Protein 7YMQ (pdb70)

CATH classification: 3.20.20.190

Structure (mmCIF, N/CA/C/O backbone):
data_7YMQ
#
_entry.id   7YMQ
#
_cell.length_a   111.570
_cell.length_b   93.750
_cell.length_c   147.810
_cell.angle_alpha   90.000
_cell.angle_beta   90.360
_cell.angle_gamma   90.000
#
_symmetry.space_group_name_H-M   'P 1 21 1'
#
loop_
_entity.id
_entity.type
_entity.pdbx_description
1 polymer Lysoplasmalogenase
2 water water
#
loop_
_atom_site.group_PDB
_atom_site.id
_atom_site.type_symbol
_atom_site.label_atom_id
_atom_site.label_alt_id
_atom_site.label_comp_id
_atom_site.label_asym_id
_atom_site.label_entity_id
_atom_site.label_seq_id
_atom_site.pdbx_PDB_ins_code
_atom_site.Cartn_x
_atom_site.Cartn_y
_atom_site.Cartn_z
_atom_site.occupancy
_atom_site.B_iso_or_equiv
_atom_site.auth_seq_id
_atom_site.auth_comp_id
_atom_site.auth_asym_id
_atom_site.auth_atom_id
_atom_site.pdbx_PDB_model_num
ATOM 1 N N . THR A 1 2 ? 31.38001 8.66600 -26.41057 1.000 51.22623 28 THR A N 1
ATOM 2 C CA . THR A 1 2 ? 29.99968 8.78088 -25.95476 1.000 54.31629 28 THR A CA 1
ATOM 3 C C . THR A 1 2 ? 29.75552 10.17515 -25.35560 1.000 54.53107 28 THR A C 1
ATOM 4 O O . THR A 1 2 ? 30.47459 10.59181 -24.44685 1.000 57.32715 28 THR A O 1
ATOM 8 N N . THR A 1 3 ? 28.76256 10.90800 -25.87894 1.000 60.74146 29 THR A N 1
ATOM 9 C CA . THR A 1 3 ? 28.51129 12.27122 -25.41176 1.000 64.45334 29 THR A CA 1
ATOM 10 C C . THR A 1 3 ? 28.02381 12.26237 -23.96338 1.000 71.52246 29 THR A C 1
ATOM 11 O O . THR A 1 3 ? 27.12494 11.49149 -23.59812 1.000 72.58889 29 THR A O 1
ATOM 15 N N . ARG A 1 4 ? 28.64414 13.11034 -23.13621 1.000 72.58629 30 ARG A N 1
ATOM 16 C CA . ARG A 1 4 ? 28.18633 13.35911 -21.77359 1.000 73.67801 30 ARG A CA 1
ATOM 17 C C . ARG A 1 4 ? 26.67215 13.52086 -21.72979 1.000 82.23931 30 ARG A C 1
ATOM 18 O O . ARG A 1 4 ? 26.11092 14.41442 -22.38052 1.000 80.81890 30 ARG A O 1
ATOM 26 N N . THR A 1 5 ? 26.00629 12.63728 -20.98216 1.000 84.24229 31 THR A N 1
ATOM 27 C CA . THR A 1 5 ? 24.57902 12.81257 -20.75034 1.000 91.10739 31 THR A CA 1
ATOM 28 C C . THR A 1 5 ? 24.36456 14.04745 -19.88266 1.000 91.17201 31 THR A C 1
ATOM 29 O O . THR A 1 5 ? 24.94134 14.17714 -18.79460 1.000 89.92189 31 THR A O 1
ATOM 33 N N . THR A 1 6 ? 23.54803 14.96556 -20.39378 1.000 94.65694 32 THR A N 1
ATOM 34 C CA . THR A 1 6 ? 23.24860 16.23531 -19.74560 1.000 96.13845 32 THR A CA 1
ATOM 35 C C . THR A 1 6 ? 21.96419 16.06738 -18.94144 1.000 93.61736 32 THR A C 1
ATOM 36 O O . THR A 1 6 ? 20.87656 15.94100 -19.51655 1.000 91.67515 32 THR A O 1
ATOM 40 N N . ASP A 1 7 ? 22.08370 16.03944 -17.61616 1.000 84.61013 33 ASP A N 1
ATOM 41 C CA . ASP A 1 7 ? 20.90391 16.01958 -16.75662 1.000 86.50897 33 ASP A CA 1
ATOM 42 C C . ASP A 1 7 ? 20.98625 17.17287 -15.76794 1.000 78.20868 33 ASP A C 1
ATOM 43 O O . ASP A 1 7 ? 21.96903 17.30281 -15.02803 1.000 73.36862 33 ASP A O 1
ATOM 48 N N . ASN A 1 8 ? 19.93908 17.99602 -15.76591 1.000 66.95066 34 ASN A N 1
ATOM 49 C CA . ASN A 1 8 ? 19.95964 19.30473 -15.13335 1.000 58.89580 34 ASN A CA 1
ATOM 50 C C . ASN A 1 8 ? 19.37535 19.18677 -13.73696 1.000 54.94878 34 ASN A C 1
ATOM 51 O O . ASN A 1 8 ? 18.15644 19.00136 -13.60534 1.000 59.71828 34 ASN A O 1
ATOM 56 N N . PRO A 1 9 ? 20.17936 19.29504 -12.67624 1.000 53.67617 35 PRO A N 1
ATOM 57 C CA . PRO A 1 9 ? 19.63623 19.08347 -11.32677 1.000 54.73507 35 PRO A CA 1
ATOM 58 C C . PRO A 1 9 ? 18.64799 20.15538 -10.88247 1.000 51.85006 35 PRO A C 1
ATOM 59 O O . PRO A 1 9 ? 17.79884 19.87155 -10.02782 1.000 51.12017 35 PRO A O 1
ATOM 63 N N . TRP A 1 10 ? 18.71172 21.36136 -11.44950 1.000 51.41281 36 TRP A N 1
ATOM 64 C CA . TRP A 1 10 ? 17.77560 22.42296 -11.07982 1.000 52.22316 36 TRP A CA 1
ATOM 65 C C . TRP A 1 10 ? 16.33945 22.12627 -11.48809 1.000 50.42468 36 TRP A C 1
ATOM 66 O O . TRP A 1 10 ? 15.43769 22.84778 -11.05931 1.000 48.40973 36 TRP A O 1
ATOM 77 N N . LEU A 1 11 ? 16.10283 21.10011 -12.30320 1.000 50.69935 37 LEU A N 1
ATOM 78 C CA . LEU A 1 11 ? 14.73819 20.72895 -12.63917 1.000 48.35075 37 LEU A CA 1
ATOM 79 C C . LEU A 1 11 ? 14.06125 19.95845 -11.51616 1.000 51.10786 37 LEU A C 1
ATOM 80 O O . LEU A 1 11 ? 12.83108 19.83627 -11.52116 1.000 54.19239 37 LEU A O 1
ATOM 85 N N . ASP A 1 12 ? 14.82017 19.42605 -10.56253 1.000 48.59051 38 ASP A N 1
ATOM 86 C CA . ASP A 1 12 ? 14.22186 18.81764 -9.37717 1.000 58.38595 38 ASP A CA 1
ATOM 87 C C . ASP A 1 12 ? 14.31974 19.70192 -8.13660 1.000 55.39704 38 ASP A C 1
ATOM 88 O O . ASP A 1 12 ? 13.84434 19.30151 -7.07135 1.000 53.42015 38 ASP A O 1
ATOM 93 N N . ALA A 1 13 ? 14.92669 20.88762 -8.24305 1.000 54.18922 39 ALA A N 1
ATOM 94 C CA . ALA A 1 13 ? 15.01837 21.82112 -7.11925 1.000 46.63229 39 ALA A CA 1
ATOM 95 C C . ALA A 1 13 ? 13.82893 22.77147 -7.18875 1.000 47.75158 39 ALA A C 1
ATOM 96 O O . ALA A 1 13 ? 13.91833 23.89965 -7.66994 1.000 50.59654 39 ALA A O 1
ATOM 98 N N . ARG A 1 14 ? 12.69218 22.29100 -6.69622 1.000 45.24261 40 ARG A N 1
ATOM 99 C CA . ARG A 1 14 ? 11.44577 23.03495 -6.75072 1.000 47.71354 40 ARG A CA 1
ATOM 100 C C . ARG A 1 14 ? 10.56094 22.55678 -5.61434 1.000 47.63932 40 ARG A C 1
ATOM 101 O O . ARG A 1 14 ? 10.73693 21.44618 -5.11456 1.000 50.81012 40 ARG A O 1
ATOM 109 N N . VAL A 1 15 ? 9.64544 23.41704 -5.17028 1.000 47.80563 41 VAL A N 1
ATOM 110 C CA . VAL A 1 15 ? 9.57782 24.83379 -5.55057 1.000 49.61133 41 VAL A CA 1
ATOM 111 C C . VAL A 1 15 ? 10.52985 25.64696 -4.65919 1.000 44.39457 41 VAL A C 1
ATOM 112 O O . VAL A 1 15 ? 10.66318 25.36522 -3.48292 1.000 36.91216 41 VAL A O 1
ATOM 116 N N . LEU A 1 16 ? 11.21021 26.63686 -5.21791 1.000 43.41438 42 LEU A N 1
ATOM 117 C CA . LEU A 1 16 ? 12.19686 27.39305 -4.46256 1.000 41.00590 42 LEU A CA 1
ATOM 118 C C . LEU A 1 16 ? 11.62058 28.73264 -4.02553 1.000 43.08129 42 LEU A C 1
ATOM 119 O O . LEU A 1 16 ? 11.05514 29.47159 -4.84197 1.000 40.47815 42 LEU A O 1
ATOM 124 N N . ASN A 1 17 ? 11.76552 29.02879 -2.73336 1.000 44.22655 43 ASN A N 1
ATOM 125 C CA . ASN A 1 17 ? 11.58297 30.36579 -2.16899 1.000 36.79781 43 ASN A CA 1
ATOM 126 C C . ASN A 1 17 ? 12.96358 31.01061 -2.16948 1.000 39.24225 43 ASN A C 1
ATOM 127 O O . ASN A 1 17 ? 13.79698 30.71503 -1.29732 1.000 47.10458 43 ASN A O 1
ATOM 132 N N . MET A 1 18 ? 13.23941 31.86091 -3.16115 1.000 32.39763 44 MET A N 1
ATOM 133 C CA . MET A 1 18 ? 14.52856 32.56488 -3.21982 1.000 41.69969 44 MET A CA 1
ATOM 134 C C . MET A 1 18 ? 14.34933 34.04947 -2.88757 1.000 41.64253 44 MET A C 1
ATOM 135 O O . MET A 1 18 ? 14.09191 34.88183 -3.76080 1.000 41.11082 44 MET A O 1
ATOM 140 N N . ALA A 1 19 ? 14.55060 34.37082 -1.61324 1.000 42.45698 45 ALA A N 1
ATOM 141 C CA . ALA A 1 19 ? 14.37913 35.72644 -1.10630 1.000 41.07776 45 ALA A CA 1
ATOM 142 C C . ALA A 1 19 ? 15.07362 36.75617 -1.98900 1.000 38.63917 45 ALA A C 1
ATOM 143 O O . ALA A 1 19 ? 16.30155 36.72904 -2.15353 1.000 41.24859 45 ALA A O 1
ATOM 145 N N . HIS A 1 20 ? 14.27920 37.66023 -2.55934 1.000 36.80980 46 HIS A N 1
ATOM 146 C CA . HIS A 1 20 ? 14.79530 38.70411 -3.44197 1.000 37.38777 46 HIS A CA 1
ATOM 147 C C . HIS A 1 20 ? 15.55130 39.74603 -2.62240 1.000 40.15207 46 HIS A C 1
ATOM 148 O O . HIS A 1 20 ? 14.94192 40.50305 -1.85748 1.000 40.07232 46 HIS A O 1
ATOM 155 N N . ALA A 1 21 ? 16.87560 39.79873 -2.79610 1.000 37.02229 47 ALA A N 1
ATOM 156 C CA . ALA A 1 21 ? 17.75035 40.67606 -2.01397 1.000 37.58401 47 ALA A CA 1
ATOM 157 C C . ALA A 1 21 ? 17.57507 40.45652 -0.50842 1.000 40.10824 47 ALA A C 1
ATOM 158 O O . ALA A 1 21 ? 17.82062 41.35647 0.30264 1.000 39.97805 47 ALA A O 1
ATOM 160 N N . GLY A 1 22 ? 17.16227 39.25651 -0.11154 1.000 35.55939 48 GLY A N 1
ATOM 161 C CA . GLY A 1 22 ? 16.74453 39.01122 1.24198 1.000 37.76685 48 GLY A CA 1
ATOM 162 C C . GLY A 1 22 ? 15.25615 39.17839 1.47276 1.000 42.54738 48 GLY A C 1
ATOM 163 O O . GLY A 1 22 ? 14.74351 38.68909 2.48155 1.000 40.62063 48 GLY A O 1
ATOM 164 N N . GLY A 1 23 ? 14.53990 39.82552 0.55595 1.000 41.44658 49 GLY A N 1
ATOM 165 C CA . GLY A 1 23 ? 13.15719 40.19394 0.80384 1.000 38.63387 49 GLY A CA 1
ATOM 166 C C . GLY A 1 23 ? 13.07854 41.67513 1.11258 1.000 43.03095 49 GLY A C 1
ATOM 167 O O . GLY A 1 23 ? 12.97116 42.07189 2.28176 1.000 46.22784 49 GLY A O 1
ATOM 168 N N . GLU A 1 24 ? 13.13930 42.50746 0.07066 1.000 38.32494 50 GLU A N 1
ATOM 169 C CA . GLU A 1 24 ? 13.31692 43.94238 0.26403 1.000 42.53427 50 GLU A CA 1
ATOM 170 C C . GLU A 1 24 ? 12.11633 44.63685 0.92009 1.000 41.67951 50 GLU A C 1
ATOM 171 O O . GLU A 1 24 ? 12.25651 45.79162 1.33029 1.000 43.17642 50 GLU A O 1
ATOM 177 N N . ASN A 1 25 ? 10.95890 43.98211 1.05152 1.000 38.59514 51 ASN A N 1
ATOM 178 C CA . ASN A 1 25 ? 9.80828 44.58983 1.71881 1.000 41.26351 51 ASN A CA 1
ATOM 179 C C . ASN A 1 25 ? 9.63672 44.11660 3.16865 1.000 41.20650 51 ASN A C 1
ATOM 180 O O . ASN A 1 25 ? 8.82628 44.69291 3.90045 1.000 42.69732 51 ASN A O 1
ATOM 185 N N . GLU A 1 26 ? 10.34779 43.07221 3.60018 1.000 41.69792 52 GLU A N 1
ATOM 186 C CA . GLU A 1 26 ? 10.29781 42.63312 4.99457 1.000 36.98885 52 GLU A CA 1
ATOM 187 C C . GLU A 1 26 ? 11.57696 42.95651 5.76657 1.000 39.60261 52 GLU A C 1
ATOM 188 O O . GLU A 1 26 ? 11.56608 42.91354 7.00807 1.000 40.41811 52 GLU A O 1
ATOM 194 N N . ALA A 1 27 ? 12.66846 43.28970 5.07849 1.000 39.07550 53 ALA A N 1
ATOM 195 C CA . ALA A 1 27 ? 13.95365 43.51635 5.71959 1.000 34.20125 53 ALA A CA 1
ATOM 196 C C . ALA A 1 27 ? 14.77331 44.43673 4.83391 1.000 36.91425 53 ALA A C 1
ATOM 197 O O . ALA A 1 27 ? 14.48873 44.55697 3.63714 1.000 37.09037 53 ALA A O 1
ATOM 199 N N . PRO A 1 28 ? 15.77438 45.12912 5.39322 1.000 39.17652 54 PRO A N 1
ATOM 200 C CA . PRO A 1 28 ? 16.66057 45.94523 4.54282 1.000 35.18590 54 PRO A CA 1
ATOM 201 C C . PRO A 1 28 ? 17.34782 45.07323 3.50365 1.000 39.40353 54 PRO A C 1
ATOM 202 O O . PRO A 1 28 ? 17.98798 44.07428 3.84378 1.000 37.78644 54 PRO A O 1
ATOM 206 N N . ALA A 1 29 ? 17.25811 45.49344 2.23723 1.000 39.65689 55 ALA A N 1
ATOM 207 C CA . ALA A 1 29 ? 17.73729 44.67756 1.12963 1.000 38.68708 55 ALA A CA 1
ATOM 208 C C . ALA A 1 29 ? 19.25587 44.51826 1.15370 1.000 38.37109 55 ALA A C 1
ATOM 209 O O . ALA A 1 29 ? 19.99016 45.43170 1.54640 1.000 36.54051 55 ALA A O 1
ATOM 211 N N . ASN A 1 30 ? 19.70986 43.32374 0.74729 1.000 32.10792 56 ASN A N 1
ATOM 212 C CA . ASN A 1 30 ? 21.12077 43.03063 0.51305 1.000 34.59295 56 ASN A CA 1
ATOM 213 C C . ASN A 1 30 ? 21.96926 43.23262 1.77156 1.000 35.46814 56 ASN A C 1
ATOM 214 O O . ASN A 1 30 ? 23.08313 43.75279 1.70821 1.000 34.96664 56 ASN A O 1
ATOM 219 N N . THR A 1 31 ? 21.43328 42.82105 2.92485 1.000 34.76181 57 THR A N 1
ATOM 220 C CA . THR A 1 31 ? 22.17084 42.81801 4.18444 1.000 38.20727 57 THR A CA 1
ATOM 221 C C . THR A 1 31 ? 22.21231 41.40140 4.74033 1.000 36.91745 57 THR A C 1
ATOM 222 O O . THR A 1 31 ? 21.31842 40.58349 4.47048 1.000 33.58857 57 THR A O 1
ATOM 226 N N . LEU A 1 32 ? 23.25455 41.11867 5.53042 1.000 34.03846 58 LEU A N 1
ATOM 227 C CA . LEU A 1 32 ? 23.32834 39.81058 6.17863 1.000 42.35237 58 LEU A CA 1
ATOM 228 C C . LEU A 1 32 ? 22.09883 39.55758 7.03758 1.000 41.34114 58 LEU A C 1
ATOM 229 O O . LEU A 1 32 ? 21.58206 38.43055 7.08263 1.000 43.59642 58 LEU A O 1
ATOM 234 N N . TYR A 1 33 ? 21.60433 40.59570 7.71338 1.000 37.69074 59 TYR A N 1
ATOM 235 C CA . TYR A 1 33 ? 20.38470 40.43875 8.49745 1.000 37.70232 59 TYR A CA 1
ATOM 236 C C . TYR A 1 33 ? 19.24335 39.91008 7.63800 1.000 36.36392 59 TYR A C 1
ATOM 237 O O . TYR A 1 33 ? 18.61544 38.89500 7.97301 1.000 38.26920 59 TYR A O 1
ATOM 246 N N . ALA A 1 34 ? 18.96248 40.58863 6.51951 1.000 34.59850 60 ALA A N 1
ATOM 247 C CA . ALA A 1 34 ? 17.91897 40.12734 5.60424 1.000 35.62069 60 ALA A CA 1
ATOM 248 C C . ALA A 1 34 ? 18.14941 38.68493 5.17550 1.000 33.43777 60 ALA A C 1
ATOM 249 O O . ALA A 1 34 ? 17.22901 37.85880 5.22346 1.000 37.76691 60 ALA A O 1
ATOM 251 N N . PHE A 1 35 ? 19.37584 38.35545 4.76883 1.000 35.34557 61 PHE A N 1
ATOM 252 C CA . PHE A 1 35 ? 19.67203 36.98629 4.33652 1.000 39.17612 61 PHE A CA 1
ATOM 253 C C . PHE A 1 35 ? 19.44260 35.97063 5.45623 1.000 42.02765 61 PHE A C 1
ATOM 254 O O . PHE A 1 35 ? 18.76788 34.94687 5.25267 1.000 42.29177 61 PHE A O 1
ATOM 262 N N . LYS A 1 36 ? 20.00770 36.22520 6.64583 1.000 39.11172 62 LYS A N 1
ATOM 263 C CA . LYS A 1 36 ? 19.85976 35.26836 7.74341 1.000 41.19599 62 LYS A CA 1
ATOM 264 C C . LYS A 1 36 ? 18.39879 35.12383 8.13132 1.000 39.77305 62 LYS A C 1
ATOM 265 O O . LYS A 1 36 ? 17.91309 34.00877 8.36302 1.000 43.34606 62 LYS A O 1
ATOM 271 N N . ARG A 1 37 ? 17.69647 36.25455 8.25263 1.000 36.10920 63 ARG A N 1
ATOM 272 C CA . ARG A 1 37 ? 16.26480 36.22712 8.52309 1.000 40.87703 63 ARG A CA 1
ATOM 273 C C . ARG A 1 37 ? 15.53890 35.31547 7.53310 1.000 35.50020 63 ARG A C 1
ATOM 274 O O . ARG A 1 37 ? 14.81599 34.39081 7.92297 1.000 40.18696 63 ARG A O 1
ATOM 282 N N . ALA A 1 38 ? 15.77780 35.53032 6.24929 1.000 34.18632 64 ALA A N 1
ATOM 283 C CA . ALA A 1 38 ? 15.03498 34.81714 5.21128 1.000 37.91112 64 ALA A CA 1
ATOM 284 C C . ALA A 1 38 ? 15.24728 33.30547 5.28454 1.000 36.75706 64 ALA A C 1
ATOM 285 O O . ALA A 1 38 ? 14.28207 32.53439 5.20680 1.000 36.44799 64 ALA A O 1
ATOM 287 N N . VAL A 1 39 ? 16.49240 32.85757 5.46279 1.000 37.08510 65 VAL A N 1
ATOM 288 C CA . VAL A 1 39 ? 16.74700 31.41550 5.54360 1.000 39.62639 65 VAL A CA 1
ATOM 289 C C . VAL A 1 39 ? 16.06705 30.80234 6.77677 1.000 41.14327 65 VAL A C 1
ATOM 290 O O . VAL A 1 39 ? 15.50824 29.69775 6.71007 1.000 42.09009 65 VAL A O 1
ATOM 294 N N . LYS A 1 40 ? 16.08040 31.50398 7.91619 1.000 41.85570 66 LYS A N 1
ATOM 295 C CA . LYS A 1 40 ? 15.41419 30.94797 9.09436 1.000 42.04511 66 LYS A CA 1
ATOM 296 C C . LYS A 1 40 ? 13.91662 30.86979 8.88778 1.000 43.99345 66 LYS A C 1
ATOM 297 O O . LYS A 1 40 ? 13.25543 29.94642 9.39039 1.000 47.27290 66 LYS A O 1
ATOM 303 N N . LEU A 1 41 ? 13.36337 31.82712 8.15840 1.000 41.66079 67 LEU A N 1
ATOM 304 C CA . LEU A 1 41 ? 11.93966 31.78149 7.91278 1.000 39.44849 67 LEU A CA 1
ATOM 305 C C . LEU A 1 41 ? 11.57706 30.80463 6.80310 1.000 42.38399 67 LEU A C 1
ATOM 306 O O . LEU A 1 41 ? 10.39168 30.55632 6.58808 1.000 47.62554 67 LEU A O 1
ATOM 311 N N . GLY A 1 42 ? 12.55658 30.21477 6.11489 1.000 48.63751 68 GLY A N 1
ATOM 312 C CA . GLY A 1 42 ? 12.26833 29.12219 5.19930 1.000 40.80878 68 GLY A CA 1
ATOM 313 C C . GLY A 1 42 ? 12.76273 29.29169 3.77703 1.000 40.62200 68 GLY A C 1
ATOM 314 O O . GLY A 1 42 ? 12.42431 28.48192 2.90535 1.000 43.38574 68 GLY A O 1
ATOM 315 N N . ALA A 1 43 ? 13.55140 30.32680 3.50602 1.000 35.81025 69 ALA A N 1
ATOM 316 C CA . ALA A 1 43 ? 14.04329 30.51981 2.14887 1.000 40.77015 69 ALA A CA 1
ATOM 317 C C . ALA A 1 43 ? 15.02448 29.40955 1.78329 1.000 43.83378 69 ALA A C 1
ATOM 318 O O . ALA A 1 43 ? 15.97650 29.14071 2.52386 1.000 40.37863 69 ALA A O 1
ATOM 320 N N . ASN A 1 44 ? 14.79246 28.77168 0.62752 1.000 44.22854 70 ASN A N 1
ATOM 321 C CA . ASN A 1 44 ? 15.68637 27.73039 0.11710 1.000 41.76873 70 ASN A CA 1
ATOM 322 C C . ASN A 1 44 ? 16.95138 28.27926 -0.51871 1.000 44.77711 70 ASN A C 1
ATOM 323 O O . ASN A 1 44 ? 17.91967 27.53226 -0.68679 1.000 41.52719 70 ASN A O 1
ATOM 328 N N . MET A 1 45 ? 16.95254 29.55218 -0.90219 1.000 44.28682 71 MET A N 1
ATOM 329 C CA . MET A 1 45 ? 18.00459 30.09458 -1.73659 1.000 39.38198 71 MET A CA 1
ATOM 330 C C . MET A 1 45 ? 17.95394 31.60190 -1.61949 1.000 40.16269 71 MET A C 1
ATOM 331 O O . MET A 1 45 ? 16.88424 32.18704 -1.44932 1.000 41.21139 71 MET A O 1
ATOM 336 N N . LEU A 1 46 ? 19.12226 32.22030 -1.69648 1.000 42.70753 72 LEU A N 1
ATOM 337 C CA . LEU A 1 46 ? 19.22152 33.66933 -1.69006 1.000 41.12300 72 LEU A CA 1
ATOM 338 C C . LEU A 1 46 ? 19.39128 34.20729 -3.10288 1.000 38.35740 72 LEU A C 1
ATOM 339 O O . LEU A 1 46 ? 20.05656 33.59747 -3.93507 1.000 41.04947 72 LEU A O 1
ATOM 344 N N . GLU A 1 47 ? 18.80286 35.36846 -3.36111 1.000 39.57446 73 GLU A N 1
ATOM 345 C CA . GLU A 1 47 ? 19.10136 36.15357 -4.55095 1.000 38.08855 73 GLU A CA 1
ATOM 346 C C . GLU A 1 47 ? 19.74426 37.45717 -4.11078 1.000 41.91717 73 GLU A C 1
ATOM 347 O O . GLU A 1 47 ? 19.17098 38.17778 -3.28941 1.000 39.89372 73 GLU A O 1
ATOM 353 N N . LEU A 1 48 ? 20.90834 37.77435 -4.67432 1.000 41.99791 74 LEU A N 1
ATOM 354 C CA . LEU A 1 48 ? 21.62322 38.99396 -4.31970 1.000 42.71077 74 LEU A CA 1
ATOM 355 C C . LEU A 1 48 ? 22.24495 39.62360 -5.56438 1.000 38.80246 74 LEU A C 1
ATOM 356 O O . LEU A 1 48 ? 22.28990 39.01211 -6.62968 1.000 43.07850 74 LEU A O 1
ATOM 361 N N . ASP A 1 49 ? 22.71907 40.87043 -5.41740 1.000 43.33704 75 ASP A N 1
ATOM 362 C CA . ASP A 1 49 ? 23.33069 41.65761 -6.49025 1.000 41.86752 75 ASP A CA 1
ATOM 363 C C . ASP A 1 49 ? 24.74929 42.05650 -6.10262 1.000 42.50537 75 ASP A C 1
ATOM 364 O O . ASP A 1 49 ? 25.04782 42.24381 -4.91880 1.000 40.84466 75 ASP A O 1
ATOM 369 N N . VAL A 1 50 ? 25.63249 42.21353 -7.09665 1.000 40.61942 76 VAL A N 1
ATOM 370 C CA . VAL A 1 50 ? 27.03783 42.49848 -6.81209 1.000 38.03611 76 VAL A CA 1
ATOM 371 C C . VAL A 1 50 ? 27.54433 43.66748 -7.64552 1.000 36.39892 76 VAL A C 1
ATOM 372 O O . VAL A 1 50 ? 27.23617 43.78569 -8.83245 1.000 36.13984 76 VAL A O 1
ATOM 376 N N . GLN A 1 51 ? 28.29087 44.55479 -6.98558 1.000 42.21627 77 GLN A N 1
ATOM 377 C CA . GLN A 1 51 ? 29.11172 45.61270 -7.55738 1.000 38.09375 77 GLN A CA 1
ATOM 378 C C . GLN A 1 51 ? 30.51090 45.48242 -6.95517 1.000 41.30896 77 GLN A C 1
ATOM 379 O O . GLN A 1 51 ? 30.74279 44.68266 -6.03717 1.000 42.19020 77 GLN A O 1
ATOM 385 N N . SER A 1 52 ? 31.44596 46.28687 -7.46029 1.000 39.79520 78 SER A N 1
ATOM 386 C CA . SER A 1 52 ? 32.82306 46.30171 -6.98728 1.000 42.16628 78 SER A CA 1
ATOM 387 C C . SER A 1 52 ? 33.20830 47.70127 -6.52306 1.000 46.51505 78 SER A C 1
ATOM 388 O O . SER A 1 52 ? 32.84806 48.70108 -7.16613 1.000 45.36671 78 SER A O 1
ATOM 391 N N . THR A 1 53 ? 33.99054 47.75094 -5.43888 1.000 41.87219 79 THR A N 1
ATOM 392 C CA . THR A 1 53 ? 34.52663 48.96926 -4.83852 1.000 46.53360 79 THR A CA 1
ATOM 393 C C . THR A 1 53 ? 35.79359 49.41851 -5.55792 1.000 46.07574 79 THR A C 1
ATOM 394 O O . THR A 1 53 ? 36.40138 48.66858 -6.31965 1.000 45.56794 79 THR A O 1
ATOM 398 N N . LYS A 1 54 ? 36.21861 50.65167 -5.25429 1.000 49.35145 80 LYS A N 1
ATOM 399 C CA . LYS A 1 54 ? 37.41899 51.21688 -5.87029 1.000 45.94648 80 LYS A CA 1
ATOM 400 C C . LYS A 1 54 ? 38.60809 50.28407 -5.73229 1.000 47.14736 80 LYS A C 1
ATOM 401 O O . LYS A 1 54 ? 39.41834 50.15865 -6.65943 1.000 50.58322 80 LYS A O 1
ATOM 407 N N . ASP A 1 55 ? 38.71937 49.60491 -4.59039 1.000 43.24145 81 ASP A N 1
ATOM 408 C CA . ASP A 1 55 ? 39.78312 48.63726 -4.36514 1.000 47.30064 81 ASP A CA 1
ATOM 409 C C . ASP A 1 55 ? 39.36620 47.20506 -4.71179 1.000 48.83753 81 ASP A C 1
ATOM 410 O O . ASP A 1 55 ? 39.96390 46.24857 -4.20332 1.000 53.48038 81 ASP A O 1
ATOM 415 N N . ASP A 1 56 ? 38.34419 47.04496 -5.55098 1.000 49.22260 82 ASP A N 1
ATOM 416 C CA . ASP A 1 56 ? 38.07033 45.79038 -6.24924 1.000 49.76831 82 ASP A CA 1
ATOM 417 C C . ASP A 1 56 ? 37.59355 44.69332 -5.30254 1.000 48.11514 82 ASP A C 1
ATOM 418 O O . ASP A 1 56 ? 37.91598 43.51751 -5.47224 1.000 47.37814 82 ASP A O 1
ATOM 423 N N . GLN A 1 57 ? 36.78199 45.06828 -4.32872 1.000 46.52100 83 GLN A N 1
ATOM 424 C CA . GLN A 1 57 ? 36.06445 44.09252 -3.52532 1.000 45.83576 83 GLN A CA 1
ATOM 425 C C . GLN A 1 57 ? 34.62632 44.00347 -4.01727 1.000 45.93091 83 GLN A C 1
ATOM 426 O O . GLN A 1 57 ? 33.96295 45.02252 -4.24561 1.000 43.89763 83 GLN A O 1
ATOM 432 N N . LEU A 1 58 ? 34.14336 42.78101 -4.16801 1.000 41.25384 84 LEU A N 1
ATOM 433 C CA . LEU A 1 58 ? 32.74473 42.58745 -4.49496 1.000 46.95809 84 LEU A CA 1
ATOM 434 C C . LEU A 1 58 ? 31.88087 42.80852 -3.25501 1.000 44.31637 84 LEU A C 1
ATOM 435 O O . LEU A 1 58 ? 32.10221 42.19386 -2.20484 1.000 45.24334 84 LEU A O 1
ATOM 440 N N . VAL A 1 59 ? 30.91184 43.71083 -3.37633 1.000 41.64974 85 VAL A N 1
ATOM 441 C CA . VAL A 1 59 ? 29.99159 44.01767 -2.29866 1.000 38.10258 85 VAL A CA 1
ATOM 442 C C . VAL A 1 59 ? 28.56907 43.75180 -2.79079 1.000 40.21218 85 VAL A C 1
ATOM 443 O O . VAL A 1 59 ? 28.28801 43.72940 -3.99370 1.000 39.10245 85 VAL A O 1
ATOM 447 N N . VAL A 1 60 ? 27.66831 43.54298 -1.83857 1.000 38.35275 86 VAL A N 1
ATOM 448 C CA . VAL A 1 60 ? 26.31536 43.08136 -2.11361 1.000 37.23390 86 VAL A CA 1
ATOM 449 C C . VAL A 1 60 ? 25.39444 44.29596 -2.02897 1.000 41.21754 86 VAL A C 1
ATOM 450 O O . VAL A 1 60 ? 25.00692 44.72885 -0.93510 1.000 38.51303 86 VAL A O 1
ATOM 454 N N . ILE A 1 61 ? 25.08053 44.86297 -3.19586 1.000 37.55837 87 ILE A N 1
ATOM 455 C CA . ILE A 1 61 ? 24.25271 46.06115 -3.32313 1.000 41.07856 87 ILE A CA 1
ATOM 456 C C . ILE A 1 61 ? 23.70144 46.11583 -4.74906 1.000 41.68257 87 ILE A C 1
ATOM 457 O O . ILE A 1 61 ? 24.39019 45.74407 -5.70486 1.000 42.84895 87 ILE A O 1
ATOM 462 N N . HIS A 1 62 ? 22.45195 46.59834 -4.88481 1.000 41.44242 88 HIS A N 1
ATOM 463 C CA . HIS A 1 62 ? 21.73803 46.61380 -6.16923 1.000 39.59625 88 HIS A CA 1
ATOM 464 C C . HIS A 1 62 ? 22.18056 47.76978 -7.07303 1.000 40.50309 88 HIS A C 1
ATOM 465 O O . HIS A 1 62 ? 22.70068 47.54574 -8.16948 1.000 41.92757 88 HIS A O 1
ATOM 472 N N . ASN A 1 63 ? 21.96431 49.01147 -6.63526 1.000 41.73631 89 ASN A N 1
ATOM 473 C CA . ASN A 1 63 ? 22.25226 50.20046 -7.42535 1.000 35.50230 89 ASN A CA 1
ATOM 474 C C . ASN A 1 63 ? 23.74518 50.45887 -7.50940 1.000 39.03749 89 ASN A C 1
ATOM 475 O O . ASN A 1 63 ? 24.53122 49.97179 -6.69871 1.000 42.04854 89 ASN A O 1
ATOM 480 N N . ALA A 1 64 ? 24.11729 51.31133 -8.46997 1.000 39.66907 90 ALA A N 1
ATOM 481 C CA . ALA A 1 64 ? 25.49171 51.76860 -8.64333 1.000 41.21346 90 ALA A CA 1
ATOM 482 C C . ALA A 1 64 ? 25.92606 52.80251 -7.60318 1.000 44.34824 90 ALA A C 1
ATOM 483 O O . ALA A 1 64 ? 27.13521 52.96016 -7.36749 1.000 45.65873 90 ALA A O 1
ATOM 485 N N . THR A 1 65 ? 24.98735 53.52825 -6.99687 1.000 44.39223 91 THR A N 1
ATOM 486 C CA . THR A 1 65 ? 25.29713 54.48669 -5.94150 1.000 44.41166 91 THR A CA 1
ATOM 487 C C . THR A 1 65 ? 24.73959 53.99293 -4.60632 1.000 44.23451 91 THR A C 1
ATOM 488 O O . THR A 1 65 ? 23.76690 53.23031 -4.56426 1.000 38.11168 91 THR A O 1
ATOM 492 N N . VAL A 1 66 ? 25.36709 54.42288 -3.50250 1.000 42.43812 92 VAL A N 1
ATOM 493 C CA . VAL A 1 66 ? 24.88207 54.02966 -2.17836 1.000 41.84893 92 VAL A CA 1
ATOM 494 C C . VAL A 1 66 ? 23.71811 54.87386 -1.68920 1.000 43.06510 92 VAL A C 1
ATOM 495 O O . VAL A 1 66 ? 23.24492 54.64395 -0.56526 1.000 41.38204 92 VAL A O 1
ATOM 499 N N . ASP A 1 67 ? 23.22819 55.82289 -2.50928 1.000 43.92057 93 ASP A N 1
ATOM 500 C CA . ASP A 1 67 ? 22.36099 56.90175 -2.02132 1.000 45.62623 93 ASP A CA 1
ATOM 501 C C . ASP A 1 67 ? 20.99301 56.39167 -1.57680 1.000 44.10594 93 ASP A C 1
ATOM 502 O O . ASP A 1 67 ? 20.44283 56.87384 -0.57885 1.000 40.41308 93 ASP A O 1
ATOM 507 N N . GLN A 1 68 ? 20.41579 55.43019 -2.30043 1.000 42.41996 94 GLN A N 1
ATOM 508 C CA . GLN A 1 68 ? 19.05020 55.03808 -1.97776 1.000 37.41138 94 GLN A CA 1
ATOM 509 C C . GLN A 1 68 ? 18.97306 54.26322 -0.66106 1.000 40.26104 94 GLN A C 1
ATOM 510 O O . GLN A 1 68 ? 18.01712 54.43086 0.10435 1.000 38.52198 94 GLN A O 1
ATOM 516 N N . THR A 1 69 ? 19.95328 53.40814 -0.37455 1.000 41.00052 95 THR A N 1
ATOM 517 C CA . THR A 1 69 ? 19.80365 52.43824 0.69939 1.000 38.24553 95 THR A CA 1
ATOM 518 C C . THR A 1 69 ? 20.59603 52.78818 1.95093 1.000 40.54127 95 THR A C 1
ATOM 519 O O . THR A 1 69 ? 20.49363 52.06390 2.95241 1.000 40.31470 95 THR A O 1
ATOM 523 N N . THR A 1 70 ? 21.38010 53.86953 1.93765 1.000 39.34816 96 THR A N 1
ATOM 524 C CA . THR A 1 70 ? 22.26105 54.17758 3.06753 1.000 40.81973 96 THR A CA 1
ATOM 525 C C . THR A 1 70 ? 22.19498 55.66115 3.44764 1.000 42.23916 96 THR A C 1
ATOM 526 O O . THR A 1 70 ? 21.44941 56.45703 2.87016 1.000 43.59452 96 THR A O 1
ATOM 530 N N . ASP A 1 71 ? 22.99270 56.02504 4.44586 1.000 44.92094 97 ASP A N 1
ATOM 531 C CA . ASP A 1 71 ? 23.14280 57.40666 4.88785 1.000 46.75275 97 ASP A CA 1
ATOM 532 C C . ASP A 1 71 ? 24.26906 58.13169 4.16952 1.000 43.37478 97 ASP A C 1
ATOM 533 O O . ASP A 1 71 ? 24.61401 59.25082 4.55489 1.000 45.43900 97 ASP A O 1
ATOM 538 N N . GLY A 1 72 ? 24.84961 57.51799 3.13972 1.000 46.11381 98 GLY A N 1
ATOM 539 C CA . GLY A 1 72 ? 25.94651 58.09626 2.40474 1.000 43.15609 98 GLY A CA 1
ATOM 540 C C . GLY A 1 72 ? 25.56032 58.47290 0.98791 1.000 46.19340 98 GLY A C 1
ATOM 541 O O . GLY A 1 72 ? 24.39858 58.38950 0.57747 1.000 47.25208 98 GLY A O 1
ATOM 542 N N . THR A 1 73 ? 26.57540 58.88951 0.23153 1.000 48.33560 99 THR A N 1
ATOM 543 C CA . THR A 1 73 ? 26.37762 59.28137 -1.15023 1.000 47.72969 99 THR A CA 1
ATOM 544 C C . THR A 1 73 ? 27.61349 58.93151 -1.97142 1.000 50.10088 99 THR A C 1
ATOM 545 O O . THR A 1 73 ? 28.71998 58.76162 -1.43897 1.000 46.65407 99 THR A O 1
ATOM 549 N N . GLY A 1 74 ? 27.39342 58.81791 -3.28020 1.000 49.59143 100 GLY A N 1
ATOM 550 C CA . GLY A 1 74 ? 28.41595 58.49543 -4.25499 1.000 45.50025 100 GLY A CA 1
ATOM 551 C C . GLY A 1 74 ? 28.26778 57.08340 -4.81449 1.000 49.46212 100 GLY A C 1
ATOM 552 O O . GLY A 1 74 ? 27.47047 56.26402 -4.34999 1.000 48.17735 100 GLY A O 1
ATOM 553 N N . LYS A 1 75 ? 29.09896 56.80855 -5.81557 1.000 45.10708 101 LYS A N 1
ATOM 554 C CA . LYS A 1 75 ? 29.14441 55.50848 -6.47098 1.000 48.59482 101 LYS A CA 1
ATOM 555 C C . LYS A 1 75 ? 29.98500 54.49776 -5.69165 1.000 47.47547 101 LYS A C 1
ATOM 556 O O . LYS A 1 75 ? 30.93419 54.85606 -4.98554 1.000 46.77952 101 LYS A O 1
ATOM 562 N N . VAL A 1 76 ? 29.63720 53.21243 -5.86255 1.000 47.24901 102 VAL A N 1
ATOM 563 C CA . VAL A 1 76 ? 30.37919 52.12270 -5.22828 1.000 47.77962 102 VAL A CA 1
ATOM 564 C C . VAL A 1 76 ? 31.79006 52.03967 -5.79273 1.000 48.44774 102 VAL A C 1
ATOM 565 O O . VAL A 1 76 ? 32.75599 51.81756 -5.04906 1.000 43.34369 102 VAL A O 1
ATOM 569 N N . ARG A 1 77 ? 31.92924 52.20773 -7.11646 1.000 46.77941 103 ARG A N 1
ATOM 570 C CA . ARG A 1 77 ? 33.23189 52.10361 -7.76021 1.000 46.07856 103 ARG A CA 1
ATOM 571 C C . ARG A 1 77 ? 34.19673 53.17413 -7.28464 1.000 49.92824 103 ARG A C 1
ATOM 572 O O . ARG A 1 77 ? 35.41337 53.00446 -7.44696 1.000 48.28539 103 ARG A O 1
ATOM 580 N N . ASP A 1 78 ? 33.68650 54.27459 -6.72393 1.000 46.93373 104 ASP A N 1
ATOM 581 C CA . ASP A 1 78 ? 34.54250 55.36078 -6.26321 1.000 46.73982 104 ASP A CA 1
ATOM 582 C C . ASP A 1 78 ? 34.90132 55.24748 -4.79130 1.000 45.76169 104 ASP A C 1
ATOM 583 O O . ASP A 1 78 ? 35.69470 56.04646 -4.30098 1.000 52.01770 104 ASP A O 1
ATOM 588 N N . LEU A 1 79 ? 34.35771 54.26566 -4.08805 1.000 49.18137 105 LEU A N 1
ATOM 589 C CA . LEU A 1 79 ? 34.51223 54.13292 -2.64658 1.000 47.65045 105 LEU A CA 1
ATOM 590 C C . LEU A 1 79 ? 35.31711 52.87786 -2.34105 1.000 47.30342 105 LEU A C 1
ATOM 591 O O . LEU A 1 79 ? 35.17460 51.85547 -3.02472 1.000 45.96471 105 LEU A O 1
ATOM 596 N N . THR A 1 80 ? 36.19462 52.97150 -1.34737 1.000 42.24168 106 THR A N 1
ATOM 597 C CA . THR A 1 80 ? 36.87979 51.78346 -0.86823 1.000 46.09309 106 THR A CA 1
ATOM 598 C C . THR A 1 80 ? 35.92583 50.95625 -0.02616 1.000 46.67910 106 THR A C 1
ATOM 599 O O . THR A 1 80 ? 34.97372 51.47920 0.56039 1.000 46.42464 106 THR A O 1
ATOM 603 N N . PHE A 1 81 ? 36.22506 49.65874 0.08520 1.000 48.96770 107 PHE A N 1
ATOM 604 C CA . PHE A 1 81 ? 35.39387 48.80737 0.92787 1.000 43.69468 107 PHE A CA 1
ATOM 605 C C . PHE A 1 81 ? 35.23808 49.37560 2.33373 1.000 49.61845 107 PHE A C 1
ATOM 606 O O . PHE A 1 81 ? 34.17954 49.21083 2.95258 1.000 50.12057 107 PHE A O 1
ATOM 614 N N . GLU A 1 82 ? 36.26778 50.03774 2.87021 1.000 48.93982 108 GLU A N 1
ATOM 615 C CA . GLU A 1 82 ? 36.13618 50.53916 4.23704 1.000 50.75259 108 GLU A CA 1
ATOM 616 C C . GLU A 1 82 ? 35.11529 51.67581 4.31530 1.000 50.91821 108 GLU A C 1
ATOM 617 O O . GLU A 1 82 ? 34.35324 51.75907 5.28463 1.000 52.20893 108 GLU A O 1
ATOM 623 N N . GLN A 1 83 ? 35.08180 52.55430 3.30020 1.000 46.23137 109 GLN A N 1
ATOM 624 C CA . GLN A 1 83 ? 34.09116 53.62818 3.25058 1.000 49.29064 109 GLN A CA 1
ATOM 625 C C . GLN A 1 83 ? 32.67623 53.07996 3.05312 1.000 52.29835 109 GLN A C 1
ATOM 626 O O . GLN A 1 83 ? 31.71253 53.58420 3.64214 1.000 48.54180 109 GLN A O 1
ATOM 632 N N . VAL A 1 84 ? 32.53850 52.03734 2.24412 1.000 47.96924 110 VAL A N 1
ATOM 633 C CA . VAL A 1 84 ? 31.23104 51.44925 1.99035 1.000 47.21168 110 VAL A CA 1
ATOM 634 C C . VAL A 1 84 ? 30.69237 50.77327 3.24430 1.000 47.33181 110 VAL A C 1
ATOM 635 O O . VAL A 1 84 ? 29.49354 50.85657 3.54733 1.000 44.13912 110 VAL A O 1
ATOM 639 N N . HIS A 1 85 ? 31.56461 50.09292 3.99305 1.000 43.38491 111 HIS A N 1
ATOM 640 C CA . HIS A 1 85 ? 31.12047 49.23540 5.08184 1.000 44.72238 111 HIS A CA 1
ATOM 641 C C . HIS A 1 85 ? 30.72974 50.01716 6.32910 1.000 46.59248 111 HIS A C 1
ATOM 642 O O . HIS A 1 85 ? 30.05859 49.46051 7.20862 1.000 42.00748 111 HIS A O 1
ATOM 649 N N . GLU A 1 86 ? 31.10982 51.28733 6.43065 1.000 42.66400 112 GLU A N 1
ATOM 650 C CA . GLU A 1 86 ? 30.69464 52.03881 7.60824 1.000 48.46550 112 GLU A CA 1
ATOM 651 C C . GLU A 1 86 ? 29.28337 52.59217 7.48016 1.000 45.20769 112 GLU A C 1
ATOM 652 O O . GLU A 1 86 ? 28.72537 53.04669 8.48395 1.000 40.95367 112 GLU A O 1
ATOM 658 N N . LEU A 1 87 ? 28.69447 52.55048 6.28421 1.000 40.40324 113 LEU A N 1
ATOM 659 C CA . LEU A 1 87 ? 27.39293 53.15532 6.04706 1.000 41.10070 113 LEU A CA 1
ATOM 660 C C . LEU A 1 87 ? 26.27380 52.33904 6.70279 1.000 41.36605 113 LEU A C 1
ATOM 661 O O . LEU A 1 87 ? 26.43006 51.15919 7.03365 1.000 40.14676 113 LEU A O 1
ATOM 666 N N . ASP A 1 88 ? 25.13945 52.99448 6.92578 1.000 41.34990 114 ASP A N 1
ATOM 667 C CA . ASP A 1 88 ? 23.95148 52.34616 7.49834 1.000 41.07172 114 ASP A CA 1
ATOM 668 C C . ASP A 1 88 ? 23.07170 51.84762 6.35006 1.000 38.80816 114 ASP A C 1
ATOM 669 O O . ASP A 1 88 ? 22.42401 52.64693 5.66877 1.000 38.49791 114 ASP A O 1
ATOM 674 N N . ALA A 1 89 ? 23.04335 50.53024 6.13028 1.000 36.82522 115 ALA A N 1
ATOM 675 C CA . ALA A 1 89 ? 22.35562 49.97453 4.96532 1.000 38.05619 115 ALA A CA 1
ATOM 676 C C . ALA A 1 89 ? 20.87661 49.70003 5.23546 1.000 39.61553 115 ALA A C 1
ATOM 677 O O . ALA A 1 89 ? 20.21500 49.05085 4.41889 1.000 36.63694 115 ALA A O 1
ATOM 679 N N . ALA A 1 90 ? 20.35595 50.16666 6.37232 1.000 37.78983 116 ALA A N 1
ATOM 680 C CA . ALA A 1 90 ? 18.92625 50.17302 6.63958 1.000 36.29005 116 ALA A CA 1
ATOM 681 C C . ALA A 1 90 ? 18.42995 51.59407 6.81016 1.000 34.94124 116 ALA A C 1
ATOM 682 O O . ALA A 1 90 ? 17.31912 51.80427 7.31049 1.000 39.09276 116 ALA A O 1
ATOM 684 N N . TYR A 1 91 ? 19.24100 52.56913 6.39770 1.000 36.27315 117 TYR A N 1
ATOM 685 C CA . TYR A 1 91 ? 18.94192 53.96814 6.66040 1.000 40.87961 117 TYR A CA 1
ATOM 686 C C . TYR A 1 91 ? 17.57412 54.36778 6.13672 1.000 38.76475 117 TYR A C 1
ATOM 687 O O . TYR A 1 91 ? 16.88204 55.19613 6.74112 1.000 38.29371 117 TYR A O 1
ATOM 696 N N . ASN A 1 92 ? 17.17824 53.81618 5.00081 1.000 38.70551 118 ASN A N 1
ATOM 697 C CA . ASN A 1 92 ? 15.99224 54.29710 4.30504 1.000 41.47461 118 ASN A CA 1
ATOM 698 C C . ASN A 1 92 ? 14.94602 53.20676 4.16373 1.000 38.07224 118 ASN A C 1
ATOM 699 O O . ASN A 1 92 ? 14.00178 53.35981 3.39235 1.000 43.49023 118 ASN A O 1
ATOM 704 N N . PHE A 1 93 ? 15.06564 52.14579 4.95605 1.000 38.74076 119 PHE A N 1
ATOM 705 C CA . PHE A 1 93 ? 14.19757 50.98309 4.84483 1.000 39.73927 119 PHE A CA 1
ATOM 706 C C . PHE A 1 93 ? 12.84143 51.23966 5.49070 1.000 34.99565 119 PHE A C 1
ATOM 707 O O . PHE A 1 93 ? 12.75902 51.64421 6.65055 1.000 42.35257 119 PHE A O 1
ATOM 715 N N . ILE A 1 94 ? 11.77106 50.96647 4.75309 1.000 40.93842 120 ILE A N 1
ATOM 716 C CA . ILE A 1 94 ? 10.41488 51.07034 5.26863 1.000 42.42074 120 ILE A CA 1
ATOM 717 C C . ILE A 1 94 ? 9.69710 49.77950 4.90695 1.000 40.44017 120 ILE A C 1
ATOM 718 O O . ILE A 1 94 ? 9.53757 49.47665 3.72043 1.000 43.96688 120 ILE A O 1
ATOM 723 N N . PRO A 1 95 ? 9.23154 49.00467 5.88335 1.000 38.93784 121 PRO A N 1
ATOM 724 C CA . PRO A 1 95 ? 8.49344 47.77754 5.57766 1.000 41.00608 121 PRO A CA 1
ATOM 725 C C . PRO A 1 95 ? 7.39525 48.04288 4.56010 1.000 43.30624 121 PRO A C 1
ATOM 726 O O . PRO A 1 95 ? 6.71102 49.06170 4.61457 1.000 36.67332 121 PRO A O 1
ATOM 730 N N . GLY A 1 96 ? 7.25848 47.12464 3.60694 1.000 40.36900 122 GLY A N 1
ATOM 731 C CA . GLY A 1 96 ? 6.28278 47.27915 2.55772 1.000 42.60858 122 GLY A CA 1
ATOM 732 C C . GLY A 1 96 ? 6.70858 48.15455 1.40107 1.000 41.57559 122 GLY A C 1
ATOM 733 O O . GLY A 1 96 ? 5.94101 48.27789 0.44451 1.000 39.56187 122 GLY A O 1
ATOM 734 N N . ARG A 1 97 ? 7.91581 48.76317 1.43879 1.000 40.28933 123 ARG A N 1
ATOM 735 C CA . ARG A 1 97 ? 8.25048 49.76139 0.42459 1.000 37.73177 123 ARG A CA 1
ATOM 736 C C . ARG A 1 97 ? 9.74073 49.83990 0.08144 1.000 42.71639 123 ARG A C 1
ATOM 737 O O . ARG A 1 97 ? 10.16408 50.85331 -0.48428 1.000 41.50283 123 ARG A O 1
ATOM 745 N N . HIS A 1 98 ? 10.54896 48.82591 0.40879 1.000 42.92248 124 HIS A N 1
ATOM 746 C CA . HIS A 1 98 ? 11.98297 48.80055 0.09949 1.000 40.51070 124 HIS A CA 1
ATOM 747 C C . HIS A 1 98 ? 12.64310 50.03440 0.70811 1.000 44.12492 124 HIS A C 1
ATOM 748 O O . HIS A 1 98 ? 12.53234 50.23073 1.93094 1.000 45.19714 124 HIS A O 1
ATOM 755 N N . ALA A 1 99 ? 13.33654 50.87626 -0.05929 1.000 42.14268 125 ALA A N 1
ATOM 756 C CA . ALA A 1 99 ? 14.07536 52.00730 0.49928 1.000 43.68631 125 ALA A CA 1
ATOM 757 C C . ALA A 1 99 ? 13.54251 53.29376 -0.11713 1.000 40.51945 125 ALA A C 1
ATOM 758 O O . ALA A 1 99 ? 13.55175 53.44701 -1.34338 1.000 44.96858 125 ALA A O 1
ATOM 760 N N . VAL A 1 100 ? 13.07135 54.20600 0.72648 1.000 41.09628 126 VAL A N 1
ATOM 761 C CA . VAL A 1 100 ? 12.44539 55.45103 0.27509 1.000 40.85258 126 VAL A CA 1
ATOM 762 C C . VAL A 1 100 ? 13.10937 56.58708 1.04335 1.000 42.52487 126 VAL A C 1
ATOM 763 O O . VAL A 1 100 ? 12.84621 56.74667 2.24014 1.000 41.17008 126 VAL A O 1
ATOM 767 N N . PRO A 1 101 ? 14.00622 57.35953 0.44375 1.000 47.10448 127 PRO A N 1
ATOM 768 C CA . PRO A 1 101 ? 14.58868 58.47986 1.18444 1.000 47.13373 127 PRO A CA 1
ATOM 769 C C . PRO A 1 101 ? 13.63288 59.66496 1.24042 1.000 43.62849 127 PRO A C 1
ATOM 770 O O . PRO A 1 101 ? 12.72941 59.80894 0.41734 1.000 46.65785 127 PRO A O 1
ATOM 774 N N . GLY A 1 102 ? 13.79778 60.47686 2.28045 1.000 44.35172 128 GLY A N 1
ATOM 775 C CA . GLY A 1 102 ? 13.10957 61.74068 2.38046 1.000 40.22493 128 GLY A CA 1
ATOM 776 C C . GLY A 1 102 ? 11.91803 61.79794 3.30130 1.000 44.95697 128 GLY A C 1
ATOM 777 O O . GLY A 1 102 ? 11.22038 62.81456 3.30137 1.000 50.79239 128 GLY A O 1
ATOM 778 N N . GLU A 1 103 ? 11.66922 60.76960 4.09263 1.000 47.46654 129 GLU A N 1
ATOM 779 C CA . GLU A 1 103 ? 10.55461 60.73601 5.03448 1.000 46.36997 129 GLU A CA 1
ATOM 780 C C . GLU A 1 103 ? 10.98855 61.15740 6.43251 1.000 43.43274 129 GLU A C 1
ATOM 781 O O . GLU A 1 103 ? 12.17987 61.19728 6.74510 1.000 44.34850 129 GLU A O 1
ATOM 787 N N . PRO A 1 104 ? 10.03806 61.48589 7.30169 1.000 50.97406 130 PRO A N 1
ATOM 788 C CA . PRO A 1 104 ? 10.36932 61.76526 8.71950 1.000 51.96177 130 PRO A CA 1
ATOM 789 C C . PRO A 1 104 ? 11.12167 60.60861 9.35380 1.000 52.93743 130 PRO A C 1
ATOM 790 O O . PRO A 1 104 ? 10.81726 59.44069 9.07059 1.000 51.47842 130 PRO A O 1
ATOM 794 N N . PRO A 1 105 ? 12.08187 60.89135 10.24842 1.000 56.71348 131 PRO A N 1
ATOM 795 C CA . PRO A 1 105 ? 12.88390 59.81554 10.87939 1.000 54.87143 131 PRO A CA 1
ATOM 796 C C . PRO A 1 105 ? 12.09592 58.66271 11.50505 1.000 54.33296 131 PRO A C 1
ATOM 797 O O . PRO A 1 105 ? 12.61126 57.53594 11.57437 1.000 53.04749 131 PRO A O 1
ATOM 801 N N . GLU A 1 106 ? 10.86630 58.89834 11.95313 1.000 58.03851 132 GLU A N 1
ATOM 802 C CA . GLU A 1 106 ? 10.04550 57.85942 12.56191 1.000 57.99645 132 GLU A CA 1
ATOM 803 C C . GLU A 1 106 ? 9.62240 56.77582 11.57893 1.000 53.47845 132 GLU A C 1
ATOM 804 O O . GLU A 1 106 ? 9.12956 55.72982 12.01532 1.000 57.85388 132 GLU A O 1
ATOM 810 N N . SER A 1 107 ? 9.78022 57.00743 10.27574 1.000 50.32031 133 SER A N 1
ATOM 811 C CA . SER A 1 107 ? 9.34001 56.05845 9.25780 1.000 48.87236 133 SER A CA 1
ATOM 812 C C . SER A 1 107 ? 10.20203 54.81418 9.18981 1.000 42.98444 133 SER A C 1
ATOM 813 O O . SER A 1 107 ? 9.83664 53.87166 8.48392 1.000 47.34239 133 SER A O 1
ATOM 816 N N . TYR A 1 108 ? 11.33975 54.79643 9.86906 1.000 43.56490 134 TYR A N 1
ATOM 817 C CA . TYR A 1 108 ? 12.43374 53.88724 9.54413 1.000 45.71273 134 TYR A CA 1
ATOM 818 C C . TYR A 1 108 ? 12.77701 53.03652 10.75529 1.000 42.40402 134 TYR A C 1
ATOM 819 O O . TYR A 1 108 ? 13.64934 53.41009 11.54335 1.000 44.13727 134 TYR A O 1
ATOM 828 N N . PRO A 1 109 ? 12.15647 51.86738 10.91417 1.000 42.88006 135 PRO A N 1
ATOM 829 C CA . PRO A 1 109 ? 12.29264 51.13157 12.17897 1.000 41.35594 135 PRO A CA 1
ATOM 830 C C . PRO A 1 109 ? 13.69357 50.64448 12.47694 1.000 43.14702 135 PRO A C 1
ATOM 831 O O . PRO A 1 109 ? 13.99245 50.39905 13.65021 1.000 44.63790 135 PRO A O 1
ATOM 835 N N . LEU A 1 110 ? 14.55766 50.46641 11.47606 1.000 44.68033 136 LEU A N 1
ATOM 836 C CA . LEU A 1 110 ? 15.88506 49.92817 11.72785 1.000 39.25169 136 LEU A CA 1
ATOM 837 C C . LEU A 1 110 ? 17.00096 50.90248 11.40469 1.000 43.98188 136 LEU A C 1
ATOM 838 O O . LEU A 1 110 ? 18.17302 50.52275 11.52538 1.000 42.74327 136 LEU A O 1
ATOM 843 N N . ARG A 1 111 ? 16.68544 52.13379 10.99666 1.000 40.86489 137 ARG A N 1
ATOM 844 C CA . ARG A 1 111 ? 17.72197 53.15157 10.88990 1.000 40.38648 137 ARG A CA 1
ATOM 845 C C . ARG A 1 111 ? 18.44382 53.28291 12.22459 1.000 47.74224 137 ARG A C 1
ATOM 846 O O . ARG A 1 111 ? 17.80434 53.37600 13.27889 1.000 45.44679 137 ARG A O 1
ATOM 854 N N . GLY A 1 112 ? 19.78123 53.26401 12.18127 1.000 45.27938 138 GLY A N 1
ATOM 855 C CA . GLY A 1 112 ? 20.59932 53.46762 13.36046 1.000 38.12529 138 GLY A CA 1
ATOM 856 C C . GLY A 1 112 ? 21.07534 52.20872 14.05396 1.000 45.77410 138 GLY A C 1
ATOM 857 O O . GLY A 1 112 ? 21.91026 52.30498 14.96695 1.000 51.03368 138 GLY A O 1
ATOM 858 N N . VAL A 1 113 ? 20.57038 51.03112 13.67902 1.000 43.45785 139 VAL A N 1
ATOM 859 C CA . VAL A 1 113 ? 21.10149 49.80875 14.27648 1.000 44.87649 139 VAL A CA 1
ATOM 860 C C . VAL A 1 113 ? 22.56202 49.62801 13.89275 1.000 45.93108 139 VAL A C 1
ATOM 861 O O . VAL A 1 113 ? 23.38895 49.22125 14.71618 1.000 41.74089 139 VAL A O 1
ATOM 865 N N . ARG A 1 114 ? 22.89975 49.93132 12.63470 1.000 45.02531 140 ARG A N 1
ATOM 866 C CA . ARG A 1 114 ? 24.26086 49.72313 12.15266 1.000 44.41759 140 ARG A CA 1
ATOM 867 C C . ARG A 1 114 ? 25.25611 50.56741 12.93541 1.000 45.89961 140 ARG A C 1
ATOM 868 O O . ARG A 1 114 ? 26.33247 50.08624 13.30822 1.000 47.39175 140 ARG A O 1
ATOM 876 N N . THR A 1 115 ? 24.92377 51.83470 13.17246 1.000 46.08415 141 THR A N 1
ATOM 877 C CA . THR A 1 115 ? 25.85366 52.78875 13.75689 1.000 46.16090 141 THR A CA 1
ATOM 878 C C . THR A 1 115 ? 25.74965 52.87223 15.28807 1.000 53.92730 141 THR A C 1
ATOM 879 O O . THR A 1 115 ? 26.42564 53.70824 15.89826 1.000 52.00555 141 THR A O 1
ATOM 883 N N . GLY A 1 116 ? 24.92978 52.02761 15.92075 1.000 53.21348 142 GLY A N 1
ATOM 884 C CA . GLY A 1 116 ? 24.87899 51.92548 17.36069 1.000 47.31262 142 GLY A CA 1
ATOM 885 C C . GLY A 1 116 ? 23.84207 52.77685 18.07993 1.000 54.88563 142 GLY A C 1
ATOM 886 O O . GLY A 1 116 ? 23.79185 52.73841 19.30778 1.000 53.52311 142 GLY A O 1
ATOM 887 N N . GLU A 1 117 ? 22.98983 53.52072 17.35695 1.000 54.39722 143 GLU A N 1
ATOM 888 C CA . GLU A 1 117 ? 21.98248 54.35332 18.03086 1.000 56.21142 143 GLU A CA 1
ATOM 889 C C . GLU A 1 117 ? 20.74926 53.56470 18.44852 1.000 58.33560 143 GLU A C 1
ATOM 890 O O . GLU A 1 117 ? 20.01492 53.99098 19.35764 1.000 53.39372 143 GLU A O 1
ATOM 896 N N . LYS A 1 118 ? 20.48379 52.41135 17.81891 1.000 51.00857 144 LYS A N 1
ATOM 897 C CA . LYS A 1 118 ? 19.35919 51.54731 18.15743 1.000 48.74113 144 LYS A CA 1
ATOM 898 C C . LYS A 1 118 ? 19.90106 50.15714 18.44745 1.000 48.29743 144 LYS A C 1
ATOM 899 O O . LYS A 1 118 ? 20.90445 49.73731 17.86977 1.000 49.68793 144 LYS A O 1
ATOM 905 N N . LYS A 1 119 ? 19.25208 49.46099 19.31299 1.000 45.51521 145 LYS A N 1
ATOM 906 C CA . LYS A 1 119 ? 19.74018 48.12072 19.59016 1.000 52.07544 145 LYS A CA 1
ATOM 907 C C . LYS A 1 119 ? 19.29829 47.16386 18.47798 1.000 52.53887 145 LYS A C 1
ATOM 908 O O . LYS A 1 119 ? 18.17878 47.28514 17.96350 1.000 45.30262 145 LYS A O 1
ATOM 914 N N . PRO A 1 120 ? 20.15534 46.22354 18.07721 1.000 50.58450 146 PRO A N 1
ATOM 915 C CA . PRO A 1 120 ? 19.78104 45.28704 17.01424 1.000 46.59220 146 PRO A CA 1
ATOM 916 C C . PRO A 1 120 ? 18.70880 44.32503 17.48707 1.000 47.03823 146 PRO A C 1
ATOM 917 O O . PRO A 1 120 ? 18.56185 44.08378 18.69485 1.000 48.26843 146 PRO A O 1
ATOM 921 N N . PRO A 1 121 ? 17.92462 43.76786 16.57301 1.000 43.66103 147 PRO A N 1
ATOM 922 C CA . PRO A 1 121 ? 17.02159 42.67907 16.95385 1.000 43.31049 147 PRO A CA 1
ATOM 923 C C . PRO A 1 121 ? 17.80521 41.54925 17.60422 1.000 41.81751 147 PRO A C 1
ATOM 924 O O . PRO A 1 121 ? 19.00078 41.36025 17.31499 1.000 43.86554 147 PRO A O 1
ATOM 928 N N . PRO A 1 122 ? 17.18616 40.78487 18.50281 1.000 41.54632 148 PRO A N 1
ATOM 929 C CA . PRO A 1 122 ? 17.97658 39.83086 19.30168 1.000 46.65588 148 PRO A CA 1
ATOM 930 C C . PRO A 1 122 ? 18.62332 38.76696 18.42012 1.000 49.92741 148 PRO A C 1
ATOM 931 O O . PRO A 1 122 ? 18.02188 38.26622 17.46098 1.000 48.45652 148 PRO A O 1
ATOM 935 N N . GLY A 1 123 ? 19.89408 38.48284 18.71729 1.000 48.93237 149 GLY A N 1
ATOM 936 C CA . GLY A 1 123 ? 20.69266 37.52972 17.97468 1.000 45.54498 149 GLY A CA 1
ATOM 937 C C . GLY A 1 123 ? 21.39461 38.05583 16.73686 1.000 49.89822 149 GLY A C 1
ATOM 938 O O . GLY A 1 123 ? 21.91188 37.24728 15.95928 1.000 55.34561 149 GLY A O 1
ATOM 939 N N . TYR A 1 124 ? 21.41153 39.36815 16.50425 1.000 46.51504 150 TYR A N 1
ATOM 940 C CA . TYR A 1 124 ? 22.12317 39.95344 15.37094 1.000 48.23034 150 TYR A CA 1
ATOM 941 C C . TYR A 1 124 ? 23.09485 41.00797 15.87343 1.000 48.19390 150 TYR A C 1
ATOM 942 O O . TYR A 1 124 ? 22.98868 41.49018 17.00449 1.000 51.43499 150 TYR A O 1
ATOM 951 N N . GLN A 1 125 ? 24.03552 41.37675 15.02225 1.000 45.75187 151 GLN A N 1
ATOM 952 C CA . GLN A 1 125 ? 25.00372 42.38852 15.40881 1.000 52.64377 151 GLN A CA 1
ATOM 953 C C . GLN A 1 125 ? 24.86852 43.60874 14.51309 1.000 47.50352 151 GLN A C 1
ATOM 954 O O . GLN A 1 125 ? 24.20393 43.54971 13.47334 1.000 47.12500 151 GLN A O 1
ATOM 960 N N . PRO A 1 126 ? 25.44812 44.75297 14.91096 1.000 47.78081 152 PRO A N 1
ATOM 961 C CA . PRO A 1 126 ? 25.39573 45.94145 14.04005 1.000 42.52529 152 PRO A CA 1
ATOM 962 C C . PRO A 1 126 ? 25.89962 45.69824 12.62451 1.000 44.55308 152 PRO A C 1
ATOM 963 O O . PRO A 1 126 ? 25.28036 46.18745 11.67237 1.000 45.53184 152 PRO A O 1
ATOM 967 N N . SER A 1 127 ? 26.99478 44.94902 12.45617 1.000 39.63517 153 SER A N 1
ATOM 968 C CA . SER A 1 127 ? 27.53691 44.68426 11.12532 1.000 47.45790 153 SER A CA 1
ATOM 969 C C . SER A 1 127 ? 26.53939 43.96840 10.20944 1.000 45.05345 153 SER A C 1
ATOM 970 O O . SER A 1 127 ? 26.67900 44.05008 8.98512 1.000 40.91964 153 SER A O 1
ATOM 973 N N . ASP A 1 128 ? 25.54137 43.27485 10.76841 1.000 42.58222 154 ASP A N 1
ATOM 974 C CA . ASP A 1 128 ? 24.50095 42.65375 9.95118 1.000 43.62426 154 ASP A CA 1
ATOM 975 C C . ASP A 1 128 ? 23.66694 43.68011 9.18246 1.000 44.04930 154 ASP A C 1
ATOM 976 O O . ASP A 1 128 ? 22.87818 43.30525 8.29971 1.000 40.08252 154 ASP A O 1
ATOM 981 N N . PHE A 1 129 ? 23.81565 44.96606 9.49311 1.000 43.77300 155 PHE A N 1
ATOM 982 C CA . PHE A 1 129 ? 23.01000 45.99979 8.86590 1.000 38.22692 155 PHE A CA 1
ATOM 983 C C . PHE A 1 129 ? 23.85122 46.90633 7.98419 1.000 39.17897 155 PHE A C 1
ATOM 984 O O . PHE A 1 129 ? 23.40200 47.98963 7.59629 1.000 39.48264 155 PHE A O 1
ATOM 992 N N . ALA A 1 130 ? 25.05459 46.46151 7.63517 1.000 38.51896 156 ALA A N 1
ATOM 993 C CA . ALA A 1 130 ? 25.93797 47.16665 6.72376 1.000 38.19187 156 ALA A CA 1
ATOM 994 C C . ALA A 1 130 ? 25.87245 46.54016 5.32421 1.000 40.08431 156 ALA A C 1
ATOM 995 O O . ALA A 1 130 ? 25.25678 45.49579 5.10589 1.000 39.07303 156 ALA A O 1
ATOM 997 N N . ILE A 1 131 ? 26.52972 47.18498 4.36969 1.000 41.66753 157 ILE A N 1
ATOM 998 C CA . ILE A 1 131 ? 26.76703 46.57735 3.05714 1.000 42.54299 157 ILE A CA 1
ATOM 999 C C . ILE A 1 131 ? 27.80801 45.47579 3.23284 1.000 43.44443 157 ILE A C 1
ATOM 1000 O O . ILE A 1 131 ? 28.91959 45.74435 3.70241 1.000 37.81051 157 ILE A O 1
ATOM 1005 N N . PRO A 1 132 ? 27.50749 44.23457 2.88114 1.000 41.07981 158 PRO A N 1
ATOM 1006 C CA . PRO A 1 132 ? 28.46715 43.15680 3.12950 1.000 37.68861 158 PRO A CA 1
ATOM 1007 C C . PRO A 1 132 ? 29.34371 42.83423 1.92569 1.000 40.88891 158 PRO A C 1
ATOM 1008 O O . PRO A 1 132 ? 28.99086 43.07384 0.77060 1.000 47.15979 158 PRO A O 1
ATOM 1012 N N . LYS A 1 133 ? 30.54040 42.33519 2.21643 1.000 43.38075 159 LYS A N 1
ATOM 1013 C CA . LYS A 1 133 ? 31.34939 41.67592 1.19783 1.000 43.76359 159 LYS A CA 1
ATOM 1014 C C . LYS A 1 133 ? 30.65520 40.40100 0.72971 1.000 45.10721 159 LYS A C 1
ATOM 1015 O O . LYS A 1 133 ? 30.12477 39.63631 1.54504 1.000 42.35176 159 LYS A O 1
ATOM 1021 N N . LEU A 1 134 ? 30.66063 40.16215 -0.59081 1.000 43.62869 160 LEU A N 1
ATOM 1022 C CA . LEU A 1 134 ? 30.19306 38.86857 -1.09239 1.000 45.34866 160 LEU A CA 1
ATOM 1023 C C . LEU A 1 134 ? 30.88880 37.72360 -0.35291 1.000 45.87166 160 LEU A C 1
ATOM 1024 O O . LEU A 1 134 ? 30.24767 36.76008 0.09958 1.000 41.81268 160 LEU A O 1
ATOM 1029 N N . ALA A 1 135 ? 32.21279 37.83345 -0.21454 1.000 41.33845 161 ALA A N 1
ATOM 1030 C CA . ALA A 1 135 ? 32.99469 36.83602 0.51349 1.000 47.38735 161 ALA A CA 1
ATOM 1031 C C . ALA A 1 135 ? 32.40943 36.54470 1.89584 1.000 48.53445 161 ALA A C 1
ATOM 1032 O O . ALA A 1 135 ? 32.40156 35.39014 2.34219 1.000 49.63674 161 ALA A O 1
ATOM 1034 N N . ASP A 1 136 ? 31.89209 37.57308 2.58217 1.000 46.11260 162 ASP A N 1
ATOM 1035 C CA . ASP A 1 136 ? 31.28833 37.33317 3.89073 1.000 48.16033 162 ASP A CA 1
ATOM 1036 C C . ASP A 1 136 ? 29.94007 36.63118 3.77337 1.000 45.55369 162 ASP A C 1
ATOM 1037 O O . ASP A 1 136 ? 29.57352 35.84741 4.66069 1.000 49.22565 162 ASP A O 1
ATOM 1042 N N . VAL A 1 137 ? 29.18634 36.89562 2.70207 1.000 45.59368 163 VAL A N 1
ATOM 1043 C CA . VAL A 1 137 ? 27.92801 36.17957 2.49567 1.000 40.28411 163 VAL A CA 1
ATOM 1044 C C . VAL A 1 137 ? 28.20383 34.71119 2.18578 1.000 46.44455 163 VAL A C 1
ATOM 1045 O O . VAL A 1 137 ? 27.51195 33.81171 2.69082 1.000 49.63227 163 VAL A O 1
ATOM 1049 N N . LEU A 1 138 ? 29.21522 34.44075 1.35205 1.000 45.07321 164 LEU A N 1
ATOM 1050 C CA . LEU A 1 138 ? 29.58241 33.05601 1.06738 1.000 46.14940 164 LEU A CA 1
ATOM 1051 C C . LEU A 1 138 ? 30.02653 32.33983 2.33500 1.000 48.98461 164 LEU A C 1
ATOM 1052 O O . LEU A 1 138 ? 29.60048 31.20823 2.60664 1.000 50.45640 164 LEU A O 1
ATOM 1057 N N . GLU A 1 139 ? 30.87377 33.00192 3.13360 1.000 48.16669 165 GLU A N 1
ATOM 1058 C CA . GLU A 1 139 ? 31.32951 32.43864 4.40065 1.000 49.92664 165 GLU A CA 1
ATOM 1059 C C . GLU A 1 139 ? 30.17467 32.22375 5.36962 1.000 49.78809 165 GLU A C 1
ATOM 1060 O O . GLU A 1 139 ? 30.18504 31.25664 6.14551 1.000 50.98667 165 GLU A O 1
ATOM 1066 N N . ALA A 1 140 ? 29.16840 33.10041 5.34259 1.000 44.63097 166 ALA A N 1
ATOM 1067 C CA . ALA A 1 140 ? 28.01254 32.93666 6.21713 1.000 45.71171 166 ALA A CA 1
ATOM 1068 C C . ALA A 1 140 ? 27.04605 31.85869 5.73850 1.000 46.92012 166 ALA A C 1
ATOM 1069 O O . ALA A 1 140 ? 26.30385 31.30967 6.55729 1.000 47.39028 166 ALA A O 1
ATOM 1071 N N . PHE A 1 141 ? 27.03886 31.52142 4.45233 1.000 46.74579 167 PHE A N 1
ATOM 1072 C CA . PHE A 1 141 ? 26.06870 30.57236 3.90662 1.000 49.80280 167 PHE A CA 1
ATOM 1073 C C . PHE A 1 141 ? 26.77283 29.46437 3.12492 1.000 50.26989 167 PHE A C 1
ATOM 1074 O O . PHE A 1 141 ? 26.61709 29.35145 1.90206 1.000 47.32852 167 PHE A O 1
ATOM 1082 N N . PRO A 1 142 ? 27.50665 28.58346 3.81926 1.000 52.27693 168 PRO A N 1
ATOM 1083 C CA . PRO A 1 142 ? 28.28388 27.55133 3.10618 1.000 48.75995 168 PRO A CA 1
ATOM 1084 C C . PRO A 1 142 ? 27.43424 26.47112 2.47180 1.000 48.43793 168 PRO A C 1
ATOM 1085 O O . PRO A 1 142 ? 27.85981 25.86456 1.48221 1.000 55.31350 168 PRO A O 1
ATOM 1089 N N . ARG A 1 143 ? 26.26386 26.18253 3.01787 1.000 48.44224 169 ARG A N 1
ATOM 1090 C CA . ARG A 1 143 ? 25.42015 25.10217 2.52328 1.000 49.97490 169 ARG A CA 1
ATOM 1091 C C . ARG A 1 143 ? 24.08965 25.63398 2.00102 1.000 48.36714 169 ARG A C 1
ATOM 1092 O O . ARG A 1 143 ? 23.07144 24.94613 2.06582 1.000 50.53152 169 ARG A O 1
ATOM 1100 N N . THR A 1 144 ? 24.08263 26.86236 1.49259 1.000 49.40784 170 THR A N 1
ATOM 1101 C CA . THR A 1 144 ? 22.89528 27.48729 0.93481 1.000 47.25484 170 THR A CA 1
ATOM 1102 C C . THR A 1 144 ? 23.17916 27.93861 -0.49278 1.000 43.71958 170 THR A C 1
ATOM 1103 O O . THR A 1 144 ? 24.19085 28.60972 -0.73593 1.000 40.66507 170 THR A O 1
ATOM 1107 N N . PRO A 1 145 ? 22.33514 27.59627 -1.45810 1.000 43.92399 171 PRO A N 1
ATOM 1108 C CA . PRO A 1 145 ? 22.56177 28.08683 -2.82216 1.000 43.43900 171 PRO A CA 1
ATOM 1109 C C . PRO A 1 145 ? 22.28618 29.58283 -2.90470 1.000 44.28000 171 PRO A C 1
ATOM 1110 O O . PRO A 1 145 ? 21.53988 30.14526 -2.09554 1.000 44.20986 171 PRO A O 1
ATOM 1114 N N . ILE A 1 146 ? 22.94293 30.23501 -3.87107 1.000 40.26101 172 ILE A N 1
ATOM 1115 C CA . ILE A 1 146 ? 22.87527 31.68431 -4.06237 1.000 38.99428 172 ILE A CA 1
ATOM 1116 C C . ILE A 1 146 ? 22.79149 32.00647 -5.55061 1.000 45.00872 172 ILE A C 1
ATOM 1117 O O . ILE A 1 146 ? 23.57174 31.48373 -6.35739 1.000 46.91801 172 ILE A O 1
ATOM 1122 N N . ASN A 1 147 ? 21.84312 32.86909 -5.91798 1.000 41.52255 173 ASN A N 1
ATOM 1123 C CA . ASN A 1 147 ? 21.74749 33.42757 -7.27008 1.000 39.70182 173 ASN A CA 1
ATOM 1124 C C . ASN A 1 147 ? 22.37011 34.81178 -7.20377 1.000 41.43933 173 ASN A C 1
ATOM 1125 O O . ASN A 1 147 ? 21.99393 35.61899 -6.34373 1.000 45.84376 173 ASN A O 1
ATOM 1130 N N . ILE A 1 148 ? 23.33653 35.06470 -8.07675 1.000 37.04841 174 ILE A N 1
ATOM 1131 C CA . ILE A 1 148 ? 24.20445 36.23985 -8.00117 1.000 38.80658 174 ILE A CA 1
ATOM 1132 C C . ILE A 1 148 ? 24.04783 37.00029 -9.30473 1.000 42.73030 174 ILE A C 1
ATOM 1133 O O . ILE A 1 148 ? 24.30101 36.44000 -10.37917 1.000 44.63790 174 ILE A O 1
ATOM 1138 N N . GLU A 1 149 ? 23.64102 38.26253 -9.22778 1.000 38.27356 175 GLU A N 1
ATOM 1139 C CA . GLU A 1 149 ? 23.43144 39.03969 -10.44160 1.000 42.40637 175 GLU A CA 1
ATOM 1140 C C . GLU A 1 149 ? 24.54762 40.07161 -10.59432 1.000 38.96966 175 GLU A C 1
ATOM 1141 O O . GLU A 1 149 ? 24.74161 40.91786 -9.72591 1.000 44.05065 175 GLU A O 1
ATOM 1147 N N . ILE A 1 150 ? 25.27367 40.01038 -11.70389 1.000 39.23327 176 ILE A N 1
ATOM 1148 C CA . ILE A 1 150 ? 26.33066 40.98781 -11.93752 1.000 41.62312 176 ILE A CA 1
ATOM 1149 C C . ILE A 1 150 ? 25.67612 42.31162 -12.29562 1.000 39.51018 176 ILE A C 1
ATOM 1150 O O . ILE A 1 150 ? 24.83813 42.37309 -13.19836 1.000 39.37389 176 ILE A O 1
ATOM 1155 N N . LYS A 1 151 ? 26.00692 43.36636 -11.56495 1.000 34.91716 177 LYS A N 1
ATOM 1156 C CA . LYS A 1 151 ? 25.47670 44.68918 -11.87644 1.000 37.02932 177 LYS A CA 1
ATOM 1157 C C . LYS A 1 151 ? 26.57872 45.52453 -12.50812 1.000 40.28391 177 LYS A C 1
ATOM 1158 O O . LYS A 1 151 ? 27.73336 45.09494 -12.59187 1.000 37.54668 177 LYS A O 1
ATOM 1164 N N . GLY A 1 152 ? 26.20883 46.73335 -12.94482 1.000 37.91033 178 GLY A N 1
ATOM 1165 C CA . GLY A 1 152 ? 27.15003 47.67176 -13.51431 1.000 41.64784 178 GLY A CA 1
ATOM 1166 C C . GLY A 1 152 ? 26.91414 49.08219 -13.00354 1.000 47.09582 178 GLY A C 1
ATOM 1167 O O . GLY A 1 152 ? 26.08102 49.31684 -12.12541 1.000 45.89942 178 GLY A O 1
ATOM 1168 N N . THR A 1 153 ? 27.67613 50.02189 -13.57094 1.000 46.73608 179 THR A N 1
ATOM 1169 C CA . THR A 1 153 ? 27.64482 51.42298 -13.16033 1.000 45.80490 179 THR A CA 1
ATOM 1170 C C . THR A 1 153 ? 26.53506 52.19729 -13.87001 1.000 48.20780 179 THR A C 1
ATOM 1171 O O . THR A 1 153 ? 25.87610 53.04922 -13.26626 1.000 50.84438 179 THR A O 1
ATOM 1175 N N . SER A 1 154 ? 26.30827 51.90736 -15.14132 1.000 46.62054 180 SER A N 1
ATOM 1176 C CA . SER A 1 154 ? 25.21987 52.49735 -15.89971 1.000 50.34190 180 SER A CA 1
ATOM 1177 C C . SER A 1 154 ? 24.94555 51.56206 -17.06472 1.000 49.60551 180 SER A C 1
ATOM 1178 O O . SER A 1 154 ? 25.77996 50.72842 -17.41557 1.000 47.93043 180 SER A O 1
ATOM 1181 N N . ASP A 1 155 ? 23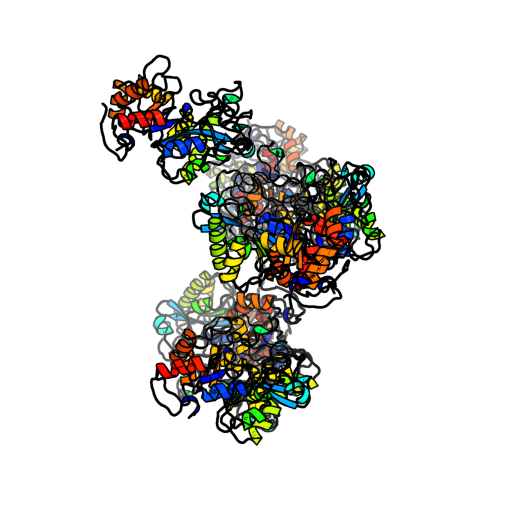.75635 51.68541 -17.64369 1.000 54.74564 181 ASP A N 1
ATOM 1182 C CA . ASP A 1 155 ? 23.41943 50.83712 -18.78454 1.000 57.64926 181 ASP A CA 1
ATOM 1183 C C . ASP A 1 155 ? 24.45194 50.95057 -19.90038 1.000 57.71998 181 ASP A C 1
ATOM 1184 O O . ASP A 1 155 ? 24.68820 49.98177 -20.63162 1.000 60.86909 181 ASP A O 1
ATOM 1189 N N . ALA A 1 156 ? 25.08799 52.10994 -20.03676 1.000 54.98540 182 ALA A N 1
ATOM 1190 C CA . ALA A 1 156 ? 26.03164 52.34358 -21.12019 1.000 56.81756 182 ALA A CA 1
ATOM 1191 C C . ALA A 1 156 ? 27.46618 51.95246 -20.78494 1.000 56.51941 182 ALA A C 1
ATOM 1192 O O . ALA A 1 156 ? 28.30998 51.94999 -21.68779 1.000 54.62731 182 ALA A O 1
ATOM 1194 N N . ASP A 1 157 ? 27.76969 51.61851 -19.52964 1.000 53.44997 183 ASP A N 1
ATOM 1195 C CA . ASP A 1 157 ? 29.15230 51.38178 -19.11515 1.000 49.97785 183 ASP A CA 1
ATOM 1196 C C . ASP A 1 157 ? 29.43074 49.87858 -19.08433 1.000 50.50232 183 ASP A C 1
ATOM 1197 O O . ASP A 1 157 ? 29.60903 49.25647 -18.02660 1.000 50.80970 183 ASP A O 1
ATOM 1202 N N . ILE A 1 158 ? 29.51220 49.30147 -20.28970 1.000 50.65662 184 ILE A N 1
ATOM 1203 C CA . ILE A 1 158 ? 29.67930 47.84836 -20.40714 1.000 45.82051 184 ILE A CA 1
ATOM 1204 C C . ILE A 1 158 ? 30.93202 47.33981 -19.70565 1.000 44.62015 184 ILE A C 1
ATOM 1205 O O . ILE A 1 158 ? 30.84814 46.31423 -19.01960 1.000 45.21420 184 ILE A O 1
ATOM 1210 N N . PRO A 1 159 ? 32.10540 47.97724 -19.81571 1.000 47.28417 185 PRO A N 1
ATOM 1211 C CA . PRO A 1 159 ? 33.27983 47.44299 -19.09920 1.000 37.76068 185 PRO A CA 1
ATOM 1212 C C . PRO A 1 159 ? 33.05637 47.20713 -17.61334 1.000 47.12815 185 PRO A C 1
ATOM 1213 O O . PRO A 1 159 ? 33.62140 46.24953 -17.06401 1.000 46.43700 185 PRO A O 1
ATOM 1217 N N . SER A 1 160 ? 32.26067 48.05426 -16.93724 1.000 48.10848 186 SER A N 1
ATOM 1218 C CA . SER A 1 160 ? 32.06693 47.87089 -15.49857 1.000 45.94140 186 SER A CA 1
ATOM 1219 C C . SER A 1 160 ? 31.35083 46.56228 -15.21083 1.000 44.39095 186 SER A C 1
ATOM 1220 O O . SER A 1 160 ? 31.60348 45.92980 -14.18021 1.000 45.52174 186 SER A O 1
ATOM 1223 N N . PHE A 1 161 ? 30.47153 46.13739 -16.11947 1.000 44.34609 187 PHE A N 1
ATOM 1224 C CA . PHE A 1 161 ? 29.90816 44.79873 -16.04282 1.000 43.97184 187 PHE A CA 1
ATOM 1225 C C . PHE A 1 161 ? 30.98911 43.74894 -16.22534 1.000 45.97575 187 PHE A C 1
ATOM 1226 O O . PHE A 1 161 ? 31.05222 42.76595 -15.47118 1.000 43.01282 187 PHE A O 1
ATOM 1234 N N . LEU A 1 162 ? 31.84797 43.94694 -17.23854 1.000 41.04942 188 LEU A N 1
ATOM 1235 C CA . LEU A 1 162 ? 32.91038 42.99124 -17.54030 1.000 43.78050 188 LEU A CA 1
ATOM 1236 C C . LEU A 1 162 ? 33.92669 42.92976 -16.40810 1.000 45.15085 188 LEU A C 1
ATOM 1237 O O . LEU A 1 162 ? 34.38189 41.83901 -16.03061 1.000 43.38983 188 LEU A O 1
ATOM 1242 N N . HIS A 1 163 ? 34.26585 44.08909 -15.83498 1.000 42.28495 189 HIS A N 1
ATOM 1243 C CA . HIS A 1 163 ? 35.10742 44.12058 -14.64053 1.000 45.30203 189 HIS A CA 1
ATOM 1244 C C . HIS A 1 163 ? 34.50102 43.30085 -13.50130 1.000 44.63800 189 HIS A C 1
ATOM 1245 O O . HIS A 1 163 ? 35.19383 42.50867 -12.85522 1.000 42.48531 189 HIS A O 1
ATOM 1252 N N . ASN A 1 164 ? 33.20420 43.47237 -13.24001 1.000 44.96304 190 ASN A N 1
ATOM 1253 C CA . ASN A 1 164 ? 32.58936 42.74705 -12.13188 1.000 44.55457 190 ASN A CA 1
ATOM 1254 C C . ASN A 1 164 ? 32.50886 41.25393 -12.42826 1.000 45.72980 190 ASN A C 1
ATOM 1255 O O . ASN A 1 164 ? 32.73218 40.42154 -11.53638 1.000 42.40622 190 ASN A O 1
ATOM 1260 N N . ALA A 1 165 ? 32.19767 40.89555 -13.68034 1.000 46.89196 191 ALA A N 1
ATOM 1261 C CA . ALA A 1 165 ? 32.15482 39.48560 -14.05583 1.000 45.68779 191 ALA A CA 1
ATOM 1262 C C . ALA A 1 165 ? 33.50789 38.81863 -13.83313 1.000 43.95383 191 ALA A C 1
ATOM 1263 O O . ALA A 1 165 ? 33.57537 37.68389 -13.34162 1.000 44.73109 191 ALA A O 1
ATOM 1265 N N . LYS A 1 166 ? 34.59695 39.51164 -14.17947 1.000 45.43259 192 LYS A N 1
ATOM 1266 C CA . LYS A 1 166 ? 35.92933 38.94457 -13.98384 1.000 46.18730 192 LYS A CA 1
ATOM 1267 C C . LYS A 1 166 ? 36.22471 38.70081 -12.50171 1.000 47.73466 192 LYS A C 1
ATOM 1268 O O . LYS A 1 166 ? 36.70531 37.62411 -12.12421 1.000 49.22903 192 LYS A O 1
ATOM 1274 N N . LEU A 1 167 ? 35.94475 39.69148 -11.64349 1.000 46.11159 193 LEU A N 1
ATOM 1275 C CA . LEU A 1 167 ? 36.15922 39.51013 -10.20688 1.000 44.26304 193 LEU A CA 1
ATOM 1276 C C . LEU A 1 167 ? 35.30796 38.37511 -9.66307 1.000 47.76831 193 LEU A C 1
ATOM 1277 O O . LEU A 1 167 ? 35.78075 37.56655 -8.85571 1.000 43.52962 193 LEU A O 1
ATOM 1282 N N . LEU A 1 168 ? 34.04700 38.29751 -10.10312 1.000 45.09838 194 LEU A N 1
ATOM 1283 C CA . LEU A 1 168 ? 33.13584 37.28476 -9.58151 1.000 43.68872 194 LEU A CA 1
ATOM 1284 C C . LEU A 1 168 ? 33.65717 35.87606 -9.85453 1.000 47.84597 194 LEU A C 1
ATOM 1285 O O . LEU A 1 168 ? 33.64153 35.01438 -8.96518 1.000 46.00832 194 LEU A O 1
ATOM 1290 N N . ALA A 1 169 ? 34.11748 35.62242 -11.08991 1.000 47.04515 195 ALA A N 1
ATOM 1291 C CA . ALA A 1 169 ? 34.63099 34.29875 -11.44411 1.000 49.13582 195 ALA A CA 1
ATOM 1292 C C . ALA A 1 169 ? 35.84391 33.93215 -10.59491 1.000 48.16473 195 ALA A C 1
ATOM 1293 O O . ALA A 1 169 ? 35.91853 32.82773 -10.03836 1.000 49.72430 195 ALA A O 1
ATOM 1295 N N . ARG A 1 170 ? 36.79880 34.85610 -10.47007 1.000 46.34112 196 ARG A N 1
ATOM 1296 C CA . ARG A 1 170 ? 37.96814 34.60467 -9.63477 1.000 47.95177 196 ARG A CA 1
ATOM 1297 C C . ARG A 1 170 ? 37.56632 34.19731 -8.21711 1.000 51.02325 196 ARG A C 1
ATOM 1298 O O . ARG A 1 170 ? 38.05027 33.19171 -7.68527 1.000 57.15112 196 ARG A O 1
ATOM 1306 N N . LEU A 1 171 ? 36.65242 34.95015 -7.59961 1.000 49.28498 197 LEU A N 1
ATOM 1307 C CA . LEU A 1 171 ? 36.26790 34.63098 -6.23114 1.000 48.96471 197 LEU A CA 1
ATOM 1308 C C . LEU A 1 171 ? 35.45926 33.33679 -6.16829 1.000 48.85524 197 LEU A C 1
ATOM 1309 O O . LEU A 1 171 ? 35.70023 32.49340 -5.29722 1.000 53.42228 197 LEU A O 1
ATOM 1314 N N . LEU A 1 172 ? 34.51564 33.13725 -7.08559 1.000 45.69964 198 LEU A N 1
ATOM 1315 C CA . LEU A 1 172 ? 33.71961 31.91487 -7.01890 1.000 50.34824 198 LEU A CA 1
ATOM 1316 C C . LEU A 1 172 ? 34.57942 30.67982 -7.26111 1.000 51.40843 198 LEU A C 1
ATOM 1317 O O . LEU A 1 172 ? 34.35821 29.62870 -6.64492 1.000 51.98470 198 LEU A O 1
ATOM 1322 N N . LYS A 1 173 ? 35.59015 30.79485 -8.12499 1.000 52.13500 199 LYS A N 1
ATOM 1323 C CA . LYS A 1 173 ? 36.41035 29.63052 -8.44237 1.000 53.23092 199 LYS A CA 1
ATOM 1324 C C . LYS A 1 173 ? 37.18677 29.12803 -7.22574 1.000 54.42523 199 LYS A C 1
ATOM 1325 O O . LYS A 1 173 ? 37.35162 27.91501 -7.05623 1.000 57.90324 199 LYS A O 1
ATOM 1331 N N . LYS A 1 174 ? 37.66538 30.03093 -6.35677 1.000 49.40106 200 LYS A N 1
ATOM 1332 C CA . LYS A 1 174 ? 38.39554 29.54901 -5.18386 1.000 50.40123 200 LYS A CA 1
ATOM 1333 C C . LYS A 1 174 ? 37.50642 28.85031 -4.16856 1.000 55.31471 200 LYS A C 1
ATOM 1334 O O . LYS A 1 174 ? 38.01069 28.05292 -3.36895 1.000 62.11577 200 LYS A O 1
ATOM 1340 N N . THR A 1 175 ? 36.19311 29.10172 -4.15976 1.000 55.37515 201 THR A N 1
ATOM 1341 C CA . THR A 1 175 ? 35.34766 28.44402 -3.16407 1.000 53.62801 201 THR A CA 1
ATOM 1342 C C . THR A 1 175 ? 35.22845 26.94837 -3.39901 1.000 54.18397 201 THR A C 1
ATOM 1343 O O . THR A 1 175 ? 34.89371 26.20334 -2.46780 1.000 54.42868 201 THR A O 1
ATOM 1347 N N . GLY A 1 176 ? 35.45601 26.48955 -4.61947 1.000 53.91062 202 GLY A N 1
ATOM 1348 C CA . GLY A 1 176 ? 35.16852 25.11338 -4.93710 1.000 51.96564 202 GLY A CA 1
ATOM 1349 C C . GLY A 1 176 ? 33.70031 24.77982 -5.05763 1.000 53.48715 202 GLY A C 1
ATOM 1350 O O . GLY A 1 176 ? 33.37155 23.63517 -5.39164 1.000 55.15500 202 GLY A O 1
ATOM 1351 N N . ARG A 1 177 ? 32.80208 25.73141 -4.81401 1.000 52.47182 203 ARG A N 1
ATOM 1352 C CA . ARG A 1 177 ? 31.37944 25.44293 -4.89185 1.000 50.58956 203 ARG A CA 1
ATOM 1353 C C . ARG A 1 177 ? 30.87599 25.62788 -6.31722 1.000 47.63790 203 ARG A C 1
ATOM 1354 O O . ARG A 1 177 ? 31.46166 26.36503 -7.11534 1.000 54.51736 203 ARG A O 1
ATOM 1362 N N . THR A 1 178 ? 29.79619 24.91140 -6.64458 1.000 44.60790 204 THR A N 1
ATOM 1363 C CA . THR A 1 178 ? 29.03665 25.14260 -7.86519 1.000 45.59852 204 THR A CA 1
ATOM 1364 C C . THR A 1 178 ? 27.53516 25.20677 -7.59968 1.000 47.12710 204 THR A C 1
ATOM 1365 O O . THR A 1 178 ? 26.74791 25.13104 -8.55616 1.000 48.13591 204 THR A O 1
ATOM 1369 N N . ASP A 1 179 ? 27.11308 25.33658 -6.33369 1.000 51.21299 205 ASP A N 1
ATOM 1370 C CA . ASP A 1 179 ? 25.69674 25.53398 -6.02887 1.000 48.70369 205 ASP A CA 1
ATOM 1371 C C . ASP A 1 179 ? 25.32105 27.01094 -6.13923 1.000 49.92774 205 ASP A C 1
ATOM 1372 O O . ASP A 1 179 ? 24.73093 27.58038 -5.21875 1.000 47.92859 205 ASP A O 1
ATOM 1377 N N . PHE A 1 180 ? 25.66758 27.63147 -7.27172 1.000 45.64719 206 PHE A N 1
ATOM 1378 C CA . PHE A 1 180 ? 25.25300 28.98100 -7.62550 1.000 44.66612 206 PHE A CA 1
ATOM 1379 C C . PHE A 1 180 ? 24.58291 28.96820 -8.99036 1.000 46.75426 206 PHE A C 1
ATOM 1380 O O . PHE A 1 180 ? 24.81050 28.06909 -9.79815 1.000 46.95620 206 PHE A O 1
ATOM 1388 N N . ILE A 1 181 ? 23.77644 29.99448 -9.25316 1.000 41.70286 207 ILE A N 1
ATOM 1389 C CA . ILE A 1 181 ? 23.43159 30.40653 -10.60722 1.000 43.19169 207 ILE A CA 1
ATOM 1390 C C . ILE A 1 181 ? 23.89305 31.84729 -10.75094 1.000 42.67572 207 ILE A C 1
ATOM 1391 O O . ILE A 1 181 ? 23.52111 32.70061 -9.93727 1.000 42.81009 207 ILE A O 1
ATOM 1396 N N . VAL A 1 182 ? 24.71752 32.11978 -11.75600 1.000 38.01284 208 VAL A N 1
ATOM 1397 C CA . VAL A 1 182 ? 25.21945 33.46775 -12.00657 1.000 38.00573 208 VAL A CA 1
ATOM 1398 C C . VAL A 1 182 ? 24.54627 34.01328 -13.25019 1.000 42.85979 208 VAL A C 1
ATOM 1399 O O . VAL A 1 182 ? 24.40518 33.29318 -14.24215 1.000 41.73272 208 VAL A O 1
ATOM 1403 N N . THR A 1 183 ? 24.12985 35.28005 -13.20108 1.000 42.49702 209 THR A N 1
ATOM 1404 C CA . THR A 1 183 ? 23.50337 35.91733 -14.35024 1.000 34.90667 209 THR A CA 1
ATOM 1405 C C . THR A 1 183 ? 23.79076 37.41311 -14.32397 1.000 38.63902 209 THR A C 1
ATOM 1406 O O . THR A 1 183 ? 24.46148 37.93065 -13.42547 1.000 42.42067 209 THR A O 1
ATOM 1410 N N . SER A 1 184 ? 23.29154 38.10001 -15.34345 1.000 38.94932 210 SER A N 1
ATOM 1411 C CA . SER A 1 184 ? 23.46305 39.53413 -15.51920 1.000 38.76837 210 SER A CA 1
ATOM 1412 C C . SER A 1 184 ? 22.45564 39.98149 -16.55832 1.000 43.01728 210 SER A C 1
ATOM 1413 O O . SER A 1 184 ? 22.10844 39.21518 -17.46073 1.000 44.48899 210 SER A O 1
ATOM 1416 N N . LEU A 1 185 ? 21.98383 41.22382 -16.42710 1.000 42.89441 211 LEU A N 1
ATOM 1417 C CA . LEU A 1 185 ? 21.17090 41.78306 -17.50204 1.000 49.63743 211 LEU A CA 1
ATOM 1418 C C . LEU A 1 185 ? 21.98755 41.92838 -18.77455 1.000 47.93243 211 LEU A C 1
ATOM 1419 O O . LEU A 1 185 ? 21.44021 41.83325 -19.87652 1.000 45.58214 211 LEU A O 1
ATOM 1424 N N . ASN A 1 186 ? 23.29869 42.10120 -18.64126 1.000 43.69953 212 ASN A N 1
ATOM 1425 C CA . ASN A 1 186 ? 24.17509 42.32947 -19.77997 1.000 47.48173 212 ASN A CA 1
ATOM 1426 C C . ASN A 1 186 ? 24.73865 41.00316 -20.28852 1.000 48.04719 212 ASN A C 1
ATOM 1427 O O . ASN A 1 186 ? 25.43124 40.28960 -19.54961 1.000 45.45484 212 ASN A O 1
ATOM 1432 N N . ASP A 1 187 ? 24.47215 40.70060 -21.56169 1.000 42.99757 213 ASP A N 1
ATOM 1433 C CA . ASP A 1 187 ? 24.78244 39.38259 -22.11023 1.000 43.57649 213 ASP A CA 1
ATOM 1434 C C . ASP A 1 187 ? 26.28263 39.10157 -22.15580 1.000 42.33925 213 ASP A C 1
ATOM 1435 O O . ASP A 1 187 ? 26.72041 38.00553 -21.78537 1.000 40.87514 213 ASP A O 1
ATOM 1440 N N . LEU A 1 188 ? 27.08579 40.07349 -22.59389 1.000 44.63870 214 LEU A N 1
ATOM 1441 C CA . LEU A 1 188 ? 28.53848 39.88894 -22.64079 1.000 39.37364 214 LEU A CA 1
ATOM 1442 C C . LEU A 1 188 ? 29.11873 39.48746 -21.28812 1.000 41.06877 214 LEU A C 1
ATOM 1443 O O . LEU A 1 188 ? 29.98889 38.61670 -21.21953 1.000 45.32077 214 LEU A O 1
ATOM 1448 N N . ALA A 1 189 ? 28.66294 40.11122 -20.19860 1.000 45.97780 215 ALA A N 1
ATOM 1449 C CA . ALA A 1 189 ? 29.22025 39.78124 -18.88236 1.000 44.07700 215 ALA A CA 1
ATOM 1450 C C . ALA A 1 189 ? 28.98883 38.31649 -18.53862 1.000 41.07300 215 ALA A C 1
ATOM 1451 O O . ALA A 1 189 ? 29.84716 37.67442 -17.91772 1.000 41.78235 215 ALA A O 1
ATOM 1453 N N . VAL A 1 190 ? 27.82801 37.77420 -18.92474 1.000 38.28758 216 VAL A N 1
ATOM 1454 C CA . VAL A 1 190 ? 27.55295 36.36076 -18.68279 1.000 42.14248 216 VAL A CA 1
ATOM 1455 C C . VAL A 1 190 ? 28.54573 35.49483 -19.44200 1.000 44.21515 216 VAL A C 1
ATOM 1456 O O . VAL A 1 190 ? 29.05962 34.50137 -18.90975 1.000 39.80029 216 VAL A O 1
ATOM 1460 N N . ALA A 1 191 ? 28.82347 35.85546 -20.70169 1.000 44.03264 217 ALA A N 1
ATOM 1461 C CA . ALA A 1 191 ? 29.73708 35.06496 -21.52192 1.000 45.50305 217 ALA A CA 1
ATOM 1462 C C . ALA A 1 191 ? 31.15449 35.15168 -20.97842 1.000 46.69351 217 ALA A C 1
ATOM 1463 O O . ALA A 1 191 ? 31.89717 34.16246 -20.99578 1.000 48.84505 217 ALA A O 1
ATOM 1465 N N . LYS A 1 192 ? 31.52940 36.32347 -20.45974 1.000 47.06439 218 LYS A N 1
ATOM 1466 C CA . LYS A 1 192 ? 32.83538 36.49164 -19.83787 1.000 43.63939 218 LYS A CA 1
ATOM 1467 C C . LYS A 1 192 ? 32.94067 35.69606 -18.54193 1.000 45.19493 218 LYS A C 1
ATOM 1468 O O . LYS A 1 192 ? 33.96954 35.06752 -18.28287 1.000 49.99734 218 LYS A O 1
ATOM 1474 N N . PHE A 1 193 ? 31.90647 35.73673 -17.69424 1.000 50.91436 219 PHE A N 1
ATOM 1475 C CA . PHE A 1 193 ? 31.91436 34.89462 -16.50057 1.000 44.07509 219 PHE A CA 1
ATOM 1476 C C . PHE A 1 193 ? 32.03478 33.42050 -16.87479 1.000 43.82333 219 PHE A C 1
ATOM 1477 O O . PHE A 1 193 ? 32.77364 32.66703 -16.23853 1.000 47.36264 219 PHE A O 1
ATOM 1485 N N . HIS A 1 194 ? 31.29348 32.98772 -17.88719 1.000 43.71177 220 HIS A N 1
ATOM 1486 C CA . HIS A 1 194 ? 31.22846 31.56772 -18.21067 1.000 48.08660 220 HIS A CA 1
ATOM 1487 C C . HIS A 1 194 ? 32.54243 31.07212 -18.79368 1.000 50.02054 220 HIS A C 1
ATOM 1488 O O . HIS A 1 194 ? 32.88151 29.89355 -18.64646 1.000 49.30253 220 HIS A O 1
ATOM 1495 N N . LEU A 1 195 ? 33.26449 31.95747 -19.48478 1.000 52.15200 221 LEU A N 1
ATOM 1496 C CA . LEU A 1 195 ? 34.60491 31.66088 -19.97402 1.000 48.10585 221 LEU A CA 1
ATOM 1497 C C . LEU A 1 195 ? 35.57114 31.43092 -18.82014 1.000 51.78802 221 LEU A C 1
ATOM 1498 O O . LEU A 1 195 ? 36.31561 30.44396 -18.80337 1.000 55.58038 221 LEU A O 1
ATOM 1503 N N . LEU A 1 196 ? 35.57576 32.33601 -17.84082 1.000 49.77587 222 LEU A N 1
ATOM 1504 C CA . LEU A 1 196 ? 36.53389 32.23614 -16.74566 1.000 48.80842 222 LEU A CA 1
ATOM 1505 C C . LEU A 1 196 ? 36.16666 31.16785 -15.72984 1.000 48.75884 222 LEU A C 1
ATOM 1506 O O . LEU A 1 196 ? 37.06771 30.63002 -15.07782 1.000 55.47128 222 LEU A O 1
ATOM 1511 N N . ALA A 1 197 ? 34.88465 30.83201 -15.58475 1.000 47.14233 223 ALA A N 1
ATOM 1512 C CA . ALA A 1 197 ? 34.43616 29.84041 -14.60355 1.000 48.36550 223 ALA A CA 1
ATOM 1513 C C . ALA A 1 197 ? 33.42037 28.91214 -15.25067 1.000 48.80192 223 ALA A C 1
ATOM 1514 O O . ALA A 1 197 ? 32.21598 28.98828 -14.97534 1.000 48.73593 223 ALA A O 1
ATOM 1516 N N . PRO A 1 198 ? 33.88398 27.97448 -16.08967 1.000 52.21973 224 PRO A N 1
ATOM 1517 C CA . PRO A 1 198 ? 32.94147 27.15327 -16.87927 1.000 48.36787 224 PRO A CA 1
ATOM 1518 C C . PRO A 1 198 ? 32.07925 26.20737 -16.05503 1.000 53.59096 224 PRO A C 1
ATOM 1519 O O . PRO A 1 198 ? 31.05067 25.74470 -16.56829 1.000 50.68743 224 PRO A O 1
ATOM 1523 N N . ASP A 1 199 ? 32.45415 25.90205 -14.80581 1.000 49.04968 225 ASP A N 1
ATOM 1524 C CA . ASP A 1 199 ? 31.70393 24.95669 -13.98619 1.000 52.63886 225 ASP A CA 1
ATOM 1525 C C . ASP A 1 199 ? 30.55479 25.57832 -13.19231 1.000 50.09840 225 ASP A C 1
ATOM 1526 O O . ASP A 1 199 ? 29.77972 24.82819 -12.58535 1.000 47.80402 225 ASP A O 1
ATOM 1531 N N . ILE A 1 200 ? 30.42560 26.90375 -13.15751 1.000 45.81765 226 ILE A N 1
ATOM 1532 C CA . ILE A 1 200 ? 29.33101 27.52075 -12.41101 1.000 45.16352 226 ILE A CA 1
ATOM 1533 C C . ILE A 1 200 ? 28.09225 27.62479 -13.30094 1.000 43.05478 226 ILE A C 1
ATOM 1534 O O . ILE A 1 200 ? 28.17512 28.15266 -14.41761 1.000 39.09442 226 ILE A O 1
ATOM 1539 N N . PRO A 1 201 ? 26.92779 27.14830 -12.85306 1.000 42.14694 227 PRO A N 1
ATOM 1540 C CA . PRO A 1 201 ? 25.70886 27.29452 -13.66213 1.000 41.33542 227 PRO A CA 1
ATOM 1541 C C . PRO A 1 201 ? 25.33501 28.75617 -13.86694 1.000 44.02383 227 PRO A C 1
ATOM 1542 O O . PRO A 1 201 ? 25.53594 29.59370 -12.98790 1.000 42.39613 227 PRO A O 1
ATOM 1546 N N . ILE A 1 202 ? 24.77191 29.05566 -15.04565 1.000 43.52999 228 ILE A N 1
ATOM 1547 C CA . ILE A 1 202 ? 24.44014 30.42223 -15.43964 1.000 43.17070 228 ILE A CA 1
ATOM 1548 C C . ILE A 1 202 ? 23.00009 30.48649 -15.93775 1.000 42.74090 228 ILE A C 1
ATOM 1549 O O . ILE A 1 202 ? 22.37652 29.47246 -16.26002 1.000 47.42497 228 ILE A O 1
ATOM 1554 N N . ALA A 1 203 ? 22.47302 31.71116 -15.99036 1.000 43.25837 229 ALA A N 1
ATOM 1555 C CA . ALA A 1 203 ? 21.20823 32.03089 -16.64032 1.000 42.68829 229 ALA A CA 1
ATOM 1556 C C . ALA A 1 203 ? 21.45220 33.19092 -17.59355 1.000 39.60496 229 ALA A C 1
ATOM 1557 O O . ALA A 1 203 ? 22.27333 34.06874 -17.30387 1.000 42.00398 229 ALA A O 1
ATOM 1559 N N . PRO A 1 204 ? 20.77138 33.21763 -18.73209 1.000 44.42937 230 PRO A N 1
ATOM 1560 C CA . PRO A 1 204 ? 21.09911 34.20147 -19.77333 1.000 48.66741 230 PRO A CA 1
ATOM 1561 C C . PRO A 1 204 ? 20.68627 35.62183 -19.41600 1.000 46.98542 230 PRO A C 1
ATOM 1562 O O . PRO A 1 204 ? 19.79873 35.86245 -18.59954 1.000 41.51117 230 PRO A O 1
ATOM 1566 N N . GLY A 1 205 ? 21.31334 36.56877 -20.10544 1.000 49.23890 231 GLY A N 1
ATOM 1567 C CA . GLY A 1 205 ? 20.92587 37.96037 -20.03439 1.000 47.58790 231 GLY A CA 1
ATOM 1568 C C . GLY A 1 205 ? 19.76123 38.28959 -20.95344 1.000 50.24865 231 GLY A C 1
ATOM 1569 O O . GLY A 1 205 ? 18.94915 37.43471 -21.31912 1.000 44.83239 231 GLY A O 1
ATOM 1570 N N . MET A 1 206 ? 19.69082 39.56665 -21.33330 1.000 48.87348 232 MET A N 1
ATOM 1571 C CA . MET A 1 206 ? 18.48956 40.09269 -21.97373 1.000 50.29975 232 MET A CA 1
ATOM 1572 C C . MET A 1 206 ? 18.30404 39.52322 -23.37818 1.000 52.60878 232 MET A C 1
ATOM 1573 O O . MET A 1 206 ? 17.26647 38.92223 -23.68545 1.000 49.53504 232 MET A O 1
ATOM 1578 N N . ALA A 1 207 ? 19.30073 39.72316 -24.24993 1.000 47.62264 233 ALA A N 1
ATOM 1579 C CA . ALA A 1 207 ? 19.23917 39.20862 -25.61633 1.000 48.32447 233 ALA A CA 1
ATOM 1580 C C . ALA A 1 207 ? 19.08404 37.69746 -25.63719 1.000 50.12812 233 ALA A C 1
ATOM 1581 O O . ALA A 1 207 ? 18.41325 37.15397 -26.52420 1.000 47.31055 233 ALA A O 1
ATOM 1583 N N . GLY A 1 208 ? 19.69197 37.00435 -24.67007 1.000 46.90556 234 GLY A N 1
ATOM 1584 C CA . GLY A 1 208 ? 19.50271 35.56786 -24.58169 1.000 46.10773 234 GLY A CA 1
ATOM 1585 C C . GLY A 1 208 ? 18.07462 35.19783 -24.22969 1.000 49.84599 234 GLY A C 1
ATOM 1586 O O . GLY A 1 208 ? 17.52836 34.21790 -24.75301 1.000 51.43408 234 GLY A O 1
ATOM 1587 N N . LEU A 1 209 ? 17.44723 35.97836 -23.34603 1.000 43.62874 235 LEU A N 1
ATOM 1588 C CA . LEU A 1 209 ? 16.05839 35.72118 -22.99027 1.000 46.28939 235 LEU A CA 1
ATOM 1589 C C . LEU A 1 209 ? 15.15900 36.03847 -24.16686 1.000 48.25203 235 LEU A C 1
ATOM 1590 O O . LEU A 1 209 ? 14.29317 35.23891 -24.53927 1.000 46.75607 235 LEU A O 1
ATOM 1595 N N . ALA A 1 210 ? 15.38521 37.20034 -24.78240 1.000 47.17224 236 ALA A N 1
ATOM 1596 C CA . ALA A 1 210 ? 14.58448 37.62283 -25.91942 1.000 45.58440 236 ALA A CA 1
ATOM 1597 C C . ALA A 1 210 ? 14.67972 36.61304 -27.05024 1.000 51.30661 236 ALA A C 1
ATOM 1598 O O . ALA A 1 210 ? 13.65853 36.18871 -27.60374 1.000 50.63189 236 ALA A O 1
ATOM 1600 N N . ALA A 1 211 ? 15.90388 36.19868 -27.39406 1.000 51.57245 237 ALA A N 1
ATOM 1601 C CA . ALA A 1 211 ? 16.07183 35.23919 -28.48278 1.000 49.84314 237 ALA A CA 1
ATOM 1602 C C . ALA A 1 211 ? 15.26196 33.97524 -28.22360 1.000 51.48031 237 ALA A C 1
ATOM 1603 O O . ALA A 1 211 ? 14.50909 33.52298 -29.09555 1.000 53.04733 237 ALA A O 1
ATOM 1605 N N . TYR A 1 212 ? 15.35849 33.42152 -27.00502 1.000 47.86182 238 TYR A N 1
ATOM 1606 C CA . TYR A 1 212 ? 14.64348 32.18519 -26.69012 1.000 43.89084 238 TYR A CA 1
ATOM 1607 C C . TYR A 1 212 ? 13.14379 32.40095 -26.59635 1.000 52.26023 238 TYR A C 1
ATOM 1608 O O . TYR A 1 212 ? 12.35603 31.53057 -26.99611 1.000 53.65799 238 TYR A O 1
ATOM 1617 N N . PHE A 1 213 ? 12.72470 33.52384 -26.01653 1.000 52.86681 239 PHE A N 1
ATOM 1618 C CA . PHE A 1 213 ? 11.30390 33.71101 -25.77176 1.000 51.46218 239 PHE A CA 1
ATOM 1619 C C . PHE A 1 213 ? 10.56900 34.00246 -27.06331 1.000 51.96042 239 PHE A C 1
ATOM 1620 O O . PHE A 1 213 ? 9.47039 33.48778 -27.28581 1.000 53.17929 239 PHE A O 1
ATOM 1628 N N . LEU A 1 214 ? 11.15252 34.84279 -27.91331 1.000 52.39792 240 LEU A N 1
ATOM 1629 C CA . LEU A 1 214 ? 10.54825 35.24367 -29.17588 1.000 51.31657 240 LEU A CA 1
ATOM 1630 C C . LEU A 1 214 ? 10.83780 34.27448 -30.32680 1.000 51.23404 240 LEU A C 1
ATOM 1631 O O . LEU A 1 214 ? 9.93609 33.98084 -31.11618 1.000 50.12946 240 LEU A O 1
ATOM 1636 N N . LEU A 1 215 ? 12.07040 33.77407 -30.45726 1.000 49.27355 241 LEU A N 1
ATOM 1637 C CA . LEU A 1 215 ? 12.46875 33.02058 -31.64531 1.000 52.20250 241 LEU A CA 1
ATOM 1638 C C . LEU A 1 215 ? 12.72459 31.54466 -31.40021 1.000 53.57182 241 LEU A C 1
ATOM 1639 O O . LEU A 1 215 ? 12.90604 30.80834 -32.36895 1.000 56.14937 241 LEU A O 1
ATOM 1644 N N . GLY A 1 216 ? 12.75794 31.09227 -30.15313 1.000 49.51847 242 GLY A N 1
ATOM 1645 C CA . GLY A 1 216 ? 13.04207 29.70907 -29.87818 1.000 43.41958 242 GLY A CA 1
ATOM 1646 C C . GLY A 1 216 ? 14.50807 29.36346 -29.88070 1.000 45.46441 242 GLY A C 1
ATOM 1647 O O . GLY A 1 216 ? 14.84791 28.18414 -29.71886 1.000 47.99609 242 GLY A O 1
ATOM 1648 N N . VAL A 1 217 ? 15.38785 30.35148 -30.03537 1.000 50.47019 243 VAL A N 1
ATOM 1649 C CA . VAL A 1 217 ? 16.83030 30.11122 -30.05323 1.000 47.08854 243 VAL A CA 1
ATOM 1650 C C . VAL A 1 217 ? 17.32370 29.81319 -28.63808 1.000 49.81238 243 VAL A C 1
ATOM 1651 O O . VAL A 1 217 ? 17.19801 30.63983 -27.72621 1.000 50.99988 243 VAL A O 1
ATOM 1655 N N . LYS A 1 218 ? 17.91431 28.63516 -28.45663 1.000 49.29395 244 LYS A N 1
ATOM 1656 C CA . LYS A 1 218 ? 18.29926 28.17633 -27.13395 1.000 50.02763 244 LYS A CA 1
ATOM 1657 C C . LYS A 1 218 ? 19.43003 29.03424 -26.56264 1.000 52.80290 244 LYS A C 1
ATOM 1658 O O . LYS A 1 218 ? 20.26139 29.55712 -27.30908 1.000 54.57144 244 LYS A O 1
ATOM 1664 N N . PRO A 1 219 ? 19.47934 29.19253 -25.24084 1.000 50.52667 245 PRO A N 1
ATOM 1665 C CA . PRO A 1 219 ? 20.51328 30.03049 -24.62532 1.000 52.71640 245 PRO A CA 1
ATOM 1666 C C . PRO A 1 219 ? 21.87786 29.35677 -24.56197 1.000 49.46004 245 PRO A C 1
ATOM 1667 O O . PRO A 1 219 ? 22.01887 28.13850 -24.68092 1.000 45.63609 245 PRO A O 1
ATOM 1671 N N . MET A 1 220 ? 22.87955 30.21054 -24.33623 1.000 45.41999 246 MET A N 1
ATOM 1672 C CA . MET A 1 220 ? 24.28538 29.85290 -24.21117 1.000 42.85550 246 MET A CA 1
ATOM 1673 C C . MET A 1 220 ? 24.52422 28.54893 -23.45466 1.000 55.42137 246 MET A C 1
ATOM 1674 O O . MET A 1 220 ? 23.83555 28.23244 -22.48148 1.000 56.57433 246 MET A O 1
ATOM 1679 N N . HIS A 1 221 ? 25.53591 27.80391 -23.90109 1.000 58.92438 247 HIS A N 1
ATOM 1680 C CA . HIS A 1 221 ? 25.93566 26.57862 -23.21909 1.000 58.11018 247 HIS A CA 1
ATOM 1681 C C . HIS A 1 221 ? 26.25285 26.86874 -21.76047 1.000 52.71635 247 HIS A C 1
ATOM 1682 O O . HIS A 1 221 ? 26.97643 27.81773 -21.44811 1.000 56.44848 247 HIS A O 1
ATOM 1689 N N . GLY A 1 222 ? 25.70489 26.05252 -20.86454 1.000 50.65741 248 GLY A N 1
ATOM 1690 C CA . GLY A 1 222 ? 25.87668 26.25915 -19.43591 1.000 48.85431 248 GLY A CA 1
ATOM 1691 C C . GLY A 1 222 ? 24.64786 26.78850 -18.72253 1.000 49.88784 248 GLY A C 1
ATOM 1692 O O . GLY A 1 222 ? 24.64299 26.83448 -17.48745 1.000 46.57062 248 GLY A O 1
ATOM 1693 N N . THR A 1 223 ? 23.60180 27.16297 -19.45896 1.000 47.21522 249 THR A N 1
ATOM 1694 C CA . THR A 1 223 ? 22.36655 27.65344 -18.86805 1.000 44.56958 249 THR A CA 1
ATOM 1695 C C . THR A 1 223 ? 21.60097 26.52456 -18.18772 1.000 50.15613 249 THR A C 1
ATOM 1696 O O . THR A 1 223 ? 21.25808 25.53154 -18.83715 1.000 49.32274 249 THR A O 1
ATOM 1700 N N . VAL A 1 224 ? 21.29668 26.67771 -16.89369 1.000 43.03629 250 VAL A N 1
ATOM 1701 C CA . VAL A 1 224 ? 20.42616 25.72530 -16.20287 1.000 47.77064 250 VAL A CA 1
ATOM 1702 C C . VAL A 1 224 ? 19.02108 26.25621 -15.96097 1.000 48.13530 250 VAL A C 1
ATOM 1703 O O . VAL A 1 224 ? 18.14394 25.47067 -15.55886 1.000 44.24175 250 VAL A O 1
ATOM 1707 N N . ALA A 1 225 ? 18.77872 27.54689 -16.17245 1.000 44.97797 251 ALA A N 1
ATOM 1708 C CA . ALA A 1 225 ? 17.47189 28.12502 -15.89703 1.000 45.55371 251 ALA A CA 1
ATOM 1709 C C . ALA A 1 225 ? 17.29938 29.42106 -16.68061 1.000 42.80801 251 ALA A C 1
ATOM 1710 O O . ALA A 1 225 ? 18.27391 30.09906 -17.02881 1.000 42.44516 251 ALA A O 1
ATOM 1712 N N . LEU A 1 226 ? 16.04365 29.74408 -16.97159 1.000 43.44863 252 LEU A N 1
ATOM 1713 C CA . LEU A 1 226 ? 15.67217 31.07324 -17.44174 1.000 45.17529 252 LEU A CA 1
ATOM 1714 C C . LEU A 1 226 ? 15.10421 31.86087 -16.26531 1.000 45.47118 252 LEU A C 1
ATOM 1715 O O . LEU A 1 226 ? 14.18606 31.39592 -15.58732 1.000 44.07278 252 LEU A O 1
ATOM 1720 N N . GLN A 1 227 ? 15.66489 33.03514 -16.00618 1.000 39.24298 253 GLN A N 1
ATOM 1721 C CA . GLN A 1 227 ? 15.24201 33.86523 -14.88240 1.000 41.30192 253 GLN A CA 1
ATOM 1722 C C . GLN A 1 227 ? 14.54682 35.08506 -15.46534 1.000 41.71342 253 GLN A C 1
ATOM 1723 O O . GLN A 1 227 ? 15.17181 35.89030 -16.17005 1.000 46.15399 253 GLN A O 1
ATOM 1729 N N . ILE A 1 228 ? 13.24157 35.18060 -15.20778 1.000 39.98057 254 ILE A N 1
ATOM 1730 C CA . ILE A 1 228 ? 12.34358 36.07775 -15.93077 1.000 38.32223 254 ILE A CA 1
ATOM 1731 C C . ILE A 1 228 ? 11.47603 36.94886 -15.02474 1.000 40.99556 254 ILE A C 1
ATOM 1732 O O . ILE A 1 228 ? 11.12453 36.54673 -13.90108 1.000 42.64712 254 ILE A O 1
ATOM 1737 N N . PRO A 1 229 ? 11.09135 38.13351 -15.48231 1.000 39.34651 255 PRO A N 1
ATOM 1738 C CA . PRO A 1 229 ? 10.01099 38.86811 -14.82423 1.000 43.31418 255 PRO A CA 1
ATOM 1739 C C . PRO A 1 229 ? 8.66646 38.22829 -15.13236 1.000 45.91618 255 PRO A C 1
ATOM 1740 O O . PRO A 1 229 ? 8.53396 37.37006 -16.00863 1.000 46.24293 255 PRO A O 1
ATOM 1744 N N . VAL A 1 230 ? 7.64715 38.66651 -14.39434 1.000 45.48746 256 VAL A N 1
ATOM 1745 C CA . VAL A 1 230 ? 6.28921 38.25514 -14.72678 1.000 51.45758 256 VAL A CA 1
ATOM 1746 C C . VAL A 1 230 ? 5.86828 38.86810 -16.05780 1.000 49.78379 256 VAL A C 1
ATOM 1747 O O . VAL A 1 230 ? 5.41825 38.15502 -16.96115 1.000 50.29782 256 VAL A O 1
ATOM 1751 N N . ARG A 1 231 ? 6.04993 40.18779 -16.21562 1.000 48.79974 257 ARG A N 1
ATOM 1752 C CA . ARG A 1 231 ? 5.75748 40.88816 -17.46450 1.000 50.08629 257 ARG A CA 1
ATOM 1753 C C . ARG A 1 231 ? 6.94310 41.73150 -17.90312 1.000 57.20811 257 ARG A C 1
ATOM 1754 O O . ARG A 1 231 ? 7.71633 42.22599 -17.07457 1.000 58.15987 257 ARG A O 1
ATOM 1762 N N . TYR A 1 232 ? 7.06121 41.90853 -19.22108 1.000 54.97546 258 TYR A N 1
ATOM 1763 C CA . TYR A 1 232 ? 8.06169 42.78671 -19.81197 1.000 57.95570 258 TYR A CA 1
ATOM 1764 C C . TYR A 1 232 ? 7.45826 43.47765 -21.02779 1.000 65.73631 258 TYR A C 1
ATOM 1765 O O . TYR A 1 232 ? 7.00466 42.80836 -21.96214 1.000 65.82949 258 TYR A O 1
ATOM 1774 N N . GLN A 1 233 ? 7.47353 44.80936 -21.02365 1.000 65.81764 259 GLN A N 1
ATOM 1775 C CA . GLN A 1 233 ? 6.95379 45.61841 -22.12730 1.000 72.90094 259 GLN A CA 1
ATOM 1776 C C . GLN A 1 233 ? 5.52673 45.19432 -22.46685 1.000 72.41521 259 GLN A C 1
ATOM 1777 O O . GLN A 1 233 ? 5.20846 44.79851 -23.59269 1.000 69.13384 259 GLN A O 1
ATOM 1783 N N . GLY A 1 234 ? 4.67834 45.24949 -21.43730 1.000 72.83672 260 GLY A N 1
ATOM 1784 C CA . GLY A 1 234 ? 3.26582 44.93994 -21.54881 1.000 70.08043 260 GLY A CA 1
ATOM 1785 C C . GLY A 1 234 ? 2.91836 43.50777 -21.90779 1.000 69.65523 260 GLY A C 1
ATOM 1786 O O . GLY A 1 234 ? 1.73359 43.16388 -21.99119 1.000 75.29104 260 GLY A O 1
ATOM 1787 N N . LEU A 1 235 ? 3.91661 42.65769 -22.12557 1.000 62.46723 261 LEU A N 1
ATOM 1788 C CA . LEU A 1 235 ? 3.67806 41.27045 -22.50090 1.000 61.69787 261 LEU A CA 1
ATOM 1789 C C . LEU A 1 235 ? 3.90238 40.34057 -21.31337 1.000 58.44366 261 LEU A C 1
ATOM 1790 O O . LEU A 1 235 ? 4.85754 40.50504 -20.55045 1.000 61.09889 261 LEU A O 1
ATOM 1795 N N . GLU A 1 236 ? 3.02386 39.35821 -21.15941 1.000 55.47989 262 GLU A N 1
ATOM 1796 C CA . GLU A 1 236 ? 3.16584 38.39960 -20.06752 1.000 56.54472 262 GLU A CA 1
ATOM 1797 C C . GLU A 1 236 ? 4.19003 37.33024 -20.42904 1.000 57.90337 262 GLU A C 1
ATOM 1798 O O . GLU A 1 236 ? 4.06588 36.66718 -21.46264 1.000 61.66002 262 GLU A O 1
ATOM 1804 N N . ILE A 1 237 ? 5.19338 37.16231 -19.57108 1.000 56.23487 263 ILE A N 1
ATOM 1805 C CA . ILE A 1 237 ? 6.28572 36.20890 -19.78791 1.000 51.61983 263 ILE A CA 1
ATOM 1806 C C . ILE A 1 237 ? 6.08047 34.92107 -18.99374 1.000 54.09153 263 ILE A C 1
ATOM 1807 O O . ILE A 1 237 ? 6.15203 33.82395 -19.54875 1.000 51.15214 263 ILE A O 1
ATOM 1812 N N . ALA A 1 238 ? 5.80986 35.02826 -17.68937 1.000 44.49803 264 ALA A N 1
ATOM 1813 C CA . ALA A 1 238 ? 5.65258 33.84679 -16.83493 1.000 44.97072 264 ALA A CA 1
ATOM 1814 C C . ALA A 1 238 ? 4.29814 33.15480 -17.05999 1.000 48.81283 264 ALA A C 1
ATOM 1815 O O . ALA A 1 238 ? 3.51080 32.92119 -16.14120 1.000 48.73055 264 ALA A O 1
ATOM 1817 N N . THR A 1 239 ? 4.03262 32.80980 -18.31203 1.000 54.73293 265 THR A N 1
ATOM 1818 C CA . THR A 1 239 ? 2.82526 32.05659 -18.62294 1.000 47.08237 265 THR A CA 1
ATOM 1819 C C . THR A 1 239 ? 3.05764 30.56284 -18.43742 1.000 49.95827 265 THR A C 1
ATOM 1820 O O . THR A 1 239 ? 4.20135 30.08586 -18.46243 1.000 52.57721 265 THR A O 1
ATOM 1824 N N . PRO A 1 240 ? 1.98652 29.78313 -18.26174 1.000 50.16041 266 PRO A N 1
ATOM 1825 C CA . PRO A 1 240 ? 2.16048 28.32108 -18.24483 1.000 48.37623 266 PRO A CA 1
ATOM 1826 C C . PRO A 1 240 ? 2.74297 27.76720 -19.53893 1.000 53.62868 266 PRO A C 1
ATOM 1827 O O . PRO A 1 240 ? 3.57816 26.84890 -19.48649 1.000 53.97394 266 PRO A O 1
ATOM 1831 N N . GLU A 1 241 ? 2.34472 28.30752 -20.69798 1.000 54.58893 267 GLU A N 1
ATOM 1832 C CA . GLU A 1 241 ? 2.87205 27.81496 -21.97251 1.000 55.72767 267 GLU A CA 1
ATOM 1833 C C . GLU A 1 241 ? 4.38274 27.94742 -22.01634 1.000 54.52011 267 GLU A C 1
ATOM 1834 O O . GLU A 1 241 ? 5.09121 26.97407 -22.29350 1.000 56.57044 267 GLU A O 1
ATOM 1840 N N . PHE A 1 242 ? 4.89473 29.15543 -21.75506 1.000 50.39931 268 PHE A N 1
ATOM 1841 C CA . PHE A 1 242 ? 6.32556 29.38091 -21.89222 1.000 51.65948 268 PHE A CA 1
ATOM 1842 C C . PHE A 1 242 ? 7.11166 28.50881 -20.91979 1.000 50.65645 268 PHE A C 1
ATOM 1843 O O . PHE A 1 242 ? 8.20638 28.03146 -21.24239 1.000 53.32383 268 PHE A O 1
ATOM 1851 N N . ILE A 1 243 ? 6.56425 28.27372 -19.73147 1.000 49.36232 269 ILE A N 1
ATOM 1852 C CA . ILE A 1 243 ? 7.28898 27.45991 -18.76461 1.000 52.41458 269 ILE A CA 1
ATOM 1853 C C . ILE A 1 243 ? 7.24113 25.99004 -19.15885 1.000 45.86017 269 ILE A C 1
ATOM 1854 O O . ILE A 1 243 ? 8.19817 25.24459 -18.93202 1.000 50.12241 269 ILE A O 1
ATOM 1859 N N . ARG A 1 244 ? 6.14317 25.54644 -19.76175 1.000 50.63475 270 ARG A N 1
ATOM 1860 C CA . ARG A 1 244 ? 6.06658 24.15531 -20.19845 1.000 55.10387 270 ARG A CA 1
ATOM 1861 C C . ARG A 1 244 ? 7.06881 23.87440 -21.32204 1.000 49.76294 270 ARG A C 1
ATOM 1862 O O . ARG A 1 244 ? 7.73343 22.83147 -21.32454 1.000 49.31480 270 ARG A O 1
ATOM 1870 N N . ARG A 1 245 ? 7.21695 24.81835 -22.25405 1.000 47.70145 271 ARG A N 1
ATOM 1871 C CA . ARG A 1 245 ? 8.22169 24.71953 -23.31218 1.000 49.74740 271 ARG A CA 1
ATOM 1872 C C . ARG A 1 245 ? 9.64921 24.76434 -22.75598 1.000 51.98946 271 ARG A C 1
ATOM 1873 O O . ARG A 1 245 ? 10.52025 24.00926 -23.20406 1.000 50.54551 271 ARG A O 1
ATOM 1881 N N . ALA A 1 246 ? 9.90713 25.62248 -21.76245 1.000 53.20468 272 ALA A N 1
ATOM 1882 C CA . ALA A 1 246 ? 11.24891 25.70105 -21.18480 1.000 49.99557 272 ALA A CA 1
ATOM 1883 C C . ALA A 1 246 ? 11.62908 24.41260 -20.46110 1.000 50.94921 272 ALA A C 1
ATOM 1884 O O . ALA A 1 246 ? 12.78815 23.98035 -20.52752 1.000 50.08205 272 ALA A O 1
ATOM 1886 N N . HIS A 1 247 ? 10.67791 23.79561 -19.74611 1.000 50.39304 273 HIS A N 1
ATOM 1887 C CA . HIS A 1 247 ? 10.93340 22.49157 -19.12775 1.000 47.65509 273 HIS A CA 1
ATOM 1888 C C . HIS A 1 247 ? 11.19788 21.41899 -20.18299 1.000 52.73116 273 HIS A C 1
ATOM 1889 O O . HIS A 1 247 ? 12.10391 20.58682 -20.02672 1.000 48.75740 273 HIS A O 1
ATOM 1896 N N . ALA A 1 248 ? 10.40009 21.41946 -21.26187 1.000 52.71869 274 ALA A N 1
ATOM 1897 C CA . ALA A 1 248 ? 10.62380 20.48957 -22.36454 1.000 54.65743 274 ALA A CA 1
ATOM 1898 C C . ALA A 1 248 ? 12.02084 20.63128 -22.94685 1.000 53.45005 274 ALA A C 1
ATOM 1899 O O . ALA A 1 248 ? 12.59775 19.64007 -23.39742 1.000 60.34799 274 ALA A O 1
ATOM 1901 N N . ASP A 1 249 ? 12.58669 21.83638 -22.94558 1.000 49.63731 275 ASP A N 1
ATOM 1902 C CA . ASP A 1 249 ? 13.95447 22.01498 -23.41772 1.000 49.77199 275 ASP A CA 1
ATOM 1903 C C . ASP A 1 249 ? 15.00108 21.77445 -22.33539 1.000 48.42394 275 ASP A C 1
ATOM 1904 O O . ASP A 1 249 ? 16.19502 21.90393 -22.61520 1.000 52.67024 275 ASP A O 1
ATOM 1909 N N . GLY A 1 250 ? 14.59758 21.41822 -21.11850 1.000 51.00995 276 GLY A N 1
ATOM 1910 C CA . GLY A 1 250 ? 15.55331 21.08103 -20.08065 1.000 54.12868 276 GLY A CA 1
ATOM 1911 C C . GLY A 1 250 ? 16.03337 22.22836 -19.21381 1.000 51.66628 276 GLY A C 1
ATOM 1912 O O . GLY A 1 250 ? 17.00505 22.05954 -18.46474 1.000 54.75464 276 GLY A O 1
ATOM 1913 N N . TYR A 1 251 ? 15.38352 23.37678 -19.27310 1.000 50.97442 277 TYR A N 1
ATOM 1914 C CA . TYR A 1 251 ? 15.69331 24.49225 -18.39407 1.000 49.83717 277 TYR A CA 1
ATOM 1915 C C . TYR A 1 251 ? 14.67392 24.60608 -17.26203 1.000 45.81214 277 TYR A C 1
ATOM 1916 O O . TYR A 1 251 ? 13.47756 24.39833 -17.46557 1.000 48.64806 277 TYR A O 1
ATOM 1925 N N . ALA A 1 252 ? 15.14428 24.96269 -16.07197 1.000 45.20853 278 ALA A N 1
ATOM 1926 C CA . ALA A 1 252 ? 14.21095 25.41777 -15.05206 1.000 44.13436 278 ALA A CA 1
ATOM 1927 C C . ALA A 1 252 ? 13.86399 26.89211 -15.28204 1.000 42.66805 278 ALA A C 1
ATOM 1928 O O . ALA A 1 252 ? 14.49399 27.59058 -16.08957 1.000 42.07123 278 ALA A O 1
ATOM 1930 N N . VAL A 1 253 ? 12.82773 27.36489 -14.58095 1.000 40.18191 279 VAL A N 1
ATOM 1931 C CA . VAL A 1 253 ? 12.36112 28.74992 -14.69317 1.000 43.04575 279 VAL A CA 1
ATOM 1932 C C . VAL A 1 253 ? 12.23336 29.36951 -13.30104 1.000 43.14093 279 VAL A C 1
ATOM 1933 O O . VAL A 1 253 ? 11.57212 28.81074 -12.41587 1.000 39.56877 279 VAL A O 1
ATOM 1937 N N . HIS A 1 254 ? 12.80724 30.55440 -13.13326 1.000 40.72317 280 HIS A N 1
ATOM 1938 C CA . HIS A 1 254 ? 12.70158 31.30812 -11.89355 1.000 46.56613 280 HIS A CA 1
ATOM 1939 C C . HIS A 1 254 ? 12.08733 32.66886 -12.20491 1.000 42.00682 280 HIS A C 1
ATOM 1940 O O . HIS A 1 254 ? 12.51248 33.33531 -13.14954 1.000 41.40818 280 HIS A O 1
ATOM 1947 N N . VAL A 1 255 ? 11.09290 33.07597 -11.41065 1.000 42.32641 281 VAL A N 1
ATOM 1948 C CA . VAL A 1 255 ? 10.27951 34.26334 -11.67666 1.000 41.58854 281 VAL A CA 1
ATOM 1949 C C . VAL A 1 255 ? 10.48137 35.29603 -10.56786 1.000 44.59130 281 VAL A C 1
ATOM 1950 O O . VAL A 1 255 ? 10.41858 34.96407 -9.36970 1.000 44.35147 281 VAL A O 1
ATOM 1954 N N . TRP A 1 256 ? 10.70432 36.55040 -10.97312 1.000 44.61648 282 TRP A N 1
ATOM 1955 C CA . TRP A 1 256 ? 10.82506 37.69623 -10.07890 1.000 45.72965 282 TRP A CA 1
ATOM 1956 C C . TRP A 1 256 ? 9.73411 38.71382 -10.38403 1.000 46.50426 282 TRP A C 1
ATOM 1957 O O . TRP A 1 256 ? 9.03113 38.62963 -11.39777 1.000 41.84272 282 TRP A O 1
ATOM 1968 N N . PHE A 1 257 ? 9.62708 39.70468 -9.49529 1.000 40.35417 283 PHE A N 1
ATOM 1969 C CA . PHE A 1 257 ? 8.49123 40.61020 -9.54011 1.000 41.85187 283 PHE A CA 1
ATOM 1970 C C . PHE A 1 257 ? 8.92008 42.05747 -9.75100 1.000 45.07070 283 PHE A C 1
ATOM 1971 O O . PHE A 1 257 ? 8.74075 42.59568 -10.85609 1.000 48.70013 283 PHE A O 1
ATOM 1979 N N . SER A 1 258 ? 9.45046 42.70641 -8.71054 1.000 43.09076 284 SER A N 1
ATOM 1980 C CA . SER A 1 258 ? 10.20853 43.95817 -8.84346 1.000 42.80913 284 SER A CA 1
ATOM 1981 C C . SER A 1 258 ? 9.47298 45.02194 -9.67366 1.000 46.77962 284 SER A C 1
ATOM 1982 O O . SER A 1 258 ? 10.06127 45.70111 -10.52115 1.000 45.17285 284 SER A O 1
ATOM 1985 N N . GLY A 1 259 ? 8.16918 45.17856 -9.43640 1.000 45.64084 285 GLY A N 1
ATOM 1986 C CA . GLY A 1 259 ? 7.39629 46.20470 -10.10382 1.000 41.28690 285 GLY A CA 1
ATOM 1987 C C . GLY A 1 259 ? 6.73615 45.79442 -11.41490 1.000 48.61435 285 GLY A C 1
ATOM 1988 O O . GLY A 1 259 ? 5.83036 46.49752 -11.88021 1.000 44.97352 285 GLY A O 1
ATOM 1989 N N . THR A 1 260 ? 7.15439 44.69047 -12.03420 1.000 46.84303 286 THR A N 1
ATOM 1990 C CA . THR A 1 260 ? 6.46386 44.26128 -13.24602 1.000 48.81528 286 THR A CA 1
ATOM 1991 C C . THR A 1 260 ? 5.15632 43.54155 -12.93519 1.000 51.63449 286 THR A C 1
ATOM 1992 O O . THR A 1 260 ? 4.38755 43.25304 -13.85646 1.000 54.80827 286 THR A O 1
ATOM 1996 N N . ALA A 1 261 ? 4.88978 43.26664 -11.66616 1.000 45.51956 287 ALA A N 1
ATOM 1997 C CA . ALA A 1 261 ? 3.64124 42.68185 -11.19918 1.000 46.96226 287 ALA A CA 1
ATOM 1998 C C . ALA A 1 261 ? 3.63678 42.76672 -9.67179 1.000 46.98699 287 ALA A C 1
ATOM 1999 O O . ALA A 1 261 ? 4.69757 42.87439 -9.06389 1.000 41.43229 287 ALA A O 1
ATOM 2001 N N . PRO A 1 262 ? 2.46444 42.75879 -9.04017 1.000 48.48617 288 PRO A N 1
ATOM 2002 C CA . PRO A 1 262 ? 2.42664 42.97330 -7.58256 1.000 45.39266 288 PRO A CA 1
ATOM 2003 C C . PRO A 1 262 ? 3.07214 41.82410 -6.81691 1.000 48.59441 288 PRO A C 1
ATOM 2004 O O . PRO A 1 262 ? 2.94578 40.65453 -7.19317 1.000 47.71608 288 PRO A O 1
ATOM 2008 N N . ASP A 1 263 ? 3.77280 42.17446 -5.72976 1.000 40.89573 289 ASP A N 1
ATOM 2009 C CA . ASP A 1 263 ? 4.26374 41.19621 -4.75849 1.000 39.62177 289 ASP A CA 1
ATOM 2010 C C . ASP A 1 263 ? 3.13420 40.91703 -3.76578 1.000 43.77152 289 ASP A C 1
ATOM 2011 O O . ASP A 1 263 ? 3.09799 41.45931 -2.65657 1.000 47.22517 289 ASP A O 1
ATOM 2016 N N . ASP A 1 264 ? 2.18996 40.05272 -4.15705 1.000 40.97708 290 ASP A N 1
ATOM 2017 C CA . ASP A 1 264 ? 1.07054 39.75494 -3.26113 1.000 43.75505 290 ASP A CA 1
ATOM 2018 C C . ASP A 1 264 ? 0.64539 38.28684 -3.39322 1.000 39.71185 290 ASP A C 1
ATOM 2019 O O . ASP A 1 264 ? 1.20165 37.52707 -4.19473 1.000 40.52264 290 ASP A O 1
ATOM 2024 N N . GLU A 1 265 ? -0.32866 37.87943 -2.56287 1.000 34.94714 291 GLU A N 1
ATOM 2025 C CA . GLU A 1 265 ? -0.70809 36.46688 -2.48216 1.000 40.34774 291 GLU A CA 1
ATOM 2026 C C . GLU A 1 265 ? -1.34673 35.96867 -3.77702 1.000 43.53475 291 GLU A C 1
ATOM 2027 O O . GLU A 1 265 ? -1.09549 34.83450 -4.19551 1.000 42.41712 291 GLU A O 1
ATOM 2033 N N . ALA A 1 266 ? -2.20418 36.77767 -4.40378 1.000 41.70444 292 ALA A N 1
ATOM 2034 C CA . ALA A 1 266 ? -2.79978 36.36490 -5.66926 1.000 42.49213 292 ALA A CA 1
ATOM 2035 C C . ALA A 1 266 ? -1.73501 36.15700 -6.73725 1.000 47.98781 292 ALA A C 1
ATOM 2036 O O . ALA A 1 266 ? -1.82630 35.21830 -7.54156 1.000 50.96141 292 ALA A O 1
ATOM 2038 N N . THR A 1 267 ? -0.72059 37.02186 -6.77754 1.000 43.17561 293 THR A N 1
ATOM 2039 C CA . THR A 1 267 ? 0.28795 36.85131 -7.81778 1.000 46.45016 293 THR A CA 1
ATOM 2040 C C . THR A 1 267 ? 1.19287 35.66096 -7.51281 1.000 46.75682 293 THR A C 1
ATOM 2041 O O . THR A 1 267 ? 1.48736 34.85540 -8.40647 1.000 47.27772 293 THR A O 1
ATOM 2045 N N . TYR A 1 268 ? 1.65642 35.53652 -6.26672 1.000 42.74543 294 TYR A N 1
ATOM 2046 C CA . TYR A 1 268 ? 2.47980 34.38534 -5.90970 1.000 43.74789 294 TYR A CA 1
ATOM 2047 C C . TYR A 1 268 ? 1.77283 33.08456 -6.27367 1.000 44.41886 294 TYR A C 1
ATOM 2048 O O . TYR A 1 268 ? 2.36159 32.20433 -6.90993 1.000 39.42718 294 TYR A O 1
ATOM 2057 N N . ASN A 1 269 ? 0.48619 32.97118 -5.90464 1.000 42.39443 295 ASN A N 1
ATOM 2058 C CA . ASN A 1 269 ? -0.27688 31.75275 -6.16514 1.000 43.02834 295 ASN A CA 1
ATOM 2059 C C . ASN A 1 269 ? -0.40067 31.46446 -7.66126 1.000 45.35509 295 ASN A C 1
ATOM 2060 O O . ASN A 1 269 ? -0.35862 30.29906 -8.07582 1.000 43.90728 295 ASN A O 1
ATOM 2065 N N . ARG A 1 270 ? -0.55479 32.50277 -8.48915 1.000 46.15567 296 ARG A N 1
ATOM 2066 C CA . ARG A 1 270 ? -0.66930 32.27213 -9.93277 1.000 48.77533 296 ARG A CA 1
ATOM 2067 C C . ARG A 1 270 ? 0.63984 31.75801 -10.52483 1.000 48.97014 296 ARG A C 1
ATOM 2068 O O . ARG A 1 270 ? 0.63559 30.82658 -11.33945 1.000 45.80598 296 ARG A O 1
ATOM 2076 N N . ILE A 1 271 ? 1.77119 32.34191 -10.11592 1.000 46.97866 297 ILE A N 1
ATOM 2077 C CA . ILE A 1 271 ? 3.07022 31.89238 -10.60883 1.000 41.01240 297 ILE A CA 1
ATOM 2078 C C . ILE A 1 271 ? 3.39081 30.48379 -10.11090 1.000 42.33829 297 ILE A C 1
ATOM 2079 O O . ILE A 1 271 ? 3.97414 29.67711 -10.84351 1.000 48.19523 297 ILE A O 1
ATOM 2084 N N . ILE A 1 272 ? 3.03998 30.15793 -8.86159 1.000 45.32037 298 ILE A N 1
ATOM 2085 C CA . ILE A 1 272 ? 3.17128 28.76869 -8.42093 1.000 46.41694 298 ILE A CA 1
ATOM 2086 C C . ILE A 1 272 ? 2.34667 27.85847 -9.33083 1.000 49.05331 298 ILE A C 1
ATOM 2087 O O . ILE A 1 272 ? 2.81929 26.81117 -9.78455 1.000 49.58428 298 ILE A O 1
ATOM 2092 N N . ASP A 1 273 ? 1.11143 28.27806 -9.63982 1.000 47.36301 299 ASP A N 1
ATOM 2093 C CA . ASP A 1 273 ? 0.18765 27.48769 -10.45694 1.000 49.76437 299 ASP A CA 1
ATOM 2094 C C . ASP A 1 273 ? 0.70941 27.28039 -11.87361 1.000 53.23176 299 ASP A C 1
ATOM 2095 O O . ASP A 1 273 ? 0.36595 26.28485 -12.51995 1.000 48.48208 299 ASP A O 1
ATOM 2100 N N . SER A 1 274 ? 1.51391 28.21580 -12.37547 1.000 50.77966 300 SER A N 1
ATOM 2101 C CA . SER A 1 274 ? 2.05653 28.17987 -13.72108 1.000 48.00402 300 SER A CA 1
ATOM 2102 C C . SER A 1 274 ? 3.30523 27.31411 -13.85399 1.000 48.21218 300 SER A C 1
ATOM 2103 O O . SER A 1 274 ? 3.89986 27.31613 -14.93564 1.000 48.14326 300 SER A O 1
ATOM 2106 N N . CYS A 1 275 ? 3.72165 26.64471 -12.77645 1.000 48.77855 301 CYS A N 1
ATOM 2107 C CA . CYS A 1 275 ? 4.71059 25.56052 -12.75287 1.000 50.67378 301 CYS A CA 1
ATOM 2108 C C . CYS A 1 275 ? 6.14516 26.03740 -12.58582 1.000 49.12806 301 CYS A C 1
ATOM 2109 O O . CYS A 1 275 ? 7.07764 25.20986 -12.61725 1.000 42.92126 301 CYS A O 1
ATOM 2112 N N . ALA A 1 276 ? 6.34797 27.33417 -12.38215 1.000 48.88087 302 ALA A N 1
ATOM 2113 C CA . ALA A 1 276 ? 7.68812 27.86534 -12.15394 1.000 41.99518 302 ALA A CA 1
ATOM 2114 C C . ALA A 1 276 ? 8.38780 27.09625 -11.03570 1.000 43.42288 302 ALA A C 1
ATOM 2115 O O . ALA A 1 276 ? 7.76089 26.62264 -10.07807 1.000 41.80884 302 ALA A O 1
ATOM 2117 N N . ASP A 1 277 ? 9.70506 26.94998 -11.17422 1.000 42.10781 303 ASP A N 1
ATOM 2118 C CA . ASP A 1 277 ? 10.48814 26.17236 -10.23124 1.000 42.61377 303 ASP A CA 1
ATOM 2119 C C . ASP A 1 277 ? 10.91430 26.97972 -9.01956 1.000 47.23825 303 ASP A C 1
ATOM 2120 O O . ASP A 1 277 ? 11.21698 26.39703 -7.95564 1.000 44.98402 303 ASP A O 1
ATOM 2125 N N . GLY A 1 278 ? 10.93722 28.29823 -9.15213 1.000 44.19278 304 GLY A N 1
ATOM 2126 C CA . GLY A 1 278 ? 11.12062 29.14834 -7.99722 1.000 40.39888 304 GLY A CA 1
ATOM 2127 C C . GLY A 1 278 ? 10.55101 30.52279 -8.23869 1.000 41.62635 304 GLY A C 1
ATOM 2128 O O . GLY A 1 278 ? 10.42763 30.97166 -9.38143 1.000 44.78209 304 GLY A O 1
ATOM 2129 N N . LEU A 1 279 ? 10.17845 31.18037 -7.14697 1.000 38.99976 305 LEU A N 1
ATOM 2130 C CA . LEU A 1 279 ? 9.80226 32.57860 -7.11151 1.000 39.60301 305 LEU A CA 1
ATOM 2131 C C . LEU A 1 279 ? 10.84395 33.32307 -6.28625 1.000 39.31771 305 LEU A C 1
ATOM 2132 O O . LEU A 1 279 ? 11.44920 32.75293 -5.37803 1.000 38.71048 305 LEU A O 1
ATOM 2137 N N . MET A 1 280 ? 11.04796 34.59746 -6.62404 1.000 39.55531 306 MET A N 1
ATOM 2138 C CA . MET A 1 280 ? 11.94977 35.51564 -5.95022 1.000 40.15600 306 MET A CA 1
ATOM 2139 C C . MET A 1 280 ? 11.15544 36.59251 -5.20978 1.000 35.17836 306 MET A C 1
ATOM 2140 O O . MET A 1 280 ? 11.16925 37.76406 -5.60972 1.000 36.84287 306 MET A O 1
ATOM 2145 N N . PRO A 1 281 ? 10.47582 36.25328 -4.12420 1.000 37.35089 307 PRO A N 1
ATOM 2146 C CA . PRO A 1 281 ? 9.53491 37.20238 -3.52626 1.000 37.94733 307 PRO A CA 1
ATOM 2147 C C . PRO A 1 281 ? 10.22377 38.34468 -2.79425 1.000 42.23577 307 PRO A C 1
ATOM 2148 O O . PRO A 1 281 ? 11.30779 38.19081 -2.22075 1.000 42.09696 307 PRO A O 1
ATOM 2152 N N . ALA A 1 282 ? 9.56736 39.51175 -2.81399 1.000 40.01533 308 ALA A N 1
ATOM 2153 C CA . ALA A 1 282 ? 9.92726 40.56301 -1.87079 1.000 39.73509 308 ALA A CA 1
ATOM 2154 C C . ALA A 1 282 ? 9.38584 40.28700 -0.47496 1.000 39.46140 308 ALA A C 1
ATOM 2155 O O . ALA A 1 282 ? 9.80027 40.96069 0.46982 1.000 39.17826 308 ALA A O 1
ATOM 2157 N N . TYR A 1 283 ? 8.48510 39.30887 -0.32666 1.000 39.99272 309 TYR A N 1
ATOM 2158 C CA . TYR A 1 283 ? 7.90600 38.90630 0.95713 1.000 40.35810 309 TYR A CA 1
ATOM 2159 C C . TYR A 1 283 ? 8.17036 37.42045 1.19793 1.000 38.71243 309 TYR A C 1
ATOM 2160 O O . TYR A 1 283 ? 7.24477 36.59424 1.13223 1.000 36.59351 309 TYR A O 1
ATOM 2169 N N . PRO A 1 284 ? 9.42349 37.04983 1.48831 1.000 38.74328 310 PRO A N 1
ATOM 2170 C CA . PRO A 1 284 ? 9.74324 35.61981 1.65671 1.000 35.03860 310 PRO A CA 1
ATOM 2171 C C . PRO A 1 284 ? 8.96479 34.93500 2.76543 1.000 36.98251 310 PRO A C 1
ATOM 2172 O O . PRO A 1 284 ? 8.57265 33.76960 2.59003 1.000 42.40157 310 PRO A O 1
ATOM 2176 N N . ALA A 1 285 ? 8.70713 35.59658 3.89515 1.000 35.05377 311 ALA A N 1
ATOM 2177 C CA . ALA A 1 285 ? 7.86808 34.95279 4.91219 1.000 35.99740 311 ALA A CA 1
ATOM 2178 C C . ALA A 1 285 ? 6.44550 34.73140 4.39800 1.000 34.18666 311 ALA A C 1
ATOM 2179 O O . ALA A 1 285 ? 5.83221 33.69642 4.67287 1.000 40.54219 311 ALA A O 1
ATOM 2181 N N . LEU A 1 286 ? 5.89733 35.68812 3.65420 1.000 33.99677 312 LEU A N 1
ATOM 2182 C CA . LEU A 1 286 ? 4.56502 35.49111 3.08397 1.000 39.37544 312 LEU A CA 1
ATOM 2183 C C . LEU A 1 286 ? 4.54994 34.33071 2.08425 1.000 39.44056 312 LEU A C 1
ATOM 2184 O O . LEU A 1 286 ? 3.63765 33.49017 2.10831 1.000 37.15953 312 LEU A O 1
ATOM 2189 N N . LEU A 1 287 ? 5.54820 34.25540 1.20103 1.000 37.97927 313 LEU A N 1
ATOM 2190 C CA . LEU A 1 287 ? 5.57654 33.12971 0.26679 1.000 38.33526 313 LEU A CA 1
ATOM 2191 C C . LEU A 1 287 ? 5.72701 31.81500 1.01814 1.000 40.60157 313 LEU A C 1
ATOM 2192 O O . LEU A 1 287 ? 5.13575 30.79630 0.63732 1.000 37.40631 313 LEU A O 1
ATOM 2197 N N . GLU A 1 288 ? 6.47852 31.82769 2.11964 1.000 38.99443 314 GLU A N 1
ATOM 2198 C CA . GLU A 1 288 ? 6.65013 30.59694 2.87392 1.000 37.84818 314 GLU A CA 1
ATOM 2199 C C . GLU A 1 288 ? 5.33790 30.16175 3.51782 1.000 42.16451 314 GLU A C 1
ATOM 2200 O O . GLU A 1 288 ? 5.01107 28.96797 3.52476 1.000 41.51123 314 GLU A O 1
ATOM 2206 N N . ARG A 1 289 ? 4.56099 31.11473 4.04531 1.000 37.83921 315 ARG A N 1
ATOM 2207 C CA . ARG A 1 289 ? 3.22706 30.78065 4.54236 1.000 38.98098 315 ARG A CA 1
ATOM 2208 C C . ARG A 1 289 ? 2.35903 30.18052 3.42661 1.000 43.66466 315 ARG A C 1
ATOM 2209 O O . ARG A 1 289 ? 1.62090 29.21351 3.65013 1.000 41.78497 315 ARG A O 1
ATOM 2217 N N . ILE A 1 290 ? 2.44965 30.72413 2.21143 1.000 41.45856 316 ILE A N 1
ATOM 2218 C CA . ILE A 1 290 ? 1.62604 30.21146 1.13097 1.000 39.29310 316 ILE A CA 1
ATOM 2219 C C . ILE A 1 290 ? 2.03054 28.78006 0.79361 1.000 44.84035 316 ILE A C 1
ATOM 2220 O O . ILE A 1 290 ? 1.18995 27.86813 0.77358 1.000 46.36400 316 ILE A O 1
ATOM 2225 N N . LEU A 1 291 ? 3.33010 28.55563 0.56760 1.000 44.15853 317 LEU A N 1
ATOM 2226 C CA . LEU A 1 291 ? 3.81749 27.22956 0.19336 1.000 44.45699 317 LEU A CA 1
ATOM 2227 C C . LEU A 1 291 ? 3.45552 26.18633 1.23941 1.000 44.41906 317 LEU A C 1
ATOM 2228 O O . LEU A 1 291 ? 3.15389 25.03789 0.89437 1.000 46.46508 317 LEU A O 1
ATOM 2233 N N . ASP A 1 292 ? 3.47033 26.56640 2.52005 1.000 42.21035 318 ASP A N 1
ATOM 2234 C CA . ASP A 1 292 ? 3.19734 25.60267 3.58186 1.000 40.12045 318 ASP A CA 1
ATOM 2235 C C . ASP A 1 292 ? 1.72789 25.21289 3.61601 1.000 44.79644 318 ASP A C 1
ATOM 2236 O O . ASP A 1 292 ? 1.39838 24.02634 3.69566 1.000 50.43074 318 ASP A O 1
ATOM 2241 N N . GLU A 1 293 ? 0.82495 26.19425 3.55781 1.000 46.93488 319 GLU A N 1
ATOM 2242 C CA . GLU A 1 293 ? -0.59236 25.88269 3.70480 1.000 41.01674 319 GLU A CA 1
ATOM 2243 C C . GLU A 1 293 ? -1.13668 25.13365 2.49262 1.000 47.62856 319 GLU A C 1
ATOM 2244 O O . GLU A 1 293 ? -2.02589 24.29738 2.64911 1.000 49.13499 319 GLU A O 1
ATOM 2250 N N . ARG A 1 294 ? -0.61706 25.39334 1.28522 1.000 44.70764 320 ARG A N 1
ATOM 2251 C CA . ARG A 1 294 ? -0.93338 24.53560 0.14655 1.000 42.45971 320 ARG A CA 1
ATOM 2252 C C . ARG A 1 294 ? -0.12538 23.24027 0.14852 1.000 47.80010 320 ARG A C 1
ATOM 2253 O O . ARG A 1 294 ? -0.41733 22.34313 -0.65011 1.000 47.08444 320 ARG A O 1
ATOM 2261 N N . GLY A 1 295 ? 0.86235 23.11866 1.03506 1.000 46.94110 321 GLY A N 1
ATOM 2262 C CA . GLY A 1 295 ? 1.69182 21.93036 1.10546 1.000 42.36500 321 GLY A CA 1
ATOM 2263 C C . GLY A 1 295 ? 2.46128 21.65512 -0.16238 1.000 48.44257 321 GLY A C 1
ATOM 2264 O O . GLY A 1 295 ? 2.66926 20.49055 -0.51179 1.000 50.96357 321 GLY A O 1
ATOM 2265 N N . ILE A 1 296 ? 2.87753 22.70490 -0.87466 1.000 49.47179 322 ILE A N 1
ATOM 2266 C CA . ILE A 1 296 ? 3.59149 22.52407 -2.12810 1.000 49.47152 322 ILE A CA 1
ATOM 2267 C C . ILE A 1 296 ? 4.89624 21.75318 -1.90450 1.000 49.95985 322 ILE A C 1
ATOM 2268 O O . ILE A 1 296 ? 5.56218 21.88728 -0.86041 1.000 45.90552 322 ILE A O 1
ATOM 2273 N N . GLU A 1 297 ? 5.24803 20.92255 -2.89692 1.000 48.67015 323 GLU A N 1
ATOM 2274 C CA . GLU A 1 297 ? 6.52090 20.20130 -2.91513 1.000 47.31536 323 GLU A CA 1
ATOM 2275 C C . GLU A 1 297 ? 7.70275 21.16165 -2.82227 1.000 44.39562 323 GLU A C 1
ATOM 2276 O O . GLU A 1 297 ? 7.66702 22.27768 -3.33795 1.000 46.93112 323 GLU A O 1
ATOM 2282 N N . ARG A 1 298 ? 8.75902 20.71503 -2.15969 1.000 42.92169 324 ARG A N 1
ATOM 2283 C CA . ARG A 1 298 ? 9.96252 21.49870 -1.94113 1.000 50.94311 324 ARG A CA 1
ATOM 2284 C C . ARG A 1 298 ? 11.15792 20.57446 -2.10182 1.000 54.26561 324 ARG A C 1
ATOM 2285 O O . ARG A 1 298 ? 11.02705 19.35469 -1.95001 1.000 58.17712 324 ARG A O 1
ATOM 2293 N N . PRO A 1 299 ? 12.34339 21.12416 -2.39877 1.000 47.27130 325 PRO A N 1
ATOM 2294 C CA . PRO A 1 299 ? 13.55356 20.28725 -2.42558 1.000 49.78601 325 PRO A CA 1
ATOM 2295 C C . PRO A 1 299 ? 13.69102 19.40990 -1.18994 1.000 54.93003 325 PRO A C 1
ATOM 2296 O O . PRO A 1 299 ? 13.74334 19.90904 -0.05905 1.000 58.20345 325 PRO A O 1
ATOM 2300 N N . GLY A 1 300 ? 13.72674 18.09378 -1.40014 1.000 57.16740 326 GLY A N 1
ATOM 2301 C CA . GLY A 1 300 ? 13.86894 17.13812 -0.31896 1.000 59.41851 326 GLY A CA 1
ATOM 2302 C C . GLY A 1 300 ? 12.63153 16.92689 0.52535 1.000 66.65487 326 GLY A C 1
ATOM 2303 O O . GLY A 1 300 ? 12.70715 16.22506 1.54289 1.000 69.28778 326 GLY A O 1
ATOM 2304 N N . ARG A 1 301 ? 11.50373 17.53426 0.16166 1.000 59.70671 327 ARG A N 1
ATOM 2305 C CA . ARG A 1 301 ? 10.24732 17.36317 0.88703 1.000 59.18999 327 ARG A CA 1
ATOM 2306 C C . ARG A 1 301 ? 9.16596 17.19700 -0.16458 1.000 58.92418 327 ARG A C 1
ATOM 2307 O O . ARG A 1 301 ? 8.66121 18.19447 -0.70317 1.000 59.95043 327 ARG A O 1
ATOM 2315 N N . PRO A 1 302 ? 8.79135 15.96970 -0.49624 1.000 65.17535 328 PRO A N 1
ATOM 2316 C CA . PRO A 1 302 ? 7.79063 15.77932 -1.54351 1.000 60.81861 328 PRO A CA 1
ATOM 2317 C C . PRO A 1 302 ? 6.45358 16.31540 -1.06134 1.000 57.11612 328 PRO A C 1
ATOM 2318 O O . PRO A 1 302 ? 6.25828 16.59462 0.12357 1.000 57.64510 328 PRO A O 1
ATOM 2322 N N . GLY A 1 303 ? 5.53423 16.47221 -2.00009 1.000 52.92466 329 GLY A N 1
ATOM 2323 C CA . GLY A 1 303 ? 4.27830 17.09460 -1.64429 1.000 51.64431 329 GLY A CA 1
ATOM 2324 C C . GLY A 1 303 ? 3.41970 17.30494 -2.85651 1.000 51.38684 329 GLY A C 1
ATOM 2325 O O . GLY A 1 303 ? 3.48637 16.53902 -3.81929 1.000 63.24377 329 GLY A O 1
ATOM 2326 N N . VAL A 1 304 ? 2.59278 18.34988 -2.79165 1.000 53.61832 330 VAL A N 1
ATOM 2327 C CA . VAL A 1 304 ? 1.67325 18.65118 -3.87960 1.000 54.85858 330 VAL A CA 1
ATOM 2328 C C . VAL A 1 304 ? 2.45432 19.19901 -5.06660 1.000 60.28366 330 VAL A C 1
ATOM 2329 O O . VAL A 1 304 ? 3.35003 20.04129 -4.91356 1.000 56.31664 330 VAL A O 1
ATOM 2333 N N . ASP A 1 305 ? 2.13941 18.69890 -6.25536 1.000 62.13736 331 ASP A N 1
ATOM 2334 C CA . ASP A 1 305 ? 2.61390 19.31669 -7.47965 1.000 64.53834 331 ASP A CA 1
ATOM 2335 C C . ASP A 1 305 ? 1.53850 20.25692 -8.00054 1.000 70.04231 331 ASP A C 1
ATOM 2336 O O . ASP A 1 305 ? 0.42825 19.79872 -8.30730 1.000 73.01868 331 ASP A O 1
ATOM 2341 N N . PRO A 1 306 ? 1.80515 21.55277 -8.10414 1.000 67.95048 332 PRO A N 1
ATOM 2342 C CA . PRO A 1 306 ? 0.76940 22.49018 -8.56214 1.000 66.26155 332 PRO A CA 1
ATOM 2343 C C . PRO A 1 306 ? 0.51149 22.45858 -10.06202 1.000 69.85268 332 PRO A C 1
ATOM 2344 O O . PRO A 1 306 ? -0.02110 23.42095 -10.62024 1.000 70.09570 332 PRO A O 1
ATOM 2348 N N . CYS A 1 307 ? 0.86088 21.37832 -10.73828 1.000 72.39025 333 CYS A N 1
ATOM 2349 C CA . CYS A 1 307 ? 0.72993 21.38433 -12.18310 1.000 71.30153 333 CYS A CA 1
ATOM 2350 C C . CYS A 1 307 ? -0.34177 20.41854 -12.68031 1.000 79.05523 333 CYS A C 1
ATOM 2351 O O . CYS A 1 307 ? -1.11571 20.75094 -13.59084 1.000 84.69861 333 CYS A O 1
ATOM 2354 N N . ASP B 1 7 ? 70.73281 -14.73026 -38.37175 1.000 87.52435 33 ASP B N 1
ATOM 2355 C CA . ASP B 1 7 ? 69.43849 -15.35789 -38.12361 1.000 82.85576 33 ASP B CA 1
ATOM 2356 C C . ASP B 1 7 ? 68.50272 -14.40481 -37.37741 1.000 81.93269 33 ASP B C 1
ATOM 2357 O O . ASP B 1 7 ? 68.96424 -13.48759 -36.69380 1.000 83.61299 33 ASP B O 1
ATOM 2362 N N . ASN B 1 8 ? 67.18597 -14.64066 -37.51208 1.000 76.58518 34 ASN B N 1
ATOM 2363 C CA . ASN B 1 8 ? 66.11878 -13.80642 -36.95992 1.000 70.08538 34 ASN B CA 1
ATOM 2364 C C . ASN B 1 8 ? 66.18570 -13.78308 -35.43869 1.000 62.49727 34 ASN B C 1
ATOM 2365 O O . ASN B 1 8 ? 65.90337 -14.79488 -34.78860 1.000 63.10471 34 ASN B O 1
ATOM 2370 N N . PRO B 1 9 ? 66.53461 -12.64448 -34.83301 1.000 63.20982 35 PRO B N 1
ATOM 2371 C CA . PRO B 1 9 ? 66.69748 -12.59977 -33.37195 1.000 60.56873 35 PRO B CA 1
ATOM 2372 C C . PRO B 1 9 ? 65.38711 -12.61273 -32.59864 1.000 60.94672 35 PRO B C 1
ATOM 2373 O O . PRO B 1 9 ? 65.41965 -12.64913 -31.36400 1.000 62.54462 35 PRO B O 1
ATOM 2377 N N . TRP B 1 10 ? 64.23322 -12.57665 -33.26806 1.000 57.10520 36 TRP B N 1
ATOM 2378 C CA . TRP B 1 10 ? 62.97576 -12.62041 -32.53518 1.000 53.55188 36 TRP B CA 1
ATOM 2379 C C . TRP B 1 10 ? 62.69688 -14.00092 -31.95174 1.000 58.04015 36 TRP B C 1
ATOM 2380 O O . TRP B 1 10 ? 61.96515 -14.10056 -30.96376 1.000 58.41726 36 TRP B O 1
ATOM 2391 N N . LEU B 1 11 ? 63.29245 -15.05874 -32.50965 1.000 62.89225 37 LEU B N 1
ATOM 2392 C CA . LEU B 1 11 ? 63.17879 -16.39733 -31.93738 1.000 60.09043 37 LEU B CA 1
ATOM 2393 C C . LEU B 1 11 ? 63.92597 -16.53777 -30.61750 1.000 59.93290 37 LEU B C 1
ATOM 2394 O O . LEU B 1 11 ? 63.75069 -17.54934 -29.93059 1.000 57.23391 37 LEU B O 1
ATOM 2399 N N . ASP B 1 12 ? 64.75079 -15.55573 -30.25293 1.000 56.48655 38 ASP B N 1
ATOM 2400 C CA . ASP B 1 12 ? 65.44660 -15.54078 -28.97187 1.000 63.73255 38 ASP B CA 1
ATOM 2401 C C . ASP B 1 12 ? 64.95345 -14.42574 -28.05188 1.000 64.70211 38 ASP B C 1
ATOM 2402 O O . ASP B 1 12 ? 65.53360 -14.21235 -26.97873 1.000 67.14128 38 ASP B O 1
ATOM 2407 N N . ALA B 1 13 ? 63.89168 -13.71733 -28.43273 1.000 62.50223 39 ALA B N 1
ATOM 2408 C CA . ALA B 1 13 ? 63.22645 -12.77289 -27.53702 1.000 57.48796 39 ALA B CA 1
ATOM 2409 C C . ALA B 1 13 ? 61.95364 -13.45846 -27.03125 1.000 54.84643 39 ALA B C 1
ATOM 2410 O O . ALA B 1 13 ? 60.86970 -13.30778 -27.59372 1.000 55.63747 39 ALA B O 1
ATOM 2412 N N . ARG B 1 14 ? 62.09978 -14.23929 -25.96092 1.000 57.02146 40 ARG B N 1
ATOM 2413 C CA . ARG B 1 14 ? 60.99503 -15.00937 -25.40048 1.000 55.52415 40 ARG B CA 1
ATOM 2414 C C . ARG B 1 14 ? 61.30054 -15.29059 -23.93052 1.000 57.96527 40 ARG B C 1
ATOM 2415 O O . ARG B 1 14 ? 62.46644 -15.43349 -23.55100 1.000 58.26603 40 ARG B O 1
ATOM 2423 N N . VAL B 1 15 ? 60.25837 -15.34734 -23.09432 1.000 54.14952 41 VAL B N 1
ATOM 2424 C CA . VAL B 1 15 ? 58.85445 -15.12422 -23.44658 1.000 54.06336 41 VAL B CA 1
ATOM 2425 C C . VAL B 1 15 ? 58.49776 -13.66521 -23.25020 1.000 52.32806 41 VAL B C 1
ATOM 2426 O O . VAL B 1 15 ? 58.80036 -13.09871 -22.20490 1.000 49.31550 41 VAL B O 1
ATOM 2430 N N . LEU B 1 16 ? 57.84796 -13.04843 -24.22884 1.000 50.89463 42 LEU B N 1
ATOM 2431 C CA . LEU B 1 16 ? 57.53970 -11.63301 -24.12227 1.000 47.09645 42 LEU B CA 1
ATOM 2432 C C . LEU B 1 16 ? 56.18524 -11.42075 -23.46553 1.000 44.98958 42 LEU B C 1
ATOM 2433 O O . LEU B 1 16 ? 55.22351 -12.14329 -23.74621 1.000 43.90705 42 LEU B O 1
ATOM 2438 N N . ASN B 1 17 ? 56.13392 -10.43915 -22.56655 1.000 40.79746 43 ASN B N 1
ATOM 2439 C CA . ASN B 1 17 ? 54.89321 -9.89543 -22.01856 1.000 39.07009 43 ASN B CA 1
ATOM 2440 C C . ASN B 1 17 ? 54.64903 -8.59555 -22.77314 1.000 43.28962 43 ASN B C 1
ATOM 2441 O O . ASN B 1 17 ? 55.25678 -7.56271 -22.46677 1.000 44.04867 43 ASN B O 1
ATOM 2446 N N . MET B 1 18 ? 53.76577 -8.65519 -23.77209 1.000 40.37499 44 MET B N 1
ATOM 2447 C CA . MET B 1 18 ? 53.49457 -7.55129 -24.69444 1.000 41.36418 44 MET B CA 1
ATOM 2448 C C . MET B 1 18 ? 52.13627 -6.93313 -24.34489 1.000 43.39380 44 MET B C 1
ATOM 2449 O O . MET B 1 18 ? 51.09883 -7.36886 -24.84537 1.000 44.59770 44 MET B O 1
ATOM 2454 N N . ALA B 1 19 ? 52.15445 -5.88979 -23.50776 1.000 44.75238 45 ALA B N 1
ATOM 2455 C CA . ALA B 1 19 ? 50.94011 -5.27090 -22.96932 1.000 40.48873 45 ALA B CA 1
ATOM 2456 C C . ALA B 1 19 ? 49.99280 -4.78747 -24.06365 1.000 42.00168 45 ALA B C 1
ATOM 2457 O O . ALA B 1 19 ? 50.28749 -3.80958 -24.76060 1.000 38.48055 45 ALA B O 1
ATOM 2459 N N . HIS B 1 20 ? 48.85251 -5.47093 -24.20665 1.000 41.96325 46 HIS B N 1
ATOM 2460 C CA . HIS B 1 20 ? 47.85595 -5.17856 -25.23788 1.000 43.39767 46 HIS B CA 1
ATOM 2461 C C . HIS B 1 20 ? 47.22549 -3.80921 -24.97521 1.000 44.05387 46 HIS B C 1
ATOM 2462 O O . HIS B 1 20 ? 46.46007 -3.64192 -24.01897 1.000 35.64536 46 HIS B O 1
ATOM 2469 N N . ALA B 1 21 ? 47.55648 -2.82173 -25.81545 1.000 42.05625 47 ALA B N 1
ATOM 2470 C CA . ALA B 1 21 ? 47.10621 -1.44080 -25.61954 1.000 38.12257 47 ALA B CA 1
ATOM 2471 C C . ALA B 1 21 ? 47.49032 -0.92119 -24.23125 1.000 40.75317 47 ALA B C 1
ATOM 2472 O O . ALA B 1 21 ? 46.76480 -0.12052 -23.62778 1.000 38.19320 47 ALA B O 1
ATOM 2474 N N . GLY B 1 22 ? 48.63857 -1.37180 -23.70768 1.000 40.56839 48 GLY B N 1
ATOM 2475 C CA . GLY B 1 22 ? 48.99861 -1.12353 -22.33121 1.000 37.33368 48 GLY B CA 1
ATOM 2476 C C . GLY B 1 22 ? 48.34791 -2.04851 -21.31604 1.000 41.85510 48 GLY B C 1
ATOM 2477 O O . GLY B 1 22 ? 48.74439 -2.02600 -20.14259 1.000 42.59430 48 GLY B O 1
ATOM 2478 N N . GLY B 1 23 ? 47.37645 -2.87223 -21.72393 1.000 41.16533 49 GLY B N 1
ATOM 2479 C CA . GLY B 1 23 ? 46.63716 -3.72973 -20.80789 1.000 38.52169 49 GLY B CA 1
ATOM 2480 C C . GLY B 1 23 ? 45.23544 -3.22239 -20.51929 1.000 37.82241 49 GLY B C 1
ATOM 2481 O O . GLY B 1 23 ? 44.97499 -2.65733 -19.45237 1.000 38.59938 49 GLY B O 1
ATOM 2482 N N . GLU B 1 24 ? 44.31823 -3.42417 -21.46636 1.000 41.30865 50 GLU B N 1
ATOM 2483 C CA . GLU B 1 24 ? 43.06726 -2.67897 -21.46380 1.000 39.65996 50 GLU B CA 1
ATOM 2484 C C . GLU B 1 24 ? 42.15286 -3.05747 -20.31359 1.000 37.41272 50 GLU B C 1
ATOM 2485 O O . GLU B 1 24 ? 41.23324 -2.29293 -20.00260 1.000 33.28352 50 GLU B O 1
ATOM 2491 N N . ASN B 1 25 ? 42.37081 -4.20083 -19.67164 1.000 38.83941 51 ASN B N 1
ATOM 2492 C CA . ASN B 1 25 ? 41.52499 -4.54024 -18.53777 1.000 38.57381 51 ASN B CA 1
ATOM 2493 C C . ASN B 1 25 ? 42.10890 -4.08200 -17.20608 1.000 37.75650 51 ASN B C 1
ATOM 2494 O O . ASN B 1 25 ? 41.41103 -4.15340 -16.17844 1.000 39.88519 51 ASN B O 1
ATOM 2499 N N . GLU B 1 26 ? 43.35842 -3.61441 -17.19860 1.000 32.35838 52 GLU B N 1
ATOM 2500 C CA . GLU B 1 26 ? 43.97673 -3.10324 -15.98507 1.000 35.40613 52 GLU B CA 1
ATOM 2501 C C . GLU B 1 26 ? 44.04554 -1.58327 -15.94120 1.000 37.11109 52 GLU B C 1
ATOM 2502 O O . GLU B 1 26 ? 44.22742 -1.02911 -14.85966 1.000 37.77988 52 GLU B O 1
ATOM 2508 N N . ALA B 1 27 ? 43.91298 -0.90582 -17.08050 1.000 36.44687 53 ALA B N 1
ATOM 2509 C CA . ALA B 1 27 ? 44.16280 0.52590 -17.21124 1.000 33.58088 53 ALA B CA 1
ATOM 2510 C C . ALA B 1 27 ? 43.47247 1.00298 -18.48832 1.000 33.33481 53 ALA B C 1
ATOM 2511 O O . ALA B 1 27 ? 43.13154 0.18133 -19.33751 1.000 32.81371 53 ALA B O 1
ATOM 2513 N N . PRO B 1 28 ? 43.23947 2.31158 -18.64806 1.000 32.17579 54 PRO B N 1
ATOM 2514 C CA . PRO B 1 28 ? 42.56768 2.79427 -19.88005 1.000 36.21339 54 PRO B CA 1
ATOM 2515 C C . PRO B 1 28 ? 43.42679 2.57655 -21.12128 1.000 36.29728 54 PRO B C 1
ATOM 2516 O O . PRO B 1 28 ? 44.54377 3.09654 -21.21999 1.000 36.06099 54 PRO B O 1
ATOM 2520 N N . ALA B 1 29 ? 42.87322 1.83472 -22.08527 1.000 37.89807 55 ALA B N 1
ATOM 2521 C CA . ALA B 1 29 ? 43.59300 1.43632 -23.29377 1.000 35.48752 55 ALA B CA 1
ATOM 2522 C C . ALA B 1 29 ? 44.19325 2.62998 -24.03460 1.000 39.72787 55 ALA B C 1
ATOM 2523 O O . ALA B 1 29 ? 43.55786 3.67922 -24.18221 1.000 40.17535 55 ALA B O 1
ATOM 2525 N N . ASN B 1 30 ? 45.43959 2.45454 -24.49041 1.000 37.08278 56 ASN B N 1
ATOM 2526 C CA . ASN B 1 30 ? 46.09188 3.36813 -25.43095 1.000 39.58067 56 ASN B CA 1
ATOM 2527 C C . ASN B 1 30 ? 46.18425 4.78642 -24.86170 1.000 42.29995 56 ASN B C 1
ATOM 2528 O O . ASN B 1 30 ? 45.91592 5.78026 -25.55308 1.000 37.58475 56 ASN B O 1
ATOM 2533 N N . THR B 1 31 ? 46.54232 4.87135 -23.57795 1.000 39.98458 57 THR B N 1
ATOM 2534 C CA . THR B 1 31 ? 46.84932 6.11898 -22.89553 1.000 36.52640 57 THR B CA 1
ATOM 2535 C C . THR B 1 31 ? 48.25780 6.01709 -22.35234 1.000 36.13349 57 THR B C 1
ATOM 2536 O O . THR B 1 31 ? 48.71186 4.92594 -22.00097 1.000 37.14455 57 THR B O 1
ATOM 2540 N N . LEU B 1 32 ? 48.94475 7.15980 -22.27451 1.000 38.04247 58 LEU B N 1
ATOM 2541 C CA . LEU B 1 32 ? 50.28035 7.16292 -21.67822 1.000 41.08183 58 LEU B CA 1
ATOM 2542 C C . LEU B 1 32 ? 50.27768 6.58649 -20.26218 1.000 41.00433 58 LEU B C 1
ATOM 2543 O O . LEU B 1 32 ? 51.26420 5.97284 -19.84253 1.000 42.37667 58 LEU B O 1
ATOM 2548 N N . TYR B 1 33 ? 49.19157 6.77845 -19.51021 1.000 41.74295 59 TYR B N 1
ATOM 2549 C CA . TYR B 1 33 ? 49.07621 6.14123 -18.19787 1.000 41.93605 59 TYR B CA 1
ATOM 2550 C C . TYR B 1 33 ? 49.27819 4.62913 -18.28674 1.000 42.76178 59 TYR B C 1
ATOM 2551 O O . TYR B 1 33 ? 50.12403 4.05680 -17.58255 1.000 41.13202 59 TYR B O 1
ATOM 2560 N N . ALA B 1 34 ? 48.50772 3.96072 -19.14917 1.000 39.17660 60 ALA B N 1
ATOM 2561 C CA . ALA B 1 34 ? 48.63345 2.51008 -19.27497 1.000 36.01894 60 ALA B CA 1
ATOM 2562 C C . ALA B 1 34 ? 50.04877 2.09203 -19.66613 1.000 41.46379 60 ALA B C 1
ATOM 2563 O O . ALA B 1 34 ? 50.58194 1.11407 -19.12887 1.000 39.33846 60 ALA B O 1
ATOM 2565 N N . PHE B 1 35 ? 50.67655 2.81512 -20.60201 1.000 41.57939 61 PHE B N 1
ATOM 2566 C CA . PHE B 1 35 ? 51.97287 2.37680 -21.12295 1.000 40.63808 61 PHE B CA 1
ATOM 2567 C C . PHE B 1 35 ? 53.07762 2.56664 -20.09240 1.000 41.69031 61 PHE B C 1
ATOM 2568 O O . PHE B 1 35 ? 53.93928 1.70015 -19.92670 1.000 45.11030 61 PHE B O 1
ATOM 2576 N N . LYS B 1 36 ? 53.09552 3.72135 -19.43946 1.000 40.46902 62 LYS B N 1
ATOM 2577 C CA . LYS B 1 36 ? 54.03764 3.95915 -18.36214 1.000 39.67395 62 LYS B CA 1
ATOM 2578 C C . LYS B 1 36 ? 53.85660 2.92682 -17.26821 1.000 41.60366 62 LYS B C 1
ATOM 2579 O O . LYS B 1 36 ? 54.82487 2.30516 -16.81061 1.000 42.07551 62 LYS B O 1
ATOM 2585 N N . ARG B 1 37 ? 52.61308 2.73930 -16.82943 1.000 44.02769 63 ARG B N 1
ATOM 2586 C CA . ARG B 1 37 ? 52.31676 1.68299 -15.87373 1.000 36.30401 63 ARG B CA 1
ATOM 2587 C C . ARG B 1 37 ? 52.82176 0.33221 -16.35735 1.000 41.38446 63 ARG B C 1
ATOM 2588 O O . ARG B 1 37 ? 53.51268 -0.37042 -15.61888 1.000 41.92201 63 ARG B O 1
ATOM 2596 N N . ALA B 1 38 ? 52.50987 -0.04061 -17.60739 1.000 41.54822 64 ALA B N 1
ATOM 2597 C CA . ALA B 1 38 ? 52.83966 -1.38463 -18.08203 1.000 43.17835 64 ALA B CA 1
ATOM 2598 C C . ALA B 1 38 ? 54.34309 -1.62862 -18.05524 1.000 47.19630 64 ALA B C 1
ATOM 2599 O O . ALA B 1 38 ? 54.79297 -2.69870 -17.63709 1.000 49.20905 64 ALA B O 1
ATOM 2601 N N . VAL B 1 39 ? 55.13505 -0.64906 -18.50070 1.000 45.40662 65 VAL B N 1
ATOM 2602 C CA . VAL B 1 39 ? 56.58489 -0.80340 -18.48058 1.000 45.41360 65 VAL B CA 1
ATOM 2603 C C . VAL B 1 39 ? 57.07601 -0.87612 -17.04269 1.000 48.15251 65 VAL B C 1
ATOM 2604 O O . VAL B 1 39 ? 57.93592 -1.70111 -16.71124 1.000 47.87767 65 VAL B O 1
ATOM 2608 N N . LYS B 1 40 ? 56.50801 -0.03752 -16.16409 1.000 44.78207 66 LYS B N 1
ATOM 2609 C CA . LYS B 1 40 ? 56.84187 -0.08269 -14.74780 1.000 44.99853 66 LYS B CA 1
ATOM 2610 C C . LYS B 1 40 ? 56.66670 -1.48689 -14.17206 1.000 51.32855 66 LYS B C 1
ATOM 2611 O O . LYS B 1 40 ? 57.52228 -1.96011 -13.41346 1.000 52.11897 66 LYS B O 1
ATOM 2617 N N . LEU B 1 41 ? 55.58512 -2.17779 -14.52648 1.000 49.51708 67 LEU B N 1
ATOM 2618 C CA . LEU B 1 41 ? 55.37941 -3.51262 -13.97984 1.000 46.34456 67 LEU B CA 1
ATOM 2619 C C . LEU B 1 41 ? 56.17995 -4.58243 -14.69969 1.000 48.43083 67 LEU B C 1
ATOM 2620 O O . LEU B 1 41 ? 56.08194 -5.75056 -14.32726 1.000 50.68206 67 LEU B O 1
ATOM 2625 N N . GLY B 1 42 ? 56.89820 -4.23145 -15.76338 1.000 47.79287 68 GLY B N 1
ATOM 2626 C CA . GLY B 1 42 ? 57.80333 -5.15198 -16.40382 1.000 45.62023 68 GLY B CA 1
ATOM 2627 C C . GLY B 1 42 ? 57.38103 -5.74844 -17.75363 1.000 46.29140 68 GLY B C 1
ATOM 2628 O O . GLY B 1 42 ? 57.89288 -6.81525 -18.12444 1.000 51.99870 68 GLY B O 1
ATOM 2629 N N . ALA B 1 43 ? 56.46375 -5.11372 -18.47561 1.000 40.36710 69 ALA B N 1
ATOM 2630 C CA . ALA B 1 43 ? 56.19218 -5.50316 -19.85255 1.000 47.99347 69 ALA B CA 1
ATOM 2631 C C . ALA B 1 43 ? 57.44600 -5.34950 -20.69902 1.000 41.17697 69 ALA B C 1
ATOM 2632 O O . ALA B 1 43 ? 58.15860 -4.34726 -20.60894 1.000 38.43540 69 ALA B O 1
ATOM 2634 N N . ASN B 1 44 ? 57.73613 -6.36923 -21.50377 1.000 42.39095 70 ASN B N 1
ATOM 2635 C CA . ASN B 1 44 ? 58.89479 -6.29958 -22.38063 1.000 39.14567 70 ASN B CA 1
ATOM 2636 C C . ASN B 1 44 ? 58.65339 -5.37848 -23.56077 1.000 44.41983 70 ASN B C 1
ATOM 2637 O O . ASN B 1 44 ? 59.61309 -4.87987 -24.16086 1.000 48.17826 70 ASN B O 1
ATOM 2642 N N . MET B 1 45 ? 57.39145 -5.12194 -23.88077 1.000 46.24540 71 MET B N 1
ATOM 2643 C CA . MET B 1 45 ? 57.01736 -4.55192 -25.15895 1.000 40.89223 71 MET B CA 1
ATOM 2644 C C . MET B 1 45 ? 55.61721 -3.96136 -25.02733 1.000 41.75897 71 MET B C 1
ATOM 2645 O O . MET B 1 45 ? 54.78776 -4.46418 -24.26019 1.000 40.12782 71 MET B O 1
ATOM 2650 N N . LEU B 1 46 ? 55.37557 -2.87230 -25.75459 1.000 41.96827 72 LEU B N 1
ATOM 2651 C CA . LEU B 1 46 ? 54.05120 -2.26827 -25.86074 1.000 40.69353 72 LEU B CA 1
ATOM 2652 C C . LEU B 1 46 ? 53.41755 -2.66840 -27.18749 1.000 42.82576 72 LEU B C 1
ATOM 2653 O O . LEU B 1 46 ? 54.06956 -2.59260 -28.23417 1.000 43.48373 72 LEU B O 1
ATOM 2658 N N . GLU B 1 47 ? 52.15117 -3.08110 -27.14795 1.000 42.89065 73 GLU B N 1
ATOM 2659 C CA . GLU B 1 47 ? 51.33622 -3.24375 -28.35132 1.000 43.66943 73 GLU B CA 1
ATOM 2660 C C . GLU B 1 47 ? 50.33788 -2.09375 -28.44101 1.000 46.89464 73 GLU B C 1
ATOM 2661 O O . GLU B 1 47 ? 49.64700 -1.80212 -27.45554 1.000 43.79561 73 GLU B O 1
ATOM 2667 N N . LEU B 1 48 ? 50.23764 -1.45798 -29.61845 1.000 41.22790 74 LEU B N 1
ATOM 2668 C CA . LEU B 1 48 ? 49.29576 -0.35646 -29.77591 1.000 40.90766 74 LEU B CA 1
ATOM 2669 C C . LEU B 1 48 ? 48.79491 -0.25621 -31.21944 1.000 45.46039 74 LEU B C 1
ATOM 2670 O O . LEU B 1 48 ? 49.30599 -0.91233 -32.13976 1.000 39.14045 74 LEU B O 1
ATOM 2675 N N . ASP B 1 49 ? 47.76691 0.58706 -31.39129 1.000 43.76908 75 ASP B N 1
ATOM 2676 C CA . ASP B 1 49 ? 47.04520 0.79500 -32.64503 1.000 41.37974 75 ASP B CA 1
ATOM 2677 C C . ASP B 1 49 ? 47.07961 2.26953 -33.01737 1.000 40.97204 75 ASP B C 1
ATOM 2678 O O . ASP B 1 49 ? 47.00572 3.13251 -32.13971 1.000 37.11142 75 ASP B O 1
ATOM 2683 N N . VAL B 1 50 ? 47.16599 2.56599 -34.32111 1.000 36.12371 76 VAL B N 1
ATOM 2684 C CA . VAL B 1 50 ? 47.25080 3.94665 -34.78828 1.000 34.43576 76 VAL B CA 1
ATOM 2685 C C . VAL B 1 50 ? 46.14683 4.23930 -35.80392 1.000 37.89090 76 VAL B C 1
ATOM 2686 O O . VAL B 1 50 ? 45.80982 3.39367 -36.63983 1.000 39.42128 76 VAL B O 1
ATOM 2690 N N . GLN B 1 51 ? 45.54586 5.42658 -35.68230 1.000 37.48377 77 GLN B N 1
ATOM 2691 C CA . GLN B 1 51 ? 44.65482 6.02597 -36.66741 1.000 39.96666 77 GLN B CA 1
ATOM 2692 C C . GLN B 1 51 ? 45.18064 7.43221 -36.95822 1.000 42.60323 77 GLN B C 1
ATOM 2693 O O . GLN B 1 51 ? 46.07950 7.93591 -36.26443 1.000 40.09531 77 GLN B O 1
ATOM 2699 N N . SER B 1 52 ? 44.63594 8.07456 -37.99711 1.000 39.74957 78 SER B N 1
ATOM 2700 C CA . SER B 1 52 ? 45.04631 9.43117 -38.34736 1.000 41.09295 78 SER B CA 1
ATOM 2701 C C . SER B 1 52 ? 43.86941 10.39592 -38.26317 1.000 39.97634 78 SER B C 1
ATOM 2702 O O . SER B 1 52 ? 42.74471 10.07655 -38.67455 1.000 37.00054 78 SER B O 1
ATOM 2705 N N . THR B 1 53 ? 44.15470 11.56832 -37.69934 1.000 41.32033 79 THR B N 1
ATOM 2706 C CA . THR B 1 53 ? 43.22340 12.67595 -37.56803 1.000 39.86615 79 THR B CA 1
ATOM 2707 C C . THR B 1 53 ? 42.97911 13.36288 -38.91193 1.000 42.48596 79 THR B C 1
ATOM 2708 O O . THR B 1 53 ? 43.62920 13.09576 -39.92470 1.000 43.64423 79 THR B O 1
ATOM 2712 N N . LYS B 1 54 ? 42.02849 14.28659 -38.88934 1.000 42.18122 80 LYS B N 1
ATOM 2713 C CA . LYS B 1 54 ? 41.71045 15.07701 -40.06385 1.000 41.42690 80 LYS B CA 1
ATOM 2714 C C . LYS B 1 54 ? 42.92913 15.83454 -40.57185 1.000 46.93233 80 LYS B C 1
ATOM 2715 O O . LYS B 1 54 ? 43.09411 15.99740 -41.78605 1.000 46.65233 80 LYS B O 1
ATOM 2721 N N . ASP B 1 55 ? 43.79494 16.28825 -39.66470 1.000 42.83385 81 ASP B N 1
ATOM 2722 C CA . ASP B 1 55 ? 45.00802 17.02203 -40.00255 1.000 41.49846 81 ASP B CA 1
ATOM 2723 C C . ASP B 1 55 ? 46.22979 16.10924 -40.02431 1.000 41.81342 81 ASP B C 1
ATOM 2724 O O . ASP B 1 55 ? 47.35081 16.56236 -39.76442 1.000 42.28758 81 ASP B O 1
ATOM 2729 N N . ASP B 1 56 ? 46.01101 14.81890 -40.30179 1.000 42.25742 82 ASP B N 1
ATOM 2730 C CA . ASP B 1 56 ? 47.06685 13.83860 -40.58182 1.000 42.34845 82 ASP B CA 1
ATOM 2731 C C . ASP B 1 56 ? 48.10553 13.71693 -39.45674 1.000 43.14084 82 ASP B C 1
ATOM 2732 O O . ASP B 1 56 ? 49.30769 13.57113 -39.69942 1.000 43.05535 82 ASP B O 1
ATOM 2737 N N . GLN B 1 57 ? 47.64876 13.72663 -38.21055 1.000 45.24862 83 GLN B N 1
ATOM 2738 C CA . GLN B 1 57 ? 48.49293 13.31299 -37.09891 1.000 42.53562 83 GLN B CA 1
ATOM 2739 C C . GLN B 1 57 ? 48.16793 11.86695 -36.75106 1.000 41.20011 83 GLN B C 1
ATOM 2740 O O . GLN B 1 57 ? 46.99862 11.47450 -36.72649 1.000 42.69870 83 GLN B O 1
ATOM 2746 N N . LEU B 1 58 ? 49.20582 11.07238 -36.50524 1.000 43.49920 84 LEU B N 1
ATOM 2747 C CA . LEU B 1 58 ? 49.02503 9.69909 -36.04564 1.000 42.24556 84 LEU B CA 1
ATOM 2748 C C . LEU B 1 58 ? 48.75219 9.69305 -34.54117 1.000 40.20484 84 LEU B C 1
ATOM 2749 O O . LEU B 1 58 ? 49.57561 10.16309 -33.75521 1.000 40.88608 84 LEU B O 1
ATOM 2754 N N . VAL B 1 59 ? 47.57732 9.19038 -34.15194 1.000 41.32552 85 VAL B N 1
ATOM 2755 C CA . VAL B 1 59 ? 47.15279 9.08188 -32.76456 1.000 34.70691 85 VAL B CA 1
ATOM 2756 C C . VAL B 1 59 ? 46.91085 7.61271 -32.43783 1.000 35.39634 85 VAL B C 1
ATOM 2757 O O . VAL B 1 59 ? 46.66387 6.78313 -33.31623 1.000 33.99962 85 VAL B O 1
ATOM 2761 N N . VAL B 1 60 ? 46.98172 7.30203 -31.14646 1.000 34.34924 86 VAL B N 1
ATOM 2762 C CA . VAL B 1 60 ? 47.00150 5.93283 -30.64562 1.000 35.00684 86 VAL B CA 1
ATOM 2763 C C . VAL B 1 60 ? 45.62190 5.62593 -30.07576 1.000 35.58244 86 VAL B C 1
ATOM 2764 O O . VAL B 1 60 ? 45.23841 6.15046 -29.02655 1.000 39.46607 86 VAL B O 1
ATOM 2768 N N . ILE B 1 61 ? 44.86798 4.79401 -30.78216 1.000 36.91905 87 ILE B N 1
ATOM 2769 C CA . ILE B 1 61 ? 43.46340 4.50877 -30.50401 1.000 37.68978 87 ILE B CA 1
ATOM 2770 C C . ILE B 1 61 ? 43.02943 3.38337 -31.44332 1.000 43.55993 87 ILE B C 1
ATOM 2771 O O . ILE B 1 61 ? 43.47390 3.30851 -32.59962 1.000 39.03156 87 ILE B O 1
ATOM 2776 N N . HIS B 1 62 ? 42.16108 2.50443 -30.94700 1.000 38.21427 88 HIS B N 1
ATOM 2777 C CA . HIS B 1 62 ? 41.81325 1.26192 -31.61071 1.000 36.31769 88 HIS B CA 1
ATOM 2778 C C . HIS B 1 62 ? 40.64849 1.43907 -32.58440 1.000 41.69101 88 HIS B C 1
ATOM 2779 O O . HIS B 1 62 ? 40.76514 1.07248 -33.75008 1.000 38.68707 88 HIS B O 1
ATOM 2786 N N . ASN B 1 63 ? 39.52867 2.00308 -32.14297 1.000 39.45326 89 ASN B N 1
ATOM 2787 C CA . ASN B 1 63 ? 38.38942 2.10282 -33.04615 1.000 39.84412 89 ASN B CA 1
ATOM 2788 C C . ASN B 1 63 ? 38.59333 3.20405 -34.09415 1.000 44.90055 89 ASN B C 1
ATOM 2789 O O . ASN B 1 63 ? 39.45685 4.08780 -33.96466 1.000 38.89326 89 ASN B O 1
ATOM 2794 N N . ALA B 1 64 ? 37.77102 3.14352 -35.15007 1.000 38.48850 90 ALA B N 1
ATOM 2795 C CA . ALA B 1 64 ? 37.69810 4.26195 -36.08196 1.000 39.89792 90 ALA B CA 1
ATOM 2796 C C . ALA B 1 64 ? 37.02458 5.47542 -35.46294 1.000 38.98134 90 ALA B C 1
ATOM 2797 O O . ALA B 1 64 ? 37.23130 6.59691 -35.93700 1.000 39.80193 90 ALA B O 1
ATOM 2799 N N . THR B 1 65 ? 36.23129 5.28835 -34.41617 1.000 39.97831 91 THR B N 1
ATOM 2800 C CA . THR B 1 65 ? 35.56411 6.40165 -33.76148 1.000 40.25401 91 THR B CA 1
ATOM 2801 C C . THR B 1 65 ? 36.00321 6.48210 -32.30654 1.000 41.25014 91 THR B C 1
ATOM 2802 O O . THR B 1 65 ? 36.49668 5.51426 -31.72273 1.000 44.42336 91 THR B O 1
ATOM 2806 N N . VAL B 1 66 ? 35.81977 7.67013 -31.72534 1.000 41.83102 92 VAL B N 1
ATOM 2807 C CA . VAL B 1 66 ? 36.19960 7.93060 -30.34396 1.000 41.39395 92 VAL B CA 1
ATOM 2808 C C . VAL B 1 66 ? 35.10250 7.56278 -29.34988 1.000 44.26375 92 VAL B C 1
ATOM 2809 O O . VAL B 1 66 ? 35.28627 7.75434 -28.13865 1.000 40.43966 92 VAL B O 1
ATOM 2813 N N . ASP B 1 67 ? 33.97118 7.03377 -29.82423 1.000 45.35420 93 ASP B N 1
ATOM 2814 C CA . ASP B 1 67 ? 32.77849 6.91709 -28.98862 1.000 41.83521 93 ASP B CA 1
ATOM 2815 C C . ASP B 1 67 ? 32.99910 5.99233 -27.80063 1.000 41.99232 93 ASP B C 1
ATOM 2816 O O . ASP B 1 67 ? 32.61038 6.31678 -26.67819 1.000 40.97212 93 ASP B O 1
ATOM 2821 N N . GLN B 1 68 ? 33.59412 4.82327 -28.03308 1.000 40.80028 94 GLN B N 1
ATOM 2822 C CA . GLN B 1 68 ? 33.63615 3.81719 -26.98380 1.000 41.27130 94 GLN B CA 1
ATOM 2823 C C . GLN B 1 68 ? 34.47662 4.26782 -25.80404 1.000 40.34990 94 GLN B C 1
ATOM 2824 O O . GLN B 1 68 ? 34.13462 3.97154 -24.65729 1.000 35.47610 94 GLN B O 1
ATOM 2830 N N . THR B 1 69 ? 35.56887 4.98882 -26.05518 1.000 38.00288 95 THR B N 1
ATOM 2831 C CA . THR B 1 69 ? 36.59675 5.16394 -25.03925 1.000 36.96372 95 THR B CA 1
ATOM 2832 C C . THR B 1 69 ? 36.70375 6.59700 -24.51960 1.000 39.84810 95 THR B C 1
ATOM 2833 O O . THR B 1 69 ? 37.56995 6.86999 -23.67412 1.000 38.74337 95 THR B O 1
ATOM 2837 N N . THR B 1 70 ? 35.84548 7.51658 -24.96689 1.000 37.55819 96 THR B N 1
ATOM 2838 C CA . THR B 1 70 ? 35.97394 8.91135 -24.54368 1.000 41.07985 96 THR B CA 1
ATOM 2839 C C . THR B 1 70 ? 34.60577 9.50519 -24.21311 1.000 42.79622 96 THR B C 1
ATOM 2840 O O . THR B 1 70 ? 33.56681 8.83374 -24.22859 1.000 42.95334 96 THR B O 1
ATOM 2844 N N . ASP B 1 71 ? 34.63026 10.80634 -23.93343 1.000 43.66234 97 ASP B N 1
ATOM 2845 C CA . ASP B 1 71 ? 33.44522 11.62686 -23.72519 1.000 48.38365 97 ASP B CA 1
ATOM 2846 C C . ASP B 1 71 ? 32.99659 12.34122 -25.00349 1.000 47.32463 97 ASP B C 1
ATOM 2847 O O . ASP B 1 71 ? 32.34781 13.38720 -24.92103 1.000 52.70718 97 ASP B O 1
ATOM 2852 N N . GLY B 1 72 ? 33.31628 11.79305 -26.18245 1.000 46.77227 98 GLY B N 1
ATOM 2853 C CA . GLY B 1 72 ? 33.02391 12.44848 -27.45171 1.000 44.43517 98 GLY B CA 1
ATOM 2854 C C . GLY B 1 72 ? 32.36711 11.56382 -28.49488 1.000 48.44550 98 GLY B C 1
ATOM 2855 O O . GLY B 1 72 ? 32.01285 10.41654 -28.20277 1.000 44.99161 98 GLY B O 1
ATOM 2856 N N . THR B 1 73 ? 32.20495 12.07874 -29.72092 1.000 45.58149 99 THR B N 1
ATOM 2857 C CA . THR B 1 73 ? 31.52859 11.35476 -30.79417 1.000 46.89224 99 THR B CA 1
ATOM 2858 C C . THR B 1 73 ? 32.20978 11.64656 -32.12480 1.000 44.43435 99 THR B C 1
ATOM 2859 O O . THR B 1 73 ? 32.68332 12.76177 -32.35143 1.000 46.88038 99 THR B O 1
ATOM 2863 N N . GLY B 1 74 ? 32.27362 10.64051 -32.99815 1.000 42.46156 100 GLY B N 1
ATOM 2864 C CA . GLY B 1 74 ? 32.72454 10.89017 -34.35587 1.000 44.29405 100 GLY B CA 1
ATOM 2865 C C . GLY B 1 74 ? 33.98405 10.16142 -34.78601 1.000 45.88422 100 GLY B C 1
ATOM 2866 O O . GLY B 1 74 ? 34.74030 9.64312 -33.95558 1.000 42.44355 100 GLY B O 1
ATOM 2867 N N . LYS B 1 75 ? 34.20790 10.10825 -36.09931 1.000 44.97951 101 LYS B N 1
ATOM 2868 C CA . LYS B 1 75 ? 35.38226 9.44024 -36.63548 1.000 43.62532 101 LYS B CA 1
ATOM 2869 C C . LYS B 1 75 ? 36.64714 10.22967 -36.31921 1.000 41.28903 101 LYS B C 1
ATOM 2870 O O . LYS B 1 75 ? 36.66162 11.45940 -36.37633 1.000 45.89256 101 LYS B O 1
ATOM 2876 N N . VAL B 1 76 ? 37.71464 9.51316 -35.96890 1.000 39.03933 102 VAL B N 1
ATOM 2877 C CA . VAL B 1 76 ? 38.99943 10.17235 -35.73799 1.000 39.40419 102 VAL B CA 1
ATOM 2878 C C . VAL B 1 76 ? 39.41717 10.95363 -36.97477 1.000 42.22837 102 VAL B C 1
ATOM 2879 O O . VAL B 1 76 ? 39.95287 12.06961 -36.87058 1.000 40.74714 102 VAL B O 1
ATOM 2883 N N . ARG B 1 77 ? 39.17749 10.37717 -38.16703 1.000 38.32741 103 ARG B N 1
ATOM 2884 C CA . ARG B 1 77 ? 39.54256 11.04097 -39.41121 1.000 41.80709 103 ARG B CA 1
ATOM 2885 C C . ARG B 1 77 ? 38.75631 12.32756 -39.62518 1.000 43.72664 103 ARG B C 1
ATOM 2886 O O . ARG B 1 77 ? 39.21410 13.20218 -40.36203 1.000 50.20107 103 ARG B O 1
ATOM 2894 N N . ASP B 1 78 ? 37.60074 12.48118 -38.98244 1.000 44.36898 104 ASP B N 1
ATOM 2895 C CA . ASP B 1 78 ? 36.81344 13.69931 -39.12553 1.000 43.39373 104 ASP B CA 1
ATOM 2896 C C . ASP B 1 78 ? 37.18790 14.77632 -38.12491 1.000 42.23265 104 ASP B C 1
ATOM 2897 O O . ASP B 1 78 ? 36.65630 15.87669 -38.20825 1.000 49.14627 104 ASP B O 1
ATOM 2902 N N . LEU B 1 79 ? 38.09163 14.50380 -37.19530 1.000 47.30244 105 LEU B N 1
ATOM 2903 C CA . LEU B 1 79 ? 38.42502 15.43822 -36.13119 1.000 43.78792 105 LEU B CA 1
ATOM 2904 C C . LEU B 1 79 ? 39.88598 15.83902 -36.22244 1.000 40.38035 105 LEU B C 1
ATOM 2905 O O . LEU B 1 79 ? 40.73406 15.05171 -36.63734 1.000 43.83890 105 LEU B O 1
ATOM 2910 N N . THR B 1 80 ? 40.18183 17.06185 -35.81287 1.000 41.03263 106 THR B N 1
ATOM 2911 C CA . THR B 1 80 ? 41.57290 17.46080 -35.71283 1.000 45.08701 106 THR B CA 1
ATOM 2912 C C . THR B 1 80 ? 42.19353 16.87539 -34.45101 1.000 46.41159 106 THR B C 1
ATOM 2913 O O . THR B 1 80 ? 41.50442 16.34610 -33.57544 1.000 44.22482 106 THR B O 1
ATOM 2917 N N . PHE B 1 81 ? 43.52309 16.95521 -34.36983 1.000 44.38059 107 PHE B N 1
ATOM 2918 C CA . PHE B 1 81 ? 44.18467 16.42782 -33.18996 1.000 43.34795 107 PHE B CA 1
ATOM 2919 C C . PHE B 1 81 ? 43.83690 17.25682 -31.96076 1.000 46.70493 107 PHE B C 1
ATOM 2920 O O . PHE B 1 81 ? 43.61962 16.70356 -30.87381 1.000 46.52939 107 PHE B O 1
ATOM 2928 N N . GLU B 1 82 ? 43.79155 18.58318 -32.10803 1.000 44.61767 108 GLU B N 1
ATOM 2929 C CA . GLU B 1 82 ? 43.40644 19.42946 -30.98208 1.000 48.68196 108 GLU B CA 1
ATOM 2930 C C . GLU B 1 82 ? 42.07091 18.98304 -30.40346 1.000 48.53980 108 GLU B C 1
ATOM 2931 O O . GLU B 1 82 ? 41.92773 18.84418 -29.18135 1.000 49.32599 108 GLU B O 1
ATOM 2937 N N . GLN B 1 83 ? 41.08280 18.72733 -31.27507 1.000 45.69576 109 GLN B N 1
ATOM 2938 C CA . GLN B 1 83 ? 39.80089 18.20700 -30.80737 1.000 43.50436 109 GLN B CA 1
ATOM 2939 C C . GLN B 1 83 ? 39.98210 16.88911 -30.06092 1.000 47.19866 109 GLN B C 1
ATOM 2940 O O . GLN B 1 83 ? 39.49088 16.72278 -28.93852 1.000 51.08198 109 GLN B O 1
ATOM 2946 N N . VAL B 1 84 ? 40.70161 15.94565 -30.67494 1.000 42.96903 110 VAL B N 1
ATOM 2947 C CA . VAL B 1 84 ? 40.82340 14.58649 -30.16144 1.000 40.72277 110 VAL B CA 1
ATOM 2948 C C . VAL B 1 84 ? 41.55730 14.58189 -28.81960 1.000 42.32928 110 VAL B C 1
ATOM 2949 O O . VAL B 1 84 ? 41.15166 13.90968 -27.86174 1.000 40.46781 110 VAL B O 1
ATOM 2953 N N . HIS B 1 85 ? 42.61150 15.37897 -28.71337 1.000 42.82778 111 HIS B N 1
ATOM 2954 C CA . HIS B 1 85 ? 43.44814 15.35069 -27.52782 1.000 45.06227 111 HIS B CA 1
ATOM 2955 C C . HIS B 1 85 ? 42.74023 15.90803 -26.29138 1.000 45.22572 111 HIS B C 1
ATOM 2956 O O . HIS B 1 85 ? 43.06899 15.52196 -25.16058 1.000 41.61281 111 HIS B O 1
ATOM 2963 N N . GLU B 1 86 ? 41.78311 16.81219 -26.46507 1.000 44.62819 112 GLU B N 1
ATOM 2964 C CA . GLU B 1 86 ? 41.13806 17.34667 -25.27547 1.000 45.91140 112 GLU B CA 1
ATOM 2965 C C . GLU B 1 86 ? 40.09812 16.38614 -24.69609 1.000 46.65786 112 GLU B C 1
ATOM 2966 O O . GLU B 1 86 ? 39.60057 16.63103 -23.58825 1.000 46.73128 112 GLU B O 1
ATOM 2972 N N . LEU B 1 87 ? 39.80309 15.27731 -25.38052 1.000 42.61262 113 LEU B N 1
ATOM 2973 C CA . LEU B 1 87 ? 38.82814 14.31539 -24.88210 1.000 42.13706 113 LEU B CA 1
ATOM 2974 C C . LEU B 1 87 ? 39.38825 13.53432 -23.69472 1.000 41.99842 113 LEU B C 1
ATOM 2975 O O . LEU B 1 87 ? 40.59768 13.47094 -23.46142 1.000 42.51764 113 LEU B O 1
ATOM 2980 N N . ASP B 1 88 ? 38.48610 12.92134 -22.94245 1.000 43.15169 114 ASP B N 1
ATOM 2981 C CA . ASP B 1 88 ? 38.84502 12.14203 -21.75784 1.000 36.23822 114 ASP B CA 1
ATOM 2982 C C . ASP B 1 88 ? 38.88430 10.67474 -22.16359 1.000 39.18600 114 ASP B C 1
ATOM 2983 O O . ASP B 1 88 ? 37.83418 10.05961 -22.36414 1.000 41.18384 114 ASP B O 1
ATOM 2988 N N . ALA B 1 89 ? 40.08948 10.10433 -22.28173 1.000 35.65479 115 ALA B N 1
ATOM 2989 C CA . ALA B 1 89 ? 40.22332 8.74102 -22.80397 1.000 38.60295 115 ALA B CA 1
ATOM 2990 C C . ALA B 1 89 ? 40.15122 7.66446 -21.71666 1.000 42.46224 115 ALA B C 1
ATOM 2991 O O . ALA B 1 89 ? 40.47020 6.50293 -21.98850 1.000 40.21668 115 ALA B O 1
ATOM 2993 N N . ALA B 1 90 ? 39.74750 8.02070 -20.49746 1.000 35.84562 116 ALA B N 1
ATOM 2994 C CA . ALA B 1 90 ? 39.35552 7.03764 -19.49680 1.000 39.99407 116 ALA B CA 1
ATOM 2995 C C . ALA B 1 90 ? 37.88926 7.19841 -19.12214 1.000 39.45148 116 ALA B C 1
ATOM 2996 O O . ALA B 1 90 ? 37.44753 6.64887 -18.11162 1.000 45.59057 116 ALA B O 1
ATOM 2998 N N . TYR B 1 91 ? 37.12908 7.94170 -19.92974 1.000 41.09705 117 TYR B N 1
ATOM 2999 C CA . TYR B 1 91 ? 35.75409 8.29813 -19.58890 1.000 43.69750 117 TYR B CA 1
ATOM 3000 C C . TYR B 1 91 ? 34.85552 7.07251 -19.40230 1.000 42.42578 117 TYR B C 1
ATOM 3001 O O . TYR B 1 91 ? 33.87995 7.12746 -18.64052 1.000 40.08816 117 TYR B O 1
ATOM 3010 N N . ASN B 1 92 ? 35.13730 5.97585 -20.10275 1.000 39.30586 118 ASN B N 1
ATOM 3011 C CA . ASN B 1 92 ? 34.31427 4.77671 -20.00451 1.000 38.16002 118 ASN B CA 1
ATOM 3012 C C . ASN B 1 92 ? 35.06990 3.57431 -19.43240 1.000 42.39508 118 ASN B C 1
ATOM 3013 O O . ASN B 1 92 ? 34.57065 2.44580 -19.51965 1.000 39.51904 118 ASN B O 1
ATOM 3018 N N . PHE B 1 93 ? 36.24945 3.77759 -18.84547 1.000 33.57848 119 PHE B N 1
ATOM 3019 C CA . PHE B 1 93 ? 37.08803 2.65897 -18.44757 1.000 34.91997 119 PHE B CA 1
ATOM 3020 C C . PHE B 1 93 ? 36.60596 2.04363 -17.13451 1.000 33.01912 119 PHE B C 1
ATOM 3021 O O . PHE B 1 93 ? 36.45971 2.74569 -16.13001 1.000 36.19905 119 PHE B O 1
ATOM 3029 N N . ILE B 1 94 ? 36.40735 0.73052 -17.12716 1.000 30.98847 120 ILE B N 1
ATOM 3030 C CA . ILE B 1 94 ? 36.05905 -0.01071 -15.91766 1.000 36.66189 120 ILE B CA 1
ATOM 3031 C C . ILE B 1 94 ? 37.07206 -1.13784 -15.73989 1.000 38.05695 120 ILE B C 1
ATOM 3032 O O . ILE B 1 94 ? 37.15698 -2.02736 -16.60166 1.000 39.99503 120 ILE B O 1
ATOM 3037 N N . PRO B 1 95 ? 37.83863 -1.16482 -14.64384 1.000 36.81755 121 PRO B N 1
ATOM 3038 C CA . PRO B 1 95 ? 38.80516 -2.25553 -14.43674 1.000 34.30128 121 PRO B CA 1
ATOM 3039 C C . PRO B 1 95 ? 38.13389 -3.61038 -14.58069 1.000 36.79248 121 PRO B C 1
ATOM 3040 O O . PRO B 1 95 ? 37.06340 -3.85014 -14.03283 1.000 38.96294 121 PRO B O 1
ATOM 3044 N N . GLY B 1 96 ? 38.74724 -4.48379 -15.37384 1.000 41.51343 122 GLY B N 1
ATOM 3045 C CA . GLY B 1 96 ? 38.19271 -5.78444 -15.65031 1.000 37.76796 122 GLY B CA 1
ATOM 3046 C C . GLY B 1 96 ? 37.23188 -5.83390 -16.81085 1.000 42.83437 122 GLY B C 1
ATOM 3047 O O . GLY B 1 96 ? 36.83891 -6.93460 -17.22605 1.000 39.93890 122 GLY B O 1
ATOM 3048 N N . ARG B 1 97 ? 36.84638 -4.68526 -17.36540 1.000 41.29600 123 ARG B N 1
ATOM 3049 C CA . ARG B 1 97 ? 35.80759 -4.66208 -18.38103 1.000 38.68523 123 ARG B CA 1
ATOM 3050 C C . ARG B 1 97 ? 36.16638 -3.79085 -19.57639 1.000 35.59193 123 ARG B C 1
ATOM 3051 O O . ARG B 1 97 ? 35.33863 -3.64192 -20.47595 1.000 36.14321 123 ARG B O 1
ATOM 3059 N N . HIS B 1 98 ? 37.37062 -3.22524 -19.61702 1.000 35.12244 124 HIS B N 1
ATOM 3060 C CA . HIS B 1 98 ? 37.82926 -2.38575 -20.73724 1.000 40.33747 124 HIS B CA 1
ATOM 3061 C C . HIS B 1 98 ? 36.90269 -1.16698 -20.76921 1.000 38.06729 124 HIS B C 1
ATOM 3062 O O . HIS B 1 98 ? 36.68388 -0.56243 -19.70739 1.000 43.33686 124 HIS B O 1
ATOM 3069 N N . ALA B 1 99 ? 36.34120 -0.77595 -21.91256 1.000 36.74440 125 ALA B N 1
ATOM 3070 C CA . ALA B 1 99 ? 35.53639 0.43879 -22.03194 1.000 36.90919 125 ALA B CA 1
ATOM 3071 C C . ALA B 1 99 ? 34.08214 0.06637 -22.28970 1.000 39.94967 125 ALA B C 1
ATOM 3072 O O . ALA B 1 99 ? 33.78650 -0.65134 -23.25092 1.000 42.38916 125 ALA B O 1
ATOM 3074 N N . VAL B 1 100 ? 33.18090 0.55986 -21.44182 1.000 42.28213 126 VAL B N 1
ATOM 3075 C CA . VAL B 1 100 ? 31.75439 0.23589 -21.51771 1.000 40.42150 126 VAL B CA 1
ATOM 3076 C C . VAL B 1 100 ? 30.92933 1.49737 -21.29148 1.000 43.02549 126 VAL B C 1
ATOM 3077 O O . VAL B 1 100 ? 30.78892 1.95173 -20.14944 1.000 38.04540 126 VAL B O 1
ATOM 3081 N N . PRO B 1 101 ? 30.35827 2.08684 -22.33416 1.000 43.15686 127 PRO B N 1
ATOM 3082 C CA . PRO B 1 101 ? 29.58284 3.31920 -22.15263 1.000 42.17866 127 PRO B CA 1
ATOM 3083 C C . PRO B 1 101 ? 28.20744 3.06472 -21.54969 1.000 40.76901 127 PRO B C 1
ATOM 3084 O O . PRO B 1 101 ? 27.67736 1.95350 -21.56817 1.000 42.58600 127 PRO B O 1
ATOM 3088 N N . GLY B 1 102 ? 27.65394 4.12604 -20.96574 1.000 41.14142 128 GLY B N 1
ATOM 3089 C CA . GLY B 1 102 ? 26.26470 4.13507 -20.55187 1.000 38.62434 128 GLY B CA 1
ATOM 3090 C C . GLY B 1 102 ? 25.93703 3.46204 -19.23990 1.000 38.69665 128 GLY B C 1
ATOM 3091 O O . GLY B 1 102 ? 24.77665 3.11074 -19.01279 1.000 47.43041 128 GLY B O 1
ATOM 3092 N N . GLU B 1 103 ? 26.88975 3.28261 -18.35301 1.000 41.14430 129 GLU B N 1
ATOM 3093 C CA . GLU B 1 103 ? 26.59648 2.67661 -17.06706 1.000 39.84285 129 GLU B CA 1
ATOM 3094 C C . GLU B 1 103 ? 26.72530 3.72388 -15.96805 1.000 41.76063 129 GLU B C 1
ATOM 3095 O O . GLU B 1 103 ? 27.07882 4.87435 -16.24363 1.000 41.53048 129 GLU B O 1
ATOM 3101 N N . PRO B 1 104 ? 26.36869 3.39321 -14.72210 1.000 43.49197 130 PRO B N 1
ATOM 3102 C CA . PRO B 1 104 ? 26.42132 4.39777 -13.64138 1.000 39.77824 130 PRO B CA 1
ATOM 3103 C C . PRO B 1 104 ? 27.78576 5.05329 -13.51105 1.000 44.71014 130 PRO B C 1
ATOM 3104 O O . PRO B 1 104 ? 28.82165 4.37496 -13.53013 1.000 45.58927 130 PRO B O 1
ATOM 3108 N N . PRO B 1 105 ? 27.80995 6.38186 -13.32089 1.000 46.03679 131 PRO B N 1
ATOM 3109 C CA . PRO B 1 105 ? 29.08145 7.11504 -13.19079 1.000 41.93960 131 PRO B CA 1
ATOM 3110 C C . PRO B 1 105 ? 30.05602 6.56127 -12.17013 1.000 44.99623 131 PRO B C 1
ATOM 3111 O O . PRO B 1 105 ? 31.26296 6.74650 -12.34233 1.000 44.69398 131 PRO B O 1
ATOM 3115 N N . GLU B 1 106 ? 29.58781 5.90991 -11.10112 1.000 51.19859 132 GLU B N 1
ATOM 3116 C CA . GLU B 1 106 ? 30.53772 5.35867 -10.13468 1.000 48.46103 132 GLU B CA 1
ATOM 3117 C C . GLU B 1 106 ? 31.28785 4.15446 -10.67789 1.000 45.68063 132 GLU B C 1
ATOM 3118 O O . GLU B 1 106 ? 32.26614 3.72028 -10.05683 1.000 47.91523 132 GLU B O 1
ATOM 3124 N N . SER B 1 107 ? 30.84920 3.60247 -11.81257 1.000 45.72067 133 SER B N 1
ATOM 3125 C CA . SER B 1 107 ? 31.56331 2.47449 -12.39233 1.000 38.14266 133 SER B CA 1
ATOM 3126 C C . SER B 1 107 ? 32.95886 2.84372 -12.86368 1.000 38.66968 133 SER B C 1
ATOM 3127 O O . SER B 1 107 ? 33.79002 1.94853 -13.02823 1.000 42.78708 133 SER B O 1
ATOM 3130 N N . TYR B 1 108 ? 33.24244 4.13630 -13.04491 1.000 42.47325 134 TYR B N 1
ATOM 3131 C CA . TYR B 1 108 ? 34.41709 4.60159 -13.77568 1.000 42.69742 134 TYR B CA 1
ATOM 3132 C C . TYR B 1 108 ? 35.40999 5.30417 -12.86203 1.000 36.96596 134 TYR B C 1
ATOM 3133 O O . TYR B 1 108 ? 35.27759 6.51456 -12.62831 1.000 40.26495 134 TYR B O 1
ATOM 3142 N N . PRO B 1 109 ? 36.45993 4.62407 -12.39298 1.000 37.76286 135 PRO B N 1
ATOM 3143 C CA . PRO B 1 109 ? 37.30768 5.21307 -11.33560 1.000 41.99591 135 PRO B CA 1
ATOM 3144 C C . PRO B 1 109 ? 38.18042 6.35056 -11.80711 1.000 38.32702 135 PRO B C 1
ATOM 3145 O O . PRO B 1 109 ? 38.65714 7.12769 -10.97537 1.000 40.11493 135 PRO B O 1
ATOM 3149 N N . LEU B 1 110 ? 38.42368 6.47137 -13.10106 1.000 41.69556 136 LEU B N 1
ATOM 3150 C CA . LEU B 1 110 ? 39.34755 7.47094 -13.61157 1.000 39.73889 136 LEU B CA 1
ATOM 3151 C C . LEU B 1 110 ? 38.65198 8.50864 -14.47424 1.000 38.36144 136 LEU B C 1
ATOM 3152 O O . LEU B 1 110 ? 39.32926 9.38042 -15.03112 1.000 42.30826 136 LEU B O 1
ATOM 3157 N N . ARG B 1 111 ? 37.32593 8.43031 -14.61488 1.000 38.92077 137 ARG B N 1
ATOM 3158 C CA . ARG B 1 111 ? 36.58807 9.42603 -15.38958 1.000 38.67264 137 ARG B CA 1
ATOM 3159 C C . ARG B 1 111 ? 36.74858 10.78188 -14.73286 1.000 47.80177 137 ARG B C 1
ATOM 3160 O O . ARG B 1 111 ? 36.54236 10.91487 -13.52185 1.000 49.59292 137 ARG B O 1
ATOM 3168 N N . GLY B 1 112 ? 37.18281 11.77569 -15.50457 1.000 43.99598 138 GLY B N 1
ATOM 3169 C CA . GLY B 1 112 ? 37.38927 13.10931 -14.97042 1.000 44.32184 138 GLY B CA 1
ATOM 3170 C C . GLY B 1 112 ? 38.82282 13.47933 -14.61197 1.000 46.26165 138 GLY B C 1
ATOM 3171 O O . GLY B 1 112 ? 39.08535 14.65844 -14.34654 1.000 48.32659 138 GLY B O 1
ATOM 3172 N N . VAL B 1 113 ? 39.75976 12.52989 -14.58107 1.000 43.22018 139 VAL B N 1
ATOM 3173 C CA . VAL B 1 113 ? 41.14951 12.90940 -14.34099 1.000 40.26825 139 VAL B CA 1
ATOM 3174 C C . VAL B 1 113 ? 41.66914 13.76201 -15.49509 1.000 45.46149 139 VAL B C 1
ATOM 3175 O O . VAL B 1 113 ? 42.30514 14.79963 -15.28480 1.000 44.33675 139 VAL B O 1
ATOM 3179 N N . ARG B 1 114 ? 41.39073 13.34213 -16.73823 1.000 46.91160 140 ARG B N 1
ATOM 3180 C CA . ARG B 1 114 ? 41.89272 14.07201 -17.90532 1.000 47.03621 140 ARG B CA 1
ATOM 3181 C C . ARG B 1 114 ? 41.47213 15.53343 -17.84430 1.000 47.06334 140 ARG B C 1
ATOM 3182 O O . ARG B 1 114 ? 42.29785 16.44439 -17.99033 1.000 45.83659 140 ARG B O 1
ATOM 3190 N N . THR B 1 115 ? 40.18806 15.76119 -17.59318 1.000 41.52608 141 THR B N 1
ATOM 3191 C CA . THR B 1 115 ? 39.55920 17.06984 -17.59709 1.000 46.36441 141 THR B CA 1
ATOM 3192 C C . THR B 1 115 ? 39.71164 17.83866 -16.28012 1.000 48.70442 141 THR B C 1
ATOM 3193 O O . THR B 1 115 ? 39.24579 18.97713 -16.20009 1.000 48.26543 141 THR B O 1
ATOM 3197 N N . GLY B 1 116 ? 40.33145 17.26008 -15.24710 1.000 46.22336 142 GLY B N 1
ATOM 3198 C CA . GLY B 1 116 ? 40.57459 17.98010 -14.00491 1.000 47.58235 142 GLY B CA 1
ATOM 3199 C C . GLY B 1 116 ? 39.49462 17.89558 -12.94055 1.000 47.64235 142 GLY B C 1
ATOM 3200 O O . GLY B 1 116 ? 39.61068 18.58273 -11.92754 1.000 51.37226 142 GLY B O 1
ATOM 3201 N N . GLU B 1 117 ? 38.43185 17.10938 -13.14867 1.000 51.03989 143 GLU B N 1
ATOM 3202 C CA . GLU B 1 117 ? 37.43754 16.89276 -12.10365 1.000 47.60046 143 GLU B CA 1
ATOM 3203 C C . GLU B 1 117 ? 38.00057 16.06275 -10.96760 1.000 54.33266 143 GLU B C 1
ATOM 3204 O O . GLU B 1 117 ? 37.56989 16.20927 -9.81774 1.000 56.97892 143 GLU B O 1
ATOM 3210 N N . LYS B 1 118 ? 38.90279 15.14090 -11.27281 1.000 53.51577 144 LYS B N 1
ATOM 3211 C CA . LYS B 1 118 ? 39.49801 14.28499 -10.26164 1.000 51.05059 144 LYS B CA 1
ATOM 3212 C C . LYS B 1 118 ? 40.99321 14.51334 -10.25634 1.000 47.67782 144 LYS B C 1
ATOM 3213 O O . LYS B 1 118 ? 41.59537 14.80763 -11.29380 1.000 53.22239 144 LYS B O 1
ATOM 3219 N N . LYS B 1 119 ? 41.57258 14.37344 -9.08286 1.000 48.68235 145 LYS B N 1
ATOM 3220 C CA . LYS B 1 119 ? 43.01241 14.32477 -8.96594 1.000 49.47011 145 LYS B CA 1
ATOM 3221 C C . LYS B 1 119 ? 43.53038 13.07063 -9.66356 1.000 50.80372 145 LYS B C 1
ATOM 3222 O O . LYS B 1 119 ? 42.87152 12.02189 -9.64118 1.000 46.47619 145 LYS B O 1
ATOM 3228 N N . PRO B 1 120 ? 44.67409 13.15444 -10.32312 1.000 45.69352 146 PRO B N 1
ATOM 3229 C CA . PRO B 1 120 ? 45.24131 11.97743 -10.98168 1.000 47.89341 146 PRO B CA 1
ATOM 3230 C C . PRO B 1 120 ? 45.86139 11.03070 -9.97126 1.000 48.98598 146 PRO B C 1
ATOM 3231 O O . PRO B 1 120 ? 46.24441 11.44685 -8.87095 1.000 53.84951 146 PRO B O 1
ATOM 3235 N N . PRO B 1 121 ? 45.97350 9.74910 -10.30926 1.000 51.75265 147 PRO B N 1
ATOM 3236 C CA . PRO B 1 121 ? 46.75046 8.83757 -9.47805 1.000 49.31329 147 PRO B CA 1
ATOM 3237 C C . PRO B 1 121 ? 48.16745 9.36726 -9.28392 1.000 50.98478 147 PRO B C 1
ATOM 3238 O O . PRO B 1 121 ? 48.71148 10.04707 -10.16708 1.000 47.54691 147 PRO B O 1
ATOM 3242 N N . PRO B 1 122 ? 48.79061 9.04991 -8.14977 1.000 55.89897 148 PRO B N 1
ATOM 3243 C CA . PRO B 1 122 ? 50.11978 9.61122 -7.85243 1.000 52.43392 148 PRO B CA 1
ATOM 3244 C C . PRO B 1 122 ? 51.12894 9.29013 -8.94348 1.000 49.18281 148 PRO B C 1
ATOM 3245 O O . PRO B 1 122 ? 51.29627 8.13577 -9.34472 1.000 48.77718 148 PRO B O 1
ATOM 3249 N N . GLY B 1 123 ? 51.80862 10.33008 -9.41287 1.000 47.54658 149 GLY B N 1
ATOM 3250 C CA . GLY B 1 123 ? 52.83111 10.18891 -10.41672 1.000 51.31092 149 GLY B CA 1
ATOM 3251 C C . GLY B 1 123 ? 52.42373 10.55522 -11.82719 1.000 45.13933 149 GLY B C 1
ATOM 3252 O O . GLY B 1 123 ? 53.24235 10.40401 -12.73353 1.000 45.30907 149 GLY B O 1
ATOM 3253 N N . TYR B 1 124 ? 51.20092 11.03986 -12.04626 1.000 51.03296 150 TYR B N 1
ATOM 3254 C CA . TYR B 1 124 ? 50.71033 11.30377 -13.39316 1.000 45.38778 150 TYR B CA 1
ATOM 3255 C C . TYR B 1 124 ? 50.03823 12.67120 -13.46969 1.000 50.39799 150 TYR B C 1
ATOM 3256 O O . TYR B 1 124 ? 49.62637 13.25925 -12.46050 1.000 47.96506 150 TYR B O 1
ATOM 3265 N N . GLN B 1 125 ? 49.94776 13.16653 -14.70232 1.000 45.37854 151 GLN B N 1
ATOM 3266 C CA . GLN B 1 125 ? 49.30868 14.40715 -15.09898 1.000 45.52933 151 GLN B CA 1
ATOM 3267 C C . GLN B 1 125 ? 48.02585 14.10890 -15.86939 1.000 47.84681 151 GLN B C 1
ATOM 3268 O O . GLN B 1 125 ? 47.84882 13.00343 -16.38909 1.000 44.80786 151 GLN B O 1
ATOM 3274 N N . PRO B 1 126 ? 47.09345 15.06349 -15.94937 1.000 47.59197 152 PRO B N 1
ATOM 3275 C CA . PRO B 1 126 ? 45.87222 14.80626 -16.72367 1.000 44.52550 152 PRO B CA 1
ATOM 3276 C C . PRO B 1 126 ? 46.15757 14.39189 -18.16005 1.000 45.86701 152 PRO B C 1
ATOM 3277 O O . PRO B 1 126 ? 45.36831 13.65070 -18.74589 1.000 47.67271 152 PRO B O 1
ATOM 3281 N N . SER B 1 127 ? 47.28042 14.81921 -18.73791 1.000 46.25627 153 SER B N 1
ATOM 3282 C CA . SER B 1 127 ? 47.55907 14.48668 -20.12652 1.000 43.64121 153 SER B CA 1
ATOM 3283 C C . SER B 1 127 ? 47.87833 13.00799 -20.31548 1.000 44.38282 153 SER B C 1
ATOM 3284 O O . SER B 1 127 ? 47.84786 12.52257 -21.44717 1.000 46.80825 153 SER B O 1
ATOM 3287 N N . ASP B 1 128 ? 48.17252 12.28004 -19.24116 1.000 44.53754 154 ASP B N 1
ATOM 3288 C CA . ASP B 1 128 ? 48.39813 10.84597 -19.34132 1.000 40.86506 154 ASP B CA 1
ATOM 3289 C C . ASP B 1 128 ? 47.12055 10.05603 -19.49562 1.000 36.21011 154 ASP B C 1
ATOM 3290 O O . ASP B 1 128 ? 47.19698 8.83034 -19.60840 1.000 35.51706 154 ASP B O 1
ATOM 3295 N N . PHE B 1 129 ? 45.96398 10.71655 -19.47120 1.000 35.76704 155 PHE B N 1
ATOM 3296 C CA . PHE B 1 129 ? 44.66674 10.06428 -19.59447 1.000 35.35519 155 PHE B CA 1
ATOM 3297 C C . PHE B 1 129 ? 43.90167 10.55403 -20.82480 1.000 43.15668 155 PHE B C 1
ATOM 3298 O O . PHE B 1 129 ? 42.66982 10.43665 -20.88966 1.000 45.13464 155 PHE B O 1
ATOM 3306 N N . ALA B 1 130 ? 44.61620 11.07736 -21.82025 1.000 37.42594 156 ALA B N 1
ATOM 3307 C CA . ALA B 1 130 ? 44.04670 11.44918 -23.10664 1.000 41.03890 156 ALA B CA 1
ATOM 3308 C C . ALA B 1 130 ? 44.56206 10.50826 -24.20619 1.000 39.74577 156 ALA B C 1
ATOM 3309 O O . ALA B 1 130 ? 45.43116 9.65384 -23.98523 1.000 39.19323 156 ALA B O 1
ATOM 3311 N N . ILE B 1 131 ? 44.00850 10.66958 -25.40378 1.000 37.98335 157 ILE B N 1
ATOM 3312 C CA . ILE B 1 131 ? 44.55126 10.06705 -26.62548 1.000 38.11552 157 ILE B CA 1
ATOM 3313 C C . ILE B 1 131 ? 45.86994 10.73689 -26.99743 1.000 39.64606 157 ILE B C 1
ATOM 3314 O O . ILE B 1 131 ? 45.88143 11.94977 -27.24861 1.000 43.27379 157 ILE B O 1
ATOM 3319 N N . PRO B 1 132 ? 46.99865 10.00700 -27.06068 1.000 38.73974 158 PRO B N 1
ATOM 3320 C CA . PRO B 1 132 ? 48.28003 10.64802 -27.40680 1.000 37.52689 158 PRO B CA 1
ATOM 3321 C C . PRO B 1 132 ? 48.64767 10.52198 -28.88452 1.000 42.45154 158 PRO B C 1
ATOM 3322 O O . PRO B 1 132 ? 48.23677 9.56680 -29.56603 1.000 36.59404 158 PRO B O 1
ATOM 3326 N N . LYS B 1 133 ? 49.43036 11.48481 -29.38450 1.000 44.70544 159 LYS B N 1
ATOM 3327 C CA . LYS B 1 133 ? 50.12112 11.31929 -30.66286 1.000 40.39391 159 LYS B CA 1
ATOM 3328 C C . LYS B 1 133 ? 51.05756 10.12127 -30.58654 1.000 44.63312 159 LYS B C 1
ATOM 3329 O O . LYS B 1 133 ? 51.67347 9.86742 -29.54024 1.000 45.09357 159 LYS B O 1
ATOM 3335 N N . LEU B 1 134 ? 51.20083 9.39377 -31.70689 1.000 38.15812 160 LEU B N 1
ATOM 3336 C CA . LEU B 1 134 ? 52.19740 8.32200 -31.71204 1.000 43.83238 160 LEU B CA 1
ATOM 3337 C C . LEU B 1 134 ? 53.59615 8.87255 -31.45783 1.000 42.82007 160 LEU B C 1
ATOM 3338 O O . LEU B 1 134 ? 54.43676 8.18943 -30.85772 1.000 44.11904 160 LEU B O 1
ATOM 3343 N N . ALA B 1 135 ? 53.85547 10.10448 -31.91176 1.000 45.04331 161 ALA B N 1
ATOM 3344 C CA . ALA B 1 135 ? 55.16881 10.72343 -31.75977 1.000 46.46809 161 ALA B CA 1
ATOM 3345 C C . ALA B 1 135 ? 55.51320 10.93337 -30.29575 1.000 47.83073 161 ALA B C 1
ATOM 3346 O O . ALA B 1 135 ? 56.68843 10.91094 -29.93050 1.000 48.67181 161 ALA B O 1
ATOM 3348 N N . ASP B 1 136 ? 54.49712 11.11708 -29.44763 1.000 48.52145 162 ASP B N 1
ATOM 3349 C CA . ASP B 1 136 ? 54.71498 11.33823 -28.02657 1.000 50.06518 162 ASP B CA 1
ATOM 3350 C C . ASP B 1 136 ? 54.92858 10.03722 -27.27762 1.000 50.05325 162 ASP B C 1
ATOM 3351 O O . ASP B 1 136 ? 55.62730 10.02303 -26.25611 1.000 49.63032 162 ASP B O 1
ATOM 3356 N N . VAL B 1 137 ? 54.33902 8.93997 -27.75142 1.000 47.23560 163 VAL B N 1
ATOM 3357 C CA . VAL B 1 137 ? 54.60130 7.65652 -27.10785 1.000 46.69147 163 VAL B CA 1
ATOM 3358 C C . VAL B 1 137 ? 56.03271 7.22232 -27.38917 1.000 44.58687 163 VAL B C 1
ATOM 3359 O O . VAL B 1 137 ? 56.78192 6.87678 -26.47573 1.000 45.27834 163 VAL B O 1
ATOM 3363 N N . LEU B 1 138 ? 56.44232 7.27188 -28.66077 1.000 49.25275 164 LEU B N 1
ATOM 3364 C CA . LEU B 1 138 ? 57.81222 6.91883 -29.02074 1.000 46.23870 164 LEU B CA 1
ATOM 3365 C C . LEU B 1 138 ? 58.81678 7.78078 -28.25909 1.000 47.11049 164 LEU B C 1
ATOM 3366 O O . LEU B 1 138 ? 59.87820 7.29850 -27.84813 1.000 45.63035 164 LEU B O 1
ATOM 3371 N N . GLU B 1 139 ? 58.47349 9.05131 -28.03335 1.000 45.06909 165 GLU B N 1
ATOM 3372 C CA . GLU B 1 139 ? 59.32795 9.95935 -27.27715 1.000 50.11040 165 GLU B CA 1
ATOM 3373 C C . GLU B 1 139 ? 59.42278 9.54569 -25.81654 1.000 50.88675 165 GLU B C 1
ATOM 3374 O O . GLU B 1 139 ? 60.47367 9.70400 -25.18196 1.000 45.79430 165 GLU B O 1
ATOM 3380 N N . ALA B 1 140 ? 58.33082 9.02802 -25.26783 1.000 49.11477 166 ALA B N 1
ATOM 3381 C CA . ALA B 1 140 ? 58.32471 8.60133 -23.88446 1.000 41.83785 166 ALA B CA 1
ATOM 3382 C C . ALA B 1 140 ? 58.92678 7.21797 -23.68643 1.000 46.22231 166 ALA B C 1
ATOM 3383 O O . ALA B 1 140 ? 59.24578 6.85688 -22.55549 1.000 50.15060 166 ALA B O 1
ATOM 3385 N N . PHE B 1 141 ? 59.08631 6.41924 -24.73198 1.000 49.08571 167 PHE B N 1
ATOM 3386 C CA . PHE B 1 141 ? 59.70367 5.09580 -24.59987 1.000 49.82914 167 PHE B CA 1
ATOM 3387 C C . PHE B 1 141 ? 60.81753 4.96151 -25.62778 1.000 51.65338 167 PHE B C 1
ATOM 3388 O O . PHE B 1 141 ? 60.70541 4.20219 -26.59578 1.000 51.84872 167 PHE B O 1
ATOM 3396 N N . PRO B 1 142 ? 61.91401 5.70202 -25.44807 1.000 53.96538 168 PRO B N 1
ATOM 3397 C CA . PRO B 1 142 ? 62.99190 5.66733 -26.45170 1.000 51.45147 168 PRO B CA 1
ATOM 3398 C C . PRO B 1 142 ? 63.65264 4.31024 -26.59709 1.000 50.09633 168 PRO B C 1
ATOM 3399 O O . PRO B 1 142 ? 64.23397 4.04026 -27.65056 1.000 47.89633 168 PRO B O 1
ATOM 3403 N N . ARG B 1 143 ? 63.56464 3.43058 -25.59688 1.000 52.28729 169 ARG B N 1
ATOM 3404 C CA . ARG B 1 143 ? 64.32053 2.18396 -25.63851 1.000 56.07973 169 ARG B CA 1
ATOM 3405 C C . ARG B 1 143 ? 63.44961 0.95308 -25.42432 1.000 54.98309 169 ARG B C 1
ATOM 3406 O O . ARG B 1 143 ? 63.97599 -0.13066 -25.14797 1.000 60.29520 169 ARG B O 1
ATOM 3414 N N . THR B 1 144 ? 62.13270 1.09047 -25.54510 1.000 53.49130 170 THR B N 1
ATOM 3415 C CA . THR B 1 144 ? 61.22139 -0.02928 -25.38987 1.000 50.05013 170 THR B CA 1
ATOM 3416 C C . THR B 1 144 ? 60.65303 -0.40747 -26.74218 1.000 49.09625 170 THR B C 1
ATOM 3417 O O . THR B 1 144 ? 60.15162 0.46356 -27.46320 1.000 46.17681 170 THR B O 1
ATOM 3421 N N . PRO B 1 145 ? 60.72524 -1.67658 -27.12681 1.000 51.22126 171 PRO B N 1
ATOM 3422 C CA . PRO B 1 145 ? 60.20256 -2.07470 -28.43815 1.000 44.39866 171 PRO B CA 1
ATOM 3423 C C . PRO B 1 145 ? 58.68348 -1.97594 -28.48285 1.000 43.31606 171 PRO B C 1
ATOM 3424 O O . PRO B 1 145 ? 57.99535 -2.23397 -27.49799 1.000 44.93894 171 PRO B O 1
ATOM 3428 N N . ILE B 1 146 ? 58.15085 -1.59348 -29.64022 1.000 50.34314 172 ILE B N 1
ATOM 3429 C CA . ILE B 1 146 ? 56.72236 -1.31810 -29.77056 1.000 45.80051 172 ILE B CA 1
ATOM 3430 C C . ILE B 1 146 ? 56.13003 -2.10454 -30.93759 1.000 46.60799 172 ILE B C 1
ATOM 3431 O O . ILE B 1 146 ? 56.64912 -2.07273 -32.06121 1.000 43.42322 172 ILE B O 1
ATOM 3436 N N . ASN B 1 147 ? 55.04796 -2.81046 -30.65652 1.000 42.93183 173 ASN B N 1
ATOM 3437 C CA . ASN B 1 147 ? 54.22039 -3.45689 -31.66082 1.000 43.01201 173 ASN B CA 1
ATOM 3438 C C . ASN B 1 147 ? 53.14407 -2.48007 -32.12571 1.000 39.07241 173 ASN B C 1
ATOM 3439 O O . ASN B 1 147 ? 52.30503 -2.06731 -31.32896 1.000 44.93077 173 ASN B O 1
ATOM 3444 N N . ILE B 1 148 ? 53.15860 -2.09726 -33.40191 1.000 41.96006 174 ILE B N 1
ATOM 3445 C CA . ILE B 1 148 ? 52.21351 -1.10876 -33.91813 1.000 40.68696 174 ILE B CA 1
ATOM 3446 C C . ILE B 1 148 ? 51.33596 -1.72983 -34.99762 1.000 43.90262 174 ILE B C 1
ATOM 3447 O O . ILE B 1 148 ? 51.83834 -2.26055 -35.99621 1.000 41.91709 174 ILE B O 1
ATOM 3452 N N . GLU B 1 149 ? 50.02691 -1.59151 -34.82790 1.000 41.34662 175 GLU B N 1
ATOM 3453 C CA . GLU B 1 149 ? 49.04502 -2.12817 -35.75254 1.000 41.06801 175 GLU B CA 1
ATOM 3454 C C . GLU B 1 149 ? 48.31855 -0.99847 -36.47915 1.000 40.91910 175 GLU B C 1
ATOM 3455 O O . GLU B 1 149 ? 47.77246 -0.08189 -35.84862 1.000 39.82760 175 GLU B O 1
ATOM 3461 N N . ILE B 1 150 ? 48.32108 -1.08102 -37.80735 1.000 45.74498 176 ILE B N 1
ATOM 3462 C CA . ILE B 1 150 ? 47.70644 -0.09079 -38.68456 1.000 40.66049 176 ILE B CA 1
ATOM 3463 C C . ILE B 1 150 ? 46.21684 -0.37353 -38.77972 1.000 43.84579 176 ILE B C 1
ATOM 3464 O O . ILE B 1 150 ? 45.81118 -1.45009 -39.22985 1.000 41.18833 176 ILE B O 1
ATOM 3469 N N . LYS B 1 151 ? 45.40211 0.59417 -38.37468 1.000 43.02258 177 LYS B N 1
ATOM 3470 C CA . LYS B 1 151 ? 43.95783 0.46992 -38.44718 1.000 40.17341 177 LYS B CA 1
ATOM 3471 C C . LYS B 1 151 ? 43.43800 1.43152 -39.49699 1.000 41.83396 177 LYS B C 1
ATOM 3472 O O . LYS B 1 151 ? 44.15693 2.32425 -39.95108 1.000 43.91692 177 LYS B O 1
ATOM 3478 N N . GLY B 1 152 ? 42.17057 1.24207 -39.86692 1.000 40.18888 178 GLY B N 1
ATOM 3479 C CA . GLY B 1 152 ? 41.51798 2.13550 -40.79696 1.000 42.60154 178 GLY B CA 1
ATOM 3480 C C . GLY B 1 152 ? 40.11863 2.53140 -40.35673 1.000 43.37824 178 GLY B C 1
ATOM 3481 O O . GLY B 1 152 ? 39.69730 2.20700 -39.24392 1.000 42.45587 178 GLY B O 1
ATOM 3482 N N . THR B 1 153 ? 39.39849 3.21567 -41.24944 1.000 41.39747 179 THR B N 1
ATOM 3483 C CA . THR B 1 153 ? 38.09255 3.79402 -40.95121 1.000 40.91609 179 THR B CA 1
ATOM 3484 C C . THR B 1 153 ? 36.98802 2.74510 -40.93462 1.000 43.90209 179 THR B C 1
ATOM 3485 O O . THR B 1 153 ? 35.99040 2.91308 -40.22604 1.000 49.97925 179 THR B O 1
ATOM 3489 N N . SER B 1 154 ? 37.15380 1.66111 -41.67826 1.000 36.40575 180 SER B N 1
ATOM 3490 C CA . SER B 1 154 ? 36.19842 0.56338 -41.70781 1.000 41.71848 180 SER B CA 1
ATOM 3491 C C . SER B 1 154 ? 36.83910 -0.53217 -42.53397 1.000 46.55974 180 SER B C 1
ATOM 3492 O O . SER B 1 154 ? 37.77464 -0.27362 -43.29266 1.000 45.88643 180 SER B O 1
ATOM 3495 N N . ASP B 1 155 ? 36.33824 -1.75975 -42.38105 1.000 48.75190 181 ASP B N 1
ATOM 3496 C CA . ASP B 1 155 ? 37.02260 -2.88076 -43.01886 1.000 49.73269 181 ASP B CA 1
ATOM 3497 C C . ASP B 1 155 ? 36.97476 -2.78901 -44.54181 1.000 52.87781 181 ASP B C 1
ATOM 3498 O O . ASP B 1 155 ? 37.82086 -3.38211 -45.21006 1.000 54.82148 181 ASP B O 1
ATOM 3503 N N . ALA B 1 156 ? 36.02505 -2.03659 -45.09549 1.000 50.86347 182 ALA B N 1
ATOM 3504 C CA . ALA B 1 156 ? 35.84113 -1.89357 -46.53110 1.000 56.24548 182 ALA B CA 1
ATOM 3505 C C . ALA B 1 156 ? 36.52035 -0.65091 -47.09274 1.000 57.10454 182 ALA B C 1
ATOM 3506 O O . ALA B 1 156 ? 36.33227 -0.33324 -48.27191 1.000 56.74829 182 ALA B O 1
ATOM 3508 N N . ASP B 1 157 ? 37.29663 0.06227 -46.28150 1.000 53.77225 183 ASP B N 1
ATOM 3509 C CA . ASP B 1 157 ? 37.89392 1.33334 -46.68449 1.000 51.27006 183 ASP B CA 1
ATOM 3510 C C . ASP B 1 157 ? 39.40081 1.13099 -46.85515 1.000 50.40424 183 ASP B C 1
ATOM 3511 O O . ASP B 1 157 ? 40.22474 1.52838 -46.01344 1.000 50.23909 183 ASP B O 1
ATOM 3516 N N . ILE B 1 158 ? 39.75426 0.50934 -47.98177 1.000 45.68892 184 ILE B N 1
ATOM 3517 C CA . ILE B 1 158 ? 41.16578 0.24113 -48.27581 1.000 47.89194 184 ILE B CA 1
ATOM 3518 C C . ILE B 1 158 ? 41.99619 1.51850 -48.31491 1.000 43.76862 184 ILE B C 1
ATOM 3519 O O . ILE B 1 158 ? 43.08631 1.53526 -47.72546 1.000 44.35180 184 ILE B O 1
ATOM 3524 N N . PRO B 1 159 ? 41.57071 2.60929 -48.96583 1.000 44.86956 185 PRO B N 1
ATOM 3525 C CA . PRO B 1 159 ? 42.37529 3.84698 -48.89937 1.000 45.25863 185 PRO B CA 1
ATOM 3526 C C . PRO B 1 159 ? 42.68913 4.35073 -47.49587 1.000 42.36658 185 PRO B C 1
ATOM 3527 O O . PRO B 1 159 ? 43.75658 4.93608 -47.31041 1.000 41.99211 185 PRO B O 1
ATOM 3531 N N . SER B 1 160 ? 41.81460 4.16333 -46.50338 1.000 45.58477 186 SER B N 1
ATOM 3532 C CA . SER B 1 160 ? 42.16706 4.63150 -45.16389 1.000 45.97490 186 SER B CA 1
ATOM 3533 C C . SER B 1 160 ? 43.37333 3.86644 -44.61535 1.000 42.87658 186 SER B C 1
ATOM 3534 O O . SER B 1 160 ? 44.30609 4.47189 -44.07102 1.000 39.06456 186 SER B O 1
ATOM 3537 N N . PHE B 1 161 ? 43.38725 2.54063 -44.78766 1.000 41.43532 187 PHE B N 1
ATOM 3538 C CA . PHE B 1 161 ? 44.52784 1.74204 -44.35403 1.000 38.66892 187 PHE B CA 1
ATOM 3539 C C . PHE B 1 161 ? 45.81558 2.19306 -45.04222 1.000 41.97315 187 PHE B C 1
ATOM 3540 O O . PHE B 1 161 ? 46.87626 2.28595 -44.40454 1.000 42.90833 187 PHE B O 1
ATOM 3548 N N . LEU B 1 162 ? 45.74229 2.46834 -46.35308 1.000 46.93783 188 LEU B N 1
ATOM 3549 C CA . LEU B 1 162 ? 46.92469 2.85046 -47.12798 1.000 41.64896 188 LEU B CA 1
ATOM 3550 C C . LEU B 1 162 ? 47.40549 4.23253 -46.73404 1.000 38.60511 188 LEU B C 1
ATOM 3551 O O . LEU B 1 162 ? 48.61470 4.46609 -46.61134 1.000 42.10355 188 LEU B O 1
ATOM 3556 N N . HIS B 1 163 ? 46.47128 5.16317 -46.54776 1.000 34.28365 189 HIS B N 1
ATOM 3557 C CA . HIS B 1 163 ? 46.81889 6.45879 -45.98000 1.000 41.92646 189 HIS B CA 1
ATOM 3558 C C . HIS B 1 163 ? 47.51452 6.30602 -44.62100 1.000 41.24644 189 HIS B C 1
ATOM 3559 O O . HIS B 1 163 ? 48.50946 6.98772 -44.34232 1.000 40.39329 189 HIS B O 1
ATOM 3566 N N . ASN B 1 164 ? 47.02213 5.40141 -43.76749 1.000 39.83388 190 ASN B N 1
ATOM 3567 C CA . ASN B 1 164 ? 47.60182 5.30529 -42.43037 1.000 40.13726 190 ASN B CA 1
ATOM 3568 C C . ASN B 1 164 ? 48.95936 4.63438 -42.46953 1.000 40.79701 190 ASN B C 1
ATOM 3569 O O . ASN B 1 164 ? 49.86581 5.02306 -41.72774 1.000 36.81522 190 ASN B O 1
ATOM 3574 N N . ALA B 1 165 ? 49.13474 3.65891 -43.36426 1.000 43.49462 191 ALA B N 1
ATOM 3575 C CA . ALA B 1 165 ? 50.43981 3.01789 -43.49251 1.000 40.28579 191 ALA B CA 1
ATOM 3576 C C . ALA B 1 165 ? 51.49679 4.00725 -43.99612 1.000 44.75129 191 ALA B C 1
ATOM 3577 O O . ALA B 1 165 ? 52.62739 4.03383 -43.48213 1.000 42.59429 191 ALA B O 1
ATOM 3579 N N . LYS B 1 166 ? 51.13682 4.84604 -44.98054 1.000 43.00421 192 LYS B N 1
ATOM 3580 C CA . LYS B 1 166 ? 52.06652 5.84365 -45.50869 1.000 38.99506 192 LYS B CA 1
ATOM 3581 C C . LYS B 1 166 ? 52.51834 6.82125 -44.42859 1.000 39.35475 192 LYS B C 1
ATOM 3582 O O . LYS B 1 166 ? 53.69775 7.16949 -44.35268 1.000 43.59944 192 LYS B O 1
ATOM 3588 N N . LEU B 1 167 ? 51.58865 7.31213 -43.60533 1.000 44.38560 193 LEU B N 1
ATOM 3589 C CA . LEU B 1 167 ? 51.98466 8.25062 -42.55644 1.000 40.78728 193 LEU B CA 1
ATOM 3590 C C . LEU B 1 167 ? 52.90560 7.57447 -41.55108 1.000 39.65725 193 LEU B C 1
ATOM 3591 O O . LEU B 1 167 ? 53.84172 8.19551 -41.03906 1.000 43.75558 193 LEU B O 1
ATOM 3596 N N . LEU B 1 168 ? 52.66048 6.28964 -41.27818 1.000 39.82708 194 LEU B N 1
ATOM 3597 C CA . LEU B 1 168 ? 53.43977 5.54660 -40.29562 1.000 37.36804 194 LEU B CA 1
ATOM 3598 C C . LEU B 1 168 ? 54.85416 5.28582 -40.79105 1.000 40.90590 194 LEU B C 1
ATOM 3599 O O . LEU B 1 168 ? 55.80747 5.35518 -40.01274 1.000 43.34000 194 LEU B O 1
ATOM 3604 N N . ALA B 1 169 ? 55.02114 4.99888 -42.08274 1.000 44.54188 195 ALA B N 1
ATOM 3605 C CA . ALA B 1 169 ? 56.37134 4.79189 -42.59218 1.000 43.90690 195 ALA B CA 1
ATOM 3606 C C . ALA B 1 169 ? 57.19203 6.07265 -42.48778 1.000 41.91362 195 ALA B C 1
ATOM 3607 O O . ALA B 1 169 ? 58.32127 6.06068 -41.97784 1.000 44.32318 195 ALA B O 1
ATOM 3609 N N . ARG B 1 170 ? 56.61519 7.19947 -42.90228 1.000 38.57671 196 ARG B N 1
ATOM 3610 C CA . ARG B 1 170 ? 57.30262 8.48001 -42.76343 1.000 41.95972 196 ARG B CA 1
ATOM 3611 C C . ARG B 1 170 ? 57.70809 8.74050 -41.30922 1.000 46.90070 196 ARG B C 1
ATOM 3612 O O . ARG B 1 170 ? 58.85309 9.11535 -41.02891 1.000 51.72810 196 ARG B O 1
ATOM 3620 N N . LEU B 1 171 ? 56.80520 8.50004 -40.36245 1.000 48.53908 197 LEU B N 1
ATOM 3621 C CA . LEU B 1 171 ? 57.11214 8.80502 -38.96747 1.000 42.29716 197 LEU B CA 1
ATOM 3622 C C . LEU B 1 171 ? 58.22084 7.89534 -38.42156 1.000 47.03121 197 LEU B C 1
ATOM 3623 O O . LEU B 1 171 ? 59.19753 8.38102 -37.83613 1.000 46.06551 197 LEU B O 1
ATOM 3628 N N . LEU B 1 172 ? 58.10581 6.57336 -38.62334 1.000 44.72776 198 LEU B N 1
ATOM 3629 C CA . LEU B 1 172 ? 59.09249 5.64554 -38.06125 1.000 44.74926 198 LEU B CA 1
ATOM 3630 C C . LEU B 1 172 ? 60.45104 5.74512 -38.75456 1.000 47.11505 198 LEU B C 1
ATOM 3631 O O . LEU B 1 172 ? 61.49393 5.57188 -38.11187 1.000 49.32874 198 LEU B O 1
ATOM 3636 N N . LYS B 1 173 ? 60.46881 5.97274 -40.07074 1.000 49.73668 199 LYS B N 1
ATOM 3637 C CA . LYS B 1 173 ? 61.74475 6.07513 -40.77218 1.000 45.74912 199 LYS B CA 1
ATOM 3638 C C . LYS B 1 173 ? 62.56126 7.23969 -40.24064 1.000 44.56233 199 LYS B C 1
ATOM 3639 O O . LYS B 1 173 ? 63.77695 7.12202 -40.05489 1.000 50.20540 199 LYS B O 1
ATOM 3645 N N . LYS B 1 174 ? 61.89836 8.36964 -39.98379 1.000 49.30123 200 LYS B N 1
ATOM 3646 C CA . LYS B 1 174 ? 62.55576 9.53922 -39.40579 1.000 50.59207 200 LYS B CA 1
ATOM 3647 C C . LYS B 1 174 ? 63.16259 9.24099 -38.03025 1.000 53.15032 200 LYS B C 1
ATOM 3648 O O . LYS B 1 174 ? 64.15196 9.87792 -37.64283 1.000 58.38670 200 LYS B O 1
ATOM 3654 N N . THR B 1 175 ? 62.60776 8.28037 -37.27793 1.000 50.42557 201 THR B N 1
ATOM 3655 C CA . THR B 1 175 ? 63.15744 7.99951 -35.94484 1.000 55.60097 201 THR B CA 1
ATOM 3656 C C . THR B 1 175 ? 64.49244 7.27564 -36.03016 1.000 53.04050 201 THR B C 1
ATOM 3657 O O . THR B 1 175 ? 65.31906 7.37860 -35.11411 1.000 49.07656 201 THR B O 1
ATOM 3661 N N . GLY B 1 176 ? 64.70846 6.52436 -37.10411 1.000 48.60411 202 GLY B N 1
ATOM 3662 C CA . GLY B 1 176 ? 65.86998 5.67745 -37.19683 1.000 49.26938 202 GLY B CA 1
ATOM 3663 C C . GLY B 1 176 ? 65.78448 4.39082 -36.40970 1.000 53.65920 202 GLY B C 1
ATOM 3664 O O . GLY B 1 176 ? 66.70221 3.56462 -36.50764 1.000 56.73589 202 GLY B O 1
ATOM 3665 N N . ARG B 1 177 ? 64.71988 4.18139 -35.63820 1.000 50.77015 203 ARG B N 1
ATOM 3666 C CA . ARG B 1 177 ? 64.60786 2.97636 -34.82534 1.000 50.14514 203 ARG B CA 1
ATOM 3667 C C . ARG B 1 177 ? 64.09371 1.80417 -35.64972 1.000 48.81802 203 ARG B C 1
ATOM 3668 O O . ARG B 1 177 ? 63.32053 1.96176 -36.59915 1.000 51.12057 203 ARG B O 1
ATOM 3676 N N . THR B 1 178 ? 64.54323 0.61580 -35.28936 1.000 47.94477 204 THR B N 1
ATOM 3677 C CA . THR B 1 178 ? 64.02524 -0.59448 -35.91015 1.000 47.80360 204 THR B CA 1
ATOM 3678 C C . THR B 1 178 ? 63.63461 -1.62003 -34.85415 1.000 46.66355 204 THR B C 1
ATOM 3679 O O . THR B 1 178 ? 63.44997 -2.79916 -35.17721 1.000 50.25875 204 THR B O 1
ATOM 3683 N N . ASP B 1 179 ? 63.48229 -1.19052 -33.60176 1.000 45.95716 205 ASP B N 1
ATOM 3684 C CA . ASP B 1 179 ? 62.95389 -2.06338 -32.55193 1.000 49.81839 205 ASP B CA 1
ATOM 3685 C C . ASP B 1 179 ? 61.42630 -2.02242 -32.52450 1.000 47.08323 205 ASP B C 1
ATOM 3686 O O . ASP B 1 179 ? 60.79408 -1.79710 -31.49007 1.000 47.74141 205 ASP B O 1
ATOM 3691 N N . PHE B 1 180 ? 60.83085 -2.26443 -33.69699 1.000 46.29599 206 PHE B N 1
ATOM 3692 C CA . PHE B 1 180 ? 59.38946 -2.29529 -33.88524 1.000 43.09748 206 PHE B CA 1
ATOM 3693 C C . PHE B 1 180 ? 58.98556 -3.59600 -34.55865 1.000 43.19566 206 PHE B C 1
ATOM 3694 O O . PHE B 1 180 ? 59.81981 -4.33421 -35.08125 1.000 40.08846 206 PHE B O 1
ATOM 3702 N N . ILE B 1 181 ? 57.68901 -3.88781 -34.49517 1.000 43.89835 207 ILE B N 1
ATOM 3703 C CA . ILE B 1 181 ? 57.02939 -4.80863 -35.41047 1.000 42.16410 207 ILE B CA 1
ATOM 3704 C C . ILE B 1 181 ? 55.76354 -4.11089 -35.87258 1.000 44.12593 207 ILE B C 1
ATOM 3705 O O . ILE B 1 181 ? 55.00073 -3.59949 -35.04539 1.000 40.60446 207 ILE B O 1
ATOM 3710 N N . VAL B 1 182 ? 55.55100 -4.06123 -37.18105 1.000 41.73394 208 VAL B N 1
ATOM 3711 C CA . VAL B 1 182 ? 54.41819 -3.35051 -37.74421 1.000 37.17472 208 VAL B CA 1
ATOM 3712 C C . VAL B 1 182 ? 53.54349 -4.36449 -38.45551 1.000 42.96240 208 VAL B C 1
ATOM 3713 O O . VAL B 1 182 ? 54.04177 -5.30195 -39.08669 1.000 42.12356 208 VAL B O 1
ATOM 3717 N N . THR B 1 183 ? 52.24014 -4.18801 -38.34947 1.000 41.66809 209 THR B N 1
ATOM 3718 C CA . THR B 1 183 ? 51.33947 -5.18413 -38.89529 1.000 40.82729 209 THR B CA 1
ATOM 3719 C C . THR B 1 183 ? 49.97903 -4.54116 -39.05848 1.000 39.62442 209 THR B C 1
ATOM 3720 O O . THR B 1 183 ? 49.78933 -3.35526 -38.78411 1.000 43.29180 209 THR B O 1
ATOM 3724 N N . SER B 1 184 ? 49.03533 -5.33530 -39.52980 1.000 45.38202 210 SER B N 1
ATOM 3725 C CA . SER B 1 184 ? 47.70440 -4.84959 -39.82955 1.000 42.15378 210 SER B CA 1
ATOM 3726 C C . SER B 1 184 ? 46.85648 -6.05855 -40.13885 1.000 41.27394 210 SER B C 1
ATOM 3727 O O . SER B 1 184 ? 47.36928 -7.06029 -40.63821 1.000 46.15717 210 SER B O 1
ATOM 3730 N N . LEU B 1 185 ? 45.57720 -5.99570 -39.79361 1.000 43.99008 211 LEU B N 1
ATOM 3731 C CA . LEU B 1 185 ? 44.69977 -7.04726 -40.28589 1.000 45.84339 211 LEU B CA 1
ATOM 3732 C C . LEU B 1 185 ? 44.56722 -6.97275 -41.79695 1.000 47.52399 211 LEU B C 1
ATOM 3733 O O . LEU B 1 185 ? 44.20557 -7.96694 -42.44046 1.000 46.11498 211 LEU B O 1
ATOM 3738 N N . ASN B 1 186 ? 44.86972 -5.81251 -42.36480 1.000 45.20706 212 ASN B N 1
ATOM 3739 C CA . ASN B 1 186 ? 44.74364 -5.55883 -43.78756 1.000 46.31389 212 ASN B CA 1
ATOM 3740 C C . ASN B 1 186 ? 46.08640 -5.83386 -44.45816 1.000 47.58648 212 ASN B C 1
ATOM 3741 O O . ASN B 1 186 ? 47.09332 -5.19425 -44.12852 1.000 46.19165 212 ASN B O 1
ATOM 3746 N N . ASP B 1 187 ? 46.09728 -6.78160 -45.40050 1.000 46.19446 213 ASP B N 1
ATOM 3747 C CA . ASP B 1 187 ? 47.34771 -7.20138 -46.02700 1.000 44.15360 213 ASP B CA 1
ATOM 3748 C C . ASP B 1 187 ? 47.94649 -6.11986 -46.93209 1.000 46.71078 213 ASP B C 1
ATOM 3749 O O . ASP B 1 187 ? 49.17698 -6.00009 -47.02387 1.000 45.05519 213 ASP B O 1
ATOM 3754 N N . LEU B 1 188 ? 47.11125 -5.32816 -47.60575 1.000 41.69075 214 LEU B N 1
ATOM 3755 C CA . LEU B 1 188 ? 47.63872 -4.20593 -48.37363 1.000 43.46488 214 LEU B CA 1
ATOM 3756 C C . LEU B 1 188 ? 48.39039 -3.23378 -47.48321 1.000 49.05000 214 LEU B C 1
ATOM 3757 O O . LEU B 1 188 ? 49.46243 -2.73686 -47.85900 1.000 44.81708 214 LEU B O 1
ATOM 3762 N N . ALA B 1 189 ? 47.82393 -2.93215 -46.30847 1.000 47.45270 215 ALA B N 1
ATOM 3763 C CA . ALA B 1 189 ? 48.45003 -1.99620 -45.38304 1.000 42.75520 215 ALA B CA 1
ATOM 3764 C C . ALA B 1 189 ? 49.86166 -2.43579 -45.04660 1.000 39.57123 215 ALA B C 1
ATOM 3765 O O . ALA B 1 189 ? 50.80744 -1.64341 -45.12079 1.000 40.74830 215 ALA B O 1
ATOM 3767 N N . VAL B 1 190 ? 50.02142 -3.71259 -44.70329 1.000 39.65683 216 VAL B N 1
ATOM 3768 C CA . VAL B 1 190 ? 51.35135 -4.27519 -44.48287 1.000 46.70777 216 VAL B CA 1
ATOM 3769 C C . VAL B 1 190 ? 52.23607 -4.08247 -45.71342 1.000 48.66630 216 VAL B C 1
ATOM 3770 O O . VAL B 1 190 ? 53.38010 -3.61968 -45.60685 1.000 46.04452 216 VAL B O 1
ATOM 3774 N N . ALA B 1 191 ? 51.71888 -4.43779 -46.90193 1.000 46.54975 217 ALA B N 1
ATOM 3775 C CA . ALA B 1 191 ? 52.51780 -4.33387 -48.12338 1.000 42.98946 217 ALA B CA 1
ATOM 3776 C C . ALA B 1 191 ? 52.91094 -2.89044 -48.40332 1.000 46.36551 217 ALA B C 1
ATOM 3777 O O . ALA B 1 191 ? 54.06835 -2.60793 -48.73223 1.000 46.68000 217 ALA B O 1
ATOM 3779 N N . LYS B 1 192 ? 51.96524 -1.96091 -48.26226 1.000 43.29992 218 LYS B N 1
ATOM 3780 C CA . LYS B 1 192 ? 52.27662 -0.55506 -48.48557 1.000 44.60446 218 LYS B CA 1
ATOM 3781 C C . LYS B 1 192 ? 53.36233 -0.07162 -47.53500 1.000 46.82302 218 LYS B C 1
ATOM 3782 O O . LYS B 1 192 ? 54.26231 0.68264 -47.93399 1.000 44.61510 218 LYS B O 1
ATOM 3788 N N . PHE B 1 193 ? 53.29804 -0.49506 -46.27040 1.000 45.72185 219 PHE B N 1
ATOM 3789 C CA . PHE B 1 193 ? 54.27478 -0.02076 -45.29956 1.000 39.94568 219 PHE B CA 1
ATOM 3790 C C . PHE B 1 193 ? 55.65188 -0.58421 -45.59400 1.000 46.15832 219 PHE B C 1
ATOM 3791 O O . PHE B 1 193 ? 56.65277 0.14404 -45.55929 1.000 46.23192 219 PHE B O 1
ATOM 3799 N N . HIS B 1 194 ? 55.72713 -1.89424 -45.84411 1.000 45.11120 220 HIS B N 1
ATOM 3800 C CA . HIS B 1 194 ? 57.01749 -2.51666 -46.11654 1.000 46.26505 220 HIS B CA 1
ATOM 3801 C C . HIS B 1 194 ? 57.68046 -1.88917 -47.33712 1.000 51.48562 220 HIS B C 1
ATOM 3802 O O . HIS B 1 194 ? 58.90602 -1.69615 -47.35951 1.000 52.07556 220 HIS B O 1
ATOM 3809 N N . LEU B 1 195 ? 56.87713 -1.55399 -48.35588 1.000 46.63663 221 LEU B N 1
ATOM 3810 C CA . LEU B 1 195 ? 57.38424 -0.83852 -49.52525 1.000 47.60664 221 LEU B CA 1
ATOM 3811 C C . LEU B 1 195 ? 58.14816 0.41055 -49.12748 1.000 52.81943 221 LEU B C 1
ATOM 3812 O O . LEU B 1 195 ? 59.20443 0.70931 -49.70007 1.000 53.16147 221 LEU B O 1
ATOM 3817 N N . LEU B 1 196 ? 57.63015 1.14953 -48.13632 1.000 48.78239 222 LEU B N 1
ATOM 3818 C CA . LEU B 1 196 ? 58.16344 2.45823 -47.78883 1.000 46.32287 222 LEU B CA 1
ATOM 3819 C C . LEU B 1 196 ? 59.22042 2.40433 -46.68549 1.000 50.45453 222 LEU B C 1
ATOM 3820 O O . LEU B 1 196 ? 60.15554 3.21257 -46.69024 1.000 51.86575 222 LEU B O 1
ATOM 3825 N N . ALA B 1 197 ? 59.11924 1.46378 -45.75292 1.000 50.92044 223 ALA B N 1
ATOM 3826 C CA . ALA B 1 197 ? 60.05995 1.35207 -44.64023 1.000 51.08581 223 ALA B CA 1
ATOM 3827 C C . ALA B 1 197 ? 60.59827 -0.06880 -44.58750 1.000 51.24275 223 ALA B C 1
ATOM 3828 O O . ALA B 1 197 ? 60.26293 -0.84436 -43.68446 1.000 52.62275 223 ALA B O 1
ATOM 3830 N N . PRO B 1 198 ? 61.44019 -0.44995 -45.55032 1.000 55.20779 224 PRO B N 1
ATOM 3831 C CA . PRO B 1 198 ? 61.78156 -1.87399 -45.68355 1.000 55.41649 224 PRO B CA 1
ATOM 3832 C C . PRO B 1 198 ? 62.66044 -2.40490 -44.56075 1.000 54.60021 224 PRO B C 1
ATOM 3833 O O . PRO B 1 198 ? 62.75128 -3.62816 -44.40827 1.000 58.31988 224 PRO B O 1
ATOM 3837 N N . ASP B 1 199 ? 63.26834 -1.55336 -43.74343 1.000 49.19895 225 ASP B N 1
ATOM 3838 C CA . ASP B 1 199 ? 64.12821 -2.06438 -42.68471 1.000 55.96623 225 ASP B CA 1
ATOM 3839 C C . ASP B 1 199 ? 63.40885 -2.29798 -41.36267 1.000 53.64053 225 ASP B C 1
ATOM 3840 O O . ASP B 1 199 ? 64.06598 -2.63928 -40.37605 1.000 46.42059 225 ASP B O 1
ATOM 3845 N N . ILE B 1 200 ? 62.09685 -2.12524 -41.30509 1.000 52.86774 226 ILE B N 1
ATOM 3846 C CA . ILE B 1 200 ? 61.34526 -2.27025 -40.06288 1.000 49.14469 226 ILE B CA 1
ATOM 3847 C C . ILE B 1 200 ? 60.60783 -3.60083 -40.09677 1.000 42.60981 226 ILE B C 1
ATOM 3848 O O . ILE B 1 200 ? 59.88482 -3.86620 -41.06273 1.000 49.46282 226 ILE B O 1
ATOM 3853 N N . PRO B 1 201 ? 60.79110 -4.46175 -39.10147 1.000 43.88803 227 PRO B N 1
ATOM 3854 C CA . PRO B 1 201 ? 60.13923 -5.77360 -39.12049 1.000 43.87879 227 PRO B CA 1
ATOM 3855 C C . PRO B 1 201 ? 58.62359 -5.66695 -39.23532 1.000 44.57329 227 PRO B C 1
ATOM 3856 O O . PRO B 1 201 ? 58.00839 -4.66190 -38.86448 1.000 45.78129 227 PRO B O 1
ATOM 3860 N N . ILE B 1 202 ? 58.01154 -6.73478 -39.74710 1.000 41.21133 228 ILE B N 1
ATOM 3861 C CA . ILE B 1 202 ? 56.56028 -6.81777 -39.87689 1.000 45.49804 228 ILE B CA 1
ATOM 3862 C C . ILE B 1 202 ? 56.08607 -8.19935 -39.43748 1.000 45.04666 228 ILE B C 1
ATOM 3863 O O . ILE B 1 202 ? 56.88073 -9.09285 -39.12801 1.000 44.92610 228 ILE B O 1
ATOM 3868 N N . ALA B 1 203 ? 54.76350 -8.36895 -39.44167 1.000 42.41401 229 ALA B N 1
ATOM 3869 C CA . ALA B 1 203 ? 54.07364 -9.63933 -39.32207 1.000 43.74372 229 ALA B CA 1
ATOM 3870 C C . ALA B 1 203 ? 52.93945 -9.54527 -40.32936 1.000 47.84295 229 ALA B C 1
ATOM 3871 O O . ALA B 1 203 ? 52.39565 -8.45354 -40.52794 1.000 54.00505 229 ALA B O 1
ATOM 3873 N N . PRO B 1 204 ? 52.57860 -10.64402 -40.99128 1.000 46.06107 230 PRO B N 1
ATOM 3874 C CA . PRO B 1 204 ? 51.63827 -10.56908 -42.12653 1.000 48.09342 230 PRO B CA 1
ATOM 3875 C C . PRO B 1 204 ? 50.21992 -10.23467 -41.69511 1.000 45.27837 230 PRO B C 1
ATOM 3876 O O . PRO B 1 204 ? 49.87861 -10.26490 -40.51716 1.000 51.67284 230 PRO B O 1
ATOM 3880 N N . GLY B 1 205 ? 49.38367 -9.93183 -42.68871 1.000 44.60921 231 GLY B N 1
ATOM 3881 C CA . GLY B 1 205 ? 47.97694 -9.66851 -42.46958 1.000 41.30516 231 GLY B CA 1
ATOM 3882 C C . GLY B 1 205 ? 47.15241 -10.94346 -42.40790 1.000 44.87966 231 GLY B C 1
ATOM 3883 O O . GLY B 1 205 ? 47.66949 -12.06078 -42.39168 1.000 48.87142 231 GLY B O 1
ATOM 3884 N N . MET B 1 206 ? 45.82758 -10.75586 -42.37440 1.000 45.86944 232 MET B N 1
ATOM 3885 C CA . MET B 1 206 ? 44.88713 -11.87863 -42.28670 1.000 50.22020 232 MET B CA 1
ATOM 3886 C C . MET B 1 206 ? 45.09048 -12.89638 -43.41593 1.000 52.54788 232 MET B C 1
ATOM 3887 O O . MET B 1 206 ? 45.23764 -14.09890 -43.16618 1.000 52.38369 232 MET B O 1
ATOM 3892 N N . ALA B 1 207 ? 45.07160 -12.43476 -44.67249 1.000 46.64443 233 ALA B N 1
ATOM 3893 C CA . ALA B 1 207 ? 45.21208 -13.36316 -45.79102 1.000 52.42951 233 ALA B CA 1
ATOM 3894 C C . ALA B 1 207 ? 46.56737 -14.06320 -45.76474 1.000 51.98360 233 ALA B C 1
ATOM 3895 O O . ALA B 1 207 ? 46.65348 -15.28292 -45.95077 1.000 52.01652 233 ALA B O 1
ATOM 3897 N N . GLY B 1 208 ? 47.63967 -13.30745 -45.52671 1.000 51.84005 234 GLY B N 1
ATOM 3898 C CA . GLY B 1 208 ? 48.94713 -13.92633 -45.37528 1.000 45.70836 234 GLY B CA 1
ATOM 3899 C C . GLY B 1 208 ? 48.96077 -14.98752 -44.29687 1.000 52.05191 234 GLY B C 1
ATOM 3900 O O . GLY B 1 208 ? 49.59108 -16.03755 -44.44755 1.000 53.08633 234 GLY B O 1
ATOM 3901 N N . LEU B 1 209 ? 48.24346 -14.73818 -43.20227 1.000 50.79657 235 LEU B N 1
ATOM 3902 C CA . LEU B 1 209 ? 48.19103 -15.70382 -42.11246 1.000 53.30650 235 LEU B CA 1
ATOM 3903 C C . LEU B 1 209 ? 47.32089 -16.89701 -42.48339 1.000 49.64187 235 LEU B C 1
ATOM 3904 O O . LEU B 1 209 ? 47.65931 -18.04083 -42.16845 1.000 48.69985 235 LEU B O 1
ATOM 3909 N N . ALA B 1 210 ? 46.19304 -16.64240 -43.14996 1.000 54.26946 236 ALA B N 1
ATOM 3910 C CA . ALA B 1 210 ? 45.33638 -17.72285 -43.63237 1.000 55.78694 236 ALA B CA 1
ATOM 3911 C C . ALA B 1 210 ? 46.07965 -18.64129 -44.60485 1.000 57.58450 236 ALA B C 1
ATOM 3912 O O . ALA B 1 210 ? 46.01244 -19.87277 -44.48404 1.000 55.62727 236 ALA B O 1
ATOM 3914 N N . ALA B 1 211 ? 46.81664 -18.05699 -45.55799 1.000 55.87264 237 ALA B N 1
ATOM 3915 C CA . ALA B 1 211 ? 47.56716 -18.84872 -46.53264 1.000 54.38665 237 ALA B CA 1
ATOM 3916 C C . ALA B 1 211 ? 48.62244 -19.73915 -45.86838 1.000 55.50893 237 ALA B C 1
ATOM 3917 O O . ALA B 1 211 ? 48.76131 -20.91680 -46.22323 1.000 54.44819 237 ALA B O 1
ATOM 3919 N N . TYR B 1 212 ? 49.37540 -19.20538 -44.90191 1.000 52.73436 238 TYR B N 1
ATOM 3920 C CA . TYR B 1 212 ? 50.44688 -20.00035 -44.30272 1.000 54.01453 238 TYR B CA 1
ATOM 3921 C C . TYR B 1 212 ? 49.91198 -21.07335 -43.37066 1.000 56.26461 238 TYR B C 1
ATOM 3922 O O . TYR B 1 212 ? 50.53346 -22.13456 -43.21406 1.000 53.88322 238 TYR B O 1
ATOM 3931 N N . PHE B 1 213 ? 48.78122 -20.80903 -42.72922 1.000 57.15986 239 PHE B N 1
ATOM 3932 C CA . PHE B 1 213 ? 48.24035 -21.76591 -41.77725 1.000 59.42571 239 PHE B CA 1
ATOM 3933 C C . PHE B 1 213 ? 47.59347 -22.93818 -42.49742 1.000 57.13769 239 PHE B C 1
ATOM 3934 O O . PHE B 1 213 ? 47.78973 -24.09642 -42.10989 1.000 55.74268 239 PHE B O 1
ATOM 3942 N N . LEU B 1 214 ? 46.84256 -22.65056 -43.55950 1.000 56.11366 240 LEU B N 1
ATOM 3943 C CA . LEU B 1 214 ? 46.11293 -23.69395 -44.26230 1.000 56.05110 240 LEU B CA 1
ATOM 3944 C C . LEU B 1 214 ? 46.98048 -24.39166 -45.30480 1.000 64.38433 240 LEU B C 1
ATOM 3945 O O . LEU B 1 214 ? 46.93807 -25.62424 -45.41103 1.000 68.14997 240 LEU B O 1
ATOM 3950 N N . LEU B 1 215 ? 47.79144 -23.63555 -46.06875 1.000 62.69765 241 LEU B N 1
ATOM 3951 C CA . LEU B 1 215 ? 48.51734 -24.17469 -47.21837 1.000 59.45279 241 LEU B CA 1
ATOM 3952 C C . LEU B 1 215 ? 50.03328 -24.14645 -47.09198 1.000 59.95407 241 LEU B C 1
ATOM 3953 O O . LEU B 1 215 ? 50.71867 -24.60226 -48.01329 1.000 60.09048 241 LEU B O 1
ATOM 3958 N N . GLY B 1 216 ? 50.58328 -23.60704 -46.01256 1.000 55.28114 242 GLY B N 1
ATOM 3959 C CA . GLY B 1 216 ? 52.02577 -23.48068 -45.95003 1.000 53.05758 242 GLY B CA 1
ATOM 3960 C C . GLY B 1 216 ? 52.63679 -22.46365 -46.89713 1.000 56.97553 242 GLY B C 1
ATOM 3961 O O . GLY B 1 216 ? 53.86717 -22.40750 -46.99963 1.000 55.07028 242 GLY B O 1
ATOM 3962 N N . VAL B 1 217 ? 51.82567 -21.66533 -47.60400 1.000 54.48486 243 VAL B N 1
ATOM 3963 C CA . VAL B 1 217 ? 52.36706 -20.54796 -48.37586 1.000 57.11852 243 VAL B CA 1
ATOM 3964 C C . VAL B 1 217 ? 53.11340 -19.59118 -47.45803 1.000 59.56695 243 VAL B C 1
ATOM 3965 O O . VAL B 1 217 ? 52.56820 -19.11851 -46.45470 1.000 58.27697 243 VAL B O 1
ATOM 3969 N N . LYS B 1 218 ? 54.34756 -19.25720 -47.82296 1.000 59.24570 244 LYS B N 1
ATOM 3970 C CA . LYS B 1 218 ? 55.09406 -18.50124 -46.81548 1.000 61.58552 244 LYS B CA 1
ATOM 3971 C C . LYS B 1 218 ? 54.82566 -16.99320 -46.93669 1.000 61.30795 244 LYS B C 1
ATOM 3972 O O . LYS B 1 218 ? 54.70784 -16.46718 -48.04984 1.000 61.68823 244 LYS B O 1
ATOM 3978 N N . PRO B 1 219 ? 54.72753 -16.28440 -45.80965 1.000 58.38247 245 PRO B N 1
ATOM 3979 C CA . PRO B 1 219 ? 54.30180 -14.87695 -45.84185 1.000 56.13513 245 PRO B CA 1
ATOM 3980 C C . PRO B 1 219 ? 55.38311 -13.94916 -46.38551 1.000 57.25764 245 PRO B C 1
ATOM 3981 O O . PRO B 1 219 ? 56.56197 -14.29697 -46.47297 1.000 58.66558 245 PRO B O 1
ATOM 3985 N N . MET B 1 220 ? 54.94445 -12.72579 -46.71274 1.000 55.93858 246 MET B N 1
ATOM 3986 C CA . MET B 1 220 ? 55.76854 -11.70069 -47.35863 1.000 55.21099 246 MET B CA 1
ATOM 3987 C C . MET B 1 220 ? 57.14677 -11.55294 -46.71328 1.000 59.48472 246 MET B C 1
ATOM 3988 O O . MET B 1 220 ? 57.28652 -11.56713 -45.48756 1.000 60.29953 246 MET B O 1
ATOM 3993 N N . HIS B 1 221 ? 58.17129 -11.40885 -47.55417 1.000 60.08793 247 HIS B N 1
ATOM 3994 C CA . HIS B 1 221 ? 59.52417 -11.18515 -47.05764 1.000 64.99782 247 HIS B CA 1
ATOM 3995 C C . HIS B 1 221 ? 59.55559 -9.97064 -46.13236 1.000 62.19890 247 HIS B C 1
ATOM 3996 O O . HIS B 1 221 ? 58.91232 -8.95204 -46.39464 1.000 61.18300 247 HIS B O 1
ATOM 4003 N N . GLY B 1 222 ? 60.30276 -10.09169 -45.03450 1.000 62.23749 248 GLY B N 1
ATOM 4004 C CA . GLY B 1 222 ? 60.29129 -9.13357 -43.94354 1.000 56.70895 248 GLY B CA 1
ATOM 4005 C C . GLY B 1 222 ? 59.65376 -9.66702 -42.67050 1.000 58.49384 248 GLY B C 1
ATOM 4006 O O . GLY B 1 222 ? 59.94012 -9.15360 -41.57810 1.000 59.95313 248 GLY B O 1
ATOM 4007 N N . THR B 1 223 ? 58.81261 -10.69098 -42.78361 1.000 56.37538 249 THR B N 1
ATOM 4008 C CA . THR B 1 223 ? 58.11206 -11.24493 -41.63666 1.000 53.32222 249 THR B CA 1
ATOM 4009 C C . THR B 1 223 ? 59.09496 -11.82918 -40.64935 1.000 55.09669 249 THR B C 1
ATOM 4010 O O . THR B 1 223 ? 59.84642 -12.74492 -40.98848 1.000 59.33651 249 THR B O 1
ATOM 4014 N N . VAL B 1 224 ? 59.07086 -11.31791 -39.42305 1.000 52.49060 250 VAL B N 1
ATOM 4015 C CA . VAL B 1 224 ? 59.86733 -11.87706 -38.34084 1.000 48.17286 250 VAL B CA 1
ATOM 4016 C C . VAL B 1 224 ? 59.02742 -12.66486 -37.35319 1.000 52.32707 250 VAL B C 1
ATOM 4017 O O . VAL B 1 224 ? 59.60006 -13.40846 -36.53870 1.000 52.80819 250 VAL B O 1
ATOM 4021 N N . ALA B 1 225 ? 57.69946 -12.52310 -37.38548 1.000 51.18531 251 ALA B N 1
ATOM 4022 C CA . ALA B 1 225 ? 56.82531 -13.18622 -36.43022 1.000 47.28323 251 ALA B CA 1
ATOM 4023 C C . ALA B 1 225 ? 55.45401 -13.40661 -37.04045 1.000 50.56606 251 ALA B C 1
ATOM 4024 O O . ALA B 1 225 ? 54.99998 -12.64706 -37.90461 1.000 50.94339 251 ALA B O 1
ATOM 4026 N N . LEU B 1 226 ? 54.79975 -14.46248 -36.58068 1.000 49.62997 252 LEU B N 1
ATOM 4027 C CA . LEU B 1 226 ? 53.38189 -14.67041 -36.82243 1.000 44.71460 252 LEU B CA 1
ATOM 4028 C C . LEU B 1 226 ? 52.62859 -14.20186 -35.58285 1.000 46.35961 252 LEU B C 1
ATOM 4029 O O . LEU B 1 226 ? 52.89052 -14.68904 -34.48172 1.000 46.63860 252 LEU B O 1
ATOM 4034 N N . GLN B 1 227 ? 51.73208 -13.23171 -35.75225 1.000 47.48920 253 GLN B N 1
ATOM 4035 C CA . GLN B 1 227 ? 50.95383 -12.67328 -34.65076 1.000 41.71924 253 GLN B CA 1
ATOM 4036 C C . GLN B 1 227 ? 49.50367 -13.08299 -34.85942 1.000 41.40646 253 GLN B C 1
ATOM 4037 O O . GLN B 1 227 ? 48.81566 -12.56522 -35.74507 1.000 40.82819 253 GLN B O 1
ATOM 4043 N N . ILE B 1 228 ? 49.05547 -14.02533 -34.04344 1.000 41.85771 254 ILE B N 1
ATOM 4044 C CA . ILE B 1 228 ? 47.84478 -14.79890 -34.29423 1.000 44.44295 254 ILE B CA 1
ATOM 4045 C C . ILE B 1 228 ? 46.87950 -14.65054 -33.12270 1.000 45.47303 254 ILE B C 1
ATOM 4046 O O . ILE B 1 228 ? 47.31828 -14.41156 -31.98512 1.000 42.38468 254 ILE B O 1
ATOM 4051 N N . PRO B 1 229 ? 45.57957 -14.82870 -33.33661 1.000 43.95251 255 PRO B N 1
ATOM 4052 C CA . PRO B 1 229 ? 44.65940 -15.01062 -32.21574 1.000 43.95006 255 PRO B CA 1
ATOM 4053 C C . PRO B 1 229 ? 44.75732 -16.43636 -31.69689 1.000 45.50792 255 PRO B C 1
ATOM 4054 O O . PRO B 1 229 ? 45.36319 -17.30819 -32.31709 1.000 50.14628 255 PRO B O 1
ATOM 4058 N N . VAL B 1 230 ? 44.11145 -16.67971 -30.55754 1.000 48.56095 256 VAL B N 1
ATOM 4059 C CA . VAL B 1 230 ? 44.07394 -18.04669 -30.04190 1.000 51.66297 256 VAL B CA 1
ATOM 4060 C C . VAL B 1 230 ? 43.27214 -18.92966 -30.98152 1.000 51.67846 256 VAL B C 1
ATOM 4061 O O . VAL B 1 230 ? 43.63268 -20.08152 -31.24626 1.000 51.73878 256 VAL B O 1
ATOM 4065 N N . ARG B 1 231 ? 42.19062 -18.39050 -31.52072 1.000 55.73824 257 ARG B N 1
ATOM 4066 C CA . ARG B 1 231 ? 41.21151 -19.18271 -32.23304 1.000 54.70264 257 ARG B CA 1
ATOM 4067 C C . ARG B 1 231 ? 40.51111 -18.26440 -33.21666 1.000 56.41382 257 ARG B C 1
ATOM 4068 O O . ARG B 1 231 ? 40.26025 -17.09780 -32.90325 1.000 56.67800 257 ARG B O 1
ATOM 4076 N N . TYR B 1 232 ? 40.21472 -18.78299 -34.40535 1.000 58.09470 258 TYR B N 1
ATOM 4077 C CA . TYR B 1 232 ? 39.52121 -18.01048 -35.42545 1.000 57.50847 258 TYR B CA 1
ATOM 4078 C C . TYR B 1 232 ? 38.33034 -18.80984 -35.91228 1.000 61.82061 258 TYR B C 1
ATOM 4079 O O . TYR B 1 232 ? 38.50394 -19.89067 -36.48215 1.000 61.76956 258 TYR B O 1
ATOM 4088 N N . GLN B 1 233 ? 37.12599 -18.28477 -35.68064 1.000 65.13204 259 GLN B N 1
ATOM 4089 C CA . GLN B 1 233 ? 35.89980 -18.91959 -36.15683 1.000 67.80987 259 GLN B CA 1
ATOM 4090 C C . GLN B 1 233 ? 35.76947 -20.32959 -35.58751 1.000 70.78667 259 GLN B C 1
ATOM 4091 O O . GLN B 1 233 ? 35.54286 -21.29801 -36.31521 1.000 73.10863 259 GLN B O 1
ATOM 4097 N N . GLY B 1 234 ? 35.95463 -20.44769 -34.27375 1.000 69.00222 260 GLY B N 1
ATOM 4098 C CA . GLY B 1 234 ? 35.89485 -21.73543 -33.62561 1.000 66.64402 260 GLY B CA 1
ATOM 4099 C C . GLY B 1 234 ? 37.03499 -22.69322 -33.92670 1.000 72.43771 260 GLY B C 1
ATOM 4100 O O . GLY B 1 234 ? 37.06576 -23.77306 -33.32435 1.000 73.47028 260 GLY B O 1
ATOM 4101 N N . LEU B 1 235 ? 37.97640 -22.34614 -34.81966 1.000 68.81272 261 LEU B N 1
ATOM 4102 C CA . LEU B 1 235 ? 39.12364 -23.20478 -35.13163 1.000 67.34073 261 LEU B CA 1
ATOM 4103 C C . LEU B 1 235 ? 40.36473 -22.75473 -34.36278 1.000 65.05798 261 LEU B C 1
ATOM 4104 O O . LEU B 1 235 ? 40.78697 -21.60011 -34.47734 1.000 66.23845 261 LEU B O 1
ATOM 4109 N N . GLU B 1 236 ? 40.97607 -23.69082 -33.63622 1.000 67.27477 262 GLU B N 1
ATOM 4110 C CA . GLU B 1 236 ? 42.16045 -23.42619 -32.82633 1.000 62.54937 262 GLU B CA 1
ATOM 4111 C C . GLU B 1 236 ? 43.37822 -23.15190 -33.71053 1.000 62.66013 262 GLU B C 1
ATOM 4112 O O . GLU B 1 236 ? 43.74288 -23.98466 -34.54382 1.000 67.25747 262 GLU B O 1
ATOM 4118 N N . ILE B 1 237 ? 44.01927 -21.99726 -33.51662 1.000 60.14630 263 ILE B N 1
ATOM 4119 C CA . ILE B 1 237 ? 45.20864 -21.60954 -34.26653 1.000 57.98847 263 ILE B CA 1
ATOM 4120 C C . ILE B 1 237 ? 46.46607 -21.70609 -33.41094 1.000 58.67305 263 ILE B C 1
ATOM 4121 O O . ILE B 1 237 ? 47.50050 -22.19180 -33.86787 1.000 62.66304 263 ILE B O 1
ATOM 4126 N N . ALA B 1 238 ? 46.40521 -21.23071 -32.17053 1.000 55.50385 264 ALA B N 1
ATOM 4127 C CA . ALA B 1 238 ? 47.56212 -21.22853 -31.28278 1.000 63.02455 264 ALA B CA 1
ATOM 4128 C C . ALA B 1 238 ? 47.79678 -22.62502 -30.70700 1.000 63.40692 264 ALA B C 1
ATOM 4129 O O . ALA B 1 238 ? 47.78195 -22.84919 -29.49647 1.000 58.92746 264 ALA B O 1
ATOM 4131 N N . THR B 1 239 ? 48.01364 -23.59048 -31.64692 1.000 64.46802 265 THR B N 1
ATOM 4132 C CA . THR B 1 239 ? 48.28073 -25.00266 -31.39797 1.000 65.09855 265 THR B CA 1
ATOM 4133 C C . THR B 1 239 ? 49.77216 -25.23704 -31.20284 1.000 64.27265 265 THR B C 1
ATOM 4134 O O . THR B 1 239 ? 50.59651 -24.51644 -31.77933 1.000 64.25364 265 THR B O 1
ATOM 4138 N N . PRO B 1 240 ? 50.14858 -26.24560 -30.41347 1.000 63.82050 266 PRO B N 1
ATOM 4139 C CA . PRO B 1 240 ? 51.57486 -26.59471 -30.32524 1.000 68.42674 266 PRO B CA 1
ATOM 4140 C C . PRO B 1 240 ? 52.17522 -27.02707 -31.65898 1.000 66.71948 266 PRO B C 1
ATOM 4141 O O . PRO B 1 240 ? 53.34942 -26.73009 -31.92261 1.000 68.08624 266 PRO B O 1
ATOM 4145 N N . GLU B 1 241 ? 51.38946 -27.68285 -32.52485 1.000 68.67265 267 GLU B N 1
ATOM 4146 C CA . GLU B 1 241 ? 51.88862 -28.11340 -33.83546 1.000 72.20805 267 GLU B CA 1
ATOM 4147 C C . GLU B 1 241 ? 52.13033 -26.93819 -34.77220 1.000 65.73645 267 GLU B C 1
ATOM 4148 O O . GLU B 1 241 ? 53.15440 -26.88668 -35.46264 1.000 69.05153 267 GLU B O 1
ATOM 4154 N N . PHE B 1 242 ? 51.18454 -26.00256 -34.84497 1.000 64.26064 268 PHE B N 1
ATOM 4155 C CA . PHE B 1 242 ? 51.36890 -24.85670 -35.73161 1.000 63.19214 268 PHE B CA 1
ATOM 4156 C C . PHE B 1 242 ? 52.55353 -24.00790 -35.29322 1.000 61.92724 268 PHE B C 1
ATOM 4157 O O . PHE B 1 242 ? 53.24297 -23.40365 -36.12393 1.000 61.29218 268 PHE B O 1
ATOM 4165 N N . ILE B 1 243 ? 52.81401 -23.95809 -33.99010 1.000 61.23001 269 ILE B N 1
ATOM 4166 C CA . ILE B 1 243 ? 53.88526 -23.10044 -33.49935 1.000 60.37184 269 ILE B CA 1
ATOM 4167 C C . ILE B 1 243 ? 55.25584 -23.74128 -33.72742 1.000 62.61932 269 ILE B C 1
ATOM 4168 O O . ILE B 1 243 ? 56.24440 -23.04934 -34.01668 1.000 59.46294 269 ILE B O 1
ATOM 4173 N N . ARG B 1 244 ? 55.34243 -25.06931 -33.60533 1.000 63.23355 270 ARG B N 1
ATOM 4174 C CA . ARG B 1 244 ? 56.60461 -25.74515 -33.89262 1.000 63.15476 270 ARG B CA 1
ATOM 4175 C C . ARG B 1 244 ? 56.90518 -25.72465 -35.38218 1.000 64.90550 270 ARG B C 1
ATOM 4176 O O . ARG B 1 244 ? 58.07568 -25.65795 -35.78197 1.000 65.14158 270 ARG B O 1
ATOM 4184 N N . ARG B 1 245 ? 55.87018 -25.77750 -36.22411 1.000 65.78133 271 ARG B N 1
ATOM 4185 C CA . ARG B 1 245 ? 56.07955 -25.58440 -37.65573 1.000 61.29359 271 ARG B CA 1
ATOM 4186 C C . ARG B 1 245 ? 56.57265 -24.16925 -37.95061 1.000 64.17835 271 ARG B C 1
ATOM 4187 O O . ARG B 1 245 ? 57.48193 -23.97632 -38.76953 1.000 65.68903 271 ARG B O 1
ATOM 4195 N N . ALA B 1 246 ? 55.99493 -23.16559 -37.28381 1.000 66.78769 272 ALA B N 1
ATOM 4196 C CA . ALA B 1 246 ? 56.40414 -21.78681 -37.52541 1.000 61.05592 272 ALA B CA 1
ATOM 4197 C C . ALA B 1 246 ? 57.82158 -21.55313 -37.04552 1.000 57.63918 272 ALA B C 1
ATOM 4198 O O . ALA B 1 246 ? 58.58930 -20.82398 -37.68277 1.000 57.40025 272 ALA B O 1
ATOM 4200 N N . HIS B 1 247 ? 58.17228 -22.14885 -35.90751 1.000 61.07703 273 HIS B N 1
ATOM 4201 C CA . HIS B 1 247 ? 59.53504 -22.05868 -35.40784 1.000 58.02016 273 HIS B CA 1
ATOM 4202 C C . HIS B 1 247 ? 60.50985 -22.74329 -36.36233 1.000 61.68347 273 HIS B C 1
ATOM 4203 O O . HIS B 1 247 ? 61.64264 -22.28162 -36.55182 1.000 60.75684 273 HIS B O 1
ATOM 4210 N N . ALA B 1 248 ? 60.07753 -23.83765 -36.98977 1.000 64.97309 274 ALA B N 1
ATOM 4211 C CA . ALA B 1 248 ? 60.92158 -24.52173 -37.96010 1.000 63.65533 274 ALA B CA 1
ATOM 4212 C C . ALA B 1 248 ? 61.14061 -23.69863 -39.21179 1.000 64.37821 274 ALA B C 1
ATOM 4213 O O . ALA B 1 248 ? 62.12115 -23.93463 -39.91910 1.000 70.04339 274 ALA B O 1
ATOM 4215 N N . ASP B 1 249 ? 60.25412 -22.75233 -39.51113 1.000 64.16921 275 ASP B N 1
ATOM 4216 C CA . ASP B 1 249 ? 60.38191 -21.92631 -40.70274 1.000 59.69336 275 ASP B CA 1
ATOM 4217 C C . ASP B 1 249 ? 61.01554 -20.57748 -40.40943 1.000 57.51187 275 ASP B C 1
ATOM 4218 O O . ASP B 1 249 ? 61.02446 -19.70588 -41.28498 1.000 62.79476 275 ASP B O 1
ATOM 4223 N N . GLY B 1 250 ? 61.54473 -20.38908 -39.20284 1.000 56.19707 276 GLY B N 1
ATOM 4224 C CA . GLY B 1 250 ? 62.23473 -19.16575 -38.84507 1.000 56.95003 276 GLY B CA 1
ATOM 4225 C C . GLY B 1 250 ? 61.35635 -18.02704 -38.38230 1.000 57.71827 276 GLY B C 1
ATOM 4226 O O . GLY B 1 250 ? 61.82629 -16.88799 -38.34390 1.000 56.81703 276 GLY B O 1
ATOM 4227 N N . TYR B 1 251 ? 60.10274 -18.29498 -38.01283 1.000 58.98741 277 TYR B N 1
ATOM 4228 C CA . TYR B 1 251 ? 59.16270 -17.26970 -37.57173 1.000 55.42121 277 TYR B CA 1
ATOM 4229 C C . TYR B 1 251 ? 58.87931 -17.39590 -36.07849 1.000 58.36599 277 TYR B C 1
ATOM 4230 O O . TYR B 1 251 ? 58.52530 -18.47817 -35.60085 1.000 58.81586 277 TYR B O 1
ATOM 4239 N N . ALA B 1 252 ? 59.01394 -16.29381 -35.34165 1.000 55.75031 278 ALA B N 1
ATOM 4240 C CA . ALA B 1 252 ? 58.51451 -16.32454 -33.97763 1.000 55.97611 278 ALA B CA 1
ATOM 4241 C C . ALA B 1 252 ? 56.99419 -16.22514 -33.99957 1.000 54.30729 278 ALA B C 1
ATOM 4242 O O . ALA B 1 252 ? 56.39388 -15.81952 -34.99574 1.000 54.27512 278 ALA B O 1
ATOM 4244 N N . VAL B 1 253 ? 56.36075 -16.62024 -32.89821 1.000 52.17712 279 VAL B N 1
ATOM 4245 C CA . VAL B 1 253 ? 54.90903 -16.55156 -32.79486 1.000 49.81494 279 VAL B CA 1
ATOM 4246 C C . VAL B 1 253 ? 54.53412 -15.71705 -31.57692 1.000 52.23632 279 VAL B C 1
ATOM 4247 O O . VAL B 1 253 ? 55.10403 -15.89477 -30.49322 1.000 50.22265 279 VAL B O 1
ATOM 4251 N N . HIS B 1 254 ? 53.57436 -14.80550 -31.77400 1.000 52.61934 280 HIS B N 1
ATOM 4252 C CA . HIS B 1 254 ? 53.00499 -13.92750 -30.75670 1.000 48.40887 280 HIS B CA 1
ATOM 4253 C C . HIS B 1 254 ? 51.48935 -14.07796 -30.78760 1.000 46.82482 280 HIS B C 1
ATOM 4254 O O . HIS B 1 254 ? 50.88244 -13.97984 -31.85866 1.000 45.64732 280 HIS B O 1
ATOM 4261 N N . VAL B 1 255 ? 50.88044 -14.30849 -29.62373 1.000 45.89855 281 VAL B N 1
ATOM 4262 C CA . VAL B 1 255 ? 49.46492 -14.66493 -29.52858 1.000 46.23668 281 VAL B CA 1
ATOM 4263 C C . VAL B 1 255 ? 48.69441 -13.54878 -28.83020 1.000 42.39142 281 VAL B C 1
ATOM 4264 O O . VAL B 1 255 ? 49.14285 -12.99950 -27.81574 1.000 41.52415 281 VAL B O 1
ATOM 4268 N N . TRP B 1 256 ? 47.53860 -13.21167 -29.38019 1.000 42.29462 282 TRP B N 1
ATOM 4269 C CA . TRP B 1 256 ? 46.63634 -12.26454 -28.75810 1.000 41.55490 282 TRP B CA 1
ATOM 4270 C C . TRP B 1 256 ? 45.30763 -12.95370 -28.48378 1.000 40.99787 282 TRP B C 1
ATOM 4271 O O . TRP B 1 256 ? 45.06523 -14.07791 -28.92144 1.000 41.64193 282 TRP B O 1
ATOM 4282 N N . PHE B 1 257 ? 44.45613 -12.27634 -27.71396 1.000 42.26548 283 PHE B N 1
ATOM 4283 C CA . PHE B 1 257 ? 43.27335 -12.90051 -27.13469 1.000 40.75583 283 PHE B CA 1
ATOM 4284 C C . PHE B 1 257 ? 42.01408 -12.18753 -27.59973 1.000 48.80334 283 PHE B C 1
ATOM 4285 O O . PHE B 1 257 ? 41.37656 -12.62189 -28.56883 1.000 51.39085 283 PHE B O 1
ATOM 4293 N N . SER B 1 258 ? 41.63830 -11.10487 -26.91787 1.000 48.48448 284 SER B N 1
ATOM 4294 C CA . SER B 1 258 ? 40.70107 -10.12705 -27.46639 1.000 45.38381 284 SER B CA 1
ATOM 4295 C C . SER B 1 258 ? 39.38591 -10.78456 -27.89169 1.000 48.98385 284 SER B C 1
ATOM 4296 O O . SER B 1 258 ? 38.83730 -10.52204 -28.96878 1.000 48.40617 284 SER B O 1
ATOM 4299 N N . GLY B 1 259 ? 38.88911 -11.67662 -27.03773 1.000 48.20441 285 GLY B N 1
ATOM 4300 C CA . GLY B 1 259 ? 37.61573 -12.32180 -27.27821 1.000 53.87636 285 GLY B CA 1
ATOM 4301 C C . GLY B 1 259 ? 37.67562 -13.64166 -28.01623 1.000 52.13513 285 GLY B C 1
ATOM 4302 O O . GLY B 1 259 ? 36.70462 -14.40456 -27.96302 1.000 53.85408 285 GLY B O 1
ATOM 4303 N N . THR B 1 260 ? 38.77390 -13.94594 -28.70344 1.000 48.14983 286 THR B N 1
ATOM 4304 C CA . THR B 1 260 ? 38.88173 -15.26987 -29.29818 1.000 49.96211 286 THR B CA 1
ATOM 4305 C C . THR B 1 260 ? 39.06382 -16.34047 -28.23231 1.000 48.12762 286 THR B C 1
ATOM 4306 O O . THR B 1 260 ? 38.76842 -17.51148 -28.48264 1.000 49.93395 286 THR B O 1
ATOM 4310 N N . ALA B 1 261 ? 39.54425 -15.95014 -27.05628 1.000 48.97446 287 ALA B N 1
ATOM 4311 C CA . ALA B 1 261 ? 39.71233 -16.81673 -25.89987 1.000 43.33495 287 ALA B CA 1
ATOM 4312 C C . ALA B 1 261 ? 39.71477 -15.92954 -24.66063 1.000 45.02591 287 ALA B C 1
ATOM 4313 O O . ALA B 1 261 ? 39.99630 -14.73207 -24.77040 1.000 46.75009 287 ALA B O 1
ATOM 4315 N N . PRO B 1 262 ? 39.36279 -16.45853 -23.48644 1.000 46.48941 288 PRO B N 1
ATOM 4316 C CA . PRO B 1 262 ? 39.35520 -15.60773 -22.28624 1.000 40.60441 288 PRO B CA 1
ATOM 4317 C C . PRO B 1 262 ? 40.75839 -15.10956 -21.95854 1.000 46.06761 288 PRO B C 1
ATOM 4318 O O . PRO B 1 262 ? 41.76069 -15.75902 -22.26654 1.000 45.27165 288 PRO B O 1
ATOM 4322 N N . ASP B 1 263 ? 40.82379 -13.92253 -21.34904 1.000 40.79232 289 ASP B N 1
ATOM 4323 C CA . ASP B 1 263 ? 42.06113 -13.40012 -20.78247 1.000 38.27330 289 ASP B CA 1
ATOM 4324 C C . ASP B 1 263 ? 42.07459 -13.88433 -19.34706 1.000 41.64150 289 ASP B C 1
ATOM 4325 O O . ASP B 1 263 ? 41.53496 -13.21994 -18.46467 1.000 47.58069 289 ASP B O 1
ATOM 4330 N N . ASP B 1 264 ? 42.65924 -15.05720 -19.09192 1.000 42.41599 290 ASP B N 1
ATOM 4331 C CA . ASP B 1 264 ? 42.75220 -15.53815 -17.71030 1.000 48.19456 290 ASP B CA 1
ATOM 4332 C C . ASP B 1 264 ? 43.95509 -16.45868 -17.53178 1.000 48.42561 290 ASP B C 1
ATOM 4333 O O . ASP B 1 264 ? 44.73449 -16.69565 -18.45437 1.000 46.94958 290 ASP B O 1
ATOM 4338 N N . GLU B 1 265 ? 44.09192 -16.97595 -16.31059 1.000 53.74382 291 GLU B N 1
ATOM 4339 C CA . GLU B 1 265 ? 45.29477 -17.70747 -15.93058 1.000 52.39762 291 GLU B CA 1
ATOM 4340 C C . GLU B 1 265 ? 45.32346 -19.08976 -16.56678 1.000 51.97944 291 GLU B C 1
ATOM 4341 O O . GLU B 1 265 ? 46.38573 -19.56997 -16.97687 1.000 52.17555 291 GLU B O 1
ATOM 4347 N N . ALA B 1 266 ? 44.16760 -19.73771 -16.67609 1.000 55.15995 292 ALA B N 1
ATOM 4348 C CA . ALA B 1 266 ? 44.09733 -21.00084 -17.40410 1.000 49.11546 292 ALA B CA 1
ATOM 4349 C C . ALA B 1 266 ? 44.57803 -20.83583 -18.84600 1.000 49.86486 292 ALA B C 1
ATOM 4350 O O . ALA B 1 266 ? 45.43717 -21.59155 -19.31701 1.000 50.61020 292 ALA B O 1
ATOM 4352 N N . THR B 1 267 ? 44.06322 -19.81928 -19.54958 1.000 46.19500 293 THR B N 1
ATOM 4353 C CA . THR B 1 267 ? 44.39446 -19.64269 -20.96216 1.000 48.25825 293 THR B CA 1
ATOM 4354 C C . THR B 1 267 ? 45.83660 -19.15715 -21.15129 1.000 46.84389 293 THR B C 1
ATOM 4355 O O . THR B 1 267 ? 46.53479 -19.62794 -22.05401 1.000 48.30668 293 THR B O 1
ATOM 4359 N N . TYR B 1 268 ? 46.30735 -18.23874 -20.30025 1.000 46.45005 294 TYR B N 1
ATOM 4360 C CA . TYR B 1 268 ? 47.69163 -17.76657 -20.38871 1.000 50.31850 294 TYR B CA 1
ATOM 4361 C C . TYR B 1 268 ? 48.68888 -18.91844 -20.26713 1.000 50.62534 294 TYR B C 1
ATOM 4362 O O . TYR B 1 268 ? 49.61448 -19.03704 -21.07522 1.000 47.08198 294 TYR B O 1
ATOM 4371 N N . ASN B 1 269 ? 48.51839 -19.77459 -19.25526 1.000 49.64650 295 ASN B N 1
ATOM 4372 C CA . ASN B 1 269 ? 49.46522 -20.86707 -19.03217 1.000 47.40551 295 ASN B CA 1
ATOM 4373 C C . ASN B 1 269 ? 49.50333 -21.81885 -20.22212 1.000 49.61699 295 ASN B C 1
ATOM 4374 O O . ASN B 1 269 ? 50.57440 -22.30844 -20.59921 1.000 54.34191 295 ASN B O 1
ATOM 4379 N N . ARG B 1 270 ? 48.34678 -22.09855 -20.82452 1.000 46.36262 296 ARG B N 1
ATOM 4380 C CA . ARG B 1 270 ? 48.31804 -23.01241 -21.96053 1.000 48.29233 296 ARG B CA 1
ATOM 4381 C C . ARG B 1 270 ? 49.12158 -22.44916 -23.12760 1.000 52.08783 296 ARG B C 1
ATOM 4382 O O . ARG B 1 270 ? 49.94691 -23.14712 -23.72484 1.000 53.84507 296 ARG B O 1
ATOM 4390 N N . ILE B 1 271 ? 48.89938 -21.17660 -23.45783 1.000 51.42955 297 ILE B N 1
ATOM 4391 C CA . ILE B 1 271 ? 49.63638 -20.54528 -24.55111 1.000 51.17221 297 ILE B CA 1
ATOM 4392 C C . ILE B 1 271 ? 51.13327 -20.53058 -24.25749 1.000 50.81056 297 ILE B C 1
ATOM 4393 O O . ILE B 1 271 ? 51.95621 -20.69866 -25.16215 1.000 53.22422 297 ILE B O 1
ATOM 4398 N N . ILE B 1 272 ? 51.51077 -20.32964 -22.98908 1.000 53.10117 298 ILE B N 1
ATOM 4399 C CA . ILE B 1 272 ? 52.91449 -20.44725 -22.60084 1.000 50.29088 298 ILE B CA 1
ATOM 4400 C C . ILE B 1 272 ? 53.42559 -21.85048 -22.88116 1.000 54.23165 298 ILE B C 1
ATOM 4401 O O . ILE B 1 272 ? 54.53680 -22.03008 -23.38926 1.000 57.44455 298 ILE B O 1
ATOM 4406 N N . ASP B 1 273 ? 52.62246 -22.86705 -22.55903 1.000 51.94961 299 ASP B N 1
ATOM 4407 C CA . ASP B 1 273 ? 53.06959 -24.24266 -22.73133 1.000 54.53131 299 ASP B CA 1
ATOM 4408 C C . ASP B 1 273 ? 53.16471 -24.63354 -24.19418 1.000 54.81356 299 ASP B C 1
ATOM 4409 O O . ASP B 1 273 ? 53.99014 -25.48149 -24.55199 1.000 57.68346 299 ASP B O 1
ATOM 4414 N N . SER B 1 274 ? 52.33408 -24.04339 -25.04094 1.000 52.96165 300 SER B N 1
ATOM 4415 C CA . SER B 1 274 ? 52.35265 -24.29637 -26.47244 1.000 58.83859 300 SER B CA 1
ATOM 4416 C C . SER B 1 274 ? 53.52454 -23.61390 -27.17003 1.000 60.13241 300 SER B C 1
ATOM 4417 O O . SER B 1 274 ? 53.54484 -23.53684 -28.39960 1.000 64.23474 300 SER B O 1
ATOM 4420 N N . CYS B 1 275 ? 54.47818 -23.09681 -26.39697 1.000 57.15830 301 CYS B N 1
ATOM 4421 C CA . CYS B 1 275 ? 55.76600 -22.61930 -26.88049 1.000 63.10326 301 CYS B CA 1
ATOM 4422 C C . CYS B 1 275 ? 55.68563 -21.26841 -27.60595 1.000 64.35217 301 CYS B C 1
ATOM 4423 O O . CYS B 1 275 ? 56.62165 -20.89314 -28.31499 1.000 64.27043 301 CYS B O 1
ATOM 4426 N N . ALA B 1 276 ? 54.60014 -20.51254 -27.44323 1.000 64.20076 302 ALA B N 1
ATOM 4427 C CA . ALA B 1 276 ? 54.54843 -19.16662 -28.00315 1.000 57.87956 302 ALA B CA 1
ATOM 4428 C C . ALA B 1 276 ? 55.70754 -18.31824 -27.48500 1.000 51.28038 302 ALA B C 1
ATOM 4429 O O . ALA B 1 276 ? 56.16611 -18.48113 -26.35123 1.000 52.19799 302 ALA B O 1
ATOM 4431 N N . ASP B 1 277 ? 56.19662 -17.41642 -28.33808 1.000 47.55331 303 ASP B N 1
ATOM 4432 C CA . ASP B 1 277 ? 57.30232 -16.54652 -27.95540 1.000 47.08548 303 ASP B CA 1
ATOM 4433 C C . ASP B 1 277 ? 56.82938 -15.29016 -27.23312 1.000 49.23765 303 ASP B C 1
ATOM 4434 O O . ASP B 1 277 ? 57.61951 -14.66150 -26.51914 1.000 48.66842 303 ASP B O 1
ATOM 4439 N N . GLY B 1 278 ? 55.57660 -14.90438 -27.42419 1.000 48.56960 304 GLY B N 1
ATOM 4440 C CA . GLY B 1 278 ? 55.06289 -13.69874 -26.80496 1.000 49.34415 304 GLY B CA 1
ATOM 4441 C C . GLY B 1 278 ? 53.57023 -13.79881 -26.59763 1.000 49.51016 304 GLY B C 1
ATOM 4442 O O . GLY B 1 278 ? 52.85338 -14.43814 -27.37816 1.000 47.48195 304 GLY B O 1
ATOM 4443 N N . LEU B 1 279 ? 53.10286 -13.15853 -25.52696 1.000 45.57892 305 LEU B N 1
ATOM 4444 C CA . LEU B 1 279 ? 51.69007 -13.02756 -25.21525 1.000 42.44004 305 LEU B CA 1
ATOM 4445 C C . LEU B 1 279 ? 51.31410 -11.55280 -25.19801 1.000 40.68047 305 LEU B C 1
ATOM 4446 O O . LEU B 1 279 ? 52.10561 -10.70531 -24.79012 1.000 41.28055 305 LEU B O 1
ATOM 4451 N N . MET B 1 280 ? 50.10638 -11.25318 -25.67067 1.000 45.11702 306 MET B N 1
ATOM 4452 C CA . MET B 1 280 ? 49.55106 -9.90684 -25.68341 1.000 41.87293 306 MET B CA 1
ATOM 4453 C C . MET B 1 280 ? 48.38312 -9.80184 -24.69759 1.000 41.86404 306 MET B C 1
ATOM 4454 O O . MET B 1 280 ? 47.22378 -9.73314 -25.10311 1.000 46.61707 306 MET B O 1
ATOM 4459 N N . PRO B 1 281 ? 48.66051 -9.77758 -23.39224 1.000 46.71744 307 PRO B N 1
ATOM 4460 C CA . PRO B 1 281 ? 47.59131 -9.92517 -22.40647 1.000 44.91884 307 PRO B CA 1
ATOM 4461 C C . PRO B 1 281 ? 46.84205 -8.63159 -22.13445 1.000 44.34402 307 PRO B C 1
ATOM 4462 O O . PRO B 1 281 ? 47.42700 -7.54251 -22.08297 1.000 44.27918 307 PRO B O 1
ATOM 4466 N N . ALA B 1 282 ? 45.53257 -8.77331 -21.91443 1.000 39.28967 308 ALA B N 1
ATOM 4467 C CA . ALA B 1 282 ? 44.73740 -7.64010 -21.46805 1.000 37.55961 308 ALA B CA 1
ATOM 4468 C C . ALA B 1 282 ? 45.05580 -7.25404 -20.02740 1.000 40.86156 308 ALA B C 1
ATOM 4469 O O . ALA B 1 282 ? 44.77474 -6.11073 -19.63579 1.000 38.23031 308 ALA B O 1
ATOM 4471 N N . TYR B 1 283 ? 45.64900 -8.18862 -19.25753 1.000 42.00026 309 TYR B N 1
ATOM 4472 C CA . TYR B 1 283 ? 46.04524 -8.04050 -17.85556 1.000 38.55940 309 TYR B CA 1
ATOM 4473 C C . TYR B 1 283 ? 47.55014 -8.24660 -17.72903 1.000 40.08939 309 TYR B C 1
ATOM 4474 O O . TYR B 1 283 ? 47.99128 -9.29346 -17.23883 1.000 39.40981 309 TYR B O 1
ATOM 4483 N N . PRO B 1 284 ? 48.36892 -7.26969 -18.12860 1.000 37.23811 310 PRO B N 1
ATOM 4484 C CA . PRO B 1 284 ? 49.81854 -7.50291 -18.12265 1.000 32.45852 310 PRO B CA 1
ATOM 4485 C C . PRO B 1 284 ? 50.40119 -7.71305 -16.72570 1.000 44.49472 310 PRO B C 1
ATOM 4486 O O . PRO B 1 284 ? 51.41320 -8.41690 -16.60117 1.000 42.98637 310 PRO B O 1
ATOM 4490 N N . ALA B 1 285 ? 49.80181 -7.14222 -15.66883 1.000 37.55517 311 ALA B N 1
ATOM 4491 C CA . ALA B 1 285 ? 50.27721 -7.46167 -14.32712 1.000 44.81709 311 ALA B CA 1
ATOM 4492 C C . ALA B 1 285 ? 50.00469 -8.92043 -13.98645 1.000 44.33010 311 ALA B C 1
ATOM 4493 O O . ALA B 1 285 ? 50.79272 -9.55366 -13.27494 1.000 47.81274 311 ALA B O 1
ATOM 4495 N N . LEU B 1 286 ? 48.90283 -9.47544 -14.48437 1.000 41.06735 312 LEU B N 1
ATOM 4496 C CA . LEU B 1 286 ? 48.61031 -10.86480 -14.17381 1.000 42.90839 312 LEU B CA 1
ATOM 4497 C C . LEU B 1 286 ? 49.63184 -11.77789 -14.83247 1.000 46.47201 312 LEU B C 1
ATOM 4498 O O . LEU B 1 286 ? 50.22583 -12.63984 -14.17640 1.000 47.25692 312 LEU B O 1
ATOM 4503 N N . LEU B 1 287 ? 49.90997 -11.54163 -16.11245 1.000 45.33842 313 LEU B N 1
ATOM 4504 C CA . LEU B 1 287 ? 50.87404 -12.36199 -16.83538 1.000 43.31554 313 LEU B CA 1
ATOM 4505 C C . LEU B 1 287 ? 52.25190 -12.28249 -16.19509 1.000 44.12149 313 LEU B C 1
ATOM 4506 O O . LEU B 1 287 ? 52.98689 -13.27513 -16.14821 1.000 44.94966 313 LEU B O 1
ATOM 4511 N N . GLU B 1 288 ? 52.61098 -11.11624 -15.67917 1.000 41.30330 314 GLU B N 1
ATOM 4512 C CA . GLU B 1 288 ? 53.92748 -10.97606 -15.08285 1.000 48.49893 314 GLU B CA 1
ATOM 4513 C C . GLU B 1 288 ? 54.03718 -11.81062 -13.81352 1.000 52.00159 314 GLU B C 1
ATOM 4514 O O . GLU B 1 288 ? 55.04380 -12.49232 -13.60428 1.000 54.30731 314 GLU B O 1
ATOM 4520 N N . ARG B 1 289 ? 53.00513 -11.78661 -12.96941 1.000 48.57578 315 ARG B N 1
ATOM 4521 C CA . ARG B 1 289 ? 52.99028 -12.65792 -11.79709 1.000 51.12798 315 ARG B CA 1
ATOM 4522 C C . ARG B 1 289 ? 53.14156 -14.11615 -12.20063 1.000 52.42284 315 ARG B C 1
ATOM 4523 O O . ARG B 1 289 ? 53.84536 -14.87677 -11.53077 1.000 57.18724 315 ARG B O 1
ATOM 4531 N N . ILE B 1 290 ? 52.50499 -14.51777 -13.30438 1.000 50.24477 316 ILE B N 1
ATOM 4532 C CA . ILE B 1 290 ? 52.58432 -15.90529 -13.74535 1.000 50.00822 316 ILE B CA 1
ATOM 4533 C C . ILE B 1 290 ? 53.99758 -16.23183 -14.20347 1.000 51.02281 316 ILE B C 1
ATOM 4534 O O . ILE B 1 290 ? 54.54716 -17.28128 -13.86317 1.000 57.08399 316 ILE B O 1
ATOM 4539 N N . LEU B 1 291 ? 54.61683 -15.33965 -14.97179 1.000 54.91837 317 LEU B N 1
ATOM 4540 C CA . LEU B 1 291 ? 55.95010 -15.63715 -15.48668 1.000 54.67607 317 LEU B CA 1
ATOM 4541 C C . LEU B 1 291 ? 56.99310 -15.63384 -14.36419 1.000 55.86428 317 LEU B C 1
ATOM 4542 O O . LEU B 1 291 ? 57.85872 -16.51313 -14.31678 1.000 57.20526 317 LEU B O 1
ATOM 4547 N N . ASP B 1 292 ? 56.92613 -14.65829 -13.45569 1.000 52.87789 318 ASP B N 1
ATOM 4548 C CA . ASP B 1 292 ? 57.79343 -14.66565 -12.28408 1.000 50.40109 318 ASP B CA 1
ATOM 4549 C C . ASP B 1 292 ? 57.61000 -15.94668 -11.48124 1.000 59.62588 318 ASP B C 1
ATOM 4550 O O . ASP B 1 292 ? 58.58683 -16.61714 -11.11996 1.000 57.68082 318 ASP B O 1
ATOM 4555 N N . GLU B 1 293 ? 56.35240 -16.30810 -11.20694 1.000 56.61771 319 GLU B N 1
ATOM 4556 C CA . GLU B 1 293 ? 56.05632 -17.45346 -10.34882 1.000 58.83065 319 GLU B CA 1
ATOM 4557 C C . GLU B 1 293 ? 56.51369 -18.77012 -10.97324 1.000 62.19807 319 GLU B C 1
ATOM 4558 O O . GLU B 1 293 ? 57.00051 -19.65582 -10.26532 1.000 64.22831 319 GLU B O 1
ATOM 4564 N N . ARG B 1 294 ? 56.36123 -18.93254 -12.28379 1.000 59.33632 320 ARG B N 1
ATOM 4565 C CA . ARG B 1 294 ? 56.82484 -20.16049 -12.91520 1.000 58.05098 320 ARG B CA 1
ATOM 4566 C C . ARG B 1 294 ? 58.31278 -20.14268 -13.25618 1.000 59.03200 320 ARG B C 1
ATOM 4567 O O . ARG B 1 294 ? 58.83412 -21.16028 -13.71889 1.000 59.16138 320 ARG B O 1
ATOM 4575 N N . GLY B 1 295 ? 59.00589 -19.03119 -13.02927 1.000 58.11583 321 GLY B N 1
ATOM 4576 C CA . GLY B 1 295 ? 60.40514 -18.93572 -13.41570 1.000 57.25568 321 GLY B CA 1
ATOM 4577 C C . GLY B 1 295 ? 60.65364 -19.05011 -14.90531 1.000 60.75336 321 GLY B C 1
ATOM 4578 O O . GLY B 1 295 ? 61.74360 -19.46670 -15.31341 1.000 58.89070 321 GLY B O 1
ATOM 4579 N N . ILE B 1 296 ? 59.66640 -18.69268 -15.73342 1.000 56.06671 322 ILE B N 1
ATOM 4580 C CA . ILE B 1 296 ? 59.82607 -18.83060 -17.16934 1.000 55.83681 322 ILE B CA 1
ATOM 4581 C C . ILE B 1 296 ? 60.93408 -17.90461 -17.65049 1.000 57.58234 322 ILE B C 1
ATOM 4582 O O . ILE B 1 296 ? 61.16666 -16.82891 -17.08342 1.000 58.04994 322 ILE B O 1
ATOM 4587 N N . GLU B 1 297 ? 61.62731 -18.33964 -18.70545 1.000 55.02543 323 GLU B N 1
ATOM 4588 C CA . GLU B 1 297 ? 62.69881 -17.56565 -19.32700 1.000 61.09742 323 GLU B CA 1
ATOM 4589 C C . GLU B 1 297 ? 62.16385 -16.26160 -19.91015 1.000 56.93619 323 GLU B C 1
ATOM 4590 O O . GLU B 1 297 ? 61.07304 -16.21891 -20.47710 1.000 53.81738 323 GLU B O 1
ATOM 4596 N N . ARG B 1 298 ? 62.94814 -15.20287 -19.78838 1.000 54.46825 324 ARG B N 1
ATOM 4597 C CA . ARG B 1 298 ? 62.65691 -13.90664 -20.37453 1.000 57.67060 324 ARG B CA 1
ATOM 4598 C C . ARG B 1 298 ? 63.90722 -13.42417 -21.09415 1.000 63.31350 324 ARG B C 1
ATOM 4599 O O . ARG B 1 298 ? 65.01056 -13.90801 -20.82043 1.000 65.45139 324 ARG B O 1
ATOM 4607 N N . PRO B 1 299 ? 63.77463 -12.49238 -22.03941 1.000 64.27821 325 PRO B N 1
ATOM 4608 C CA . PRO B 1 299 ? 64.97367 -11.96137 -22.70000 1.000 64.92722 325 PRO B CA 1
ATOM 4609 C C . PRO B 1 299 ? 65.91982 -11.32250 -21.68621 1.000 68.41636 325 PRO B C 1
ATOM 4610 O O . PRO B 1 299 ? 65.51897 -10.48781 -20.87049 1.000 65.59375 325 PRO B O 1
ATOM 4614 N N . GLY B 1 300 ? 67.18799 -11.74184 -21.73462 1.000 70.25726 326 GLY B N 1
ATOM 4615 C CA . GLY B 1 300 ? 68.20556 -11.26804 -20.81795 1.000 69.58556 326 GLY B CA 1
ATOM 4616 C C . GLY B 1 300 ? 68.18387 -11.89722 -19.44220 1.000 73.10764 326 GLY B C 1
ATOM 4617 O O . GLY B 1 300 ? 68.98689 -11.49793 -18.58844 1.000 67.13083 326 GLY B O 1
ATOM 4618 N N . ARG B 1 301 ? 67.29494 -12.86028 -19.20025 1.000 75.06614 327 ARG B N 1
ATOM 4619 C CA . ARG B 1 301 ? 67.15316 -13.50703 -17.89642 1.000 70.96983 327 ARG B CA 1
ATOM 4620 C C . ARG B 1 301 ? 66.81209 -14.97713 -18.12106 1.000 73.45889 327 ARG B C 1
ATOM 4621 O O . ARG B 1 301 ? 65.64845 -15.31352 -18.39275 1.000 72.91864 327 ARG B O 1
ATOM 4629 N N . PRO B 1 302 ? 67.79078 -15.87814 -18.00608 1.000 75.92993 328 PRO B N 1
ATOM 4630 C CA . PRO B 1 302 ? 67.54170 -17.29304 -18.30992 1.000 70.28831 328 PRO B CA 1
ATOM 4631 C C . PRO B 1 302 ? 66.65266 -17.94113 -17.26750 1.000 68.00390 328 PRO B C 1
ATOM 4632 O O . PRO B 1 302 ? 66.64281 -17.55097 -16.09754 1.000 67.87921 328 PRO B O 1
ATOM 4636 N N . GLY B 1 303 ? 65.90514 -18.94989 -17.70108 1.000 62.02229 329 GLY B N 1
ATOM 4637 C CA . GLY B 1 303 ? 64.96759 -19.58564 -16.80461 1.000 58.55750 329 GLY B CA 1
ATOM 4638 C C . GLY B 1 303 ? 64.45020 -20.89129 -17.35298 1.000 57.91883 329 GLY B C 1
ATOM 4639 O O . GLY B 1 303 ? 65.10749 -21.54851 -18.15997 1.000 62.68840 329 GLY B O 1
ATOM 4640 N N . VAL B 1 304 ? 63.25549 -21.26021 -16.88982 1.000 58.47518 330 VAL B N 1
ATOM 4641 C CA . VAL B 1 304 ? 62.59681 -22.48040 -17.34546 1.000 61.03150 330 VAL B CA 1
ATOM 4642 C C . VAL B 1 304 ? 62.08205 -22.29829 -18.76846 1.000 65.69082 330 VAL B C 1
ATOM 4643 O O . VAL B 1 304 ? 61.47426 -21.27085 -19.10178 1.000 67.12352 330 VAL B O 1
ATOM 4647 N N . ASP B 1 305 ? 62.29544 -23.30959 -19.61453 1.000 68.66266 331 ASP B N 1
ATOM 4648 C CA . ASP B 1 305 ? 61.70977 -23.30874 -20.94679 1.000 68.66097 331 ASP B CA 1
ATOM 4649 C C . ASP B 1 305 ? 60.47340 -24.18588 -20.92165 1.000 69.40093 331 ASP B C 1
ATOM 4650 O O . ASP B 1 305 ? 60.59109 -25.40301 -20.72174 1.000 72.50339 331 ASP B O 1
ATOM 4655 N N . PRO B 1 306 ? 59.28365 -23.63353 -21.15054 1.000 71.13476 332 PRO B N 1
ATOM 4656 C CA . PRO B 1 306 ? 58.05463 -24.37481 -20.86322 1.000 69.77067 332 PRO B CA 1
ATOM 4657 C C . PRO B 1 306 ? 57.71776 -25.47276 -21.85294 1.000 73.67773 332 PRO B C 1
ATOM 4658 O O . PRO B 1 306 ? 56.73042 -26.19007 -21.63220 1.000 72.35142 332 PRO B O 1
ATOM 4662 N N . CYS B 1 307 ? 58.48544 -25.64702 -22.91089 1.000 72.41900 333 CYS B N 1
ATOM 4663 C CA . CYS B 1 307 ? 58.07072 -26.54371 -23.96901 1.000 71.51626 333 CYS B CA 1
ATOM 4664 C C . CYS B 1 307 ? 58.67919 -27.92335 -23.82572 1.000 69.50852 333 CYS B C 1
ATOM 4665 O O . CYS B 1 307 ? 58.08631 -28.92195 -24.22386 1.000 67.21993 333 CYS B O 1
ATOM 4668 N N . ASP C 1 7 ? 56.35936 -21.44973 13.51751 1.000 75.44731 33 ASP C N 1
ATOM 4669 C CA . ASP C 1 7 ? 55.54997 -20.39573 14.11900 1.000 75.28058 33 ASP C CA 1
ATOM 4670 C C . ASP C 1 7 ? 54.26449 -20.16848 13.31842 1.000 73.81446 33 ASP C C 1
ATOM 4671 O O . ASP C 1 7 ? 53.59430 -21.13870 12.95387 1.000 73.76677 33 ASP C O 1
ATOM 4676 N N . ASN C 1 8 ? 53.92202 -18.89602 13.05084 1.000 60.86801 34 ASN C N 1
ATOM 4677 C CA . ASN C 1 8 ? 52.66553 -18.53797 12.38908 1.000 55.93116 34 ASN C CA 1
ATOM 4678 C C . ASN C 1 8 ? 52.93073 -18.03610 10.97190 1.000 50.61593 34 ASN C C 1
ATOM 4679 O O . ASN C 1 8 ? 53.39428 -16.89676 10.79792 1.000 52.29706 34 ASN C O 1
ATOM 4684 N N . PRO C 1 9 ? 52.64471 -18.82537 9.93924 1.000 49.05002 35 PRO C N 1
ATOM 4685 C CA . PRO C 1 9 ? 52.95568 -18.38412 8.56566 1.000 52.98300 35 PRO C CA 1
ATOM 4686 C C . PRO C 1 9 ? 52.26978 -17.09051 8.15063 1.000 51.43758 35 PRO C C 1
ATOM 4687 O O . PRO C 1 9 ? 52.88489 -16.28108 7.43667 1.000 51.94459 35 PRO C O 1
ATOM 4691 N N . TRP C 1 10 ? 51.02747 -16.86240 8.60016 1.000 47.62296 36 TRP C N 1
ATOM 4692 C CA . TRP C 1 10 ? 50.25886 -15.68625 8.19259 1.000 46.71683 36 TRP C CA 1
ATOM 4693 C C . TRP C 1 10 ? 50.93941 -14.37891 8.57989 1.000 49.54354 36 TRP C C 1
ATOM 4694 O O . TRP C 1 10 ? 50.63058 -13.33035 7.99571 1.000 46.02089 36 TRP C O 1
ATOM 4705 N N . LEU C 1 11 ? 51.85742 -14.41872 9.54526 1.000 46.42315 37 LEU C N 1
ATOM 4706 C CA . LEU C 1 11 ? 52.62095 -13.23246 9.89594 1.000 47.51520 37 LEU C CA 1
ATOM 4707 C C . LEU C 1 11 ? 53.49876 -12.75634 8.75729 1.000 48.10987 37 LEU C C 1
ATOM 4708 O O . LEU C 1 11 ? 53.86740 -11.57918 8.72215 1.000 48.67665 37 LEU C O 1
ATOM 4713 N N . ASP C 1 12 ? 53.84390 -13.63489 7.82682 1.000 51.17106 38 ASP C N 1
ATOM 4714 C CA . ASP C 1 12 ? 54.60665 -13.22303 6.66064 1.000 54.34916 38 ASP C CA 1
ATOM 4715 C C . ASP C 1 12 ? 53.75065 -13.07871 5.41088 1.000 49.47714 38 ASP C C 1
ATOM 4716 O O . ASP C 1 12 ? 54.27816 -12.68759 4.36394 1.000 56.45387 38 ASP C O 1
ATOM 4721 N N . ALA C 1 13 ? 52.44763 -13.35957 5.50139 1.000 46.47833 39 ALA C N 1
ATOM 4722 C CA . ALA C 1 13 ? 51.50282 -13.18422 4.39225 1.000 48.06354 39 ALA C CA 1
ATOM 4723 C C . ALA C 1 13 ? 50.95826 -11.76663 4.47152 1.000 46.66789 39 ALA C C 1
ATOM 4724 O O . ALA C 1 13 ? 49.94085 -11.50357 5.11268 1.000 49.96771 39 ALA C O 1
ATOM 4726 N N . ARG C 1 14 ? 51.65783 -10.83414 3.83940 1.000 44.95893 40 ARG C N 1
ATOM 4727 C CA . ARG C 1 14 ? 51.32460 -9.42167 3.96119 1.000 49.81829 40 ARG C CA 1
ATOM 4728 C C . ARG C 1 14 ? 52.02272 -8.69351 2.82790 1.000 48.74593 40 ARG C C 1
ATOM 4729 O O . ARG C 1 14 ? 53.01631 -9.19286 2.28837 1.000 49.61367 40 ARG C O 1
ATOM 4737 N N . VAL C 1 15 ? 51.48635 -7.52986 2.43971 1.000 44.68866 41 VAL C N 1
ATOM 4738 C CA . VAL C 1 15 ? 50.13512 -7.05731 2.75053 1.000 44.02055 41 VAL C CA 1
ATOM 4739 C C . VAL C 1 15 ? 49.10373 -7.69636 1.79838 1.000 46.87088 41 VAL C C 1
ATOM 4740 O O . VAL C 1 15 ? 49.23321 -7.60038 0.57223 1.000 41.91437 41 VAL C O 1
ATOM 4744 N N . LEU C 1 16 ? 48.07880 -8.33130 2.36656 1.000 43.32331 42 LEU C N 1
ATOM 4745 C CA . LEU C 1 16 ? 47.04961 -8.99905 1.58655 1.000 42.05877 42 LEU C CA 1
ATOM 4746 C C . LEU C 1 16 ? 45.98459 -8.01732 1.12979 1.000 43.07807 42 LEU C C 1
ATOM 4747 O O . LEU C 1 16 ? 45.52484 -7.17355 1.90479 1.000 46.17305 42 LEU C O 1
ATOM 4752 N N . ASN C 1 17 ? 45.61470 -8.12668 -0.15134 1.000 39.00120 43 ASN C N 1
ATOM 4753 C CA . ASN C 1 17 ? 44.39078 -7.54924 -0.69072 1.000 34.91684 43 ASN C CA 1
ATOM 4754 C C . ASN C 1 17 ? 43.36565 -8.67806 -0.65752 1.000 33.21527 43 ASN C C 1
ATOM 4755 O O . ASN C 1 17 ? 43.47457 -9.65183 -1.41013 1.000 40.01398 43 ASN C O 1
ATOM 4760 N N . MET C 1 18 ? 42.40900 -8.58249 0.24318 1.000 33.77597 44 MET C N 1
ATOM 4761 C CA . MET C 1 18 ? 41.42099 -9.64052 0.44695 1.000 39.85341 44 MET C CA 1
ATOM 4762 C C . MET C 1 18 ? 40.05209 -9.15305 -0.02269 1.000 40.04968 44 MET C C 1
ATOM 4763 O O . MET C 1 18 ? 39.31278 -8.50956 0.73272 1.000 38.50256 44 MET C O 1
ATOM 4768 N N . ALA C 1 19 ? 39.71214 -9.48082 -1.26014 1.000 32.61373 45 ALA C N 1
ATOM 4769 C CA . ALA C 1 19 ? 38.48501 -8.96876 -1.85257 1.000 41.44931 45 ALA C CA 1
ATOM 4770 C C . ALA C 1 19 ? 37.25852 -9.32258 -1.01238 1.000 37.84824 45 ALA C C 1
ATOM 4771 O O . ALA C 1 19 ? 36.89445 -10.49833 -0.90319 1.000 38.56202 45 ALA C O 1
ATOM 4773 N N . HIS C 1 20 ? 36.63201 -8.30222 -0.40857 1.000 40.21887 46 HIS C N 1
ATOM 4774 C CA . HIS C 1 20 ? 35.48361 -8.46844 0.48390 1.000 36.16497 46 HIS C CA 1
ATOM 4775 C C . HIS C 1 20 ? 34.27555 -8.94298 -0.31669 1.000 38.05224 46 HIS C C 1
ATOM 4776 O O . HIS C 1 20 ? 33.65524 -8.15350 -1.02800 1.000 36.41553 46 HIS C O 1
ATOM 4783 N N . ALA C 1 21 ? 33.90912 -10.21625 -0.17602 1.000 40.65950 47 ALA C N 1
ATOM 4784 C CA . ALA C 1 21 ? 32.84465 -10.80509 -0.98769 1.000 38.29416 47 ALA C CA 1
ATOM 4785 C C . ALA C 1 21 ? 33.10345 -10.56186 -2.47573 1.000 39.34628 47 ALA C C 1
ATOM 4786 O O . ALA C 1 21 ? 32.17138 -10.42460 -3.27735 1.000 38.39666 47 ALA C O 1
ATOM 4788 N N . GLY C 1 22 ? 34.37887 -10.50569 -2.85817 1.000 36.77875 48 GLY C N 1
ATOM 4789 C CA . GLY C 1 22 ? 34.75478 -10.20781 -4.22743 1.000 38.51830 48 GLY C CA 1
ATOM 4790 C C . GLY C 1 22 ? 34.91719 -8.73476 -4.55523 1.000 39.09335 48 GLY C C 1
ATOM 4791 O O . GLY C 1 22 ? 35.45509 -8.41788 -5.62170 1.000 42.70536 48 GLY C O 1
ATOM 4792 N N . GLY C 1 23 ? 34.47464 -7.83056 -3.67501 1.000 37.17358 49 GLY C N 1
ATOM 4793 C CA . GLY C 1 23 ? 34.52790 -6.39658 -3.87843 1.000 35.41651 49 GLY C CA 1
ATOM 4794 C C . GLY C 1 23 ? 33.12202 -5.87000 -4.10637 1.000 42.28978 49 GLY C C 1
ATOM 4795 O O . GLY C 1 23 ? 32.74044 -5.58700 -5.24797 1.000 38.78775 49 GLY C O 1
ATOM 4796 N N . GLU C 1 24 ? 32.33252 -5.73062 -3.03705 1.000 38.90639 50 GLU C N 1
ATOM 4797 C CA . GLU C 1 24 ? 30.90488 -5.52479 -3.23044 1.000 35.43689 50 GLU C CA 1
ATOM 4798 C C . GLU C 1 24 ? 30.58050 -4.19183 -3.90007 1.000 38.95650 50 GLU C C 1
ATOM 4799 O O . GLU C 1 24 ? 29.45184 -4.02321 -4.36691 1.000 37.20597 50 GLU C O 1
ATOM 4805 N N . ASN C 1 25 ? 31.52998 -3.25952 -4.00218 1.000 39.54228 51 ASN C N 1
ATOM 4806 C CA . ASN C 1 25 ? 31.24332 -2.01200 -4.70290 1.000 39.60992 51 ASN C CA 1
ATOM 4807 C C . ASN C 1 25 ? 31.73731 -1.95797 -6.15243 1.000 36.91695 51 ASN C C 1
ATOM 4808 O O . ASN C 1 25 ? 31.31596 -1.05436 -6.88119 1.000 39.98895 51 ASN C O 1
ATOM 4813 N N . GLU C 1 26 ? 32.58729 -2.89447 -6.60159 1.000 34.17419 52 GLU C N 1
ATOM 4814 C CA . GLU C 1 26 ? 32.97588 -2.96067 -8.01115 1.000 36.28092 52 GLU C CA 1
ATOM 4815 C C . GLU C 1 26 ? 32.29596 -4.10002 -8.77223 1.000 36.29662 52 GLU C C 1
ATOM 4816 O O . GLU C 1 26 ? 32.37612 -4.13076 -10.00643 1.000 37.84480 52 GLU C O 1
ATOM 4822 N N . ALA C 1 27 ? 31.61735 -5.01751 -8.09022 1.000 32.36130 53 ALA C N 1
ATOM 4823 C CA . ALA C 1 27 ? 31.08000 -6.21016 -8.72811 1.000 36.77563 53 ALA C CA 1
ATOM 4824 C C . ALA C 1 27 ? 30.01689 -6.81964 -7.81577 1.000 38.13349 53 ALA C C 1
ATOM 4825 O O . ALA C 1 27 ? 29.99534 -6.54243 -6.61383 1.000 36.14063 53 ALA C O 1
ATOM 4827 N N . PRO C 1 28 ? 29.09735 -7.62082 -8.36507 1.000 43.38512 54 PRO C N 1
ATOM 4828 C CA . PRO C 1 28 ? 28.05213 -8.25014 -7.53070 1.000 36.07533 54 PRO C CA 1
ATOM 4829 C C . PRO C 1 28 ? 28.64607 -9.17430 -6.47854 1.000 36.42338 54 PRO C C 1
ATOM 4830 O O . PRO C 1 28 ? 29.33665 -10.15905 -6.79841 1.000 34.04928 54 PRO C O 1
ATOM 4834 N N . ALA C 1 29 ? 28.31193 -8.89074 -5.21914 1.000 38.93065 55 ALA C N 1
ATOM 4835 C CA . ALA C 1 29 ? 28.88659 -9.60815 -4.07898 1.000 37.45614 55 ALA C CA 1
ATOM 4836 C C . ALA C 1 29 ? 28.66116 -11.11646 -4.15921 1.000 36.46049 55 ALA C C 1
ATOM 4837 O O . ALA C 1 29 ? 27.57381 -11.58168 -4.49828 1.000 42.66793 55 ALA C O 1
ATOM 4839 N N . ASN C 1 30 ? 29.70825 -11.88073 -3.85794 1.000 33.24067 56 ASN C N 1
ATOM 4840 C CA . ASN C 1 30 ? 29.59326 -13.32496 -3.65812 1.000 37.15487 56 ASN C CA 1
ATOM 4841 C C . ASN C 1 30 ? 29.14836 -14.09195 -4.91850 1.000 38.99176 56 ASN C C 1
ATOM 4842 O O . ASN C 1 30 ? 28.35349 -15.02928 -4.84767 1.000 42.32671 56 ASN C O 1
ATOM 4847 N N . THR C 1 31 ? 29.69570 -13.72537 -6.08095 1.000 39.63641 57 THR C N 1
ATOM 4848 C CA . THR C 1 31 ? 29.49900 -14.45940 -7.33453 1.000 34.95021 57 THR C CA 1
ATOM 4849 C C . THR C 1 31 ? 30.84883 -14.86504 -7.91955 1.000 34.89784 57 THR C C 1
ATOM 4850 O O . THR C 1 31 ? 31.86808 -14.20117 -7.69192 1.000 35.76647 57 THR C O 1
ATOM 4854 N N . LEU C 1 32 ? 30.85095 -15.94830 -8.70351 1.000 35.17080 58 LEU C N 1
ATOM 4855 C CA . LEU C 1 32 ? 32.08815 -16.34830 -9.36207 1.000 36.59676 58 LEU C CA 1
ATOM 4856 C C . LEU C 1 32 ? 32.67556 -15.22774 -10.20636 1.000 35.70299 58 LEU C C 1
ATOM 4857 O O . LEU C 1 32 ? 33.89907 -15.11351 -10.30033 1.000 40.66835 58 LEU C O 1
ATOM 4862 N N . TYR C 1 33 ? 31.83842 -14.36328 -10.77905 1.000 32.37695 59 TYR C N 1
ATOM 4863 C CA . TYR C 1 33 ? 32.37213 -13.25384 -11.55931 1.000 38.94449 59 TYR C CA 1
ATOM 4864 C C . TYR C 1 33 ? 33.19909 -12.32646 -10.68020 1.000 38.19844 59 TYR C C 1
ATOM 4865 O O . TYR C 1 33 ? 34.34086 -11.97660 -11.01706 1.000 38.83506 59 TYR C O 1
ATOM 4874 N N . ALA C 1 34 ? 32.64058 -11.93059 -9.53358 1.000 37.48312 60 ALA C N 1
ATOM 4875 C CA . ALA C 1 34 ? 33.34945 -11.00758 -8.65035 1.000 38.23961 60 ALA C CA 1
ATOM 4876 C C . ALA C 1 34 ? 34.65558 -11.61235 -8.15273 1.000 36.63551 60 ALA C C 1
ATOM 4877 O O . ALA C 1 34 ? 35.66722 -10.91298 -8.02294 1.000 40.04175 60 ALA C O 1
ATOM 4879 N N . PHE C 1 35 ? 34.64992 -12.90741 -7.85604 1.000 35.94522 61 PHE C N 1
ATOM 4880 C CA . PHE C 1 35 ? 35.85025 -13.55005 -7.33044 1.000 36.45611 61 PHE C CA 1
ATOM 4881 C C . PHE C 1 35 ? 36.92516 -13.66134 -8.39475 1.000 39.39643 61 PHE C C 1
ATOM 4882 O O . PHE C 1 35 ? 38.09183 -13.31383 -8.15615 1.000 35.43955 61 PHE C O 1
ATOM 4890 N N . LYS C 1 36 ? 36.54176 -14.13571 -9.58946 1.000 39.33580 62 LYS C N 1
ATOM 4891 C CA . LYS C 1 36 ? 37.50701 -14.28048 -10.66713 1.000 34.35089 62 LYS C CA 1
ATOM 4892 C C . LYS C 1 36 ? 38.08167 -12.93411 -11.07198 1.000 39.47223 62 LYS C C 1
ATOM 4893 O O . LYS C 1 36 ? 39.30195 -12.79558 -11.26309 1.000 41.07646 62 LYS C O 1
ATOM 4899 N N . ARG C 1 37 ? 37.21281 -11.93382 -11.20992 1.000 38.73358 63 ARG C N 1
ATOM 4900 C CA . ARG C 1 37 ? 37.66987 -10.59424 -11.55083 1.000 35.97945 63 ARG C CA 1
ATOM 4901 C C . ARG C 1 37 ? 38.61511 -10.05464 -10.48998 1.000 37.02263 63 ARG C C 1
ATOM 4902 O O . ARG C 1 37 ? 39.64567 -9.45263 -10.80892 1.000 38.44715 63 ARG C O 1
ATOM 4910 N N . ALA C 1 38 ? 38.28745 -10.25775 -9.21846 1.000 34.51996 64 ALA C N 1
ATOM 4911 C CA . ALA C 1 38 ? 39.15066 -9.71326 -8.17878 1.000 40.35828 64 ALA C CA 1
ATOM 4912 C C . ALA C 1 38 ? 40.53528 -10.33605 -8.25989 1.000 43.67665 64 ALA C C 1
ATOM 4913 O O . ALA C 1 38 ? 41.55335 -9.62552 -8.23474 1.000 41.74128 64 ALA C O 1
ATOM 4915 N N . VAL C 1 39 ? 40.59549 -11.66730 -8.40415 1.000 42.31280 65 VAL C N 1
ATOM 4916 C CA . VAL C 1 39 ? 41.90058 -12.31935 -8.39943 1.000 44.89842 65 VAL C CA 1
ATOM 4917 C C . VAL C 1 39 ? 42.70537 -11.90179 -9.62262 1.000 44.02449 65 VAL C C 1
ATOM 4918 O O . VAL C 1 39 ? 43.91466 -11.65587 -9.53100 1.000 43.75772 65 VAL C O 1
ATOM 4922 N N . LYS C 1 40 ? 42.04201 -11.74792 -10.76819 1.000 42.25358 66 LYS C N 1
ATOM 4923 C CA . LYS C 1 40 ? 42.75246 -11.27524 -11.94233 1.000 39.76406 66 LYS C CA 1
ATOM 4924 C C . LYS C 1 40 ? 43.25536 -9.84996 -11.75852 1.000 40.48017 66 LYS C C 1
ATOM 4925 O O . LYS C 1 40 ? 44.29298 -9.49054 -12.32098 1.000 42.93841 66 LYS C O 1
ATOM 4931 N N . LEU C 1 41 ? 42.56103 -9.02329 -10.98342 1.000 40.77738 67 LEU C N 1
ATOM 4932 C CA . LEU C 1 41 ? 43.04640 -7.67006 -10.73395 1.000 42.39953 67 LEU C CA 1
ATOM 4933 C C . LEU C 1 41 ? 44.00472 -7.58319 -9.53914 1.000 41.89253 67 LEU C C 1
ATOM 4934 O O . LEU C 1 41 ? 44.39418 -6.47609 -9.14512 1.000 41.77792 67 LEU C O 1
ATOM 4939 N N . GLY C 1 42 ? 44.42334 -8.71115 -8.97664 1.000 41.62530 68 GLY C N 1
ATOM 4940 C CA . GLY C 1 42 ? 45.53769 -8.70244 -8.05271 1.000 40.59915 68 GLY C CA 1
ATOM 4941 C C . GLY C 1 42 ? 45.21168 -9.06439 -6.62644 1.000 42.21654 68 GLY C C 1
ATOM 4942 O O . GLY C 1 42 ? 46.13459 -9.09803 -5.79894 1.000 43.89468 68 GLY C O 1
ATOM 4943 N N . ALA C 1 43 ? 43.95066 -9.32593 -6.29822 1.000 40.44150 69 ALA C N 1
ATOM 4944 C CA . ALA C 1 43 ? 43.59715 -9.80159 -4.97016 1.000 36.52697 69 ALA C CA 1
ATOM 4945 C C . ALA C 1 43 ? 44.43541 -11.01996 -4.61528 1.000 40.29424 69 ALA C C 1
ATOM 4946 O O . ALA C 1 43 ? 44.56903 -11.94982 -5.41275 1.000 39.37274 69 ALA C O 1
ATOM 4948 N N . ASN C 1 44 ? 45.01037 -11.00409 -3.41064 1.000 39.83808 70 ASN C N 1
ATOM 4949 C CA . ASN C 1 44 ? 45.77679 -12.13835 -2.90172 1.000 37.52681 70 ASN C CA 1
ATOM 4950 C C . ASN C 1 44 ? 44.90467 -13.21025 -2.28751 1.000 40.15872 70 ASN C C 1
ATOM 4951 O O . ASN C 1 44 ? 45.36369 -14.34843 -2.14989 1.000 42.39585 70 ASN C O 1
ATOM 4956 N N . MET C 1 45 ? 43.66487 -12.87534 -1.92896 1.000 40.33807 71 MET C N 1
ATOM 4957 C CA . MET C 1 45 ? 42.80204 -13.76670 -1.17237 1.000 40.90031 71 MET C CA 1
ATOM 4958 C C . MET C 1 45 ? 41.35932 -13.32672 -1.37535 1.000 40.83940 71 MET C C 1
ATOM 4959 O O . MET C 1 45 ? 41.08595 -12.13482 -1.54677 1.000 42.41982 71 MET C O 1
ATOM 4964 N N . LEU C 1 46 ? 40.44235 -14.29410 -1.33919 1.000 33.36020 72 LEU C N 1
ATOM 4965 C CA . LEU C 1 46 ? 39.01126 -14.02642 -1.34740 1.000 40.17726 72 LEU C CA 1
ATOM 4966 C C . LEU C 1 46 ? 38.44298 -14.08478 0.07186 1.000 43.19797 72 LEU C C 1
ATOM 4967 O O . LEU C 1 46 ? 38.83000 -14.94514 0.86940 1.000 42.86747 72 LEU C O 1
ATOM 4972 N N . GLU C 1 47 ? 37.52738 -13.16583 0.39100 1.000 39.50601 73 GLU C N 1
ATOM 4973 C CA . GLU C 1 47 ? 36.68240 -13.28919 1.57579 1.000 43.28069 73 GLU C CA 1
ATOM 4974 C C . GLU C 1 47 ? 35.26324 -13.59086 1.11834 1.000 39.99575 73 GLU C C 1
ATOM 4975 O O . GLU C 1 47 ? 34.75838 -12.95854 0.18637 1.000 40.67957 73 GLU C O 1
ATOM 4981 N N . LEU C 1 48 ? 34.60723 -14.53045 1.78353 1.000 36.20705 74 LEU C N 1
ATOM 4982 C CA . LEU C 1 48 ? 33.25490 -14.87510 1.38581 1.000 39.75373 74 LEU C CA 1
ATOM 4983 C C . LEU C 1 48 ? 32.46576 -15.38621 2.58147 1.000 42.35164 74 LEU C C 1
ATOM 4984 O O . LEU C 1 48 ? 33.02867 -15.71731 3.62916 1.000 40.13246 74 LEU C O 1
ATOM 4989 N N . ASP C 1 49 ? 31.14133 -15.49137 2.37844 1.000 40.13937 75 ASP C N 1
ATOM 4990 C CA . ASP C 1 49 ? 30.16189 -15.87362 3.38597 1.000 36.94105 75 ASP C CA 1
ATOM 4991 C C . ASP C 1 49 ? 29.42856 -17.13475 2.95470 1.000 38.88912 75 ASP C C 1
ATOM 4992 O O . ASP C 1 49 ? 29.13210 -17.29905 1.77318 1.000 36.55824 75 ASP C O 1
ATOM 4997 N N . VAL C 1 50 ? 29.10230 -18.02232 3.90331 1.000 36.23448 76 VAL C N 1
ATOM 4998 C CA . VAL C 1 50 ? 28.40679 -19.26259 3.56005 1.000 36.75362 76 VAL C CA 1
ATOM 4999 C C . VAL C 1 50 ? 27.12196 -19.41298 4.36842 1.000 37.02853 76 VAL C C 1
ATOM 5000 O O . VAL C 1 50 ? 27.08795 -19.11978 5.56619 1.000 40.27296 76 VAL C O 1
ATOM 5004 N N . GLN C 1 51 ? 26.06168 -19.85989 3.69234 1.000 38.31433 77 GLN C N 1
ATOM 5005 C CA . GLN C 1 51 ? 24.81316 -20.37783 4.25251 1.000 36.37369 77 GLN C CA 1
ATOM 5006 C C . GLN C 1 51 ? 24.57340 -21.77119 3.67657 1.000 39.64706 77 GLN C C 1
ATOM 5007 O O . GLN C 1 51 ? 25.32370 -22.24052 2.81060 1.000 43.08432 77 GLN C O 1
ATOM 5013 N N . SER C 1 52 ? 23.51830 -22.43943 4.15520 1.000 38.41528 78 SER C N 1
ATOM 5014 C CA . SER C 1 52 ? 23.14029 -23.76363 3.67596 1.000 38.66949 78 SER C CA 1
ATOM 5015 C C . SER C 1 52 ? 21.69092 -23.77074 3.19570 1.000 41.02950 78 SER C C 1
ATOM 5016 O O . SER C 1 52 ? 20.82843 -23.06273 3.73976 1.000 33.08450 78 SER C O 1
ATOM 5019 N N . THR C 1 53 ? 21.43942 -24.58469 2.16193 1.000 40.99455 79 THR C N 1
ATOM 5020 C CA . THR C 1 53 ? 20.12418 -24.73624 1.54966 1.000 39.57281 79 THR C CA 1
ATOM 5021 C C . THR C 1 53 ? 19.32944 -25.83203 2.24491 1.000 41.99042 79 THR C C 1
ATOM 5022 O O . THR C 1 53 ? 19.85090 -26.59678 3.05753 1.000 45.06349 79 THR C O 1
ATOM 5026 N N . LYS C 1 54 ? 18.05304 -25.92326 1.86867 1.000 43.90717 80 LYS C N 1
ATOM 5027 C CA . LYS C 1 54 ? 17.17018 -26.97102 2.37197 1.000 43.11609 80 LYS C CA 1
ATOM 5028 C C . LYS C 1 54 ? 17.75621 -28.36346 2.14544 1.000 43.72930 80 LYS C C 1
ATOM 5029 O O . LYS C 1 54 ? 17.61609 -29.24271 3.00277 1.000 45.20319 80 LYS C O 1
ATOM 5035 N N . ASP C 1 55 ? 18.41608 -28.59298 1.00423 1.000 42.94231 81 ASP C N 1
ATOM 5036 C CA . ASP C 1 55 ? 19.09498 -29.86736 0.78452 1.000 46.90084 81 ASP C CA 1
ATOM 5037 C C . ASP C 1 55 ? 20.56011 -29.85184 1.24409 1.000 47.38270 81 ASP C C 1
ATOM 5038 O O . ASP C 1 55 ? 21.36303 -30.64123 0.73754 1.000 43.93088 81 ASP C O 1
ATOM 5043 N N . ASP C 1 56 ? 20.91071 -28.98237 2.19627 1.000 39.94352 82 ASP C N 1
ATOM 5044 C CA . ASP C 1 56 ? 22.17070 -29.08435 2.92113 1.000 38.58916 82 ASP C CA 1
ATOM 5045 C C . ASP C 1 56 ? 23.38484 -28.89087 2.01573 1.000 44.23769 82 ASP C C 1
ATOM 5046 O O . ASP C 1 56 ? 24.40062 -29.57253 2.14595 1.000 43.83816 82 ASP C O 1
ATOM 5051 N N . GLN C 1 57 ? 23.29324 -27.94609 1.09809 1.000 42.52371 83 GLN C N 1
ATOM 5052 C CA . GLN C 1 57 ? 24.43615 -27.54707 0.30357 1.000 43.53898 83 GLN C CA 1
ATOM 5053 C C . GLN C 1 57 ? 24.88901 -26.16517 0.75827 1.000 46.73800 83 GLN C C 1
ATOM 5054 O O . GLN C 1 57 ? 24.05834 -25.26393 0.92752 1.000 43.39233 83 GLN C O 1
ATOM 5060 N N . LEU C 1 58 ? 26.19952 -26.01005 0.96518 1.000 41.63732 84 LEU C N 1
ATOM 5061 C CA . LEU C 1 58 ? 26.77408 -24.71342 1.30119 1.000 38.89570 84 LEU C CA 1
ATOM 5062 C C . LEU C 1 58 ? 26.81680 -23.81469 0.06900 1.000 41.67253 84 LEU C C 1
ATOM 5063 O O . LEU C 1 58 ? 27.34990 -24.19540 -0.98053 1.000 39.48608 84 LEU C O 1
ATOM 5068 N N . VAL C 1 59 ? 26.23674 -22.63193 0.18363 1.000 40.56782 85 VAL C N 1
ATOM 5069 C CA . VAL C 1 59 ? 26.20985 -21.69039 -0.92351 1.000 39.10554 85 VAL C CA 1
ATOM 5070 C C . VAL C 1 59 ? 26.78930 -20.37646 -0.43412 1.000 37.42929 85 VAL C C 1
ATOM 5071 O O . VAL C 1 59 ? 26.71212 -20.05082 0.75486 1.000 38.38062 85 VAL C O 1
ATOM 5075 N N . VAL C 1 60 ? 27.39344 -19.62377 -1.34671 1.000 36.53007 86 VAL C N 1
ATOM 5076 C CA . VAL C 1 60 ? 28.06770 -18.38448 -0.97318 1.000 33.82979 86 VAL C CA 1
ATOM 5077 C C . VAL C 1 60 ? 27.06384 -17.24303 -1.07053 1.000 36.55975 86 VAL C C 1
ATOM 5078 O O . VAL C 1 60 ? 26.58356 -16.90391 -2.16150 1.000 38.10758 86 VAL C O 1
ATOM 5082 N N . ILE C 1 61 ? 26.72636 -16.66628 0.07972 1.000 35.73563 87 ILE C N 1
ATOM 5083 C CA . ILE C 1 61 ? 25.76969 -15.56650 0.17030 1.000 36.25067 87 ILE C CA 1
ATOM 5084 C C . ILE C 1 61 ? 25.78086 -15.00525 1.59413 1.000 35.79104 87 ILE C C 1
ATOM 5085 O O . ILE C 1 61 ? 25.88516 -15.75275 2.57139 1.000 39.44240 87 ILE C O 1
ATOM 5090 N N . HIS C 1 62 ? 25.67445 -13.68272 1.71709 1.000 36.92336 88 HIS C N 1
ATOM 5091 C CA . HIS C 1 62 ? 25.80458 -13.01803 3.00894 1.000 38.24765 88 HIS C CA 1
ATOM 5092 C C . HIS C 1 62 ? 24.53540 -13.17336 3.84098 1.000 43.11548 88 HIS C C 1
ATOM 5093 O O . HIS C 1 62 ? 24.55902 -13.77450 4.92377 1.000 42.40494 88 HIS C O 1
ATOM 5100 N N . ASN C 1 63 ? 23.41504 -12.64920 3.33345 1.000 40.35040 89 ASN C N 1
ATOM 5101 C CA . ASN C 1 63 ? 22.17964 -12.57462 4.09223 1.000 42.41619 89 ASN C CA 1
ATOM 5102 C C . ASN C 1 63 ? 21.53786 -13.94506 4.23996 1.000 41.88707 89 ASN C C 1
ATOM 5103 O O . ASN C 1 63 ? 21.79081 -14.87390 3.45956 1.000 36.73191 89 ASN C O 1
ATOM 5108 N N . ALA C 1 64 ? 20.66970 -14.04372 5.25336 1.000 37.26362 90 ALA C N 1
ATOM 5109 C CA . ALA C 1 64 ? 19.86485 -15.23572 5.46885 1.000 37.66844 90 ALA C CA 1
ATOM 5110 C C . ALA C 1 64 ? 18.76859 -15.39221 4.42335 1.000 42.29248 90 ALA C C 1
ATOM 5111 O O . ALA C 1 64 ? 18.22743 -16.49551 4.27204 1.000 41.43328 90 ALA C O 1
ATOM 5113 N N . THR C 1 65 ? 18.41947 -14.31281 3.72289 1.000 36.25529 91 THR C N 1
ATOM 5114 C CA . THR C 1 65 ? 17.42924 -14.31914 2.65635 1.000 35.82864 91 THR C CA 1
ATOM 5115 C C . THR C 1 65 ? 18.05085 -13.84681 1.35328 1.000 37.41830 91 THR C C 1
ATOM 5116 O O . THR C 1 65 ? 19.05462 -13.12749 1.33947 1.000 37.57740 91 THR C O 1
ATOM 5120 N N . VAL C 1 66 ? 17.41421 -14.24287 0.24249 1.000 37.37627 92 VAL C N 1
ATOM 5121 C CA . VAL C 1 66 ? 17.89179 -13.88961 -1.09148 1.000 36.60038 92 VAL C CA 1
ATOM 5122 C C . VAL C 1 66 ? 17.34734 -12.54185 -1.58050 1.000 41.24717 92 VAL C C 1
ATOM 5123 O O . VAL C 1 66 ? 17.64240 -12.15221 -2.72629 1.000 36.83757 92 VAL C O 1
ATOM 5127 N N . ASP C 1 67 ? 16.59444 -11.80695 -0.73298 1.000 36.01421 93 ASP C N 1
ATOM 5128 C CA . ASP C 1 67 ? 15.84393 -10.62543 -1.18075 1.000 37.55399 93 ASP C CA 1
ATOM 5129 C C . ASP C 1 67 ? 16.75417 -9.47682 -1.62540 1.000 42.73298 93 ASP C C 1
ATOM 5130 O O . ASP C 1 67 ? 16.45558 -8.79285 -2.61562 1.000 40.40586 93 ASP C O 1
ATOM 5135 N N . GLN C 1 68 ? 17.83786 -9.20313 -0.88860 1.000 37.45329 94 GLN C N 1
ATOM 5136 C CA . GLN C 1 68 ? 18.58374 -7.98491 -1.18777 1.000 35.94220 94 GLN C CA 1
ATOM 5137 C C . GLN C 1 68 ? 19.40420 -8.12112 -2.46010 1.000 34.94588 94 GLN C C 1
ATOM 5138 O O . GLN C 1 68 ? 19.49576 -7.16738 -3.23701 1.000 32.51362 94 GLN C O 1
ATOM 5144 N N . THR C 1 69 ? 20.02451 -9.27927 -2.68012 1.000 32.12110 95 THR C N 1
ATOM 5145 C CA . THR C 1 69 ? 20.99750 -9.42705 -3.75029 1.000 34.05905 95 THR C CA 1
ATOM 5146 C C . THR C 1 69 ? 20.48263 -10.19863 -4.97003 1.000 35.90857 95 THR C C 1
ATOM 5147 O O . THR C 1 69 ? 21.26494 -10.44688 -5.88640 1.000 36.93111 95 THR C O 1
ATOM 5151 N N . THR C 1 70 ? 19.20935 -10.59427 -5.01977 1.000 31.54114 96 THR C N 1
ATOM 5152 C CA . THR C 1 70 ? 18.71461 -11.36446 -6.16350 1.000 35.81203 96 THR C CA 1
ATOM 5153 C C . THR C 1 70 ? 17.30950 -10.89731 -6.53520 1.000 36.38461 96 THR C C 1
ATOM 5154 O O . THR C 1 70 ? 16.74864 -9.98222 -5.93204 1.000 36.46709 96 THR C O 1
ATOM 5158 N N . ASP C 1 71 ? 16.72317 -11.56467 -7.52263 1.000 37.32505 97 ASP C N 1
ATOM 5159 C CA . ASP C 1 71 ? 15.36098 -11.25443 -7.91812 1.000 40.71465 97 ASP C CA 1
ATOM 5160 C C . ASP C 1 71 ? 14.30256 -11.97849 -7.09388 1.000 37.85702 97 ASP C C 1
ATOM 5161 O O . ASP C 1 71 ? 13.13013 -11.60919 -7.19246 1.000 41.12814 97 ASP C O 1
ATOM 5166 N N . GLY C 1 72 ? 14.66756 -12.97866 -6.28737 1.000 37.97600 98 GLY C N 1
ATOM 5167 C CA . GLY C 1 72 ? 13.70132 -13.78631 -5.56673 1.000 36.44069 98 GLY C CA 1
ATOM 5168 C C . GLY C 1 72 ? 13.40837 -13.30496 -4.15321 1.000 40.93562 98 GLY C C 1
ATOM 5169 O O . GLY C 1 72 ? 13.72463 -12.18106 -3.75400 1.000 40.52168 98 GLY C O 1
ATOM 5170 N N . THR C 1 73 ? 12.77158 -14.19552 -3.38829 1.000 45.23969 99 THR C N 1
ATOM 5171 C CA . THR C 1 73 ? 12.36377 -13.94911 -2.00392 1.000 42.80116 99 THR C CA 1
ATOM 5172 C C . THR C 1 73 ? 12.54516 -15.23096 -1.20348 1.000 42.61544 99 THR C C 1
ATOM 5173 O O . THR C 1 73 ? 12.43716 -16.34099 -1.74407 1.000 38.45990 99 THR C O 1
ATOM 5177 N N . GLY C 1 74 ? 12.80053 -15.07444 0.09315 1.000 40.75805 100 GLY C N 1
ATOM 5178 C CA . GLY C 1 74 ? 12.75598 -16.20646 0.99453 1.000 35.61766 100 GLY C CA 1
ATOM 5179 C C . GLY C 1 74 ? 14.12101 -16.50908 1.61089 1.000 45.12839 100 GLY C C 1
ATOM 5180 O O . GLY C 1 74 ? 15.17799 -16.07789 1.12529 1.000 39.69171 100 GLY C O 1
ATOM 5181 N N . LYS C 1 75 ? 14.07711 -17.27828 2.70312 1.000 42.24934 101 LYS C N 1
ATOM 5182 C CA . LYS C 1 75 ? 15.27335 -17.73390 3.38704 1.000 32.37386 101 LYS C CA 1
ATOM 5183 C C . LYS C 1 75 ? 15.99408 -18.78217 2.56061 1.000 36.80146 101 LYS C C 1
ATOM 5184 O O . LYS C 1 75 ? 15.36838 -19.63621 1.93158 1.000 40.41267 101 LYS C O 1
ATOM 5190 N N . VAL C 1 76 ? 17.33244 -18.72464 2.58633 1.000 40.24630 102 VAL C N 1
ATOM 5191 C CA . VAL C 1 76 ? 18.15548 -19.72290 1.90669 1.000 37.04151 102 VAL C CA 1
ATOM 5192 C C . VAL C 1 76 ? 17.90355 -21.11888 2.47650 1.000 41.91512 102 VAL C C 1
ATOM 5193 O O . VAL C 1 76 ? 17.84890 -22.10553 1.72639 1.000 38.83524 102 VAL C O 1
ATOM 5197 N N . ARG C 1 77 ? 17.73886 -21.23627 3.80584 1.000 38.95246 103 ARG C N 1
ATOM 5198 C CA . ARG C 1 77 ? 17.48318 -22.56642 4.36370 1.000 40.91808 103 ARG C CA 1
ATOM 5199 C C . ARG C 1 77 ? 16.13604 -23.16161 3.92808 1.000 45.88959 103 ARG C C 1
ATOM 5200 O O . ARG C 1 77 ? 15.94858 -24.37315 4.09090 1.000 44.73557 103 ARG C O 1
ATOM 5208 N N . ASP C 1 78 ? 15.22058 -22.36989 3.33771 1.000 48.65483 104 ASP C N 1
ATOM 5209 C CA . ASP C 1 78 ? 13.93434 -22.86588 2.81959 1.000 48.51552 104 ASP C CA 1
ATOM 5210 C C . ASP C 1 78 ? 13.94896 -23.18953 1.33538 1.000 44.90986 104 ASP C C 1
ATOM 5211 O O . ASP C 1 78 ? 12.91301 -23.56882 0.79327 1.000 46.90242 104 ASP C O 1
ATOM 5216 N N . LEU C 1 79 ? 15.06948 -23.04084 0.66151 1.000 42.11269 105 LEU C N 1
ATOM 5217 C CA . LEU C 1 79 ? 15.12138 -23.25920 -0.77120 1.000 43.80402 105 LEU C CA 1
ATOM 5218 C C . LEU C 1 79 ? 16.12539 -24.35715 -1.07801 1.000 45.56155 105 LEU C C 1
ATOM 5219 O O . LEU C 1 79 ? 17.16562 -24.44773 -0.42486 1.000 43.52885 105 LEU C O 1
ATOM 5224 N N . THR C 1 80 ? 15.80652 -25.19812 -2.06345 1.000 45.77363 106 THR C N 1
ATOM 5225 C CA . THR C 1 80 ? 16.79343 -26.13448 -2.57879 1.000 43.91534 106 THR C CA 1
ATOM 5226 C C . THR C 1 80 ? 17.88654 -25.36002 -3.29645 1.000 42.47228 106 THR C C 1
ATOM 5227 O O . THR C 1 80 ? 17.71322 -24.19758 -3.66309 1.000 47.21306 106 THR C O 1
ATOM 5231 N N . PHE C 1 81 ? 19.02181 -26.01854 -3.51448 1.000 40.87346 107 PHE C N 1
ATOM 5232 C CA . PHE C 1 81 ? 20.04922 -25.38785 -4.32768 1.000 42.44782 107 PHE C CA 1
ATOM 5233 C C . PHE C 1 81 ? 19.56510 -25.10893 -5.75217 1.000 46.98976 107 PHE C C 1
ATOM 5234 O O . PHE C 1 81 ? 19.96869 -24.10648 -6.36055 1.000 43.48962 107 PHE C O 1
ATOM 5242 N N . GLU C 1 82 ? 18.72828 -25.99111 -6.30996 1.000 43.56680 108 GLU C N 1
ATOM 5243 C CA . GLU C 1 82 ? 18.19598 -25.75671 -7.65088 1.000 50.65471 108 GLU C CA 1
ATOM 5244 C C . GLU C 1 82 ? 17.34665 -24.48555 -7.69934 1.000 48.94419 108 GLU C C 1
ATOM 5245 O O . GLU C 1 82 ? 17.44839 -23.69606 -8.64738 1.000 47.96869 108 GLU C O 1
ATOM 5251 N N . GLN C 1 83 ? 16.51654 -24.25426 -6.68142 1.000 46.95507 109 GLN C N 1
ATOM 5252 C CA . GLN C 1 83 ? 15.80463 -22.98246 -6.64417 1.000 49.86952 109 GLN C CA 1
ATOM 5253 C C . GLN C 1 83 ? 16.74914 -21.81686 -6.40654 1.000 48.36298 109 GLN C C 1
ATOM 5254 O O . GLN C 1 83 ? 16.53369 -20.72992 -6.94173 1.000 48.45993 109 GLN C O 1
ATOM 5260 N N . VAL C 1 84 ? 17.78128 -22.00804 -5.58920 1.000 48.27513 110 VAL C N 1
ATOM 5261 C CA . VAL C 1 84 ? 18.67412 -20.89558 -5.28143 1.000 46.94692 110 VAL C CA 1
ATOM 5262 C C . VAL C 1 84 ? 19.52531 -20.55383 -6.49650 1.000 43.31579 110 VAL C C 1
ATOM 5263 O O . VAL C 1 84 ? 19.73464 -19.37557 -6.81550 1.000 40.66197 110 VAL C O 1
ATOM 5267 N N . HIS C 1 85 ? 19.98773 -21.58123 -7.21909 1.000 42.69455 111 HIS C N 1
ATOM 5268 C CA . HIS C 1 85 ? 20.92710 -21.38546 -8.31641 1.000 44.58976 111 HIS C CA 1
ATOM 5269 C C . HIS C 1 85 ? 20.27519 -20.73827 -9.52554 1.000 46.34523 111 HIS C C 1
ATOM 5270 O O . HIS C 1 85 ? 20.98990 -20.22812 -10.39949 1.000 43.36709 111 HIS C O 1
ATOM 5277 N N . GLU C 1 86 ? 18.94330 -20.76273 -9.60302 1.000 42.86507 112 GLU C N 1
ATOM 5278 C CA . GLU C 1 86 ? 18.24109 -20.17047 -10.72876 1.000 46.89171 112 GLU C CA 1
ATOM 5279 C C . GLU C 1 86 ? 18.22537 -18.64100 -10.67008 1.000 48.66157 112 GLU C C 1
ATOM 5280 O O . GLU C 1 86 ? 18.07451 -17.99960 -11.71690 1.000 46.66363 112 GLU C O 1
ATOM 5286 N N . LEU C 1 87 ? 18.36705 -18.05715 -9.47855 1.000 38.80094 113 LEU C N 1
ATOM 5287 C CA . LEU C 1 87 ? 18.16916 -16.62643 -9.28809 1.000 38.93915 113 LEU C CA 1
ATOM 5288 C C . LEU C 1 87 ? 19.30767 -15.82190 -9.92494 1.000 35.50504 113 LEU C C 1
ATOM 5289 O O . LEU C 1 87 ? 20.38889 -16.34082 -10.21366 1.000 36.28125 113 LEU C O 1
ATOM 5294 N N . ASP C 1 88 ? 19.04966 -14.53361 -10.14580 1.000 33.73801 114 ASP C N 1
ATOM 5295 C CA . ASP C 1 88 ? 20.02447 -13.62257 -10.75080 1.000 39.15852 114 ASP C CA 1
ATOM 5296 C C . ASP C 1 88 ? 20.76750 -12.90615 -9.61522 1.000 34.07312 114 ASP C C 1
ATOM 5297 O O . ASP C 1 88 ? 20.20979 -12.03768 -8.93876 1.000 36.28098 114 ASP C O 1
ATOM 5302 N N . ALA C 1 89 ? 22.01683 -13.28759 -9.37404 1.000 34.75704 115 ALA C N 1
ATOM 5303 C CA . ALA C 1 89 ? 22.70126 -12.73426 -8.20629 1.000 37.33722 115 ALA C CA 1
ATOM 5304 C C . ALA C 1 89 ? 23.37315 -11.39655 -8.49072 1.000 36.98797 115 ALA C C 1
ATOM 5305 O O . ALA C 1 89 ? 24.19353 -10.93073 -7.68392 1.000 33.30105 115 ALA C O 1
ATOM 5307 N N . ALA C 1 90 ? 23.05684 -10.78058 -9.62840 1.000 35.11751 116 ALA C N 1
ATOM 5308 C CA . ALA C 1 90 ? 23.50807 -9.43272 -9.92393 1.000 34.65300 116 ALA C CA 1
ATOM 5309 C C . ALA C 1 90 ? 22.33092 -8.49822 -10.06942 1.000 32.82613 116 ALA C C 1
ATOM 5310 O O . ALA C 1 90 ? 22.51650 -7.34222 -10.46453 1.000 35.13278 116 ALA C O 1
ATOM 5312 N N . TYR C 1 91 ? 21.12854 -8.98326 -9.74005 1.000 34.09689 117 TYR C N 1
ATOM 5313 C CA . TYR C 1 91 ? 19.88637 -8.30302 -10.09074 1.000 33.36300 117 TYR C CA 1
ATOM 5314 C C . TYR C 1 91 ? 19.80736 -6.90525 -9.50093 1.000 37.78151 117 TYR C C 1
ATOM 5315 O O . TYR C 1 91 ? 19.20301 -6.00895 -10.10388 1.000 38.03576 117 TYR C O 1
ATOM 5324 N N . ASN C 1 92 ? 20.39607 -6.70241 -8.32555 1.000 34.59263 118 ASN C N 1
ATOM 5325 C CA . ASN C 1 92 ? 20.28343 -5.44360 -7.60600 1.000 35.21243 118 ASN C CA 1
ATOM 5326 C C . ASN C 1 92 ? 21.64084 -4.78966 -7.40274 1.000 35.74130 118 ASN C C 1
ATOM 5327 O O . ASN C 1 92 ? 21.76105 -3.84115 -6.60815 1.000 33.89771 118 ASN C O 1
ATOM 5332 N N . PHE C 1 93 ? 22.66726 -5.25707 -8.11299 1.000 33.91033 119 PHE C N 1
ATOM 5333 C CA . PHE C 1 93 ? 23.98040 -4.65018 -7.96351 1.000 32.62061 119 PHE C CA 1
ATOM 5334 C C . PHE C 1 93 ? 23.99261 -3.25044 -8.57493 1.000 36.08913 119 PHE C C 1
ATOM 5335 O O . PHE C 1 93 ? 23.57984 -3.05673 -9.72461 1.000 33.07525 119 PHE C O 1
ATOM 5343 N N . ILE C 1 94 ? 24.43590 -2.27292 -7.78198 1.000 35.90333 120 ILE C N 1
ATOM 5344 C CA . ILE C 1 94 ? 24.59490 -0.89743 -8.22446 1.000 36.64163 120 ILE C CA 1
ATOM 5345 C C . ILE C 1 94 ? 26.00798 -0.45931 -7.87007 1.000 34.94503 120 ILE C C 1
ATOM 5346 O O . ILE C 1 94 ? 26.33592 -0.34573 -6.68656 1.000 36.52986 120 ILE C O 1
ATOM 5351 N N . PRO C 1 95 ? 26.85694 -0.15485 -8.85194 1.000 37.95842 121 PRO C N 1
ATOM 5352 C CA . PRO C 1 95 ? 28.25214 0.19886 -8.56527 1.000 33.59689 121 PRO C CA 1
ATOM 5353 C C . PRO C 1 95 ? 28.35765 1.29250 -7.51190 1.000 37.85648 121 PRO C C 1
ATOM 5354 O O . PRO C 1 95 ? 27.61769 2.27291 -7.52750 1.000 37.18347 121 PRO C O 1
ATOM 5358 N N . GLY C 1 96 ? 29.28050 1.10719 -6.57530 1.000 37.75901 122 GLY C N 1
ATOM 5359 C CA . GLY C 1 96 ? 29.43185 2.04290 -5.48843 1.000 37.53217 122 GLY C CA 1
ATOM 5360 C C . GLY C 1 96 ? 28.43609 1.89669 -4.35937 1.000 41.71512 122 GLY C C 1
ATOM 5361 O O . GLY C 1 96 ? 28.63207 2.52366 -3.31396 1.000 42.05947 122 GLY C O 1
ATOM 5362 N N . ARG C 1 97 ? 27.37780 1.07794 -4.51554 1.000 36.71928 123 ARG C N 1
ATOM 5363 C CA . ARG C 1 97 ? 26.33399 0.98936 -3.49679 1.000 33.33472 123 ARG C CA 1
ATOM 5364 C C . ARG C 1 97 ? 25.93461 -0.44048 -3.16261 1.000 34.17270 123 ARG C C 1
ATOM 5365 O O . ARG C 1 97 ? 24.89397 -0.64452 -2.51845 1.000 37.33795 123 ARG C O 1
ATOM 5373 N N . HIS C 1 98 ? 26.72365 -1.42916 -3.57365 1.000 34.93561 124 HIS C N 1
ATOM 5374 C CA . HIS C 1 98 ? 26.44878 -2.84147 -3.29605 1.000 37.08622 124 HIS C CA 1
ATOM 5375 C C . HIS C 1 98 ? 25.07481 -3.16494 -3.88045 1.000 39.17817 124 HIS C C 1
ATOM 5376 O O . HIS C 1 98 ? 24.91148 -3.01990 -5.10721 1.000 34.70782 124 HIS C O 1
ATOM 5383 N N . ALA C 1 99 ? 24.08055 -3.59248 -3.08697 1.000 33.60462 125 ALA C N 1
ATOM 5384 C CA . ALA C 1 99 ? 22.83340 -4.12786 -3.62991 1.000 37.14509 125 ALA C CA 1
ATOM 5385 C C . ALA C 1 99 ? 21.62587 -3.41530 -3.02989 1.000 39.24956 125 ALA C C 1
ATOM 5386 O O . ALA C 1 99 ? 21.43056 -3.43288 -1.81120 1.000 39.79062 125 ALA C O 1
ATOM 5388 N N . VAL C 1 100 ? 20.79952 -2.81710 -3.88398 1.000 38.25761 126 VAL C N 1
ATOM 5389 C CA . VAL C 1 100 ? 19.68789 -1.97539 -3.43945 1.000 39.25109 126 VAL C CA 1
ATOM 5390 C C . VAL C 1 100 ? 18.46517 -2.21980 -4.31718 1.000 42.56379 126 VAL C C 1
ATOM 5391 O O . VAL C 1 100 ? 18.38889 -1.68070 -5.43831 1.000 44.21796 126 VAL C O 1
ATOM 5395 N N . PRO C 1 101 ? 17.48306 -2.99529 -3.86902 1.000 43.43058 127 PRO C N 1
ATOM 5396 C CA . PRO C 1 101 ? 16.34144 -3.30398 -4.74927 1.000 41.05269 127 PRO C CA 1
ATOM 5397 C C . PRO C 1 101 ? 15.40203 -2.11312 -4.92209 1.000 41.10653 127 PRO C C 1
ATOM 5398 O O . PRO C 1 101 ? 15.38483 -1.16298 -4.13482 1.000 44.00462 127 PRO C O 1
ATOM 5402 N N . GLY C 1 102 ? 14.65032 -2.14692 -6.02035 1.000 42.73132 128 GLY C N 1
ATOM 5403 C CA . GLY C 1 102 ? 13.51943 -1.26595 -6.19151 1.000 41.56009 128 GLY C CA 1
ATOM 5404 C C . GLY C 1 102 ? 13.74956 -0.00407 -6.98742 1.000 40.11239 128 GLY C C 1
ATOM 5405 O O . GLY C 1 102 ? 12.79294 0.73516 -7.20794 1.000 43.31125 128 GLY C O 1
ATOM 5406 N N . GLU C 1 103 ? 14.96009 0.26029 -7.44139 1.000 44.26100 129 GLU C N 1
ATOM 5407 C CA . GLU C 1 103 ? 15.26624 1.49912 -8.15306 1.000 46.35883 129 GLU C CA 1
ATOM 5408 C C . GLU C 1 103 ? 14.95787 1.35316 -9.64066 1.000 45.61396 129 GLU C C 1
ATOM 5409 O O . GLU C 1 103 ? 14.60797 0.26836 -10.11683 1.000 41.76311 129 GLU C O 1
ATOM 5415 N N . PRO C 1 104 ? 15.03976 2.44041 -10.41391 1.000 47.85784 130 PRO C N 1
ATOM 5416 C CA . PRO C 1 104 ? 14.79311 2.33745 -11.86446 1.000 40.88367 130 PRO C CA 1
ATOM 5417 C C . PRO C 1 104 ? 15.72504 1.33870 -12.52166 1.000 41.95282 130 PRO C C 1
ATOM 5418 O O . PRO C 1 104 ? 16.89875 1.22396 -12.14163 1.000 48.82384 130 PRO C O 1
ATOM 5422 N N . PRO C 1 105 ? 15.24304 0.62098 -13.53718 1.000 47.45173 131 PRO C N 1
ATOM 5423 C CA . PRO C 1 105 ? 16.02900 -0.47974 -14.11322 1.000 42.86342 131 PRO C CA 1
ATOM 5424 C C . PRO C 1 105 ? 17.38862 -0.08799 -14.66035 1.000 46.81212 131 PRO C C 1
ATOM 5425 O O . PRO C 1 105 ? 18.29761 -0.93115 -14.67723 1.000 49.67393 131 PRO C O 1
ATOM 5429 N N . GLU C 1 106 ? 17.57650 1.14684 -15.11773 1.000 49.03057 132 GLU C N 1
ATOM 5430 C CA . GLU C 1 106 ? 18.88618 1.49466 -15.66804 1.000 47.08338 132 GLU C CA 1
ATOM 5431 C C . GLU C 1 106 ? 19.95528 1.66901 -14.60375 1.000 49.29840 132 GLU C C 1
ATOM 5432 O O . GLU C 1 106 ? 21.11155 1.89605 -14.96645 1.000 47.94492 132 GLU C O 1
ATOM 5438 N N . SER C 1 107 ? 19.62482 1.56574 -13.31318 1.000 45.08544 133 SER C N 1
ATOM 5439 C CA . SER C 1 107 ? 20.65929 1.65090 -12.29843 1.000 40.23297 133 SER C CA 1
ATOM 5440 C C . SER C 1 107 ? 21.48262 0.37660 -12.18963 1.000 44.37838 133 SER C C 1
ATOM 5441 O O . SER C 1 107 ? 22.48508 0.36857 -11.45689 1.000 42.22351 133 SER C O 1
ATOM 5444 N N . TYR C 1 108 ? 21.07209 -0.69574 -12.87047 1.000 42.23769 134 TYR C N 1
ATOM 5445 C CA . TYR C 1 108 ? 21.61833 -2.03648 -12.64880 1.000 38.78086 134 TYR C CA 1
ATOM 5446 C C . TYR C 1 108 ? 22.35507 -2.52231 -13.88974 1.000 40.49812 134 TYR C C 1
ATOM 5447 O O . TYR C 1 108 ? 21.73747 -3.07437 -14.81870 1.000 39.09538 134 TYR C O 1
ATOM 5456 N N . PRO C 1 109 ? 23.67359 -2.36147 -13.95420 1.000 40.67046 135 PRO C N 1
ATOM 5457 C CA . PRO C 1 109 ? 24.36748 -2.62402 -15.21715 1.000 33.42338 135 PRO C CA 1
ATOM 5458 C C . PRO C 1 109 ? 24.53216 -4.09178 -15.52164 1.000 38.65621 135 PRO C C 1
ATOM 5459 O O . PRO C 1 109 ? 24.76657 -4.42935 -16.68796 1.000 40.98852 135 PRO C O 1
ATOM 5463 N N . LEU C 1 110 ? 24.44425 -4.98104 -14.53101 1.000 36.45079 136 LEU C N 1
ATOM 5464 C CA . LEU C 1 110 ? 24.66228 -6.39259 -14.77781 1.000 33.07336 136 LEU C CA 1
ATOM 5465 C C . LEU C 1 110 ? 23.40578 -7.21823 -14.63385 1.000 33.43783 136 LEU C C 1
ATOM 5466 O O . LEU C 1 110 ? 23.47170 -8.44037 -14.79274 1.000 36.48458 136 LEU C O 1
ATOM 5471 N N . ARG C 1 111 ? 22.27436 -6.59601 -14.30751 1.000 32.99643 137 ARG C N 1
ATOM 5472 C CA . ARG C 1 111 ? 21.00972 -7.31771 -14.26912 1.000 32.27317 137 ARG C CA 1
ATOM 5473 C C . ARG C 1 111 ? 20.69751 -7.94884 -15.63607 1.000 42.24207 137 ARG C C 1
ATOM 5474 O O . ARG C 1 111 ? 20.79700 -7.29483 -16.68572 1.000 34.83300 137 ARG C O 1
ATOM 5482 N N . GLY C 1 112 ? 20.30908 -9.22709 -15.62339 1.000 37.72785 138 GLY C N 1
ATOM 5483 C CA . GLY C 1 112 ? 19.89681 -9.91056 -16.81969 1.000 36.21714 138 GLY C CA 1
ATOM 5484 C C . GLY C 1 112 ? 20.96206 -10.77437 -17.46262 1.000 41.01638 138 GLY C C 1
ATOM 5485 O O . GLY C 1 112 ? 20.62897 -11.60510 -18.31506 1.000 45.48473 138 GLY C O 1
ATOM 5486 N N . VAL C 1 113 ? 22.23265 -10.59786 -17.09590 1.000 39.35376 139 VAL C N 1
ATOM 5487 C CA . VAL C 1 113 ? 23.27312 -11.48727 -17.60289 1.000 40.66537 139 VAL C CA 1
ATOM 5488 C C . VAL C 1 113 ? 22.99567 -12.92621 -17.18961 1.000 43.62736 139 VAL C C 1
ATOM 5489 O O . VAL C 1 113 ? 23.14606 -13.85970 -17.99110 1.000 41.05059 139 VAL C O 1
ATOM 5493 N N . ARG C 1 114 ? 22.61282 -13.13459 -15.92536 1.000 39.13295 140 ARG C N 1
ATOM 5494 C CA . ARG C 1 114 ? 22.46336 -14.49931 -15.43246 1.000 37.50725 140 ARG C CA 1
ATOM 5495 C C . ARG C 1 114 ? 21.36981 -15.25153 -16.17899 1.000 37.95980 140 ARG C C 1
ATOM 5496 O O . ARG C 1 114 ? 21.48621 -16.46314 -16.38535 1.000 40.08427 140 ARG C O 1
ATOM 5504 N N . THR C 1 115 ? 20.29368 -14.56129 -16.56785 1.000 36.23171 141 THR C N 1
ATOM 5505 C CA . THR C 1 115 ? 19.10990 -15.18983 -17.15013 1.000 42.49271 141 THR C CA 1
ATOM 5506 C C . THR C 1 115 ? 19.07977 -15.08409 -18.67794 1.000 44.70776 141 THR C C 1
ATOM 5507 O O . THR C 1 115 ? 18.04155 -15.34450 -19.29710 1.000 43.15617 141 THR C O 1
ATOM 5511 N N . GLY C 1 116 ? 20.19651 -14.70782 -19.29454 1.000 44.02318 142 GLY C N 1
ATOM 5512 C CA . GLY C 1 116 ? 20.28171 -14.62161 -20.73230 1.000 42.67083 142 GLY C CA 1
ATOM 5513 C C . GLY C 1 116 ? 19.67612 -13.38986 -21.36519 1.000 44.23995 142 GLY C C 1
ATOM 5514 O O . GLY C 1 116 ? 19.62956 -13.32042 -22.59647 1.000 48.41817 142 GLY C O 1
ATOM 5515 N N . GLU C 1 117 ? 19.21964 -12.41027 -20.58667 1.000 45.98034 143 GLU C N 1
ATOM 5516 C CA . GLU C 1 117 ? 18.63917 -11.21499 -21.19637 1.000 48.53873 143 GLU C CA 1
ATOM 5517 C C . GLU C 1 117 ? 19.69245 -10.22464 -21.65558 1.000 49.04779 143 GLU C C 1
ATOM 5518 O O . GLU C 1 117 ? 19.39702 -9.36543 -22.49159 1.000 53.96953 143 GLU C O 1
ATOM 5524 N N . LYS C 1 118 ? 20.90434 -10.32186 -21.12658 1.000 45.20529 144 LYS C N 1
ATOM 5525 C CA . LYS C 1 118 ? 21.98414 -9.40957 -21.45067 1.000 42.95982 144 LYS C CA 1
ATOM 5526 C C . LYS C 1 118 ? 23.23321 -10.24773 -21.64855 1.000 45.26335 144 LYS C C 1
ATOM 5527 O O . LYS C 1 118 ? 23.39109 -11.30177 -21.02479 1.000 42.85069 144 LYS C O 1
ATOM 5533 N N . LYS C 1 119 ? 24.09674 -9.79859 -22.54949 1.000 49.27857 145 LYS C N 1
ATOM 5534 C CA . LYS C 1 119 ? 25.31280 -10.54550 -22.84559 1.000 48.31182 145 LYS C CA 1
ATOM 5535 C C . LYS C 1 119 ? 26.27091 -10.45750 -21.66132 1.000 47.56069 145 LYS C C 1
ATOM 5536 O O . LYS C 1 119 ? 26.35052 -9.41486 -20.99986 1.000 47.19765 145 LYS C O 1
ATOM 5542 N N . PRO C 1 120 ? 26.97351 -11.53114 -21.34043 1.000 41.83103 146 PRO C N 1
ATOM 5543 C CA . PRO C 1 120 ? 27.94290 -11.46623 -20.24834 1.000 45.42681 146 PRO C CA 1
ATOM 5544 C C . PRO C 1 120 ? 29.12757 -10.61103 -20.64932 1.000 45.04707 146 PRO C C 1
ATOM 5545 O O . PRO C 1 120 ? 29.31048 -10.30974 -21.83675 1.000 51.47553 146 PRO C O 1
ATOM 5549 N N . PRO C 1 121 ? 29.90523 -10.12549 -19.68702 1.000 45.96363 147 PRO C N 1
ATOM 5550 C CA . PRO C 1 121 ? 31.20850 -9.56763 -20.03337 1.000 41.26822 147 PRO C CA 1
ATOM 5551 C C . PRO C 1 121 ? 32.05223 -10.62783 -20.70030 1.000 42.44237 147 PRO C C 1
ATOM 5552 O O . PRO C 1 121 ? 31.93217 -11.82581 -20.38380 1.000 43.52552 147 PRO C O 1
ATOM 5556 N N . PRO C 1 122 ? 32.89676 -10.25099 -21.65989 1.000 45.16920 148 PRO C N 1
ATOM 5557 C CA . PRO C 1 122 ? 33.70971 -11.26379 -22.34413 1.000 43.14439 148 PRO C CA 1
ATOM 5558 C C . PRO C 1 122 ? 34.59935 -12.03064 -21.36346 1.000 46.66702 148 PRO C C 1
ATOM 5559 O O . PRO C 1 122 ? 35.20042 -11.46668 -20.43871 1.000 39.13272 148 PRO C O 1
ATOM 5563 N N . GLY C 1 123 ? 34.63218 -13.35242 -21.55693 1.000 48.11805 149 GLY C N 1
ATOM 5564 C CA . GLY C 1 123 ? 35.31099 -14.27747 -20.68674 1.000 43.90516 149 GLY C CA 1
ATOM 5565 C C . GLY C 1 123 ? 34.37075 -15.10861 -19.82725 1.000 48.53225 149 GLY C C 1
ATOM 5566 O O . GLY C 1 123 ? 34.70309 -16.25179 -19.48508 1.000 54.72019 149 GLY C O 1
ATOM 5567 N N . TYR C 1 124 ? 33.20253 -14.57417 -19.49068 1.000 42.97241 150 TYR C N 1
ATOM 5568 C CA . TYR C 1 124 ? 32.38685 -15.13330 -18.42140 1.000 42.34335 150 TYR C CA 1
ATOM 5569 C C . TYR C 1 124 ? 31.11753 -15.75539 -18.97851 1.000 40.77425 150 TYR C C 1
ATOM 5570 O O . TYR C 1 124 ? 30.72551 -15.52145 -20.11935 1.000 45.00498 150 TYR C O 1
ATOM 5579 N N . GLN C 1 125 ? 30.48946 -16.57249 -18.16444 1.000 43.24412 151 GLN C N 1
ATOM 5580 C CA . GLN C 1 125 ? 29.27338 -17.26776 -18.53305 1.000 42.80015 151 GLN C CA 1
ATOM 5581 C C . GLN C 1 125 ? 28.13336 -16.82735 -17.61942 1.000 44.76609 151 GLN C C 1
ATOM 5582 O O . GLN C 1 125 ? 28.37191 -16.23614 -16.55537 1.000 42.61497 151 GLN C O 1
ATOM 5588 N N . PRO C 1 126 ? 26.87603 -17.07020 -18.01793 1.000 44.16336 152 PRO C N 1
ATOM 5589 C CA . PRO C 1 126 ? 25.74824 -16.67105 -17.15973 1.000 39.01807 152 PRO C CA 1
ATOM 5590 C C . PRO C 1 126 ? 25.85088 -17.20497 -15.74335 1.000 41.42577 152 PRO C C 1
ATOM 5591 O O . PRO C 1 126 ? 25.46974 -16.51359 -14.79572 1.000 40.58824 152 PRO C O 1
ATOM 5595 N N . SER C 1 127 ? 26.35330 -18.42955 -15.58015 1.000 44.06815 153 SER C N 1
ATOM 5596 C CA . SER C 1 127 ? 26.41141 -19.06257 -14.26992 1.000 45.72280 153 SER C CA 1
ATOM 5597 C C . SER C 1 127 ? 27.35092 -18.33148 -13.32158 1.000 40.66504 153 SER C C 1
ATOM 5598 O O . SER C 1 127 ? 27.21379 -18.47736 -12.11430 1.000 39.74540 153 SER C O 1
ATOM 5601 N N . ASP C 1 128 ? 28.29597 -17.54905 -13.84278 1.000 41.36891 154 ASP C N 1
ATOM 5602 C CA . ASP C 1 128 ? 29.16097 -16.72392 -13.00804 1.000 38.68977 154 ASP C CA 1
ATOM 5603 C C . ASP C 1 128 ? 28.39973 -15.62179 -12.28480 1.000 38.59214 154 ASP C C 1
ATOM 5604 O O . ASP C 1 128 ? 28.97232 -14.97112 -11.39628 1.000 42.17176 154 ASP C O 1
ATOM 5609 N N . PHE C 1 129 ? 27.13002 -15.40994 -12.61793 1.000 35.81065 155 PHE C N 1
ATOM 5610 C CA . PHE C 1 129 ? 26.32314 -14.38525 -11.97479 1.000 36.77449 155 PHE C CA 1
ATOM 5611 C C . PHE C 1 129 ? 25.21023 -14.98630 -11.13033 1.000 38.40684 155 PHE C C 1
ATOM 5612 O O . PHE C 1 129 ? 24.22689 -14.30498 -10.82429 1.000 38.64421 155 PHE C O 1
ATOM 5620 N N . ALA C 1 130 ? 25.36874 -16.24384 -10.72379 1.000 39.58951 156 ALA C N 1
ATOM 5621 C CA . ALA C 1 130 ? 24.45793 -16.94246 -9.82634 1.000 40.00851 156 ALA C CA 1
ATOM 5622 C C . ALA C 1 130 ? 25.06773 -17.06445 -8.43233 1.000 40.15187 156 ALA C C 1
ATOM 5623 O O . ALA C 1 130 ? 26.26617 -16.86779 -8.23152 1.000 38.59494 156 ALA C O 1
ATOM 5625 N N . ILE C 1 131 ? 24.21850 -17.38194 -7.46454 1.000 37.60874 157 ILE C N 1
ATOM 5626 C CA . ILE C 1 131 ? 24.69008 -17.83725 -6.16427 1.000 37.48342 157 ILE C CA 1
ATOM 5627 C C . ILE C 1 131 ? 25.41677 -19.16471 -6.36412 1.000 42.26899 157 ILE C C 1
ATOM 5628 O O . ILE C 1 131 ? 24.77253 -20.16667 -6.71799 1.000 38.95916 157 ILE C O 1
ATOM 5633 N N . PRO C 1 132 ? 26.73218 -19.23610 -6.14200 1.000 38.65160 158 PRO C N 1
ATOM 5634 C CA . PRO C 1 132 ? 27.46774 -20.47166 -6.41447 1.000 34.04378 158 PRO C CA 1
ATOM 5635 C C . PRO C 1 132 ? 27.50862 -21.38928 -5.19769 1.000 40.81728 158 PRO C C 1
ATOM 5636 O O . PRO C 1 132 ? 27.25929 -20.97707 -4.05674 1.000 41.79805 158 PRO C O 1
ATOM 5640 N N . LYS C 1 133 ? 27.78191 -22.66539 -5.47350 1.000 40.34155 159 LYS C N 1
ATOM 5641 C CA . LYS C 1 133 ? 28.19626 -23.58751 -4.42465 1.000 44.08559 159 LYS C CA 1
ATOM 5642 C C . LYS C 1 133 ? 29.58530 -23.21402 -3.93814 1.000 44.86321 159 LYS C C 1
ATOM 5643 O O . LYS C 1 133 ? 30.46957 -22.87194 -4.73298 1.000 46.30465 159 LYS C O 1
ATOM 5649 N N . LEU C 1 134 ? 29.77833 -23.29879 -2.62358 1.000 37.34694 160 LEU C N 1
ATOM 5650 C CA . LEU C 1 134 ? 31.12615 -23.18311 -2.09220 1.000 47.56388 160 LEU C CA 1
ATOM 5651 C C . LEU C 1 134 ? 32.04446 -24.21596 -2.73624 1.000 42.59366 160 LEU C C 1
ATOM 5652 O O . LEU C 1 134 ? 33.21130 -23.92586 -3.02227 1.000 45.19378 160 LEU C O 1
ATOM 5657 N N . ALA C 1 135 ? 31.53166 -25.42364 -2.98231 1.000 41.89019 161 ALA C N 1
ATOM 5658 C CA . ALA C 1 135 ? 32.31635 -26.44748 -3.67876 1.000 46.76291 161 ALA C CA 1
ATOM 5659 C C . ALA C 1 135 ? 32.84528 -25.94369 -5.01811 1.000 47.57820 161 ALA C C 1
ATOM 5660 O O . ALA C 1 135 ? 33.98983 -26.23778 -5.39751 1.000 45.14601 161 ALA C O 1
ATOM 5662 N N . ASP C 1 136 ? 32.02791 -25.17164 -5.74546 1.000 46.49153 162 ASP C N 1
ATOM 5663 C CA . ASP C 1 136 ? 32.45093 -24.69951 -7.05762 1.000 48.21770 162 ASP C CA 1
ATOM 5664 C C . ASP C 1 136 ? 33.47981 -23.58337 -6.94117 1.000 47.83993 162 ASP C C 1
ATOM 5665 O O . ASP C 1 136 ? 34.36361 -23.46603 -7.79968 1.000 47.56740 162 ASP C O 1
ATOM 5670 N N . VAL C 1 137 ? 33.37018 -22.74101 -5.91054 1.000 42.99903 163 VAL C N 1
ATOM 5671 C CA . VAL C 1 137 ? 34.37951 -21.70731 -5.71311 1.000 40.03317 163 VAL C CA 1
ATOM 5672 C C . VAL C 1 137 ? 35.72550 -22.34844 -5.42348 1.000 42.58266 163 VAL C C 1
ATOM 5673 O O . VAL C 1 137 ? 36.77216 -21.89717 -5.91131 1.000 49.18340 163 VAL C O 1
ATOM 5677 N N . LEU C 1 138 ? 35.71758 -23.41583 -4.62654 1.000 43.15396 164 LEU C N 1
ATOM 5678 C CA . LEU C 1 138 ? 36.95448 -24.08844 -4.24799 1.000 44.71883 164 LEU C CA 1
ATOM 5679 C C . LEU C 1 138 ? 37.63752 -24.71042 -5.45725 1.000 46.83740 164 LEU C C 1
ATOM 5680 O O . LEU C 1 138 ? 38.85468 -24.56679 -5.64430 1.000 46.88220 164 LEU C O 1
ATOM 5685 N N . GLU C 1 139 ? 36.85729 -25.41267 -6.28231 1.000 44.69098 165 GLU C N 1
ATOM 5686 C CA . GLU C 1 139 ? 37.34867 -26.00475 -7.52297 1.000 48.91479 165 GLU C CA 1
ATOM 5687 C C . GLU C 1 139 ? 37.80983 -24.94670 -8.52183 1.000 46.60504 165 GLU C C 1
ATOM 5688 O O . GLU C 1 139 ? 38.71997 -25.20600 -9.31349 1.000 47.13443 165 GLU C O 1
ATOM 5694 N N . ALA C 1 140 ? 37.20446 -23.75301 -8.50150 1.000 47.53773 166 ALA C N 1
ATOM 5695 C CA . ALA C 1 140 ? 37.62248 -22.66198 -9.37721 1.000 41.70576 166 ALA C CA 1
ATOM 5696 C C . ALA C 1 140 ? 38.86261 -21.92816 -8.87449 1.000 45.46420 166 ALA C C 1
ATOM 5697 O O . ALA C 1 140 ? 39.50601 -21.22503 -9.66197 1.000 42.31284 166 ALA C O 1
ATOM 5699 N N . PHE C 1 141 ? 39.20944 -22.05251 -7.58818 1.000 43.89259 167 PHE C N 1
ATOM 5700 C CA . PHE C 1 141 ? 40.36034 -21.35143 -7.00782 1.000 40.76879 167 PHE C CA 1
ATOM 5701 C C . PHE C 1 141 ? 41.20019 -22.35932 -6.22738 1.000 43.38351 167 PHE C C 1
ATOM 5702 O O . PHE C 1 141 ? 41.21306 -22.36132 -4.98641 1.000 43.49896 167 PHE C O 1
ATOM 5710 N N . PRO C 1 142 ? 41.91769 -23.24350 -6.93654 1.000 45.38093 168 PRO C N 1
ATOM 5711 C CA . PRO C 1 142 ? 42.63884 -24.32009 -6.24450 1.000 39.38339 168 PRO C CA 1
ATOM 5712 C C . PRO C 1 142 ? 43.87286 -23.83513 -5.51494 1.000 39.75622 168 PRO C C 1
ATOM 5713 O O . PRO C 1 142 ? 44.26041 -24.44846 -4.52118 1.000 43.57008 168 PRO C O 1
ATOM 5717 N N . ARG C 1 143 ? 44.45726 -22.72416 -5.94163 1.000 39.61907 169 ARG C N 1
ATOM 5718 C CA . ARG C 1 143 ? 45.71820 -22.22462 -5.42368 1.000 45.17780 169 ARG C CA 1
ATOM 5719 C C . ARG C 1 143 ? 45.56856 -20.82814 -4.82594 1.000 46.59278 169 ARG C C 1
ATOM 5720 O O . ARG C 1 143 ? 46.56334 -20.11448 -4.64796 1.000 49.52487 169 ARG C O 1
ATOM 5728 N N . THR C 1 144 ? 44.34684 -20.41970 -4.50259 1.000 47.97216 170 THR C N 1
ATOM 5729 C CA . THR C 1 144 ? 44.12840 -19.12197 -3.89143 1.000 46.94758 170 THR C CA 1
ATOM 5730 C C . THR C 1 144 ? 43.56106 -19.28441 -2.48075 1.000 43.28221 170 THR C C 1
ATOM 5731 O O . THR C 1 144 ? 42.53154 -19.95831 -2.29379 1.000 38.40192 170 THR C O 1
ATOM 5735 N N . PRO C 1 145 ? 44.20135 -18.69483 -1.47053 1.000 41.52144 171 PRO C N 1
ATOM 5736 C CA . PRO C 1 145 ? 43.69002 -18.81644 -0.10292 1.000 40.64322 171 PRO C CA 1
ATOM 5737 C C . PRO C 1 145 ? 42.32785 -18.15344 0.00121 1.000 41.92496 171 PRO C C 1
ATOM 5738 O O . PRO C 1 145 ? 42.06842 -17.13910 -0.64275 1.000 41.33065 171 PRO C O 1
ATOM 5742 N N . ILE C 1 146 ? 41.44323 -18.75332 0.78691 1.000 38.69028 172 ILE C N 1
ATOM 5743 C CA . ILE C 1 146 ? 40.08088 -18.25773 0.93881 1.000 37.86025 172 ILE C CA 1
ATOM 5744 C C . ILE C 1 146 ? 39.75279 -18.05001 2.41517 1.000 39.11530 172 ILE C C 1
ATOM 5745 O O . ILE C 1 146 ? 40.04098 -18.91449 3.24850 1.000 36.55542 172 ILE C O 1
ATOM 5750 N N . ASN C 1 147 ? 39.17720 -16.88485 2.72456 1.000 39.16242 173 ASN C N 1
ATOM 5751 C CA . ASN C 1 147 ? 38.64390 -16.52155 4.03412 1.000 37.56327 173 ASN C CA 1
ATOM 5752 C C . ASN C 1 147 ? 37.14671 -16.80515 4.04245 1.000 44.32841 173 ASN C C 1
ATOM 5753 O O . ASN C 1 147 ? 36.40054 -16.23415 3.23476 1.000 42.27437 173 ASN C O 1
ATOM 5758 N N . ILE C 1 148 ? 36.69434 -17.66154 4.95627 1.000 44.41790 174 ILE C N 1
ATOM 5759 C CA . ILE C 1 148 ? 35.30780 -18.12814 4.95387 1.000 40.11990 174 ILE C CA 1
ATOM 5760 C C . ILE C 1 148 ? 34.65617 -17.79157 6.27978 1.000 39.70142 174 ILE C C 1
ATOM 5761 O O . ILE C 1 148 ? 35.19299 -18.12310 7.34719 1.000 40.89901 174 ILE C O 1
ATOM 5766 N N . GLU C 1 149 ? 33.48459 -17.15898 6.21369 1.000 34.23099 175 GLU C N 1
ATOM 5767 C CA . GLU C 1 149 ? 32.74633 -16.78242 7.41415 1.000 39.88527 175 GLU C CA 1
ATOM 5768 C C . GLU C 1 149 ? 31.42243 -17.52464 7.44351 1.000 38.17080 175 GLU C C 1
ATOM 5769 O O . GLU C 1 149 ? 30.60589 -17.38714 6.52744 1.000 35.96791 175 GLU C O 1
ATOM 5775 N N . ILE C 1 150 ? 31.21439 -18.28775 8.51383 1.000 40.93383 176 ILE C N 1
ATOM 5776 C CA . ILE C 1 150 ? 30.00025 -19.07291 8.72905 1.000 37.52042 176 ILE C CA 1
ATOM 5777 C C . ILE C 1 150 ? 28.87657 -18.12462 9.13363 1.000 38.10162 176 ILE C C 1
ATOM 5778 O O . ILE C 1 150 ? 28.97319 -17.43252 10.15291 1.000 36.05518 176 ILE C O 1
ATOM 5783 N N . LYS C 1 151 ? 27.82380 -18.05949 8.32063 1.000 38.62241 177 LYS C N 1
ATOM 5784 C CA . LYS C 1 151 ? 26.66612 -17.23451 8.64027 1.000 40.24433 177 LYS C CA 1
ATOM 5785 C C . LYS C 1 151 ? 25.55179 -18.09526 9.23425 1.000 35.89141 177 LYS C C 1
ATOM 5786 O O . LYS C 1 151 ? 25.65389 -19.31916 9.30831 1.000 38.97433 177 LYS C O 1
ATOM 5792 N N . GLY C 1 152 ? 24.48742 -17.43989 9.68226 1.000 33.61765 178 GLY C N 1
ATOM 5793 C CA . GLY C 1 152 ? 23.35642 -18.13975 10.25281 1.000 38.85987 178 GLY C CA 1
ATOM 5794 C C . GLY C 1 152 ? 22.05271 -17.55035 9.76001 1.000 38.13090 178 GLY C C 1
ATOM 5795 O O . GLY C 1 152 ? 22.04172 -16.60257 8.97778 1.000 44.46430 178 GLY C O 1
ATOM 5796 N N . THR C 1 153 ? 20.95046 -18.13182 10.23912 1.000 38.85226 179 THR C N 1
ATOM 5797 C CA . THR C 1 153 ? 19.61039 -17.73826 9.80388 1.000 42.07531 179 THR C CA 1
ATOM 5798 C C . THR C 1 153 ? 19.14313 -16.46902 10.51416 1.000 42.84956 179 THR C C 1
ATOM 5799 O O . THR C 1 153 ? 18.44824 -15.63937 9.91773 1.000 48.33937 179 THR C O 1
ATOM 5803 N N . SER C 1 154 ? 19.52703 -16.29069 11.77023 1.000 41.57340 180 SER C N 1
ATOM 5804 C CA . SER C 1 154 ? 19.23286 -15.08252 12.53383 1.000 44.74387 180 SER C CA 1
ATOM 5805 C C . SER C 1 154 ? 20.12794 -15.09800 13.76228 1.000 49.08734 180 SER C C 1
ATOM 5806 O O . SER C 1 154 ? 20.70427 -16.12709 14.10953 1.000 46.26339 180 SER C O 1
ATOM 5809 N N . ASP C 1 155 ? 20.21365 -13.94803 14.43548 1.000 54.11690 181 ASP C N 1
ATOM 5810 C CA . ASP C 1 155 ? 21.17328 -13.79481 15.52561 1.000 47.78429 181 ASP C CA 1
ATOM 5811 C C . ASP C 1 155 ? 20.87666 -14.75473 16.66984 1.000 53.57589 181 ASP C C 1
ATOM 5812 O O . ASP C 1 155 ? 21.79672 -15.28633 17.30135 1.000 58.01844 181 ASP C O 1
ATOM 5817 N N . ALA C 1 156 ? 19.60144 -15.01418 16.92368 1.000 56.12588 182 ALA C N 1
ATOM 5818 C CA . ALA C 1 156 ? 19.13454 -15.86856 18.00338 1.000 49.75855 182 ALA C CA 1
ATOM 5819 C C . ALA C 1 156 ? 19.08091 -17.35705 17.64179 1.000 55.92983 182 ALA C C 1
ATOM 5820 O O . ALA C 1 156 ? 18.73219 -18.17294 18.50189 1.000 55.93531 182 ALA C O 1
ATOM 5822 N N . ASP C 1 157 ? 19.40128 -17.73957 16.40814 1.000 49.90546 183 ASP C N 1
ATOM 5823 C CA . ASP C 1 157 ? 19.23401 -19.11837 15.94040 1.000 41.73467 183 ASP C CA 1
ATOM 5824 C C . ASP C 1 157 ? 20.60058 -19.79340 15.85301 1.000 44.04671 183 ASP C C 1
ATOM 5825 O O . ASP C 1 157 ? 21.14023 -20.06472 14.77112 1.000 43.90154 183 ASP C O 1
ATOM 5830 N N . ILE C 1 158 ? 21.15342 -20.09542 17.02668 1.000 47.14997 184 ILE C N 1
ATOM 5831 C CA . ILE C 1 158 ? 22.47209 -20.72971 17.08432 1.000 46.76401 184 ILE C CA 1
ATOM 5832 C C . ILE C 1 158 ? 22.51042 -22.06209 16.34558 1.000 42.45413 184 ILE C C 1
ATOM 5833 O O . ILE C 1 158 ? 23.49619 -22.32178 15.63815 1.000 40.55058 184 ILE C O 1
ATOM 5838 N N . PRO C 1 159 ? 21.53211 -22.96315 16.48593 1.000 42.38984 185 PRO C N 1
ATOM 5839 C CA . PRO C 1 159 ? 21.63891 -24.24954 15.77381 1.000 41.20582 185 PRO C CA 1
ATOM 5840 C C . PRO C 1 159 ? 21.88803 -24.11126 14.27506 1.000 40.36315 185 PRO C C 1
ATOM 5841 O O . PRO C 1 159 ? 22.55879 -24.97599 13.69185 1.000 43.71502 185 PRO C O 1
ATOM 5845 N N . SER C 1 160 ? 21.40592 -23.03965 13.63325 1.000 37.67054 186 SER C N 1
ATOM 5846 C CA . SER C 1 160 ? 21.68386 -22.88572 12.20399 1.000 42.70796 186 SER C CA 1
ATOM 5847 C C . SER C 1 160 ? 23.16412 -22.58762 11.96755 1.000 44.10228 186 SER C C 1
ATOM 5848 O O . SER C 1 160 ? 23.77258 -23.12938 11.02580 1.000 44.93349 186 SER C O 1
ATOM 5851 N N . PHE C 1 161 ? 23.76720 -21.75447 12.82658 1.000 37.49366 187 PHE C N 1
ATOM 5852 C CA . PHE C 1 161 ? 25.20713 -21.54420 12.74911 1.000 35.36474 187 PHE C CA 1
ATOM 5853 C C . PHE C 1 161 ? 25.95625 -22.85864 12.89352 1.000 34.88457 187 PHE C C 1
ATOM 5854 O O . PHE C 1 161 ? 26.87586 -23.14509 12.11985 1.000 37.11678 187 PHE C O 1
ATOM 5862 N N . LEU C 1 162 ? 25.56049 -23.68561 13.86482 1.000 40.19355 188 LEU C N 1
ATOM 5863 C CA . LEU C 1 162 ? 26.27726 -24.93838 14.11198 1.000 40.72759 188 LEU C CA 1
ATOM 5864 C C . LEU C 1 162 ? 26.07457 -25.93197 12.97329 1.000 39.52072 188 LEU C C 1
ATOM 5865 O O . LEU C 1 162 ? 27.00456 -26.67265 12.61286 1.000 39.06594 188 LEU C O 1
ATOM 5870 N N . HIS C 1 163 ? 24.86193 -25.97604 12.40938 1.000 37.73097 189 HIS C N 1
ATOM 5871 C CA . HIS C 1 163 ? 24.64319 -26.75609 11.19567 1.000 38.02590 189 HIS C CA 1
ATOM 5872 C C . HIS C 1 163 ? 25.64967 -26.39068 10.09564 1.000 41.09012 189 HIS C C 1
ATOM 5873 O O . HIS C 1 163 ? 26.22533 -27.27875 9.44953 1.000 40.14324 189 HIS C O 1
ATOM 5880 N N . ASN C 1 164 ? 25.88675 -25.08716 9.87945 1.000 38.01492 190 ASN C N 1
ATOM 5881 C CA . ASN C 1 164 ? 26.76965 -24.66143 8.79110 1.000 34.05318 190 ASN C CA 1
ATOM 5882 C C . ASN C 1 164 ? 28.22963 -25.00812 9.07716 1.000 41.26218 190 ASN C C 1
ATOM 5883 O O . ASN C 1 164 ? 28.99360 -25.34669 8.15603 1.000 41.81873 190 ASN C O 1
ATOM 5888 N N . ALA C 1 165 ? 28.63646 -24.94396 10.34456 1.000 35.20972 191 ALA C N 1
ATOM 5889 C CA . ALA C 1 165 ? 29.99402 -25.34575 10.68551 1.000 38.54938 191 ALA C CA 1
ATOM 5890 C C . ALA C 1 165 ? 30.19985 -26.82935 10.41529 1.000 39.37587 191 ALA C C 1
ATOM 5891 O O . ALA C 1 165 ? 31.24866 -27.23397 9.90726 1.000 42.18762 191 ALA C O 1
ATOM 5893 N N . LYS C 1 166 ? 29.20637 -27.65773 10.73836 1.000 41.09574 192 LYS C N 1
ATOM 5894 C CA . LYS C 1 166 ? 29.32520 -29.08364 10.45045 1.000 42.22794 192 LYS C CA 1
ATOM 5895 C C . LYS C 1 166 ? 29.55140 -29.30711 8.96414 1.000 40.09152 192 LYS C C 1
ATOM 5896 O O . LYS C 1 166 ? 30.49928 -29.99829 8.56066 1.000 41.43967 192 LYS C O 1
ATOM 5902 N N . LEU C 1 167 ? 28.69267 -28.70296 8.13021 1.000 40.87563 193 LEU C N 1
ATOM 5903 C CA . LEU C 1 167 ? 28.82092 -28.85733 6.68600 1.000 41.47724 193 LEU C CA 1
ATOM 5904 C C . LEU C 1 167 ? 30.16664 -28.34620 6.19106 1.000 39.40658 193 LEU C C 1
ATOM 5905 O O . LEU C 1 167 ? 30.80972 -28.99006 5.35395 1.000 39.93687 193 LEU C O 1
ATOM 5910 N N . LEU C 1 168 ? 30.62375 -27.21035 6.72177 1.000 39.96689 194 LEU C N 1
ATOM 5911 C CA . LEU C 1 168 ? 31.87666 -26.62163 6.24737 1.000 43.13041 194 LEU C CA 1
ATOM 5912 C C . LEU C 1 168 ? 33.08024 -27.49712 6.60329 1.000 44.92489 194 LEU C C 1
ATOM 5913 O O . LEU C 1 168 ? 33.97085 -27.72238 5.76653 1.000 34.04960 194 LEU C O 1
ATOM 5918 N N . ALA C 1 169 ? 33.11231 -28.00905 7.84027 1.000 43.38103 195 ALA C N 1
ATOM 5919 C CA . ALA C 1 169 ? 34.19616 -28.89512 8.26517 1.000 42.95122 195 ALA C CA 1
ATOM 5920 C C . ALA C 1 169 ? 34.31148 -30.10811 7.34565 1.000 46.26504 195 ALA C C 1
ATOM 5921 O O . ALA C 1 169 ? 35.41117 -30.46683 6.90615 1.000 43.92251 195 ALA C O 1
ATOM 5923 N N . ARG C 1 170 ? 33.18295 -30.75907 7.04890 1.000 44.10411 196 ARG C N 1
ATOM 5924 C CA . ARG C 1 170 ? 33.23025 -31.87157 6.11055 1.000 45.67899 196 ARG C CA 1
ATOM 5925 C C . ARG C 1 170 ? 33.75071 -31.41215 4.74907 1.000 46.25772 196 ARG C C 1
ATOM 5926 O O . ARG C 1 170 ? 34.53330 -32.11555 4.09758 1.000 45.05469 196 ARG C O 1
ATOM 5934 N N . LEU C 1 171 ? 33.35683 -30.21990 4.31328 1.000 41.30101 197 LEU C N 1
ATOM 5935 C CA . LEU C 1 171 ? 33.72203 -29.80436 2.96613 1.000 44.41992 197 LEU C CA 1
ATOM 5936 C C . LEU C 1 171 ? 35.20572 -29.45951 2.87626 1.000 46.73770 197 LEU C C 1
ATOM 5937 O O . LEU C 1 171 ? 35.88025 -29.83660 1.90590 1.000 44.82989 197 LEU C O 1
ATOM 5942 N N . LEU C 1 172 ? 35.73814 -28.73268 3.85897 1.000 43.68883 198 LEU C N 1
ATOM 5943 C CA . LEU C 1 172 ? 37.13249 -28.33745 3.73327 1.000 43.09912 198 LEU C CA 1
ATOM 5944 C C . LEU C 1 172 ? 38.05911 -29.53194 3.94217 1.000 45.34080 198 LEU C C 1
ATOM 5945 O O . LEU C 1 172 ? 39.11059 -29.61633 3.28832 1.000 43.34716 198 LEU C O 1
ATOM 5950 N N . LYS C 1 173 ? 37.66649 -30.48836 4.79823 1.000 40.05475 199 LYS C N 1
ATOM 5951 C CA . LYS C 1 173 ? 38.51202 -31.66515 5.02438 1.000 47.02828 199 LYS C CA 1
ATOM 5952 C C . LYS C 1 173 ? 38.69543 -32.46399 3.73717 1.000 48.93619 199 LYS C C 1
ATOM 5953 O O . LYS C 1 173 ? 39.77592 -33.01244 3.48443 1.000 48.68016 199 LYS C O 1
ATOM 5959 N N . LYS C 1 174 ? 37.65452 -32.51422 2.89951 1.000 43.26039 200 LYS C N 1
ATOM 5960 C CA . LYS C 1 174 ? 37.72321 -33.27245 1.65920 1.000 45.25359 200 LYS C CA 1
ATOM 5961 C C . LYS C 1 174 ? 38.73650 -32.68371 0.67517 1.000 44.80426 200 LYS C C 1
ATOM 5962 O O . LYS C 1 174 ? 39.32934 -33.43462 -0.10071 1.000 46.68218 200 LYS C O 1
ATOM 5968 N N . THR C 1 175 ? 38.95732 -31.36078 0.69267 1.000 47.01472 201 THR C N 1
ATOM 5969 C CA . THR C 1 175 ? 39.90938 -30.72549 -0.22745 1.000 47.59192 201 THR C CA 1
ATOM 5970 C C . THR C 1 175 ? 41.36926 -31.03533 0.10540 1.000 51.13981 201 THR C C 1
ATOM 5971 O O . THR C 1 175 ? 42.23882 -30.86689 -0.75499 1.000 50.14970 201 THR C O 1
ATOM 5975 N N . GLY C 1 176 ? 41.67292 -31.43611 1.33368 1.000 47.65331 202 GLY C N 1
ATOM 5976 C CA . GLY C 1 176 ? 43.04755 -31.59889 1.72695 1.000 44.88612 202 GLY C CA 1
ATOM 5977 C C . GLY C 1 176 ? 43.79859 -30.31544 2.05023 1.000 51.88197 202 GLY C C 1
ATOM 5978 O O . GLY C 1 176 ? 44.89967 -30.39140 2.62656 1.000 49.59931 202 GLY C O 1
ATOM 5979 N N . ARG C 1 177 ? 43.25345 -29.14243 1.71885 1.000 44.48613 203 ARG C N 1
ATOM 5980 C CA . ARG C 1 177 ? 44.01220 -27.90745 1.85271 1.000 42.29421 203 ARG C CA 1
ATOM 5981 C C . ARG C 1 177 ? 43.97275 -27.34257 3.28274 1.000 43.81107 203 ARG C C 1
ATOM 5982 O O . ARG C 1 177 ? 43.10253 -27.66100 4.10208 1.000 41.12633 203 ARG C O 1
ATOM 5990 N N . THR C 1 178 ? 44.93343 -26.46012 3.56377 1.000 42.56209 204 THR C N 1
ATOM 5991 C CA . THR C 1 178 ? 44.96179 -25.71099 4.81152 1.000 43.60275 204 THR C CA 1
ATOM 5992 C C . THR C 1 178 ? 45.15417 -24.21225 4.60156 1.000 46.11171 204 THR C C 1
ATOM 5993 O O . THR C 1 178 ? 45.40365 -23.49380 5.57941 1.000 46.08262 204 THR C O 1
ATOM 5997 N N . ASP C 1 179 ? 45.04815 -23.71818 3.36532 1.000 43.88377 205 ASP C N 1
ATOM 5998 C CA . ASP C 1 179 ? 45.20254 -22.28707 3.09924 1.000 44.02251 205 ASP C CA 1
ATOM 5999 C C . ASP C 1 179 ? 43.87077 -21.56697 3.20776 1.000 45.75088 205 ASP C C 1
ATOM 6000 O O . ASP C 1 179 ? 43.43343 -20.85798 2.30172 1.000 48.48448 205 ASP C O 1
ATOM 6005 N N . PHE C 1 180 ? 43.21079 -21.78480 4.33933 1.000 43.97250 206 PHE C N 1
ATOM 6006 C CA . PHE C 1 180 ? 41.93402 -21.18140 4.66348 1.000 39.10331 206 PHE C CA 1
ATOM 6007 C C . PHE C 1 180 ? 42.05823 -20.50132 6.01985 1.000 42.83605 206 PHE C C 1
ATOM 6008 O O . PHE C 1 180 ? 42.95978 -20.80027 6.81921 1.000 43.99471 206 PHE C O 1
ATOM 6016 N N . ILE C 1 181 ? 41.13997 -19.57342 6.26447 1.000 38.51274 207 ILE C N 1
ATOM 6017 C CA . ILE C 1 181 ? 40.88480 -19.02354 7.59024 1.000 41.41492 207 ILE C CA 1
ATOM 6018 C C . ILE C 1 181 ? 39.37286 -19.02775 7.78632 1.000 44.52397 207 ILE C C 1
ATOM 6019 O O . ILE C 1 181 ? 38.64954 -18.33711 7.06013 1.000 43.52967 207 ILE C O 1
ATOM 6024 N N . VAL C 1 182 ? 38.89369 -19.81688 8.73945 1.000 40.59528 208 VAL C N 1
ATOM 6025 C CA . VAL C 1 182 ? 37.46707 -19.91363 9.01366 1.000 38.60787 208 VAL C CA 1
ATOM 6026 C C . VAL C 1 182 ? 37.14920 -19.09438 10.25204 1.000 39.58341 208 VAL C C 1
ATOM 6027 O O . VAL C 1 182 ? 37.88604 -19.12708 11.23573 1.000 39.26449 208 VAL C O 1
ATOM 6031 N N . THR C 1 183 ? 36.06233 -18.33861 10.19448 1.000 39.08080 209 THR C N 1
ATOM 6032 C CA . THR C 1 183 ? 35.59219 -17.57665 11.33274 1.000 36.78741 209 THR C CA 1
ATOM 6033 C C . THR C 1 183 ? 34.07841 -17.47644 11.26115 1.000 40.01382 209 THR C C 1
ATOM 6034 O O . THR C 1 183 ? 33.43302 -18.02714 10.36030 1.000 40.38658 209 THR C O 1
ATOM 6038 N N . SER C 1 184 ? 33.52766 -16.74369 12.22128 1.000 38.06088 210 SER C N 1
ATOM 6039 C CA . SER C 1 184 ? 32.10737 -16.52000 12.42498 1.000 36.54714 210 SER C CA 1
ATOM 6040 C C . SER C 1 184 ? 31.99895 -15.48579 13.52904 1.000 44.55397 210 SER C C 1
ATOM 6041 O O . SER C 1 184 ? 32.92192 -15.33925 14.34327 1.000 40.33140 210 SER C O 1
ATOM 6044 N N . LEU C 1 185 ? 30.87886 -14.75265 13.53276 1.000 39.77384 211 LEU C N 1
ATOM 6045 C CA . LEU C 1 185 ? 30.53045 -13.92144 14.68652 1.000 43.22045 211 LEU C CA 1
ATOM 6046 C C . LEU C 1 185 ? 30.10258 -14.76276 15.88075 1.000 39.08958 211 LEU C C 1
ATOM 6047 O O . LEU C 1 185 ? 30.18265 -14.29663 17.02264 1.000 41.22196 211 LEU C O 1
ATOM 6052 N N . ASN C 1 186 ? 29.66928 -15.99393 15.63379 1.000 37.21253 212 ASN C N 1
ATOM 6053 C CA . ASN C 1 186 ? 29.20032 -16.89852 16.66606 1.000 36.82288 212 ASN C CA 1
ATOM 6054 C C . ASN C 1 186 ? 30.38403 -17.71818 17.14977 1.000 41.14900 212 ASN C C 1
ATOM 6055 O O . ASN C 1 186 ? 30.95387 -18.49069 16.37258 1.000 37.61401 212 ASN C O 1
ATOM 6060 N N . ASP C 1 187 ? 30.74824 -17.54603 18.43312 1.000 40.23282 213 ASP C N 1
ATOM 6061 C CA . ASP C 1 187 ? 31.91837 -18.22959 18.98035 1.000 41.51861 213 ASP C CA 1
ATOM 6062 C C . ASP C 1 187 ? 31.71749 -19.73691 19.03106 1.000 40.88735 213 ASP C C 1
ATOM 6063 O O . ASP C 1 187 ? 32.66669 -20.50132 18.79963 1.000 43.02866 213 ASP C O 1
ATOM 6068 N N . LEU C 1 188 ? 30.49581 -20.18376 19.33914 1.000 38.07323 214 LEU C N 1
ATOM 6069 C CA . LEU C 1 188 ? 30.19951 -21.61840 19.31505 1.000 42.13242 214 LEU C CA 1
ATOM 6070 C C . LEU C 1 188 ? 30.46082 -22.23194 17.93409 1.000 41.95791 214 LEU C C 1
ATOM 6071 O O . LEU C 1 188 ? 31.06756 -23.31390 17.82511 1.000 35.96364 214 LEU C O 1
ATOM 6076 N N . ALA C 1 189 ? 30.02634 -21.54919 16.86819 1.000 38.61829 215 ALA C N 1
ATOM 6077 C CA . ALA C 1 189 ? 30.25999 -22.07123 15.52860 1.000 39.01874 215 ALA C CA 1
ATOM 6078 C C . ALA C 1 189 ? 31.75112 -22.19591 15.25957 1.000 36.72407 215 ALA C C 1
ATOM 6079 O O . ALA C 1 189 ? 32.19713 -23.17343 14.64472 1.000 33.92640 215 ALA C O 1
ATOM 6081 N N . VAL C 1 190 ? 32.54553 -21.24016 15.75722 1.000 38.51007 216 VAL C N 1
ATOM 6082 C CA . VAL C 1 190 ? 34.00068 -21.35469 15.63484 1.000 41.77674 216 VAL C CA 1
ATOM 6083 C C . VAL C 1 190 ? 34.50994 -22.57141 16.40209 1.000 38.74772 216 VAL C C 1
ATOM 6084 O O . VAL C 1 190 ? 35.35420 -23.33318 15.90836 1.000 38.45204 216 VAL C O 1
ATOM 6088 N N . ALA C 1 191 ? 33.99606 -22.78458 17.61033 1.000 40.05203 217 ALA C N 1
ATOM 6089 C CA . ALA C 1 191 ? 34.51166 -23.88616 18.42444 1.000 45.98195 217 ALA C CA 1
ATOM 6090 C C . ALA C 1 191 ? 34.13498 -25.22788 17.80765 1.000 41.26487 217 ALA C C 1
ATOM 6091 O O . ALA C 1 191 ? 34.97450 -26.13541 17.71539 1.000 41.95149 217 ALA C O 1
ATOM 6093 N N . LYS C 1 192 ? 32.89055 -25.34375 17.33428 1.000 40.95191 218 LYS C N 1
ATOM 6094 C CA . LYS C 1 192 ? 32.44194 -26.57857 16.69929 1.000 44.18730 218 LYS C CA 1
ATOM 6095 C C . LYS C 1 192 ? 33.26400 -26.87365 15.45368 1.000 41.71019 218 LYS C C 1
ATOM 6096 O O . LYS C 1 192 ? 33.72992 -28.00047 15.25335 1.000 42.98828 218 LYS C O 1
ATOM 6102 N N . PHE C 1 193 ? 33.48898 -25.86212 14.62024 1.000 40.70373 219 PHE C N 1
ATOM 6103 C CA . PHE C 1 193 ? 34.28179 -26.09834 13.42240 1.000 41.11679 219 PHE C CA 1
ATOM 6104 C C . PHE C 1 193 ? 35.67947 -26.58021 13.78204 1.000 43.18924 219 PHE C C 1
ATOM 6105 O O . PHE C 1 193 ? 36.17956 -27.55035 13.19539 1.000 41.76949 219 PHE C O 1
ATOM 6113 N N . HIS C 1 194 ? 36.33792 -25.89597 14.73013 1.000 41.04001 220 HIS C N 1
ATOM 6114 C CA . HIS C 1 194 ? 37.69614 -26.28498 15.09842 1.000 41.95348 220 HIS C CA 1
ATOM 6115 C C . HIS C 1 194 ? 37.72808 -27.70649 15.62823 1.000 46.47354 220 HIS C C 1
ATOM 6116 O O . HIS C 1 194 ? 38.67598 -28.45068 15.36623 1.000 47.23583 220 HIS C O 1
ATOM 6123 N N . LEU C 1 195 ? 36.70703 -28.09529 16.39241 1.000 45.11511 221 LEU C N 1
ATOM 6124 C CA . LEU C 1 195 ? 36.60540 -29.48199 16.82858 1.000 45.49088 221 LEU C CA 1
ATOM 6125 C C . LEU C 1 195 ? 36.60721 -30.43248 15.62761 1.000 45.91970 221 LEU C C 1
ATOM 6126 O O . LEU C 1 195 ? 37.35389 -31.42055 15.59046 1.000 44.75431 221 LEU C O 1
ATOM 6131 N N . LEU C 1 196 ? 35.80563 -30.12949 14.61497 1.000 43.09221 222 LEU C N 1
ATOM 6132 C CA . LEU C 1 196 ? 35.62324 -31.09894 13.54085 1.000 44.51384 222 LEU C CA 1
ATOM 6133 C C . LEU C 1 196 ? 36.74877 -31.06988 12.52308 1.000 39.69658 222 LEU C C 1
ATOM 6134 O O . LEU C 1 196 ? 36.96738 -32.07649 11.85773 1.000 44.21344 222 LEU C O 1
ATOM 6139 N N . ALA C 1 197 ? 37.49795 -29.97495 12.41236 1.000 42.61180 223 ALA C N 1
ATOM 6140 C CA . ALA C 1 197 ? 38.53023 -29.83512 11.38065 1.000 44.52538 223 ALA C CA 1
ATOM 6141 C C . ALA C 1 197 ? 39.77162 -29.16505 11.96223 1.000 49.93595 223 ALA C C 1
ATOM 6142 O O . ALA C 1 197 ? 40.16108 -28.06762 11.54001 1.000 46.62773 223 ALA C O 1
ATOM 6144 N N . PRO C 1 198 ? 40.45911 -29.83763 12.89706 1.000 47.01331 224 PRO C N 1
ATOM 6145 C CA . PRO C 1 198 ? 41.47676 -29.14853 13.71511 1.000 45.72954 224 PRO C CA 1
ATOM 6146 C C . PRO C 1 198 ? 42.61651 -28.54058 12.93142 1.000 48.51683 224 PRO C C 1
ATOM 6147 O O . PRO C 1 198 ? 43.25517 -27.61166 13.43610 1.000 48.98681 224 PRO C O 1
ATOM 6151 N N . ASP C 1 199 ? 42.88962 -29.00325 11.71258 1.000 49.82913 225 ASP C N 1
ATOM 6152 C CA . ASP C 1 199 ? 44.04225 -28.48453 10.97577 1.000 52.76910 225 ASP C CA 1
ATOM 6153 C C . ASP C 1 199 ? 43.73878 -27.21097 10.18487 1.000 49.73211 225 ASP C C 1
ATOM 6154 O O . ASP C 1 199 ? 44.62647 -26.71606 9.47938 1.000 50.67996 225 ASP C O 1
ATOM 6159 N N . ILE C 1 200 ? 42.52989 -26.66731 10.26560 1.000 49.24099 226 ILE C N 1
ATOM 6160 C CA . ILE C 1 200 ? 42.14188 -25.50014 9.47563 1.000 45.21553 226 ILE C CA 1
ATOM 6161 C C . ILE C 1 200 ? 42.30981 -24.25934 10.34770 1.000 42.62073 226 ILE C C 1
ATOM 6162 O O . ILE C 1 200 ? 41.70863 -24.19418 11.43171 1.000 38.58820 226 ILE C O 1
ATOM 6167 N N . PRO C 1 201 ? 43.12030 -23.27909 9.93409 1.000 38.65529 227 PRO C N 1
ATOM 6168 C CA . PRO C 1 201 ? 43.29711 -22.06559 10.74174 1.000 34.30896 227 PRO C CA 1
ATOM 6169 C C . PRO C 1 201 ? 41.97731 -21.34058 10.93539 1.000 40.69507 227 PRO C C 1
ATOM 6170 O O . PRO C 1 201 ? 41.10192 -21.35354 10.06551 1.000 41.96021 227 PRO C O 1
ATOM 6174 N N . ILE C 1 202 ? 41.83872 -20.69685 12.09372 1.000 40.21880 228 ILE C N 1
ATOM 6175 C CA . ILE C 1 202 ? 40.63568 -19.95141 12.44569 1.000 39.74234 228 ILE C CA 1
ATOM 6176 C C . ILE C 1 202 ? 41.02736 -18.57143 12.95342 1.000 41.05818 228 ILE C C 1
ATOM 6177 O O . ILE C 1 202 ? 42.18109 -18.31611 13.30799 1.000 42.18606 228 ILE C O 1
ATOM 6182 N N . ALA C 1 203 ? 40.02097 -17.69552 13.01932 1.000 42.08698 229 ALA C N 1
ATOM 6183 C CA . ALA C 1 203 ? 39.98977 -16.38095 13.65484 1.000 44.81643 229 ALA C CA 1
ATOM 6184 C C . ALA C 1 203 ? 38.76848 -16.31218 14.55178 1.000 40.15735 229 ALA C C 1
ATOM 6185 O O . ALA C 1 203 ? 37.73259 -16.88503 14.22460 1.000 41.27665 229 ALA C O 1
ATOM 6187 N N . PRO C 1 204 ? 38.85549 -15.60393 15.67001 1.000 43.15534 230 PRO C N 1
ATOM 6188 C CA . PRO C 1 204 ? 37.83185 -15.73675 16.70642 1.000 44.02837 230 PRO C CA 1
ATOM 6189 C C . PRO C 1 204 ? 36.56078 -14.96520 16.38252 1.000 41.93391 230 PRO C C 1
ATOM 6190 O O . PRO C 1 204 ? 36.55579 -13.99636 15.61712 1.000 33.35834 230 PRO C O 1
ATOM 6194 N N . GLY C 1 205 ? 35.47225 -15.42931 16.99592 1.000 36.94697 231 GLY C N 1
ATOM 6195 C CA . GLY C 1 205 ? 34.21855 -14.71452 17.01078 1.000 31.47781 231 GLY C CA 1
ATOM 6196 C C . GLY C 1 205 ? 34.20147 -13.50493 17.93378 1.000 44.94558 231 GLY C C 1
ATOM 6197 O O . GLY C 1 205 ? 35.24361 -12.96119 18.32111 1.000 41.76628 231 GLY C O 1
ATOM 6198 N N . MET C 1 206 ? 32.98548 -13.09840 18.30350 1.000 43.11955 232 MET C N 1
ATOM 6199 C CA . MET C 1 206 ? 32.78570 -11.80423 18.93573 1.000 45.93247 232 MET C CA 1
ATOM 6200 C C . MET C 1 206 ? 33.24080 -11.81329 20.38981 1.000 45.13821 232 MET C C 1
ATOM 6201 O O . MET C 1 206 ? 33.95426 -10.90899 20.82510 1.000 46.05989 232 MET C O 1
ATOM 6206 N N . ALA C 1 207 ? 32.84007 -12.83015 21.15469 1.000 40.93843 233 ALA C N 1
ATOM 6207 C CA . ALA C 1 207 ? 33.31278 -12.93683 22.52927 1.000 43.62288 233 ALA C CA 1
ATOM 6208 C C . ALA C 1 207 ? 34.82727 -13.07297 22.57570 1.000 48.51726 233 ALA C C 1
ATOM 6209 O O . ALA C 1 207 ? 35.48840 -12.45303 23.42245 1.000 43.59140 233 ALA C O 1
ATOM 6211 N N . GLY C 1 208 ? 35.39327 -13.87839 21.66719 1.000 42.74070 234 GLY C N 1
ATOM 6212 C CA . GLY C 1 208 ? 36.83341 -14.05496 21.64574 1.000 36.43104 234 GLY C CA 1
ATOM 6213 C C . GLY C 1 208 ? 37.55214 -12.76407 21.32123 1.000 43.94290 234 GLY C C 1
ATOM 6214 O O . GLY C 1 208 ? 38.56104 -12.42016 21.95177 1.000 44.19470 234 GLY C O 1
ATOM 6215 N N . LEU C 1 209 ? 37.03139 -12.02159 20.34570 1.000 38.32461 235 LEU C N 1
ATOM 6216 C CA . LEU C 1 209 ? 37.59994 -10.72242 20.01806 1.000 38.82488 235 LEU C CA 1
ATOM 6217 C C . LEU C 1 209 ? 37.40838 -9.73246 21.16043 1.000 45.45390 235 LEU C C 1
ATOM 6218 O O . LEU C 1 209 ? 38.34431 -9.00644 21.52821 1.000 42.80241 235 LEU C O 1
ATOM 6223 N N . ALA C 1 210 ? 36.20395 -9.68842 21.73862 1.000 38.78978 236 ALA C N 1
ATOM 6224 C CA . ALA C 1 210 ? 35.96582 -8.75215 22.82770 1.000 44.72097 236 ALA C CA 1
ATOM 6225 C C . ALA C 1 210 ? 36.91275 -9.03163 23.99061 1.000 48.93160 236 ALA C C 1
ATOM 6226 O O . ALA C 1 210 ? 37.53025 -8.10912 24.53734 1.000 49.20137 236 ALA C O 1
ATOM 6228 N N . ALA C 1 211 ? 37.09555 -10.30970 24.32700 1.000 47.08664 237 ALA C N 1
ATOM 6229 C CA . ALA C 1 211 ? 37.94825 -10.66284 25.45013 1.000 44.63749 237 ALA C CA 1
ATOM 6230 C C . ALA C 1 211 ? 39.39529 -10.31339 25.16570 1.000 45.83487 237 ALA C C 1
ATOM 6231 O O . ALA C 1 211 ? 40.10653 -9.83395 26.05215 1.000 49.54262 237 ALA C O 1
ATOM 6233 N N . TYR C 1 212 ? 39.86482 -10.54988 23.94676 1.000 47.66799 238 TYR C N 1
ATOM 6234 C CA . TYR C 1 212 ? 41.25304 -10.19852 23.66817 1.000 47.10859 238 TYR C CA 1
ATOM 6235 C C . TYR C 1 212 ? 41.44170 -8.68499 23.64460 1.000 48.02447 238 TYR C C 1
ATOM 6236 O O . TYR C 1 212 ? 42.45699 -8.16789 24.12503 1.000 47.88797 238 TYR C O 1
ATOM 6245 N N . PHE C 1 213 ? 40.46523 -7.95353 23.11812 1.000 48.97370 239 PHE C N 1
ATOM 6246 C CA . PHE C 1 213 ? 40.66318 -6.52245 22.95572 1.000 45.84409 239 PHE C CA 1
ATOM 6247 C C . PHE C 1 213 ? 40.55191 -5.78763 24.28308 1.000 46.51546 239 PHE C C 1
ATOM 6248 O O . PHE C 1 213 ? 41.33806 -4.87361 24.54191 1.000 48.26885 239 PHE C O 1
ATOM 6256 N N . LEU C 1 214 ? 39.58075 -6.16338 25.12500 1.000 42.29116 240 LEU C N 1
ATOM 6257 C CA . LEU C 1 214 ? 39.28476 -5.45188 26.36643 1.000 46.78476 240 LEU C CA 1
ATOM 6258 C C . LEU C 1 214 ? 40.06183 -5.96256 27.58053 1.000 44.60052 240 LEU C C 1
ATOM 6259 O O . LEU C 1 214 ? 40.37004 -5.16972 28.47423 1.000 48.39291 240 LEU C O 1
ATOM 6264 N N . LEU C 1 215 ? 40.36603 -7.26482 27.64455 1.000 42.80888 241 LEU C N 1
ATOM 6265 C CA . LEU C 1 215 ? 40.90116 -7.90910 28.83958 1.000 49.01988 241 LEU C CA 1
ATOM 6266 C C . LEU C 1 215 ? 42.25594 -8.57769 28.65679 1.000 55.63880 241 LEU C C 1
ATOM 6267 O O . LEU C 1 215 ? 42.84376 -8.99560 29.66383 1.000 51.07867 241 LEU C O 1
ATOM 6272 N N . GLY C 1 216 ? 42.74118 -8.74774 27.41302 1.000 50.61196 242 GLY C N 1
ATOM 6273 C CA . GLY C 1 216 ? 44.01428 -9.39134 27.14128 1.000 49.47277 242 GLY C CA 1
ATOM 6274 C C . GLY C 1 216 ? 43.97635 -10.90219 27.03421 1.000 51.46779 242 GLY C C 1
ATOM 6275 O O . GLY C 1 216 ? 45.03333 -11.51927 26.82149 1.000 48.84152 242 GLY C O 1
ATOM 6276 N N . VAL C 1 217 ? 42.79809 -11.51600 27.16767 1.000 46.99889 243 VAL C N 1
ATOM 6277 C CA . VAL C 1 217 ? 42.66986 -12.96790 27.11391 1.000 48.35241 243 VAL C CA 1
ATOM 6278 C C . VAL C 1 217 ? 42.90864 -13.45489 25.68870 1.000 49.26971 243 VAL C C 1
ATOM 6279 O O . VAL C 1 217 ? 42.24968 -13.00639 24.74061 1.000 53.12152 243 VAL C O 1
ATOM 6283 N N . LYS C 1 218 ? 43.84158 -14.38761 25.52999 1.000 45.60262 244 LYS C N 1
ATOM 6284 C CA . LYS C 1 218 ? 44.22689 -14.81912 24.19647 1.000 48.60834 244 LYS C CA 1
ATOM 6285 C C . LYS C 1 218 ? 43.14109 -15.71034 23.58297 1.000 49.79131 244 LYS C C 1
ATOM 6286 O O . LYS C 1 218 ? 42.49898 -16.49240 24.29513 1.000 47.94935 244 LYS C O 1
ATOM 6292 N N . PRO C 1 219 ? 42.90798 -15.60248 22.26989 1.000 48.96557 245 PRO C N 1
ATOM 6293 C CA . PRO C 1 219 ? 41.84155 -16.38872 21.62371 1.000 50.11419 245 PRO C CA 1
ATOM 6294 C C . PRO C 1 219 ? 42.13454 -17.88570 21.58642 1.000 47.10212 245 PRO C C 1
ATOM 6295 O O . PRO C 1 219 ? 43.26116 -18.35121 21.79167 1.000 45.93534 245 PRO C O 1
ATOM 6299 N N . MET C 1 220 ? 41.06861 -18.63768 21.30733 1.000 46.40478 246 MET C N 1
ATOM 6300 C CA . MET C 1 220 ? 41.10467 -20.09325 21.31390 1.000 48.06776 246 MET C CA 1
ATOM 6301 C C . MET C 1 220 ? 42.28328 -20.61176 20.49238 1.000 52.83110 246 MET C C 1
ATOM 6302 O O . MET C 1 220 ? 42.78061 -19.93955 19.58026 1.000 49.82237 246 MET C O 1
ATOM 6307 N N . HIS C 1 221 ? 42.77119 -21.79647 20.85908 1.000 51.87377 247 HIS C N 1
ATOM 6308 C CA . HIS C 1 221 ? 43.87797 -22.40673 20.13303 1.000 53.92603 247 HIS C CA 1
ATOM 6309 C C . HIS C 1 221 ? 43.46536 -22.75730 18.70781 1.000 52.68451 247 HIS C C 1
ATOM 6310 O O . HIS C 1 221 ? 42.37534 -23.28073 18.46214 1.000 53.06729 247 HIS C O 1
ATOM 6317 N N . GLY C 1 222 ? 44.36221 -22.48770 17.76761 1.000 50.32000 248 GLY C N 1
ATOM 6318 C CA . GLY C 1 222 ? 44.05951 -22.54313 16.35429 1.000 42.71517 248 GLY C CA 1
ATOM 6319 C C . GLY C 1 222 ? 44.02280 -21.18406 15.70162 1.000 41.34370 248 GLY C C 1
ATOM 6320 O O . GLY C 1 222 ? 44.07664 -21.10853 14.47484 1.000 42.00827 248 GLY C O 1
ATOM 6321 N N . THR C 1 223 ? 43.94528 -20.10975 16.48958 1.000 40.55120 249 THR C N 1
ATOM 6322 C CA . THR C 1 223 ? 43.86452 -18.77114 15.93573 1.000 41.25930 249 THR C CA 1
ATOM 6323 C C . THR C 1 223 ? 45.16591 -18.38449 15.25058 1.000 47.63350 249 THR C C 1
ATOM 6324 O O . THR C 1 223 ? 46.24606 -18.45570 15.84703 1.000 47.29330 249 THR C O 1
ATOM 6328 N N . VAL C 1 224 ? 45.05743 -17.97486 13.99098 1.000 43.00759 250 VAL C N 1
ATOM 6329 C CA . VAL C 1 224 ? 46.18893 -17.42010 13.26866 1.000 42.44901 250 VAL C CA 1
ATOM 6330 C C . VAL C 1 224 ? 46.06566 -15.92166 13.05967 1.000 45.76477 250 VAL C C 1
ATOM 6331 O O . VAL C 1 224 ? 47.08670 -15.26632 12.79498 1.000 46.95449 250 VAL C O 1
ATOM 6335 N N . ALA C 1 225 ? 44.87043 -15.35054 13.18667 1.000 43.38577 251 ALA C N 1
ATOM 6336 C CA . ALA C 1 225 ? 44.70093 -13.93818 12.89629 1.000 42.85466 251 ALA C CA 1
ATOM 6337 C C . ALA C 1 225 ? 43.50962 -13.41481 13.67735 1.000 42.75013 251 ALA C C 1
ATOM 6338 O O . ALA C 1 225 ? 42.60690 -14.16983 14.03428 1.000 40.13414 251 ALA C O 1
ATOM 6340 N N . LEU C 1 226 ? 43.52803 -12.11625 13.95497 1.000 43.17899 252 LEU C N 1
ATOM 6341 C CA . LEU C 1 226 ? 42.34748 -11.40198 14.40679 1.000 38.45610 252 LEU C CA 1
ATOM 6342 C C . LEU C 1 226 ? 41.81650 -10.58480 13.23855 1.000 41.58950 252 LEU C C 1
ATOM 6343 O O . LEU C 1 226 ? 42.55790 -9.80852 12.62162 1.000 44.31660 252 LEU C O 1
ATOM 6348 N N . GLN C 1 227 ? 40.54545 -10.77202 12.92979 1.000 39.51859 253 GLN C N 1
ATOM 6349 C CA . GLN C 1 227 ? 39.89407 -10.08574 11.82261 1.000 38.49785 253 GLN C CA 1
ATOM 6350 C C . GLN C 1 227 ? 38.90334 -9.10597 12.43102 1.000 38.25897 253 GLN C C 1
ATOM 6351 O O . GLN C 1 227 ? 37.96551 -9.51157 13.12296 1.000 36.82404 253 GLN C O 1
ATOM 6357 N N . ILE C 1 228 ? 39.14155 -7.81731 12.21493 1.000 38.96405 254 ILE C N 1
ATOM 6358 C CA . ILE C 1 228 ? 38.50296 -6.77621 13.01846 1.000 40.89740 254 ILE C CA 1
ATOM 6359 C C . ILE C 1 228 ? 37.90578 -5.69374 12.12644 1.000 40.93892 254 ILE C C 1
ATOM 6360 O O . ILE C 1 228 ? 38.36869 -5.49283 10.99430 1.000 33.70354 254 ILE C O 1
ATOM 6365 N N . PRO C 1 229 ? 36.89010 -4.97213 12.59458 1.000 42.03805 255 PRO C N 1
ATOM 6366 C CA . PRO C 1 229 ? 36.49013 -3.74172 11.91001 1.000 42.83102 255 PRO C CA 1
ATOM 6367 C C . PRO C 1 229 ? 37.47808 -2.62665 12.20360 1.000 46.74421 255 PRO C C 1
ATOM 6368 O O . PRO C 1 229 ? 38.28073 -2.69243 13.14383 1.000 44.83638 255 PRO C O 1
ATOM 6372 N N . VAL C 1 230 ? 37.41343 -1.58333 11.37677 1.000 45.74673 256 VAL C N 1
ATOM 6373 C CA . VAL C 1 230 ? 38.14799 -0.37099 11.70931 1.000 44.68233 256 VAL C CA 1
ATOM 6374 C C . VAL C 1 230 ? 37.65508 0.17547 13.04096 1.000 52.66039 256 VAL C C 1
ATOM 6375 O O . VAL C 1 230 ? 38.45019 0.57613 13.90257 1.000 51.96063 256 VAL C O 1
ATOM 6379 N N . ARG C 1 231 ? 36.33292 0.14954 13.24246 1.000 53.31324 257 ARG C N 1
ATOM 6380 C CA . ARG C 1 231 ? 35.65267 0.81130 14.34415 1.000 52.52247 257 ARG C CA 1
ATOM 6381 C C . ARG C 1 231 ? 34.54598 -0.08727 14.87744 1.000 57.49486 257 ARG C C 1
ATOM 6382 O O . ARG C 1 231 ? 33.83192 -0.73997 14.10600 1.000 54.27133 257 ARG C O 1
ATOM 6390 N N . TYR C 1 232 ? 34.40396 -0.10575 16.20246 1.000 58.69245 258 TYR C N 1
ATOM 6391 C CA . TYR C 1 232 ? 33.35865 -0.85997 16.87873 1.000 60.45987 258 TYR C CA 1
ATOM 6392 C C . TYR C 1 232 ? 32.79186 -0.02549 18.01698 1.000 63.41946 258 TYR C C 1
ATOM 6393 O O . TYR C 1 232 ? 33.54236 0.47102 18.86333 1.000 63.37896 258 TYR C O 1
ATOM 6402 N N . GLN C 1 233 ? 31.46872 0.14092 18.02377 1.000 64.45803 259 GLN C N 1
ATOM 6403 C CA . GLN C 1 233 ? 30.76231 0.78902 19.12973 1.000 66.97145 259 GLN C CA 1
ATOM 6404 C C . GLN C 1 233 ? 31.40961 2.11824 19.52504 1.000 61.93896 259 GLN C C 1
ATOM 6405 O O . GLN C 1 233 ? 31.57132 2.42829 20.70504 1.000 65.36815 259 GLN C O 1
ATOM 6411 N N . GLY C 1 234 ? 31.79210 2.91100 18.52721 1.000 65.71750 260 GLY C N 1
ATOM 6412 C CA . GLY C 1 234 ? 32.41413 4.20244 18.75559 1.000 63.79349 260 GLY C CA 1
ATOM 6413 C C . GLY C 1 234 ? 33.87030 4.16841 19.16385 1.000 63.21308 260 GLY C C 1
ATOM 6414 O O . GLY C 1 234 ? 34.45971 5.23716 19.38288 1.000 64.71181 260 GLY C O 1
ATOM 6415 N N . LEU C 1 235 ? 34.47482 2.98766 19.25308 1.000 59.71708 261 LEU C N 1
ATOM 6416 C CA . LEU C 1 235 ? 35.85881 2.80558 19.67272 1.000 57.99936 261 LEU C CA 1
ATOM 6417 C C . LEU C 1 235 ? 36.69896 2.32039 18.49446 1.000 59.14997 261 LEU C C 1
ATOM 6418 O O . LEU C 1 235 ? 36.35264 1.33328 17.83843 1.000 58.57353 261 LEU C O 1
ATOM 6423 N N . GLU C 1 236 ? 37.79315 3.01428 18.21196 1.000 57.70598 262 GLU C N 1
ATOM 6424 C CA . GLU C 1 236 ? 38.62624 2.62504 17.07559 1.000 54.49555 262 GLU C CA 1
ATOM 6425 C C . GLU C 1 236 ? 39.39880 1.34884 17.40897 1.000 54.59787 262 GLU C C 1
ATOM 6426 O O . GLU C 1 236 ? 40.17783 1.32340 18.36412 1.000 55.92328 262 GLU C O 1
ATOM 6432 N N . ILE C 1 237 ? 39.19284 0.30116 16.61730 1.000 53.66581 263 ILE C N 1
ATOM 6433 C CA . ILE C 1 237 ? 39.80399 -0.99319 16.93100 1.000 51.05253 263 ILE C CA 1
ATOM 6434 C C . ILE C 1 237 ? 41.11979 -1.16751 16.20877 1.000 51.50106 263 ILE C C 1
ATOM 6435 O O . ILE C 1 237 ? 42.12229 -1.54996 16.81205 1.000 53.44318 263 ILE C O 1
ATOM 6440 N N . ALA C 1 238 ? 41.11979 -0.89864 14.90234 1.000 51.01220 264 ALA C N 1
ATOM 6441 C CA . ALA C 1 238 ? 42.29404 -1.10784 14.06075 1.000 48.31355 264 ALA C CA 1
ATOM 6442 C C . ALA C 1 238 ? 43.24430 0.08509 14.21396 1.000 52.78122 264 ALA C C 1
ATOM 6443 O O . ALA C 1 238 ? 43.38279 0.93754 13.33633 1.000 53.10464 264 ALA C O 1
ATOM 6445 N N . THR C 1 239 ? 43.92695 0.15271 15.44106 1.000 52.45351 265 THR C N 1
ATOM 6446 C CA . THR C 1 239 ? 44.93009 1.14952 15.79608 1.000 51.37830 265 THR C CA 1
ATOM 6447 C C . THR C 1 239 ? 46.33511 0.58281 15.62457 1.000 47.05624 265 THR C C 1
ATOM 6448 O O . THR C 1 239 ? 46.54808 -0.61851 15.80189 1.000 48.94300 265 THR C O 1
ATOM 6452 N N . PRO C 1 240 ? 47.34440 1.40398 15.32332 1.000 45.35870 266 PRO C N 1
ATOM 6453 C CA . PRO C 1 240 ? 48.71504 0.88542 15.38269 1.000 49.30927 266 PRO C CA 1
ATOM 6454 C C . PRO C 1 240 ? 49.05374 0.31602 16.75070 1.000 51.54030 266 PRO C C 1
ATOM 6455 O O . PRO C 1 240 ? 49.86668 -0.61164 16.84339 1.000 51.14154 266 PRO C O 1
ATOM 6459 N N . GLU C 1 241 ? 48.43166 0.82501 17.81425 1.000 48.65129 267 GLU C N 1
ATOM 6460 C CA . GLU C 1 241 ? 48.64022 0.25944 19.14355 1.000 55.19461 267 GLU C CA 1
ATOM 6461 C C . GLU C 1 241 ? 48.17295 -1.18858 19.19644 1.000 53.25326 267 GLU C C 1
ATOM 6462 O O . GLU C 1 241 ? 48.95808 -2.09918 19.49890 1.000 51.49465 267 GLU C O 1
ATOM 6468 N N . PHE C 1 242 ? 46.88943 -1.42386 18.90117 1.000 49.53210 268 PHE C N 1
ATOM 6469 C CA . PHE C 1 242 ? 46.34745 -2.76829 19.05314 1.000 47.49077 268 PHE C CA 1
ATOM 6470 C C . PHE C 1 242 ? 47.04010 -3.74926 18.11641 1.000 48.42378 268 PHE C C 1
ATOM 6471 O O . PHE C 1 242 ? 47.32129 -4.89534 18.49084 1.000 45.80462 268 PHE C O 1
ATOM 6479 N N . ILE C 1 243 ? 47.35137 -3.30744 16.90307 1.000 48.55519 269 ILE C N 1
ATOM 6480 C CA . ILE C 1 243 ? 47.96134 -4.20845 15.93659 1.000 50.09184 269 ILE C CA 1
ATOM 6481 C C . ILE C 1 243 ? 49.36237 -4.61187 16.38916 1.000 46.29743 269 ILE C C 1
ATOM 6482 O O . ILE C 1 243 ? 49.77016 -5.77041 16.23436 1.000 47.63958 269 ILE C O 1
ATOM 6487 N N . ARG C 1 244 ? 50.11814 -3.67796 16.97110 1.000 45.58050 270 ARG C N 1
ATOM 6488 C CA . ARG C 1 244 ? 51.43843 -4.03794 17.49200 1.000 49.58212 270 ARG C CA 1
ATOM 6489 C C . ARG C 1 244 ? 51.32486 -5.10373 18.57991 1.000 48.21701 270 ARG C C 1
ATOM 6490 O O . ARG C 1 244 ? 52.15060 -6.02494 18.64419 1.000 50.18522 270 ARG C O 1
ATOM 6498 N N . ARG C 1 245 ? 50.29645 -5.00265 19.43403 1.000 47.57336 271 ARG C N 1
ATOM 6499 C CA . ARG C 1 245 ? 50.10420 -5.99957 20.48455 1.000 45.32438 271 ARG C CA 1
ATOM 6500 C C . ARG C 1 245 ? 49.73751 -7.35748 19.90559 1.000 45.00994 271 ARG C C 1
ATOM 6501 O O . ARG C 1 245 ? 50.25719 -8.38579 20.34804 1.000 52.01047 271 ARG C O 1
ATOM 6509 N N . ALA C 1 246 ? 48.83514 -7.38954 18.92655 1.000 50.62495 272 ALA C N 1
ATOM 6510 C CA . ALA C 1 246 ? 48.52510 -8.65685 18.27429 1.000 47.00229 272 ALA C CA 1
ATOM 6511 C C . ALA C 1 246 ? 49.77827 -9.28476 17.67981 1.000 46.78445 272 ALA C C 1
ATOM 6512 O O . ALA C 1 246 ? 49.99236 -10.49511 17.79998 1.000 47.89003 272 ALA C O 1
ATOM 6514 N N . HIS C 1 247 ? 50.62195 -8.47285 17.03818 1.000 47.11219 273 HIS C N 1
ATOM 6515 C CA . HIS C 1 247 ? 51.84237 -8.99496 16.43462 1.000 49.06256 273 HIS C CA 1
ATOM 6516 C C . HIS C 1 247 ? 52.78182 -9.57973 17.48629 1.000 52.40492 273 HIS C C 1
ATOM 6517 O O . HIS C 1 247 ? 53.36701 -10.65056 17.28050 1.000 49.68036 273 HIS C O 1
ATOM 6524 N N . ALA C 1 248 ? 52.92855 -8.89941 18.62449 1.000 52.14302 274 ALA C N 1
ATOM 6525 C CA . ALA C 1 248 ? 53.71542 -9.45654 19.72524 1.000 53.42936 274 ALA C CA 1
ATOM 6526 C C . ALA C 1 248 ? 53.13091 -10.77770 20.22258 1.000 51.27162 274 ALA C C 1
ATOM 6527 O O . ALA C 1 248 ? 53.87542 -11.69655 20.58273 1.000 50.08930 274 ALA C O 1
ATOM 6529 N N . ASP C 1 249 ? 51.80581 -10.90798 20.22300 1.000 50.29331 275 ASP C N 1
ATOM 6530 C CA . ASP C 1 249 ? 51.16856 -12.16196 20.61395 1.000 45.62279 275 ASP C CA 1
ATOM 6531 C C . ASP C 1 249 ? 51.15883 -13.21771 19.51226 1.000 49.38536 275 ASP C C 1
ATOM 6532 O O . ASP C 1 249 ? 50.62619 -14.31555 19.73166 1.000 44.29662 275 ASP C O 1
ATOM 6537 N N . GLY C 1 250 ? 51.72284 -12.91609 18.34107 1.000 48.75947 276 GLY C N 1
ATOM 6538 C CA . GLY C 1 250 ? 51.85965 -13.89805 17.28153 1.000 47.86754 276 GLY C CA 1
ATOM 6539 C C . GLY C 1 250 ? 50.67155 -14.04584 16.35542 1.000 48.94365 276 GLY C C 1
ATOM 6540 O O . GLY C 1 250 ? 50.55969 -15.08662 15.69387 1.000 44.13545 276 GLY C O 1
ATOM 6541 N N . TYR C 1 251 ? 49.78447 -13.04609 16.28812 1.000 42.23864 277 TYR C N 1
ATOM 6542 C CA . TYR C 1 251 ? 48.61503 -13.06991 15.41902 1.000 44.56330 277 TYR C CA 1
ATOM 6543 C C . TYR C 1 251 ? 48.75441 -12.05788 14.29421 1.000 45.50272 277 TYR C C 1
ATOM 6544 O O . TYR C 1 251 ? 49.23133 -10.93463 14.50067 1.000 45.45823 277 TYR C O 1
ATOM 6553 N N . ALA C 1 252 ? 48.30532 -12.45913 13.11417 1.000 44.58548 278 ALA C N 1
ATOM 6554 C CA . ALA C 1 252 ? 48.04341 -11.51228 12.04137 1.000 48.90304 278 ALA C CA 1
ATOM 6555 C C . ALA C 1 252 ? 46.77232 -10.70984 12.33561 1.000 46.70999 278 ALA C C 1
ATOM 6556 O O . ALA C 1 252 ? 45.87344 -11.15417 13.06569 1.000 40.78632 278 ALA C O 1
ATOM 6558 N N . VAL C 1 253 ? 46.70265 -9.50787 11.76549 1.000 42.93432 279 VAL C N 1
ATOM 6559 C CA . VAL C 1 253 ? 45.49626 -8.68658 11.82437 1.000 43.79513 279 VAL C CA 1
ATOM 6560 C C . VAL C 1 253 ? 45.01707 -8.39437 10.40249 1.000 42.19255 279 VAL C C 1
ATOM 6561 O O . VAL C 1 253 ? 45.77663 -7.87455 9.57537 1.000 39.77841 279 VAL C O 1
ATOM 6565 N N . HIS C 1 254 ? 43.75344 -8.71315 10.13248 1.000 39.44930 280 HIS C N 1
ATOM 6566 C CA . HIS C 1 254 ? 43.08985 -8.38563 8.87759 1.000 38.88833 280 HIS C CA 1
ATOM 6567 C C . HIS C 1 254 ? 41.91444 -7.47516 9.19168 1.000 40.30860 280 HIS C C 1
ATOM 6568 O O . HIS C 1 254 ? 41.12886 -7.77621 10.09524 1.000 35.67302 280 HIS C O 1
ATOM 6575 N N . VAL C 1 255 ? 41.79195 -6.37086 8.45007 1.000 38.50110 281 VAL C N 1
ATOM 6576 C CA . VAL C 1 255 ? 40.84552 -5.30538 8.76289 1.000 34.55930 281 VAL C CA 1
ATOM 6577 C C . VAL C 1 255 ? 39.80170 -5.23160 7.65920 1.000 42.71721 281 VAL C C 1
ATOM 6578 O O . VAL C 1 255 ? 40.15267 -5.23208 6.46621 1.000 42.33660 281 VAL C O 1
ATOM 6582 N N . TRP C 1 256 ? 38.52678 -5.16447 8.05133 1.000 33.06511 282 TRP C N 1
ATOM 6583 C CA . TRP C 1 256 ? 37.43487 -4.89896 7.12796 1.000 40.71885 282 TRP C CA 1
ATOM 6584 C C . TRP C 1 256 ? 36.73521 -3.59597 7.47407 1.000 41.55009 282 TRP C C 1
ATOM 6585 O O . TRP C 1 256 ? 36.94524 -2.99501 8.53327 1.000 38.31486 282 TRP C O 1
ATOM 6596 N N . PHE C 1 257 ? 35.83997 -3.20670 6.57747 1.000 39.46984 283 PHE C N 1
ATOM 6597 C CA . PHE C 1 257 ? 35.26253 -1.87503 6.61765 1.000 41.42309 283 PHE C CA 1
ATOM 6598 C C . PHE C 1 257 ? 33.74900 -1.96187 6.74709 1.000 45.11622 283 PHE C C 1
ATOM 6599 O O . PHE C 1 257 ? 33.21295 -1.72149 7.83499 1.000 46.77202 283 PHE C O 1
ATOM 6607 N N . SER C 1 258 ? 33.05171 -2.29381 5.65675 1.000 44.11502 284 SER C N 1
ATOM 6608 C CA . SER C 1 258 ? 31.62639 -2.62151 5.71009 1.000 42.64623 284 SER C CA 1
ATOM 6609 C C . SER C 1 258 ? 30.80761 -1.56817 6.46856 1.000 47.81086 284 SER C C 1
ATOM 6610 O O . SER C 1 258 ? 29.91582 -1.90267 7.25527 1.000 43.43874 284 SER C O 1
ATOM 6613 N N . GLY C 1 259 ? 31.12798 -0.28070 6.25554 1.000 45.01046 285 GLY C N 1
ATOM 6614 C CA . GLY C 1 259 ? 30.43500 0.82060 6.91055 1.000 43.51757 285 GLY C CA 1
ATOM 6615 C C . GLY C 1 259 ? 31.03327 1.31578 8.22537 1.000 51.52845 285 GLY C C 1
ATOM 6616 O O . GLY C 1 259 ? 30.64139 2.39349 8.70692 1.000 46.69529 285 GLY C O 1
ATOM 6617 N N . THR C 1 260 ? 31.95661 0.57188 8.83469 1.000 46.52126 286 THR C N 1
ATOM 6618 C CA . THR C 1 260 ? 32.52604 1.04481 10.08632 1.000 47.50721 286 THR C CA 1
ATOM 6619 C C . THR C 1 260 ? 33.49694 2.18854 9.85403 1.000 48.11438 286 THR C C 1
ATOM 6620 O O . THR C 1 260 ? 33.72835 2.99203 10.76284 1.000 55.67025 286 THR C O 1
ATOM 6624 N N . ALA C 1 261 ? 34.05859 2.26815 8.65835 1.000 49.14427 287 ALA C N 1
ATOM 6625 C CA . ALA C 1 261 ? 34.86470 3.37802 8.17738 1.000 47.10968 287 ALA C CA 1
ATOM 6626 C C . ALA C 1 261 ? 34.74448 3.39195 6.66101 1.000 45.95978 287 ALA C C 1
ATOM 6627 O O . ALA C 1 261 ? 34.36303 2.37957 6.05987 1.000 46.30442 287 ALA C O 1
ATOM 6629 N N . PRO C 1 262 ? 35.04323 4.51657 6.01077 1.000 47.66698 288 PRO C N 1
ATOM 6630 C CA . PRO C 1 262 ? 34.80130 4.58997 4.56362 1.000 43.93857 288 PRO C CA 1
ATOM 6631 C C . PRO C 1 262 ? 35.68593 3.62145 3.79000 1.000 47.65301 288 PRO C C 1
ATOM 6632 O O . PRO C 1 262 ? 36.82757 3.33751 4.17998 1.000 47.47494 288 PRO C O 1
ATOM 6636 N N . ASP C 1 263 ? 35.12328 3.09973 2.69043 1.000 41.83232 289 ASP C N 1
ATOM 6637 C CA . ASP C 1 263 ? 35.87181 2.36883 1.66160 1.000 46.72863 289 ASP C CA 1
ATOM 6638 C C . ASP C 1 263 ? 36.44820 3.37913 0.65651 1.000 46.22735 289 ASP C C 1
ATOM 6639 O O . ASP C 1 263 ? 35.94847 3.53237 -0.45767 1.000 46.60277 289 ASP C O 1
ATOM 6644 N N . ASP C 1 264 ? 37.51822 4.08533 1.05258 1.000 37.24995 290 ASP C N 1
ATOM 6645 C CA . ASP C 1 264 ? 38.14420 5.07507 0.16975 1.000 41.03206 290 ASP C CA 1
ATOM 6646 C C . ASP C 1 264 ? 39.66826 5.08965 0.33679 1.000 42.91663 290 ASP C C 1
ATOM 6647 O O . ASP C 1 264 ? 40.23654 4.40934 1.20315 1.000 46.06780 290 ASP C O 1
ATOM 6652 N N . GLU C 1 265 ? 40.32762 5.89368 -0.51337 1.000 38.95816 291 GLU C N 1
ATOM 6653 C CA . GLU C 1 265 ? 41.78887 5.85854 -0.60768 1.000 48.34737 291 GLU C CA 1
ATOM 6654 C C . GLU C 1 265 ? 42.45118 6.25050 0.70461 1.000 44.26182 291 GLU C C 1
ATOM 6655 O O . GLU C 1 265 ? 43.45645 5.64835 1.10196 1.000 48.14336 291 GLU C O 1
ATOM 6661 N N . ALA C 1 266 ? 41.92275 7.27838 1.37158 1.000 42.27812 292 ALA C N 1
ATOM 6662 C CA . ALA C 1 266 ? 42.57080 7.79820 2.56687 1.000 40.04572 292 ALA C CA 1
ATOM 6663 C C . ALA C 1 266 ? 42.52852 6.77414 3.68972 1.000 48.47668 292 ALA C C 1
ATOM 6664 O O . ALA C 1 266 ? 43.51813 6.59055 4.41843 1.000 46.43440 292 ALA C O 1
ATOM 6666 N N . THR C 1 267 ? 41.39911 6.06503 3.81341 1.000 47.95046 293 THR C N 1
ATOM 6667 C CA . THR C 1 267 ? 41.24671 5.07702 4.87952 1.000 45.68885 293 THR C CA 1
ATOM 6668 C C . THR C 1 267 ? 42.05485 3.82206 4.58789 1.000 46.99076 293 THR C C 1
ATOM 6669 O O . THR C 1 267 ? 42.69366 3.26898 5.48839 1.000 44.79862 293 THR C O 1
ATOM 6673 N N . TYR C 1 268 ? 42.03498 3.35385 3.33589 1.000 47.02234 294 TYR C N 1
ATOM 6674 C CA . TYR C 1 268 ? 42.90563 2.24246 2.95440 1.000 48.88113 294 TYR C CA 1
ATOM 6675 C C . TYR C 1 268 ? 44.36224 2.55345 3.30084 1.000 48.02833 294 TYR C C 1
ATOM 6676 O O . TYR C 1 268 ? 45.07531 1.71122 3.85896 1.000 45.70951 294 TYR C O 1
ATOM 6685 N N . ASN C 1 269 ? 44.81073 3.77812 2.99506 1.000 45.90338 295 ASN C N 1
ATOM 6686 C CA . ASN C 1 269 ? 46.19925 4.15407 3.25040 1.000 47.85186 295 ASN C CA 1
ATOM 6687 C C . ASN C 1 269 ? 46.49825 4.21835 4.74454 1.000 45.59701 295 ASN C C 1
ATOM 6688 O O . ASN C 1 269 ? 47.60131 3.86090 5.16884 1.000 46.73078 295 ASN C O 1
ATOM 6693 N N . ARG C 1 270 ? 45.53594 4.67319 5.55951 1.000 49.04089 296 ARG C N 1
ATOM 6694 C CA . ARG C 1 270 ? 45.74237 4.70206 7.01600 1.000 48.99446 296 ARG C CA 1
ATOM 6695 C C . ARG C 1 270 ? 45.91455 3.29984 7.57178 1.000 47.03013 296 ARG C C 1
ATOM 6696 O O . ARG C 1 270 ? 46.85004 3.03246 8.33288 1.000 51.32121 296 ARG C O 1
ATOM 6704 N N . ILE C 1 271 ? 45.01130 2.38919 7.20700 1.000 48.19162 297 ILE C N 1
ATOM 6705 C CA . ILE C 1 271 ? 45.10788 1.01820 7.69648 1.000 46.21496 297 ILE C CA 1
ATOM 6706 C C . ILE C 1 271 ? 46.40804 0.37463 7.22739 1.000 46.51139 297 ILE C C 1
ATOM 6707 O O . ILE C 1 271 ? 47.03807 -0.39051 7.96608 1.000 48.60131 297 ILE C O 1
ATOM 6712 N N . ILE C 1 272 ? 46.85635 0.69577 6.01172 1.000 49.11331 298 ILE C N 1
ATOM 6713 C CA . ILE C 1 272 ? 48.14965 0.17490 5.57133 1.000 50.69665 298 ILE C CA 1
ATOM 6714 C C . ILE C 1 272 ? 49.25484 0.69876 6.47675 1.000 51.34060 298 ILE C C 1
ATOM 6715 O O . ILE C 1 272 ? 50.18907 -0.03096 6.83542 1.000 50.73736 298 ILE C O 1
ATOM 6720 N N . ASP C 1 273 ? 49.16046 1.97661 6.85359 1.000 48.86178 299 ASP C N 1
ATOM 6721 C CA . ASP C 1 273 ? 50.15068 2.60489 7.71761 1.000 53.95312 299 ASP C CA 1
ATOM 6722 C C . ASP C 1 273 ? 50.08841 2.06962 9.13802 1.000 50.82670 299 ASP C C 1
ATOM 6723 O O . ASP C 1 273 ? 51.10298 2.09956 9.83886 1.000 53.16042 299 ASP C O 1
ATOM 6728 N N . SER C 1 274 ? 48.93575 1.55749 9.56231 1.000 47.67511 300 SER C N 1
ATOM 6729 C CA . SER C 1 274 ? 48.78480 0.97772 10.88532 1.000 45.64110 300 SER C CA 1
ATOM 6730 C C . SER C 1 274 ? 49.37678 -0.41107 11.00516 1.000 51.42285 300 SER C C 1
ATOM 6731 O O . SER C 1 274 ? 49.34434 -0.97265 12.10616 1.000 52.64433 300 SER C O 1
ATOM 6734 N N . CYS C 1 275 ? 49.92245 -0.97741 9.91913 1.000 47.44524 301 CYS C N 1
ATOM 6735 C CA . CYS C 1 275 ? 50.64568 -2.26250 9.87967 1.000 51.56053 301 CYS C CA 1
ATOM 6736 C C . CYS C 1 275 ? 49.74465 -3.47402 9.74186 1.000 43.44579 301 CYS C C 1
ATOM 6737 O O . CYS C 1 275 ? 50.25544 -4.60303 9.89665 1.000 41.13675 301 CYS C O 1
ATOM 6740 N N . ALA C 1 276 ? 48.44589 -3.30876 9.51550 1.000 43.71753 302 ALA C N 1
ATOM 6741 C CA . ALA C 1 276 ? 47.60360 -4.47553 9.26728 1.000 42.39072 302 ALA C CA 1
ATOM 6742 C C . ALA C 1 276 ? 48.21163 -5.32846 8.16220 1.000 38.45732 302 ALA C C 1
ATOM 6743 O O . ALA C 1 276 ? 48.72117 -4.80963 7.16972 1.000 41.63322 302 ALA C O 1
ATOM 6745 N N . ASP C 1 277 ? 48.22984 -6.64293 8.38739 1.000 39.13170 303 ASP C N 1
ATOM 6746 C CA . ASP C 1 277 ? 48.73041 -7.58538 7.40060 1.000 39.66387 303 ASP C CA 1
ATOM 6747 C C . ASP C 1 277 ? 47.78540 -7.73271 6.22834 1.000 43.86777 303 ASP C C 1
ATOM 6748 O O . ASP C 1 277 ? 48.17951 -8.28497 5.19969 1.000 46.20397 303 ASP C O 1
ATOM 6753 N N . GLY C 1 278 ? 46.54810 -7.27867 6.36128 1.000 41.17684 304 GLY C N 1
ATOM 6754 C CA . GLY C 1 278 ? 45.67524 -7.28781 5.21023 1.000 43.82735 304 GLY C CA 1
ATOM 6755 C C . GLY C 1 278 ? 44.43051 -6.45424 5.39755 1.000 44.87415 304 GLY C C 1
ATOM 6756 O O . GLY C 1 278 ? 44.00503 -6.15179 6.52512 1.000 44.73710 304 GLY C O 1
ATOM 6757 N N . LEU C 1 279 ? 43.85461 -6.08841 4.25190 1.000 37.87016 305 LEU C N 1
ATOM 6758 C CA . LEU C 1 279 ? 42.63954 -5.29527 4.14145 1.000 41.76240 305 LEU C CA 1
ATOM 6759 C C . LEU C 1 279 ? 41.59472 -6.09968 3.37893 1.000 39.89967 305 LEU C C 1
ATOM 6760 O O . LEU C 1 279 ? 41.93507 -6.91766 2.51875 1.000 41.65458 305 LEU C O 1
ATOM 6765 N N . MET C 1 280 ? 40.31773 -5.86988 3.70952 1.000 38.62046 306 MET C N 1
ATOM 6766 C CA . MET C 1 280 ? 39.17569 -6.49179 3.03506 1.000 43.10125 306 MET C CA 1
ATOM 6767 C C . MET C 1 280 ? 38.34512 -5.41052 2.33456 1.000 41.30288 306 MET C C 1
ATOM 6768 O O . MET C 1 280 ? 37.27012 -5.01897 2.81779 1.000 36.28533 306 MET C O 1
ATOM 6773 N N . PRO C 1 281 ? 38.80612 -4.91922 1.17969 1.000 37.40275 307 PRO C N 1
ATOM 6774 C CA . PRO C 1 281 ? 38.18315 -3.74071 0.57252 1.000 34.74537 307 PRO C CA 1
ATOM 6775 C C . PRO C 1 281 ? 36.92500 -4.05974 -0.20935 1.000 37.37772 307 PRO C C 1
ATOM 6776 O O . PRO C 1 281 ? 36.79287 -5.10816 -0.84488 1.000 36.86706 307 PRO C O 1
ATOM 6780 N N . ALA C 1 282 ? 35.97726 -3.12119 -0.14496 1.000 37.79564 308 ALA C N 1
ATOM 6781 C CA . ALA C 1 282 ? 34.90643 -3.11074 -1.12431 1.000 39.80516 308 ALA C CA 1
ATOM 6782 C C . ALA C 1 282 ? 35.40609 -2.67187 -2.49602 1.000 40.59289 308 ALA C C 1
ATOM 6783 O O . ALA C 1 282 ? 34.68568 -2.85122 -3.48711 1.000 38.14638 308 ALA C O 1
ATOM 6785 N N . TYR C 1 283 ? 36.62205 -2.13304 -2.59010 1.000 35.19141 309 TYR C N 1
ATOM 6786 C CA . TYR C 1 283 ? 37.19043 -1.70830 -3.86791 1.000 39.10078 309 TYR C CA 1
ATOM 6787 C C . TYR C 1 283 ? 38.54813 -2.36839 -4.06924 1.000 38.94309 309 TYR C C 1
ATOM 6788 O O . TYR C 1 283 ? 39.59934 -1.73585 -3.87675 1.000 36.14987 309 TYR C O 1
ATOM 6797 N N . PRO C 1 284 ? 38.56675 -3.64099 -4.47000 1.000 37.91709 310 PRO C N 1
ATOM 6798 C CA . PRO C 1 284 ? 39.85715 -4.33573 -4.58544 1.000 38.66291 310 PRO C CA 1
ATOM 6799 C C . PRO C 1 284 ? 40.74876 -3.78854 -5.69370 1.000 40.05853 310 PRO C C 1
ATOM 6800 O O . PRO C 1 284 ? 41.97406 -3.77379 -5.51816 1.000 42.86243 310 PRO C O 1
ATOM 6804 N N . ALA C 1 285 ? 40.18443 -3.30888 -6.81074 1.000 37.23838 311 ALA C N 1
ATOM 6805 C CA . ALA C 1 285 ? 41.02054 -2.71708 -7.85033 1.000 39.13294 311 ALA C CA 1
ATOM 6806 C C . ALA C 1 285 ? 41.58861 -1.38179 -7.39879 1.000 39.19221 311 ALA C C 1
ATOM 6807 O O . ALA C 1 285 ? 42.70833 -1.02485 -7.77198 1.000 45.10610 311 ALA C O 1
ATOM 6809 N N . LEU C 1 286 ? 40.82683 -0.61379 -6.61754 1.000 41.52925 312 LEU C N 1
ATOM 6810 C CA . LEU C 1 286 ? 41.38008 0.60612 -6.02744 1.000 40.31999 312 LEU C CA 1
ATOM 6811 C C . LEU C 1 286 ? 42.48161 0.29144 -5.01911 1.000 41.45565 312 LEU C C 1
ATOM 6812 O O . LEU C 1 286 ? 43.52277 0.96004 -5.00843 1.000 44.16849 312 LEU C O 1
ATOM 6817 N N . LEU C 1 287 ? 42.28750 -0.73187 -4.17554 1.000 39.48577 313 LEU C N 1
ATOM 6818 C CA . LEU C 1 287 ? 43.34255 -1.11161 -3.24035 1.000 39.36987 313 LEU C CA 1
ATOM 6819 C C . LEU C 1 287 ? 44.60075 -1.55543 -3.97742 1.000 46.03054 313 LEU C C 1
ATOM 6820 O O . LEU C 1 287 ? 45.72141 -1.22592 -3.56722 1.000 44.88986 313 LEU C O 1
ATOM 6825 N N . GLU C 1 288 ? 44.43788 -2.30250 -5.07044 1.000 40.99738 314 GLU C N 1
ATOM 6826 C CA . GLU C 1 288 ? 45.60238 -2.79588 -5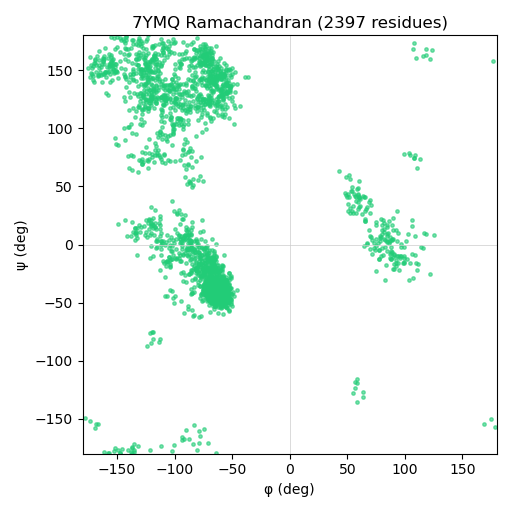.79335 1.000 44.38924 314 GLU C CA 1
ATOM 6827 C C . GLU C 1 288 ? 46.40671 -1.65913 -6.41418 1.000 47.22659 314 GLU C C 1
ATOM 6828 O O . GLU C 1 288 ? 47.64460 -1.66611 -6.37536 1.000 43.70514 314 GLU C O 1
ATOM 6834 N N . ARG C 1 289 ? 45.72425 -0.68833 -7.01844 1.000 43.65713 315 ARG C N 1
ATOM 6835 C CA . ARG C 1 289 ? 46.42683 0.47706 -7.53302 1.000 39.69111 315 ARG C CA 1
ATOM 6836 C C . ARG C 1 289 ? 47.21276 1.18233 -6.42736 1.000 41.77510 315 ARG C C 1
ATOM 6837 O O . ARG C 1 289 ? 48.32242 1.66885 -6.66636 1.000 44.42682 315 ARG C O 1
ATOM 6845 N N . ILE C 1 290 ? 46.66989 1.22677 -5.20683 1.000 44.74129 316 ILE C N 1
ATOM 6846 C CA . ILE C 1 290 ? 47.37147 1.89487 -4.10351 1.000 45.88946 316 ILE C CA 1
ATOM 6847 C C . ILE C 1 290 ? 48.59872 1.09660 -3.68793 1.000 43.07318 316 ILE C C 1
ATOM 6848 O O . ILE C 1 290 ? 49.69562 1.64557 -3.53503 1.000 44.04620 316 ILE C O 1
ATOM 6853 N N . LEU C 1 291 ? 48.43304 -0.20878 -3.49868 1.000 41.03299 317 LEU C N 1
ATOM 6854 C CA . LEU C 1 291 ? 49.56286 -1.03833 -3.11048 1.000 44.27837 317 LEU C CA 1
ATOM 6855 C C . LEU C 1 291 ? 50.69930 -0.92687 -4.12473 1.000 47.41206 317 LEU C C 1
ATOM 6856 O O . LEU C 1 291 ? 51.86383 -0.74713 -3.75029 1.000 50.04194 317 LEU C O 1
ATOM 6861 N N . ASP C 1 292 ? 50.37750 -1.00047 -5.41894 1.000 44.35002 318 ASP C N 1
ATOM 6862 C CA . ASP C 1 292 ? 51.41173 -0.94799 -6.45050 1.000 43.21479 318 ASP C CA 1
ATOM 6863 C C . ASP C 1 292 ? 52.12016 0.40512 -6.46710 1.000 48.11373 318 ASP C C 1
ATOM 6864 O O . ASP C 1 292 ? 53.35336 0.46700 -6.54892 1.000 56.26512 318 ASP C O 1
ATOM 6869 N N . GLU C 1 293 ? 51.36310 1.50634 -6.40322 1.000 44.49534 319 GLU C N 1
ATOM 6870 C CA . GLU C 1 293 ? 51.99261 2.81655 -6.55550 1.000 47.89001 319 GLU C CA 1
ATOM 6871 C C . GLU C 1 293 ? 52.82415 3.20237 -5.34185 1.000 49.75571 319 GLU C C 1
ATOM 6872 O O . GLU C 1 293 ? 53.71064 4.05175 -5.45493 1.000 56.36293 319 GLU C O 1
ATOM 6878 N N . ARG C 1 294 ? 52.56897 2.59799 -4.19307 1.000 47.35935 320 ARG C N 1
ATOM 6879 C CA . ARG C 1 294 ? 53.42446 2.78457 -3.03446 1.000 50.38813 320 ARG C CA 1
ATOM 6880 C C . ARG C 1 294 ? 54.49548 1.70172 -2.92576 1.000 52.04548 320 ARG C C 1
ATOM 6881 O O . ARG C 1 294 ? 55.29493 1.73712 -1.98935 1.000 54.56569 320 ARG C O 1
ATOM 6889 N N . GLY C 1 295 ? 54.54363 0.75974 -3.86570 1.000 54.81853 321 GLY C N 1
ATOM 6890 C CA . GLY C 1 295 ? 55.54377 -0.30160 -3.82164 1.000 53.79597 321 GLY C CA 1
ATOM 6891 C C . GLY C 1 295 ? 55.50125 -1.16070 -2.57465 1.000 54.40510 321 GLY C C 1
ATOM 6892 O O . GLY C 1 295 ? 56.55326 -1.60051 -2.09371 1.000 55.33965 321 GLY C O 1
ATOM 6893 N N . ILE C 1 296 ? 54.30605 -1.43736 -2.05008 1.000 53.38745 322 ILE C N 1
ATOM 6894 C CA . ILE C 1 296 ? 54.17067 -2.12339 -0.76909 1.000 51.55302 322 ILE C CA 1
ATOM 6895 C C . ILE C 1 296 ? 54.45250 -3.61512 -0.91898 1.000 52.28151 322 ILE C C 1
ATOM 6896 O O . ILE C 1 296 ? 54.10096 -4.23852 -1.92870 1.000 47.70528 322 ILE C O 1
ATOM 6901 N N . GLU C 1 297 ? 55.07195 -4.20536 0.10596 1.000 54.34755 323 GLU C N 1
ATOM 6902 C CA . GLU C 1 297 ? 55.39363 -5.62882 0.07480 1.000 53.84149 323 GLU C CA 1
ATOM 6903 C C . GLU C 1 297 ? 54.13004 -6.48216 -0.02538 1.000 50.21152 323 GLU C C 1
ATOM 6904 O O . GLU C 1 297 ? 53.05347 -6.10656 0.45441 1.000 43.88686 323 GLU C O 1
ATOM 6910 N N . ARG C 1 298 ? 54.28200 -7.64198 -0.65692 1.000 49.88767 324 ARG C N 1
ATOM 6911 C CA . ARG C 1 298 ? 53.21238 -8.58540 -0.93761 1.000 51.37102 324 ARG C CA 1
ATOM 6912 C C . ARG C 1 298 ? 53.74710 -9.99504 -0.71673 1.000 55.53004 324 ARG C C 1
ATOM 6913 O O . ARG C 1 298 ? 54.96481 -10.19342 -0.63796 1.000 59.44803 324 ARG C O 1
ATOM 6921 N N . PRO C 1 299 ? 52.86658 -10.99262 -0.58792 1.000 55.86511 325 PRO C N 1
ATOM 6922 C CA . PRO C 1 299 ? 53.34743 -12.37206 -0.41597 1.000 55.48308 325 PRO C CA 1
ATOM 6923 C C . PRO C 1 299 ? 54.29937 -12.75391 -1.53125 1.000 57.60113 325 PRO C C 1
ATOM 6924 O O . PRO C 1 299 ? 53.93696 -12.75969 -2.71257 1.000 65.62982 325 PRO C O 1
ATOM 6928 N N . GLY C 1 300 ? 55.53811 -13.05515 -1.14734 1.000 63.68408 326 GLY C N 1
ATOM 6929 C CA . GLY C 1 300 ? 56.55761 -13.43360 -2.10086 1.000 61.53440 326 GLY C CA 1
ATOM 6930 C C . GLY C 1 300 ? 57.01447 -12.34747 -3.05312 1.000 67.11809 326 GLY C C 1
ATOM 6931 O O . GLY C 1 300 ? 57.85638 -12.62831 -3.91035 1.000 74.97208 326 GLY C O 1
ATOM 6932 N N . ARG C 1 301 ? 56.49411 -11.12672 -2.95353 1.000 60.39677 327 ARG C N 1
ATOM 6933 C CA . ARG C 1 301 ? 56.96423 -9.99927 -3.75189 1.000 57.66263 327 ARG C CA 1
ATOM 6934 C C . ARG C 1 301 ? 57.53435 -8.99190 -2.76921 1.000 60.92810 327 ARG C C 1
ATOM 6935 O O . ARG C 1 301 ? 56.81692 -8.08592 -2.30509 1.000 58.82112 327 ARG C O 1
ATOM 6943 N N . PRO C 1 302 ? 58.79655 -9.14932 -2.37624 1.000 64.35591 328 PRO C N 1
ATOM 6944 C CA . PRO C 1 302 ? 59.38086 -8.22152 -1.40723 1.000 60.40155 328 PRO C CA 1
ATOM 6945 C C . PRO C 1 302 ? 59.32321 -6.78388 -1.90534 1.000 57.44918 328 PRO C C 1
ATOM 6946 O O . PRO C 1 302 ? 59.47121 -6.50780 -3.09794 1.000 59.18951 328 PRO C O 1
ATOM 6950 N N . GLY C 1 303 ? 59.07563 -5.87539 -0.97359 1.000 55.76541 329 GLY C N 1
ATOM 6951 C CA . GLY C 1 303 ? 58.99189 -4.47293 -1.29072 1.000 49.07005 329 GLY C CA 1
ATOM 6952 C C . GLY C 1 303 ? 58.98154 -3.65773 -0.02115 1.000 53.98009 329 GLY C C 1
ATOM 6953 O O . GLY C 1 303 ? 59.47213 -4.09387 1.01959 1.000 60.36718 329 GLY C O 1
ATOM 6954 N N . VAL C 1 304 ? 58.39855 -2.47164 -0.11698 1.000 54.87056 330 VAL C N 1
ATOM 6955 C CA . VAL C 1 304 ? 58.42161 -1.53621 0.99462 1.000 56.85724 330 VAL C CA 1
ATOM 6956 C C . VAL C 1 304 ? 57.58257 -2.06725 2.15547 1.000 59.03200 330 VAL C C 1
ATOM 6957 O O . VAL C 1 304 ? 56.43954 -2.50467 1.96648 1.000 60.98582 330 VAL C O 1
ATOM 6961 N N . ASP C 1 305 ? 58.13846 -2.01011 3.36985 1.000 62.40204 331 ASP C N 1
ATOM 6962 C CA . ASP C 1 305 ? 57.33790 -2.13171 4.58891 1.000 60.06927 331 ASP C CA 1
ATOM 6963 C C . ASP C 1 305 ? 56.78415 -0.76578 4.96440 1.000 62.07101 331 ASP C C 1
ATOM 6964 O O . ASP C 1 305 ? 57.54559 0.20681 5.01838 1.000 62.34470 331 ASP C O 1
ATOM 6969 N N . PRO C 1 306 ? 55.47782 -0.63770 5.18625 1.000 61.56599 332 PRO C N 1
ATOM 6970 C CA . PRO C 1 306 ? 54.91971 0.67061 5.57545 1.000 65.13756 332 PRO C CA 1
ATOM 6971 C C . PRO C 1 306 ? 54.99449 0.96149 7.06801 1.000 67.13119 332 PRO C C 1
ATOM 6972 O O . PRO C 1 306 ? 54.25638 1.81692 7.57151 1.000 65.48064 332 PRO C O 1
ATOM 6976 N N . CYS C 1 307 ? 55.86913 0.26477 7.79569 1.000 70.01115 333 CYS C N 1
ATOM 6977 C CA . CYS C 1 307 ? 55.99188 0.48501 9.23908 1.000 70.18485 333 CYS C CA 1
ATOM 6978 C C . CYS C 1 307 ? 57.43739 0.64639 9.69446 1.000 75.03722 333 CYS C C 1
ATOM 6979 O O . CYS C 1 307 ? 57.71461 1.38004 10.64612 1.000 82.29390 333 CYS C O 1
ATOM 6982 N N . ASP D 1 7 ? 10.06533 3.09342 35.60870 1.000 76.59945 33 ASP D N 1
ATOM 6983 C CA . ASP D 1 7 ? 10.98049 3.82575 34.73732 1.000 78.97034 33 ASP D CA 1
ATOM 6984 C C . ASP D 1 7 ? 10.36902 5.16485 34.36816 1.000 76.46348 33 ASP D C 1
ATOM 6985 O O . ASP D 1 7 ? 9.18189 5.38030 34.59059 1.000 81.58356 33 ASP D O 1
ATOM 6990 N N . ASN D 1 8 ? 11.17827 6.06372 33.80234 1.000 71.01020 34 ASN D N 1
ATOM 6991 C CA . ASN D 1 8 ? 10.68837 7.36487 33.37289 1.000 64.23099 34 ASN D CA 1
ATOM 6992 C C . ASN D 1 8 ? 10.51889 7.36258 31.86225 1.000 64.96551 34 ASN D C 1
ATOM 6993 O O . ASN D 1 8 ? 11.52959 7.41438 31.13990 1.000 65.53247 34 ASN D O 1
ATOM 6998 N N . PRO D 1 9 ? 9.28258 7.32813 31.33752 1.000 60.42289 35 PRO D N 1
ATOM 6999 C CA . PRO D 1 9 ? 9.09992 7.25490 29.87492 1.000 62.61896 35 PRO D CA 1
ATOM 7000 C C . PRO D 1 9 ? 9.61503 8.46801 29.13079 1.000 58.25809 35 PRO D C 1
ATOM 7001 O O . PRO D 1 9 ? 9.88703 8.36063 27.93141 1.000 64.48178 35 PRO D O 1
ATOM 7005 N N . TRP D 1 10 ? 9.77728 9.61151 29.79592 1.000 55.12805 36 TRP D N 1
ATOM 7006 C CA . TRP D 1 10 ? 10.34222 10.77530 29.12584 1.000 57.17626 36 TRP D CA 1
ATOM 7007 C C . TRP D 1 10 ? 11.79635 10.57604 28.71767 1.000 57.88373 36 TRP D C 1
ATOM 7008 O O . TRP D 1 10 ? 12.26729 11.27250 27.80984 1.000 56.82885 36 TRP D O 1
ATOM 7019 N N . LEU D 1 11 ? 12.51801 9.64564 29.35294 1.000 56.42332 37 LEU D N 1
ATOM 7020 C CA . LEU D 1 11 ? 13.87215 9.34341 28.89829 1.000 56.58125 37 LEU D CA 1
ATOM 7021 C C . LEU D 1 11 ? 13.88953 8.77779 27.47993 1.000 58.46744 37 LEU D C 1
ATOM 7022 O O . LEU D 1 11 ? 14.92002 8.87095 26.79859 1.000 57.30360 37 LEU D O 1
ATOM 7027 N N . ASP D 1 12 ? 12.77291 8.19650 27.02405 1.000 56.35862 38 ASP D N 1
ATOM 7028 C CA . ASP D 1 12 ? 12.65196 7.66598 25.67346 1.000 61.43912 38 ASP D CA 1
ATOM 7029 C C . ASP D 1 12 ? 12.00345 8.64422 24.69554 1.000 62.87069 38 ASP D C 1
ATOM 7030 O O . ASP D 1 12 ? 12.04784 8.40108 23.48063 1.000 58.69336 38 ASP D O 1
ATOM 7035 N N . ALA D 1 13 ? 11.40657 9.73752 25.18734 1.000 58.54034 39 ALA D N 1
ATOM 7036 C CA . ALA D 1 13 ? 10.68825 10.68891 24.33482 1.000 56.09095 39 ALA D CA 1
ATOM 7037 C C . ALA D 1 13 ? 11.68360 11.70609 23.80009 1.000 52.42710 39 ALA D C 1
ATOM 7038 O O . ALA D 1 13 ? 11.83453 12.80882 24.32204 1.000 51.59000 39 ALA D O 1
ATOM 7040 N N . ARG D 1 14 ? 12.36011 11.32163 22.72300 1.000 53.51113 40 ARG D N 1
ATOM 7041 C CA . ARG D 1 14 ? 13.45932 12.10391 22.18438 1.000 51.68765 40 ARG D CA 1
ATOM 7042 C C . ARG D 1 14 ? 13.62720 11.72959 20.72330 1.000 50.44412 40 ARG D C 1
ATOM 7043 O O . ARG D 1 14 ? 13.33994 10.59572 20.33908 1.000 55.07922 40 ARG D O 1
ATOM 7051 N N . VAL D 1 15 ? 14.08103 12.67854 19.90084 1.000 53.17070 41 VAL D N 1
ATOM 7052 C CA . VAL D 1 15 ? 14.33138 14.07822 20.24509 1.000 48.43231 41 VAL D CA 1
ATOM 7053 C C . VAL D 1 15 ? 13.08641 14.91612 19.91689 1.000 51.52940 41 VAL D C 1
ATOM 7054 O O . VAL D 1 15 ? 12.58005 14.86303 18.78525 1.000 48.74890 41 VAL D O 1
ATOM 7058 N N . LEU D 1 16 ? 12.60141 15.68273 20.89932 1.000 44.59029 42 LEU D N 1
ATOM 7059 C CA . LEU D 1 16 ? 11.32087 16.37167 20.79970 1.000 46.62051 42 LEU D CA 1
ATOM 7060 C C . LEU D 1 16 ? 11.46492 17.76861 20.20012 1.000 49.58544 42 LEU D C 1
ATOM 7061 O O . LEU D 1 16 ? 12.29485 18.56914 20.65423 1.000 45.55772 42 LEU D O 1
ATOM 7066 N N . ASN D 1 17 ? 10.61700 18.06878 19.21463 1.000 41.79614 43 ASN D N 1
ATOM 7067 C CA . ASN D 1 17 ? 10.39362 19.43613 18.72446 1.000 47.43508 43 ASN D CA 1
ATOM 7068 C C . ASN D 1 17 ? 9.22068 20.02797 19.51224 1.000 46.12377 43 ASN D C 1
ATOM 7069 O O . ASN D 1 17 ? 8.05474 19.70527 19.25048 1.000 44.96708 43 ASN D O 1
ATOM 7074 N N . MET D 1 18 ? 9.52409 20.90786 20.46952 1.000 43.68878 44 MET D N 1
ATOM 7075 C CA . MET D 1 18 ? 8.53427 21.47181 21.39976 1.000 41.31312 44 MET D CA 1
ATOM 7076 C C . MET D 1 18 ? 8.33119 22.96316 21.10441 1.000 44.38908 44 MET D C 1
ATOM 7077 O O . MET D 1 18 ? 9.00794 23.81346 21.68300 1.000 46.22147 44 MET D O 1
ATOM 7082 N N . ALA D 1 19 ? 7.37053 23.27997 20.23714 1.000 39.68570 45 ALA D N 1
ATOM 7083 C CA . ALA D 1 19 ? 7.24268 24.64402 19.71760 1.000 42.66362 45 ALA D CA 1
ATOM 7084 C C . ALA D 1 19 ? 7.03249 25.66119 20.84047 1.000 42.82404 45 ALA D C 1
ATOM 7085 O O . ALA D 1 19 ? 6.02554 25.60394 21.54879 1.000 42.15470 45 ALA D O 1
ATOM 7087 N N . HIS D 1 20 ? 7.96909 26.61168 20.97666 1.000 40.74086 46 HIS D N 1
ATOM 7088 C CA . HIS D 1 20 ? 7.94605 27.59760 22.05868 1.000 38.50564 46 HIS D CA 1
ATOM 7089 C C . HIS D 1 20 ? 6.83380 28.63741 21.85549 1.000 40.66478 46 HIS D C 1
ATOM 7090 O O . HIS D 1 20 ? 6.90769 29.46421 20.93813 1.000 40.40391 46 HIS D O 1
ATOM 7097 N N . ALA D 1 21 ? 5.82771 28.63609 22.73692 1.000 37.70790 47 ALA D N 1
ATOM 7098 C CA . ALA D 1 21 ? 4.59633 29.41840 22.55012 1.000 40.71651 47 ALA D CA 1
ATOM 7099 C C . ALA D 1 21 ? 3.95403 29.11845 21.19764 1.000 39.24517 47 ALA D C 1
ATOM 7100 O O . ALA D 1 21 ? 3.28990 29.97357 20.60062 1.000 39.15328 47 ALA D O 1
ATOM 7102 N N . GLY D 1 22 ? 4.16014 27.90889 20.68734 1.000 41.45176 48 GLY D N 1
ATOM 7103 C CA . GLY D 1 22 ? 3.80708 27.60398 19.31922 1.000 37.74531 48 GLY D CA 1
ATOM 7104 C C . GLY D 1 22 ? 4.79874 28.06754 18.27606 1.000 38.70353 48 GLY D C 1
ATOM 7105 O O . GLY D 1 22 ? 4.59259 27.78364 17.08879 1.000 40.11645 48 GLY D O 1
ATOM 7106 N N . GLY D 1 23 ? 5.87243 28.75447 18.67056 1.000 37.79083 49 GLY D N 1
ATOM 7107 C CA . GLY D 1 23 ? 6.89691 29.18507 17.73033 1.000 39.55911 49 GLY D CA 1
ATOM 7108 C C . GLY D 1 23 ? 6.88723 30.67902 17.47904 1.000 40.26686 49 GLY D C 1
ATOM 7109 O O . GLY D 1 23 ? 6.49480 31.12220 16.39463 1.000 46.84466 49 GLY D O 1
ATOM 7110 N N . GLU D 1 24 ? 7.37302 31.45641 18.45811 1.000 37.98431 50 GLU D N 1
ATOM 7111 C CA . GLU D 1 24 ? 7.03711 32.87777 18.55621 1.000 39.46996 50 GLU D CA 1
ATOM 7112 C C . GLU D 1 24 ? 7.58049 33.70018 17.39820 1.000 39.12246 50 GLU D C 1
ATOM 7113 O O . GLU D 1 24 ? 7.01632 34.75998 17.09513 1.000 39.28752 50 GLU D O 1
ATOM 7119 N N . ASN D 1 25 ? 8.67565 33.25640 16.75811 1.000 37.67055 51 ASN D N 1
ATOM 7120 C CA . ASN D 1 25 ? 9.27310 34.01247 15.65554 1.000 37.77817 51 ASN D CA 1
ATOM 7121 C C . ASN D 1 25 ? 8.71928 33.64897 14.28786 1.000 35.76438 51 ASN D C 1
ATOM 7122 O O . ASN D 1 25 ? 8.94053 34.40401 13.33302 1.000 43.96064 51 ASN D O 1
ATOM 7127 N N . GLU D 1 26 ? 8.02221 32.52049 14.15845 1.000 37.54169 52 GLU D N 1
ATOM 7128 C CA . GLU D 1 26 ? 7.35559 32.15363 12.91135 1.000 37.49081 52 GLU D CA 1
ATOM 7129 C C . GLU D 1 26 ? 5.85401 32.38895 12.96035 1.000 34.76989 52 GLU D C 1
ATOM 7130 O O . GLU D 1 26 ? 5.18018 32.17902 11.95641 1.000 38.24301 52 GLU D O 1
ATOM 7136 N N . ALA D 1 27 ? 5.30833 32.76427 14.10082 1.000 36.50582 53 ALA D N 1
ATOM 7137 C CA . ALA D 1 27 ? 3.86133 32.90148 14.23991 1.000 33.70804 53 ALA D CA 1
ATOM 7138 C C . ALA D 1 27 ? 3.53369 33.67621 15.51786 1.000 40.33779 53 ALA D C 1
ATOM 7139 O O . ALA D 1 27 ? 4.32321 33.64436 16.47623 1.000 37.71749 53 ALA D O 1
ATOM 7141 N N . PRO D 1 28 ? 2.38405 34.35524 15.58670 1.000 38.29119 54 PRO D N 1
ATOM 7142 C CA . PRO D 1 28 ? 2.05825 35.13426 16.79727 1.000 36.99762 54 PRO D CA 1
ATOM 7143 C C . PRO D 1 28 ? 1.91510 34.22103 18.00338 1.000 36.35822 54 PRO D C 1
ATOM 7144 O O . PRO D 1 28 ? 1.08917 33.29896 18.01405 1.000 39.39830 54 PRO D O 1
ATOM 7148 N N . ALA D 1 29 ? 2.71857 34.49695 19.02638 1.000 32.15528 55 ALA D N 1
ATOM 7149 C CA . ALA D 1 29 ? 2.86678 33.59371 20.15637 1.000 36.34309 55 ALA D CA 1
ATOM 7150 C C . ALA D 1 29 ? 1.54529 33.35669 20.87780 1.000 37.31557 55 ALA D C 1
ATOM 7151 O O . ALA D 1 29 ? 0.73262 34.26994 21.04442 1.000 36.93620 55 ALA D O 1
ATOM 7153 N N . ASN D 1 30 ? 1.36219 32.12095 21.34150 1.000 33.39826 56 ASN D N 1
ATOM 7154 C CA . ASN D 1 30 ? 0.25891 31.75352 22.22541 1.000 37.77185 56 ASN D CA 1
ATOM 7155 C C . ASN D 1 30 ? -1.09907 32.07044 21.59984 1.000 43.91324 56 ASN D C 1
ATOM 7156 O O . ASN D 1 30 ? -2.01326 32.55509 22.27807 1.000 44.00293 56 ASN D O 1
ATOM 7161 N N . THR D 1 31 ? -1.22778 31.80460 20.29819 1.000 35.58162 57 THR D N 1
ATOM 7162 C CA . THR D 1 31 ? -2.50244 31.82309 19.59621 1.000 35.85035 57 THR D CA 1
ATOM 7163 C C . THR D 1 31 ? -2.83273 30.40504 19.14574 1.000 38.24019 57 THR D C 1
ATOM 7164 O O . THR D 1 31 ? -1.94910 29.54963 18.99943 1.000 40.53101 57 THR D O 1
ATOM 7168 N N . LEU D 1 32 ? -4.12397 30.15171 18.93353 1.000 34.15750 58 LEU D N 1
ATOM 7169 C CA . LEU D 1 32 ? -4.50838 28.85636 18.39395 1.000 35.72829 58 LEU D CA 1
ATOM 7170 C C . LEU D 1 32 ? -3.95766 28.67605 16.99231 1.000 38.60113 58 LEU D C 1
ATOM 7171 O O . LEU D 1 32 ? -3.69916 27.54298 16.57370 1.000 38.62360 58 LEU D O 1
ATOM 7176 N N . TYR D 1 33 ? -3.77018 29.78105 16.26353 1.000 36.46289 59 TYR D N 1
ATOM 7177 C CA . TYR D 1 33 ? -3.13363 29.71091 14.95951 1.000 35.51563 59 TYR D CA 1
ATOM 7178 C C . TYR D 1 33 ? -1.73338 29.13000 15.06501 1.000 39.32204 59 TYR D C 1
ATOM 7179 O O . TYR D 1 33 ? -1.39503 28.18408 14.34589 1.000 37.29237 59 TYR D O 1
ATOM 7188 N N . ALA D 1 34 ? -0.88867 29.69657 15.93985 1.000 35.77257 60 ALA D N 1
ATOM 7189 C CA . ALA D 1 34 ? 0.48791 29.21010 16.03188 1.000 34.13465 60 ALA D CA 1
ATOM 7190 C C . ALA D 1 34 ? 0.53587 27.75617 16.49414 1.000 37.82880 60 ALA D C 1
ATOM 7191 O O . ALA D 1 34 ? 1.34231 26.96959 15.98685 1.000 35.98955 60 ALA D O 1
ATOM 7193 N N . PHE D 1 35 ? -0.31638 27.37885 17.45702 1.000 37.22001 61 PHE D N 1
ATOM 7194 C CA . PHE D 1 35 ? -0.32225 25.99624 17.94141 1.000 36.92422 61 PHE D CA 1
ATOM 7195 C C . PHE D 1 35 ? -0.76110 25.02877 16.83836 1.000 41.67271 61 PHE D C 1
ATOM 7196 O O . PHE D 1 35 ? -0.15511 23.96521 16.65049 1.000 39.98566 61 PHE D O 1
ATOM 7204 N N . LYS D 1 36 ? -1.82640 25.37139 16.10303 1.000 39.59012 62 LYS D N 1
ATOM 7205 C CA . LYS D 1 36 ? -2.27360 24.48439 15.03319 1.000 37.06695 62 LYS D CA 1
ATOM 7206 C C . LYS D 1 36 ? -1.23711 24.41745 13.92300 1.000 36.62829 62 LYS D C 1
ATOM 7207 O O . LYS D 1 36 ? -0.95581 23.34064 13.38716 1.000 39.18093 62 LYS D O 1
ATOM 7213 N N . ARG D 1 37 ? -0.63837 25.55249 13.58430 1.000 36.21332 63 ARG D N 1
ATOM 7214 C CA . ARG D 1 37 ? 0.41672 25.55104 12.58333 1.000 35.81176 63 ARG D CA 1
ATOM 7215 C C . ARG D 1 37 ? 1.55559 24.64111 13.00971 1.000 40.40902 63 ARG D C 1
ATOM 7216 O O . ARG D 1 37 ? 1.99262 23.78230 12.23808 1.000 47.44105 63 ARG D O 1
ATOM 7224 N N . ALA D 1 38 ? 2.01271 24.77423 14.25882 1.000 39.45718 64 ALA D N 1
ATOM 7225 C CA . ALA D 1 38 ? 3.14906 23.98688 14.72171 1.000 38.80261 64 ALA D CA 1
ATOM 7226 C C . ALA D 1 38 ? 2.87677 22.49170 14.61397 1.000 40.40820 64 ALA D C 1
ATOM 7227 O O . ALA D 1 38 ? 3.73325 21.72775 14.16748 1.000 44.92000 64 ALA D O 1
ATOM 7229 N N . VAL D 1 39 ? 1.68947 22.05009 15.02817 1.000 42.58889 65 VAL D N 1
ATOM 7230 C CA . VAL D 1 39 ? 1.40454 20.61699 15.02397 1.000 45.43825 65 VAL D CA 1
ATOM 7231 C C . VAL D 1 39 ? 1.26280 20.08854 13.59791 1.000 48.15488 65 VAL D C 1
ATOM 7232 O O . VAL D 1 39 ? 1.66628 18.95843 13.30013 1.000 49.47009 65 VAL D O 1
ATOM 7236 N N . LYS D 1 40 ? 0.71356 20.89528 12.69300 1.000 48.82246 66 LYS D N 1
ATOM 7237 C CA . LYS D 1 40 ? 0.69584 20.52302 11.28276 1.000 50.01860 66 LYS D CA 1
ATOM 7238 C C . LYS D 1 40 ? 2.10525 20.39934 10.71025 1.000 50.29986 66 LYS D C 1
ATOM 7239 O O . LYS D 1 40 ? 2.34455 19.56799 9.82608 1.000 51.28615 66 LYS D O 1
ATOM 7245 N N . LEU D 1 41 ? 3.04507 21.21551 11.17380 1.000 45.68505 67 LEU D N 1
ATOM 7246 C CA . LEU D 1 41 ? 4.39078 21.17813 10.61855 1.000 48.06521 67 LEU D CA 1
ATOM 7247 C C . LEU D 1 41 ? 5.30161 20.21723 11.36415 1.000 51.66664 67 LEU D C 1
ATOM 7248 O O . LEU D 1 41 ? 6.50952 20.19546 11.10147 1.000 54.45545 67 LEU D O 1
ATOM 7253 N N . GLY D 1 42 ? 4.75658 19.43289 12.28416 1.000 50.29536 68 GLY D N 1
ATOM 7254 C CA . GLY D 1 42 ? 5.46232 18.31283 12.85446 1.000 46.13582 68 GLY D CA 1
ATOM 7255 C C . GLY D 1 42 ? 5.97477 18.43890 14.27401 1.000 50.72376 68 GLY D C 1
ATOM 7256 O O . GLY D 1 42 ? 6.81432 17.62788 14.66878 1.000 53.06391 68 GLY D O 1
ATOM 7257 N N . ALA D 1 43 ? 5.49934 19.40908 15.05235 1.000 48.70542 69 ALA D N 1
ATOM 7258 C CA . ALA D 1 43 ? 5.95010 19.53069 16.43209 1.000 47.06562 69 ALA D CA 1
ATOM 7259 C C . ALA D 1 43 ? 5.40272 18.38775 17.27655 1.000 48.83001 69 ALA D C 1
ATOM 7260 O O . ALA D 1 43 ? 4.22487 18.02024 17.17864 1.000 48.49397 69 ALA D O 1
ATOM 7262 N N . ASN D 1 44 ? 6.26432 17.82886 18.12051 1.000 44.55708 70 ASN D N 1
ATOM 7263 C CA . ASN D 1 44 ? 5.83927 16.72750 18.96813 1.000 45.08164 70 ASN D CA 1
ATOM 7264 C C . ASN D 1 44 ? 5.06520 17.20284 20.18237 1.000 47.07665 70 ASN D C 1
ATOM 7265 O O . ASN D 1 44 ? 4.22270 16.45985 20.69500 1.000 50.67386 70 ASN D O 1
ATOM 7270 N N . MET D 1 45 ? 5.28467 18.44527 20.60194 1.000 48.09400 71 MET D N 1
ATOM 7271 C CA . MET D 1 45 ? 4.76863 18.96819 21.85745 1.000 47.30875 71 MET D CA 1
ATOM 7272 C C . MET D 1 45 ? 4.58066 20.47377 21.71923 1.000 43.06033 71 MET D C 1
ATOM 7273 O O . MET D 1 45 ? 5.27237 21.12886 20.93577 1.000 44.91266 71 MET D O 1
ATOM 7278 N N . LEU D 1 46 ? 3.64509 21.02033 22.48832 1.000 46.51309 72 LEU D N 1
ATOM 7279 C CA . LEU D 1 46 ? 3.39298 22.45739 22.52919 1.000 45.99454 72 LEU D CA 1
ATOM 7280 C C . LEU D 1 46 ? 3.84455 23.00481 23.87028 1.000 44.07742 72 LEU D C 1
ATOM 7281 O O . LEU D 1 46 ? 3.53084 22.42114 24.91219 1.000 45.96636 72 LEU D O 1
ATOM 7286 N N . GLU D 1 47 ? 4.55915 24.12715 23.85290 1.000 41.12443 73 GLU D N 1
ATOM 7287 C CA . GLU D 1 47 ? 4.86203 24.85101 25.07766 1.000 38.94046 73 GLU D CA 1
ATOM 7288 C C . GLU D 1 47 ? 4.06347 26.14318 25.14899 1.000 40.19296 73 GLU D C 1
ATOM 7289 O O . GLU D 1 47 ? 4.15054 26.97412 24.24751 1.000 42.54735 73 GLU D O 1
ATOM 7295 N N . LEU D 1 48 ? 3.34609 26.34493 26.25061 1.000 39.64891 74 LEU D N 1
ATOM 7296 C CA . LEU D 1 48 ? 2.54891 27.54822 26.42231 1.000 39.60539 74 LEU D CA 1
ATOM 7297 C C . LEU D 1 48 ? 2.59432 28.00156 27.87937 1.000 43.19898 74 LEU D C 1
ATOM 7298 O O . LEU D 1 48 ? 2.87769 27.21259 28.78323 1.000 40.79570 74 LEU D O 1
ATOM 7303 N N . ASP D 1 49 ? 2.28031 29.27855 28.10212 1.000 43.96146 75 ASP D N 1
ATOM 7304 C CA . ASP D 1 49 ? 2.18247 29.85287 29.44250 1.000 45.32340 75 ASP D CA 1
ATOM 7305 C C . ASP D 1 49 ? 0.73275 30.20400 29.75947 1.000 43.20838 75 ASP D C 1
ATOM 7306 O O . ASP D 1 49 ? -0.06959 30.46899 28.84789 1.000 41.66308 75 ASP D O 1
ATOM 7311 N N . VAL D 1 50 ? 0.40739 30.22628 31.06393 1.000 38.86037 76 VAL D N 1
ATOM 7312 C CA . VAL D 1 50 ? -0.93678 30.57203 31.54409 1.000 41.62678 76 VAL D CA 1
ATOM 7313 C C . VAL D 1 50 ? -0.89993 31.73444 32.53600 1.000 44.00566 76 VAL D C 1
ATOM 7314 O O . VAL D 1 50 ? 0.02035 31.85460 33.35371 1.000 44.67825 76 VAL D O 1
ATOM 7318 N N . GLN D 1 51 ? -1.91523 32.59270 32.44731 1.000 40.37369 77 GLN D N 1
ATOM 7319 C CA . GLN D 1 51 ? -2.29458 33.57702 33.44111 1.000 39.77560 77 GLN D CA 1
ATOM 7320 C C . GLN D 1 51 ? -3.78064 33.38462 33.67061 1.000 43.68187 77 GLN D C 1
ATOM 7321 O O . GLN D 1 51 ? -4.42739 32.58435 32.99124 1.000 44.55974 77 GLN D O 1
ATOM 7327 N N . SER D 1 52 ? -4.34621 34.11690 34.61474 1.000 40.42196 78 SER D N 1
ATOM 7328 C CA . SER D 1 52 ? -5.78783 34.06867 34.80039 1.000 43.04717 78 SER D CA 1
ATOM 7329 C C . SER D 1 52 ? -6.34829 35.48113 34.76589 1.000 42.70534 78 SER D C 1
ATOM 7330 O O . SER D 1 52 ? -5.67002 36.44784 35.13511 1.000 43.06202 78 SER D O 1
ATOM 7333 N N . THR D 1 53 ? -7.58503 35.58059 34.27706 1.000 42.02196 79 THR D N 1
ATOM 7334 C CA . THR D 1 53 ? -8.30970 36.83440 34.12940 1.000 45.65496 79 THR D CA 1
ATOM 7335 C C . THR D 1 53 ? -8.91014 37.26440 35.46184 1.000 42.72032 79 THR D C 1
ATOM 7336 O O . THR D 1 53 ? -8.86776 36.53446 36.45045 1.000 41.52151 79 THR D O 1
ATOM 7340 N N . LYS D 1 54 ? -9.56717 38.42891 35.44845 1.000 45.81275 80 LYS D N 1
ATOM 7341 C CA . LYS D 1 54 ? -10.26755 38.90479 36.63547 1.000 46.31272 80 LYS D CA 1
ATOM 7342 C C . LYS D 1 54 ? -11.35115 37.93524 37.08622 1.000 47.13909 80 LYS D C 1
ATOM 7343 O O . LYS D 1 54 ? -11.61618 37.83429 38.29204 1.000 49.14587 80 LYS D O 1
ATOM 7349 N N . ASP D 1 55 ? -11.99784 37.22153 36.15406 1.000 44.15593 81 ASP D N 1
ATOM 7350 C CA . ASP D 1 55 ? -13.04747 36.27522 36.51871 1.000 40.65290 81 ASP D CA 1
ATOM 7351 C C . ASP D 1 55 ? -12.55581 34.82834 36.52549 1.000 46.14779 81 ASP D C 1
ATOM 7352 O O . ASP D 1 55 ? -13.34510 33.90049 36.29488 1.000 47.35217 81 ASP D O 1
ATOM 7357 N N . ASP D 1 56 ? -11.25632 34.63096 36.80017 1.000 46.43595 82 ASP D N 1
ATOM 7358 C CA . ASP D 1 56 ? -10.65725 33.33696 37.14653 1.000 44.90934 82 ASP D CA 1
ATOM 7359 C C . ASP D 1 56 ? -10.67555 32.33695 35.98947 1.000 48.27144 82 ASP D C 1
ATOM 7360 O O . ASP D 1 56 ? -10.76420 31.12087 36.20369 1.000 45.40732 82 ASP D O 1
ATOM 7365 N N . GLN D 1 57 ? -10.56808 32.83270 34.76182 1.000 48.17982 83 GLN D N 1
ATOM 7366 C CA . GLN D 1 57 ? -10.39355 31.98353 33.60058 1.000 41.99838 83 GLN D CA 1
ATOM 7367 C C . GLN D 1 57 ? -8.90956 31.92024 33.28407 1.000 39.05140 83 GLN D C 1
ATOM 7368 O O . GLN D 1 57 ? -8.24048 32.95219 33.26170 1.000 40.19958 83 GLN D O 1
ATOM 7374 N N . LEU D 1 58 ? -8.40613 30.71359 33.03211 1.000 40.40407 84 LEU D N 1
ATOM 7375 C CA . LEU D 1 58 ? -7.01950 30.50975 32.61939 1.000 40.61466 84 LEU D CA 1
ATOM 7376 C C . LEU D 1 58 ? -6.87635 30.79839 31.12656 1.000 44.77932 84 LEU D C 1
ATOM 7377 O O . LEU D 1 58 ? -7.44623 30.09232 30.28443 1.000 49.02609 84 LEU D O 1
ATOM 7382 N N . VAL D 1 59 ? -6.11780 31.83502 30.80091 1.000 39.05119 85 VAL D N 1
ATOM 7383 C CA . VAL D 1 59 ? -5.88555 32.24687 29.43101 1.000 36.65253 85 VAL D CA 1
ATOM 7384 C C . VAL D 1 59 ? -4.40570 32.06420 29.11478 1.000 41.36735 85 VAL D C 1
ATOM 7385 O O . VAL D 1 59 ? -3.54304 32.07115 30.00126 1.000 40.05417 85 VAL D O 1
ATOM 7389 N N . VAL D 1 60 ? -4.11183 31.90561 27.82517 1.000 39.36148 86 VAL D N 1
ATOM 7390 C CA . VAL D 1 60 ? -2.79519 31.49313 27.35047 1.000 37.11048 86 VAL D CA 1
ATOM 7391 C C . VAL D 1 60 ? -2.07021 32.73954 26.84920 1.000 41.36035 86 VAL D C 1
ATOM 7392 O O . VAL D 1 60 ? -2.29194 33.20951 25.72171 1.000 37.16378 86 VAL D O 1
ATOM 7396 N N . ILE D 1 61 ? -1.19108 33.26243 27.70295 1.000 37.83265 87 ILE D N 1
ATOM 7397 C CA . ILE D 1 61 ? -0.42464 34.47479 27.44441 1.000 38.11891 87 ILE D CA 1
ATOM 7398 C C . ILE D 1 61 ? 0.76723 34.45624 28.38969 1.000 41.57451 87 ILE D C 1
ATOM 7399 O O . ILE D 1 61 ? 0.69304 33.89919 29.48727 1.000 35.70327 87 ILE D O 1
ATOM 7404 N N . HIS D 1 62 ? 1.88079 35.03446 27.93417 1.000 41.05569 88 HIS D N 1
ATOM 7405 C CA . HIS D 1 62 ? 3.17171 35.01003 28.61265 1.000 39.39729 88 HIS D CA 1
ATOM 7406 C C . HIS D 1 62 ? 3.29090 36.12561 29.64998 1.000 44.21906 88 HIS D C 1
ATOM 7407 O O . HIS D 1 62 ? 3.55955 35.86606 30.82433 1.000 46.34949 88 HIS D O 1
ATOM 7414 N N . ASN D 1 63 ? 3.09966 37.36830 29.21946 1.000 44.00093 89 ASN D N 1
ATOM 7415 C CA . ASN D 1 63 ? 3.28117 38.53063 30.06643 1.000 42.59033 89 ASN D CA 1
ATOM 7416 C C . ASN D 1 63 ? 2.07740 38.72388 30.97503 1.000 43.43104 89 ASN D C 1
ATOM 7417 O O . ASN D 1 63 ? 0.97302 38.23649 30.70973 1.000 44.15873 89 ASN D O 1
ATOM 7422 N N . ALA D 1 64 ? 2.29542 39.47772 32.04901 1.000 40.41968 90 ALA D N 1
ATOM 7423 C CA . ALA D 1 64 ? 1.20326 39.83336 32.94441 1.000 40.72717 90 ALA D CA 1
ATOM 7424 C C . ALA D 1 64 ? 0.30304 40.91170 32.35919 1.000 39.19392 90 ALA D C 1
ATOM 7425 O O . ALA D 1 64 ? -0.82604 41.08911 32.83329 1.000 43.49160 90 ALA D O 1
ATOM 7427 N N . THR D 1 65 ? 0.77367 41.63745 31.34997 1.000 38.51375 91 THR D N 1
ATOM 7428 C CA . THR D 1 65 ? -0.01608 42.66196 30.68735 1.000 38.69092 91 THR D CA 1
ATOM 7429 C C . THR D 1 65 ? -0.25590 42.28931 29.22596 1.000 43.98208 91 THR D C 1
ATOM 7430 O O . THR D 1 65 ? 0.51350 41.53490 28.61872 1.000 39.93113 91 THR D O 1
ATOM 7434 N N . VAL D 1 66 ? -1.33450 42.83688 28.65520 1.000 42.73216 92 VAL D N 1
ATOM 7435 C CA . VAL D 1 66 ? -1.68139 42.51927 27.27427 1.000 37.48903 92 VAL D CA 1
ATOM 7436 C C . VAL D 1 66 ? -0.95016 43.39961 26.28178 1.000 42.18318 92 VAL D C 1
ATOM 7437 O O . VAL D 1 66 ? -1.10092 43.19890 25.07001 1.000 42.46783 92 VAL D O 1
ATOM 7441 N N . ASP D 1 67 ? -0.10467 44.31661 26.75887 1.000 41.53901 93 ASP D N 1
ATOM 7442 C CA . ASP D 1 67 ? 0.35139 45.43724 25.93500 1.000 42.56188 93 ASP D CA 1
ATOM 7443 C C . ASP D 1 67 ? 1.29132 45.00660 24.81299 1.000 40.25766 93 ASP D C 1
ATOM 7444 O O . ASP D 1 67 ? 1.23157 45.55696 23.70806 1.000 41.65301 93 ASP D O 1
ATOM 7449 N N . GLN D 1 68 ? 2.21805 44.08986 25.08812 1.000 38.87811 94 GLN D N 1
ATOM 7450 C CA . GLN D 1 68 ? 3.23654 43.81309 24.08453 1.000 37.38734 94 GLN D CA 1
ATOM 7451 C C . GLN D 1 68 ? 2.66392 43.07761 22.87195 1.000 42.21387 94 GLN D C 1
ATOM 7452 O O . GLN D 1 68 ? 3.14759 43.26708 21.74840 1.000 38.88880 94 GLN D O 1
ATOM 7458 N N . THR D 1 69 ? 1.64165 42.24463 23.06987 1.000 39.17842 95 THR D N 1
ATOM 7459 C CA . THR D 1 69 ? 1.21470 41.32048 22.04047 1.000 39.12151 95 THR D CA 1
ATOM 7460 C C . THR D 1 69 ? -0.15246 41.64431 21.46266 1.000 42.30498 95 THR D C 1
ATOM 7461 O O . THR D 1 69 ? -0.57410 40.96803 20.51544 1.000 39.83737 95 THR D O 1
ATOM 7465 N N . THR D 1 70 ? -0.85080 42.65330 21.98979 1.000 39.18580 96 THR D N 1
ATOM 7466 C CA . THR D 1 70 ? -2.19925 42.98249 21.55537 1.000 37.72615 96 THR D CA 1
ATOM 7467 C C . THR D 1 70 ? -2.33530 44.47232 21.26958 1.000 42.38043 96 THR D C 1
ATOM 7468 O O . THR D 1 70 ? -1.41117 45.26736 21.46852 1.000 40.10087 96 THR D O 1
ATOM 7472 N N . ASP D 1 71 ? -3.53840 44.83836 20.82201 1.000 38.78819 97 ASP D N 1
ATOM 7473 C CA . ASP D 1 71 ? -3.92099 46.22450 20.63198 1.000 41.94000 97 ASP D CA 1
ATOM 7474 C C . ASP D 1 71 ? -4.39446 46.89947 21.91604 1.000 43.15559 97 ASP D C 1
ATOM 7475 O O . ASP D 1 71 ? -4.47141 48.12831 21.93869 1.000 46.91434 97 ASP D O 1
ATOM 7480 N N . GLY D 1 72 ? -4.66102 46.14360 22.98543 1.000 40.48600 98 GLY D N 1
ATOM 7481 C CA . GLY D 1 72 ? -5.11771 46.70493 24.23601 1.000 43.52948 98 GLY D CA 1
ATOM 7482 C C . GLY D 1 72 ? -4.00401 47.04948 25.21898 1.000 47.48038 98 GLY D C 1
ATOM 7483 O O . GLY D 1 72 ? -2.81155 47.08219 24.89788 1.000 46.43655 98 GLY D O 1
ATOM 7484 N N . THR D 1 73 ? -4.42298 47.31030 26.45881 1.000 45.80721 99 THR D N 1
ATOM 7485 C CA . THR D 1 73 ? -3.48345 47.63275 27.52506 1.000 45.28555 99 THR D CA 1
ATOM 7486 C C . THR D 1 73 ? -4.08266 47.25376 28.88112 1.000 42.73025 99 THR D C 1
ATOM 7487 O O . THR D 1 73 ? -5.30333 47.25275 29.06169 1.000 40.62443 99 THR D O 1
ATOM 7491 N N . GLY D 1 74 ? -3.20282 46.91474 29.83262 1.000 44.09370 100 GLY D N 1
ATOM 7492 C CA . GLY D 1 74 ? -3.63866 46.57020 31.16990 1.000 41.05399 100 GLY D CA 1
ATOM 7493 C C . GLY D 1 74 ? -3.23054 45.17990 31.62422 1.000 45.87510 100 GLY D C 1
ATOM 7494 O O . GLY D 1 74 ? -2.92845 44.31406 30.78934 1.000 39.66033 100 GLY D O 1
ATOM 7495 N N . LYS D 1 75 ? -3.22972 44.95499 32.94792 1.000 39.88678 101 LYS D N 1
ATOM 7496 C CA . LYS D 1 75 ? -2.89652 43.64637 33.50458 1.000 42.23266 101 LYS D CA 1
ATOM 7497 C C . LYS D 1 75 ? -3.96812 42.62352 33.16120 1.000 43.45659 101 LYS D C 1
ATOM 7498 O O . LYS D 1 75 ? -5.16537 42.91409 33.22516 1.000 43.03518 101 LYS D O 1
ATOM 7504 N N . VAL D 1 76 ? -3.53207 41.40058 32.85843 1.000 39.74582 102 VAL D N 1
ATOM 7505 C CA . VAL D 1 76 ? -4.47988 40.34263 32.52338 1.000 39.16399 102 VAL D CA 1
ATOM 7506 C C . VAL D 1 76 ? -5.45206 40.11405 33.67029 1.000 44.92648 102 VAL D C 1
ATOM 7507 O O . VAL D 1 76 ? -6.66900 39.99857 33.45309 1.000 46.87001 102 VAL D O 1
ATOM 7511 N N . ARG D 1 77 ? -4.93760 40.05829 34.91098 1.000 44.80520 103 ARG D N 1
ATOM 7512 C CA . ARG D 1 77 ? -5.75885 39.78846 36.09057 1.000 43.49897 103 ARG D CA 1
ATOM 7513 C C . ARG D 1 77 ? -6.76483 40.89236 36.38815 1.000 44.08650 103 ARG D C 1
ATOM 7514 O O . ARG D 1 77 ? -7.67655 40.66735 37.18953 1.000 46.96775 103 ARG D O 1
ATOM 7522 N N . ASP D 1 78 ? -6.64197 42.05697 35.75488 1.000 47.23458 104 ASP D N 1
ATOM 7523 C CA . ASP D 1 78 ? -7.62857 43.12435 35.88056 1.000 44.52561 104 ASP D CA 1
ATOM 7524 C C . ASP D 1 78 ? -8.77623 43.03720 34.87173 1.000 46.70475 104 ASP D C 1
ATOM 7525 O O . ASP D 1 78 ? -9.74899 43.78453 35.00438 1.000 47.44115 104 ASP D O 1
ATOM 7530 N N . LEU D 1 79 ? -8.69849 42.16938 33.86394 1.000 48.47100 105 LEU D N 1
ATOM 7531 C CA . LEU D 1 79 ? -9.64467 42.17705 32.75054 1.000 39.33893 105 LEU D CA 1
ATOM 7532 C C . LEU D 1 79 ? -10.45466 40.89043 32.71367 1.000 38.69847 105 LEU D C 1
ATOM 7533 O O . LEU D 1 79 ? -9.91242 39.79991 32.91040 1.000 44.16677 105 LEU D O 1
ATOM 7538 N N . THR D 1 80 ? -11.75557 41.01379 32.46358 1.000 38.65565 106 THR D N 1
ATOM 7539 C CA . THR D 1 80 ? -12.56405 39.82358 32.22466 1.000 45.39292 106 THR D CA 1
ATOM 7540 C C . THR D 1 80 ? -12.08596 39.10838 30.95875 1.000 43.53912 106 THR D C 1
ATOM 7541 O O . THR D 1 80 ? -11.51405 39.71975 30.04935 1.000 44.49711 106 THR D O 1
ATOM 7545 N N . PHE D 1 81 ? -12.29998 37.78778 30.91749 1.000 41.96161 107 PHE D N 1
ATOM 7546 C CA . PHE D 1 81 ? -12.00796 37.03856 29.70206 1.000 43.34033 107 PHE D CA 1
ATOM 7547 C C . PHE D 1 81 ? -12.70320 37.65420 28.48951 1.000 49.74479 107 PHE D C 1
ATOM 7548 O O . PHE D 1 81 ? -12.12936 37.69997 27.39291 1.000 44.86193 107 PHE D O 1
ATOM 7556 N N . GLU D 1 82 ? -13.93647 38.14265 28.67188 1.000 46.77745 108 GLU D N 1
ATOM 7557 C CA . GLU D 1 82 ? -14.64651 38.78515 27.56931 1.000 45.96963 108 GLU D CA 1
ATOM 7558 C C . GLU D 1 82 ? -13.87848 39.99492 27.05467 1.000 46.18743 108 GLU D C 1
ATOM 7559 O O . GLU D 1 82 ? -13.82124 40.23282 25.84276 1.000 41.89385 108 GLU D O 1
ATOM 7565 N N . GLN D 1 83 ? -13.26574 40.77049 27.95661 1.000 43.43258 109 GLN D N 1
ATOM 7566 C CA . GLN D 1 83 ? -12.43133 41.87885 27.49212 1.000 43.74039 109 GLN D CA 1
ATOM 7567 C C . GLN D 1 83 ? -11.13412 41.36740 26.87274 1.000 41.98955 109 GLN D C 1
ATOM 7568 O O . GLN D 1 83 ? -10.67769 41.88853 25.84924 1.000 44.77864 109 GLN D O 1
ATOM 7574 N N . VAL D 1 84 ? -10.53175 40.34303 27.47779 1.000 41.16477 110 VAL D N 1
ATOM 7575 C CA . VAL D 1 84 ? -9.25935 39.82571 26.98798 1.000 41.00995 110 VAL D CA 1
ATOM 7576 C C . VAL D 1 84 ? -9.42947 39.19812 25.60712 1.000 40.10830 110 VAL D C 1
ATOM 7577 O O . VAL D 1 84 ? -8.61349 39.41187 24.70294 1.000 39.69319 110 VAL D O 1
ATOM 7581 N N . HIS D 1 85 ? -10.49726 38.42695 25.42447 1.000 35.75538 111 HIS D N 1
ATOM 7582 C CA . HIS D 1 85 ? -10.64598 37.60552 24.23276 1.000 42.52387 111 HIS D CA 1
ATOM 7583 C C . HIS D 1 85 ? -10.87568 38.41773 22.96704 1.000 39.39024 111 HIS D C 1
ATOM 7584 O O . HIS D 1 85 ? -10.54598 37.93705 21.88634 1.000 36.32588 111 HIS D O 1
ATOM 7591 N N . GLU D 1 86 ? -11.40886 39.62931 23.07242 1.000 40.63236 112 GLU D N 1
ATOM 7592 C CA . GLU D 1 86 ? -11.70030 40.42276 21.89168 1.000 40.53694 112 GLU D CA 1
ATOM 7593 C C . GLU D 1 86 ? -10.51134 41.25332 21.42563 1.000 38.15492 112 GLU D C 1
ATOM 7594 O O . GLU D 1 86 ? -10.58262 41.87109 20.36059 1.000 40.94722 112 GLU D O 1
ATOM 7600 N N . LEU D 1 87 ? -9.40734 41.24424 22.15451 1.000 41.84610 113 LEU D N 1
ATOM 7601 C CA . LEU D 1 87 ? -8.19542 41.90251 21.68749 1.000 36.88411 113 LEU D CA 1
ATOM 7602 C C . LEU D 1 87 ? -7.55580 41.11503 20.54115 1.000 37.27054 113 LEU D C 1
ATOM 7603 O O . LEU D 1 87 ? -7.72974 39.90497 20.41578 1.000 37.79610 113 LEU D O 1
ATOM 7608 N N . ASP D 1 88 ? -6.79604 41.82132 19.71101 1.000 35.89241 114 ASP D N 1
ATOM 7609 C CA . ASP D 1 88 ? -6.03832 41.24419 18.60476 1.000 32.22105 114 ASP D CA 1
ATOM 7610 C C . ASP D 1 88 ? -4.64374 40.80692 19.08951 1.000 39.91025 114 ASP D C 1
ATOM 7611 O O . ASP D 1 88 ? -3.75774 41.64212 19.30468 1.000 36.93798 114 ASP D O 1
ATOM 7616 N N . ALA D 1 89 ? -4.42641 39.49256 19.21647 1.000 39.70486 115 ALA D N 1
ATOM 7617 C CA . ALA D 1 89 ? -3.16788 38.95696 19.73190 1.000 34.44268 115 ALA D CA 1
ATOM 7618 C C . ALA D 1 89 ? -2.12462 38.69864 18.64456 1.000 36.79155 115 ALA D C 1
ATOM 7619 O O . ALA D 1 89 ? -1.15539 37.98571 18.89737 1.000 41.80413 115 ALA D O 1
ATOM 7621 N N . ALA D 1 90 ? -2.29832 39.24055 17.44011 1.000 36.18805 116 ALA D N 1
ATOM 7622 C CA . ALA D 1 90 ? -1.21979 39.28658 16.45942 1.000 35.26003 116 ALA D CA 1
ATOM 7623 C C . ALA D 1 90 ? -0.94375 40.72099 16.05311 1.000 36.16650 116 ALA D C 1
ATOM 7624 O O . ALA D 1 90 ? -0.39910 40.96712 14.97115 1.000 36.83312 116 ALA D O 1
ATOM 7626 N N . TYR D 1 91 ? -1.33734 41.67043 16.90728 1.000 36.85034 117 TYR D N 1
ATOM 7627 C CA . TYR D 1 91 ? -1.32883 43.08267 16.54291 1.000 34.20088 117 TYR D CA 1
ATOM 7628 C C . TYR D 1 91 ? 0.08575 43.60212 16.35810 1.000 32.75748 117 TYR D C 1
ATOM 7629 O O . TYR D 1 91 ? 0.30645 44.52241 15.57001 1.000 37.27202 117 TYR D O 1
ATOM 7638 N N . ASN D 1 92 ? 1.05205 43.04173 17.07714 1.000 30.85844 118 ASN D N 1
ATOM 7639 C CA . ASN D 1 92 ? 2.42390 43.52116 17.00789 1.000 34.93904 118 ASN D CA 1
ATOM 7640 C C . ASN D 1 92 ? 3.38310 42.43406 16.54290 1.000 38.29774 118 ASN D C 1
ATOM 7641 O O . ASN D 1 92 ? 4.60003 42.58293 16.69779 1.000 37.80159 118 ASN D O 1
ATOM 7646 N N . PHE D 1 93 ? 2.86822 41.35243 15.96537 1.000 34.77783 119 PHE D N 1
ATOM 7647 C CA . PHE D 1 93 ? 3.71875 40.26175 15.51345 1.000 38.28609 119 PHE D CA 1
ATOM 7648 C C . PHE D 1 93 ? 4.42630 40.59493 14.20050 1.000 36.38216 119 PHE D C 1
ATOM 7649 O O . PHE D 1 93 ? 3.78218 40.94621 13.19750 1.000 37.96285 119 PHE D O 1
ATOM 7657 N N . ILE D 1 94 ? 5.74272 40.42815 14.19733 1.000 31.37066 120 ILE D N 1
ATOM 7658 C CA . ILE D 1 94 ? 6.56259 40.49013 12.99516 1.000 37.60484 120 ILE D CA 1
ATOM 7659 C C . ILE D 1 94 ? 7.33294 39.18197 12.85727 1.000 40.37696 120 ILE D C 1
ATOM 7660 O O . ILE D 1 94 ? 8.19754 38.88376 13.69562 1.000 35.05152 120 ILE D O 1
ATOM 7665 N N . PRO D 1 95 ? 7.09959 38.40687 11.79173 1.000 37.84878 121 PRO D N 1
ATOM 7666 C CA . PRO D 1 95 ? 7.88976 37.18742 11.55838 1.000 35.47991 121 PRO D CA 1
ATOM 7667 C C . PRO D 1 95 ? 9.38587 37.44982 11.70447 1.000 36.73425 121 PRO D C 1
ATOM 7668 O O . PRO D 1 95 ? 9.93064 38.42149 11.16912 1.000 35.67055 121 PRO D O 1
ATOM 7672 N N . GLY D 1 96 ? 10.04601 36.59546 12.47438 1.000 37.41640 122 GLY D N 1
ATOM 7673 C CA . GLY D 1 96 ? 11.44216 36.77388 12.75913 1.000 37.80440 122 GLY D CA 1
ATOM 7674 C C . GLY D 1 96 ? 11.74929 37.63602 13.96801 1.000 40.83781 122 GLY D C 1
ATOM 7675 O O . GLY D 1 96 ? 12.89350 37.64124 14.42113 1.000 36.26480 122 GLY D O 1
ATOM 7676 N N . ARG D 1 97 ? 10.75871 38.35782 14.51806 1.000 39.73662 123 ARG D N 1
ATOM 7677 C CA . ARG D 1 97 ? 11.01543 39.28497 15.61457 1.000 35.29309 123 ARG D CA 1
ATOM 7678 C C . ARG D 1 97 ? 10.01549 39.19041 16.76458 1.000 36.68931 123 ARG D C 1
ATOM 7679 O O . ARG D 1 97 ? 9.97545 40.10809 17.58771 1.000 42.46048 123 ARG D O 1
ATOM 7687 N N . HIS D 1 98 ? 9.20343 38.13977 16.84170 1.000 34.60565 124 HIS D N 1
ATOM 7688 C CA . HIS D 1 98 ? 8.20147 37.97317 17.94157 1.000 41.86517 124 HIS D CA 1
ATOM 7689 C C . HIS D 1 98 ? 7.28157 39.20148 17.90146 1.000 43.02493 124 HIS D C 1
ATOM 7690 O O . HIS D 1 98 ? 6.87669 39.61624 16.80418 1.000 41.11873 124 HIS D O 1
ATOM 7697 N N . ALA D 1 99 ? 6.95065 39.82369 19.04016 1.000 38.52756 125 ALA D N 1
ATOM 7698 C CA . ALA D 1 99 ? 6.01951 40.95109 19.07534 1.000 39.19387 125 ALA D CA 1
ATOM 7699 C C . ALA D 1 99 ? 6.77100 42.23993 19.38797 1.000 39.12383 125 ALA D C 1
ATOM 7700 O O . ALA D 1 99 ? 7.39019 42.35474 20.44824 1.000 41.66576 125 ALA D O 1
ATOM 7702 N N . VAL D 1 100 ? 6.70388 43.21055 18.47656 1.000 40.53053 126 VAL D N 1
ATOM 7703 C CA . VAL D 1 100 ? 7.38025 44.49789 18.66257 1.000 41.70070 126 VAL D CA 1
ATOM 7704 C C . VAL D 1 100 ? 6.40581 45.65225 18.43594 1.000 43.81759 126 VAL D C 1
ATOM 7705 O O . VAL D 1 100 ? 6.03922 45.93650 17.28943 1.000 38.10494 126 VAL D O 1
ATOM 7709 N N . PRO D 1 101 ? 5.98004 46.36205 19.47404 1.000 42.74734 127 PRO D N 1
ATOM 7710 C CA . PRO D 1 101 ? 5.06430 47.49104 19.26918 1.000 36.85790 127 PRO D CA 1
ATOM 7711 C C . PRO D 1 101 ? 5.77566 48.73520 18.76163 1.000 36.02698 127 PRO D C 1
ATOM 7712 O O . PRO D 1 101 ? 6.98078 48.91649 18.92502 1.000 38.86989 127 PRO D O 1
ATOM 7716 N N . GLY D 1 102 ? 5.00310 49.59864 18.12108 1.000 35.90411 128 GLY D N 1
ATOM 7717 C CA . GLY D 1 102 ? 5.49814 50.93384 17.84420 1.000 33.98868 128 GLY D CA 1
ATOM 7718 C C . GLY D 1 102 ? 6.14543 51.16413 16.50050 1.000 40.16286 128 GLY D C 1
ATOM 7719 O O . GLY D 1 102 ? 6.72609 52.23180 16.29844 1.000 45.73485 128 GLY D O 1
ATOM 7720 N N . GLU D 1 103 ? 6.05412 50.22036 15.57301 1.000 42.75345 129 GLU D N 1
ATOM 7721 C CA . GLU D 1 103 ? 6.69982 50.27578 14.26876 1.000 40.70297 129 GLU D CA 1
ATOM 7722 C C . GLU D 1 103 ? 5.67393 50.57240 13.18055 1.000 44.52713 129 GLU D C 1
ATOM 7723 O O . GLU D 1 103 ? 4.46572 50.53750 13.43253 1.000 41.44573 129 GLU D O 1
ATOM 7729 N N . PRO D 1 104 ? 6.11639 50.88966 11.95873 1.000 43.69769 130 PRO D N 1
ATOM 7730 C CA . PRO D 1 104 ? 5.16554 51.21415 10.87783 1.000 43.22692 130 PRO D CA 1
ATOM 7731 C C . PRO D 1 104 ? 4.13620 50.11448 10.69300 1.000 47.68401 130 PRO D C 1
ATOM 7732 O O . PRO D 1 104 ? 4.46989 48.92337 10.80873 1.000 47.52939 130 PRO D O 1
ATOM 7736 N N . PRO D 1 105 ? 2.87085 50.47231 10.42512 1.000 48.79611 131 PRO D N 1
ATOM 7737 C CA . PRO D 1 105 ? 1.80329 49.45324 10.42143 1.000 46.54009 131 PRO D CA 1
ATOM 7738 C C . PRO D 1 105 ? 2.01257 48.32354 9.43002 1.000 46.24639 131 PRO D C 1
ATOM 7739 O O . PRO D 1 105 ? 1.58123 47.19560 9.70712 1.000 47.92012 131 PRO D O 1
ATOM 7743 N N . GLU D 1 106 ? 2.68038 48.56297 8.30033 1.000 41.99061 132 GLU D N 1
ATOM 7744 C CA . GLU D 1 106 ? 2.84147 47.46406 7.34793 1.000 44.51333 132 GLU D CA 1
ATOM 7745 C C . GLU D 1 106 ? 3.84510 46.40223 7.79595 1.000 45.62404 132 GLU D C 1
ATOM 7746 O O . GLU D 1 106 ? 4.02389 45.41429 7.07347 1.000 45.96693 132 GLU D O 1
ATOM 7752 N N . SER D 1 107 ? 4.49740 46.57541 8.95040 1.000 44.94848 133 SER D N 1
ATOM 7753 C CA . SER D 1 107 ? 5.38914 45.56099 9.49813 1.000 39.30873 133 SER D CA 1
ATOM 7754 C C . SER D 1 107 ? 4.65850 44.29007 9.87271 1.000 38.54675 133 SER D C 1
ATOM 7755 O O . SER D 1 107 ? 5.29155 43.23648 9.97890 1.000 40.19571 133 SER D O 1
ATOM 7758 N N . TYR D 1 108 ? 3.35326 44.37915 10.10497 1.000 38.31481 134 TYR D N 1
ATOM 7759 C CA . TYR D 1 108 ? 2.60899 43.38200 10.86208 1.000 38.82157 134 TYR D CA 1
ATOM 7760 C C . TYR D 1 108 ? 1.63709 42.66324 9.93857 1.000 39.25352 134 TYR D C 1
ATOM 7761 O O . TYR D 1 108 ? 0.52509 43.16146 9.69488 1.000 36.83657 134 TYR D O 1
ATOM 7770 N N . PRO D 1 109 ? 1.98829 41.48996 9.40865 1.000 39.46902 135 PRO D N 1
ATOM 7771 C CA . PRO D 1 109 ? 1.14617 40.89658 8.36327 1.000 38.48891 135 PRO D CA 1
ATOM 7772 C C . PRO D 1 109 ? -0.14436 40.30021 8.88369 1.000 37.05375 135 PRO D C 1
ATOM 7773 O O . PRO D 1 109 ? -1.11141 40.22297 8.12134 1.000 41.95318 135 PRO D O 1
ATOM 7777 N N . LEU D 1 110 ? -0.23010 39.89312 10.14376 1.000 36.40154 136 LEU D N 1
ATOM 7778 C CA . LEU D 1 110 ? -1.49476 39.34511 10.60417 1.000 33.12290 136 LEU D CA 1
ATOM 7779 C C . LEU D 1 110 ? -2.32488 40.33565 11.41984 1.000 36.58416 136 LEU D C 1
ATOM 7780 O O . LEU D 1 110 ? -3.39529 39.96408 11.91806 1.000 39.00313 136 LEU D O 1
ATOM 7785 N N . ARG D 1 111 ? -1.87794 41.58240 11.56082 1.000 37.12503 137 ARG D N 1
ATOM 7786 C CA . ARG D 1 111 ? -2.66843 42.55993 12.30574 1.000 40.84743 137 ARG D CA 1
ATOM 7787 C C . ARG D 1 111 ? -3.99246 42.80536 11.58654 1.000 40.07210 137 ARG D C 1
ATOM 7788 O O . ARG D 1 111 ? -4.01856 42.97067 10.36763 1.000 36.76047 137 ARG D O 1
ATOM 7796 N N . GLY D 1 112 ? -5.09660 42.80094 12.34240 1.000 38.36452 138 GLY D N 1
ATOM 7797 C CA . GLY D 1 112 ? -6.40578 43.03383 11.77286 1.000 36.78641 138 GLY D CA 1
ATOM 7798 C C . GLY D 1 112 ? -7.16892 41.78777 11.38391 1.000 41.04672 138 GLY D C 1
ATOM 7799 O O . GLY D 1 112 ? -8.36750 41.88416 11.06853 1.000 40.57427 138 GLY D O 1
ATOM 7800 N N . VAL D 1 113 ? -6.52896 40.61714 11.39586 1.000 36.68330 139 VAL D N 1
ATOM 7801 C CA . VAL D 1 113 ? -7.28300 39.39103 11.17647 1.000 33.22848 139 VAL D CA 1
ATOM 7802 C C . VAL D 1 113 ? -8.29044 39.18254 12.30395 1.000 39.45108 139 VAL D C 1
ATOM 7803 O O . VAL D 1 113 ? -9.48522 38.96115 12.05845 1.000 35.76001 139 VAL D O 1
ATOM 7807 N N . ARG D 1 114 ? -7.82600 39.24999 13.56322 1.000 32.37295 140 ARG D N 1
ATOM 7808 C CA . ARG D 1 114 ? -8.71139 38.93927 14.68527 1.000 33.93190 140 ARG D CA 1
ATOM 7809 C C . ARG D 1 114 ? -9.98681 39.77845 14.64584 1.000 33.33667 140 ARG D C 1
ATOM 7810 O O . ARG D 1 114 ? -11.06377 39.31767 15.05312 1.000 31.65652 140 ARG D O 1
ATOM 7818 N N . THR D 1 115 ? -9.87720 41.01933 14.17916 1.000 31.48029 141 THR D N 1
ATOM 7819 C CA . THR D 1 115 ? -10.94365 42.01100 14.26876 1.000 34.04531 141 THR D CA 1
ATOM 7820 C C . THR D 1 115 ? -11.62393 42.27814 12.92808 1.000 41.37211 141 THR D C 1
ATOM 7821 O O . THR D 1 115 ? -12.40205 43.23347 12.81347 1.000 42.62560 141 THR D O 1
ATOM 7825 N N . GLY D 1 116 ? -11.30535 41.49606 11.89755 1.000 38.58463 142 GLY D N 1
ATOM 7826 C CA . GLY D 1 116 ? -12.01943 41.56194 10.64718 1.000 40.20384 142 GLY D CA 1
ATOM 7827 C C . GLY D 1 116 ? -11.60219 42.65700 9.70079 1.000 43.25429 142 GLY D C 1
ATOM 7828 O O . GLY D 1 116 ? -12.30152 42.87763 8.71013 1.000 45.07166 142 GLY D O 1
ATOM 7829 N N . GLU D 1 117 ? -10.48523 43.34736 9.94355 1.000 44.34674 143 GLU D N 1
ATOM 7830 C CA . GLU D 1 117 ? -10.02507 44.31227 8.94192 1.000 43.92929 143 GLU D CA 1
ATOM 7831 C C . GLU D 1 117 ? -9.40302 43.62911 7.73353 1.000 43.31936 143 GLU D C 1
ATOM 7832 O O . GLU D 1 117 ? -9.40780 44.20330 6.64238 1.000 45.00733 143 GLU D O 1
ATOM 7838 N N . LYS D 1 118 ? -8.91329 42.40361 7.92027 1.000 40.39786 144 LYS D N 1
ATOM 7839 C CA . LYS D 1 118 ? -8.12419 41.60558 6.99259 1.000 40.66973 144 LYS D CA 1
ATOM 7840 C C . LYS D 1 118 ? -8.66991 40.18575 7.02900 1.000 41.91072 144 LYS D C 1
ATOM 7841 O O . LYS D 1 118 ? -8.99219 39.67011 8.11138 1.000 41.25324 144 LYS D O 1
ATOM 7847 N N . LYS D 1 119 ? -8.71198 39.53341 5.86997 1.000 36.13024 145 LYS D N 1
ATOM 7848 C CA . LYS D 1 119 ? -9.09829 38.13120 5.82723 1.000 34.21510 145 LYS D CA 1
ATOM 7849 C C . LYS D 1 119 ? -8.04365 37.24528 6.50753 1.000 36.73795 145 LYS D C 1
ATOM 7850 O O . LYS D 1 119 ? -6.83753 37.53197 6.46694 1.000 32.86695 145 LYS D O 1
ATOM 7856 N N . PRO D 1 120 ? -8.46862 36.15208 7.12543 1.000 33.82675 146 PRO D N 1
ATOM 7857 C CA . PRO D 1 120 ? -7.51261 35.22010 7.71986 1.000 39.57300 146 PRO D CA 1
ATOM 7858 C C . PRO D 1 120 ? -6.85954 34.35325 6.65853 1.000 38.07936 146 PRO D C 1
ATOM 7859 O O . PRO D 1 120 ? -7.44939 34.10277 5.59693 1.000 37.48307 146 PRO D O 1
ATOM 7863 N N . PRO D 1 121 ? -5.65312 33.85600 6.92020 1.000 40.49591 147 PRO D N 1
ATOM 7864 C CA . PRO D 1 121 ? -5.02312 32.93891 5.97919 1.000 41.16031 147 PRO D CA 1
ATOM 7865 C C . PRO D 1 121 ? -5.84702 31.66105 5.85326 1.000 46.00415 147 PRO D C 1
ATOM 7866 O O . PRO D 1 121 ? -6.56796 31.28244 6.79229 1.000 39.96446 147 PRO D O 1
ATOM 7870 N N . PRO D 1 122 ? -5.73221 30.96435 4.72079 1.000 40.88644 148 PRO D N 1
ATOM 7871 C CA . PRO D 1 122 ? -6.57608 29.77533 4.49737 1.000 40.33607 148 PRO D CA 1
ATOM 7872 C C . PRO D 1 122 ? -6.44728 28.76502 5.63011 1.000 38.03777 148 PRO D C 1
ATOM 7873 O O . PRO D 1 122 ? -5.34583 28.40103 6.04820 1.000 37.04325 148 PRO D O 1
ATOM 7877 N N . GLY D 1 123 ? -7.59303 28.31298 6.12598 1.000 37.23389 149 GLY D N 1
ATOM 7878 C CA . GLY D 1 123 ? -7.68194 27.29480 7.15036 1.000 34.16032 149 GLY D CA 1
ATOM 7879 C C . GLY D 1 123 ? -8.12121 27.79362 8.51758 1.000 39.69709 149 GLY D C 1
ATOM 7880 O O . GLY D 1 123 ? -8.40579 26.96815 9.38848 1.000 43.44323 149 GLY D O 1
ATOM 7881 N N . TYR D 1 124 ? -8.21601 29.10222 8.73348 1.000 39.47902 150 TYR D N 1
ATOM 7882 C CA . TYR D 1 124 ? -8.36244 29.65331 10.07110 1.000 40.75548 150 TYR D CA 1
ATOM 7883 C C . TYR D 1 124 ? -9.45145 30.70720 10.11083 1.000 40.30272 150 TYR D C 1
ATOM 7884 O O . TYR D 1 124 ? -9.85562 31.24957 9.08902 1.000 40.29456 150 TYR D O 1
ATOM 7893 N N . GLN D 1 125 ? -9.88663 31.02088 11.32120 1.000 41.61495 151 GLN D N 1
ATOM 7894 C CA . GLN D 1 125 ? -10.90193 32.02484 11.58177 1.000 42.42411 151 GLN D CA 1
ATOM 7895 C C . GLN D 1 125 ? -10.34519 33.08939 12.53208 1.000 42.16389 151 GLN D C 1
ATOM 7896 O O . GLN D 1 125 ? -9.31525 32.87706 13.18931 1.000 39.28736 151 GLN D O 1
ATOM 7902 N N . PRO D 1 126 ? -11.01062 34.24577 12.63437 1.000 45.37578 152 PRO D N 1
ATOM 7903 C CA . PRO D 1 126 ? -10.46642 35.34811 13.45953 1.000 44.96326 152 PRO D CA 1
ATOM 7904 C C . PRO D 1 126 ? -10.09985 34.98288 14.90427 1.000 41.89304 152 PRO D C 1
ATOM 7905 O O . PRO D 1 126 ? -9.07847 35.45860 15.41899 1.000 39.43118 152 PRO D O 1
ATOM 7909 N N . SER D 1 127 ? -10.89579 34.14693 15.56560 1.000 40.18670 153 SER D N 1
ATOM 7910 C CA . SER D 1 127 ? -10.60251 33.76134 16.93688 1.000 39.71537 153 SER D CA 1
ATOM 7911 C C . SER D 1 127 ? -9.32214 32.93661 17.07216 1.000 43.07443 153 SER D C 1
ATOM 7912 O O . SER D 1 127 ? -8.80068 32.79787 18.19043 1.000 41.44365 153 SER D O 1
ATOM 7915 N N . ASP D 1 128 ? -8.81095 32.36724 15.98192 1.000 39.57806 154 ASP D N 1
ATOM 7916 C CA . ASP D 1 128 ? -7.49970 31.73783 16.05599 1.000 37.25247 154 ASP D CA 1
ATOM 7917 C C . ASP D 1 128 ? -6.37557 32.74211 16.26999 1.000 36.64105 154 ASP D C 1
ATOM 7918 O O . ASP D 1 128 ? -5.22166 32.31987 16.40988 1.000 38.88661 154 ASP D O 1
ATOM 7923 N N . PHE D 1 129 ? -6.66887 34.04302 16.26292 1.000 31.27288 155 PHE D N 1
ATOM 7924 C CA . PHE D 1 129 ? -5.65060 35.07670 16.40359 1.000 34.39763 155 PHE D CA 1
ATOM 7925 C C . PHE D 1 129 ? -5.86297 35.90313 17.67180 1.000 36.93036 155 PHE D C 1
ATOM 7926 O O . PHE D 1 129 ? -5.32511 37.01178 17.79240 1.000 38.11103 155 PHE D O 1
ATOM 7934 N N . ALA D 1 130 ? -6.63265 35.37049 18.61649 1.000 33.69323 156 ALA D N 1
ATOM 7935 C CA . ALA D 1 130 ? -6.93797 35.98982 19.89922 1.000 36.25819 156 ALA D CA 1
ATOM 7936 C C . ALA D 1 130 ? -6.18736 35.26175 21.00046 1.000 35.41150 156 ALA D C 1
ATOM 7937 O O . ALA D 1 130 ? -5.62487 34.18982 20.76841 1.000 35.77366 156 ALA D O 1
ATOM 7939 N N . ILE D 1 131 ? -6.19284 35.84735 22.20422 1.000 38.49255 157 ILE D N 1
ATOM 7940 C CA . ILE D 1 131 ? -5.71704 35.16371 23.41578 1.000 36.24785 157 ILE D CA 1
ATOM 7941 C C . ILE D 1 131 ? -6.72110 34.07007 23.75003 1.000 38.42897 157 ILE D C 1
ATOM 7942 O O . ILE D 1 131 ? -7.90201 34.37796 23.97915 1.000 35.68307 157 ILE D O 1
ATOM 7947 N N . PRO D 1 132 ? -6.31577 32.78666 23.78376 1.000 37.41061 158 PRO D N 1
ATOM 7948 C CA . PRO D 1 132 ? -7.30206 31.71652 24.00977 1.000 35.45089 158 PRO D CA 1
ATOM 7949 C C . PRO D 1 132 ? -7.42252 31.26228 25.45970 1.000 42.11067 158 PRO D C 1
ATOM 7950 O O . PRO D 1 132 ? -6.50120 31.40532 26.26368 1.000 42.83325 158 PRO D O 1
ATOM 7954 N N . LYS D 1 133 ? -8.57871 30.70513 25.79064 1.000 41.33721 159 LYS D N 1
ATOM 7955 C CA . LYS D 1 133 ? -8.70550 29.92985 27.00550 1.000 40.76680 159 LYS D CA 1
ATOM 7956 C C . LYS D 1 133 ? -7.85683 28.67087 26.90384 1.000 47.18576 159 LYS D C 1
ATOM 7957 O O . LYS D 1 133 ? -7.76064 28.05220 25.83620 1.000 50.23256 159 LYS D O 1
ATOM 7963 N N . LEU D 1 134 ? -7.22921 28.29523 28.01911 1.000 42.38800 160 LEU D N 1
ATOM 7964 C CA . LEU D 1 134 ? -6.47251 27.04703 28.04197 1.000 44.17882 160 LEU D CA 1
ATOM 7965 C C . LEU D 1 134 ? -7.37491 25.86520 27.72512 1.000 43.75254 160 LEU D C 1
ATOM 7966 O O . LEU D 1 134 ? -6.97864 24.94565 26.99810 1.000 44.38226 160 LEU D O 1
ATOM 7971 N N . ALA D 1 135 ? -8.59011 25.87345 28.28020 1.000 42.41411 161 ALA D N 1
ATOM 7972 C CA . ALA D 1 135 ? -9.56835 24.83524 27.98723 1.000 44.64365 161 ALA D CA 1
ATOM 7973 C C . ALA D 1 135 ? -9.70611 24.61520 26.48885 1.000 48.98520 161 ALA D C 1
ATOM 7974 O O . ALA D 1 135 ? -9.81193 23.47038 26.03514 1.000 52.66999 161 ALA D O 1
ATOM 7976 N N . ASP D 1 136 ? -9.69794 25.70912 25.70654 1.000 49.40397 162 ASP D N 1
ATOM 7977 C CA . ASP D 1 136 ? -9.86764 25.63188 24.25381 1.000 48.99949 162 ASP D CA 1
ATOM 7978 C C . ASP D 1 136 ? -8.64162 25.05002 23.57438 1.000 47.58611 162 ASP D C 1
ATOM 7979 O O . ASP D 1 136 ? -8.76935 24.36128 22.55186 1.000 47.25751 162 ASP D O 1
ATOM 7984 N N . VAL D 1 137 ? -7.44799 25.33371 24.09882 1.000 44.11629 163 VAL D N 1
ATOM 7985 C CA . VAL D 1 137 ? -6.26292 24.67239 23.57115 1.000 40.18116 163 VAL D CA 1
ATOM 7986 C C . VAL D 1 137 ? -6.32248 23.18520 23.86747 1.000 42.02499 163 VAL D C 1
ATOM 7987 O O . VAL D 1 137 ? -6.05422 22.35128 22.99756 1.000 43.72904 163 VAL D O 1
ATOM 7991 N N . LEU D 1 138 ? -6.69026 22.82937 25.09658 1.000 46.27532 164 LEU D N 1
ATOM 7992 C CA . LEU D 1 138 ? -6.78047 21.42241 25.46130 1.000 48.87431 164 LEU D CA 1
ATOM 7993 C C . LEU D 1 138 ? -7.81667 20.70603 24.61743 1.000 53.09830 164 LEU D C 1
ATOM 7994 O O . LEU D 1 138 ? -7.62403 19.54574 24.23713 1.000 53.11150 164 LEU D O 1
ATOM 7999 N N . GLU D 1 139 ? -8.93620 21.38085 24.33796 1.000 54.08690 165 GLU D N 1
ATOM 8000 C CA . GLU D 1 139 ? -10.00950 20.77637 23.56433 1.000 53.34339 165 GLU D CA 1
ATOM 8001 C C . GLU D 1 139 ? -9.63503 20.67716 22.09220 1.000 50.21839 165 GLU D C 1
ATOM 8002 O O . GLU D 1 139 ? -10.10906 19.77091 21.39916 1.000 53.52861 165 GLU D O 1
ATOM 8008 N N . ALA D 1 140 ? -8.75601 21.56539 21.60605 1.000 47.19622 166 ALA D N 1
ATOM 8009 C CA . ALA D 1 140 ? -8.28564 21.46436 20.22373 1.000 45.58214 166 ALA D CA 1
ATOM 8010 C C . ALA D 1 140 ? -7.20332 20.41475 20.05771 1.000 45.86593 166 ALA D C 1
ATOM 8011 O O . ALA D 1 140 ? -7.03559 19.88537 18.95733 1.000 48.24718 166 ALA D O 1
ATOM 8013 N N . PHE D 1 141 ? -6.44765 20.11014 21.11435 1.000 48.70862 167 PHE D N 1
ATOM 8014 C CA . PHE D 1 141 ? -5.31044 19.19166 21.03501 1.000 48.40087 167 PHE D CA 1
ATOM 8015 C C . PHE D 1 141 ? -5.49924 18.04683 22.02675 1.000 49.37751 167 PHE D C 1
ATOM 8016 O O . PHE D 1 141 ? -4.72429 17.89636 22.97784 1.000 51.57976 167 PHE D O 1
ATOM 8024 N N . PRO D 1 142 ? -6.51187 17.19873 21.81222 1.000 53.81107 168 PRO D N 1
ATOM 8025 C CA . PRO D 1 142 ? -6.79669 16.13332 22.78285 1.000 48.89663 168 PRO D CA 1
ATOM 8026 C C . PRO D 1 142 ? -5.76067 15.01734 22.78963 1.000 53.55169 168 PRO D C 1
ATOM 8027 O O . PRO D 1 142 ? -5.84269 14.12945 23.65105 1.000 53.09820 168 PRO D O 1
ATOM 8031 N N . ARG D 1 143 ? -4.80447 15.01864 21.85433 1.000 51.01823 169 ARG D N 1
ATOM 8032 C CA . ARG D 1 143 ? -3.82357 13.94456 21.75715 1.000 53.52052 169 ARG D CA 1
ATOM 8033 C C . ARG D 1 143 ? -2.40225 14.46755 21.60770 1.000 53.86149 169 ARG D C 1
ATOM 8034 O O . ARG D 1 143 ? -1.48555 13.67075 21.39608 1.000 52.03637 169 ARG D O 1
ATOM 8042 N N . THR D 1 144 ? -2.19809 15.77774 21.70238 1.000 49.64519 170 THR D N 1
ATOM 8043 C CA . THR D 1 144 ? -0.82909 16.25184 21.72712 1.000 48.94146 170 THR D CA 1
ATOM 8044 C C . THR D 1 144 ? -0.39765 16.48985 23.16258 1.000 50.87334 170 THR D C 1
ATOM 8045 O O . THR D 1 144 ? -1.17356 17.02581 23.96409 1.000 51.68939 170 THR D O 1
ATOM 8049 N N . PRO D 1 145 ? 0.81160 16.07338 23.51889 1.000 52.17334 171 PRO D N 1
ATOM 8050 C CA . PRO D 1 145 ? 1.34954 16.42769 24.83551 1.000 48.75994 171 PRO D CA 1
ATOM 8051 C C . PRO D 1 145 ? 1.70800 17.91021 24.89795 1.000 51.34301 171 PRO D C 1
ATOM 8052 O O . PRO D 1 145 ? 2.08553 18.52935 23.89589 1.000 42.19246 171 PRO D O 1
ATOM 8056 N N . ILE D 1 146 ? 1.56284 18.48049 26.09832 1.000 46.74043 172 ILE D N 1
ATOM 8057 C CA . ILE D 1 146 ? 1.61026 19.92537 26.30710 1.000 46.62966 172 ILE D CA 1
ATOM 8058 C C . ILE D 1 146 ? 2.47070 20.26377 27.52356 1.000 49.56254 172 ILE D C 1
ATOM 8059 O O . ILE D 1 146 ? 2.28054 19.70073 28.60783 1.000 47.46447 172 ILE D O 1
ATOM 8064 N N . ASN D 1 147 ? 3.39288 21.20685 27.33435 1.000 49.08002 173 ASN D N 1
ATOM 8065 C CA . ASN D 1 147 ? 4.19836 21.82779 28.37974 1.000 44.43602 173 ASN D CA 1
ATOM 8066 C C . ASN D 1 147 ? 3.52711 23.14356 28.78475 1.000 44.11957 173 ASN D C 1
ATOM 8067 O O . ASN D 1 147 ? 3.25642 23.99632 27.92969 1.000 44.50474 173 ASN D O 1
ATOM 8072 N N . ILE D 1 148 ? 3.23976 23.30385 30.07339 1.000 40.31604 174 ILE D N 1
ATOM 8073 C CA . ILE D 1 148 ? 2.45520 24.42634 30.58744 1.000 44.23821 174 ILE D CA 1
ATOM 8074 C C . ILE D 1 148 ? 3.27672 25.12504 31.66699 1.000 46.45028 174 ILE D C 1
ATOM 8075 O O . ILE D 1 148 ? 3.65920 24.49678 32.65951 1.000 43.19472 174 ILE D O 1
ATOM 8080 N N . GLU D 1 149 ? 3.52542 26.42149 31.49589 1.000 48.26072 175 GLU D N 1
ATOM 8081 C CA . GLU D 1 149 ? 4.31112 27.19314 32.45468 1.000 45.98683 175 GLU D CA 1
ATOM 8082 C C . GLU D 1 149 ? 3.41187 28.15511 33.22980 1.000 46.91903 175 GLU D C 1
ATOM 8083 O O . GLU D 1 149 ? 2.73130 28.99564 32.62962 1.000 47.13190 175 GLU D O 1
ATOM 8089 N N . ILE D 1 150 ? 3.42424 28.04267 34.55659 1.000 44.60681 176 ILE D N 1
ATOM 8090 C CA . ILE D 1 150 ? 2.62412 28.91323 35.41948 1.000 44.47631 176 ILE D CA 1
ATOM 8091 C C . ILE D 1 150 ? 3.32730 30.25807 35.58487 1.000 45.38748 176 ILE D C 1
ATOM 8092 O O . ILE D 1 150 ? 4.47289 30.31722 36.04770 1.000 46.91193 176 ILE D O 1
ATOM 8097 N N . LYS D 1 151 ? 2.63739 31.33945 35.22241 1.000 40.12757 177 LYS D N 1
ATOM 8098 C CA . LYS D 1 151 ? 3.14472 32.70623 35.29838 1.000 40.70466 177 LYS D CA 1
ATOM 8099 C C . LYS D 1 151 ? 2.39326 33.49502 36.37214 1.000 41.22906 177 LYS D C 1
ATOM 8100 O O . LYS D 1 151 ? 1.43543 33.00835 36.98196 1.000 42.83647 177 LYS D O 1
ATOM 8106 N N . GLY D 1 152 ? 2.81825 34.74172 36.58349 1.000 38.47522 178 GLY D N 1
ATOM 8107 C CA . GLY D 1 152 ? 2.21572 35.56257 37.61258 1.000 43.16618 178 GLY D CA 1
ATOM 8108 C C . GLY D 1 152 ? 2.19131 37.02927 37.24463 1.000 47.19462 178 GLY D C 1
ATOM 8109 O O . GLY D 1 152 ? 2.64636 37.43052 36.16926 1.000 42.93181 178 GLY D O 1
ATOM 8110 N N . THR D 1 153 ? 1.66073 37.84048 38.17224 1.000 42.18021 179 THR D N 1
ATOM 8111 C CA . THR D 1 153 ? 1.47976 39.26614 37.90365 1.000 46.40042 179 THR D CA 1
ATOM 8112 C C . THR D 1 153 ? 2.78652 40.04598 38.02321 1.000 49.09119 179 THR D C 1
ATOM 8113 O O . THR D 1 153 ? 2.96373 41.05901 37.33259 1.000 48.83394 179 THR D O 1
ATOM 8117 N N . SER D 1 154 ? 3.69887 39.59744 38.88295 1.000 46.47870 180 SER D N 1
ATOM 8118 C CA . SER D 1 154 ? 5.04576 40.14768 38.96635 1.000 52.06825 180 SER D CA 1
ATOM 8119 C C . SER D 1 154 ? 5.86574 39.19275 39.81138 1.000 53.00925 180 SER D C 1
ATOM 8120 O O . SER D 1 154 ? 5.31237 38.35632 40.53054 1.000 53.44467 180 SER D O 1
ATOM 8123 N N . ASP D 1 155 ? 7.19321 39.31031 39.70197 1.000 58.47960 181 ASP D N 1
ATOM 8124 C CA . ASP D 1 155 ? 8.06976 38.49610 40.54509 1.000 64.09848 181 ASP D CA 1
ATOM 8125 C C . ASP D 1 155 ? 7.79394 38.71575 42.02960 1.000 63.25283 181 ASP D C 1
ATOM 8126 O O . ASP D 1 155 ? 7.89894 37.77734 42.82813 1.000 59.87303 181 ASP D O 1
ATOM 8131 N N . ALA D 1 156 ? 7.40961 39.93560 42.40859 1.000 62.35560 182 ALA D N 1
ATOM 8132 C CA . ALA D 1 156 ? 7.14819 40.29165 43.79591 1.000 66.64423 182 ALA D CA 1
ATOM 8133 C C . ALA D 1 156 ? 5.83588 39.74337 44.35053 1.000 66.07999 182 ALA D C 1
ATOM 8134 O O . ALA D 1 156 ? 5.57192 39.92227 45.54550 1.000 70.35145 182 ALA D O 1
ATOM 8136 N N . ASP D 1 157 ? 5.00601 39.09497 43.53774 1.000 61.60875 183 ASP D N 1
ATOM 8137 C CA . ASP D 1 157 ? 3.63338 38.75993 43.91929 1.000 53.28840 183 ASP D CA 1
ATOM 8138 C C . ASP D 1 157 ? 3.48879 37.23897 43.95045 1.000 56.29391 183 ASP D C 1
ATOM 8139 O O . ASP D 1 157 ? 2.92144 36.61960 43.04468 1.000 53.71515 183 ASP D O 1
ATOM 8144 N N . ILE D 1 158 ? 4.00262 36.63439 45.02146 1.000 54.00829 184 ILE D N 1
ATOM 8145 C CA . ILE D 1 158 ? 3.88327 35.18178 45.18152 1.000 52.67556 184 ILE D CA 1
ATOM 8146 C C . ILE D 1 158 ? 2.44047 34.68936 45.16334 1.000 50.47859 184 ILE D C 1
ATOM 8147 O O . ILE D 1 158 ? 2.16723 33.67073 44.50655 1.000 48.24838 184 ILE D O 1
ATOM 8152 N N . PRO D 1 159 ? 1.48977 35.31950 45.85267 1.000 51.61372 185 PRO D N 1
ATOM 8153 C CA . PRO D 1 159 ? 0.10997 34.80722 45.78935 1.000 51.80010 185 PRO D CA 1
ATOM 8154 C C . PRO D 1 159 ? -0.45051 34.67782 44.37377 1.000 47.65158 185 PRO D C 1
ATOM 8155 O O . PRO D 1 159 ? -1.27635 33.78930 44.12757 1.000 46.04937 185 PRO D O 1
ATOM 8159 N N . SER D 1 160 ? -0.03615 35.52299 43.42852 1.000 46.91662 186 SER D N 1
ATOM 8160 C CA . SER D 1 160 ? -0.57937 35.39614 42.07320 1.000 48.62161 186 SER D CA 1
ATOM 8161 C C . SER D 1 160 ? -0.14003 34.08938 41.41389 1.000 46.88766 186 SER D C 1
ATOM 8162 O O . SER D 1 160 ? -0.91273 33.48834 40.65429 1.000 50.20106 186 SER D O 1
ATOM 8165 N N . PHE D 1 161 ? 1.09361 33.63259 41.69535 1.000 44.97377 187 PHE D N 1
ATOM 8166 C CA . PHE D 1 161 ? 1.55473 32.33540 41.20000 1.000 42.99735 187 PHE D CA 1
ATOM 8167 C C . PHE D 1 161 ? 0.76233 31.20191 41.82490 1.000 46.35082 187 PHE D C 1
ATOM 8168 O O . PHE D 1 161 ? 0.38943 30.23978 41.14326 1.000 49.80094 187 PHE D O 1
ATOM 8176 N N . LEU D 1 162 ? 0.50755 31.29361 43.12504 1.000 48.52979 188 LEU D N 1
ATOM 8177 C CA . LEU D 1 162 ? -0.22145 30.23657 43.80870 1.000 47.63304 188 LEU D CA 1
ATOM 8178 C C . LEU D 1 162 ? -1.65681 30.15107 43.29309 1.000 48.77798 188 LEU D C 1
ATOM 8179 O O . LEU D 1 162 ? -2.15957 29.05401 43.00844 1.000 49.34537 188 LEU D O 1
ATOM 8184 N N . HIS D 1 163 ? -2.31671 31.30565 43.13203 1.000 48.20426 189 HIS D N 1
ATOM 8185 C CA . HIS D 1 163 ? -3.65616 31.34652 42.54789 1.000 47.61492 189 HIS D CA 1
ATOM 8186 C C . HIS D 1 163 ? -3.70016 30.61636 41.20974 1.000 50.61629 189 HIS D C 1
ATOM 8187 O O . HIS D 1 163 ? -4.56595 29.76439 40.98283 1.000 51.60459 189 HIS D O 1
ATOM 8194 N N . ASN D 1 164 ? -2.75560 30.92622 40.31460 1.000 45.82565 190 ASN D N 1
ATOM 8195 C CA . ASN D 1 164 ? -2.79179 30.32647 38.98500 1.000 49.77051 190 ASN D CA 1
ATOM 8196 C C . ASN D 1 164 ? -2.51845 28.83062 39.04146 1.000 51.82198 190 ASN D C 1
ATOM 8197 O O . ASN D 1 164 ? -3.11580 28.05972 38.28158 1.000 55.45297 190 ASN D O 1
ATOM 8202 N N . ALA D 1 165 ? -1.62277 28.39747 39.92936 1.000 50.98971 191 ALA D N 1
ATOM 8203 C CA . ALA D 1 165 ? -1.38289 26.96686 40.07716 1.000 50.10049 191 ALA D CA 1
ATOM 8204 C C . ALA D 1 165 ? -2.61968 26.25965 40.61801 1.000 50.11479 191 ALA D C 1
ATOM 8205 O O . ALA D 1 165 ? -2.90091 25.11452 40.25009 1.000 47.77630 191 ALA D O 1
ATOM 8207 N N . LYS D 1 166 ? -3.37510 26.93136 41.48908 1.000 49.73709 192 LYS D N 1
ATOM 8208 C CA . LYS D 1 166 ? -4.60006 26.33570 42.01179 1.000 53.88003 192 LYS D CA 1
ATOM 8209 C C . LYS D 1 166 ? -5.63749 26.16967 40.91156 1.000 51.84318 192 LYS D C 1
ATOM 8210 O O . LYS D 1 166 ? -6.28089 25.11790 40.81143 1.000 52.05109 192 LYS D O 1
ATOM 8216 N N . LEU D 1 167 ? -5.80641 27.19265 40.06904 1.000 53.13184 193 LEU D N 1
ATOM 8217 C CA . LEU D 1 167 ? -6.72838 27.06711 38.94019 1.000 53.20174 193 LEU D CA 1
ATOM 8218 C C . LEU D 1 167 ? -6.26890 25.98756 37.97106 1.000 50.73740 193 LEU D C 1
ATOM 8219 O O . LEU D 1 167 ? -7.07593 25.16514 37.52123 1.000 51.54136 193 LEU D O 1
ATOM 8224 N N . LEU D 1 168 ? -4.96978 25.95099 37.66579 1.000 49.04230 194 LEU D N 1
ATOM 8225 C CA . LEU D 1 168 ? -4.46629 24.98755 36.69247 1.000 48.69870 194 LEU D CA 1
ATOM 8226 C C . LEU D 1 168 ? -4.65093 23.54446 37.16265 1.000 52.74876 194 LEU D C 1
ATOM 8227 O O . LEU D 1 168 ? -4.83461 22.63838 36.33424 1.000 51.71521 194 LEU D O 1
ATOM 8232 N N . ALA D 1 169 ? -4.59683 23.30369 38.47825 1.000 52.75106 195 ALA D N 1
ATOM 8233 C CA . ALA D 1 169 ? -4.73495 21.93606 38.97365 1.000 54.05185 195 ALA D CA 1
ATOM 8234 C C . ALA D 1 169 ? -6.18053 21.45675 38.87267 1.000 49.83960 195 ALA D C 1
ATOM 8235 O O . ALA D 1 169 ? -6.42658 20.30353 38.50587 1.000 54.34046 195 ALA D O 1
ATOM 8237 N N . ARG D 1 170 ? -7.14709 22.31831 39.19564 1.000 45.64294 196 ARG D N 1
ATOM 8238 C CA . ARG D 1 170 ? -8.55221 21.99980 38.95209 1.000 54.18464 196 ARG D CA 1
ATOM 8239 C C . ARG D 1 170 ? -8.79363 21.58634 37.50445 1.000 54.99958 196 ARG D C 1
ATOM 8240 O O . ARG D 1 170 ? -9.34514 20.51821 37.22016 1.000 56.46748 196 ARG D O 1
ATOM 8248 N N . LEU D 1 171 ? -8.41076 22.45300 36.57404 1.000 52.23168 197 LEU D N 1
ATOM 8249 C CA . LEU D 1 171 ? -8.74484 22.22860 35.17951 1.000 53.12030 197 LEU D CA 1
ATOM 8250 C C . LEU D 1 171 ? -8.07361 20.97029 34.64673 1.000 54.89740 197 LEU D C 1
ATOM 8251 O O . LEU D 1 171 ? -8.68292 20.19777 33.89214 1.000 54.93632 197 LEU D O 1
ATOM 8256 N N . LEU D 1 172 ? -6.81569 20.74772 35.01870 1.000 52.01014 198 LEU D N 1
ATOM 8257 C CA . LEU D 1 172 ? -6.09685 19.61907 34.44798 1.000 52.74101 198 LEU D CA 1
ATOM 8258 C C . LEU D 1 172 ? -6.59354 18.29849 35.01104 1.000 55.32507 198 LEU D C 1
ATOM 8259 O O . LEU D 1 172 ? -6.55867 17.27803 34.31829 1.000 55.71104 198 LEU D O 1
ATOM 8264 N N . LYS D 1 173 ? -7.04696 18.28912 36.26191 1.000 56.07722 199 LYS D N 1
ATOM 8265 C CA . LYS D 1 173 ? -7.62449 17.06921 36.80649 1.000 55.76122 199 LYS D CA 1
ATOM 8266 C C . LYS D 1 173 ? -8.87992 16.68231 36.03392 1.000 57.68229 199 LYS D C 1
ATOM 8267 O O . LYS D 1 173 ? -9.00757 15.53958 35.58007 1.000 61.33397 199 LYS D O 1
ATOM 8273 N N . LYS D 1 174 ? -9.79529 17.64447 35.82649 1.000 58.59617 200 LYS D N 1
ATOM 8274 C CA . LYS D 1 174 ? -11.02975 17.40205 35.07719 1.000 51.29081 200 LYS D CA 1
ATOM 8275 C C . LYS D 1 174 ? -10.78507 16.78761 33.70818 1.000 53.68524 200 LYS D C 1
ATOM 8276 O O . LYS D 1 174 ? -11.68256 16.14714 33.15849 1.000 55.19494 200 LYS D O 1
ATOM 8282 N N . THR D 1 175 ? -9.60667 16.98866 33.12379 1.000 59.85341 201 THR D N 1
ATOM 8283 C CA . THR D 1 175 ? -9.35432 16.47459 31.78267 1.000 51.71606 201 THR D CA 1
ATOM 8284 C C . THR D 1 175 ? -9.07830 14.97419 31.77018 1.000 57.10271 201 THR D C 1
ATOM 8285 O O . THR D 1 175 ? -9.28232 14.32085 30.73958 1.000 55.62064 201 THR D O 1
ATOM 8289 N N . GLY D 1 176 ? -8.61953 14.41119 32.88342 1.000 57.11243 202 GLY D N 1
ATOM 8290 C CA . GLY D 1 176 ? -8.27737 13.00700 32.91067 1.000 59.70527 202 GLY D CA 1
ATOM 8291 C C . GLY D 1 176 ? -6.98016 12.62383 32.22746 1.000 56.71874 202 GLY D C 1
ATOM 8292 O O . GLY D 1 176 ? -6.62209 11.43738 32.24909 1.000 59.54189 202 GLY D O 1
ATOM 8293 N N . ARG D 1 177 ? -6.26120 13.57095 31.62996 1.000 52.24550 203 ARG D N 1
ATOM 8294 C CA . ARG D 1 177 ? -5.01044 13.26843 30.95184 1.000 51.95109 203 ARG D CA 1
ATOM 8295 C C . ARG D 1 177 ? -3.81496 13.51842 31.86851 1.000 56.74455 203 ARG D C 1
ATOM 8296 O O . ARG D 1 177 ? -3.87810 14.28678 32.83738 1.000 56.37203 203 ARG D O 1
ATOM 8304 N N . THR D 1 178 ? -2.70409 12.86174 31.53588 1.000 53.90705 204 THR D N 1
ATOM 8305 C CA . THR D 1 178 ? -1.45457 13.04881 32.26015 1.000 54.31655 204 THR D CA 1
ATOM 8306 C C . THR D 1 178 ? -0.26222 13.22351 31.32044 1.000 56.26781 204 THR D C 1
ATOM 8307 O O . THR D 1 178 ? 0.88499 13.18535 31.79257 1.000 54.47939 204 THR D O 1
ATOM 8311 N N . ASP D 1 179 ? -0.49567 13.39799 30.01188 1.000 54.17693 205 ASP D N 1
ATOM 8312 C CA . ASP D 1 179 ? 0.56517 13.72008 29.04288 1.000 58.04118 205 ASP D CA 1
ATOM 8313 C C . ASP D 1 179 ? 0.84120 15.22377 28.99465 1.000 54.08572 205 ASP D C 1
ATOM 8314 O O . ASP D 1 179 ? 0.87861 15.85270 27.93839 1.000 53.76732 205 ASP D O 1
ATOM 8319 N N . PHE D 1 180 ? 1.01724 15.80141 30.17864 1.000 49.88721 206 PHE D N 1
ATOM 8320 C CA . PHE D 1 180 ? 1.51492 17.14916 30.36792 1.000 49.86753 206 PHE D CA 1
ATOM 8321 C C . PHE D 1 180 ? 2.84168 17.11097 31.11578 1.000 51.64539 206 PHE D C 1
ATOM 8322 O O . PHE D 1 180 ? 3.19855 16.11070 31.74341 1.000 53.43742 206 PHE D O 1
ATOM 8330 N N . ILE D 1 181 ? 3.56919 18.22279 31.03316 1.000 48.27063 207 ILE D N 1
ATOM 8331 C CA . ILE D 1 181 ? 4.65033 18.55859 31.95220 1.000 48.55793 207 ILE D CA 1
ATOM 8332 C C . ILE D 1 181 ? 4.34322 19.95209 32.47212 1.000 45.49236 207 ILE D C 1
ATOM 8333 O O . ILE D 1 181 ? 4.28967 20.89818 31.68968 1.000 46.55140 207 ILE D O 1
ATOM 8338 N N . VAL D 1 182 ? 4.11166 20.08372 33.76035 1.000 41.61145 208 VAL D N 1
ATOM 8339 C CA . VAL D 1 182 ? 3.73263 21.37293 34.32279 1.000 39.67173 208 VAL D CA 1
ATOM 8340 C C . VAL D 1 182 ? 4.93034 21.95307 35.05050 1.000 47.29377 208 VAL D C 1
ATOM 8341 O O . VAL D 1 182 ? 5.66053 21.23019 35.74531 1.000 46.61873 208 VAL D O 1
ATOM 8345 N N . THR D 1 183 ? 5.16479 23.24929 34.87245 1.000 43.50507 209 THR D N 1
ATOM 8346 C CA . THR D 1 183 ? 6.30758 23.85932 35.52346 1.000 45.08171 209 THR D CA 1
ATOM 8347 C C . THR D 1 183 ? 6.02453 25.33243 35.76912 1.000 42.79756 209 THR D C 1
ATOM 8348 O O . THR D 1 183 ? 4.92191 25.82843 35.52177 1.000 44.80649 209 THR D O 1
ATOM 8352 N N . SER D 1 184 ? 7.03901 26.02442 36.26798 1.000 45.72479 210 SER D N 1
ATOM 8353 C CA . SER D 1 184 ? 6.99774 27.45139 36.53988 1.000 47.49098 210 SER D CA 1
ATOM 8354 C C . SER D 1 184 ? 8.41010 27.88043 36.89391 1.000 51.01147 210 SER D C 1
ATOM 8355 O O . SER D 1 184 ? 9.20903 27.07115 37.37731 1.000 51.07110 210 SER D O 1
ATOM 8358 N N . LEU D 1 185 ? 8.72865 29.14401 36.61425 1.000 47.32591 211 LEU D N 1
ATOM 8359 C CA . LEU D 1 185 ? 9.97017 29.68265 37.15540 1.000 54.24454 211 LEU D CA 1
ATOM 8360 C C . LEU D 1 185 ? 9.90952 29.75421 38.67281 1.000 50.89267 211 LEU D C 1
ATOM 8361 O O . LEU D 1 185 ? 10.93950 29.65601 39.35341 1.000 52.79821 211 LEU D O 1
ATOM 8366 N N . ASN D 1 186 ? 8.71622 29.92620 39.21871 1.000 49.64477 212 ASN D N 1
ATOM 8367 C CA . ASN D 1 186 ? 8.53923 30.07938 40.65433 1.000 49.75978 212 ASN D CA 1
ATOM 8368 C C . ASN D 1 186 ? 8.42516 28.70812 41.30779 1.000 53.90411 212 ASN D C 1
ATOM 8369 O O . ASN D 1 186 ? 7.49230 27.94469 41.01261 1.000 50.25151 212 ASN D O 1
ATOM 8374 N N . ASP D 1 187 ? 9.35943 28.41532 42.21659 1.000 55.34264 213 ASP D N 1
ATOM 8375 C CA . ASP D 1 187 ? 9.42291 27.08913 42.82944 1.000 53.73732 213 ASP D CA 1
ATOM 8376 C C . ASP D 1 187 ? 8.18234 26.77515 43.65078 1.000 49.64938 213 ASP D C 1
ATOM 8377 O O . ASP D 1 187 ? 7.75565 25.61357 43.69999 1.000 46.91778 213 ASP D O 1
ATOM 8382 N N . LEU D 1 188 ? 7.59282 27.79679 44.28267 1.000 50.29326 214 LEU D N 1
ATOM 8383 C CA . LEU D 1 188 ? 6.41101 27.57695 45.10783 1.000 51.36869 214 LEU D CA 1
ATOM 8384 C C . LEU D 1 188 ? 5.23353 27.13780 44.25597 1.000 51.87284 214 LEU D C 1
ATOM 8385 O O . LEU D 1 188 ? 4.48012 26.23405 44.63697 1.000 53.17438 214 LEU D O 1
ATOM 8390 N N . ALA D 1 189 ? 5.06092 27.77715 43.09563 1.000 48.42824 215 ALA D N 1
ATOM 8391 C CA . ALA D 1 189 ? 3.96594 27.43607 42.19148 1.000 47.55298 215 ALA D CA 1
ATOM 8392 C C . ALA D 1 189 ? 4.03853 25.97537 41.77201 1.000 46.01827 2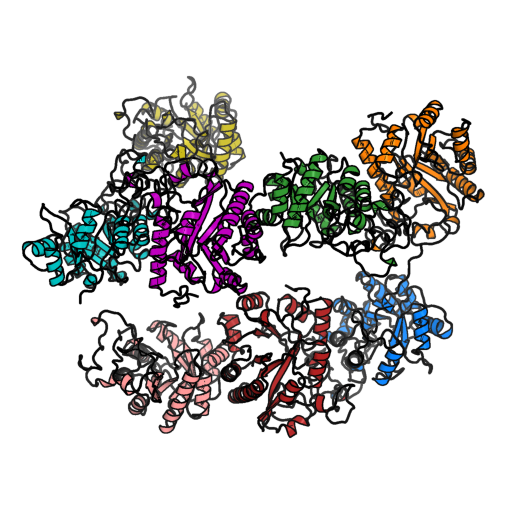15 ALA D C 1
ATOM 8393 O O . ALA D 1 189 ? 3.00989 25.30340 41.64484 1.000 50.10560 215 ALA D O 1
ATOM 8395 N N . VAL D 1 190 ? 5.24392 25.45727 41.57065 1.000 45.37544 216 VAL D N 1
ATOM 8396 C CA . VAL D 1 190 ? 5.36611 24.04263 41.25368 1.000 48.49042 216 VAL D CA 1
ATOM 8397 C C . VAL D 1 190 ? 4.91349 23.18858 42.43605 1.000 51.58284 216 VAL D C 1
ATOM 8398 O O . VAL D 1 190 ? 4.19172 22.19623 42.26281 1.000 48.47163 216 VAL D O 1
ATOM 8402 N N . ALA D 1 191 ? 5.29286 23.58393 43.65609 1.000 48.72383 217 ALA D N 1
ATOM 8403 C CA . ALA D 1 191 ? 4.94047 22.80861 44.84129 1.000 53.03553 217 ALA D CA 1
ATOM 8404 C C . ALA D 1 191 ? 3.44170 22.86450 45.10731 1.000 49.88893 217 ALA D C 1
ATOM 8405 O O . ALA D 1 191 ? 2.81356 21.83912 45.40145 1.000 48.38591 217 ALA D O 1
ATOM 8407 N N . LYS D 1 192 ? 2.85371 24.06209 45.02270 1.000 50.24481 218 LYS D N 1
ATOM 8408 C CA . LYS D 1 192 ? 1.40688 24.18836 45.17313 1.000 50.60462 218 LYS D CA 1
ATOM 8409 C C . LYS D 1 192 ? 0.67237 23.32306 44.15441 1.000 51.81003 218 LYS D C 1
ATOM 8410 O O . LYS D 1 192 ? -0.33395 22.68456 44.48828 1.000 51.46158 218 LYS D O 1
ATOM 8416 N N . PHE D 1 193 ? 1.18360 23.26128 42.91283 1.000 50.27613 219 PHE D N 1
ATOM 8417 C CA . PHE D 1 193 ? 0.53934 22.44601 41.88481 1.000 49.75416 219 PHE D CA 1
ATOM 8418 C C . PHE D 1 193 ? 0.75671 20.96229 42.13035 1.000 50.74736 219 PHE D C 1
ATOM 8419 O O . PHE D 1 193 ? -0.15847 20.15665 41.92228 1.000 50.07312 219 PHE D O 1
ATOM 8427 N N . HIS D 1 194 ? 1.97813 20.56973 42.49706 1.000 47.64419 220 HIS D N 1
ATOM 8428 C CA . HIS D 1 194 ? 2.23367 19.15247 42.72101 1.000 52.02110 220 HIS D CA 1
ATOM 8429 C C . HIS D 1 194 ? 1.36923 18.62473 43.85525 1.000 51.59759 220 HIS D C 1
ATOM 8430 O O . HIS D 1 194 ? 0.79427 17.53143 43.76369 1.000 49.93626 220 HIS D O 1
ATOM 8437 N N . LEU D 1 195 ? 1.24390 19.41343 44.91886 1.000 54.88260 221 LEU D N 1
ATOM 8438 C CA . LEU D 1 195 ? 0.39637 19.05223 46.04688 1.000 53.89493 221 LEU D CA 1
ATOM 8439 C C . LEU D 1 195 ? -1.04819 18.82171 45.61880 1.000 54.72521 221 LEU D C 1
ATOM 8440 O O . LEU D 1 195 ? -1.72433 17.95065 46.17503 1.000 57.94502 221 LEU D O 1
ATOM 8445 N N . LEU D 1 196 ? -1.52494 19.56220 44.61290 1.000 54.95929 222 LEU D N 1
ATOM 8446 C CA . LEU D 1 196 ? -2.92568 19.52892 44.20812 1.000 54.99622 222 LEU D CA 1
ATOM 8447 C C . LEU D 1 196 ? -3.22737 18.56689 43.05834 1.000 53.99312 222 LEU D C 1
ATOM 8448 O O . LEU D 1 196 ? -4.37933 18.14113 42.92172 1.000 51.51832 222 LEU D O 1
ATOM 8453 N N . ALA D 1 197 ? -2.25051 18.23099 42.21552 1.000 53.07317 223 ALA D N 1
ATOM 8454 C CA . ALA D 1 197 ? -2.45709 17.27929 41.11818 1.000 55.23152 223 ALA D CA 1
ATOM 8455 C C . ALA D 1 197 ? -1.26324 16.33970 41.06195 1.000 57.58876 223 ALA D C 1
ATOM 8456 O O . ALA D 1 197 ? -0.51673 16.31024 40.07732 1.000 55.02295 223 ALA D O 1
ATOM 8458 N N . PRO D 1 198 ? -1.06996 15.53399 42.11517 1.000 56.43513 224 PRO D N 1
ATOM 8459 C CA . PRO D 1 198 ? 0.17092 14.75860 42.24543 1.000 53.45683 224 PRO D CA 1
ATOM 8460 C C . PRO D 1 198 ? 0.46539 13.80947 41.09518 1.000 56.89935 224 PRO D C 1
ATOM 8461 O O . PRO D 1 198 ? 1.62593 13.40102 40.95239 1.000 57.58222 224 PRO D O 1
ATOM 8465 N N . ASP D 1 199 ? -0.51719 13.44106 40.27274 1.000 56.76812 225 ASP D N 1
ATOM 8466 C CA . ASP D 1 199 ? -0.28496 12.42579 39.25285 1.000 54.21278 225 ASP D CA 1
ATOM 8467 C C . ASP D 1 199 ? 0.23249 12.99726 37.93578 1.000 55.21344 225 ASP D C 1
ATOM 8468 O O . ASP D 1 199 ? 0.42023 12.23510 36.97767 1.000 54.16687 225 ASP D O 1
ATOM 8473 N N . ILE D 1 200 ? 0.49061 14.29293 37.85861 1.000 51.50125 226 ILE D N 1
ATOM 8474 C CA . ILE D 1 200 ? 0.81789 14.95816 36.59824 1.000 53.71135 226 ILE D CA 1
ATOM 8475 C C . ILE D 1 200 ? 2.29396 15.34101 36.61007 1.000 51.01422 226 ILE D C 1
ATOM 8476 O O . ILE D 1 200 ? 2.72560 16.05503 37.51644 1.000 51.30976 226 ILE D O 1
ATOM 8481 N N . PRO D 1 201 ? 3.08027 14.92486 35.61144 1.000 52.90805 227 PRO D N 1
ATOM 8482 C CA . PRO D 1 201 ? 4.53347 15.19052 35.61881 1.000 49.55077 227 PRO D CA 1
ATOM 8483 C C . PRO D 1 201 ? 4.88255 16.67265 35.69544 1.000 49.13267 227 PRO D C 1
ATOM 8484 O O . PRO D 1 201 ? 4.21450 17.51771 35.09882 1.000 50.18854 227 PRO D O 1
ATOM 8488 N N . ILE D 1 202 ? 5.97927 16.98060 36.40299 1.000 55.89151 228 ILE D N 1
ATOM 8489 C CA . ILE D 1 202 ? 6.43123 18.35610 36.61040 1.000 50.77206 228 ILE D CA 1
ATOM 8490 C C . ILE D 1 202 ? 7.91092 18.51875 36.25490 1.000 50.86940 228 ILE D C 1
ATOM 8491 O O . ILE D 1 202 ? 8.64347 17.55710 36.00986 1.000 50.18971 228 ILE D O 1
ATOM 8496 N N . ALA D 1 203 ? 8.33930 19.77896 36.24314 1.000 45.60843 229 ALA D N 1
ATOM 8497 C CA . ALA D 1 203 ? 9.72635 20.16830 36.14872 1.000 47.79973 229 ALA D CA 1
ATOM 8498 C C . ALA D 1 203 ? 9.93998 21.28499 37.16512 1.000 51.29040 229 ALA D C 1
ATOM 8499 O O . ALA D 1 203 ? 9.05059 22.13673 37.35175 1.000 47.25542 229 ALA D O 1
ATOM 8501 N N . PRO D 1 204 ? 11.09384 21.31281 37.82799 1.000 48.06277 230 PRO D N 1
ATOM 8502 C CA . PRO D 1 204 ? 11.26704 22.19630 38.99070 1.000 50.01130 230 PRO D CA 1
ATOM 8503 C C . PRO D 1 204 ? 11.47584 23.65180 38.59609 1.000 48.00629 230 PRO D C 1
ATOM 8504 O O . PRO D 1 204 ? 11.82399 23.97729 37.45836 1.000 49.56895 230 PRO D O 1
ATOM 8508 N N . GLY D 1 205 ? 11.27342 24.52508 39.58086 1.000 45.64750 231 GLY D N 1
ATOM 8509 C CA . GLY D 1 205 ? 11.51308 25.94261 39.43520 1.000 43.46999 231 GLY D CA 1
ATOM 8510 C C . GLY D 1 205 ? 12.99540 26.29887 39.34344 1.000 45.77779 231 GLY D C 1
ATOM 8511 O O . GLY D 1 205 ? 13.88302 25.45303 39.22588 1.000 45.00451 231 GLY D O 1
ATOM 8512 N N . MET D 1 206 ? 13.24800 27.61069 39.40296 1.000 43.89655 232 MET D N 1
ATOM 8513 C CA . MET D 1 206 ? 14.60876 28.13928 39.30414 1.000 49.28916 232 MET D CA 1
ATOM 8514 C C . MET D 1 206 ? 15.48830 27.67754 40.47480 1.000 49.21958 232 MET D C 1
ATOM 8515 O O . MET D 1 206 ? 16.63121 27.24752 40.27499 1.000 44.65959 232 MET D O 1
ATOM 8520 N N . ALA D 1 207 ? 14.99676 27.82451 41.71381 1.000 46.00749 233 ALA D N 1
ATOM 8521 C CA . ALA D 1 207 ? 15.81353 27.45047 42.86891 1.000 50.35424 233 ALA D CA 1
ATOM 8522 C C . ALA D 1 207 ? 16.16084 25.97058 42.82532 1.000 48.78041 233 ALA D C 1
ATOM 8523 O O . ALA D 1 207 ? 17.32353 25.59327 42.99973 1.000 51.03534 233 ALA D O 1
ATOM 8525 N N . GLY D 1 208 ? 15.16904 25.11929 42.54782 1.000 44.56610 234 GLY D N 1
ATOM 8526 C CA . GLY D 1 208 ? 15.42592 23.68872 42.51172 1.000 45.26233 234 GLY D CA 1
ATOM 8527 C C . GLY D 1 208 ? 16.42793 23.29210 41.44352 1.000 50.86742 234 GLY D C 1
ATOM 8528 O O . GLY D 1 208 ? 17.24013 22.38287 41.64403 1.000 57.08404 234 GLY D O 1
ATOM 8529 N N . LEU D 1 209 ? 16.39448 23.97268 40.29315 1.000 51.61278 235 LEU D N 1
ATOM 8530 C CA . LEU D 1 209 ? 17.33732 23.64395 39.22753 1.000 49.26445 235 LEU D CA 1
ATOM 8531 C C . LEU D 1 209 ? 18.73368 24.18945 39.52250 1.000 46.16390 235 LEU D C 1
ATOM 8532 O O . LEU D 1 209 ? 19.73034 23.50363 39.27570 1.000 47.95174 235 LEU D O 1
ATOM 8537 N N . ALA D 1 210 ? 18.82439 25.42079 40.03318 1.000 46.09506 236 ALA D N 1
ATOM 8538 C CA . ALA D 1 210 ? 20.08937 25.92364 40.56088 1.000 50.81763 236 ALA D CA 1
ATOM 8539 C C . ALA D 1 210 ? 20.72080 24.93246 41.54891 1.000 53.13582 236 ALA D C 1
ATOM 8540 O O . ALA D 1 210 ? 21.88025 24.53089 41.38629 1.000 51.52956 236 ALA D O 1
ATOM 8542 N N . ALA D 1 211 ? 19.95663 24.49946 42.56029 1.000 50.00115 237 ALA D N 1
ATOM 8543 C CA . ALA D 1 211 ? 20.51270 23.59082 43.55911 1.000 52.78137 237 ALA D CA 1
ATOM 8544 C C . ALA D 1 211 ? 20.92981 22.27100 42.94597 1.000 55.89838 237 ALA D C 1
ATOM 8545 O O . ALA D 1 211 ? 21.91638 21.67089 43.38801 1.000 58.09826 237 ALA D O 1
ATOM 8547 N N . TYR D 1 212 ? 20.21120 21.79716 41.93051 1.000 50.10612 238 TYR D N 1
ATOM 8548 C CA . TYR D 1 212 ? 20.65426 20.56203 41.30243 1.000 52.22848 238 TYR D CA 1
ATOM 8549 C C . TYR D 1 212 ? 21.89761 20.79652 40.45743 1.000 58.79144 238 TYR D C 1
ATOM 8550 O O . TYR D 1 212 ? 22.80285 19.95074 40.41849 1.000 56.49067 238 TYR D O 1
ATOM 8559 N N . PHE D 1 213 ? 21.95934 21.93887 39.77141 1.000 54.48631 239 PHE D N 1
ATOM 8560 C CA . PHE D 1 213 ? 23.10877 22.21984 38.92383 1.000 53.27587 239 PHE D CA 1
ATOM 8561 C C . PHE D 1 213 ? 24.36572 22.43985 39.75881 1.000 55.15026 239 PHE D C 1
ATOM 8562 O O . PHE D 1 213 ? 25.40992 21.83202 39.49537 1.000 53.85647 239 PHE D O 1
ATOM 8570 N N . LEU D 1 214 ? 24.27742 23.30090 40.77749 1.000 57.91530 240 LEU D N 1
ATOM 8571 C CA . LEU D 1 214 ? 25.43763 23.64835 41.59504 1.000 55.91485 240 LEU D CA 1
ATOM 8572 C C . LEU D 1 214 ? 25.79197 22.54235 42.58091 1.000 58.84948 240 LEU D C 1
ATOM 8573 O O . LEU D 1 214 ? 26.95703 22.15347 42.68510 1.000 63.44113 240 LEU D O 1
ATOM 8578 N N . LEU D 1 215 ? 24.81136 22.02581 43.32312 1.000 59.66874 241 LEU D N 1
ATOM 8579 C CA . LEU D 1 215 ? 25.11257 21.18738 44.47869 1.000 59.30045 241 LEU D CA 1
ATOM 8580 C C . LEU D 1 215 ? 24.75324 19.71812 44.30950 1.000 61.24346 241 LEU D C 1
ATOM 8581 O O . LEU D 1 215 ? 25.21078 18.89678 45.11085 1.000 66.51233 241 LEU D O 1
ATOM 8586 N N . GLY D 1 216 ? 23.96819 19.35633 43.30233 1.000 57.32862 242 GLY D N 1
ATOM 8587 C CA . GLY D 1 216 ? 23.51780 17.98936 43.18475 1.000 51.98357 242 GLY D CA 1
ATOM 8588 C C . GLY D 1 216 ? 22.31834 17.65011 44.03362 1.000 54.05132 242 GLY D C 1
ATOM 8589 O O . GLY D 1 216 ? 21.91579 16.47847 44.06796 1.000 53.95947 242 GLY D O 1
ATOM 8590 N N . VAL D 1 217 ? 21.73625 18.62846 44.73011 1.000 54.59915 243 VAL D N 1
ATOM 8591 C CA . VAL D 1 217 ? 20.47843 18.38114 45.41816 1.000 55.15153 243 VAL D CA 1
ATOM 8592 C C . VAL D 1 217 ? 19.44238 17.95223 44.39582 1.000 58.90171 243 VAL D C 1
ATOM 8593 O O . VAL D 1 217 ? 19.22938 18.62698 43.37751 1.000 58.42151 243 VAL D O 1
ATOM 8597 N N . LYS D 1 218 ? 18.80139 16.83854 44.65350 1.000 58.75312 244 LYS D N 1
ATOM 8598 C CA . LYS D 1 218 ? 17.89917 16.34325 43.62646 1.000 62.49399 244 LYS D CA 1
ATOM 8599 C C . LYS D 1 218 ? 16.52718 17.01400 43.74528 1.000 61.04128 244 LYS D C 1
ATOM 8600 O O . LYS D 1 218 ? 16.00073 17.16898 44.84848 1.000 56.87506 244 LYS D O 1
ATOM 8606 N N . PRO D 1 219 ? 15.93495 17.42221 42.61501 1.000 60.06491 245 PRO D N 1
ATOM 8607 C CA . PRO D 1 219 ? 14.71704 18.24197 42.65664 1.000 59.90399 245 PRO D CA 1
ATOM 8608 C C . PRO D 1 219 ? 13.50614 17.55685 43.26653 1.000 60.49772 245 PRO D C 1
ATOM 8609 O O . PRO D 1 219 ? 13.56229 16.39546 43.67788 1.000 61.95293 245 PRO D O 1
ATOM 8613 N N . MET D 1 220 ? 12.39702 18.29700 43.28833 1.000 60.35477 246 MET D N 1
ATOM 8614 C CA . MET D 1 220 ? 11.13976 17.84268 43.86773 1.000 59.77557 246 MET D CA 1
ATOM 8615 C C . MET D 1 220 ? 10.70768 16.48849 43.31351 1.000 59.94758 246 MET D C 1
ATOM 8616 O O . MET D 1 220 ? 10.81433 16.22654 42.11565 1.000 54.75167 246 MET D O 1
ATOM 8621 N N . HIS D 1 221 ? 10.20478 15.62759 44.19835 1.000 62.34640 247 HIS D N 1
ATOM 8622 C CA . HIS D 1 221 ? 9.69949 14.33287 43.76680 1.000 61.80219 247 HIS D CA 1
ATOM 8623 C C . HIS D 1 221 ? 8.53427 14.52764 42.80350 1.000 65.22790 247 HIS D C 1
ATOM 8624 O O . HIS D 1 221 ? 7.62506 15.32485 43.05801 1.000 60.92094 247 HIS D O 1
ATOM 8631 N N . GLY D 1 222 ? 8.57501 13.79448 41.68859 1.000 61.05457 248 GLY D N 1
ATOM 8632 C CA . GLY D 1 222 ? 7.65533 13.95481 40.59173 1.000 58.79810 248 GLY D CA 1
ATOM 8633 C C . GLY D 1 222 ? 8.30291 14.51854 39.34835 1.000 59.60748 248 GLY D C 1
ATOM 8634 O O . GLY D 1 222 ? 7.71525 14.42689 38.26260 1.000 53.79487 248 GLY D O 1
ATOM 8635 N N . THR D 1 223 ? 9.49018 15.11036 39.48485 1.000 61.72578 249 THR D N 1
ATOM 8636 C CA . THR D 1 223 ? 10.24241 15.58206 38.33348 1.000 54.83386 249 THR D CA 1
ATOM 8637 C C . THR D 1 223 ? 10.44664 14.45058 37.34497 1.000 56.82097 249 THR D C 1
ATOM 8638 O O . THR D 1 223 ? 10.90920 13.36740 37.71163 1.000 54.70851 249 THR D O 1
ATOM 8642 N N . VAL D 1 224 ? 10.08407 14.70833 36.09015 1.000 55.83606 250 VAL D N 1
ATOM 8643 C CA . VAL D 1 224 ? 10.41736 13.82163 34.98841 1.000 52.17925 250 VAL D CA 1
ATOM 8644 C C . VAL D 1 224 ? 11.46783 14.43371 34.07383 1.000 51.78443 250 VAL D C 1
ATOM 8645 O O . VAL D 1 224 ? 12.09440 13.69672 33.29917 1.000 52.85669 250 VAL D O 1
ATOM 8649 N N . ALA D 1 225 ? 11.71080 15.73924 34.16345 1.000 50.03778 251 ALA D N 1
ATOM 8650 C CA . ALA D 1 225 ? 12.61446 16.41556 33.24306 1.000 49.34220 251 ALA D CA 1
ATOM 8651 C C . ALA D 1 225 ? 13.12428 17.69696 33.88723 1.000 49.84320 251 ALA D C 1
ATOM 8652 O O . ALA D 1 225 ? 12.42786 18.33124 34.68373 1.000 44.17266 251 ALA D O 1
ATOM 8654 N N . LEU D 1 226 ? 14.35540 18.05958 33.53933 1.000 52.47574 252 LEU D N 1
ATOM 8655 C CA . LEU D 1 226 ? 14.91743 19.36717 33.85449 1.000 48.71360 252 LEU D CA 1
ATOM 8656 C C . LEU D 1 226 ? 14.81177 20.24978 32.61552 1.000 49.08068 252 LEU D C 1
ATOM 8657 O O . LEU D 1 226 ? 15.33307 19.89226 31.55171 1.000 47.39838 252 LEU D O 1
ATOM 8662 N N . GLN D 1 227 ? 14.16189 21.39956 32.75605 1.000 46.04033 253 GLN D N 1
ATOM 8663 C CA . GLN D 1 227 ? 13.96603 22.32952 31.64943 1.000 48.43831 253 GLN D CA 1
ATOM 8664 C C . GLN D 1 227 ? 14.79203 23.57382 31.92481 1.000 48.32748 253 GLN D C 1
ATOM 8665 O O . GLN D 1 227 ? 14.56393 24.27565 32.91769 1.000 47.05309 253 GLN D O 1
ATOM 8671 N N . ILE D 1 228 ? 15.76123 23.82611 31.05041 1.000 48.96791 254 ILE D N 1
ATOM 8672 C CA . ILE D 1 228 ? 16.87392 24.72280 31.35741 1.000 50.93146 254 ILE D CA 1
ATOM 8673 C C . ILE D 1 228 ? 17.04391 25.69815 30.20395 1.000 47.09709 254 ILE D C 1
ATOM 8674 O O . ILE D 1 228 ? 16.66390 25.40229 29.06021 1.000 46.90796 254 ILE D O 1
ATOM 8679 N N . PRO D 1 229 ? 17.60556 26.87283 30.47120 1.000 47.45667 255 PRO D N 1
ATOM 8680 C CA . PRO D 1 229 ? 18.14191 27.69525 29.38474 1.000 44.62048 255 PRO D CA 1
ATOM 8681 C C . PRO D 1 229 ? 19.50703 27.17434 28.95559 1.000 47.08867 255 PRO D C 1
ATOM 8682 O O . PRO D 1 229 ? 20.13680 26.36333 29.63267 1.000 49.70203 255 PRO D O 1
ATOM 8686 N N . VAL D 1 230 ? 19.95554 27.64740 27.79342 1.000 50.86701 256 VAL D N 1
ATOM 8687 C CA . VAL D 1 230 ? 21.26027 27.24953 27.28421 1.000 50.67039 256 VAL D CA 1
ATOM 8688 C C . VAL D 1 230 ? 22.37096 27.80937 28.15218 1.000 57.61480 256 VAL D C 1
ATOM 8689 O O . VAL D 1 230 ? 23.48149 27.26669 28.19591 1.000 59.48285 256 VAL D O 1
ATOM 8693 N N . ARG D 1 231 ? 22.07807 28.87330 28.87876 1.000 54.68551 257 ARG D N 1
ATOM 8694 C CA . ARG D 1 231 ? 23.08287 29.65481 29.56684 1.000 57.69068 257 ARG D CA 1
ATOM 8695 C C . ARG D 1 231 ? 22.32613 30.53862 30.53098 1.000 56.88746 257 ARG D C 1
ATOM 8696 O O . ARG D 1 231 ? 21.19988 30.93596 30.24032 1.000 56.70086 257 ARG D O 1
ATOM 8704 N N . TYR D 1 232 ? 22.90724 30.79404 31.69432 1.000 61.31251 258 TYR D N 1
ATOM 8705 C CA . TYR D 1 232 ? 22.27540 31.68483 32.65450 1.000 62.90350 258 TYR D CA 1
ATOM 8706 C C . TYR D 1 232 ? 23.36661 32.53894 33.26708 1.000 69.87190 258 TYR D C 1
ATOM 8707 O O . TYR D 1 232 ? 24.26467 32.00458 33.92521 1.000 73.84037 258 TYR D O 1
ATOM 8716 N N . GLN D 1 233 ? 23.29717 33.84988 33.03283 1.000 71.73465 259 GLN D N 1
ATOM 8717 C CA . GLN D 1 233 ? 24.25435 34.81604 33.57508 1.000 76.58447 259 GLN D CA 1
ATOM 8718 C C . GLN D 1 233 ? 25.69216 34.38094 33.28150 1.000 77.14847 259 GLN D C 1
ATOM 8719 O O . GLN D 1 233 ? 26.48958 34.13498 34.18739 1.000 80.65436 259 GLN D O 1
ATOM 8725 N N . GLY D 1 234 ? 26.00314 34.25985 31.98877 1.000 76.64968 260 GLY D N 1
ATOM 8726 C CA . GLY D 1 234 ? 27.32892 33.89947 31.54072 1.000 75.29074 260 GLY D CA 1
ATOM 8727 C C . GLY D 1 234 ? 27.72499 32.44403 31.70731 1.000 79.62065 260 GLY D C 1
ATOM 8728 O O . GLY D 1 234 ? 28.61411 31.98011 30.98684 1.000 82.80425 260 GLY D O 1
ATOM 8729 N N . LEU D 1 235 ? 27.09669 31.70239 32.62315 1.000 73.07335 261 LEU D N 1
ATOM 8730 C CA . LEU D 1 235 ? 27.49877 30.32850 32.92704 1.000 69.95882 261 LEU D CA 1
ATOM 8731 C C . LEU D 1 235 ? 26.73100 29.33327 32.05051 1.000 70.39396 261 LEU D C 1
ATOM 8732 O O . LEU D 1 235 ? 25.49263 29.31429 32.05620 1.000 66.81116 261 LEU D O 1
ATOM 8737 N N . GLU D 1 236 ? 27.46919 28.49758 31.31512 1.000 65.71232 262 GLU D N 1
ATOM 8738 C CA . GLU D 1 236 ? 26.86844 27.54035 30.39186 1.000 62.41215 262 GLU D CA 1
ATOM 8739 C C . GLU D 1 236 ? 26.12848 26.44418 31.15598 1.000 60.28440 262 GLU D C 1
ATOM 8740 O O . GLU D 1 236 ? 26.73657 25.71377 31.94290 1.000 64.84462 262 GLU D O 1
ATOM 8746 N N . ILE D 1 237 ? 24.82685 26.30615 30.91593 1.000 58.21554 263 ILE D N 1
ATOM 8747 C CA . ILE D 1 237 ? 24.02026 25.32357 31.62933 1.000 52.89979 263 ILE D CA 1
ATOM 8748 C C . ILE D 1 237 ? 23.80135 24.06098 30.80762 1.000 54.59089 263 ILE D C 1
ATOM 8749 O O . ILE D 1 237 ? 23.90583 22.95711 31.33551 1.000 56.90209 263 ILE D O 1
ATOM 8754 N N . ALA D 1 238 ? 23.48331 24.18548 29.52180 1.000 53.83890 264 ALA D N 1
ATOM 8755 C CA . ALA D 1 238 ? 23.19635 23.00640 28.70145 1.000 53.16204 264 ALA D CA 1
ATOM 8756 C C . ALA D 1 238 ? 24.49523 22.48325 28.09029 1.000 57.05527 264 ALA D C 1
ATOM 8757 O O . ALA D 1 238 ? 24.73161 22.55422 26.88508 1.000 51.07758 264 ALA D O 1
ATOM 8759 N N . THR D 1 239 ? 25.38164 21.92519 28.99926 1.000 57.77640 265 THR D N 1
ATOM 8760 C CA . THR D 1 239 ? 26.63104 21.28672 28.60598 1.000 56.09556 265 THR D CA 1
ATOM 8761 C C . THR D 1 239 ? 26.42070 19.78347 28.45659 1.000 58.23258 265 THR D C 1
ATOM 8762 O O . THR D 1 239 ? 25.49762 19.21679 29.05572 1.000 53.79363 265 THR D O 1
ATOM 8766 N N . PRO D 1 240 ? 27.23706 19.10053 27.64916 1.000 60.18218 266 PRO D N 1
ATOM 8767 C CA . PRO D 1 240 ? 27.14027 17.63140 27.62440 1.000 60.61789 266 PRO D CA 1
ATOM 8768 C C . PRO D 1 240 ? 27.33807 16.99293 28.99740 1.000 62.68805 266 PRO D C 1
ATOM 8769 O O . PRO D 1 240 ? 26.63261 16.02820 29.32691 1.000 60.41413 266 PRO D O 1
ATOM 8773 N N . GLU D 1 241 ? 28.24580 17.52533 29.82426 1.000 59.51401 267 GLU D N 1
ATOM 8774 C CA . GLU D 1 241 ? 28.46597 16.96113 31.15502 1.000 60.85862 267 GLU D CA 1
ATOM 8775 C C . GLU D 1 241 ? 27.21471 17.04848 32.01292 1.000 61.15156 267 GLU D C 1
ATOM 8776 O O . GLU D 1 241 ? 26.88560 16.09530 32.73183 1.000 62.22194 267 GLU D O 1
ATOM 8782 N N . PHE D 1 242 ? 26.51503 18.19198 31.97725 1.000 59.59907 268 PHE D N 1
ATOM 8783 C CA . PHE D 1 242 ? 25.31450 18.33114 32.80026 1.000 60.94959 268 PHE D CA 1
ATOM 8784 C C . PHE D 1 242 ? 24.20906 17.37499 32.35121 1.000 58.13843 268 PHE D C 1
ATOM 8785 O O . PHE D 1 242 ? 23.61189 16.67626 33.17689 1.000 60.64584 268 PHE D O 1
ATOM 8793 N N . ILE D 1 243 ? 23.90943 17.33990 31.04945 1.000 56.54839 269 ILE D N 1
ATOM 8794 C CA . ILE D 1 243 ? 22.86634 16.44525 30.54346 1.000 56.03213 269 ILE D CA 1
ATOM 8795 C C . ILE D 1 243 ? 23.24523 14.98220 30.77448 1.000 57.89510 269 ILE D C 1
ATOM 8796 O O . ILE D 1 243 ? 22.37549 14.12936 31.00786 1.000 51.84074 269 ILE D O 1
ATOM 8801 N N . ARG D 1 244 ? 24.54597 14.67100 30.73338 1.000 63.90601 270 ARG D N 1
ATOM 8802 C CA . ARG D 1 244 ? 25.00358 13.32046 31.05654 1.000 61.02882 270 ARG D CA 1
ATOM 8803 C C . ARG D 1 244 ? 24.70176 12.97244 32.50824 1.000 53.85464 270 ARG D C 1
ATOM 8804 O O . ARG D 1 244 ? 24.24398 11.86481 32.80939 1.000 54.50075 270 ARG D O 1
ATOM 8812 N N . ARG D 1 245 ? 24.93943 13.91086 33.42092 1.000 53.50154 271 ARG D N 1
ATOM 8813 C CA . ARG D 1 245 ? 24.59755 13.67423 34.81630 1.000 54.70606 271 ARG D CA 1
ATOM 8814 C C . ARG D 1 245 ? 23.08646 13.55501 35.00455 1.000 56.59224 271 ARG D C 1
ATOM 8815 O O . ARG D 1 245 ? 22.60341 12.60173 35.62744 1.000 59.64476 271 ARG D O 1
ATOM 8823 N N . ALA D 1 246 ? 22.32024 14.50786 34.45899 1.000 56.57186 272 ALA D N 1
ATOM 8824 C CA . ALA D 1 246 ? 20.86314 14.45684 34.58367 1.000 58.20653 272 ALA D CA 1
ATOM 8825 C C . ALA D 1 246 ? 20.30527 13.13929 34.06707 1.000 54.69174 272 ALA D C 1
ATOM 8826 O O . ALA D 1 246 ? 19.37649 12.57463 34.65684 1.000 58.15001 272 ALA D O 1
ATOM 8828 N N . HIS D 1 247 ? 20.85819 12.63520 32.96692 1.000 52.81369 273 HIS D N 1
ATOM 8829 C CA . HIS D 1 247 ? 20.39884 11.35804 32.43556 1.000 57.54898 273 HIS D CA 1
ATOM 8830 C C . HIS D 1 247 ? 20.70861 10.21149 33.39966 1.000 60.60799 273 HIS D C 1
ATOM 8831 O O . HIS D 1 247 ? 19.83954 9.37486 33.68122 1.000 57.52227 273 HIS D O 1
ATOM 8838 N N . ALA D 1 248 ? 21.92772 10.17732 33.94397 1.000 60.88570 274 ALA D N 1
ATOM 8839 C CA . ALA D 1 248 ? 22.27211 9.14883 34.91952 1.000 59.47871 274 ALA D CA 1
ATOM 8840 C C . ALA D 1 248 ? 21.34663 9.17584 36.13137 1.000 62.96815 274 ALA D C 1
ATOM 8841 O O . ALA D 1 248 ? 21.15341 8.14349 36.78233 1.000 63.10121 274 ALA D O 1
ATOM 8843 N N . ASP D 1 249 ? 20.76316 10.33099 36.45236 1.000 63.58791 275 ASP D N 1
ATOM 8844 C CA . ASP D 1 249 ? 19.81327 10.42893 37.55489 1.000 58.89219 275 ASP D CA 1
ATOM 8845 C C . ASP D 1 249 ? 18.37130 10.16134 37.11929 1.000 58.99794 275 ASP D C 1
ATOM 8846 O O . ASP D 1 249 ? 17.44603 10.36329 37.91156 1.000 60.58772 275 ASP D O 1
ATOM 8851 N N . GLY D 1 250 ? 18.15360 9.71490 35.88628 1.000 58.68484 276 GLY D N 1
ATOM 8852 C CA . GLY D 1 250 ? 16.81297 9.36034 35.46459 1.000 61.19420 276 GLY D CA 1
ATOM 8853 C C . GLY D 1 250 ? 15.94891 10.50349 34.97195 1.000 60.33355 276 GLY D C 1
ATOM 8854 O O . GLY D 1 250 ? 14.75375 10.29525 34.74480 1.000 63.06858 276 GLY D O 1
ATOM 8855 N N . TYR D 1 251 ? 16.50910 11.69653 34.79088 1.000 56.61841 277 TYR D N 1
ATOM 8856 C CA . TYR D 1 251 ? 15.77709 12.85471 34.29834 1.000 50.71064 277 TYR D CA 1
ATOM 8857 C C . TYR D 1 251 ? 15.98306 13.02839 32.79955 1.000 56.34189 277 TYR D C 1
ATOM 8858 O O . TYR D 1 251 ? 17.08316 12.80362 32.28753 1.000 56.18899 277 TYR D O 1
ATOM 8867 N N . ALA D 1 252 ? 14.92928 13.45538 32.09908 1.000 53.80638 278 ALA D N 1
ATOM 8868 C CA . ALA D 1 252 ? 15.10999 13.95146 30.74342 1.000 47.50320 278 ALA D CA 1
ATOM 8869 C C . ALA D 1 252 ? 15.54534 15.42119 30.77103 1.000 45.79850 278 ALA D C 1
ATOM 8870 O O . ALA D 1 252 ? 15.35266 16.13508 31.76009 1.000 45.80686 278 ALA D O 1
ATOM 8872 N N . VAL D 1 253 ? 16.13804 15.88004 29.66965 1.000 46.47542 279 VAL D N 1
ATOM 8873 C CA . VAL D 1 253 ? 16.58456 17.26935 29.55408 1.000 46.97036 279 VAL D CA 1
ATOM 8874 C C . VAL D 1 253 ? 15.91021 17.93527 28.34878 1.000 46.89055 279 VAL D C 1
ATOM 8875 O O . VAL D 1 253 ? 16.02340 17.44360 27.21702 1.000 40.22093 279 VAL D O 1
ATOM 8879 N N . HIS D 1 254 ? 15.22421 19.06029 28.60357 1.000 45.11292 280 HIS D N 1
ATOM 8880 C CA . HIS D 1 254 ? 14.63003 19.92882 27.58789 1.000 44.10048 280 HIS D CA 1
ATOM 8881 C C . HIS D 1 254 ? 15.21190 21.32701 27.72301 1.000 42.96023 280 HIS D C 1
ATOM 8882 O O . HIS D 1 254 ? 15.23113 21.88599 28.82105 1.000 41.49982 280 HIS D O 1
ATOM 8889 N N . VAL D 1 255 ? 15.61777 21.90929 26.59807 1.000 43.65371 281 VAL D N 1
ATOM 8890 C CA . VAL D 1 255 ? 16.42680 23.12346 26.55461 1.000 43.80518 281 VAL D CA 1
ATOM 8891 C C . VAL D 1 255 ? 15.62395 24.23001 25.87886 1.000 43.65332 281 VAL D C 1
ATOM 8892 O O . VAL D 1 255 ? 15.07263 24.02143 24.79745 1.000 40.06791 281 VAL D O 1
ATOM 8896 N N . TRP D 1 256 ? 15.57570 25.40785 26.49823 1.000 46.45683 282 TRP D N 1
ATOM 8897 C CA . TRP D 1 256 ? 14.99322 26.57807 25.85383 1.000 44.08858 282 TRP D CA 1
ATOM 8898 C C . TRP D 1 256 ? 16.03409 27.67699 25.70634 1.000 45.81129 282 TRP D C 1
ATOM 8899 O O . TRP D 1 256 ? 17.13551 27.61098 26.26717 1.000 45.82012 282 TRP D O 1
ATOM 8910 N N . PHE D 1 257 ? 15.64086 28.71047 24.95204 1.000 43.35960 283 PHE D N 1
ATOM 8911 C CA . PHE D 1 257 ? 16.54966 29.73772 24.45752 1.000 44.66013 283 PHE D CA 1
ATOM 8912 C C . PHE D 1 257 ? 16.15753 31.10711 24.99013 1.000 48.36684 283 PHE D C 1
ATOM 8913 O O . PHE D 1 257 ? 16.75250 31.56842 25.96808 1.000 48.87009 283 PHE D O 1
ATOM 8921 N N . SER D 1 258 ? 15.16506 31.75901 24.37778 1.000 44.52420 284 SER D N 1
ATOM 8922 C CA . SER D 1 258 ? 14.57731 32.98071 24.93634 1.000 45.42845 284 SER D CA 1
ATOM 8923 C C . SER D 1 258 ? 15.63801 34.03433 25.24300 1.000 49.96960 284 SER D C 1
ATOM 8924 O O . SER D 1 258 ? 15.65713 34.63376 26.32509 1.000 43.61883 284 SER D O 1
ATOM 8927 N N . GLY D 1 259 ? 16.55091 34.23795 24.29353 1.000 43.62778 285 GLY D N 1
ATOM 8928 C CA . GLY D 1 259 ? 17.59899 35.22287 24.47551 1.000 42.55003 285 GLY D CA 1
ATOM 8929 C C . GLY D 1 259 ? 18.75905 34.81546 25.36789 1.000 48.85982 285 GLY D C 1
ATOM 8930 O O . GLY D 1 259 ? 19.71206 35.59501 25.50002 1.000 43.48993 285 GLY D O 1
ATOM 8931 N N . THR D 1 260 ? 18.71874 33.64049 26.00496 1.000 45.83691 286 THR D N 1
ATOM 8932 C CA . THR D 1 260 ? 19.94204 33.16209 26.63846 1.000 50.52029 286 THR D CA 1
ATOM 8933 C C . THR D 1 260 ? 20.94455 32.66639 25.60490 1.000 48.81879 286 THR D C 1
ATOM 8934 O O . THR D 1 260 ? 22.14269 32.60365 25.89687 1.000 53.79832 286 THR D O 1
ATOM 8938 N N . ALA D 1 261 ? 20.48196 32.32512 24.41128 1.000 48.84877 287 ALA D N 1
ATOM 8939 C CA . ALA D 1 261 ? 21.34003 31.97078 23.29113 1.000 49.08578 287 ALA D CA 1
ATOM 8940 C C . ALA D 1 261 ? 20.56775 32.25987 22.01409 1.000 48.22910 287 ALA D C 1
ATOM 8941 O O . ALA D 1 261 ? 19.33380 32.34867 22.04667 1.000 48.23662 287 ALA D O 1
ATOM 8943 N N . PRO D 1 262 ? 21.26074 32.43943 20.87566 1.000 52.42517 288 PRO D N 1
ATOM 8944 C CA . PRO D 1 262 ? 20.54863 32.68081 19.60950 1.000 47.71037 288 PRO D CA 1
ATOM 8945 C C . PRO D 1 262 ? 19.58921 31.54756 19.28381 1.000 49.43035 288 PRO D C 1
ATOM 8946 O O . PRO D 1 262 ? 19.85522 30.38155 19.58508 1.000 49.96374 288 PRO D O 1
ATOM 8950 N N . ASP D 1 263 ? 18.45757 31.91365 18.66276 1.000 51.51283 289 ASP D N 1
ATOM 8951 C CA . ASP D 1 263 ? 17.56459 30.97068 17.98295 1.000 46.44312 289 ASP D CA 1
ATOM 8952 C C . ASP D 1 263 ? 18.06565 30.83985 16.54673 1.000 50.19229 289 ASP D C 1
ATOM 8953 O O . ASP D 1 263 ? 17.54541 31.46566 15.62211 1.000 52.33003 289 ASP D O 1
ATOM 8958 N N . ASP D 1 264 ? 19.10904 30.03515 16.34463 1.000 51.34936 290 ASP D N 1
ATOM 8959 C CA . ASP D 1 264 ? 19.60280 29.84772 14.98424 1.000 47.69627 290 ASP D CA 1
ATOM 8960 C C . ASP D 1 264 ? 20.04214 28.40590 14.77357 1.000 46.87866 290 ASP D C 1
ATOM 8961 O O . ASP D 1 264 ? 19.99251 27.56938 15.68037 1.000 47.07165 290 ASP D O 1
ATOM 8966 N N . GLU D 1 265 ? 20.43700 28.11847 13.53307 1.000 53.37691 291 GLU D N 1
ATOM 8967 C CA . GLU D 1 265 ? 20.79519 26.75783 13.14541 1.000 52.24792 291 GLU D CA 1
ATOM 8968 C C . GLU D 1 265 ? 21.95257 26.21661 13.98706 1.000 52.23632 291 GLU D C 1
ATOM 8969 O O . GLU D 1 265 ? 21.88538 25.09563 14.50646 1.000 51.67992 291 GLU D O 1
ATOM 8975 N N . ALA D 1 266 ? 23.02527 27.00042 14.13397 1.000 47.62132 292 ALA D N 1
ATOM 8976 C CA . ALA D 1 266 ? 24.21022 26.48341 14.80735 1.000 50.43720 292 ALA D CA 1
ATOM 8977 C C . ALA D 1 266 ? 23.91287 26.16182 16.26737 1.000 52.53286 292 ALA D C 1
ATOM 8978 O O . ALA D 1 266 ? 24.38034 25.14850 16.79834 1.000 59.07866 292 ALA D O 1
ATOM 8980 N N . THR D 1 267 ? 23.11932 26.99475 16.92744 1.000 48.51892 293 THR D N 1
ATOM 8981 C CA . THR D 1 267 ? 22.79589 26.72562 18.32071 1.000 48.26939 293 THR D CA 1
ATOM 8982 C C . THR D 1 267 ? 21.89273 25.50428 18.45671 1.000 49.08462 293 THR D C 1
ATOM 8983 O O . THR D 1 267 ? 22.05852 24.71216 19.38705 1.000 52.02728 293 THR D O 1
ATOM 8987 N N . TYR D 1 268 ? 20.94312 25.32158 17.53503 1.000 45.81633 294 TYR D N 1
ATOM 8988 C CA . TYR D 1 268 ? 20.06402 24.15427 17.59811 1.000 45.17188 294 TYR D CA 1
ATOM 8989 C C . TYR D 1 268 ? 20.85116 22.85857 17.43315 1.000 49.73344 294 TYR D C 1
ATOM 8990 O O . TYR D 1 268 ? 20.60757 21.86547 18.13625 1.000 47.87926 294 TYR D O 1
ATOM 8999 N N . ASN D 1 269 ? 21.78151 22.84561 16.47678 1.000 53.28302 295 ASN D N 1
ATOM 9000 C CA . ASN D 1 269 ? 22.59156 21.66220 16.22003 1.000 53.51089 295 ASN D CA 1
ATOM 9001 C C . ASN D 1 269 ? 23.50072 21.34472 17.40147 1.000 53.92864 295 ASN D C 1
ATOM 9002 O O . ASN D 1 269 ? 23.81749 20.17502 17.64306 1.000 53.96704 295 ASN D O 1
ATOM 9007 N N . ARG D 1 270 ? 23.92715 22.36880 18.14182 1.000 47.17706 296 ARG D N 1
ATOM 9008 C CA . ARG D 1 270 ? 24.77110 22.13100 19.30325 1.000 52.80556 296 ARG D CA 1
ATOM 9009 C C . ARG D 1 270 ? 23.97917 21.46762 20.41224 1.000 53.77060 296 ARG D C 1
ATOM 9010 O O . ARG D 1 270 ? 24.46324 20.53599 21.06211 1.000 55.41078 296 ARG D O 1
ATOM 9018 N N . ILE D 1 271 ? 22.75465 21.93563 20.63960 1.000 53.61625 297 ILE D N 1
ATOM 9019 C CA . ILE D 1 271 ? 21.93800 21.37546 21.70482 1.000 44.59333 297 ILE D CA 1
ATOM 9020 C C . ILE D 1 271 ? 21.52251 19.95589 21.36207 1.000 47.55108 297 ILE D C 1
ATOM 9021 O O . ILE D 1 271 ? 21.44086 19.08729 22.23647 1.000 55.45629 297 ILE D O 1
ATOM 9026 N N . ILE D 1 272 ? 21.25995 19.68852 20.08909 1.000 50.81831 298 ILE D N 1
ATOM 9027 C CA . ILE D 1 272 ? 20.99268 18.31690 19.68101 1.000 51.93727 298 ILE D CA 1
ATOM 9028 C C . ILE D 1 272 ? 22.20718 17.44475 19.97338 1.000 57.84781 298 ILE D C 1
ATOM 9029 O O . ILE D 1 272 ? 22.10233 16.38918 20.61742 1.000 51.83780 298 ILE D O 1
ATOM 9034 N N . ASP D 1 273 ? 23.38430 17.90430 19.52306 1.000 55.02987 299 ASP D N 1
ATOM 9035 C CA . ASP D 1 273 ? 24.63722 17.18081 19.72704 1.000 56.76328 299 ASP D CA 1
ATOM 9036 C C . ASP D 1 273 ? 24.93162 16.95499 21.20816 1.000 56.06256 299 ASP D C 1
ATOM 9037 O O . ASP D 1 273 ? 25.42061 15.88856 21.59319 1.000 57.92479 299 ASP D O 1
ATOM 9042 N N . SER D 1 274 ? 24.63275 17.93587 22.05136 1.000 53.12824 300 SER D N 1
ATOM 9043 C CA . SER D 1 274 ? 24.82351 17.80511 23.48573 1.000 53.56023 300 SER D CA 1
ATOM 9044 C C . SER D 1 274 ? 23.87827 16.76754 24.13874 1.000 55.27214 300 SER D C 1
ATOM 9045 O O . SER D 1 274 ? 23.89862 16.67161 25.37126 1.000 56.20368 300 SER D O 1
ATOM 9048 N N . CYS D 1 275 ? 23.06203 16.03696 23.37527 1.000 58.01909 301 CYS D N 1
ATOM 9049 C CA . CYS D 1 275 ? 22.21940 14.91270 23.81272 1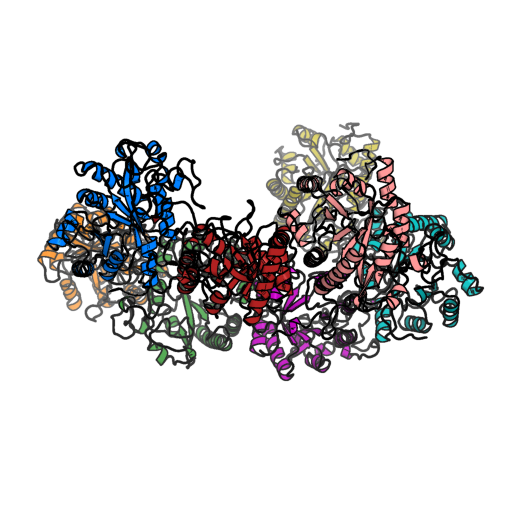.000 58.48548 301 CYS D CA 1
ATOM 9050 C C . CYS D 1 275 ? 20.92119 15.32534 24.48245 1.000 55.28005 301 CYS D C 1
ATOM 9051 O O . CYS D 1 275 ? 20.28109 14.45460 25.08906 1.000 59.58075 301 CYS D O 1
ATOM 9054 N N . ALA D 1 276 ? 20.50523 16.58790 24.40705 1.000 51.31029 302 ALA D N 1
ATOM 9055 C CA . ALA D 1 276 ? 19.21318 16.96003 24.97352 1.000 53.42588 302 ALA D CA 1
ATOM 9056 C C . ALA D 1 276 ? 18.10238 16.10065 24.37672 1.000 46.12641 302 ALA D C 1
ATOM 9057 O O . ALA D 1 276 ? 18.18157 15.66123 23.22622 1.000 44.09104 302 ALA D O 1
ATOM 9059 N N . ASP D 1 277 ? 17.07667 15.82997 25.19935 1.000 48.97262 303 ASP D N 1
ATOM 9060 C CA . ASP D 1 277 ? 15.92366 15.03810 24.77671 1.000 46.41507 303 ASP D CA 1
ATOM 9061 C C . ASP D 1 277 ? 14.91131 15.87526 24.01684 1.000 46.99294 303 ASP D C 1
ATOM 9062 O O . ASP D 1 277 ? 14.16051 15.33447 23.19541 1.000 50.92880 303 ASP D O 1
ATOM 9067 N N . GLY D 1 278 ? 14.84544 17.17391 24.30554 1.000 45.49244 304 GLY D N 1
ATOM 9068 C CA . GLY D 1 278 ? 13.95519 18.05686 23.57819 1.000 45.25866 304 GLY D CA 1
ATOM 9069 C C . GLY D 1 278 ? 14.46422 19.48337 23.57129 1.000 45.77428 304 GLY D C 1
ATOM 9070 O O . GLY D 1 278 ? 15.20693 19.90742 24.46740 1.000 45.98145 304 GLY D O 1
ATOM 9071 N N . LEU D 1 279 ? 14.02257 20.23133 22.55129 1.000 40.75776 305 LEU D N 1
ATOM 9072 C CA . LEU D 1 279 ? 14.29832 21.65345 22.39899 1.000 42.68544 305 LEU D CA 1
ATOM 9073 C C . LEU D 1 279 ? 12.99745 22.44600 22.27112 1.000 45.54204 305 LEU D C 1
ATOM 9074 O O . LEU D 1 279 ? 11.97549 21.94576 21.77180 1.000 42.15069 305 LEU D O 1
ATOM 9079 N N . MET D 1 280 ? 13.05886 23.71300 22.69805 1.000 42.22097 306 MET D N 1
ATOM 9080 C CA . MET D 1 280 ? 11.93218 24.63843 22.64182 1.000 41.40616 306 MET D CA 1
ATOM 9081 C C . MET D 1 280 ? 12.24813 25.79603 21.69168 1.000 37.96075 306 MET D C 1
ATOM 9082 O O . MET D 1 280 ? 12.58624 26.90271 22.13023 1.000 42.03980 306 MET D O 1
ATOM 9087 N N . PRO D 1 281 ? 12.13947 25.58410 20.38322 1.000 39.15491 307 PRO D N 1
ATOM 9088 C CA . PRO D 1 281 ? 12.59827 26.60476 19.42708 1.000 40.91727 307 PRO D CA 1
ATOM 9089 C C . PRO D 1 281 ? 11.55972 27.69626 19.16255 1.000 40.97549 307 PRO D C 1
ATOM 9090 O O . PRO D 1 281 ? 10.36330 27.43256 19.05932 1.000 34.89780 307 PRO D O 1
ATOM 9094 N N . ALA D 1 282 ? 12.03000 28.94413 19.04399 1.000 45.91462 308 ALA D N 1
ATOM 9095 C CA . ALA D 1 282 ? 11.17476 30.00269 18.50984 1.000 42.29629 308 ALA D CA 1
ATOM 9096 C C . ALA D 1 282 ? 10.85076 29.78451 17.03662 1.000 40.54797 308 ALA D C 1
ATOM 9097 O O . ALA D 1 282 ? 9.87407 30.36150 16.54077 1.000 39.50392 308 ALA D O 1
ATOM 9099 N N . TYR D 1 283 ? 11.65072 28.97075 16.32852 1.000 41.85449 309 TYR D N 1
ATOM 9100 C CA . TYR D 1 283 ? 11.41847 28.60531 14.92621 1.000 39.98173 309 TYR D CA 1
ATOM 9101 C C . TYR D 1 283 ? 11.19695 27.10272 14.82514 1.000 38.35955 309 TYR D C 1
ATOM 9102 O O . TYR D 1 283 ? 12.11996 26.35340 14.47054 1.000 41.86651 309 TYR D O 1
ATOM 9111 N N . PRO D 1 284 ? 9.98968 26.62563 15.10327 1.000 39.13434 310 PRO D N 1
ATOM 9112 C CA . PRO D 1 284 ? 9.76653 25.17352 15.07082 1.000 42.05721 310 PRO D CA 1
ATOM 9113 C C . PRO D 1 284 ? 9.88720 24.56736 13.68367 1.000 43.47404 310 PRO D C 1
ATOM 9114 O O . PRO D 1 284 ? 10.33163 23.41794 13.58416 1.000 45.26145 310 PRO D O 1
ATOM 9118 N N . ALA D 1 285 ? 9.51378 25.28138 12.61179 1.000 40.20940 311 ALA D N 1
ATOM 9119 C CA . ALA D 1 285 ? 9.68266 24.69727 11.28176 1.000 40.49347 311 ALA D CA 1
ATOM 9120 C C . ALA D 1 285 ? 11.15180 24.61070 10.89283 1.000 44.18161 311 ALA D C 1
ATOM 9121 O O . ALA D 1 285 ? 11.54941 23.70630 10.15131 1.000 46.67607 311 ALA D O 1
ATOM 9123 N N . LEU D 1 286 ? 11.97113 25.52835 11.38966 1.000 44.34655 312 LEU D N 1
ATOM 9124 C CA . LEU D 1 286 ? 13.41390 25.42249 11.19461 1.000 47.71006 312 LEU D CA 1
ATOM 9125 C C . LEU D 1 286 ? 13.99581 24.18154 11.88040 1.000 47.56324 312 LEU D C 1
ATOM 9126 O O . LEU D 1 286 ? 14.82291 23.46682 11.29567 1.000 49.54864 312 LEU D O 1
ATOM 9131 N N . LEU D 1 287 ? 13.59279 23.92081 13.12485 1.000 42.61750 313 LEU D N 1
ATOM 9132 C CA . LEU D 1 287 ? 14.08079 22.74169 13.83196 1.000 46.86583 313 LEU D CA 1
ATOM 9133 C C . LEU D 1 287 ? 13.70921 21.46657 13.09390 1.000 48.67663 313 LEU D C 1
ATOM 9134 O O . LEU D 1 287 ? 14.53970 20.56299 12.93582 1.000 50.82603 313 LEU D O 1
ATOM 9139 N N . GLU D 1 288 ? 12.46229 21.38728 12.63261 1.000 49.75846 314 GLU D N 1
ATOM 9140 C CA . GLU D 1 288 ? 11.97731 20.21814 11.90885 1.000 51.80245 314 GLU D CA 1
ATOM 9141 C C . GLU D 1 288 ? 12.79521 19.96766 10.65089 1.000 56.88166 314 GLU D C 1
ATOM 9142 O O . GLU D 1 288 ? 13.15194 18.82223 10.35751 1.000 56.22387 314 GLU D O 1
ATOM 9148 N N . ARG D 1 289 ? 13.10478 21.02900 9.89681 1.000 54.08739 315 ARG D N 1
ATOM 9149 C CA . ARG D 1 289 ? 13.98172 20.87594 8.74282 1.000 51.68425 315 ARG D CA 1
ATOM 9150 C C . ARG D 1 289 ? 15.33237 20.31912 9.16916 1.000 49.86989 315 ARG D C 1
ATOM 9151 O O . ARG D 1 289 ? 15.85603 19.40234 8.53334 1.000 58.99962 315 ARG D O 1
ATOM 9159 N N . ILE D 1 290 ? 15.90006 20.83263 10.25710 1.000 50.91802 316 ILE D N 1
ATOM 9160 C CA . ILE D 1 290 ? 17.21026 20.35285 10.70000 1.000 52.88496 316 ILE D CA 1
ATOM 9161 C C . ILE D 1 290 ? 17.14387 18.88629 11.12273 1.000 52.32561 316 ILE D C 1
ATOM 9162 O O . ILE D 1 290 ? 17.93427 18.05653 10.65945 1.000 55.41188 316 ILE D O 1
ATOM 9167 N N . LEU D 1 291 ? 16.21882 18.55016 12.02512 1.000 52.42273 317 LEU D N 1
ATOM 9168 C CA . LEU D 1 291 ? 16.09484 17.17081 12.50054 1.000 51.87060 317 LEU D CA 1
ATOM 9169 C C . LEU D 1 291 ? 15.89020 16.19386 11.34533 1.000 57.43733 317 LEU D C 1
ATOM 9170 O O . LEU D 1 291 ? 16.49436 15.11265 11.32388 1.000 55.58142 317 LEU D O 1
ATOM 9175 N N . ASP D 1 292 ? 15.01133 16.55176 10.39486 1.000 57.59232 318 ASP D N 1
ATOM 9176 C CA . ASP D 1 292 ? 14.68791 15.66546 9.28917 1.000 53.74654 318 ASP D CA 1
ATOM 9177 C C . ASP D 1 292 ? 15.89213 15.47097 8.38295 1.000 56.06250 318 ASP D C 1
ATOM 9178 O O . ASP D 1 292 ? 16.22376 14.34866 7.99275 1.000 57.85933 318 ASP D O 1
ATOM 9183 N N . GLU D 1 293 ? 16.56347 16.55831 8.04345 1.000 56.31818 319 GLU D N 1
ATOM 9184 C CA . GLU D 1 293 ? 17.73094 16.46476 7.18222 1.000 54.68867 319 GLU D CA 1
ATOM 9185 C C . GLU D 1 293 ? 18.86409 15.66698 7.83142 1.000 59.75025 319 GLU D C 1
ATOM 9186 O O . GLU D 1 293 ? 19.64295 15.01427 7.12680 1.000 59.61085 319 GLU D O 1
ATOM 9192 N N . ARG D 1 294 ? 18.98733 15.69824 9.15686 1.000 58.27151 320 ARG D N 1
ATOM 9193 C CA . ARG D 1 294 ? 19.97763 14.86942 9.83340 1.000 55.15932 320 ARG D CA 1
ATOM 9194 C C . ARG D 1 294 ? 19.44179 13.49413 10.20808 1.000 53.39014 320 ARG D C 1
ATOM 9195 O O . ARG D 1 294 ? 20.20080 12.66998 10.71921 1.000 56.61912 320 ARG D O 1
ATOM 9203 N N . GLY D 1 295 ? 18.16461 13.22040 9.96631 1.000 56.03537 321 GLY D N 1
ATOM 9204 C CA . GLY D 1 295 ? 17.59718 11.91719 10.28993 1.000 52.51224 321 GLY D CA 1
ATOM 9205 C C . GLY D 1 295 ? 17.66642 11.55658 11.75797 1.000 57.45094 321 GLY D C 1
ATOM 9206 O O . GLY D 1 295 ? 17.94237 10.39908 12.09568 1.000 57.44336 321 GLY D O 1
ATOM 9207 N N . ILE D 1 296 ? 17.41122 12.52380 12.64257 1.000 54.01643 322 ILE D N 1
ATOM 9208 C CA . ILE D 1 296 ? 17.50243 12.28742 14.07781 1.000 52.94899 322 ILE D CA 1
ATOM 9209 C C . ILE D 1 296 ? 16.35032 11.40277 14.54535 1.000 55.42160 322 ILE D C 1
ATOM 9210 O O . ILE D 1 296 ? 15.20143 11.56125 14.11655 1.000 54.97347 322 ILE D O 1
ATOM 9215 N N . GLU D 1 297 ? 16.64764 10.46614 15.44078 1.000 54.80414 323 GLU D N 1
ATOM 9216 C CA . GLU D 1 297 ? 15.59014 9.69236 16.06976 1.000 59.46468 323 GLU D CA 1
ATOM 9217 C C . GLU D 1 297 ? 14.52208 10.61237 16.66063 1.000 61.35533 323 GLU D C 1
ATOM 9218 O O . GLU D 1 297 ? 14.82509 11.62278 17.30555 1.000 55.95385 323 GLU D O 1
ATOM 9224 N N . ARG D 1 298 ? 13.26772 10.26852 16.41207 1.000 57.83665 324 ARG D N 1
ATOM 9225 C CA . ARG D 1 298 ? 12.11109 10.98181 16.92355 1.000 54.82345 324 ARG D CA 1
ATOM 9226 C C . ARG D 1 298 ? 11.23202 9.97390 17.63623 1.000 61.06484 324 ARG D C 1
ATOM 9227 O O . ARG D 1 298 ? 11.37847 8.76349 17.43527 1.000 62.77818 324 ARG D O 1
ATOM 9235 N N . PRO D 1 299 ? 10.33283 10.43078 18.49888 1.000 58.84671 325 PRO D N 1
ATOM 9236 C CA . PRO D 1 299 ? 9.42431 9.49261 19.16692 1.000 62.03788 325 PRO D CA 1
ATOM 9237 C C . PRO D 1 299 ? 8.69615 8.60820 18.16150 1.000 65.87628 325 PRO D C 1
ATOM 9238 O O . PRO D 1 299 ? 8.06684 9.09324 17.21679 1.000 64.24108 325 PRO D O 1
ATOM 9242 N N . GLY D 1 300 ? 8.80081 7.29352 18.36314 1.000 68.28217 326 GLY D N 1
ATOM 9243 C CA . GLY D 1 300 ? 8.16247 6.34108 17.47221 1.000 70.51175 326 GLY D CA 1
ATOM 9244 C C . GLY D 1 300 ? 8.69329 6.31560 16.05201 1.000 72.67346 326 GLY D C 1
ATOM 9245 O O . GLY D 1 300 ? 7.99924 5.84384 15.14855 1.000 74.99899 326 GLY D O 1
ATOM 9246 N N . ARG D 1 301 ? 9.90387 6.81969 15.82192 1.000 72.21269 327 ARG D N 1
ATOM 9247 C CA . ARG D 1 301 ? 10.49385 6.85373 14.48322 1.000 67.74946 327 ARG D CA 1
ATOM 9248 C C . ARG D 1 301 ? 11.99666 6.77443 14.66368 1.000 68.91567 327 ARG D C 1
ATOM 9249 O O . ARG D 1 301 ? 12.68348 7.80060 14.77040 1.000 66.98839 327 ARG D O 1
ATOM 9257 N N . PRO D 1 302 ? 12.54531 5.56206 14.75585 1.000 75.27329 328 PRO D N 1
ATOM 9258 C CA . PRO D 1 302 ? 13.97395 5.42882 15.06130 1.000 69.61155 328 PRO D CA 1
ATOM 9259 C C . PRO D 1 302 ? 14.82571 6.02117 13.95375 1.000 60.94682 328 PRO D C 1
ATOM 9260 O O . PRO D 1 302 ? 14.41081 6.11629 12.79983 1.000 67.02600 328 PRO D O 1
ATOM 9264 N N . GLY D 1 303 ? 16.01549 6.45377 14.33318 1.000 61.14599 329 GLY D N 1
ATOM 9265 C CA . GLY D 1 303 ? 16.91272 7.10671 13.41221 1.000 56.51999 329 GLY D CA 1
ATOM 9266 C C . GLY D 1 303 ? 18.25754 7.34398 14.06242 1.000 59.96443 329 GLY D C 1
ATOM 9267 O O . GLY D 1 303 ? 18.65795 6.60054 14.95966 1.000 56.88366 329 GLY D O 1
ATOM 9268 N N . VAL D 1 304 ? 18.96905 8.37554 13.61835 1.000 62.27472 330 VAL D N 1
ATOM 9269 C CA . VAL D 1 304 ? 20.27509 8.66790 14.18372 1.000 62.92483 330 VAL D CA 1
ATOM 9270 C C . VAL D 1 304 ? 20.12060 9.10247 15.63270 1.000 63.91188 330 VAL D C 1
ATOM 9271 O O . VAL D 1 304 ? 19.27885 9.94935 15.96095 1.000 62.93901 330 VAL D O 1
ATOM 9275 N N . ASP D 1 305 ? 20.92972 8.51046 16.50631 1.000 67.16173 331 ASP D N 1
ATOM 9276 C CA . ASP D 1 305 ? 21.18181 9.06332 17.82551 1.000 66.84647 331 ASP D CA 1
ATOM 9277 C C . ASP D 1 305 ? 22.34909 10.03135 17.70980 1.000 67.94543 331 ASP D C 1
ATOM 9278 O O . ASP D 1 305 ? 23.45053 9.60707 17.33498 1.000 66.55292 331 ASP D O 1
ATOM 9283 N N . PRO D 1 306 ? 22.15411 11.32920 17.96948 1.000 67.51877 332 PRO D N 1
ATOM 9284 C CA . PRO D 1 306 ? 23.22900 12.30246 17.71537 1.000 67.20457 332 PRO D CA 1
ATOM 9285 C C . PRO D 1 306 ? 24.39429 12.18424 18.67152 1.000 69.75897 332 PRO D C 1
ATOM 9286 O O . PRO D 1 306 ? 25.43897 12.79723 18.41821 1.000 73.58704 332 PRO D O 1
ATOM 9290 N N . CYS D 1 307 ? 24.24841 11.42477 19.75246 1.000 69.79184 333 CYS D N 1
ATOM 9291 C CA . CYS D 1 307 ? 25.28841 11.28605 20.75981 1.000 72.57393 333 CYS D CA 1
ATOM 9292 C C . CYS D 1 307 ? 26.40156 10.34447 20.32421 1.000 76.13756 333 CYS D C 1
ATOM 9293 O O . CYS D 1 307 ? 27.53953 10.77013 20.13733 1.000 78.32223 333 CYS D O 1
ATOM 9296 N N . ASP E 1 7 ? 8.40798 -7.46382 35.52812 1.000 82.71273 33 ASP E N 1
ATOM 9297 C CA . ASP E 1 7 ? 9.57827 -8.12558 34.96033 1.000 85.35055 33 ASP E CA 1
ATOM 9298 C C . ASP E 1 7 ? 10.51846 -8.68939 36.06130 1.000 77.97006 33 ASP E C 1
ATOM 9299 O O . ASP E 1 7 ? 10.03802 -9.22567 37.05409 1.000 78.19296 33 ASP E O 1
ATOM 9304 N N . ASN E 1 8 ? 11.84894 -8.50959 35.91317 1.000 71.62459 34 ASN E N 1
ATOM 9305 C CA . ASN E 1 8 ? 12.90615 -9.23373 36.63899 1.000 68.33432 34 ASN E CA 1
ATOM 9306 C C . ASN E 1 8 ? 12.70929 -9.31635 38.15267 1.000 63.74628 34 ASN E C 1
ATOM 9307 O O . ASN E 1 8 ? 13.00194 -8.35867 38.88877 1.000 57.32564 34 ASN E O 1
ATOM 9312 N N . PRO E 1 9 ? 12.27997 -10.47693 38.65196 1.000 64.37080 35 PRO E N 1
ATOM 9313 C CA . PRO E 1 9 ? 12.07546 -10.62369 40.09719 1.000 58.73740 35 PRO E CA 1
ATOM 9314 C C . PRO E 1 9 ? 13.36583 -10.53464 40.89806 1.000 57.43749 35 PRO E C 1
ATOM 9315 O O . PRO E 1 9 ? 13.31562 -10.23599 42.10036 1.000 59.68883 35 PRO E O 1
ATOM 9319 N N . TRP E 1 10 ? 14.51809 -10.77680 40.27067 1.000 58.01714 36 TRP E N 1
ATOM 9320 C CA . TRP E 1 10 ? 15.79185 -10.70727 40.98295 1.000 59.89051 36 TRP E CA 1
ATOM 9321 C C . TRP E 1 10 ? 16.13261 -9.28697 41.43269 1.000 55.22543 36 TRP E C 1
ATOM 9322 O O . TRP E 1 10 ? 17.02305 -9.11062 42.26955 1.000 50.84615 36 TRP E O 1
ATOM 9333 N N . LEU E 1 11 ? 15.41487 -8.27890 40.93657 1.000 55.79842 37 LEU E N 1
ATOM 9334 C CA . LEU E 1 11 ? 15.61336 -6.91575 41.40580 1.000 54.13701 37 LEU E CA 1
ATOM 9335 C C . LEU E 1 11 ? 14.92853 -6.66625 42.74251 1.000 50.54711 37 LEU E C 1
ATOM 9336 O O . LEU E 1 11 ? 15.26931 -5.69389 43.42589 1.000 49.81161 37 LEU E O 1
ATOM 9341 N N . ASP E 1 12 ? 13.99188 -7.53352 43.13673 1.000 53.50021 38 ASP E N 1
ATOM 9342 C CA . ASP E 1 12 ? 13.38119 -7.50288 44.46229 1.000 52.92838 38 ASP E CA 1
ATOM 9343 C C . ASP E 1 12 ? 13.99928 -8.50739 45.42137 1.000 56.09943 38 ASP E C 1
ATOM 9344 O O . ASP E 1 12 ? 13.57001 -8.58228 46.57707 1.000 50.22972 38 ASP E O 1
ATOM 9349 N N . ALA E 1 13 ? 14.94115 -9.32507 44.95006 1.000 53.97611 39 ALA E N 1
ATOM 9350 C CA . ALA E 1 13 ? 15.55525 -10.36166 45.77410 1.000 55.92009 39 ALA E CA 1
ATOM 9351 C C . ALA E 1 13 ? 16.83197 -9.78047 46.37918 1.000 54.73041 39 ALA E C 1
ATOM 9352 O O . ALA E 1 13 ? 17.94925 -10.03727 45.92753 1.000 56.08784 39 ALA E O 1
ATOM 9354 N N . ARG E 1 14 ? 16.64455 -8.95255 47.40663 1.000 52.12721 40 ARG E N 1
ATOM 9355 C CA . ARG E 1 14 ? 17.72952 -8.20796 48.03807 1.000 55.41022 40 ARG E CA 1
ATOM 9356 C C . ARG E 1 14 ? 17.37916 -7.97291 49.50951 1.000 58.04311 40 ARG E C 1
ATOM 9357 O O . ARG E 1 14 ? 16.20714 -8.02035 49.89161 1.000 55.53254 40 ARG E O 1
ATOM 9365 N N . VAL E 1 15 ? 18.39848 -7.77568 50.36029 1.000 57.78037 41 VAL E N 1
ATOM 9366 C CA . VAL E 1 15 ? 19.82064 -8.00543 50.08967 1.000 53.04418 41 VAL E CA 1
ATOM 9367 C C . VAL E 1 15 ? 20.14286 -9.48004 50.34794 1.000 50.55665 41 VAL E C 1
ATOM 9368 O O . VAL E 1 15 ? 19.66604 -10.03755 51.31874 1.000 51.85059 41 VAL E O 1
ATOM 9372 N N . LEU E 1 16 ? 20.91851 -10.11840 49.46506 1.000 49.70255 42 LEU E N 1
ATOM 9373 C CA . LEU E 1 16 ? 21.17055 -11.55449 49.53269 1.000 47.24525 42 LEU E CA 1
ATOM 9374 C C . LEU E 1 16 ? 22.52701 -11.85497 50.16026 1.000 51.17180 42 LEU E C 1
ATOM 9375 O O . LEU E 1 16 ? 23.53843 -11.22938 49.82151 1.000 44.61139 42 LEU E O 1
ATOM 9380 N N . ASN E 1 17 ? 22.52766 -12.81412 51.08395 1.000 52.04776 43 ASN E N 1
ATOM 9381 C CA . ASN E 1 17 ? 23.73264 -13.45355 51.59612 1.000 47.77324 43 ASN E CA 1
ATOM 9382 C C . ASN E 1 17 ? 23.88359 -14.76687 50.83138 1.000 41.18861 43 ASN E C 1
ATOM 9383 O O . ASN E 1 17 ? 23.08827 -15.69674 51.01578 1.000 41.20904 43 ASN E O 1
ATOM 9388 N N . MET E 1 18 ? 24.87801 -14.82273 49.94973 1.000 44.68795 44 MET E N 1
ATOM 9389 C CA . MET E 1 18 ? 25.09984 -15.95423 49.04020 1.000 45.64760 44 MET E CA 1
ATOM 9390 C C . MET E 1 18 ? 26.42572 -16.61898 49.41025 1.000 43.92159 44 MET E C 1
ATOM 9391 O O . MET E 1 18 ? 27.47781 -16.24376 48.89901 1.000 48.70762 44 MET E O 1
ATOM 9396 N N . ALA E 1 19 ? 26.36161 -17.62873 50.27800 1.000 45.40644 45 ALA E N 1
ATOM 9397 C CA . ALA E 1 19 ? 27.53645 -18.29654 50.83923 1.000 42.99510 45 ALA E CA 1
ATOM 9398 C C . ALA E 1 19 ? 28.51530 -18.78834 49.77615 1.000 43.68198 45 ALA E C 1
ATOM 9399 O O . ALA E 1 19 ? 28.23726 -19.76311 49.06948 1.000 42.53108 45 ALA E O 1
ATOM 9401 N N . HIS E 1 20 ? 29.67236 -18.13277 49.67112 1.000 47.67924 46 HIS E N 1
ATOM 9402 C CA . HIS E 1 20 ? 30.65036 -18.46776 48.63605 1.000 47.21217 46 HIS E CA 1
ATOM 9403 C C . HIS E 1 20 ? 31.26913 -19.83392 48.92599 1.000 45.93223 46 HIS E C 1
ATOM 9404 O O . HIS E 1 20 ? 32.05740 -19.98257 49.86275 1.000 42.18077 46 HIS E O 1
ATOM 9411 N N . ALA E 1 21 ? 30.92523 -20.82377 48.10204 1.000 45.37183 47 ALA E N 1
ATOM 9412 C CA . ALA E 1 21 ? 31.33578 -22.21083 48.30197 1.000 44.27554 47 ALA E CA 1
ATOM 9413 C C . ALA E 1 21 ? 30.88382 -22.73126 49.66673 1.000 46.79568 47 ALA E C 1
ATOM 9414 O O . ALA E 1 21 ? 31.49284 -23.64841 50.22172 1.000 44.78046 47 ALA E O 1
ATOM 9416 N N . GLY E 1 22 ? 29.79600 -22.15868 50.20372 1.000 39.00112 48 GLY E N 1
ATOM 9417 C CA . GLY E 1 22 ? 29.37090 -22.42346 51.55664 1.000 45.11565 48 GLY E CA 1
ATOM 9418 C C . GLY E 1 22 ? 30.00300 -21.53684 52.61507 1.000 45.27646 48 GLY E C 1
ATOM 9419 O O . GLY E 1 22 ? 29.53542 -21.53296 53.75493 1.000 47.69500 48 GLY E O 1
ATOM 9420 N N . GLY E 1 23 ? 31.03739 -20.77444 52.27796 1.000 47.33162 49 GLY E N 1
ATOM 9421 C CA . GLY E 1 23 ? 31.73797 -19.96026 53.25646 1.000 43.21978 49 GLY E CA 1
ATOM 9422 C C . GLY E 1 23 ? 33.12970 -20.49510 53.52037 1.000 46.58982 49 GLY E C 1
ATOM 9423 O O . GLY E 1 23 ? 33.43133 -20.95031 54.63505 1.000 49.28902 49 GLY E O 1
ATOM 9424 N N . GLU E 1 24 ? 33.99231 -20.43426 52.50038 1.000 41.36362 50 GLU E N 1
ATOM 9425 C CA . GLU E 1 24 ? 35.24047 -21.19058 52.50213 1.000 40.01567 50 GLU E CA 1
ATOM 9426 C C . GLU E 1 24 ? 36.13775 -20.84312 53.68700 1.000 42.54807 50 GLU E C 1
ATOM 9427 O O . GLU E 1 24 ? 37.00162 -21.64790 54.04282 1.000 39.80055 50 GLU E O 1
ATOM 9433 N N . ASN E 1 25 ? 35.95356 -19.67486 54.30185 1.000 40.44567 51 ASN E N 1
ATOM 9434 C CA . ASN E 1 25 ? 36.77843 -19.28166 55.43859 1.000 45.76794 51 ASN E CA 1
ATOM 9435 C C . ASN E 1 25 ? 36.13959 -19.61680 56.78479 1.000 45.84058 51 ASN E C 1
ATOM 9436 O O . ASN E 1 25 ? 36.81950 -19.52514 57.81828 1.000 45.52654 51 ASN E O 1
ATOM 9441 N N . GLU E 1 26 ? 34.87231 -20.04241 56.78428 1.000 36.90131 52 GLU E N 1
ATOM 9442 C CA . GLU E 1 26 ? 34.21223 -20.54839 57.97148 1.000 41.00743 52 GLU E CA 1
ATOM 9443 C C . GLU E 1 26 ? 34.01700 -22.05968 57.95688 1.000 43.17947 52 GLU E C 1
ATOM 9444 O O . GLU E 1 26 ? 33.73584 -22.63689 59.00513 1.000 45.07652 52 GLU E O 1
ATOM 9450 N N . ALA E 1 27 ? 34.17249 -22.71887 56.81531 1.000 41.05782 53 ALA E N 1
ATOM 9451 C CA . ALA E 1 27 ? 33.91412 -24.14555 56.72699 1.000 41.10977 53 ALA E CA 1
ATOM 9452 C C . ALA E 1 27 ? 34.58881 -24.66626 55.46446 1.000 42.89299 53 ALA E C 1
ATOM 9453 O O . ALA E 1 27 ? 34.89497 -23.88013 54.55853 1.000 42.26260 53 ALA E O 1
ATOM 9455 N N . PRO E 1 28 ? 34.87448 -25.97066 55.38849 1.000 45.62982 54 PRO E N 1
ATOM 9456 C CA . PRO E 1 28 ? 35.50977 -26.50769 54.17101 1.000 37.36832 54 PRO E CA 1
ATOM 9457 C C . PRO E 1 28 ? 34.64039 -26.22543 52.95960 1.000 42.75495 54 PRO E C 1
ATOM 9458 O O . PRO E 1 28 ? 33.47026 -26.61582 52.91157 1.000 44.81424 54 PRO E O 1
ATOM 9462 N N . ALA E 1 29 ? 35.23180 -25.56210 51.96556 1.000 44.23754 55 ALA E N 1
ATOM 9463 C CA . ALA E 1 29 ? 34.50848 -25.19151 50.75174 1.000 44.88767 55 ALA E CA 1
ATOM 9464 C C . ALA E 1 29 ? 33.86149 -26.40263 50.08367 1.000 45.65214 55 ALA E C 1
ATOM 9465 O O . ALA E 1 29 ? 34.44672 -27.49170 50.01744 1.000 45.05558 55 ALA E O 1
ATOM 9467 N N . ASN E 1 30 ? 32.62811 -26.19941 49.60957 1.000 41.26567 56 ASN E N 1
ATOM 9468 C CA . ASN E 1 30 ? 31.95135 -27.11366 48.68847 1.000 41.56578 56 ASN E CA 1
ATOM 9469 C C . ASN E 1 30 ? 31.78449 -28.50867 49.30058 1.000 41.44514 56 ASN E C 1
ATOM 9470 O O . ASN E 1 30 ? 32.17479 -29.52749 48.72533 1.000 42.60167 56 ASN E O 1
ATOM 9475 N N . THR E 1 31 ? 31.17124 -28.53116 50.47576 1.000 40.49316 57 THR E N 1
ATOM 9476 C CA . THR E 1 31 ? 30.81599 -29.75076 51.18280 1.000 40.87677 57 THR E CA 1
ATOM 9477 C C . THR E 1 31 ? 29.40621 -29.57193 51.71922 1.000 41.71011 57 THR E C 1
ATOM 9478 O O . THR E 1 31 ? 28.97790 -28.45124 52.01313 1.000 40.75186 57 THR E O 1
ATOM 9482 N N . LEU E 1 32 ? 28.69383 -30.69135 51.85551 1.000 44.15816 58 LEU E N 1
ATOM 9483 C CA . LEU E 1 32 ? 27.35170 -30.64636 52.42777 1.000 46.65401 58 LEU E CA 1
ATOM 9484 C C . LEU E 1 32 ? 27.36340 -30.01399 53.81099 1.000 45.69275 58 LEU E C 1
ATOM 9485 O O . LEU E 1 32 ? 26.42110 -29.30546 54.18645 1.000 45.94034 58 LEU E O 1
ATOM 9490 N N . TYR E 1 33 ? 28.42619 -30.25220 54.58161 1.000 44.99272 59 TYR E N 1
ATOM 9491 C CA . TYR E 1 33 ? 28.53325 -29.61864 55.88623 1.000 47.10625 59 TYR E CA 1
ATOM 9492 C C . TYR E 1 33 ? 28.53023 -28.10404 55.74960 1.000 45.94528 59 TYR E C 1
ATOM 9493 O O . TYR E 1 33 ? 27.79485 -27.40874 56.45963 1.000 46.30115 59 TYR E O 1
ATOM 9502 N N . ALA E 1 34 ? 29.35665 -27.57743 54.83954 1.000 42.17815 60 ALA E N 1
ATOM 9503 C CA . ALA E 1 34 ? 29.41462 -26.13247 54.62013 1.000 45.67476 60 ALA E CA 1
ATOM 9504 C C . ALA E 1 34 ? 28.05660 -25.58064 54.18612 1.000 45.54346 60 ALA E C 1
ATOM 9505 O O . ALA E 1 34 ? 27.58418 -24.56461 54.71572 1.000 45.65985 60 ALA E O 1
ATOM 9507 N N . PHE E 1 35 ? 27.40899 -26.23995 53.22139 1.000 42.86523 61 PHE E N 1
ATOM 9508 C CA . PHE E 1 35 ? 26.12062 -25.75005 52.74426 1.000 42.77637 61 PHE E CA 1
ATOM 9509 C C . PHE E 1 35 ? 25.05806 -25.86147 53.83723 1.000 46.37768 61 PHE E C 1
ATOM 9510 O O . PHE E 1 35 ? 24.29598 -24.91514 54.08165 1.000 45.51128 61 PHE E O 1
ATOM 9518 N N . LYS E 1 36 ? 24.97712 -27.02264 54.49408 1.000 47.44469 62 LYS E N 1
ATOM 9519 C CA . LYS E 1 36 ? 23.97988 -27.19899 55.54540 1.000 47.31877 62 LYS E CA 1
ATOM 9520 C C . LYS E 1 36 ? 24.15343 -26.14767 56.62643 1.000 43.60908 62 LYS E C 1
ATOM 9521 O O . LYS E 1 36 ? 23.20247 -25.43636 56.97415 1.000 48.41064 62 LYS E O 1
ATOM 9527 N N . ARG E 1 37 ? 25.37795 -26.01350 57.14080 1.000 43.71602 63 ARG E N 1
ATOM 9528 C CA . ARG E 1 37 ? 25.69877 -24.94624 58.08388 1.000 43.48711 63 ARG E CA 1
ATOM 9529 C C . ARG E 1 37 ? 25.26205 -23.58221 57.55922 1.000 50.13702 63 ARG E C 1
ATOM 9530 O O . ARG E 1 37 ? 24.60390 -22.81472 58.27531 1.000 49.08268 63 ARG E O 1
ATOM 9538 N N . ALA E 1 38 ? 25.62896 -23.26040 56.30189 1.000 45.64098 64 ALA E N 1
ATOM 9539 C CA . ALA E 1 38 ? 25.31794 -21.94327 55.73948 1.000 42.88714 64 ALA E CA 1
ATOM 9540 C C . ALA E 1 38 ? 23.82045 -21.67738 55.75074 1.000 48.86471 64 ALA E C 1
ATOM 9541 O O . ALA E 1 38 ? 23.37155 -20.61077 56.18952 1.000 52.88037 64 ALA E O 1
ATOM 9543 N N . VAL E 1 39 ? 23.02223 -22.63195 55.26720 1.000 42.13254 65 VAL E N 1
ATOM 9544 C CA . VAL E 1 39 ? 21.57951 -22.39323 55.21391 1.000 49.78512 65 VAL E CA 1
ATOM 9545 C C . VAL E 1 39 ? 21.02399 -22.20629 56.62360 1.000 54.02559 65 VAL E C 1
ATOM 9546 O O . VAL E 1 39 ? 20.14774 -21.36281 56.85458 1.000 53.59372 65 VAL E O 1
ATOM 9550 N N . LYS E 1 40 ? 21.58173 -22.94315 57.60073 1.000 48.32920 66 LYS E N 1
ATOM 9551 C CA . LYS E 1 40 ? 21.05465 -22.90263 58.95576 1.000 52.41047 66 LYS E CA 1
ATOM 9552 C C . LYS E 1 40 ? 21.34610 -21.56273 59.62254 1.000 52.82827 66 LYS E C 1
ATOM 9553 O O . LYS E 1 40 ? 20.52287 -21.03733 60.38639 1.000 51.68475 66 LYS E O 1
ATOM 9559 N N . LEU E 1 41 ? 22.50827 -20.97917 59.35390 1.000 49.68832 67 LEU E N 1
ATOM 9560 C CA . LEU E 1 41 ? 22.80961 -19.67221 59.92590 1.000 49.80967 67 LEU E CA 1
ATOM 9561 C C . LEU E 1 41 ? 22.12946 -18.52606 59.17538 1.000 53.93435 67 LEU E C 1
ATOM 9562 O O . LEU E 1 41 ? 22.26265 -17.37117 59.59794 1.000 60.35238 67 LEU E O 1
ATOM 9567 N N . GLY E 1 42 ? 21.39570 -18.79382 58.09283 1.000 53.19749 68 GLY E N 1
ATOM 9568 C CA . GLY E 1 42 ? 20.55235 -17.76840 57.48253 1.000 56.82494 68 GLY E CA 1
ATOM 9569 C C . GLY E 1 42 ? 20.85572 -17.30525 56.06031 1.000 55.18810 68 GLY E C 1
ATOM 9570 O O . GLY E 1 42 ? 20.27981 -16.31129 55.59245 1.000 48.84789 68 GLY E O 1
ATOM 9571 N N . ALA E 1 43 ? 21.75642 -17.99956 55.37029 1.000 48.83221 69 ALA E N 1
ATOM 9572 C CA . ALA E 1 43 ? 22.12320 -17.60597 54.01594 1.000 51.56860 69 ALA E CA 1
ATOM 9573 C C . ALA E 1 43 ? 20.94136 -17.83673 53.06772 1.000 52.01302 69 ALA E C 1
ATOM 9574 O O . ALA E 1 43 ? 20.30640 -18.89821 53.09731 1.000 48.63106 69 ALA E O 1
ATOM 9576 N N . ASN E 1 44 ? 20.62735 -16.82864 52.24263 1.000 46.27668 70 ASN E N 1
ATOM 9577 C CA . ASN E 1 44 ? 19.49065 -16.93558 51.34505 1.000 45.75005 70 ASN E CA 1
ATOM 9578 C C . ASN E 1 44 ? 19.78151 -17.77397 50.11376 1.000 48.20740 70 ASN E C 1
ATOM 9579 O O . ASN E 1 44 ? 18.83840 -18.13479 49.39967 1.000 51.16507 70 ASN E O 1
ATOM 9584 N N . MET E 1 45 ? 21.04423 -18.09083 49.84152 1.000 46.30543 71 MET E N 1
ATOM 9585 C CA . MET E 1 45 ? 21.41609 -18.66309 48.55163 1.000 48.77738 71 MET E CA 1
ATOM 9586 C C . MET E 1 45 ? 22.79970 -19.29756 48.67907 1.000 47.58273 71 MET E C 1
ATOM 9587 O O . MET E 1 45 ? 23.67587 -18.74765 49.35336 1.000 47.96201 71 MET E O 1
ATOM 9592 N N . LEU E 1 46 ? 22.97869 -20.46392 48.05209 1.000 44.37602 72 LEU E N 1
ATOM 9593 C CA . LEU E 1 46 ? 24.26726 -21.14730 47.99067 1.000 45.05468 72 LEU E CA 1
ATOM 9594 C C . LEU E 1 46 ? 24.94833 -20.86312 46.66026 1.000 43.17312 72 LEU E C 1
ATOM 9595 O O . LEU E 1 46 ? 24.32352 -20.98883 45.61003 1.000 43.62010 72 LEU E O 1
ATOM 9600 N N . GLU E 1 47 ? 26.23239 -20.52484 46.70655 1.000 45.71365 73 GLU E N 1
ATOM 9601 C CA . GLU E 1 47 ? 27.08192 -20.40989 45.52440 1.000 44.63119 73 GLU E CA 1
ATOM 9602 C C . GLU E 1 47 ? 28.06587 -21.58252 45.48163 1.000 47.96847 73 GLU E C 1
ATOM 9603 O O . GLU E 1 47 ? 28.82211 -21.79284 46.43815 1.000 49.87379 73 GLU E O 1
ATOM 9609 N N . LEU E 1 48 ? 28.08570 -22.33041 44.37462 1.000 43.62162 74 LEU E N 1
ATOM 9610 C CA . LEU E 1 48 ? 29.02263 -23.44007 44.23568 1.000 42.49296 74 LEU E CA 1
ATOM 9611 C C . LEU E 1 48 ? 29.54048 -23.51800 42.80295 1.000 49.33091 74 LEU E C 1
ATOM 9612 O O . LEU E 1 48 ? 29.01211 -22.86516 41.89702 1.000 48.09089 74 LEU E O 1
ATOM 9617 N N . ASP E 1 49 ? 30.59091 -24.33501 42.60523 1.000 45.23249 75 ASP E N 1
ATOM 9618 C CA . ASP E 1 49 ? 31.24363 -24.55298 41.31179 1.000 44.03310 75 ASP E CA 1
ATOM 9619 C C . ASP E 1 49 ? 31.23981 -26.03883 40.96967 1.000 47.01993 75 ASP E C 1
ATOM 9620 O O . ASP E 1 49 ? 31.23340 -26.89010 41.86871 1.000 46.07173 75 ASP E O 1
ATOM 9625 N N . VAL E 1 50 ? 31.27564 -26.36322 39.66730 1.000 39.50196 76 VAL E N 1
ATOM 9626 C CA . VAL E 1 50 ? 31.14150 -27.74961 39.22726 1.000 43.41896 76 VAL E CA 1
ATOM 9627 C C . VAL E 1 50 ? 32.19876 -28.11656 38.19032 1.000 47.11732 76 VAL E C 1
ATOM 9628 O O . VAL E 1 50 ? 32.55961 -27.31607 37.31665 1.000 45.31812 76 VAL E O 1
ATOM 9632 N N . GLN E 1 51 ? 32.71013 -29.33269 38.32436 1.000 47.68083 77 GLN E N 1
ATOM 9633 C CA . GLN E 1 51 ? 33.51297 -30.07056 37.36522 1.000 42.76452 77 GLN E CA 1
ATOM 9634 C C . GLN E 1 51 ? 32.79243 -31.38449 37.12759 1.000 46.93771 77 GLN E C 1
ATOM 9635 O O . GLN E 1 51 ? 31.78108 -31.67407 37.77959 1.000 47.07218 77 GLN E O 1
ATOM 9641 N N . SER E 1 52 ? 33.32606 -32.20367 36.21856 1.000 49.10556 78 SER E N 1
ATOM 9642 C CA . SER E 1 52 ? 32.78748 -33.54385 36.01310 1.000 52.47057 78 SER E CA 1
ATOM 9643 C C . SER E 1 52 ? 33.89621 -34.59326 36.10122 1.000 48.53490 78 SER E C 1
ATOM 9644 O O . SER E 1 52 ? 35.05385 -34.33588 35.76446 1.000 48.43481 78 SER E O 1
ATOM 9647 N N . THR E 1 53 ? 33.51722 -35.79138 36.54193 1.000 47.19010 79 THR E N 1
ATOM 9648 C CA . THR E 1 53 ? 34.44678 -36.88673 36.75845 1.000 48.24068 79 THR E CA 1
ATOM 9649 C C . THR E 1 53 ? 34.79130 -37.59383 35.45289 1.000 57.54576 79 THR E C 1
ATOM 9650 O O . THR E 1 53 ? 34.34231 -37.21465 34.36291 1.000 62.97535 79 THR E O 1
ATOM 9654 N N . LYS E 1 54 ? 35.59280 -38.65818 35.56786 1.000 54.01516 80 LYS E N 1
ATOM 9655 C CA . LYS E 1 54 ? 35.90871 -39.46492 34.39283 1.000 58.83014 80 LYS E CA 1
ATOM 9656 C C . LYS E 1 54 ? 34.66543 -40.15867 33.85346 1.000 59.29862 80 LYS E C 1
ATOM 9657 O O . LYS E 1 54 ? 34.53849 -40.34849 32.64127 1.000 58.04520 80 LYS E O 1
ATOM 9663 N N . ASP E 1 55 ? 33.73022 -40.50687 34.73478 1.000 55.32767 81 ASP E N 1
ATOM 9664 C CA . ASP E 1 55 ? 32.46913 -41.15399 34.38642 1.000 55.71255 81 ASP E CA 1
ATOM 9665 C C . ASP E 1 55 ? 31.30750 -40.17196 34.39065 1.000 56.63352 81 ASP E C 1
ATOM 9666 O O . ASP E 1 55 ? 30.20081 -40.50634 34.83398 1.000 54.57773 81 ASP E O 1
ATOM 9671 N N . ASP E 1 56 ? 31.55507 -38.93813 33.94303 1.000 59.58898 82 ASP E N 1
ATOM 9672 C CA . ASP E 1 56 ? 30.50448 -37.98780 33.55579 1.000 62.01789 82 ASP E CA 1
ATOM 9673 C C . ASP E 1 56 ? 29.54280 -37.65399 34.69515 1.000 59.69553 82 ASP E C 1
ATOM 9674 O O . ASP E 1 56 ? 28.36083 -37.38953 34.46965 1.000 61.64665 82 ASP E O 1
ATOM 9679 N N . GLN E 1 57 ? 30.02156 -37.64826 35.92444 1.000 54.21766 83 GLN E N 1
ATOM 9680 C CA . GLN E 1 57 ? 29.19862 -37.20966 37.03315 1.000 59.88778 83 GLN E CA 1
ATOM 9681 C C . GLN E 1 57 ? 29.62569 -35.80788 37.44386 1.000 56.24198 83 GLN E C 1
ATOM 9682 O O . GLN E 1 57 ? 30.82053 -35.49879 37.48041 1.000 55.33133 83 GLN E O 1
ATOM 9688 N N . LEU E 1 58 ? 28.64749 -34.95052 37.71602 1.000 54.61706 84 LEU E N 1
ATOM 9689 C CA . LEU E 1 58 ? 28.95833 -33.59839 38.16152 1.000 57.65558 84 LEU E CA 1
ATOM 9690 C C . LEU E 1 58 ? 29.21278 -33.58082 39.66855 1.000 50.92523 84 LEU E C 1
ATOM 9691 O O . LEU E 1 58 ? 28.39447 -34.07454 40.45621 1.000 52.44755 84 LEU E O 1
ATOM 9696 N N . VAL E 1 59 ? 30.34651 -33.00052 40.06601 1.000 49.26492 85 VAL E N 1
ATOM 9697 C CA . VAL E 1 59 ? 30.74498 -32.92418 41.46860 1.000 50.13474 85 VAL E CA 1
ATOM 9698 C C . VAL E 1 59 ? 30.95553 -31.46497 41.85855 1.000 48.13263 85 VAL E C 1
ATOM 9699 O O . VAL E 1 59 ? 31.33357 -30.62767 41.03052 1.000 45.07541 85 VAL E O 1
ATOM 9703 N N . VAL E 1 60 ? 30.70654 -31.15504 43.13101 1.000 45.68682 86 VAL E N 1
ATOM 9704 C CA . VAL E 1 60 ? 30.81291 -29.78056 43.62173 1.000 42.71260 86 VAL E CA 1
ATOM 9705 C C . VAL E 1 60 ? 32.25813 -29.55067 44.06905 1.000 46.45383 86 VAL E C 1
ATOM 9706 O O . VAL E 1 60 ? 32.69502 -30.03461 45.12056 1.000 44.66824 86 VAL E O 1
ATOM 9710 N N . ILE E 1 61 ? 33.01823 -28.82771 43.24436 1.000 48.49878 87 ILE E N 1
ATOM 9711 C CA . ILE E 1 61 ? 34.41405 -28.52100 43.54602 1.000 43.40474 87 ILE E CA 1
ATOM 9712 C C . ILE E 1 61 ? 34.90233 -27.41376 42.61649 1.000 44.63651 87 ILE E C 1
ATOM 9713 O O . ILE E 1 61 ? 34.50222 -27.33103 41.44683 1.000 44.43522 87 ILE E O 1
ATOM 9718 N N . HIS E 1 62 ? 35.78709 -26.56199 43.13794 1.000 42.98253 88 HIS E N 1
ATOM 9719 C CA . HIS E 1 62 ? 36.23938 -25.36457 42.43981 1.000 39.38634 88 HIS E CA 1
ATOM 9720 C C . HIS E 1 62 ? 37.36654 -25.67077 41.46029 1.000 45.17403 88 HIS E C 1
ATOM 9721 O O . HIS E 1 62 ? 37.22923 -25.45099 40.24889 1.000 46.01632 88 HIS E O 1
ATOM 9728 N N . ASN E 1 63 ? 38.48584 -26.18048 41.97317 1.000 42.14700 89 ASN E N 1
ATOM 9729 C CA . ASN E 1 63 ? 39.68997 -26.42120 41.19020 1.000 43.42362 89 ASN E CA 1
ATOM 9730 C C . ASN E 1 63 ? 39.49708 -27.53478 40.15659 1.000 42.78190 89 ASN E C 1
ATOM 9731 O O . ASN E 1 63 ? 38.63037 -28.40592 40.29311 1.000 44.01032 89 ASN E O 1
ATOM 9736 N N . ALA E 1 64 ? 40.36344 -27.52285 39.13107 1.000 40.57024 90 ALA E N 1
ATOM 9737 C CA . ALA E 1 64 ? 40.43682 -28.64954 38.19786 1.000 40.24534 90 ALA E CA 1
ATOM 9738 C C . ALA E 1 64 ? 40.99003 -29.91833 38.85468 1.000 46.57139 90 ALA E C 1
ATOM 9739 O O . ALA E 1 64 ? 40.56745 -31.02420 38.49959 1.000 49.74246 90 ALA E O 1
ATOM 9741 N N . THR E 1 65 ? 41.92454 -29.78560 39.80210 1.000 47.59721 91 THR E N 1
ATOM 9742 C CA . THR E 1 65 ? 42.54982 -30.90255 40.50984 1.000 46.15877 91 THR E CA 1
ATOM 9743 C C . THR E 1 65 ? 42.11053 -30.93556 41.97186 1.000 47.48702 91 THR E C 1
ATOM 9744 O O . THR E 1 65 ? 41.74526 -29.91247 42.55502 1.000 46.46710 91 THR E O 1
ATOM 9748 N N . VAL E 1 66 ? 42.20136 -32.12565 42.58330 1.000 49.59710 92 VAL E N 1
ATOM 9749 C CA . VAL E 1 66 ? 41.79243 -32.31582 43.97871 1.000 44.98826 92 VAL E CA 1
ATOM 9750 C C . VAL E 1 66 ? 42.86412 -31.96387 45.01826 1.000 48.03978 92 VAL E C 1
ATOM 9751 O O . VAL E 1 66 ? 42.56476 -31.96733 46.22624 1.000 45.16126 92 VAL E O 1
ATOM 9755 N N . ASP E 1 67 ? 44.09203 -31.63640 44.59605 1.000 52.29797 93 ASP E N 1
ATOM 9756 C CA . ASP E 1 67 ? 45.21767 -31.52084 45.53258 1.000 43.96837 93 ASP E CA 1
ATOM 9757 C C . ASP E 1 67 ? 44.98436 -30.46333 46.60956 1.000 49.92460 93 ASP E C 1
ATOM 9758 O O . ASP E 1 67 ? 45.33109 -30.68062 47.77623 1.000 47.25888 93 ASP E O 1
ATOM 9763 N N . GLN E 1 68 ? 44.44037 -29.29509 46.24540 1.000 42.92883 94 GLN E N 1
ATOM 9764 C CA . GLN E 1 68 ? 44.41984 -28.21439 47.22347 1.000 47.49600 94 GLN E CA 1
ATOM 9765 C C . GLN E 1 68 ? 43.47724 -28.50456 48.39597 1.000 45.93255 94 GLN E C 1
ATOM 9766 O O . GLN E 1 68 ? 43.76030 -28.07778 49.52228 1.000 40.13427 94 GLN E O 1
ATOM 9772 N N . THR E 1 69 ? 42.38239 -29.23702 48.17619 1.000 42.13416 95 THR E N 1
ATOM 9773 C CA . THR E 1 69 ? 41.34142 -29.35862 49.19278 1.000 46.31834 95 THR E CA 1
ATOM 9774 C C . THR E 1 69 ? 41.17728 -30.77399 49.73916 1.000 48.98886 95 THR E C 1
ATOM 9775 O O . THR E 1 69 ? 40.35545 -30.98439 50.64637 1.000 42.85114 95 THR E O 1
ATOM 9779 N N . THR E 1 70 ? 41.93157 -31.74606 49.22823 1.000 44.85877 96 THR E N 1
ATOM 9780 C CA . THR E 1 70 ? 41.79510 -33.12987 49.65110 1.000 44.28607 96 THR E CA 1
ATOM 9781 C C . THR E 1 70 ? 43.16063 -33.72280 49.97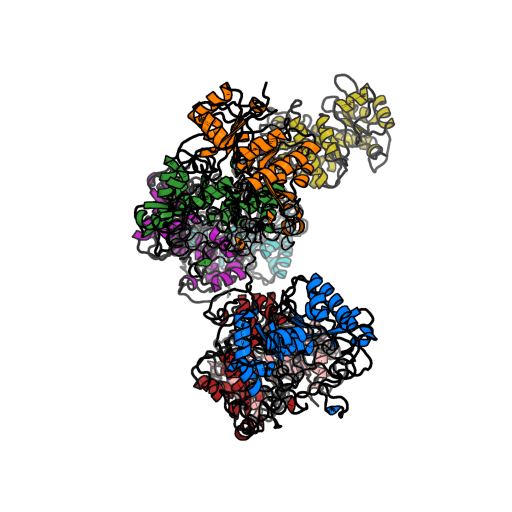509 1.000 47.53613 96 THR E C 1
ATOM 9782 O O . THR E 1 70 ? 44.21027 -33.08734 49.80926 1.000 43.08919 96 THR E O 1
ATOM 9786 N N . ASP E 1 71 ? 43.12198 -34.96921 50.44975 1.000 48.18962 97 ASP E N 1
ATOM 9787 C CA . ASP E 1 71 ? 44.30751 -35.78995 50.64545 1.000 47.06168 97 ASP E CA 1
ATOM 9788 C C . ASP E 1 71 ? 44.76902 -36.47674 49.36542 1.000 49.17697 97 ASP E C 1
ATOM 9789 O O . ASP E 1 71 ? 45.83416 -37.10592 49.36422 1.000 48.76543 97 ASP E O 1
ATOM 9794 N N . GLY E 1 72 ? 43.99977 -36.37084 48.28260 1.000 51.90391 98 GLY E N 1
ATOM 9795 C CA . GLY E 1 72 ? 44.34577 -36.99773 47.02567 1.000 50.27314 98 GLY E CA 1
ATOM 9796 C C . GLY E 1 72 ? 45.10834 -36.07334 46.09764 1.000 47.75852 98 GLY E C 1
ATOM 9797 O O . GLY E 1 72 ? 45.55600 -34.98761 46.46757 1.000 46.67959 98 GLY E O 1
ATOM 9798 N N . THR E 1 73 ? 45.23107 -36.51948 44.85239 1.000 52.05302 99 THR E N 1
ATOM 9799 C CA . THR E 1 73 ? 45.95163 -35.78295 43.82613 1.000 51.65902 99 THR E CA 1
ATOM 9800 C C . THR E 1 73 ? 45.41500 -36.22390 42.46678 1.000 49.93681 99 THR E C 1
ATOM 9801 O O . THR E 1 73 ? 44.86050 -37.31699 42.34656 1.000 49.23779 99 THR E O 1
ATOM 9805 N N . GLY E 1 74 ? 45.55311 -35.36040 41.46144 1.000 50.07718 100 GLY E N 1
ATOM 9806 C CA . GLY E 1 74 ? 45.12332 -35.64537 40.10199 1.000 52.46343 100 GLY E CA 1
ATOM 9807 C C . GLY E 1 74 ? 43.89728 -34.82372 39.68131 1.000 53.37404 100 GLY E C 1
ATOM 9808 O O . GLY E 1 74 ? 43.13240 -34.30378 40.50972 1.000 49.81907 100 GLY E O 1
ATOM 9809 N N . LYS E 1 75 ? 43.71106 -34.72158 38.35675 1.000 51.28444 101 LYS E N 1
ATOM 9810 C CA . LYS E 1 75 ? 42.56975 -33.99198 37.79504 1.000 50.90565 101 LYS E CA 1
ATOM 9811 C C . LYS E 1 75 ? 41.24861 -34.69085 38.11838 1.000 48.27538 101 LYS E C 1
ATOM 9812 O O . LYS E 1 75 ? 41.15680 -35.92182 38.07556 1.000 52.56547 101 LYS E O 1
ATOM 9818 N N . VAL E 1 76 ? 40.21869 -33.89983 38.45054 1.000 45.57022 102 VAL E N 1
ATOM 9819 C CA . VAL E 1 76 ? 38.90163 -34.48170 38.72925 1.000 52.17487 102 VAL E CA 1
ATOM 9820 C C . VAL E 1 76 ? 38.42016 -35.33125 37.55453 1.000 54.81698 102 VAL E C 1
ATOM 9821 O O . VAL E 1 76 ? 37.85203 -36.41457 37.74899 1.000 54.81941 102 VAL E O 1
ATOM 9825 N N . ARG E 1 77 ? 38.64394 -34.86287 36.32171 1.000 46.62647 103 ARG E N 1
ATOM 9826 C CA . ARG E 1 77 ? 38.11648 -35.55803 35.14865 1.000 59.86005 103 ARG E CA 1
ATOM 9827 C C . ARG E 1 77 ? 38.83606 -36.87394 34.83970 1.000 62.85958 103 ARG E C 1
ATOM 9828 O O . ARG E 1 77 ? 38.38344 -37.61019 33.95143 1.000 58.34905 103 ARG E O 1
ATOM 9836 N N . ASP E 1 78 ? 39.95067 -37.16432 35.51682 1.000 57.07037 104 ASP E N 1
ATOM 9837 C CA . ASP E 1 78 ? 40.65353 -38.42670 35.35413 1.000 56.23108 104 ASP E CA 1
ATOM 9838 C C . ASP E 1 78 ? 40.24542 -39.46243 36.38731 1.000 54.35027 104 ASP E C 1
ATOM 9839 O O . ASP E 1 78 ? 40.77628 -40.57146 36.36606 1.000 59.66322 104 ASP E O 1
ATOM 9844 N N . LEU E 1 79 ? 39.29817 -39.14081 37.26437 1.000 54.00137 105 LEU E N 1
ATOM 9845 C CA . LEU E 1 79 ? 38.92889 -39.98860 38.38935 1.000 55.60104 105 LEU E CA 1
ATOM 9846 C C . LEU E 1 79 ? 37.44426 -40.33064 38.34823 1.000 56.63669 105 LEU E C 1
ATOM 9847 O O . LEU E 1 79 ? 36.61343 -39.47484 38.03789 1.000 59.20207 105 LEU E O 1
ATOM 9852 N N . THR E 1 80 ? 37.10641 -41.57843 38.67364 1.000 55.31750 106 THR E N 1
ATOM 9853 C CA . THR E 1 80 ? 35.70504 -41.94113 38.84380 1.000 57.50736 106 THR E CA 1
ATOM 9854 C C . THR E 1 80 ? 35.10907 -41.20627 40.04123 1.000 58.06244 106 THR E C 1
ATOM 9855 O O . THR E 1 80 ? 35.81610 -40.77080 40.95646 1.000 55.15413 106 THR E O 1
ATOM 9859 N N . PHE E 1 81 ? 33.78152 -41.07826 40.03717 1.000 57.26857 107 PHE E N 1
ATOM 9860 C CA . PHE E 1 81 ? 33.12943 -40.44719 41.17859 1.000 58.55794 107 PHE E CA 1
ATOM 9861 C C . PHE E 1 81 ? 33.43179 -41.20028 42.46607 1.000 55.44302 107 PHE E C 1
ATOM 9862 O O . PHE E 1 81 ? 33.58730 -40.58792 43.53109 1.000 53.17032 107 PHE E O 1
ATOM 9870 N N . GLU E 1 82 ? 33.50430 -42.53265 42.38230 1.000 57.65052 108 GLU E N 1
ATOM 9871 C CA . GLU E 1 82 ? 33.83178 -43.35107 43.54694 1.000 57.02508 108 GLU E CA 1
ATOM 9872 C C . GLU E 1 82 ? 35.18462 -42.96060 44.12860 1.000 55.80957 108 GLU E C 1
ATOM 9873 O O . GLU E 1 82 ? 35.32348 -42.82837 45.34798 1.000 55.95008 108 GLU E O 1
ATOM 9879 N N . GLN E 1 83 ? 36.18599 -42.74551 43.26879 1.000 55.05146 109 GLN E N 1
ATOM 9880 C CA . GLN E 1 83 ? 37.49646 -42.31162 43.73950 1.000 55.22638 109 GLN E CA 1
ATOM 9881 C C . GLN E 1 83 ? 37.40305 -40.95359 44.42013 1.000 55.48656 109 GLN E C 1
ATOM 9882 O O . GLN E 1 83 ? 37.82766 -40.78466 45.57148 1.000 58.80247 109 GLN E O 1
ATOM 9888 N N . VAL E 1 84 ? 36.83397 -39.97788 43.71196 1.000 50.14048 110 VAL E N 1
ATOM 9889 C CA . VAL E 1 84 ? 36.67486 -38.62194 44.23029 1.000 48.23423 110 VAL E CA 1
ATOM 9890 C C . VAL E 1 84 ? 35.93833 -38.63823 45.56724 1.000 50.63718 110 VAL E C 1
ATOM 9891 O O . VAL E 1 84 ? 36.36670 -38.01650 46.54717 1.000 48.94258 110 VAL E O 1
ATOM 9895 N N . HIS E 1 85 ? 34.81101 -39.34604 45.62167 1.000 50.53315 111 HIS E N 1
ATOM 9896 C CA . HIS E 1 85 ? 33.92911 -39.24594 46.77871 1.000 53.34256 111 HIS E CA 1
ATOM 9897 C C . HIS E 1 85 ? 34.54028 -39.83613 48.05598 1.000 53.54098 111 HIS E C 1
ATOM 9898 O O . HIS E 1 85 ? 34.07556 -39.51153 49.15819 1.000 49.59940 111 HIS E O 1
ATOM 9905 N N . GLU E 1 86 ? 35.56019 -40.68464 47.95414 1.000 46.41736 112 GLU E N 1
ATOM 9906 C CA . GLU E 1 86 ? 36.15785 -41.19250 49.17869 1.000 56.04701 112 GLU E CA 1
ATOM 9907 C C . GLU E 1 86 ? 37.28153 -40.30180 49.70549 1.000 49.61730 112 GLU E C 1
ATOM 9908 O O . GLU E 1 86 ? 37.81064 -40.58212 50.77388 1.000 47.25638 112 GLU E O 1
ATOM 9914 N N . LEU E 1 87 ? 37.64339 -39.23867 48.99080 1.000 50.86041 113 LEU E N 1
ATOM 9915 C CA . LEU E 1 87 ? 38.65645 -38.30928 49.46034 1.000 49.53682 113 LEU E CA 1
ATOM 9916 C C . LEU E 1 87 ? 38.13834 -37.52259 50.67495 1.000 49.35994 113 LEU E C 1
ATOM 9917 O O . LEU E 1 87 ? 36.94458 -37.52133 50.99223 1.000 46.45132 113 LEU E O 1
ATOM 9922 N N . ASP E 1 88 ? 39.05731 -36.84994 51.36883 1.000 46.17962 114 ASP E N 1
ATOM 9923 C CA . ASP E 1 88 ? 38.72258 -36.02457 52.53636 1.000 47.29592 114 ASP E CA 1
ATOM 9924 C C . ASP E 1 88 ? 38.72772 -34.56214 52.09157 1.000 43.02531 114 ASP E C 1
ATOM 9925 O O . ASP E 1 88 ? 39.78818 -33.96189 51.92038 1.000 48.12922 114 ASP E O 1
ATOM 9930 N N . ALA E 1 89 ? 37.54184 -33.98058 51.91304 1.000 42.94281 115 ALA E N 1
ATOM 9931 C CA . ALA E 1 89 ? 37.43685 -32.62503 51.36530 1.000 44.01239 115 ALA E CA 1
ATOM 9932 C C . ALA E 1 89 ? 37.68101 -31.52973 52.40197 1.000 49.13138 115 ALA E C 1
ATOM 9933 O O . ALA E 1 89 ? 37.56162 -30.34427 52.06589 1.000 45.69565 115 ALA E O 1
ATOM 9935 N N . ALA E 1 90 ? 38.02031 -31.88879 53.64512 1.000 43.67709 116 ALA E N 1
ATOM 9936 C CA . ALA E 1 90 ? 38.41309 -30.92422 54.66172 1.000 42.55075 116 ALA E CA 1
ATOM 9937 C C . ALA E 1 90 ? 39.83606 -31.18298 55.13863 1.000 45.59030 116 ALA E C 1
ATOM 9938 O O . ALA E 1 90 ? 40.23334 -30.69732 56.20158 1.000 41.25641 116 ALA E O 1
ATOM 9940 N N . TYR E 1 91 ? 40.59213 -31.96677 54.36810 1.000 41.69216 117 TYR E N 1
ATOM 9941 C CA . TYR E 1 91 ? 41.94841 -32.36032 54.74238 1.000 44.58633 117 TYR E CA 1
ATOM 9942 C C . TYR E 1 91 ? 42.87629 -31.16644 54.93951 1.000 46.15569 117 TYR E C 1
ATOM 9943 O O . TYR E 1 91 ? 43.85445 -31.26106 55.69551 1.000 42.48789 117 TYR E O 1
ATOM 9952 N N . ASN E 1 92 ? 42.61424 -30.04978 54.25314 1.000 40.76058 118 ASN E N 1
ATOM 9953 C CA . ASN E 1 92 ? 43.51189 -28.90405 54.29032 1.000 35.46436 118 ASN E CA 1
ATOM 9954 C C . ASN E 1 92 ? 42.81627 -27.64454 54.77938 1.000 41.39134 118 ASN E C 1
ATOM 9955 O O . ASN E 1 92 ? 43.38065 -26.54798 54.64591 1.000 43.41013 118 ASN E O 1
ATOM 9960 N N . PHE E 1 93 ? 41.61266 -27.77613 55.35014 1.000 38.09520 119 PHE E N 1
ATOM 9961 C CA . PHE E 1 93 ? 40.80080 -26.62405 55.71394 1.000 37.75590 119 PHE E CA 1
ATOM 9962 C C . PHE E 1 93 ? 41.31423 -26.00009 57.02271 1.000 38.46375 119 PHE E C 1
ATOM 9963 O O . PHE E 1 93 ? 41.44670 -26.68615 58.04197 1.000 39.33546 119 PHE E O 1
ATOM 9971 N N . ILE E 1 94 ? 41.60618 -24.70482 56.99356 1.000 34.58927 120 ILE E N 1
ATOM 9972 C CA . ILE E 1 94 ? 42.00010 -23.94574 58.17212 1.000 38.38886 120 ILE E CA 1
ATOM 9973 C C . ILE E 1 94 ? 41.01298 -22.79619 58.34335 1.000 41.65543 120 ILE E C 1
ATOM 9974 O O . ILE E 1 94 ? 40.92802 -21.92681 57.46656 1.000 40.04042 120 ILE E O 1
ATOM 9979 N N . PRO E 1 95 ? 40.26060 -22.74517 59.44974 1.000 44.76257 121 PRO E N 1
ATOM 9980 C CA . PRO E 1 95 ? 39.34895 -21.61630 59.69882 1.000 39.91031 121 PRO E CA 1
ATOM 9981 C C . PRO E 1 95 ? 40.06410 -20.29158 59.52549 1.000 43.28781 121 PRO E C 1
ATOM 9982 O O . PRO E 1 95 ? 41.12922 -20.06729 60.11727 1.000 41.67619 121 PRO E O 1
ATOM 9986 N N . GLY E 1 96 ? 39.49079 -19.42840 58.69503 1.000 46.89149 122 GLY E N 1
ATOM 9987 C CA . GLY E 1 96 ? 40.08080 -18.14935 58.37863 1.000 40.01540 122 GLY E CA 1
ATOM 9988 C C . GLY E 1 96 ? 41.05466 -18.15797 57.21836 1.000 44.45350 122 GLY E C 1
ATOM 9989 O O . GLY E 1 96 ? 41.49822 -17.08043 56.80296 1.000 41.28667 122 GLY E O 1
ATOM 9990 N N . ARG E 1 97 ? 41.40697 -19.33541 56.67030 1.000 41.00468 123 ARG E N 1
ATOM 9991 C CA . ARG E 1 97 ? 42.37831 -19.34761 55.57974 1.000 40.95879 123 ARG E CA 1
ATOM 9992 C C . ARG E 1 97 ? 42.01051 -20.28891 54.42757 1.000 40.79799 123 ARG E C 1
ATOM 9993 O O . ARG E 1 97 ? 42.88820 -20.64628 53.63863 1.000 43.55652 123 ARG E O 1
ATOM 10001 N N . HIS E 1 98 ? 40.74989 -20.69440 54.30107 1.000 40.08177 124 HIS E N 1
ATOM 10002 C CA . HIS E 1 98 ? 40.30500 -21.60473 53.23907 1.000 46.19941 124 HIS E CA 1
ATOM 10003 C C . HIS E 1 98 ? 41.16804 -22.86844 53.30062 1.000 41.37566 124 HIS E C 1
ATOM 10004 O O . HIS E 1 98 ? 41.26684 -23.47787 54.37272 1.000 43.52926 124 HIS E O 1
ATOM 10011 N N . ALA E 1 99 ? 41.78044 -23.31451 52.20038 1.000 43.55208 125 ALA E N 1
ATOM 10012 C CA . ALA E 1 99 ? 42.53922 -24.56331 52.15687 1.000 42.58016 125 ALA E CA 1
ATOM 10013 C C . ALA E 1 99 ? 44.00374 -24.25701 51.85610 1.000 46.41812 125 ALA E C 1
ATOM 10014 O O . ALA E 1 99 ? 44.30815 -23.61682 50.84217 1.000 47.69010 125 ALA E O 1
ATOM 10016 N N . VAL E 1 100 ? 44.89956 -24.69742 52.74086 1.000 45.69645 126 VAL E N 1
ATOM 10017 C CA . VAL E 1 100 ? 46.34630 -24.51240 52.59597 1.000 43.50347 126 VAL E CA 1
ATOM 10018 C C . VAL E 1 100 ? 47.01983 -25.84191 52.92691 1.000 45.12729 126 VAL E C 1
ATOM 10019 O O . VAL E 1 100 ? 46.97169 -26.28750 54.08024 1.000 40.09391 126 VAL E O 1
ATOM 10023 N N . PRO E 1 101 ? 47.58822 -26.54122 51.95173 1.000 46.37424 127 PRO E N 1
ATOM 10024 C CA . PRO E 1 101 ? 48.30545 -27.78499 52.24975 1.000 43.32060 127 PRO E CA 1
ATOM 10025 C C . PRO E 1 101 ? 49.72957 -27.54306 52.74102 1.000 47.12007 127 PRO E C 1
ATOM 10026 O O . PRO E 1 101 ? 50.29696 -26.44968 52.62811 1.000 45.90325 127 PRO E O 1
ATOM 10030 N N . GLY E 1 102 ? 50.30267 -28.60442 53.31059 1.000 44.24604 128 GLY E N 1
ATOM 10031 C CA . GLY E 1 102 ? 51.69625 -28.57607 53.69249 1.000 45.63458 128 GLY E CA 1
ATOM 10032 C C . GLY E 1 102 ? 52.00611 -27.91196 55.01311 1.000 46.43947 128 GLY E C 1
ATOM 10033 O O . GLY E 1 102 ? 53.17394 -27.62672 55.28507 1.000 48.78300 128 GLY E O 1
ATOM 10034 N N . GLU E 1 103 ? 51.02214 -27.64944 55.84568 1.000 42.54983 129 GLU E N 1
ATOM 10035 C CA . GLU E 1 103 ? 51.29418 -27.02995 57.12482 1.000 43.03505 129 GLU E CA 1
ATOM 10036 C C . GLU E 1 103 ? 51.09141 -28.05784 58.23795 1.000 46.43196 129 GLU E C 1
ATOM 10037 O O . GLU E 1 103 ? 50.66954 -29.19051 57.97410 1.000 41.60826 129 GLU E O 1
ATOM 10043 N N . PRO E 1 104 ? 51.46632 -27.73376 59.48342 1.000 46.06242 130 PRO E N 1
ATOM 10044 C CA . PRO E 1 104 ? 51.49028 -28.76411 60.53030 1.000 45.53606 130 PRO E CA 1
ATOM 10045 C C . PRO E 1 104 ? 50.10095 -29.31801 60.80457 1.000 46.48654 130 PRO E C 1
ATOM 10046 O O . PRO E 1 104 ? 49.10852 -28.57203 60.75221 1.000 43.00877 130 PRO E O 1
ATOM 10050 N N . PRO E 1 105 ? 50.00957 -30.62403 61.12677 1.000 45.85423 131 PRO E N 1
ATOM 10051 C CA . PRO E 1 105 ? 48.71076 -31.33129 61.09183 1.000 44.42490 131 PRO E CA 1
ATOM 10052 C C . PRO E 1 105 ? 47.65281 -30.73862 61.97712 1.000 46.05906 131 PRO E C 1
ATOM 10053 O O . PRO E 1 105 ? 46.45840 -30.84526 61.66106 1.000 54.01316 131 PRO E O 1
ATOM 10057 N N . GLU E 1 106 ? 48.05913 -30.09126 63.06109 1.000 45.39467 132 GLU E N 1
ATOM 10058 C CA . GLU E 1 106 ? 47.14046 -29.48442 64.00400 1.000 45.94221 132 GLU E CA 1
ATOM 10059 C C . GLU E 1 106 ? 46.49920 -28.20403 63.49218 1.000 46.70716 132 GLU E C 1
ATOM 10060 O O . GLU E 1 106 ? 45.60127 -27.67175 64.16261 1.000 43.47483 132 GLU E O 1
ATOM 10066 N N . SER E 1 107 ? 46.94517 -27.68473 62.34486 1.000 45.29798 133 SER E N 1
ATOM 10067 C CA . SER E 1 107 ? 46.26455 -26.53851 61.76382 1.000 39.60763 133 SER E CA 1
ATOM 10068 C C . SER E 1 107 ? 44.84052 -26.88225 61.32958 1.000 42.53788 133 SER E C 1
ATOM 10069 O O . SER E 1 107 ? 44.00059 -25.98325 61.25879 1.000 47.05927 133 SER E O 1
ATOM 10072 N N . TYR E 1 108 ? 44.54021 -28.16376 61.08443 1.000 40.73180 134 TYR E N 1
ATOM 10073 C CA . TYR E 1 108 ? 43.34275 -28.58578 60.35664 1.000 43.58941 134 TYR E CA 1
ATOM 10074 C C . TYR E 1 108 ? 42.29595 -29.22826 61.26419 1.000 42.26831 134 TYR E C 1
ATOM 10075 O O . TYR E 1 108 ? 42.27432 -30.45700 61.41542 1.000 44.95685 134 TYR E O 1
ATOM 10084 N N . PRO E 1 109 ? 41.35542 -28.46302 61.82600 1.000 42.35323 135 PRO E N 1
ATOM 10085 C CA . PRO E 1 109 ? 40.47867 -29.03042 62.87944 1.000 41.45035 135 PRO E CA 1
ATOM 10086 C C . PRO E 1 109 ? 39.51885 -30.10776 62.39355 1.000 47.80813 135 PRO E C 1
ATOM 10087 O O . PRO E 1 109 ? 38.99549 -30.86005 63.22549 1.000 46.36392 135 PRO E O 1
ATOM 10091 N N . LEU E 1 110 ? 39.25133 -30.20912 61.09342 1.000 42.69488 136 LEU E N 1
ATOM 10092 C CA . LEU E 1 110 ? 38.32579 -31.21702 60.59376 1.000 45.78901 136 LEU E CA 1
ATOM 10093 C C . LEU E 1 110 ? 39.01169 -32.30951 59.78700 1.000 42.11275 136 LEU E C 1
ATOM 10094 O O . LEU E 1 110 ? 38.32853 -33.20430 59.28512 1.000 42.67132 136 LEU E O 1
ATOM 10099 N N . ARG E 1 111 ? 40.33570 -32.26084 59.63983 1.000 45.17967 137 ARG E N 1
ATOM 10100 C CA . ARG E 1 111 ? 41.05465 -33.33135 58.95523 1.000 45.87607 137 ARG E CA 1
ATOM 10101 C C . ARG E 1 111 ? 40.72019 -34.67219 59.59178 1.000 48.78248 137 ARG E C 1
ATOM 10102 O O . ARG E 1 111 ? 40.74572 -34.80329 60.81513 1.000 49.05304 137 ARG E O 1
ATOM 10110 N N . GLY E 1 112 ? 40.35158 -35.65398 58.76899 1.000 47.61316 138 GLY E N 1
ATOM 10111 C CA . GLY E 1 112 ? 40.06349 -36.98514 59.27696 1.000 49.50223 138 GLY E CA 1
ATOM 10112 C C . GLY E 1 112 ? 38.62930 -37.25646 59.72601 1.000 54.17030 138 GLY E C 1
ATOM 10113 O O . GLY E 1 112 ? 38.30868 -38.40942 60.05345 1.000 52.74583 138 GLY E O 1
ATOM 10114 N N . VAL E 1 113 ? 37.74823 -36.25325 59.74927 1.000 47.13064 139 VAL E N 1
ATOM 10115 C CA . VAL E 1 113 ? 36.33819 -36.54563 60.00418 1.000 48.46935 139 VAL E CA 1
ATOM 10116 C C . VAL E 1 113 ? 35.73271 -37.36769 58.86301 1.000 53.73714 139 VAL E C 1
ATOM 10117 O O . VAL E 1 113 ? 34.96167 -38.30675 59.10221 1.000 47.65892 139 VAL E O 1
ATOM 10121 N N . ARG E 1 114 ? 36.05775 -37.02538 57.60433 1.000 52.59793 140 ARG E N 1
ATOM 10122 C CA . ARG E 1 114 ? 35.46565 -37.73934 56.47574 1.000 49.56527 140 ARG E CA 1
ATOM 10123 C C . ARG E 1 114 ? 35.85251 -39.20690 56.49923 1.000 50.28272 140 ARG E C 1
ATOM 10124 O O . ARG E 1 114 ? 35.04986 -40.07279 56.13486 1.000 52.25090 140 ARG E O 1
ATOM 10132 N N . THR E 1 115 ? 37.08207 -39.50337 56.90253 1.000 51.07276 141 THR E N 1
ATOM 10133 C CA . THR E 1 115 ? 37.60897 -40.86122 56.87839 1.000 51.73888 141 THR E CA 1
ATOM 10134 C C . THR E 1 115 ? 37.46601 -41.57059 58.21981 1.000 53.42816 141 THR E C 1
ATOM 10135 O O . THR E 1 115 ? 37.97050 -42.68282 58.37670 1.000 55.05855 141 THR E O 1
ATOM 10139 N N . GLY E 1 116 ? 36.81083 -40.95055 59.19287 1.000 55.86921 142 GLY E N 1
ATOM 10140 C CA . GLY E 1 116 ? 36.48094 -41.62265 60.43068 1.000 55.85754 142 GLY E CA 1
ATOM 10141 C C . GLY E 1 116 ? 37.54807 -41.64931 61.51119 1.000 56.69903 142 GLY E C 1
ATOM 10142 O O . GLY E 1 116 ? 37.30205 -42.25629 62.55719 1.000 56.91211 142 GLY E O 1
ATOM 10143 N N . GLU E 1 117 ? 38.72494 -41.03304 61.30778 1.000 57.91311 143 GLU E N 1
ATOM 10144 C CA . GLU E 1 117 ? 39.69738 -40.94622 62.40451 1.000 60.78969 143 GLU E CA 1
ATOM 10145 C C . GLU E 1 117 ? 39.18645 -40.04685 63.51886 1.000 58.52994 143 GLU E C 1
ATOM 10146 O O . GLU E 1 117 ? 39.43996 -40.30126 64.69750 1.000 61.26825 143 GLU E O 1
ATOM 10152 N N . LYS E 1 118 ? 38.47775 -38.98567 63.15994 1.000 59.84482 144 LYS E N 1
ATOM 10153 C CA . LYS E 1 118 ? 37.96790 -38.00803 64.10463 1.000 58.01002 144 LYS E CA 1
ATOM 10154 C C . LYS E 1 118 ? 36.44482 -38.07194 64.13396 1.000 55.48416 144 LYS E C 1
ATOM 10155 O O . LYS E 1 118 ? 35.79154 -38.28704 63.10477 1.000 60.29150 144 LYS E O 1
ATOM 10161 N N . LYS E 1 119 ? 35.89275 -37.89644 65.31099 1.000 52.39410 145 LYS E N 1
ATOM 10162 C CA . LYS E 1 119 ? 34.44815 -37.82384 65.46452 1.000 58.17053 145 LYS E CA 1
ATOM 10163 C C . LYS E 1 119 ? 33.90376 -36.60825 64.71603 1.000 59.41505 145 LYS E C 1
ATOM 10164 O O . LYS E 1 119 ? 34.47671 -35.51464 64.82374 1.000 62.02416 145 LYS E O 1
ATOM 10170 N N . PRO E 1 120 ? 32.81829 -36.75241 63.94894 1.000 56.29753 146 PRO E N 1
ATOM 10171 C CA . PRO E 1 120 ? 32.25460 -35.58667 63.26615 1.000 57.00944 146 PRO E CA 1
ATOM 10172 C C . PRO E 1 120 ? 31.59944 -34.64323 64.24051 1.000 55.01688 146 PRO E C 1
ATOM 10173 O O . PRO E 1 120 ? 31.12334 -35.05154 65.31787 1.000 55.81594 146 PRO E O 1
ATOM 10177 N N . PRO E 1 121 ? 31.51732 -33.35763 63.91536 1.000 55.97115 147 PRO E N 1
ATOM 10178 C CA . PRO E 1 121 ? 30.84271 -32.38544 64.79348 1.000 51.28067 147 PRO E CA 1
ATOM 10179 C C . PRO E 1 121 ? 29.37376 -32.72782 64.95945 1.000 52.18122 147 PRO E C 1
ATOM 10180 O O . PRO E 1 121 ? 28.78082 -33.40161 64.10235 1.000 51.51080 147 PRO E O 1
ATOM 10184 N N . PRO E 1 122 ? 28.74610 -32.25024 66.03312 1.000 54.21512 148 PRO E N 1
ATOM 10185 C CA . PRO E 1 122 ? 27.39571 -32.71763 66.37409 1.000 51.17277 148 PRO E CA 1
ATOM 10186 C C . PRO E 1 122 ? 26.39863 -32.48505 65.24972 1.000 49.28822 148 PRO E C 1
ATOM 10187 O O . PRO E 1 122 ? 26.24305 -31.36985 64.75052 1.000 48.99976 148 PRO E O 1
ATOM 10191 N N . GLY E 1 123 ? 25.71811 -33.55800 64.86257 1.000 51.94939 149 GLY E N 1
ATOM 10192 C CA . GLY E 1 123 ? 24.65439 -33.49119 63.88683 1.000 51.63325 149 GLY E CA 1
ATOM 10193 C C . GLY E 1 123 ? 25.07442 -33.63826 62.44246 1.000 55.85775 149 GLY E C 1
ATOM 10194 O O . GLY E 1 123 ? 24.29058 -33.27941 61.56243 1.000 51.43212 149 GLY E O 1
ATOM 10195 N N . TYR E 1 124 ? 26.28375 -34.13955 62.16760 1.000 56.87146 150 TYR E N 1
ATOM 10196 C CA . TYR E 1 124 ? 26.76161 -34.36648 60.80781 1.000 52.72197 150 TYR E CA 1
ATOM 10197 C C . TYR E 1 124 ? 27.38517 -35.74466 60.73251 1.000 47.17094 150 TYR E C 1
ATOM 10198 O O . TYR E 1 124 ? 27.74429 -36.33037 61.75054 1.000 49.58303 150 TYR E O 1
ATOM 10207 N N . GLN E 1 125 ? 27.48825 -36.26132 59.51720 1.000 54.15826 151 GLN E N 1
ATOM 10208 C CA . GLN E 1 125 ? 28.05997 -37.56430 59.21256 1.000 54.65212 151 GLN E CA 1
ATOM 10209 C C . GLN E 1 125 ? 29.38605 -37.40529 58.48348 1.000 52.81107 151 GLN E C 1
ATOM 10210 O O . GLN E 1 125 ? 29.75182 -36.29980 58.07529 1.000 55.06952 151 GLN E O 1
ATOM 10216 N N . PRO E 1 126 ? 30.14437 -38.49243 58.30070 1.000 49.74455 152 PRO E N 1
ATOM 10217 C CA . PRO E 1 126 ? 31.38627 -38.35762 57.52836 1.000 50.64636 152 PRO E CA 1
ATOM 10218 C C . PRO E 1 126 ? 31.16945 -37.96107 56.07615 1.000 53.29880 152 PRO E C 1
ATOM 10219 O O . PRO E 1 126 ? 31.96695 -37.18487 55.53504 1.000 52.56397 152 PRO E O 1
ATOM 10223 N N . SER E 1 127 ? 30.11553 -38.45870 55.42364 1.000 52.46774 153 SER E N 1
ATOM 10224 C CA . SER E 1 127 ? 29.88680 -38.09207 54.02724 1.000 54.69686 153 SER E CA 1
ATOM 10225 C C . SER E 1 127 ? 29.61989 -36.59242 53.85675 1.000 56.28110 153 SER E C 1
ATOM 10226 O O . SER E 1 127 ? 29.74906 -36.07145 52.73639 1.000 53.95119 153 SER E O 1
ATOM 10229 N N . ASP E 1 128 ? 29.26770 -35.88548 54.94403 1.000 53.85421 154 ASP E N 1
ATOM 10230 C CA . ASP E 1 128 ? 29.11393 -34.42938 54.92297 1.000 51.70280 154 ASP E CA 1
ATOM 10231 C C . ASP E 1 128 ? 30.42818 -33.69316 54.67029 1.000 50.25443 154 ASP E C 1
ATOM 10232 O O . ASP E 1 128 ? 30.40849 -32.47001 54.47803 1.000 48.89008 154 ASP E O 1
ATOM 10237 N N . PHE E 1 129 ? 31.55594 -34.41097 54.65492 1.000 47.21041 155 PHE E N 1
ATOM 10238 C CA . PHE E 1 129 ? 32.88667 -33.83573 54.51037 1.000 43.49351 155 PHE E CA 1
ATOM 10239 C C . PHE E 1 129 ? 33.61336 -34.41479 53.30694 1.000 47.11144 155 PHE E C 1
ATOM 10240 O O . PHE E 1 129 ? 34.84616 -34.36382 53.24833 1.000 48.86315 155 PHE E O 1
ATOM 10248 N N . ALA E 1 130 ? 32.86444 -34.96815 52.35116 1.000 49.71397 156 ALA E N 1
ATOM 10249 C CA . ALA E 1 130 ? 33.37040 -35.43709 51.06729 1.000 48.83218 156 ALA E CA 1
ATOM 10250 C C . ALA E 1 130 ? 32.99847 -34.45898 49.95450 1.000 44.94704 156 ALA E C 1
ATOM 10251 O O . ALA E 1 130 ? 32.21439 -33.52172 50.13888 1.000 43.71842 156 ALA E O 1
ATOM 10253 N N . ILE E 1 131 ? 33.56383 -34.69546 48.77627 1.000 49.00709 157 ILE E N 1
ATOM 10254 C CA . ILE E 1 131 ? 33.12413 -33.98398 47.57294 1.000 43.88716 157 ILE E CA 1
ATOM 10255 C C . ILE E 1 131 ? 31.77971 -34.54811 47.12642 1.000 40.90907 157 ILE E C 1
ATOM 10256 O O . ILE E 1 131 ? 31.69444 -35.72733 46.77092 1.000 44.03517 157 ILE E O 1
ATOM 10261 N N . PRO E 1 132 ? 30.70815 -33.77003 47.14290 1.000 42.39490 158 PRO E N 1
ATOM 10262 C CA . PRO E 1 132 ? 29.39563 -34.30697 46.78165 1.000 43.14377 158 PRO E CA 1
ATOM 10263 C C . PRO E 1 132 ? 29.11269 -34.23993 45.28301 1.000 49.21291 158 PRO E C 1
ATOM 10264 O O . PRO E 1 132 ? 29.74210 -33.49957 44.51995 1.000 44.94387 158 PRO E O 1
ATOM 10268 N N . LYS E 1 133 ? 28.14798 -35.06129 44.87270 1.000 55.26870 159 LYS E N 1
ATOM 10269 C CA . LYS E 1 133 ? 27.50424 -34.90281 43.57593 1.000 49.04715 159 LYS E CA 1
ATOM 10270 C C . LYS E 1 133 ? 26.58859 -33.69259 43.60115 1.000 48.82705 159 LYS E C 1
ATOM 10271 O O . LYS E 1 133 ? 25.91077 -33.43649 44.60021 1.000 52.59912 159 LYS E O 1
ATOM 10277 N N . LEU E 1 134 ? 26.54855 -32.94647 42.49599 1.000 49.82921 160 LEU E N 1
ATOM 10278 C CA . LEU E 1 134 ? 25.59695 -31.83692 42.43172 1.000 51.82757 160 LEU E CA 1
ATOM 10279 C C . LEU E 1 134 ? 24.17649 -32.33207 42.66164 1.000 46.97588 160 LEU E C 1
ATOM 10280 O O . LEU E 1 134 ? 23.39081 -31.68822 43.36787 1.000 47.63710 160 LEU E O 1
ATOM 10285 N N . ALA E 1 135 ? 23.84147 -33.49157 42.09193 1.000 46.18681 161 ALA E N 1
ATOM 10286 C CA . ALA E 1 135 ? 22.55177 -34.11649 42.36465 1.000 50.23156 161 ALA E CA 1
ATOM 10287 C C . ALA E 1 135 ? 22.30276 -34.25670 43.85968 1.000 51.26706 161 ALA E C 1
ATOM 10288 O O . ALA E 1 135 ? 21.17399 -34.07031 44.33005 1.000 55.03554 161 ALA E O 1
ATOM 10290 N N . ASP E 1 136 ? 23.34868 -34.55771 44.63127 1.000 49.64948 162 ASP E N 1
ATOM 10291 C CA . ASP E 1 136 ? 23.15959 -34.72746 46.07149 1.000 49.88582 162 ASP E CA 1
ATOM 10292 C C . ASP E 1 136 ? 22.93784 -33.38852 46.77681 1.000 52.64738 162 ASP E C 1
ATOM 10293 O O . ASP E 1 136 ? 22.12493 -33.30035 47.71095 1.000 52.69106 162 ASP E O 1
ATOM 10298 N N . VAL E 1 137 ? 23.63193 -32.32996 46.34578 1.000 46.88831 163 VAL E N 1
ATOM 10299 C CA . VAL E 1 137 ? 23.34990 -31.01163 46.91079 1.000 44.16007 163 VAL E CA 1
ATOM 10300 C C . VAL E 1 137 ? 21.93726 -30.57264 46.55798 1.000 50.52619 163 VAL E C 1
ATOM 10301 O O . VAL E 1 137 ? 21.23094 -29.97775 47.38676 1.000 50.41282 163 VAL E O 1
ATOM 10305 N N . LEU E 1 138 ? 21.50538 -30.84409 45.31666 1.000 51.11140 164 LEU E N 1
ATOM 10306 C CA . LEU E 1 138 ? 20.17514 -30.40500 44.87786 1.000 53.42303 164 LEU E CA 1
ATOM 10307 C C . LEU E 1 138 ? 19.07602 -31.14380 45.62228 1.000 55.91682 164 LEU E C 1
ATOM 10308 O O . LEU E 1 138 ? 18.01725 -30.56661 45.90465 1.000 57.07753 164 LEU E O 1
ATOM 10313 N N . GLU E 1 139 ? 19.30771 -32.41860 45.94846 1.000 52.44080 165 GLU E N 1
ATOM 10314 C CA . GLU E 1 139 ? 18.32617 -33.11588 46.74904 1.000 56.82136 165 GLU E CA 1
ATOM 10315 C C . GLU E 1 139 ? 18.33864 -32.57664 48.17276 1.000 55.51418 165 GLU E C 1
ATOM 10316 O O . GLU E 1 139 ? 17.28851 -32.42694 48.80556 1.000 57.15021 165 GLU E O 1
ATOM 10322 N N . ALA E 1 140 ? 19.52238 -32.24943 48.68879 1.000 55.48913 166 ALA E N 1
ATOM 10323 C CA . ALA E 1 140 ? 19.62440 -31.72365 50.04660 1.000 44.29962 166 ALA E CA 1
ATOM 10324 C C . ALA E 1 140 ? 18.98362 -30.34999 50.17096 1.000 51.62120 166 ALA E C 1
ATOM 10325 O O . ALA E 1 140 ? 18.50879 -29.98123 51.25183 1.000 49.84411 166 ALA E O 1
ATOM 10327 N N . PHE E 1 141 ? 18.94062 -29.57786 49.09282 1.000 55.84335 167 PHE E N 1
ATOM 10328 C CA . PHE E 1 141 ? 18.38420 -28.22581 49.13560 1.000 57.92122 167 PHE E CA 1
ATOM 10329 C C . PHE E 1 141 ? 17.34984 -28.03833 48.03135 1.000 58.78732 167 PHE E C 1
ATOM 10330 O O . PHE E 1 141 ? 17.61504 -27.39881 47.00641 1.000 58.49039 167 PHE E O 1
ATOM 10338 N N . PRO E 1 142 ? 16.12976 -28.53742 48.24088 1.000 57.08443 168 PRO E N 1
ATOM 10339 C CA . PRO E 1 142 ? 15.09523 -28.41971 47.20722 1.000 56.79783 168 PRO E CA 1
ATOM 10340 C C . PRO E 1 142 ? 14.40164 -27.07384 47.18181 1.000 54.60424 168 PRO E C 1
ATOM 10341 O O . PRO E 1 142 ? 13.73851 -26.75993 46.18848 1.000 59.18421 168 PRO E O 1
ATOM 10345 N N . ARG E 1 143 ? 14.54739 -26.26134 48.22115 1.000 60.32271 169 ARG E N 1
ATOM 10346 C CA . ARG E 1 143 ? 13.87618 -24.97082 48.30134 1.000 60.16506 169 ARG E CA 1
ATOM 10347 C C . ARG E 1 143 ? 14.85249 -23.80870 48.42460 1.000 54.03740 169 ARG E C 1
ATOM 10348 O O . ARG E 1 143 ? 14.42671 -22.68330 48.69797 1.000 50.12875 169 ARG E O 1
ATOM 10356 N N . THR E 1 144 ? 16.14690 -24.04628 48.23738 1.000 57.30975 170 THR E N 1
ATOM 10357 C CA . THR E 1 144 ? 17.13364 -22.97953 48.32078 1.000 55.45580 170 THR E CA 1
ATOM 10358 C C . THR E 1 144 ? 17.66866 -22.66928 46.92922 1.000 50.40729 170 THR E C 1
ATOM 10359 O O . THR E 1 144 ? 18.12470 -23.57919 46.21807 1.000 48.99888 170 THR E O 1
ATOM 10363 N N . PRO E 1 145 ? 17.61139 -21.40957 46.50349 1.000 50.20083 171 PRO E N 1
ATOM 10364 C CA . PRO E 1 145 ? 18.23714 -21.03296 45.22756 1.000 49.54210 171 PRO E CA 1
ATOM 10365 C C . PRO E 1 145 ? 19.75247 -21.21962 45.26156 1.000 50.21047 171 PRO E C 1
ATOM 10366 O O . PRO E 1 145 ? 20.42401 -20.89820 46.24962 1.000 48.79471 171 PRO E O 1
ATOM 10370 N N . ILE E 1 146 ? 20.27601 -21.75763 44.15774 1.000 46.78329 172 ILE E N 1
ATOM 10371 C CA . ILE E 1 146 ? 21.67633 -22.14043 43.99994 1.000 46.79719 172 ILE E CA 1
ATOM 10372 C C . ILE E 1 146 ? 22.28589 -21.34977 42.84372 1.000 45.60738 172 ILE E C 1
ATOM 10373 O O . ILE E 1 146 ? 21.76461 -21.37782 41.72211 1.000 46.46903 172 ILE E O 1
ATOM 10378 N N . ASN E 1 147 ? 23.39578 -20.67281 43.11972 1.000 46.29394 173 ASN E N 1
ATOM 10379 C CA . ASN E 1 147 ? 24.28070 -20.09651 42.11072 1.000 45.49895 173 ASN E CA 1
ATOM 10380 C C . ASN E 1 147 ? 25.31875 -21.14401 41.69945 1.000 42.77332 173 ASN E C 1
ATOM 10381 O O . ASN E 1 147 ? 26.09673 -21.59829 42.53654 1.000 47.38740 173 ASN E O 1
ATOM 10386 N N . ILE E 1 148 ? 25.34173 -21.52920 40.42612 1.000 42.53504 174 ILE E N 1
ATOM 10387 C CA . ILE E 1 148 ? 26.19676 -22.61586 39.94894 1.000 42.44453 174 ILE E CA 1
ATOM 10388 C C . ILE E 1 148 ? 27.15811 -22.07052 38.90720 1.000 43.05698 174 ILE E C 1
ATOM 10389 O O . ILE E 1 148 ? 26.73479 -21.36592 37.98719 1.000 43.54446 174 ILE E O 1
ATOM 10394 N N . GLU E 1 149 ? 28.43676 -22.43280 39.01798 1.000 39.46530 175 GLU E N 1
ATOM 10395 C CA . GLU E 1 149 ? 29.46849 -21.88151 38.15120 1.000 42.35303 175 GLU E CA 1
ATOM 10396 C C . GLU E 1 149 ? 30.19439 -23.00122 37.41225 1.000 41.78591 175 GLU E C 1
ATOM 10397 O O . GLU E 1 149 ? 30.83843 -23.85281 38.02866 1.000 43.75768 175 GLU E O 1
ATOM 10403 N N . ILE E 1 150 ? 30.08218 -22.99286 36.08776 1.000 44.28300 176 ILE E N 1
ATOM 10404 C CA . ILE E 1 150 ? 30.71139 -23.99073 35.22684 1.000 43.26621 176 ILE E CA 1
ATOM 10405 C C . ILE E 1 150 ? 32.22383 -23.77426 35.23190 1.000 44.53303 176 ILE E C 1
ATOM 10406 O O . ILE E 1 150 ? 32.71788 -22.68604 34.90420 1.000 41.38697 176 ILE E O 1
ATOM 10411 N N . LYS E 1 151 ? 32.97117 -24.79973 35.62830 1.000 44.27101 177 LYS E N 1
ATOM 10412 C CA . LYS E 1 151 ? 34.42608 -24.71902 35.64473 1.000 43.53137 177 LYS E CA 1
ATOM 10413 C C . LYS E 1 151 ? 34.99564 -25.60580 34.54850 1.000 45.02140 177 LYS E C 1
ATOM 10414 O O . LYS E 1 151 ? 34.28934 -26.41051 33.93702 1.000 46.20849 177 LYS E O 1
ATOM 10420 N N . GLY E 1 152 ? 36.29464 -25.44622 34.30381 1.000 44.64730 178 GLY E N 1
ATOM 10421 C CA . GLY E 1 152 ? 36.97781 -26.21452 33.29059 1.000 49.54202 178 GLY E CA 1
ATOM 10422 C C . GLY E 1 152 ? 38.27890 -26.81192 33.80200 1.000 48.45377 178 GLY E C 1
ATOM 10423 O O . GLY E 1 152 ? 38.71101 -26.56635 34.93104 1.000 52.25853 178 GLY E O 1
ATOM 10424 N N . THR E 1 153 ? 38.88989 -27.61072 32.93538 1.000 45.82630 179 THR E N 1
ATOM 10425 C CA . THR E 1 153 ? 40.14050 -28.28327 33.24767 1.000 51.54625 179 THR E CA 1
ATOM 10426 C C . THR E 1 153 ? 41.32240 -27.32778 33.21751 1.000 49.99375 179 THR E C 1
ATOM 10427 O O . THR E 1 153 ? 42.30976 -27.54516 33.92354 1.000 49.06245 179 THR E O 1
ATOM 10431 N N . SER E 1 154 ? 41.22816 -26.27099 32.42102 1.000 45.66562 180 SER E N 1
ATOM 10432 C CA . SER E 1 154 ? 42.27062 -25.26610 32.28848 1.000 48.95266 180 SER E CA 1
ATOM 10433 C C . SER E 1 154 ? 41.66637 -24.10869 31.50916 1.000 54.92244 180 SER E C 1
ATOM 10434 O O . SER E 1 154 ? 40.66522 -24.27631 30.80484 1.000 55.14878 180 SER E O 1
ATOM 10437 N N . ASP E 1 155 ? 42.27920 -22.93236 31.63932 1.000 54.27628 181 ASP E N 1
ATOM 10438 C CA . ASP E 1 155 ? 41.64850 -21.73428 31.10297 1.000 56.76396 181 ASP E CA 1
ATOM 10439 C C . ASP E 1 155 ? 41.50606 -21.76041 29.59152 1.000 59.67922 181 ASP E C 1
ATOM 10440 O O . ASP E 1 155 ? 40.74145 -20.95637 29.04854 1.000 56.99672 181 ASP E O 1
ATOM 10445 N N . ALA E 1 156 ? 42.19804 -22.66675 28.90658 1.000 58.85411 182 ALA E N 1
ATOM 10446 C CA . ALA E 1 156 ? 42.13291 -22.76557 27.45852 1.000 56.80599 182 ALA E CA 1
ATOM 10447 C C . ALA E 1 156 ? 41.51962 -24.06670 26.96041 1.000 58.51758 182 ALA E C 1
ATOM 10448 O O . ALA E 1 156 ? 41.50116 -24.29390 25.74502 1.000 61.92412 182 ALA E O 1
ATOM 10450 N N . ASP E 1 157 ? 41.02506 -24.93236 27.84930 1.000 53.71899 183 ASP E N 1
ATOM 10451 C CA . ASP E 1 157 ? 40.42526 -26.19976 27.42881 1.000 52.62362 183 ASP E CA 1
ATOM 10452 C C . ASP E 1 157 ? 38.92668 -25.95876 27.23103 1.000 53.78152 183 ASP E C 1
ATOM 10453 O O . ASP E 1 157 ? 38.07756 -26.29883 28.06148 1.000 50.45666 183 ASP E O 1
ATOM 10458 N N . ILE E 1 158 ? 38.61612 -25.33736 26.09034 1.000 52.33714 184 ILE E N 1
ATOM 10459 C CA . ILE E 1 158 ? 37.23115 -24.97223 25.79621 1.000 48.08655 184 ILE E CA 1
ATOM 10460 C C . ILE E 1 158 ? 36.30885 -26.18381 25.77503 1.000 47.58464 184 ILE E C 1
ATOM 10461 O O . ILE E 1 158 ? 35.18730 -26.08683 26.29907 1.000 48.69463 184 ILE E O 1
ATOM 10466 N N . PRO E 1 159 ? 36.67849 -27.33555 25.19630 1.000 47.99629 185 PRO E N 1
ATOM 10467 C CA . PRO E 1 159 ? 35.77688 -28.50365 25.28329 1.000 44.63957 185 PRO E CA 1
ATOM 10468 C C . PRO E 1 159 ? 35.35408 -28.87433 26.70282 1.000 47.81825 185 PRO E C 1
ATOM 10469 O O . PRO E 1 159 ? 34.16236 -29.13952 26.93769 1.000 46.53434 185 PRO E O 1
ATOM 10473 N N . SER E 1 160 ? 36.30014 -28.90711 27.65498 1.000 47.98580 186 SER E N 1
ATOM 10474 C CA . SER E 1 160 ? 35.96068 -29.26972 29.03145 1.000 48.66579 186 SER E CA 1
ATOM 10475 C C . SER E 1 160 ? 34.86019 -28.36779 29.57978 1.000 43.77905 186 SER E C 1
ATOM 10476 O O . SER E 1 160 ? 33.92368 -28.84950 30.22850 1.000 44.08260 186 SER E O 1
ATOM 10479 N N . PHE E 1 161 ? 34.93573 -27.06455 29.28873 1.000 41.64578 187 PHE E N 1
ATOM 10480 C CA . PHE E 1 161 ? 33.86024 -26.13863 29.64677 1.000 44.90659 187 PHE E CA 1
ATOM 10481 C C . PHE E 1 161 ? 32.54870 -26.49237 28.94032 1.000 44.76945 187 PHE E C 1
ATOM 10482 O O . PHE E 1 161 ? 31.48199 -26.51611 29.56783 1.000 44.20347 187 PHE E O 1
ATOM 10490 N N . LEU E 1 162 ? 32.59796 -26.74961 27.62542 1.000 45.92651 188 LEU E N 1
ATOM 10491 C CA . LEU E 1 162 ? 31.36014 -27.06987 26.90759 1.000 45.62430 188 LEU E CA 1
ATOM 10492 C C . LEU E 1 162 ? 30.81871 -28.42297 27.34563 1.000 48.04974 188 LEU E C 1
ATOM 10493 O O . LEU E 1 162 ? 29.59840 -28.59176 27.49349 1.000 46.34988 188 LEU E O 1
ATOM 10498 N N . HIS E 1 163 ? 31.71196 -29.39802 27.55716 1.000 46.62363 189 HIS E N 1
ATOM 10499 C CA . HIS E 1 163 ? 31.28671 -30.68415 28.09892 1.000 48.35941 189 HIS E CA 1
ATOM 10500 C C . HIS E 1 163 ? 30.55966 -30.49381 29.42888 1.000 47.63077 189 HIS E C 1
ATOM 10501 O O . HIS E 1 163 ? 29.45443 -31.01703 29.63275 1.000 50.23033 189 HIS E O 1
ATOM 10508 N N . ASN E 1 164 ? 31.13974 -29.69298 30.32604 1.000 45.23067 190 ASN E N 1
ATOM 10509 C CA . ASN E 1 164 ? 30.52530 -29.47846 31.63744 1.000 49.35888 190 ASN E CA 1
ATOM 10510 C C . ASN E 1 164 ? 29.18619 -28.75248 31.51895 1.000 47.00803 190 ASN E C 1
ATOM 10511 O O . ASN E 1 164 ? 28.20993 -29.12460 32.18386 1.000 46.72635 190 ASN E O 1
ATOM 10516 N N . ALA E 1 165 ? 29.12018 -27.71618 30.67822 1.000 44.96557 191 ALA E N 1
ATOM 10517 C CA . ALA E 1 165 ? 27.85498 -27.01885 30.44746 1.000 46.78984 191 ALA E CA 1
ATOM 10518 C C . ALA E 1 165 ? 26.78404 -27.94475 29.88718 1.000 44.88157 191 ALA E C 1
ATOM 10519 O O . ALA E 1 165 ? 25.60469 -27.77784 30.20382 1.000 46.12612 191 ALA E O 1
ATOM 10521 N N . LYS E 1 166 ? 27.17241 -28.92577 29.06840 1.000 43.35387 192 LYS E N 1
ATOM 10522 C CA . LYS E 1 166 ? 26.20680 -29.88554 28.54464 1.000 49.28058 192 LYS E CA 1
ATOM 10523 C C . LYS E 1 166 ? 25.61479 -30.73511 29.66858 1.000 49.22894 192 LYS E C 1
ATOM 10524 O O . LYS E 1 166 ? 24.39023 -30.80505 29.83181 1.000 48.60267 192 LYS E O 1
ATOM 10530 N N . LEU E 1 167 ? 26.47375 -31.36523 30.47622 1.000 48.79089 193 LEU E N 1
ATOM 10531 C CA . LEU E 1 167 ? 25.98769 -32.16963 31.60031 1.000 49.83088 193 LEU E CA 1
ATOM 10532 C C . LEU E 1 167 ? 25.12569 -31.35065 32.55906 1.000 47.89549 193 LEU E C 1
ATOM 10533 O O . LEU E 1 167 ? 24.10117 -31.84028 33.04882 1.000 45.93265 193 LEU E O 1
ATOM 10538 N N . LEU E 1 168 ? 25.51409 -30.09693 32.82510 1.000 43.86417 194 LEU E N 1
ATOM 10539 C CA . LEU E 1 168 ? 24.74478 -29.25120 33.73718 1.000 44.58164 194 LEU E CA 1
ATOM 10540 C C . LEU E 1 168 ? 23.35867 -28.92473 33.18238 1.000 49.33282 194 LEU E C 1
ATOM 10541 O O . LEU E 1 168 ? 22.36981 -28.95198 33.92573 1.000 45.54372 194 LEU E O 1
ATOM 10546 N N . ALA E 1 169 ? 23.26931 -28.58453 31.88711 1.000 52.86280 195 ALA E N 1
ATOM 10547 C CA . ALA E 1 169 ? 21.96627 -28.39160 31.24696 1.000 48.24456 195 ALA E CA 1
ATOM 10548 C C . ALA E 1 169 ? 21.07492 -29.61287 31.45407 1.000 50.46208 195 ALA E C 1
ATOM 10549 O O . ALA E 1 169 ? 19.94775 -29.50559 31.95807 1.000 50.83116 195 ALA E O 1
ATOM 10551 N N . ARG E 1 170 ? 21.59874 -30.79116 31.11773 1.000 47.98080 196 ARG E N 1
ATOM 10552 C CA . ARG E 1 170 ? 20.84327 -32.03207 31.22798 1.000 47.98201 196 ARG E CA 1
ATOM 10553 C C . ARG E 1 170 ? 20.32867 -32.25824 32.64853 1.000 53.74059 196 ARG E C 1
ATOM 10554 O O . ARG E 1 170 ? 19.13067 -32.48423 32.85819 1.000 53.48465 196 ARG E O 1
ATOM 10562 N N . LEU E 1 171 ? 21.22280 -32.19240 33.63952 1.000 50.60982 197 LEU E N 1
ATOM 10563 C CA . LEU E 1 171 ? 20.82741 -32.41436 35.02871 1.000 51.79627 197 LEU E CA 1
ATOM 10564 C C . LEU E 1 171 ? 19.79331 -31.38503 35.49443 1.000 51.96258 197 LEU E C 1
ATOM 10565 O O . LEU E 1 171 ? 18.75298 -31.74430 36.06223 1.000 51.42252 197 LEU E O 1
ATOM 10570 N N . LEU E 1 172 ? 20.06343 -30.09263 35.26051 1.000 50.58475 198 LEU E N 1
ATOM 10571 C CA . LEU E 1 172 ? 19.17813 -29.03977 35.76407 1.000 50.93252 198 LEU E CA 1
ATOM 10572 C C . LEU E 1 172 ? 17.79460 -29.09014 35.12306 1.000 54.33060 198 LEU E C 1
ATOM 10573 O O . LEU E 1 172 ? 16.79964 -28.73113 35.76911 1.000 54.16637 198 LEU E O 1
ATOM 10578 N N . LYS E 1 173 ? 17.71427 -29.51072 33.85231 1.000 54.32445 199 LYS E N 1
ATOM 10579 C CA . LYS E 1 173 ? 16.42190 -29.62038 33.17375 1.000 56.25305 199 LYS E CA 1
ATOM 10580 C C . LYS E 1 173 ? 15.53265 -30.67676 33.82579 1.000 57.09083 199 LYS E C 1
ATOM 10581 O O . LYS E 1 173 ? 14.32090 -30.47282 33.95901 1.000 57.53814 199 LYS E O 1
ATOM 10587 N N . LYS E 1 174 ? 16.11366 -31.81188 34.24095 1.000 59.15929 200 LYS E N 1
ATOM 10588 C CA . LYS E 1 174 ? 15.32518 -32.86819 34.87070 1.000 57.64120 200 LYS E CA 1
ATOM 10589 C C . LYS E 1 174 ? 14.79712 -32.47132 36.22795 1.000 55.70478 200 LYS E C 1
ATOM 10590 O O . LYS E 1 174 ? 13.89260 -33.13138 36.74239 1.000 60.08657 200 LYS E O 1
ATOM 10596 N N . THR E 1 175 ? 15.31922 -31.40877 36.83121 1.000 55.40628 201 THR E N 1
ATOM 10597 C CA . THR E 1 175 ? 14.77140 -30.99859 38.11370 1.000 60.20237 201 THR E CA 1
ATOM 10598 C C . THR E 1 175 ? 13.41482 -30.33557 37.95187 1.000 60.01025 201 THR E C 1
ATOM 10599 O O . THR E 1 175 ? 12.56287 -30.43193 38.85126 1.000 61.04484 201 THR E O 1
ATOM 10603 N N . GLY E 1 176 ? 13.19436 -29.65620 36.83111 1.000 53.86778 202 GLY E N 1
ATOM 10604 C CA . GLY E 1 176 ? 12.06145 -28.77313 36.70860 1.000 51.02390 202 GLY E CA 1
ATOM 10605 C C . GLY E 1 176 ? 12.21918 -27.43207 37.39967 1.000 57.42228 202 GLY E C 1
ATOM 10606 O O . GLY E 1 176 ? 11.41484 -26.52936 37.14391 1.000 59.41633 202 GLY E O 1
ATOM 10607 N N . ARG E 1 177 ? 13.23444 -27.25709 38.24844 1.000 55.35380 203 ARG E N 1
ATOM 10608 C CA . ARG E 1 177 ? 13.40881 -26.00903 38.97965 1.000 52.84541 203 ARG E CA 1
ATOM 10609 C C . ARG E 1 177 ? 13.97636 -24.91692 38.08431 1.000 47.40811 203 ARG E C 1
ATOM 10610 O O . ARG E 1 177 ? 14.76584 -25.17293 37.17308 1.000 50.38728 203 ARG E O 1
ATOM 10618 N N . THR E 1 178 ? 13.59701 -23.67461 38.38033 1.000 50.08851 204 THR E N 1
ATOM 10619 C CA . THR E 1 178 ? 14.24190 -22.52825 37.75038 1.000 55.28009 204 THR E CA 1
ATOM 10620 C C . THR E 1 178 ? 14.79688 -21.50792 38.74859 1.000 53.19815 204 THR E C 1
ATOM 10621 O O . THR E 1 178 ? 15.23935 -20.43622 38.31635 1.000 52.68247 204 THR E O 1
ATOM 10625 N N . ASP E 1 179 ? 14.79826 -21.80304 40.05880 1.000 48.32248 205 ASP E N 1
ATOM 10626 C CA . ASP E 1 179 ? 15.44320 -20.93204 41.04791 1.000 52.94494 205 ASP E CA 1
ATOM 10627 C C . ASP E 1 179 ? 16.96620 -21.15078 41.07245 1.000 53.00233 205 ASP E C 1
ATOM 10628 O O . ASP E 1 179 ? 17.57099 -21.43876 42.11055 1.000 50.57827 205 ASP E O 1
ATOM 10633 N N . PHE E 1 180 ? 17.57871 -20.99384 39.89293 1.000 46.67643 206 PHE E N 1
ATOM 10634 C CA . PHE E 1 180 ? 19.02472 -21.03082 39.69609 1.000 47.48384 206 PHE E CA 1
ATOM 10635 C C . PHE E 1 180 ? 19.49130 -19.76298 38.98840 1.000 46.84194 206 PHE E C 1
ATOM 10636 O O . PHE E 1 180 ? 18.73408 -19.09959 38.28403 1.000 48.11318 206 PHE E O 1
ATOM 10644 N N . ILE E 1 181 ? 20.75854 -19.43254 39.19010 1.000 46.84198 207 ILE E N 1
ATOM 10645 C CA . ILE E 1 181 ? 21.49792 -18.55623 38.29123 1.000 45.84501 207 ILE E CA 1
ATOM 10646 C C . ILE E 1 181 ? 22.74714 -19.31988 37.89566 1.000 47.31189 207 ILE E C 1
ATOM 10647 O O . ILE E 1 181 ? 23.54525 -19.69291 38.76643 1.000 45.75797 207 ILE E O 1
ATOM 10652 N N . VAL E 1 182 ? 22.89044 -19.60009 36.60125 1.000 44.40386 208 VAL E N 1
ATOM 10653 C CA . VAL E 1 182 ? 24.04138 -20.32119 36.06859 1.000 41.69879 208 VAL E CA 1
ATOM 10654 C C . VAL E 1 182 ? 24.97701 -19.31951 35.42169 1.000 41.32425 208 VAL E C 1
ATOM 10655 O O . VAL E 1 182 ? 24.53567 -18.34252 34.80893 1.000 41.16813 208 VAL E O 1
ATOM 10659 N N . THR E 1 183 ? 26.27104 -19.53819 35.57184 1.000 40.06440 209 THR E N 1
ATOM 10660 C CA . THR E 1 183 ? 27.22859 -18.59183 35.02750 1.000 43.52098 209 THR E CA 1
ATOM 10661 C C . THR E 1 183 ? 28.54010 -19.31796 34.82461 1.000 42.17446 209 THR E C 1
ATOM 10662 O O . THR E 1 183 ? 28.65193 -20.51510 35.09379 1.000 43.84854 209 THR E O 1
ATOM 10666 N N . SER E 1 184 ? 29.53026 -18.57729 34.33894 1.000 38.11845 210 SER E N 1
ATOM 10667 C CA . SER E 1 184 ? 30.87063 -19.09678 34.10930 1.000 43.44190 210 SER E CA 1
ATOM 10668 C C . SER E 1 184 ? 31.76504 -17.90308 33.81719 1.000 44.80453 210 SER E C 1
ATOM 10669 O O . SER E 1 184 ? 31.28620 -16.83574 33.42687 1.000 47.16664 210 SER E O 1
ATOM 10672 N N . LEU E 1 185 ? 33.06252 -18.07168 34.05722 1.000 45.81798 211 LEU E N 1
ATOM 10673 C CA . LEU E 1 185 ? 34.00151 -17.06713 33.57266 1.000 46.28965 211 LEU E CA 1
ATOM 10674 C C . LEU E 1 185 ? 34.14119 -17.14134 32.05662 1.000 49.94047 211 LEU E C 1
ATOM 10675 O O . LEU E 1 185 ? 34.50961 -16.14994 31.41344 1.000 45.88193 211 LEU E O 1
ATOM 10680 N N . ASN E 1 186 ? 33.85787 -18.31252 31.48426 1.000 43.96739 212 ASN E N 1
ATOM 10681 C CA . ASN E 1 186 ? 33.98688 -18.56259 30.05877 1.000 44.57699 212 ASN E CA 1
ATOM 10682 C C . ASN E 1 186 ? 32.66042 -18.23519 29.37772 1.000 45.28189 212 ASN E C 1
ATOM 10683 O O . ASN E 1 186 ? 31.63114 -18.84032 29.70240 1.000 39.85026 212 ASN E O 1
ATOM 10688 N N . ASP E 1 187 ? 32.69221 -17.29299 28.42498 1.000 43.27052 213 ASP E N 1
ATOM 10689 C CA . ASP E 1 187 ? 31.45960 -16.87387 27.74335 1.000 48.25000 213 ASP E CA 1
ATOM 10690 C C . ASP E 1 187 ? 30.86872 -17.99680 26.88857 1.000 44.55186 213 ASP E C 1
ATOM 10691 O O . ASP E 1 187 ? 29.64212 -18.16109 26.82050 1.000 48.35929 213 ASP E O 1
ATOM 10696 N N . LEU E 1 188 ? 31.72322 -18.78888 26.24695 1.000 41.98503 214 LEU E N 1
ATOM 10697 C CA . LEU E 1 188 ? 31.23671 -19.93479 25.49421 1.000 40.48132 214 LEU E CA 1
ATOM 10698 C C . LEU E 1 188 ? 30.43251 -20.88523 26.38076 1.000 47.74319 214 LEU E C 1
ATOM 10699 O O . LEU E 1 188 ? 29.35804 -21.34952 25.98025 1.000 49.82465 214 LEU E O 1
ATOM 10704 N N . ALA E 1 189 ? 30.91555 -21.16108 27.60262 1.000 44.12195 215 ALA E N 1
ATOM 10705 C CA . ALA E 1 189 ? 30.19596 -22.05787 28.51237 1.000 44.94048 215 ALA E CA 1
ATOM 10706 C C . ALA E 1 189 ? 28.77963 -21.55681 28.80818 1.000 42.36255 215 ALA E C 1
ATOM 10707 O O . ALA E 1 189 ? 27.82212 -22.33748 28.79894 1.000 43.83084 215 ALA E O 1
ATOM 10709 N N . VAL E 1 190 ? 28.62352 -20.26057 29.08772 1.000 43.92912 216 VAL E N 1
ATOM 10710 C CA . VAL E 1 190 ? 27.28509 -19.72424 29.31519 1.000 43.27852 216 VAL E CA 1
ATOM 10711 C C . VAL E 1 190 ? 26.46253 -19.85146 28.04447 1.000 49.50404 216 VAL E C 1
ATOM 10712 O O . VAL E 1 190 ? 25.28639 -20.23053 28.08683 1.000 49.37060 216 VAL E O 1
ATOM 10716 N N . ALA E 1 191 ? 27.07274 -19.55014 26.89168 1.000 46.66794 217 ALA E N 1
ATOM 10717 C CA . ALA E 1 191 ? 26.33255 -19.61296 25.63093 1.000 50.68233 217 ALA E CA 1
ATOM 10718 C C . ALA E 1 191 ? 25.85762 -21.03869 25.34794 1.000 46.53960 217 ALA E C 1
ATOM 10719 O O . ALA E 1 191 ? 24.68120 -21.25603 25.03852 1.000 40.44867 217 ALA E O 1
ATOM 10721 N N . LYS E 1 192 ? 26.74902 -22.03307 25.50534 1.000 49.43112 218 LYS E N 1
ATOM 10722 C CA . LYS E 1 192 ? 26.34001 -23.42740 25.31804 1.000 46.30826 218 LYS E CA 1
ATOM 10723 C C . LYS E 1 192 ? 25.27435 -23.84579 26.32618 1.000 46.82300 218 LYS E C 1
ATOM 10724 O O . LYS E 1 192 ? 24.39530 -24.64633 25.99406 1.000 44.20173 218 LYS E O 1
ATOM 10730 N N . PHE E 1 193 ? 25.32939 -23.32637 27.55968 1.000 47.08676 219 PHE E N 1
ATOM 10731 C CA . PHE E 1 193 ? 24.31320 -23.70907 28.53891 1.000 48.17246 219 PHE E CA 1
ATOM 10732 C C . PHE E 1 193 ? 22.96025 -23.10707 28.18477 1.000 46.45165 219 PHE E C 1
ATOM 10733 O O . PHE E 1 193 ? 21.93653 -23.80106 28.21867 1.000 46.53252 219 PHE E O 1
ATOM 10741 N N . HIS E 1 194 ? 22.93894 -21.80524 27.86565 1.000 45.30343 220 HIS E N 1
ATOM 10742 C CA . HIS E 1 194 ? 21.68305 -21.11192 27.59838 1.000 47.07714 220 HIS E CA 1
ATOM 10743 C C . HIS E 1 194 ? 20.96320 -21.72288 26.40351 1.000 48.94293 220 HIS E C 1
ATOM 10744 O O . HIS E 1 194 ? 19.73021 -21.81185 26.38411 1.000 49.95310 220 HIS E O 1
ATOM 10751 N N . LEU E 1 195 ? 21.72492 -22.16101 25.40772 1.000 45.99078 221 LEU E N 1
ATOM 10752 C CA . LEU E 1 195 ? 21.13956 -22.82269 24.25199 1.000 53.63381 221 LEU E CA 1
ATOM 10753 C C . LEU E 1 195 ? 20.43501 -24.11158 24.65039 1.000 54.84444 221 LEU E C 1
ATOM 10754 O O . LEU E 1 195 ? 19.36612 -24.43473 24.10950 1.000 52.66198 221 LEU E O 1
ATOM 10759 N N . LEU E 1 196 ? 21.02451 -24.87269 25.58482 1.000 48.77357 222 LEU E N 1
ATOM 10760 C CA . LEU E 1 196 ? 20.48227 -26.18815 25.90875 1.000 48.62236 222 LEU E CA 1
ATOM 10761 C C . LEU E 1 196 ? 19.39987 -26.13452 26.97434 1.000 49.92258 222 LEU E C 1
ATOM 10762 O O . LEU E 1 196 ? 18.52851 -27.01066 27.00438 1.000 52.48515 222 LEU E O 1
ATOM 10767 N N . ALA E 1 197 ? 19.41325 -25.12386 27.83256 1.000 45.92927 223 ALA E N 1
ATOM 10768 C CA . ALA E 1 197 ? 18.43819 -25.00318 28.91284 1.000 51.06140 223 ALA E CA 1
ATOM 10769 C C . ALA E 1 197 ? 18.06344 -23.53731 29.02118 1.000 54.76271 223 ALA E C 1
ATOM 10770 O O . ALA E 1 197 ? 18.50375 -22.83159 29.94173 1.000 45.50566 223 ALA E O 1
ATOM 10772 N N . PRO E 1 198 ? 17.22830 -23.04122 28.09348 1.000 55.26927 224 PRO E N 1
ATOM 10773 C CA . PRO E 1 198 ? 17.04937 -21.58366 27.96042 1.000 51.37964 224 PRO E CA 1
ATOM 10774 C C . PRO E 1 198 ? 16.12346 -20.95978 28.98956 1.000 47.49895 224 PRO E C 1
ATOM 10775 O O . PRO E 1 198 ? 16.11579 -19.72772 29.10403 1.000 51.60356 224 PRO E O 1
ATOM 10779 N N . ASP E 1 199 ? 15.38376 -21.74261 29.77145 1.000 50.95190 225 ASP E N 1
ATOM 10780 C CA . ASP E 1 199 ? 14.50244 -21.17629 30.78963 1.000 54.02342 225 ASP E CA 1
ATOM 10781 C C . ASP E 1 199 ? 15.19704 -20.98109 32.13877 1.000 54.84365 225 ASP E C 1
ATOM 10782 O O . ASP E 1 199 ? 14.53128 -20.60975 33.11847 1.000 49.77689 225 ASP E O 1
ATOM 10787 N N . ILE E 1 200 ? 16.50326 -21.21427 32.21381 1.000 50.72843 226 ILE E N 1
ATOM 10788 C CA . ILE E 1 200 ? 17.25575 -21.10995 33.46299 1.000 48.90298 226 ILE E CA 1
ATOM 10789 C C . ILE E 1 200 ? 18.03501 -19.79898 33.45034 1.000 44.94989 226 ILE E C 1
ATOM 10790 O O . ILE E 1 200 ? 18.82318 -19.56979 32.51797 1.000 48.31376 226 ILE E O 1
ATOM 10795 N N . PRO E 1 201 ? 17.84608 -18.92469 34.43448 1.000 43.99216 227 PRO E N 1
ATOM 10796 C CA . PRO E 1 201 ? 18.57564 -17.64943 34.44915 1.000 44.67411 227 PRO E CA 1
ATOM 10797 C C . PRO E 1 201 ? 20.08797 -17.84302 34.36754 1.000 49.86637 227 PRO E C 1
ATOM 10798 O O . PRO E 1 201 ? 20.63486 -18.88675 34.73384 1.000 45.21170 227 PRO E O 1
ATOM 10802 N N . ILE E 1 202 ? 20.76672 -16.82036 33.85614 1.000 48.59436 228 ILE E N 1
ATOM 10803 C CA . ILE E 1 202 ? 22.20874 -16.84900 33.68401 1.000 45.66111 228 ILE E CA 1
ATOM 10804 C C . ILE E 1 202 ? 22.77604 -15.50171 34.11625 1.000 47.50843 228 ILE E C 1
ATOM 10805 O O . ILE E 1 202 ? 22.04410 -14.53967 34.35272 1.000 47.23076 228 ILE E O 1
ATOM 10810 N N . ALA E 1 203 ? 24.09894 -15.44979 34.23525 1.000 43.84556 229 ALA E N 1
ATOM 10811 C CA . ALA E 1 203 ? 24.84386 -14.20929 34.34347 1.000 42.42969 229 ALA E CA 1
ATOM 10812 C C . ALA E 1 203 ? 25.98020 -14.25615 33.33351 1.000 46.86476 229 ALA E C 1
ATOM 10813 O O . ALA E 1 203 ? 26.49780 -15.33932 33.02956 1.000 47.68894 229 ALA E O 1
ATOM 10815 N N . PRO E 1 204 ? 26.36616 -13.11474 32.76924 1.000 43.56605 230 PRO E N 1
ATOM 10816 C CA . PRO E 1 204 ? 27.32838 -13.13193 31.66101 1.000 43.20550 230 PRO E CA 1
ATOM 10817 C C . PRO E 1 204 ? 28.71478 -13.57270 32.11188 1.000 53.17293 230 PRO E C 1
ATOM 10818 O O . PRO E 1 204 ? 29.08689 -13.46180 33.28641 1.000 42.19467 230 PRO E O 1
ATOM 10822 N N . GLY E 1 205 ? 29.47814 -14.08513 31.14214 1.000 46.20897 231 GLY E N 1
ATOM 10823 C CA . GLY E 1 205 ? 30.88157 -14.38436 31.33458 1.000 41.71789 231 GLY E CA 1
ATOM 10824 C C . GLY E 1 205 ? 31.74439 -13.13424 31.25541 1.000 41.94300 231 GLY E C 1
ATOM 10825 O O . GLY E 1 205 ? 31.26482 -12.00087 31.18889 1.000 43.20288 231 GLY E O 1
ATOM 10826 N N . MET E 1 206 ? 33.05603 -13.36626 31.23921 1.000 45.27075 232 MET E N 1
ATOM 10827 C CA . MET E 1 206 ? 34.02319 -12.28023 31.40846 1.000 47.19945 232 MET E CA 1
ATOM 10828 C C . MET E 1 206 ? 33.91931 -11.25230 30.28989 1.000 46.54127 232 MET E C 1
ATOM 10829 O O . MET E 1 206 ? 33.95758 -10.04151 30.53849 1.000 45.16115 232 MET E O 1
ATOM 10834 N N . ALA E 1 207 ? 33.81298 -11.72517 29.04625 1.000 41.20280 233 ALA E N 1
ATOM 10835 C CA . ALA E 1 207 ? 33.75835 -10.82743 27.89578 1.000 44.89223 233 ALA E CA 1
ATOM 10836 C C . ALA E 1 207 ? 32.43229 -10.07133 27.83251 1.000 42.48406 233 ALA E C 1
ATOM 10837 O O . ALA E 1 207 ? 32.41241 -8.85695 27.59944 1.000 43.43119 233 ALA E O 1
ATOM 10839 N N . GLY E 1 208 ? 31.30970 -10.77026 28.00968 1.000 39.93465 234 GLY E N 1
ATOM 10840 C CA . GLY E 1 208 ? 30.04216 -10.06776 28.16056 1.000 36.75999 234 GLY E CA 1
ATOM 10841 C C . GLY E 1 208 ? 30.10739 -8.98238 29.22215 1.000 48.21001 234 GLY E C 1
ATOM 10842 O O . GLY E 1 208 ? 29.71144 -7.83697 28.98838 1.000 50.39406 234 GLY E O 1
ATOM 10843 N N . LEU E 1 209 ? 30.65551 -9.31740 30.39694 1.000 42.07674 235 LEU E N 1
ATOM 10844 C CA . LEU E 1 209 ? 30.68908 -8.36099 31.50127 1.000 45.44585 235 LEU E CA 1
ATOM 10845 C C . LEU E 1 209 ? 31.58391 -7.16087 31.19011 1.000 48.24856 235 LEU E C 1
ATOM 10846 O O . LEU E 1 209 ? 31.24765 -6.01985 31.53711 1.000 46.70296 235 LEU E O 1
ATOM 10851 N N . ALA E 1 210 ? 32.73383 -7.40458 30.55282 1.000 47.15338 236 ALA E N 1
ATOM 10852 C CA . ALA E 1 210 ? 33.63264 -6.31887 30.16674 1.000 50.41723 236 ALA E CA 1
ATOM 10853 C C . ALA E 1 210 ? 32.97198 -5.38581 29.15728 1.000 51.88266 236 ALA E C 1
ATOM 10854 O O . ALA E 1 210 ? 33.02855 -4.15664 29.29481 1.000 51.78369 236 ALA E O 1
ATOM 10856 N N . ALA E 1 211 ? 32.35702 -5.95720 28.12098 1.000 47.77998 237 ALA E N 1
ATOM 10857 C CA . ALA E 1 211 ? 31.67414 -5.13505 27.12888 1.000 54.42464 237 ALA E CA 1
ATOM 10858 C C . ALA E 1 211 ? 30.56199 -4.30662 27.76355 1.000 52.22296 237 ALA E C 1
ATOM 10859 O O . ALA E 1 211 ? 30.34481 -3.15144 27.38084 1.000 55.67539 237 ALA E O 1
ATOM 10861 N N . TYR E 1 212 ? 29.83804 -4.87103 28.72711 1.000 44.08603 238 TYR E N 1
ATOM 10862 C CA . TYR E 1 212 ? 28.76416 -4.08959 29.32308 1.000 48.78347 238 TYR E CA 1
ATOM 10863 C C . TYR E 1 212 ? 29.31253 -2.96464 30.18327 1.000 52.42558 238 TYR E C 1
ATOM 10864 O O . TYR E 1 212 ? 28.72908 -1.87365 30.23458 1.000 51.84279 238 TYR E O 1
ATOM 10873 N N . PHE E 1 213 ? 30.42825 -3.21703 30.87332 1.000 53.18795 239 PHE E N 1
ATOM 10874 C CA . PHE E 1 213 ? 30.96155 -2.24730 31.82109 1.000 53.87030 239 PHE E CA 1
ATOM 10875 C C . PHE E 1 213 ? 31.68118 -1.10673 31.10069 1.000 52.85207 239 PHE E C 1
ATOM 10876 O O . PHE E 1 213 ? 31.48615 0.06456 31.44488 1.000 52.41360 239 PHE E O 1
ATOM 10884 N N . LEU E 1 214 ? 32.49553 -1.42913 30.09011 1.000 50.25327 240 LEU E N 1
ATOM 10885 C CA . LEU E 1 214 ? 33.29970 -0.41903 29.40675 1.000 51.42226 240 LEU E CA 1
ATOM 10886 C C . LEU E 1 214 ? 32.51663 0.32866 28.32292 1.000 61.76009 240 LEU E C 1
ATOM 10887 O O . LEU E 1 214 ? 32.67265 1.54769 28.17543 1.000 66.28432 240 LEU E O 1
ATOM 10892 N N . LEU E 1 215 ? 31.68409 -0.37298 27.54116 1.000 57.78627 241 LEU E N 1
ATOM 10893 C CA . LEU E 1 215 ? 31.06110 0.22131 26.36427 1.000 56.58959 241 LEU E CA 1
ATOM 10894 C C . LEU E 1 215 ? 29.54239 0.26532 26.41251 1.000 57.30465 241 LEU E C 1
ATOM 10895 O O . LEU E 1 215 ? 28.93319 0.89034 25.53761 1.000 62.52526 241 LEU E O 1
ATOM 10900 N N . GLY E 1 216 ? 28.91385 -0.39073 27.37402 1.000 53.84165 242 GLY E N 1
ATOM 10901 C CA . GLY E 1 216 ? 27.47280 -0.40779 27.44665 1.000 51.51314 242 GLY E CA 1
ATOM 10902 C C . GLY E 1 216 ? 26.78319 -1.45757 26.60476 1.000 49.73765 242 GLY E C 1
ATOM 10903 O O . GLY E 1 216 ? 25.56883 -1.35715 26.40175 1.000 46.85130 242 GLY E O 1
ATOM 10904 N N . VAL E 1 217 ? 27.50395 -2.46097 26.11127 1.000 51.97944 243 VAL E N 1
ATOM 10905 C CA . VAL E 1 217 ? 26.89102 -3.50676 25.29554 1.000 48.43641 243 VAL E CA 1
ATOM 10906 C C . VAL E 1 217 ? 26.11293 -4.44471 26.21501 1.000 50.94479 243 VAL E C 1
ATOM 10907 O O . VAL E 1 217 ? 26.67355 -5.01224 27.16128 1.000 52.43405 243 VAL E O 1
ATOM 10911 N N . LYS E 1 218 ? 24.82058 -4.61089 25.93245 1.000 52.82989 244 LYS E N 1
ATOM 10912 C CA . LYS E 1 218 ? 23.93330 -5.36572 26.81202 1.000 49.75370 244 LYS E CA 1
ATOM 10913 C C . LYS E 1 218 ? 24.28514 -6.85340 26.78826 1.000 52.71680 244 LYS E C 1
ATOM 10914 O O . LYS E 1 218 ? 24.50862 -7.43189 25.71803 1.000 48.12086 244 LYS E O 1
ATOM 10920 N N . PRO E 1 219 ? 24.35667 -7.49764 27.94983 1.000 53.04431 245 PRO E N 1
ATOM 10921 C CA . PRO E 1 219 ? 24.69062 -8.92304 27.97616 1.000 50.69981 245 PRO E CA 1
ATOM 10922 C C . PRO E 1 219 ? 23.57823 -9.75550 27.36745 1.000 54.94666 245 PRO E C 1
ATOM 10923 O O . PRO E 1 219 ? 22.42738 -9.32919 27.25588 1.000 56.29458 245 PRO E O 1
ATOM 10927 N N . MET E 1 220 ? 23.95866 -10.97518 26.98541 1.000 53.19234 246 MET E N 1
ATOM 10928 C CA . MET E 1 220 ? 23.08314 -12.01149 26.44899 1.000 51.12477 246 MET E CA 1
ATOM 10929 C C . MET E 1 220 ? 21.69869 -12.04407 27.08881 1.000 53.82856 246 MET E C 1
ATOM 10930 O O . MET E 1 220 ? 21.54371 -11.79111 28.28373 1.000 57.36944 246 MET E O 1
ATOM 10935 N N . HIS E 1 221 ? 20.68761 -12.35229 26.28117 1.000 52.52561 247 HIS E N 1
ATOM 10936 C CA . HIS E 1 221 ? 19.32539 -12.43296 26.77203 1.000 54.27469 247 HIS E CA 1
ATOM 10937 C C . HIS E 1 221 ? 19.19921 -13.62715 27.70572 1.000 51.88433 247 HIS E C 1
ATOM 10938 O O . HIS E 1 221 ? 19.88302 -14.64542 27.54897 1.000 48.76111 247 HIS E O 1
ATOM 10945 N N . GLY E 1 222 ? 18.31013 -13.49549 28.67750 1.000 48.86532 248 GLY E N 1
ATOM 10946 C CA . GLY E 1 222 ? 18.28193 -14.39548 29.80756 1.000 51.38560 248 GLY E CA 1
ATOM 10947 C C . GLY E 1 222 ? 19.12379 -13.95635 30.99506 1.000 50.79546 248 GLY E C 1
ATOM 10948 O O . GLY E 1 222 ? 19.04988 -14.59414 32.05841 1.000 49.25173 248 GLY E O 1
ATOM 10949 N N . THR E 1 223 ? 19.92546 -12.90026 30.84636 1.000 45.95914 249 THR E N 1
ATOM 10950 C CA . THR E 1 223 ? 20.75568 -12.42007 31.94088 1.000 50.94167 249 THR E CA 1
ATOM 10951 C C . THR E 1 223 ? 19.87116 -11.77188 32.99270 1.000 51.35424 249 THR E C 1
ATOM 10952 O O . THR E 1 223 ? 19.05238 -10.90681 32.66983 1.000 52.50812 249 THR E O 1
ATOM 10956 N N . VAL E 1 224 ? 20.03837 -12.18643 34.25909 1.000 46.74188 250 VAL E N 1
ATOM 10957 C CA . VAL E 1 224 ? 19.20174 -11.69580 35.35207 1.000 41.33559 250 VAL E CA 1
ATOM 10958 C C . VAL E 1 224 ? 20.02977 -10.77374 36.23460 1.000 45.49454 250 VAL E C 1
ATOM 10959 O O . VAL E 1 224 ? 19.49571 -9.86252 36.88369 1.000 42.60365 250 VAL E O 1
ATOM 10963 N N . ALA E 1 225 ? 21.34144 -11.00773 36.27459 1.000 47.34027 251 ALA E N 1
ATOM 10964 C CA . ALA E 1 225 ? 22.19853 -10.18242 37.10550 1.000 41.60726 251 ALA E CA 1
ATOM 10965 C C . ALA E 1 225 ? 23.59530 -10.11613 36.51693 1.000 38.36304 251 ALA E C 1
ATOM 10966 O O . ALA E 1 225 ? 24.02199 -11.00242 35.77959 1.000 35.89805 251 ALA E O 1
ATOM 10968 N N . LEU E 1 226 ? 24.30131 -9.04766 36.85983 1.000 40.82284 252 LEU E N 1
ATOM 10969 C CA . LEU E 1 226 ? 25.74028 -8.97531 36.67080 1.000 44.28594 252 LEU E CA 1
ATOM 10970 C C . LEU E 1 226 ? 26.39767 -9.43966 37.97110 1.000 43.30312 252 LEU E C 1
ATOM 10971 O O . LEU E 1 226 ? 26.21969 -8.81622 39.01854 1.000 41.89736 252 LEU E O 1
ATOM 10976 N N . GLN E 1 227 ? 27.14882 -10.53090 37.90698 1.000 47.09336 253 GLN E N 1
ATOM 10977 C CA . GLN E 1 227 ? 27.88512 -11.05039 39.05609 1.000 45.11427 253 GLN E CA 1
ATOM 10978 C C . GLN E 1 227 ? 29.34200 -10.66024 38.86279 1.000 42.67269 253 GLN E C 1
ATOM 10979 O O . GLN E 1 227 ? 30.02413 -11.18556 37.98402 1.000 44.33593 253 GLN E O 1
ATOM 10985 N N . ILE E 1 228 ? 29.81434 -9.72947 39.68156 1.000 40.96500 254 ILE E N 1
ATOM 10986 C CA . ILE E 1 228 ? 31.04620 -8.98155 39.41117 1.000 43.73334 254 ILE E CA 1
ATOM 10987 C C . ILE E 1 228 ? 31.98667 -9.12584 40.60590 1.000 45.23708 254 ILE E C 1
ATOM 10988 O O . ILE E 1 228 ? 31.55488 -9.36404 41.75785 1.000 40.94166 254 ILE E O 1
ATOM 10993 N N . PRO E 1 229 ? 33.28717 -8.94939 40.38131 1.000 44.34707 255 PRO E N 1
ATOM 10994 C CA . PRO E 1 229 ? 34.21380 -8.73239 41.49868 1.000 42.55673 255 PRO E CA 1
ATOM 10995 C C . PRO E 1 229 ? 34.11256 -7.29762 42.01026 1.000 47.62935 255 PRO E C 1
ATOM 10996 O O . PRO E 1 229 ? 33.52376 -6.41376 41.37487 1.000 48.16031 255 PRO E O 1
ATOM 11000 N N . VAL E 1 230 ? 34.69931 -7.07758 43.18548 1.000 46.54603 256 VAL E N 1
ATOM 11001 C CA . VAL E 1 230 ? 34.81291 -5.72154 43.72714 1.000 48.32013 256 VAL E CA 1
ATOM 11002 C C . VAL E 1 230 ? 35.66992 -4.85557 42.81143 1.000 52.55881 256 VAL E C 1
ATOM 11003 O O . VAL E 1 230 ? 35.33210 -3.70890 42.48173 1.000 52.33940 256 VAL E O 1
ATOM 11007 N N . ARG E 1 231 ? 36.78290 -5.41255 42.37329 1.000 48.13239 257 ARG E N 1
ATOM 11008 C CA . ARG E 1 231 ? 37.80642 -4.73251 41.60202 1.000 53.57784 257 ARG E CA 1
ATOM 11009 C C . ARG E 1 231 ? 38.35990 -5.78614 40.66503 1.000 53.15839 257 ARG E C 1
ATOM 11010 O O . ARG E 1 231 ? 38.31473 -6.97681 40.97536 1.000 53.64891 257 ARG E O 1
ATOM 11018 N N . TYR E 1 232 ? 38.84999 -5.36907 39.50969 1.000 53.28861 258 TYR E N 1
ATOM 11019 C CA . TYR E 1 232 ? 39.54855 -6.32420 38.65988 1.000 59.84158 258 TYR E CA 1
ATOM 11020 C C . TYR E 1 232 ? 40.68747 -5.57260 37.99476 1.000 65.19470 258 TYR E C 1
ATOM 11021 O O . TYR E 1 232 ? 40.46619 -4.51097 37.40644 1.000 61.58434 258 TYR E O 1
ATOM 11030 N N . GLN E 1 233 ? 41.89523 -6.10795 38.12635 1.000 71.51587 259 GLN E N 1
ATOM 11031 C CA . GLN E 1 233 ? 43.12103 -5.52527 37.56157 1.000 76.39017 259 GLN E CA 1
ATOM 11032 C C . GLN E 1 233 ? 43.16543 -4.00552 37.77210 1.000 74.81829 259 GLN E C 1
ATOM 11033 O O . GLN E 1 233 ? 43.13695 -3.21751 36.82190 1.000 75.30075 259 GLN E O 1
ATOM 11039 N N . GLY E 1 234 ? 43.20903 -3.61282 39.04961 1.000 68.15531 260 GLY E N 1
ATOM 11040 C CA . GLY E 1 234 ? 43.36484 -2.22589 39.44582 1.000 69.71946 260 GLY E CA 1
ATOM 11041 C C . GLY E 1 234 ? 42.09144 -1.39766 39.46634 1.000 73.08562 260 GLY E C 1
ATOM 11042 O O . GLY E 1 234 ? 41.96191 -0.47919 40.28427 1.000 72.37034 260 GLY E O 1
ATOM 11043 N N . LEU E 1 235 ? 41.13607 -1.71990 38.59010 1.000 69.48562 261 LEU E N 1
ATOM 11044 C CA . LEU E 1 235 ? 39.96721 -0.87721 38.35198 1.000 63.67931 261 LEU E CA 1
ATOM 11045 C C . LEU E 1 235 ? 38.77659 -1.32662 39.19683 1.000 62.09492 261 LEU E C 1
ATOM 11046 O O . LEU E 1 235 ? 38.42258 -2.51334 39.20714 1.000 58.92219 261 LEU E O 1
ATOM 11051 N N . GLU E 1 236 ? 38.17025 -0.36396 39.90116 1.000 59.21739 262 GLU E N 1
ATOM 11052 C CA . GLU E 1 236 ? 36.93891 -0.57656 40.65644 1.000 58.06692 262 GLU E CA 1
ATOM 11053 C C . GLU E 1 236 ? 35.79807 -0.97972 39.73347 1.000 59.57097 262 GLU E C 1
ATOM 11054 O O . GLU E 1 236 ? 35.45571 -0.23809 38.80802 1.000 56.25827 262 GLU E O 1
ATOM 11060 N N . ILE E 1 237 ? 35.18279 -2.12837 40.00097 1.000 56.79668 263 ILE E N 1
ATOM 11061 C CA . ILE E 1 237 ? 33.99179 -2.54971 39.27047 1.000 54.22183 263 ILE E CA 1
ATOM 11062 C C . ILE E 1 237 ? 32.72668 -2.29785 40.07381 1.000 53.35883 263 ILE E C 1
ATOM 11063 O O . ILE E 1 237 ? 31.74389 -1.77722 39.54831 1.000 52.64517 263 ILE E O 1
ATOM 11068 N N . ALA E 1 238 ? 32.72692 -2.66245 41.35576 1.000 55.72055 264 ALA E N 1
ATOM 11069 C CA . ALA E 1 238 ? 31.52196 -2.56362 42.18203 1.000 52.66289 264 ALA E CA 1
ATOM 11070 C C . ALA E 1 238 ? 31.45845 -1.19639 42.87370 1.000 57.36768 264 ALA E C 1
ATOM 11071 O O . ALA E 1 238 ? 31.51713 -1.06864 44.10189 1.000 57.91027 264 ALA E O 1
ATOM 11073 N N . THR E 1 239 ? 31.31637 -0.14161 42.03306 1.000 57.17883 265 THR E N 1
ATOM 11074 C CA . THR E 1 239 ? 31.07243 1.23376 42.45578 1.000 58.22673 265 THR E CA 1
ATOM 11075 C C . THR E 1 239 ? 29.57526 1.51987 42.50711 1.000 53.80487 265 THR E C 1
ATOM 11076 O O . THR E 1 239 ? 28.77394 0.79830 41.90586 1.000 52.37132 265 THR E O 1
ATOM 11080 N N . PRO E 1 240 ? 29.15231 2.55484 43.24146 1.000 57.05545 266 PRO E N 1
ATOM 11081 C CA . PRO E 1 240 ? 27.71463 2.87725 43.25760 1.000 59.51200 266 PRO E CA 1
ATOM 11082 C C . PRO E 1 240 ? 27.21206 3.36077 41.90979 1.000 60.44233 266 PRO E C 1
ATOM 11083 O O . PRO E 1 240 ? 26.04410 3.12222 41.57060 1.000 58.29266 266 PRO E O 1
ATOM 11087 N N . GLU E 1 241 ? 28.07717 4.01851 41.13302 1.000 60.69507 267 GLU E N 1
ATOM 11088 C CA . GLU E 1 241 ? 27.73959 4.43936 39.77526 1.000 63.11227 267 GLU E CA 1
ATOM 11089 C C . GLU E 1 241 ? 27.34752 3.24589 38.90943 1.000 60.40906 267 GLU E C 1
ATOM 11090 O O . GLU E 1 241 ? 26.23851 3.19388 38.36782 1.000 59.66256 267 GLU E O 1
ATOM 11096 N N . PHE E 1 242 ? 28.26256 2.28015 38.75619 1.000 57.32200 268 PHE E N 1
ATOM 11097 C CA . PHE E 1 242 ? 27.99269 1.11861 37.91199 1.000 56.83170 268 PHE E CA 1
ATOM 11098 C C . PHE E 1 242 ? 26.72895 0.38330 38.35489 1.000 57.81081 268 PHE E C 1
ATOM 11099 O O . PHE E 1 242 ? 25.93715 -0.07466 37.51973 1.000 51.48404 268 PHE E O 1
ATOM 11107 N N . ILE E 1 243 ? 26.51390 0.27079 39.66657 1.000 54.96473 269 ILE E N 1
ATOM 11108 C CA . ILE E 1 243 ? 25.38930 -0.52487 40.14640 1.000 58.07963 269 ILE E CA 1
ATOM 11109 C C . ILE E 1 243 ? 24.06659 0.14779 39.79442 1.000 55.75774 269 ILE E C 1
ATOM 11110 O O . ILE E 1 243 ? 23.07006 -0.52438 39.49443 1.000 56.09376 269 ILE E O 1
ATOM 11115 N N . ARG E 1 244 ? 24.04391 1.48265 39.79051 1.000 55.84866 270 ARG E N 1
ATOM 11116 C CA . ARG E 1 244 ? 22.81563 2.19393 39.45546 1.000 56.52279 270 ARG E CA 1
ATOM 11117 C C . ARG E 1 244 ? 22.49421 2.07563 37.96892 1.000 54.26507 270 ARG E C 1
ATOM 11118 O O . ARG E 1 244 ? 21.33262 1.86797 37.60102 1.000 53.15245 270 ARG E O 1
ATOM 11126 N N . ARG E 1 245 ? 23.51022 2.18595 37.10429 1.000 49.73524 271 ARG E N 1
ATOM 11127 C CA . ARG E 1 245 ? 23.31107 1.94571 35.67679 1.000 51.37784 271 ARG E CA 1
ATOM 11128 C C . ARG E 1 245 ? 22.80709 0.53050 35.42145 1.000 56.16697 271 ARG E C 1
ATOM 11129 O O . ARG E 1 245 ? 21.84881 0.32910 34.66350 1.000 58.81357 271 ARG E O 1
ATOM 11137 N N . ALA E 1 246 ? 23.45775 -0.46910 36.03251 1.000 55.69557 272 ALA E N 1
ATOM 11138 C CA . ALA E 1 246 ? 22.97386 -1.84510 35.93143 1.000 54.30499 272 ALA E CA 1
ATOM 11139 C C . ALA E 1 246 ? 21.52845 -1.94746 36.39343 1.000 51.38626 272 ALA E C 1
ATOM 11140 O O . ALA E 1 246 ? 20.71340 -2.65653 35.79075 1.000 49.86414 272 ALA E O 1
ATOM 11142 N N . HIS E 1 247 ? 21.18875 -1.22814 37.45508 1.000 50.29434 273 HIS E N 1
ATOM 11143 C CA . HIS E 1 247 ? 19.80899 -1.21822 37.91889 1.000 51.65547 273 HIS E CA 1
ATOM 11144 C C . HIS E 1 247 ? 18.89313 -0.48697 36.93432 1.000 59.10145 273 HIS E C 1
ATOM 11145 O O . HIS E 1 247 ? 17.75555 -0.91587 36.68835 1.000 58.32242 273 HIS E O 1
ATOM 11152 N N . ALA E 1 248 ? 19.37730 0.60602 36.34341 1.000 55.01080 274 ALA E N 1
ATOM 11153 C CA . ALA E 1 248 ? 18.56235 1.33542 35.37899 1.000 57.84206 274 ALA E CA 1
ATOM 11154 C C . ALA E 1 248 ? 18.17902 0.45745 34.19194 1.000 60.00370 274 ALA E C 1
ATOM 11155 O O . ALA E 1 248 ? 17.10574 0.64081 33.60967 1.000 64.50561 274 ALA E O 1
ATOM 11157 N N . ASP E 1 249 ? 19.02809 -0.50415 33.82230 1.000 56.41221 275 ASP E N 1
ATOM 11158 C CA . ASP E 1 249 ? 18.70737 -1.41311 32.72803 1.000 55.37373 275 ASP E CA 1
ATOM 11159 C C . ASP E 1 249 ? 18.09894 -2.72600 33.21561 1.000 49.35227 275 ASP E C 1
ATOM 11160 O O . ASP E 1 249 ? 18.04302 -3.69506 32.45590 1.000 52.36123 275 ASP E O 1
ATOM 11165 N N . GLY E 1 250 ? 17.60528 -2.75822 34.44717 1.000 52.51837 276 GLY E N 1
ATOM 11166 C CA . GLY E 1 250 ? 16.87684 -3.92262 34.92399 1.000 59.78847 276 GLY E CA 1
ATOM 11167 C C . GLY E 1 250 ? 17.70217 -5.17038 35.17475 1.000 57.63292 276 GLY E C 1
ATOM 11168 O O . GLY E 1 250 ? 17.20657 -6.28682 34.96599 1.000 52.60210 276 GLY E O 1
ATOM 11169 N N . TYR E 1 251 ? 18.94873 -5.01575 35.61698 1.000 54.92064 277 TYR E N 1
ATOM 11170 C CA . TYR E 1 251 ? 19.78089 -6.13383 36.03788 1.000 49.54107 277 TYR E CA 1
ATOM 11171 C C . TYR E 1 251 ? 20.09968 -5.99123 37.51674 1.000 47.35477 277 TYR E C 1
ATOM 11172 O O . TYR E 1 251 ? 20.43176 -4.89851 37.99015 1.000 47.64018 277 TYR E O 1
ATOM 11181 N N . ALA E 1 252 ? 20.00321 -7.09898 38.23746 1.000 47.98185 278 ALA E N 1
ATOM 11182 C CA . ALA E 1 252 ? 20.52323 -7.15662 39.58961 1.000 45.69300 278 ALA E CA 1
ATOM 11183 C C . ALA E 1 252 ? 22.05206 -7.26959 39.56141 1.000 46.50619 278 ALA E C 1
ATOM 11184 O O . ALA E 1 252 ? 22.66839 -7.57998 38.52727 1.000 41.04828 278 ALA E O 1
ATOM 11186 N N . VAL E 1 253 ? 22.66938 -6.97725 40.70649 1.000 43.21321 279 VAL E N 1
ATOM 11187 C CA . VAL E 1 253 ? 24.12606 -7.02065 40.84460 1.000 44.49414 279 VAL E CA 1
ATOM 11188 C C . VAL E 1 253 ? 24.48274 -7.84065 42.07578 1.000 49.08087 279 VAL E C 1
ATOM 11189 O O . VAL E 1 253 ? 24.04900 -7.51609 43.19266 1.000 43.28329 279 VAL E O 1
ATOM 11193 N N . HIS E 1 254 ? 25.29983 -8.87951 41.87189 1.000 47.77485 280 HIS E N 1
ATOM 11194 C CA . HIS E 1 254 ? 25.85277 -9.71230 42.93217 1.000 43.78710 280 HIS E CA 1
ATOM 11195 C C . HIS E 1 254 ? 27.36963 -9.59470 42.90504 1.000 45.86645 280 HIS E C 1
ATOM 11196 O O . HIS E 1 254 ? 27.97477 -9.70115 41.83063 1.000 45.04770 280 HIS E O 1
ATOM 11203 N N . VAL E 1 255 ? 27.97912 -9.39489 44.08300 1.000 41.07544 281 VAL E N 1
ATOM 11204 C CA . VAL E 1 255 ? 29.37578 -8.97662 44.21337 1.000 39.20967 281 VAL E CA 1
ATOM 11205 C C . VAL E 1 255 ? 30.16917 -10.01042 45.01328 1.000 45.03695 281 VAL E C 1
ATOM 11206 O O . VAL E 1 255 ? 29.77238 -10.38704 46.12218 1.000 42.38199 281 VAL E O 1
ATOM 11210 N N . TRP E 1 256 ? 31.29639 -10.45345 44.45818 1.000 44.73509 282 TRP E N 1
ATOM 11211 C CA . TRP E 1 256 ? 32.15841 -11.43027 45.10974 1.000 46.20481 282 TRP E CA 1
ATOM 11212 C C . TRP E 1 256 ? 33.53825 -10.82479 45.34216 1.000 47.03481 282 TRP E C 1
ATOM 11213 O O . TRP E 1 256 ? 33.85734 -9.73143 44.86323 1.000 45.77833 282 TRP E O 1
ATOM 11224 N N . PHE E 1 257 ? 34.36156 -11.55197 46.09332 1.000 44.18502 283 PHE E N 1
ATOM 11225 C CA . PHE E 1 257 ? 35.59095 -10.97496 46.62109 1.000 44.18935 283 PHE E CA 1
ATOM 11226 C C . PHE E 1 257 ? 36.80048 -11.78649 46.19679 1.000 51.32796 283 PHE E C 1
ATOM 11227 O O . PHE E 1 257 ? 37.43895 -11.47466 45.18012 1.000 50.27468 283 PHE E O 1
ATOM 11235 N N . SER E 1 258 ? 37.13284 -12.81200 46.98033 1.000 52.89309 284 SER E N 1
ATOM 11236 C CA . SER E 1 258 ? 38.01965 -13.87645 46.52419 1.000 48.69251 284 SER E CA 1
ATOM 11237 C C . SER E 1 258 ? 39.34379 -13.31235 45.99224 1.000 54.11992 284 SER E C 1
ATOM 11238 O O . SER E 1 258 ? 39.82819 -13.68497 44.91876 1.000 47.37374 284 SER E O 1
ATOM 11241 N N . GLY E 1 259 ? 39.92579 -12.38134 46.75571 1.000 46.74053 285 GLY E N 1
ATOM 11242 C CA . GLY E 1 259 ? 41.20624 -11.79182 46.44363 1.000 53.24922 285 GLY E CA 1
ATOM 11243 C C . GLY E 1 259 ? 41.14272 -10.38747 45.86493 1.000 54.82439 285 GLY E C 1
ATOM 11244 O O . GLY E 1 259 ? 42.06304 -9.59245 46.09233 1.000 52.58500 285 GLY E O 1
ATOM 11245 N N . THR E 1 260 ? 40.07500 -10.05394 45.13816 1.000 51.43608 286 THR E N 1
ATOM 11246 C CA . THR E 1 260 ? 39.97262 -8.71569 44.56929 1.000 49.45616 286 THR E CA 1
ATOM 11247 C C . THR E 1 260 ? 39.81487 -7.63160 45.64269 1.000 53.68548 286 THR E C 1
ATOM 11248 O O . THR E 1 260 ? 40.05871 -6.45375 45.36074 1.000 55.21055 286 THR E O 1
ATOM 11252 N N . ALA E 1 261 ? 39.44927 -8.00826 46.86392 1.000 48.87771 287 ALA E N 1
ATOM 11253 C CA . ALA E 1 261 ? 39.24122 -7.10034 47.98032 1.000 50.36879 287 ALA E CA 1
ATOM 11254 C C . ALA E 1 261 ? 39.06294 -7.97323 49.21514 1.000 52.98502 287 ALA E C 1
ATOM 11255 O O . ALA E 1 261 ? 38.64816 -9.13371 49.08085 1.000 51.71257 287 ALA E O 1
ATOM 11257 N N . PRO E 1 262 ? 39.38377 -7.46309 50.41445 1.000 53.94583 288 PRO E N 1
ATOM 11258 C CA . PRO E 1 262 ? 39.29185 -8.29016 51.63552 1.000 50.86145 288 PRO E CA 1
ATOM 11259 C C . PRO E 1 262 ? 37.86177 -8.67868 51.96744 1.000 49.24958 288 PRO E C 1
ATOM 11260 O O . PRO E 1 262 ? 36.93798 -7.86889 51.87390 1.000 52.61515 288 PRO E O 1
ATOM 11264 N N . ASP E 1 263 ? 37.68594 -9.92519 52.37132 1.000 48.55392 289 ASP E N 1
ATOM 11265 C CA . ASP E 1 263 ? 36.48328 -10.30750 53.09705 1.000 46.64613 289 ASP E CA 1
ATOM 11266 C C . ASP E 1 263 ? 36.61630 -9.70514 54.48231 1.000 46.25329 289 ASP E C 1
ATOM 11267 O O . ASP E 1 263 ? 37.35707 -10.23511 55.30613 1.000 50.94732 289 ASP E O 1
ATOM 11272 N N . ASP E 1 264 ? 35.96627 -8.56853 54.73915 1.000 47.23649 290 ASP E N 1
ATOM 11273 C CA . ASP E 1 264 ? 35.94802 -8.01469 56.09313 1.000 49.52218 290 ASP E CA 1
ATOM 11274 C C . ASP E 1 264 ? 34.74921 -7.07952 56.26909 1.000 49.77494 290 ASP E C 1
ATOM 11275 O O . ASP E 1 264 ? 33.92789 -6.89577 55.36329 1.000 44.38738 290 ASP E O 1
ATOM 11280 N N . GLU E 1 265 ? 34.65199 -6.50082 57.47382 1.000 50.20517 291 GLU E N 1
ATOM 11281 C CA . GLU E 1 265 ? 33.46081 -5.74384 57.84084 1.000 47.22916 291 GLU E CA 1
ATOM 11282 C C . GLU E 1 265 ? 33.38868 -4.42725 57.08108 1.000 49.41460 291 GLU E C 1
ATOM 11283 O O . GLU E 1 265 ? 32.32587 -4.06340 56.56280 1.000 52.96776 291 GLU E O 1
ATOM 11289 N N . ALA E 1 266 ? 34.50678 -3.70971 56.98337 1.000 49.27982 292 ALA E N 1
ATOM 11290 C CA . ALA E 1 266 ? 34.52718 -2.48907 56.18574 1.000 47.77256 292 ALA E CA 1
ATOM 11291 C C . ALA E 1 266 ? 34.10870 -2.77109 54.74353 1.000 50.01293 292 ALA E C 1
ATOM 11292 O O . ALA E 1 266 ? 33.18530 -2.13595 54.22018 1.000 48.06560 292 ALA E O 1
ATOM 11294 N N . THR E 1 267 ? 34.74989 -3.75714 54.10351 1.000 48.86131 293 THR E N 1
ATOM 11295 C CA . THR E 1 267 ? 34.51027 -4.02214 52.68568 1.000 46.56588 293 THR E CA 1
ATOM 11296 C C . THR E 1 267 ? 33.08102 -4.48963 52.43023 1.000 49.98635 293 THR E C 1
ATOM 11297 O O . THR E 1 267 ? 32.46134 -4.07599 51.44571 1.000 48.71736 293 THR E O 1
ATOM 11301 N N . TYR E 1 268 ? 32.54065 -5.35445 53.29184 1.000 49.45557 294 TYR E N 1
ATOM 11302 C CA . TYR E 1 268 ? 31.14912 -5.76288 53.12258 1.000 51.58709 294 TYR E CA 1
ATOM 11303 C C . TYR E 1 268 ? 30.21837 -4.56047 53.23606 1.000 51.50074 294 TYR E C 1
ATOM 11304 O O . TYR E 1 268 ? 29.33283 -4.36730 52.39799 1.000 47.34940 294 TYR E O 1
ATOM 11313 N N . ASN E 1 269 ? 30.41565 -3.73468 54.27095 1.000 51.54079 295 ASN E N 1
ATOM 11314 C CA . ASN E 1 269 ? 29.54657 -2.58175 54.49147 1.000 48.42824 295 ASN E CA 1
ATOM 11315 C C . ASN E 1 269 ? 29.62433 -1.59519 53.33347 1.000 51.26272 295 ASN E C 1
ATOM 11316 O O . ASN E 1 269 ? 28.61066 -1.01234 52.93287 1.000 54.74692 295 ASN E O 1
ATOM 11321 N N . ARG E 1 270 ? 30.81682 -1.38148 52.78903 1.000 48.36891 296 ARG E N 1
ATOM 11322 C CA . ARG E 1 270 ? 30.91887 -0.48475 51.64966 1.000 52.28728 296 ARG E CA 1
ATOM 11323 C C . ARG E 1 270 ? 30.17002 -1.03412 50.44107 1.000 52.69372 296 ARG E C 1
ATOM 11324 O O . ARG E 1 270 ? 29.62908 -0.25085 49.65602 1.000 57.47312 296 ARG E O 1
ATOM 11332 N N . ILE E 1 271 ? 30.10465 -2.36249 50.28302 1.000 52.67687 297 ILE E N 1
ATOM 11333 C CA . ILE E 1 271 ? 29.39026 -2.93725 49.14116 1.000 55.24201 297 ILE E CA 1
ATOM 11334 C C . ILE E 1 271 ? 27.88222 -2.94288 49.38924 1.000 56.23572 297 ILE E C 1
ATOM 11335 O O . ILE E 1 271 ? 27.08504 -2.80338 48.44845 1.000 55.20685 297 ILE E O 1
ATOM 11340 N N . ILE E 1 272 ? 27.45624 -3.09463 50.64098 1.000 54.52613 298 ILE E N 1
ATOM 11341 C CA . ILE E 1 272 ? 26.03280 -2.95576 50.94085 1.000 58.43584 298 ILE E CA 1
ATOM 11342 C C . ILE E 1 272 ? 25.56713 -1.54609 50.59836 1.000 59.15304 298 ILE E C 1
ATOM 11343 O O . ILE E 1 272 ? 24.57696 -1.35086 49.87905 1.000 57.58471 298 ILE E O 1
ATOM 11348 N N . ASP E 1 273 ? 26.30833 -0.54484 51.09176 1.000 57.17274 299 ASP E N 1
ATOM 11349 C CA . ASP E 1 273 ? 25.99827 0.86459 50.87483 1.000 61.72443 299 ASP E CA 1
ATOM 11350 C C . ASP E 1 273 ? 25.96756 1.23436 49.39859 1.000 58.88384 299 ASP E C 1
ATOM 11351 O O . ASP E 1 273 ? 25.34301 2.23550 49.03445 1.000 61.39452 299 ASP E O 1
ATOM 11356 N N . SER E 1 274 ? 26.64002 0.46416 48.54932 1.000 51.75262 300 SER E N 1
ATOM 11357 C CA . SER E 1 274 ? 26.70597 0.74460 47.12958 1.000 54.17030 300 SER E CA 1
ATOM 11358 C C . SER E 1 274 ? 25.52163 0.16052 46.35126 1.000 57.59802 300 SER E C 1
ATOM 11359 O O . SER E 1 274 ? 25.53811 0.21264 45.11675 1.000 58.89207 300 SER E O 1
ATOM 11362 N N . CYS E 1 275 ? 24.50877 -0.38010 47.04013 1.000 53.48240 301 CYS E N 1
ATOM 11363 C CA . CYS E 1 275 ? 23.21783 -0.83666 46.48960 1.000 58.67223 301 CYS E CA 1
ATOM 11364 C C . CYS E 1 275 ? 23.26633 -2.21251 45.84135 1.000 56.29786 301 CYS E C 1
ATOM 11365 O O . CYS E 1 275 ? 22.28037 -2.61348 45.18227 1.000 56.05321 301 CYS E O 1
ATOM 11368 N N . ALA E 1 276 ? 24.36521 -2.94342 45.97970 1.000 50.41497 302 ALA E N 1
ATOM 11369 C CA . ALA E 1 276 ? 24.41481 -4.29972 45.47014 1.000 50.78223 302 ALA E CA 1
ATOM 11370 C C . ALA E 1 276 ? 23.26029 -5.11125 46.03546 1.000 50.92376 302 ALA E C 1
ATOM 11371 O O . ALA E 1 276 ? 22.88568 -4.96645 47.20426 1.000 49.80725 302 ALA E O 1
ATOM 11373 N N . ASP E 1 277 ? 22.66218 -5.93152 45.17273 1.000 45.24114 303 ASP E N 1
ATOM 11374 C CA . ASP E 1 277 ? 21.53806 -6.76965 45.57136 1.000 46.87211 303 ASP E CA 1
ATOM 11375 C C . ASP E 1 277 ? 21.99014 -8.01693 46.30815 1.000 48.49020 303 ASP E C 1
ATOM 11376 O O . ASP E 1 277 ? 21.19781 -8.60699 47.05303 1.000 46.38624 303 ASP E O 1
ATOM 11381 N N . GLY E 1 278 ? 23.23348 -8.42897 46.09885 1.000 46.80385 304 GLY E N 1
ATOM 11382 C CA . GLY E 1 278 ? 23.72748 -9.63477 46.69840 1.000 44.58978 304 GLY E CA 1
ATOM 11383 C C . GLY E 1 278 ? 25.20800 -9.55631 46.98183 1.000 47.64612 304 GLY E C 1
ATOM 11384 O O . GLY E 1 278 ? 25.95116 -8.93126 46.21461 1.000 47.66351 304 GLY E O 1
ATOM 11385 N N . LEU E 1 279 ? 25.62990 -10.15643 48.10501 1.000 45.60953 305 LEU E N 1
ATOM 11386 C CA . LEU E 1 279 ? 27.03111 -10.36852 48.43596 1.000 42.60610 305 LEU E CA 1
ATOM 11387 C C . LEU E 1 279 ? 27.31484 -11.86214 48.47183 1.000 41.69706 305 LEU E C 1
ATOM 11388 O O . LEU E 1 279 ? 26.45925 -12.66204 48.86572 1.000 42.84613 305 LEU E O 1
ATOM 11393 N N . MET E 1 280 ? 28.51938 -12.23664 48.04127 1.000 44.03779 306 MET E N 1
ATOM 11394 C CA . MET E 1 280 ? 28.99517 -13.61802 48.07298 1.000 43.82250 306 MET E CA 1
ATOM 11395 C C . MET E 1 280 ? 30.17361 -13.70356 49.04859 1.000 45.54452 306 MET E C 1
ATOM 11396 O O . MET E 1 280 ? 31.34547 -13.69106 48.63656 1.000 45.03562 306 MET E O 1
ATOM 11401 N N . PRO E 1 281 ? 29.90015 -13.80693 50.35051 1.000 47.50837 307 PRO E N 1
ATOM 11402 C CA . PRO E 1 281 ? 30.98116 -13.74658 51.35033 1.000 45.33196 307 PRO E CA 1
ATOM 11403 C C . PRO E 1 281 ? 31.65434 -15.08973 51.59555 1.000 44.91613 307 PRO E C 1
ATOM 11404 O O . PRO E 1 281 ? 31.02828 -16.15413 51.55749 1.000 40.07647 307 PRO E O 1
ATOM 11408 N N . ALA E 1 282 ? 32.96039 -15.02347 51.86367 1.000 47.07667 308 ALA E N 1
ATOM 11409 C CA . ALA E 1 282 ? 33.64728 -16.17554 52.42852 1.000 41.99953 308 ALA E CA 1
ATOM 11410 C C . ALA E 1 282 ? 33.37763 -16.33641 53.91763 1.000 43.29633 308 ALA E C 1
ATOM 11411 O O . ALA E 1 282 ? 33.73262 -17.37380 54.48910 1.000 43.25897 308 ALA E O 1
ATOM 11413 N N . TYR E 1 283 ? 32.76615 -15.34005 54.56297 1.000 44.59174 309 TYR E N 1
ATOM 11414 C CA . TYR E 1 283 ? 32.34827 -15.43351 55.96295 1.000 45.23983 309 TYR E CA 1
ATOM 11415 C C . TYR E 1 283 ? 30.84660 -15.18012 56.03801 1.000 40.14820 309 TYR E C 1
ATOM 11416 O O . TYR E 1 283 ? 30.41404 -14.08235 56.42135 1.000 42.31407 309 TYR E O 1
ATOM 11425 N N . PRO E 1 284 ? 30.02066 -16.17647 55.70972 1.000 41.85870 310 PRO E N 1
ATOM 11426 C CA . PRO E 1 284 ? 28.56376 -15.93796 55.71128 1.000 43.78933 310 PRO E CA 1
ATOM 11427 C C . PRO E 1 284 ? 27.99892 -15.55014 57.07534 1.000 42.94987 310 PRO E C 1
ATOM 11428 O O . PRO E 1 284 ? 27.10166 -14.69592 57.14484 1.000 42.92798 310 PRO E O 1
ATOM 11432 N N . ALA E 1 285 ? 28.49255 -16.14981 58.16376 1.000 42.04715 311 ALA E N 1
ATOM 11433 C CA . ALA E 1 285 ? 27.99483 -15.79701 59.49414 1.000 44.10599 311 ALA E CA 1
ATOM 11434 C C . ALA E 1 285 ? 28.30580 -14.34779 59.82841 1.000 42.76308 311 ALA E C 1
ATOM 11435 O O . ALA E 1 285 ? 27.47101 -13.64354 60.40856 1.000 49.23324 311 ALA E O 1
ATOM 11437 N N . LEU E 1 286 ? 29.51206 -13.89240 59.49247 1.000 42.17374 312 LEU E N 1
ATOM 11438 C CA . LEU E 1 286 ? 29.86736 -12.49968 59.73981 1.000 46.82773 312 LEU E CA 1
ATOM 11439 C C . LEU E 1 286 ? 28.93736 -11.54719 58.99056 1.000 48.14329 312 LEU E C 1
ATOM 11440 O O . LEU E 1 286 ? 28.46980 -10.54959 59.55310 1.000 47.10119 312 LEU E O 1
ATOM 11445 N N . LEU E 1 287 ? 28.64554 -11.84291 57.72503 1.000 46.87853 313 LEU E N 1
ATOM 11446 C CA . LEU E 1 287 ? 27.74754 -10.97530 56.96623 1.000 50.05403 313 LEU E CA 1
ATOM 11447 C C . LEU E 1 287 ? 26.33366 -11.01414 57.53919 1.000 47.13771 313 LEU E C 1
ATOM 11448 O O . LEU E 1 287 ? 25.68104 -9.97395 57.66818 1.000 45.67356 313 LEU E O 1
ATOM 11453 N N . GLU E 1 288 ? 25.85613 -12.20166 57.91555 1.000 45.64038 314 GLU E N 1
ATOM 11454 C CA . GLU E 1 288 ? 24.56736 -12.29002 58.59177 1.000 47.10513 314 GLU E CA 1
ATOM 11455 C C . GLU E 1 288 ? 24.53823 -11.40605 59.83365 1.000 51.77373 314 GLU E C 1
ATOM 11456 O O . GLU E 1 288 ? 23.55443 -10.70242 60.08158 1.000 52.33100 314 GLU E O 1
ATOM 11462 N N . ARG E 1 289 ? 25.61716 -11.39885 60.61137 1.000 46.81690 315 ARG E N 1
ATOM 11463 C CA . ARG E 1 289 ? 25.63249 -10.52642 61.77857 1.000 51.63785 315 ARG E CA 1
ATOM 11464 C C . ARG E 1 289 ? 25.57358 -9.06160 61.36186 1.000 56.08969 315 ARG E C 1
ATOM 11465 O O . ARG E 1 289 ? 24.89187 -8.25806 62.00727 1.000 57.55368 315 ARG E O 1
ATOM 11473 N N . ILE E 1 290 ? 26.25084 -8.69769 60.26680 1.000 52.38012 316 ILE E N 1
ATOM 11474 C CA . ILE E 1 290 ? 26.25091 -7.29923 59.83477 1.000 54.49891 316 ILE E CA 1
ATOM 11475 C C . ILE E 1 290 ? 24.86811 -6.89395 59.31411 1.000 54.29166 316 ILE E C 1
ATOM 11476 O O . ILE E 1 290 ? 24.38567 -5.78902 59.59058 1.000 51.52864 316 ILE E O 1
ATOM 11481 N N . LEU E 1 291 ? 24.19548 -7.78624 58.58464 1.000 50.55008 317 LEU E N 1
ATOM 11482 C CA . LEU E 1 291 ? 22.85314 -7.47597 58.09051 1.000 53.28741 317 LEU E CA 1
ATOM 11483 C C . LEU E 1 291 ? 21.84614 -7.35644 59.23541 1.000 55.09200 317 LEU E C 1
ATOM 11484 O O . LEU E 1 291 ? 21.05972 -6.40349 59.27909 1.000 53.29200 317 LEU E O 1
ATOM 11489 N N . ASP E 1 292 ? 21.84738 -8.32409 60.16468 1.000 57.44355 318 ASP E N 1
ATOM 11490 C CA . ASP E 1 292 ? 20.96793 -8.25423 61.33450 1.000 57.22939 318 ASP E CA 1
ATOM 11491 C C . ASP E 1 292 ? 21.23480 -6.99804 62.15113 1.000 56.64274 318 ASP E C 1
ATOM 11492 O O . ASP E 1 292 ? 20.30041 -6.34514 62.62492 1.000 58.44711 318 ASP E O 1
ATOM 11497 N N . GLU E 1 293 ? 22.50948 -6.65122 62.32846 1.000 58.60072 319 GLU E N 1
ATOM 11498 C CA . GLU E 1 293 ? 22.87846 -5.50868 63.15476 1.000 59.03188 319 GLU E CA 1
ATOM 11499 C C . GLU E 1 293 ? 22.36940 -4.20522 62.55243 1.000 64.43687 319 GLU E C 1
ATOM 11500 O O . GLU E 1 293 ? 21.96313 -3.29261 63.28197 1.000 71.10893 319 GLU E O 1
ATOM 11506 N N . ARG E 1 294 ? 22.37975 -4.09436 61.22830 1.000 61.36135 320 ARG E N 1
ATOM 11507 C CA . ARG E 1 294 ? 21.93527 -2.87326 60.57053 1.000 58.37706 320 ARG E CA 1
ATOM 11508 C C . ARG E 1 294 ? 20.46311 -2.91610 60.17930 1.000 62.47920 320 ARG E C 1
ATOM 11509 O O . ARG E 1 294 ? 19.95076 -1.91768 59.66381 1.000 66.03463 320 ARG E O 1
ATOM 11517 N N . GLY E 1 295 ? 19.76931 -4.02541 60.44361 1.000 63.45098 321 GLY E N 1
ATOM 11518 C CA . GLY E 1 295 ? 18.35611 -4.14465 60.11901 1.000 61.90023 321 GLY E CA 1
ATOM 11519 C C . GLY E 1 295 ? 18.05032 -4.12991 58.63692 1.000 65.84353 321 GLY E C 1
ATOM 11520 O O . GLY E 1 295 ? 16.96716 -3.68778 58.23585 1.000 64.85918 321 GLY E O 1
ATOM 11521 N N . ILE E 1 296 ? 18.97643 -4.62353 57.81414 1.000 62.99755 322 ILE E N 1
ATOM 11522 C CA . ILE E 1 296 ? 18.90071 -4.44576 56.37546 1.000 59.74612 322 ILE E CA 1
ATOM 11523 C C . ILE E 1 296 ? 17.74253 -5.25771 55.80576 1.000 62.99630 322 ILE E C 1
ATOM 11524 O O . ILE E 1 296 ? 17.39254 -6.33150 56.31459 1.000 62.58642 322 ILE E O 1
ATOM 11529 N N . GLU E 1 297 ? 17.11016 -4.70813 54.76391 1.000 65.58198 323 GLU E N 1
ATOM 11530 C CA . GLU E 1 297 ? 16.02546 -5.38424 54.05888 1.000 62.03741 323 GLU E CA 1
ATOM 11531 C C . GLU E 1 297 ? 16.50608 -6.70095 53.46834 1.000 59.59249 323 GLU E C 1
ATOM 11532 O O . GLU E 1 297 ? 17.56560 -6.76727 52.84450 1.000 57.16719 323 GLU E O 1
ATOM 11538 N N . ARG E 1 298 ? 15.72197 -7.74536 53.66589 1.000 60.64977 324 ARG E N 1
ATOM 11539 C CA . ARG E 1 298 ? 16.03081 -9.06943 53.14923 1.000 61.11620 324 ARG E CA 1
ATOM 11540 C C . ARG E 1 298 ? 14.84968 -9.55452 52.31282 1.000 65.25847 324 ARG E C 1
ATOM 11541 O O . ARG E 1 298 ? 13.78346 -8.92415 52.32791 1.000 64.17571 324 ARG E O 1
ATOM 11549 N N . PRO E 1 299 ? 14.99511 -10.63282 51.54409 1.000 65.90256 325 PRO E N 1
ATOM 11550 C CA . PRO E 1 299 ? 13.83987 -11.14176 50.78469 1.000 67.16878 325 PRO E CA 1
ATOM 11551 C C . PRO E 1 299 ? 12.74372 -11.62542 51.72298 1.000 69.19755 325 PRO E C 1
ATOM 11552 O O . PRO E 1 299 ? 12.97632 -12.45188 52.61055 1.000 69.00381 325 PRO E O 1
ATOM 11556 N N . GLY E 1 300 ? 11.53740 -11.08661 51.52819 1.000 73.29422 326 GLY E N 1
ATOM 11557 C CA . GLY E 1 300 ? 10.42173 -11.39457 52.40738 1.000 72.20056 326 GLY E CA 1
ATOM 11558 C C . GLY E 1 300 ? 10.58633 -10.91859 53.83621 1.000 75.09271 326 GLY E C 1
ATOM 11559 O O . GLY E 1 300 ? 9.93215 -11.44608 54.74036 1.000 77.19166 326 GLY E O 1
ATOM 11560 N N . ARG E 1 301 ? 11.46727 -9.94763 54.06922 1.000 69.36581 327 ARG E N 1
ATOM 11561 C CA . ARG E 1 301 ? 11.65206 -9.35132 55.39005 1.000 65.58083 327 ARG E CA 1
ATOM 11562 C C . ARG E 1 301 ? 12.05781 -7.91658 55.14251 1.000 64.51342 327 ARG E C 1
ATOM 11563 O O . ARG E 1 301 ? 13.25147 -7.59503 55.07343 1.000 64.62881 327 ARG E O 1
ATOM 11571 N N . PRO E 1 302 ? 11.09129 -7.01874 54.97409 1.000 66.01096 328 PRO E N 1
ATOM 11572 C CA . PRO E 1 302 ? 11.43970 -5.62190 54.69596 1.000 64.20701 328 PRO E CA 1
ATOM 11573 C C . PRO E 1 302 ? 12.25331 -5.01696 55.82805 1.000 62.21137 328 PRO E C 1
ATOM 11574 O O . PRO E 1 302 ? 12.27116 -5.50346 56.96140 1.000 67.79328 328 PRO E O 1
ATOM 11578 N N . GLY E 1 303 ? 12.93739 -3.93507 55.49894 1.000 61.00822 329 GLY E N 1
ATOM 11579 C CA . GLY E 1 303 ? 13.76462 -3.27236 56.47447 1.000 60.59530 329 GLY E CA 1
ATOM 11580 C C . GLY E 1 303 ? 14.47249 -2.10157 55.84398 1.000 63.27745 329 GLY E C 1
ATOM 11581 O O . GLY E 1 303 ? 14.02953 -1.55697 54.83186 1.000 65.80704 329 GLY E O 1
ATOM 11582 N N . VAL E 1 304 ? 15.59078 -1.72591 56.46352 1.000 70.74701 330 VAL E N 1
ATOM 11583 C CA . VAL E 1 304 ? 16.34827 -0.56798 56.01420 1.000 68.83832 330 VAL E CA 1
ATOM 11584 C C . VAL E 1 304 ? 16.88378 -0.80699 54.60752 1.000 69.04948 330 VAL E C 1
ATOM 11585 O O . VAL E 1 304 ? 17.29852 -1.91810 54.25131 1.000 67.23409 330 VAL E O 1
ATOM 11589 N N . ASP E 1 305 ? 16.84301 0.24739 53.79061 1.000 73.86890 331 ASP E N 1
ATOM 11590 C CA . ASP E 1 305 ? 17.44661 0.27149 52.47261 1.000 64.48398 331 ASP E CA 1
ATOM 11591 C C . ASP E 1 305 ? 18.73145 1.07632 52.55944 1.000 71.08225 331 ASP E C 1
ATOM 11592 O O . ASP E 1 305 ? 18.68064 2.26921 52.89859 1.000 73.57449 331 ASP E O 1
ATOM 11597 N N . PRO E 1 306 ? 19.89520 0.48152 52.28993 1.000 73.95312 332 PRO E N 1
ATOM 11598 C CA . PRO E 1 306 ? 21.16964 1.16896 52.55551 1.000 74.28402 332 PRO E CA 1
ATOM 11599 C C . PRO E 1 306 ? 21.55243 2.23953 51.53999 1.000 76.59182 332 PRO E C 1
ATOM 11600 O O . PRO E 1 306 ? 22.64663 2.81003 51.64562 1.000 72.29828 332 PRO E O 1
ATOM 11604 N N . CYS E 1 307 ? 20.69294 2.53765 50.57303 1.000 78.41248 333 CYS E N 1
ATOM 11605 C CA . CYS E 1 307 ? 21.08237 3.35188 49.43470 1.000 76.66617 333 CYS E CA 1
ATOM 11606 C C . CYS E 1 307 ? 20.89477 4.85346 49.65476 1.000 77.18908 333 CYS E C 1
ATOM 11607 O O . CYS E 1 307 ? 21.81363 5.64591 49.42049 1.000 71.96657 333 CYS E O 1
ATOM 11610 N N . ASP F 1 7 ? 22.52260 -0.96851 88.11513 1.000 76.23000 33 ASP F N 1
ATOM 11611 C CA . ASP F 1 7 ? 22.70001 -2.31239 87.57427 1.000 76.71089 33 ASP F CA 1
ATOM 11612 C C . ASP F 1 7 ? 24.13813 -2.51658 87.06166 1.000 82.48041 33 ASP F C 1
ATOM 11613 O O . ASP F 1 7 ? 24.86985 -1.54351 86.86088 1.000 79.67297 33 ASP F O 1
ATOM 11618 N N . ASN F 1 8 ? 24.56061 -3.77615 86.89715 1.000 77.36917 34 ASN F N 1
ATOM 11619 C CA . ASN F 1 8 ? 25.83423 -4.10759 86.26458 1.000 69.20420 34 ASN F CA 1
ATOM 11620 C C . ASN F 1 8 ? 25.58687 -4.69140 84.88211 1.000 66.52740 34 ASN F C 1
ATOM 11621 O O . ASN F 1 8 ? 25.11856 -5.83809 84.77771 1.000 69.04824 34 ASN F O 1
ATOM 11626 N N . PRO F 1 9 ? 25.92759 -3.97975 83.80224 1.000 62.15194 35 PRO F N 1
ATOM 11627 C CA . PRO F 1 9 ? 25.55468 -4.45642 82.46256 1.000 60.29084 35 PRO F CA 1
ATOM 11628 C C . PRO F 1 9 ? 26.26242 -5.73479 82.04782 1.000 60.52253 35 PRO F C 1
ATOM 11629 O O . PRO F 1 9 ? 25.73710 -6.47070 81.19588 1.000 54.00440 35 PRO F O 1
ATOM 11633 N N . TRP F 1 10 ? 27.41683 -6.04030 82.64359 1.000 55.33650 36 TRP F N 1
ATOM 11634 C CA . TRP F 1 10 ? 28.17112 -7.20253 82.20482 1.000 53.97316 36 TRP F CA 1
ATOM 11635 C C . TRP F 1 10 ? 27.49131 -8.50971 82.57030 1.000 54.47509 36 TRP F C 1
ATOM 11636 O O . TRP F 1 10 ? 27.85663 -9.54900 82.01257 1.000 55.17611 36 TRP F O 1
ATOM 11647 N N . LEU F 1 11 ? 26.48651 -8.46953 83.45065 1.000 60.51572 37 LEU F N 1
ATOM 11648 C CA . LEU F 1 11 ? 25.70109 -9.65064 83.79412 1.000 59.15303 37 LEU F CA 1
ATOM 11649 C C . LEU F 1 11 ? 24.80278 -10.10463 82.65701 1.000 56.29372 37 LEU F C 1
ATOM 11650 O O . LEU F 1 11 ? 24.37720 -11.26345 82.65549 1.000 56.10709 37 LEU F O 1
ATOM 11655 N N . ASP F 1 12 ? 24.50236 -9.21986 81.69929 1.000 61.76126 38 ASP F N 1
ATOM 11656 C CA . ASP F 1 12 ? 23.74254 -9.57085 80.50282 1.000 57.21787 38 ASP F CA 1
ATOM 11657 C C . ASP F 1 12 ? 24.62020 -9.73515 79.27067 1.000 58.49593 38 ASP F C 1
ATOM 11658 O O . ASP F 1 12 ? 24.10072 -10.09666 78.20788 1.000 55.97674 38 ASP F O 1
ATOM 11663 N N . ALA F 1 13 ? 25.92207 -9.44704 79.37758 1.000 56.47982 39 ALA F N 1
ATOM 11664 C CA . ALA F 1 13 ? 26.85649 -9.58591 78.25713 1.000 52.69832 39 ALA F CA 1
ATOM 11665 C C . ALA F 1 13 ? 27.38194 -11.01990 78.24833 1.000 49.51677 39 ALA F C 1
ATOM 11666 O O . ALA F 1 13 ? 28.47989 -11.31203 78.71335 1.000 55.07753 39 ALA F O 1
ATOM 11668 N N . ARG F 1 14 ? 26.57447 -11.92869 77.70294 1.000 49.20627 40 ARG F N 1
ATOM 11669 C CA . ARG F 1 14 ? 26.85085 -13.36115 77.75257 1.000 50.86073 40 ARG F CA 1
ATOM 11670 C C . ARG F 1 14 ? 26.13656 -14.04196 76.59408 1.000 54.62745 40 ARG F C 1
ATOM 11671 O O . ARG F 1 14 ? 25.12004 -13.53700 76.10585 1.000 55.44818 40 ARG F O 1
ATOM 11679 N N . VAL F 1 15 ? 26.66846 -15.18064 76.14275 1.000 51.96813 41 VAL F N 1
ATOM 11680 C CA . VAL F 1 15 ? 27.94960 -15.74909 76.54524 1.000 50.70828 41 VAL F CA 1
ATOM 11681 C C . VAL F 1 15 ? 29.06127 -15.21471 75.63648 1.000 54.35250 41 VAL F C 1
ATOM 11682 O O . VAL F 1 15 ? 28.93746 -15.30062 74.41014 1.000 53.14183 41 VAL F O 1
ATOM 11686 N N . LEU F 1 16 ? 30.14310 -14.68387 76.21987 1.000 47.15064 42 LEU F N 1
ATOM 11687 C CA . LEU F 1 16 ? 31.19506 -14.01866 75.44766 1.000 46.86121 42 LEU F CA 1
ATOM 11688 C C . LEU F 1 16 ? 32.25900 -15.00798 74.98434 1.000 46.58127 42 LEU F C 1
ATOM 11689 O O . LEU F 1 16 ? 32.73911 -15.82652 75.77242 1.000 47.33749 42 LEU F O 1
ATOM 11694 N N . ASN F 1 17 ? 32.61300 -14.93734 73.69599 1.000 44.56971 43 ASN F N 1
ATOM 11695 C CA . ASN F 1 17 ? 33.78190 -15.62498 73.14383 1.000 41.50726 43 ASN F CA 1
ATOM 11696 C C . ASN F 1 17 ? 34.89940 -14.59046 73.14417 1.000 44.79291 43 ASN F C 1
ATOM 11697 O O . ASN F 1 17 ? 34.92096 -13.68733 72.29774 1.000 45.83566 43 ASN F O 1
ATOM 11702 N N . MET F 1 18 ? 35.81017 -14.70514 74.11976 1.000 42.64890 44 MET F N 1
ATOM 11703 C CA . MET F 1 18 ? 36.84017 -13.70669 74.37733 1.000 41.68899 44 MET F CA 1
ATOM 11704 C C . MET F 1 18 ? 38.17934 -14.26154 73.89917 1.000 46.22393 44 MET F C 1
ATOM 11705 O O . MET F 1 18 ? 38.91937 -14.87520 74.66787 1.000 45.15465 44 MET F O 1
ATOM 11710 N N . ALA F 1 19 ? 38.49840 -14.01595 72.62435 1.000 41.62016 45 ALA F N 1
ATOM 11711 C CA . ALA F 1 19 ? 39.68193 -14.60363 71.99510 1.000 46.35171 45 ALA F CA 1
ATOM 11712 C C . ALA F 1 19 ? 40.96610 -14.26146 72.76603 1.000 40.35763 45 ALA F C 1
ATOM 11713 O O . ALA F 1 19 ? 41.37271 -13.09767 72.84295 1.000 37.80695 45 ALA F O 1
ATOM 11715 N N . HIS F 1 20 ? 41.61730 -15.28997 73.30254 1.000 40.29621 46 HIS F N 1
ATOM 11716 C CA . HIS F 1 20 ? 42.67980 -15.12117 74.29307 1.000 41.17978 46 HIS F CA 1
ATOM 11717 C C . HIS F 1 20 ? 43.97595 -14.73857 73.58832 1.000 38.55764 46 HIS F C 1
ATOM 11718 O O . HIS F 1 20 ? 44.59190 -15.57291 72.92031 1.000 38.05973 46 HIS F O 1
ATOM 11725 N N . ALA F 1 21 ? 44.39356 -13.47621 73.72190 1.000 38.70372 47 ALA F N 1
ATOM 11726 C CA . ALA F 1 21 ? 45.49883 -12.94226 72.91431 1.000 37.76716 47 ALA F CA 1
ATOM 11727 C C . ALA F 1 21 ? 45.27439 -13.22290 71.41733 1.000 40.31601 47 ALA F C 1
ATOM 11728 O O . ALA F 1 21 ? 46.22038 -13.36474 70.63041 1.000 38.98062 47 ALA F O 1
ATOM 11730 N N . GLY F 1 22 ? 44.00681 -13.30377 71.01265 1.000 37.71044 48 GLY F N 1
ATOM 11731 C CA . GLY F 1 22 ? 43.63888 -13.64120 69.65775 1.000 39.81490 48 GLY F CA 1
ATOM 11732 C C . GLY F 1 22 ? 43.36871 -15.11116 69.42654 1.000 43.61946 48 GLY F C 1
ATOM 11733 O O . GLY F 1 22 ? 42.76106 -15.45951 68.40416 1.000 41.50481 48 GLY F O 1
ATOM 11734 N N . GLY F 1 23 ? 43.79034 -15.98152 70.34166 1.000 38.44169 49 GLY F N 1
ATOM 11735 C CA . GLY F 1 23 ? 43.61568 -17.40615 70.18211 1.000 34.03580 49 GLY F CA 1
ATOM 11736 C C . GLY F 1 23 ? 44.95501 -18.03056 69.89077 1.000 42.50163 49 GLY F C 1
ATOM 11737 O O . GLY F 1 23 ? 45.24414 -18.41476 68.74998 1.000 37.24180 49 GLY F O 1
ATOM 11738 N N . GLU F 1 24 ? 45.79262 -18.13115 70.92609 1.000 40.17393 50 GLU F N 1
ATOM 11739 C CA . GLU F 1 24 ? 47.20740 -18.38265 70.68686 1.000 37.12162 50 GLU F CA 1
ATOM 11740 C C . GLU F 1 24 ? 47.48603 -19.73912 70.05450 1.000 33.57987 50 GLU F C 1
ATOM 11741 O O . GLU F 1 24 ? 48.60877 -19.96422 69.61573 1.000 40.39445 50 GLU F O 1
ATOM 11747 N N . ASN F 1 25 ? 46.52512 -20.64881 70.00042 1.000 37.88881 51 ASN F N 1
ATOM 11748 C CA . ASN F 1 25 ? 46.75101 -21.92007 69.32855 1.000 39.78666 51 ASN F CA 1
ATOM 11749 C C . ASN F 1 25 ? 46.23706 -21.93305 67.89116 1.000 39.84917 51 ASN F C 1
ATOM 11750 O O . ASN F 1 25 ? 46.49061 -22.89837 67.16258 1.000 36.90938 51 ASN F O 1
ATOM 11755 N N . GLU F 1 26 ? 45.53482 -20.88596 67.46635 1.000 35.24255 52 GLU F N 1
ATOM 11756 C CA . GLU F 1 26 ? 45.02768 -20.79665 66.10854 1.000 39.65254 52 GLU F CA 1
ATOM 11757 C C . GLU F 1 26 ? 45.70150 -19.69525 65.30437 1.000 39.24655 52 GLU F C 1
ATOM 11758 O O . GLU F 1 26 ? 45.70824 -19.77162 64.07515 1.000 42.46303 52 GLU F O 1
ATOM 11764 N N . ALA F 1 27 ? 46.28198 -18.69888 65.96240 1.000 38.45541 53 ALA F N 1
ATOM 11765 C CA . ALA F 1 27 ? 46.94756 -17.59584 65.28654 1.000 36.71143 53 ALA F CA 1
ATOM 11766 C C . ALA F 1 27 ? 48.11202 -17.14469 66.16063 1.000 38.39724 53 ALA F C 1
ATOM 11767 O O . ALA F 1 27 ? 48.20718 -17.53252 67.32984 1.000 43.52081 53 ALA F O 1
ATOM 11769 N N . PRO F 1 28 ? 49.03362 -16.34380 65.61858 1.000 35.63126 54 PRO F N 1
ATOM 11770 C CA . PRO F 1 28 ? 50.15625 -15.84613 66.43437 1.000 36.91502 54 PRO F CA 1
ATOM 11771 C C . PRO F 1 28 ? 49.68752 -14.83143 67.47052 1.000 39.81959 54 PRO F C 1
ATOM 11772 O O . PRO F 1 28 ? 49.13362 -13.78626 67.12057 1.000 39.96222 54 PRO F O 1
ATOM 11776 N N . ALA F 1 29 ? 49.95776 -15.11840 68.74250 1.000 36.75871 55 ALA F N 1
ATOM 11777 C CA . ALA F 1 29 ? 49.32596 -14.38635 69.83770 1.000 40.63821 55 ALA F CA 1
ATOM 11778 C C . ALA F 1 29 ? 49.63564 -12.89743 69.79819 1.000 37.59366 55 ALA F C 1
ATOM 11779 O O . ALA F 1 29 ? 50.74634 -12.48068 69.47894 1.000 38.39704 55 ALA F O 1
ATOM 11781 N N . ASN F 1 30 ? 48.63511 -12.10007 70.15818 1.000 37.98627 56 ASN F N 1
ATOM 11782 C CA . ASN F 1 30 ? 48.78994 -10.66570 70.38702 1.000 36.66715 56 ASN F CA 1
ATOM 11783 C C . ASN F 1 30 ? 49.26132 -9.92374 69.13401 1.000 36.68834 56 ASN F C 1
ATOM 11784 O O . ASN F 1 30 ? 50.03845 -8.97168 69.21712 1.000 33.98361 56 ASN F O 1
ATOM 11789 N N . THR F 1 31 ? 48.74033 -10.33248 67.96904 1.000 37.04873 57 THR F N 1
ATOM 11790 C CA . THR F 1 31 ? 48.95587 -9.64394 66.70422 1.000 34.53439 57 THR F CA 1
ATOM 11791 C C . THR F 1 31 ? 47.62925 -9.11795 66.15699 1.000 37.15829 57 THR F C 1
ATOM 11792 O O . THR F 1 31 ? 46.56348 -9.67967 66.42489 1.000 35.90349 57 THR F O 1
ATOM 11796 N N . LEU F 1 32 ? 47.70550 -8.02960 65.37575 1.000 36.87556 58 LEU F N 1
ATOM 11797 C CA . LEU F 1 32 ? 46.52527 -7.53216 64.66896 1.000 36.95341 58 LEU F CA 1
ATOM 11798 C C . LEU F 1 32 ? 45.89899 -8.61901 63.80360 1.000 40.11887 58 LEU F C 1
ATOM 11799 O O . LEU F 1 32 ? 44.67052 -8.69912 63.68701 1.000 39.33878 58 LEU F O 1
ATOM 11804 N N . TYR F 1 33 ? 46.72821 -9.46585 63.18522 1.000 38.22192 59 TYR F N 1
ATOM 11805 C CA . TYR F 1 33 ? 46.19313 -10.57972 62.41773 1.000 37.17734 59 TYR F CA 1
ATOM 11806 C C . TYR F 1 33 ? 45.35380 -11.49682 63.29640 1.000 39.11715 59 TYR F C 1
ATOM 11807 O O . TYR F 1 33 ? 44.21813 -11.83837 62.94474 1.000 39.24638 59 TYR F O 1
ATOM 11816 N N . ALA F 1 34 ? 45.89551 -11.91375 64.44587 1.000 39.87911 60 ALA F N 1
ATOM 11817 C CA . ALA F 1 34 ? 45.12207 -12.76798 65.35025 1.000 40.83370 60 ALA F CA 1
ATOM 11818 C C . ALA F 1 34 ? 43.79442 -12.12066 65.72368 1.000 37.69558 60 ALA F C 1
ATOM 11819 O O . ALA F 1 34 ? 42.74041 -12.76492 65.67201 1.000 33.86769 60 ALA F O 1
ATOM 11821 N N . PHE F 1 35 ? 43.83242 -10.83839 66.08831 1.000 34.57518 61 PHE F N 1
ATOM 11822 C CA . PHE F 1 35 ? 42.63569 -10.15333 66.55699 1.000 36.52695 61 PHE F CA 1
ATOM 11823 C C . PHE F 1 35 ? 41.57929 -10.07222 65.46388 1.000 41.97381 61 PHE F C 1
ATOM 11824 O O . PHE F 1 35 ? 40.39639 -10.35118 65.70660 1.000 40.47991 61 PHE F O 1
ATOM 11832 N N . LYS F 1 36 ? 41.98429 -9.64021 64.26237 1.000 37.59559 62 LYS F N 1
ATOM 11833 C CA . LYS F 1 36 ? 41.03854 -9.49603 63.16509 1.000 38.34931 62 LYS F CA 1
ATOM 11834 C C . LYS F 1 36 ? 40.46697 -10.84937 62.77340 1.000 38.65125 62 LYS F C 1
ATOM 11835 O O . LYS F 1 36 ? 39.25234 -10.99555 62.57950 1.000 39.65315 62 LYS F O 1
ATOM 11841 N N . ARG F 1 37 ? 41.33663 -11.85355 62.63768 1.000 39.36749 63 ARG F N 1
ATOM 11842 C CA . ARG F 1 37 ? 40.86195 -13.19616 62.32538 1.000 39.41151 63 ARG F CA 1
ATOM 11843 C C . ARG F 1 37 ? 39.83024 -13.65315 63.35653 1.000 39.47538 63 ARG F C 1
ATOM 11844 O O . ARG F 1 37 ? 38.77608 -14.19243 62.99412 1.000 38.17264 63 ARG F O 1
ATOM 11852 N N . ALA F 1 38 ? 40.08655 -13.36303 64.64585 1.000 36.04225 64 ALA F N 1
ATOM 11853 C CA . ALA F 1 38 ? 39.20774 -13.81129 65.72275 1.000 36.58481 64 ALA F CA 1
ATOM 11854 C C . ALA F 1 38 ? 37.82650 -13.17069 65.62832 1.000 38.50587 64 ALA F C 1
ATOM 11855 O O . ALA F 1 38 ? 36.80221 -13.86362 65.66422 1.000 37.42907 64 ALA F O 1
ATOM 11857 N N . VAL F 1 39 ? 37.77350 -11.84579 65.50034 1.000 39.91798 65 VAL F N 1
ATOM 11858 C CA . VAL F 1 39 ? 36.47274 -11.18710 65.40255 1.000 44.17437 65 VAL F CA 1
ATOM 11859 C C . VAL F 1 39 ? 35.73938 -11.61774 64.13789 1.000 43.67638 65 VAL F C 1
ATOM 11860 O O . VAL F 1 39 ? 34.51489 -11.79419 64.14675 1.000 40.89930 65 VAL F O 1
ATOM 11864 N N . LYS F 1 40 ? 36.46694 -11.83779 63.04710 1.000 40.72249 66 LYS F N 1
ATOM 11865 C CA . LYS F 1 40 ? 35.78181 -12.27909 61.84582 1.000 44.87266 66 LYS F CA 1
ATOM 11866 C C . LYS F 1 40 ? 35.13449 -13.63986 62.04781 1.000 45.38888 66 LYS F C 1
ATOM 11867 O O . LYS F 1 40 ? 34.05229 -13.89785 61.49555 1.000 41.29217 66 LYS F O 1
ATOM 11873 N N . LEU F 1 41 ? 35.75452 -14.50817 62.85063 1.000 41.79759 67 LEU F N 1
ATOM 11874 C CA . LEU F 1 41 ? 35.20291 -15.83653 63.06995 1.000 42.31042 67 LEU F CA 1
ATOM 11875 C C . LEU F 1 41 ? 34.24708 -15.89500 64.24690 1.000 43.06038 67 LEU F C 1
ATOM 11876 O O . LEU F 1 41 ? 33.87851 -16.99872 64.65572 1.000 47.66753 67 LEU F O 1
ATOM 11881 N N . GLY F 1 42 ? 33.82093 -14.74266 64.78477 1.000 43.38434 68 GLY F N 1
ATOM 11882 C CA . GLY F 1 42 ? 32.73135 -14.68802 65.74987 1.000 39.89614 68 GLY F CA 1
ATOM 11883 C C . GLY F 1 42 ? 33.09047 -14.20322 67.14426 1.000 46.19990 68 GLY F C 1
ATOM 11884 O O . GLY F 1 42 ? 32.19452 -14.08778 67.98753 1.000 45.21588 68 GLY F O 1
ATOM 11885 N N . ALA F 1 43 ? 34.35547 -13.91668 67.42874 1.000 46.28461 69 ALA F N 1
ATOM 11886 C CA . ALA F 1 43 ? 34.73942 -13.48268 68.76522 1.000 45.80737 69 ALA F CA 1
ATOM 11887 C C . ALA F 1 43 ? 34.00934 -12.19784 69.15415 1.000 47.08208 69 ALA F C 1
ATOM 11888 O O . ALA F 1 43 ? 33.97416 -11.23303 68.38649 1.000 49.76004 69 ALA F O 1
ATOM 11890 N N . ASN F 1 44 ? 33.42188 -12.18366 70.35541 1.000 44.17831 70 ASN F N 1
ATOM 11891 C CA . ASN F 1 44 ? 32.71736 -10.99970 70.83238 1.000 42.05860 70 ASN F CA 1
ATOM 11892 C C . ASN F 1 44 ? 33.65195 -9.97775 71.45811 1.000 45.22427 70 ASN F C 1
ATOM 11893 O O . ASN F 1 44 ? 33.27686 -8.80382 71.57186 1.000 48.24755 70 ASN F O 1
ATOM 11898 N N . MET F 1 45 ? 34.84888 -10.39340 71.87280 1.000 45.02378 71 MET F N 1
ATOM 11899 C CA . MET F 1 45 ? 35.70062 -9.56302 72.71268 1.000 43.94500 71 MET F CA 1
ATOM 11900 C C . MET F 1 45 ? 37.15467 -9.99586 72.53088 1.000 47.38109 71 MET F C 1
ATOM 11901 O O . MET F 1 45 ? 37.44578 -11.19167 72.41861 1.000 45.87268 71 MET F O 1
ATOM 11906 N N . LEU F 1 46 ? 38.05666 -9.01918 72.47669 1.000 46.40449 72 LEU F N 1
ATOM 11907 C CA . LEU F 1 46 ? 39.48859 -9.28658 72.49958 1.000 43.38742 72 LEU F CA 1
ATOM 11908 C C . LEU F 1 46 ? 40.01577 -9.30389 73.93419 1.000 42.44719 72 LEU F C 1
ATOM 11909 O O . LEU F 1 46 ? 39.62172 -8.48005 74.76094 1.000 44.86851 72 LEU F O 1
ATOM 11914 N N . GLU F 1 47 ? 40.90404 -10.25135 74.22176 1.000 40.89346 73 GLU F N 1
ATOM 11915 C CA . GLU F 1 47 ? 41.75352 -10.22696 75.40636 1.000 40.69539 73 GLU F CA 1
ATOM 11916 C C . GLU F 1 47 ? 43.19130 -9.99713 74.95745 1.000 45.09250 73 GLU F C 1
ATOM 11917 O O . GLU F 1 47 ? 43.70943 -10.72936 74.10321 1.000 42.58417 73 GLU F O 1
ATOM 11923 N N . LEU F 1 48 ? 43.84159 -8.99298 75.53015 1.000 41.50352 74 LEU F N 1
ATOM 11924 C CA . LEU F 1 48 ? 45.21471 -8.69887 75.15823 1.000 40.49469 74 LEU F CA 1
ATOM 11925 C C . LEU F 1 48 ? 46.00261 -8.26497 76.39127 1.000 42.46050 74 LEU F C 1
ATOM 11926 O O . LEU F 1 48 ? 45.44219 -8.02014 77.46940 1.000 40.43609 74 LEU F O 1
ATOM 11931 N N . ASP F 1 49 ? 47.32497 -8.19114 76.21037 1.000 41.92750 75 ASP F N 1
ATOM 11932 C CA . ASP F 1 49 ? 48.28859 -7.84953 77.25334 1.000 42.94811 75 ASP F CA 1
ATOM 11933 C C . ASP F 1 49 ? 49.07417 -6.61179 76.84010 1.000 39.30599 75 ASP F C 1
ATOM 11934 O O . ASP F 1 49 ? 49.37899 -6.43254 75.66003 1.000 42.32490 75 ASP F O 1
ATOM 11939 N N . VAL F 1 50 ? 49.41235 -5.75275 77.80033 1.000 42.18484 76 VAL F N 1
ATOM 11940 C CA . VAL F 1 50 ? 50.22178 -4.58254 77.46603 1.000 45.69397 76 VAL F CA 1
ATOM 11941 C C . VAL F 1 50 ? 51.51245 -4.58996 78.27491 1.000 41.01764 76 VAL F C 1
ATOM 11942 O O . VAL F 1 50 ? 51.57206 -5.10773 79.39353 1.000 45.67471 76 VAL F O 1
ATOM 11946 N N . GLN F 1 51 ? 52.55808 -4.04228 77.66166 1.000 40.46183 77 GLN F N 1
ATOM 11947 C CA . GLN F 1 51 ? 53.83080 -3.67400 78.26690 1.000 42.73111 77 GLN F CA 1
ATOM 11948 C C . GLN F 1 51 ? 54.20352 -2.29420 77.72175 1.000 45.74786 77 GLN F C 1
ATOM 11949 O O . GLN F 1 51 ? 53.52169 -1.75263 76.84171 1.000 44.53191 77 GLN F O 1
ATOM 11955 N N . SER F 1 52 ? 55.29837 -1.70772 78.20785 1.000 45.19743 78 SER F N 1
ATOM 11956 C CA . SER F 1 52 ? 55.74739 -0.42662 77.66353 1.000 47.20102 78 SER F CA 1
ATOM 11957 C C . SER F 1 52 ? 57.20578 -0.48992 77.21998 1.000 46.13113 78 SER F C 1
ATOM 11958 O O . SER F 1 52 ? 58.05497 -1.07440 77.90826 1.000 41.00835 78 SER F O 1
ATOM 11961 N N . THR F 1 53 ? 57.47539 0.10936 76.05696 1.000 40.90262 79 THR F N 1
ATOM 11962 C CA . THR F 1 53 ? 58.81812 0.21844 75.50802 1.000 43.84065 79 THR F CA 1
ATOM 11963 C C . THR F 1 53 ? 59.65010 1.23524 76.29837 1.000 42.18352 79 THR F C 1
ATOM 11964 O O . THR F 1 53 ? 59.14384 1.99611 77.12039 1.000 46.27429 79 THR F O 1
ATOM 11968 N N . LYS F 1 54 ? 60.94922 1.26328 75.98776 1.000 46.32440 80 LYS F N 1
ATOM 11969 C CA . LYS F 1 54 ? 61.88585 2.19625 76.60676 1.000 44.98963 80 LYS F CA 1
ATOM 11970 C C . LYS F 1 54 ? 61.51591 3.65459 76.36163 1.000 51.71568 80 LYS F C 1
ATOM 11971 O O . LYS F 1 54 ? 61.81027 4.51578 77.20428 1.000 48.95034 80 LYS F O 1
ATOM 11977 N N . ASP F 1 55 ? 60.90934 3.96603 75.21085 1.000 47.11544 81 ASP F N 1
ATOM 11978 C CA . ASP F 1 55 ? 60.43001 5.31531 74.97685 1.000 47.55146 81 ASP F CA 1
ATOM 11979 C C . ASP F 1 55 ? 58.96931 5.49744 75.38200 1.000 47.67845 81 ASP F C 1
ATOM 11980 O O . ASP F 1 55 ? 58.31516 6.42418 74.89469 1.000 48.61001 81 ASP F O 1
ATOM 11985 N N . ASP F 1 56 ? 58.45503 4.63497 76.27143 1.000 50.04938 82 ASP F N 1
ATOM 11986 C CA . ASP F 1 56 ? 57.15644 4.81318 76.94418 1.000 46.03806 82 ASP F CA 1
ATOM 11987 C C . ASP F 1 56 ? 55.97036 4.67409 75.99293 1.000 46.87600 82 ASP F C 1
ATOM 11988 O O . ASP F 1 56 ? 54.96303 5.37052 76.14642 1.000 46.71000 82 ASP F O 1
ATOM 11993 N N . GLN F 1 57 ? 56.07477 3.76339 75.02040 1.000 46.78401 83 GLN F N 1
ATOM 11994 C CA . GLN F 1 57 ? 54.94233 3.36816 74.18702 1.000 43.92555 83 GLN F CA 1
ATOM 11995 C C . GLN F 1 57 ? 54.35824 2.05937 74.70850 1.000 46.94060 83 GLN F C 1
ATOM 11996 O O . GLN F 1 57 ? 55.09872 1.09733 74.94366 1.000 46.32623 83 GLN F O 1
ATOM 12002 N N . LEU F 1 58 ? 53.03510 2.01920 74.88189 1.000 47.02649 84 LEU F N 1
ATOM 12003 C CA . LEU F 1 58 ? 52.35705 0.77984 75.25492 1.000 44.80386 84 LEU F CA 1
ATOM 12004 C C . LEU F 1 58 ? 52.22271 -0.13312 74.03171 1.000 46.15719 84 LEU F C 1
ATOM 12005 O O . LEU F 1 58 ? 51.59631 0.24122 73.02996 1.000 44.86838 84 LEU F O 1
ATOM 12010 N N . VAL F 1 59 ? 52.80378 -1.33108 74.10780 1.000 45.31007 85 VAL F N 1
ATOM 12011 C CA . VAL F 1 59 ? 52.70492 -2.30326 73.02629 1.000 43.98191 85 VAL F CA 1
ATOM 12012 C C . VAL F 1 59 ? 52.03471 -3.56076 73.55548 1.000 43.38665 85 VAL F C 1
ATOM 12013 O O . VAL F 1 59 ? 52.00565 -3.81717 74.76238 1.000 43.65217 85 VAL F O 1
ATOM 12017 N N . VAL F 1 60 ? 51.50474 -4.35766 72.63036 1.000 39.01369 86 VAL F N 1
ATOM 12018 C CA . VAL F 1 60 ? 50.67849 -5.51788 72.96133 1.000 38.81079 86 VAL F CA 1
ATOM 12019 C C . VAL F 1 60 ? 51.54780 -6.77330 72.85370 1.000 40.48827 86 VAL F C 1
ATOM 12020 O O . VAL F 1 60 ? 51.83127 -7.27057 71.75870 1.000 38.88737 86 VAL F O 1
ATOM 12024 N N . ILE F 1 61 ? 51.94907 -7.30025 74.01292 1.000 40.48243 87 ILE F N 1
ATOM 12025 C CA . ILE F 1 61 ? 52.80858 -8.47082 74.15214 1.000 38.90796 87 ILE F CA 1
ATOM 12026 C C . ILE F 1 61 ? 52.68016 -8.96699 75.59300 1.000 40.06908 87 ILE F C 1
ATOM 12027 O O . ILE F 1 61 ? 52.49646 -8.17151 76.51776 1.000 39.88928 87 ILE F O 1
ATOM 12032 N N . HIS F 1 62 ? 52.75191 -10.28526 75.79075 1.000 34.43974 88 HIS F N 1
ATOM 12033 C CA . HIS F 1 62 ? 52.52991 -10.91256 77.09172 1.000 37.73129 88 HIS F CA 1
ATOM 12034 C C . HIS F 1 62 ? 53.80355 -10.90498 77.93768 1.000 44.18262 88 HIS F C 1
ATOM 12035 O O . HIS F 1 62 ? 53.83788 -10.28405 79.00034 1.000 40.04679 88 HIS F O 1
ATOM 12042 N N . ASN F 1 63 ? 54.86423 -11.56595 77.46386 1.000 42.68969 89 ASN F N 1
ATOM 12043 C CA . ASN F 1 63 ? 56.08505 -11.69108 78.24586 1.000 37.13599 89 ASN F CA 1
ATOM 12044 C C . ASN F 1 63 ? 56.77780 -10.34071 78.39462 1.000 39.71531 89 ASN F C 1
ATOM 12045 O O . ASN F 1 63 ? 56.45434 -9.35251 77.72205 1.000 42.99839 89 ASN F O 1
ATOM 12050 N N . ALA F 1 64 ? 57.77111 -10.31979 79.27672 1.000 37.49321 90 ALA F N 1
ATOM 12051 C CA . ALA F 1 64 ? 58.60075 -9.13755 79.46368 1.000 43.53769 90 ALA F CA 1
ATOM 12052 C C . ALA F 1 64 ? 59.70005 -9.02589 78.41123 1.000 42.82568 90 ALA F C 1
ATOM 12053 O O . ALA F 1 64 ? 60.22408 -7.92590 78.19631 1.000 41.44573 90 ALA F O 1
ATOM 12055 N N . THR F 1 65 ? 60.04772 -10.13543 77.75546 1.000 37.51928 91 THR F N 1
ATOM 12056 C CA . THR F 1 65 ? 61.05125 -10.17157 76.70498 1.000 39.94344 91 THR F CA 1
ATOM 12057 C C . THR F 1 65 ? 60.42108 -10.59408 75.37340 1.000 39.23379 91 THR F C 1
ATOM 12058 O O . THR F 1 65 ? 59.40671 -11.29499 75.33675 1.000 36.04897 91 THR F O 1
ATOM 12062 N N . VAL F 1 66 ? 61.05805 -10.18753 74.26545 1.000 39.87660 92 VAL F N 1
ATOM 12063 C CA . VAL F 1 66 ? 60.60011 -10.56575 72.92733 1.000 35.53994 92 VAL F CA 1
ATOM 12064 C C . VAL F 1 66 ? 61.05334 -11.95478 72.49625 1.000 39.67165 92 VAL F C 1
ATOM 12065 O O . VAL F 1 66 ? 60.74334 -12.37005 71.36968 1.000 39.96755 92 VAL F O 1
ATOM 12069 N N . ASP F 1 67 ? 61.71675 -12.72107 73.37150 1.000 39.62142 93 ASP F N 1
ATOM 12070 C CA . ASP F 1 67 ? 62.42212 -13.92430 72.92792 1.000 36.58315 93 ASP F CA 1
ATOM 12071 C C . ASP F 1 67 ? 61.47847 -15.03205 72.46913 1.000 38.71813 93 ASP F C 1
ATOM 12072 O O . ASP F 1 67 ? 61.76205 -15.71104 71.47066 1.000 34.63901 93 ASP F O 1
ATOM 12077 N N . GLN F 1 68 ? 60.38076 -15.27081 73.19940 1.000 35.26339 94 GLN F N 1
ATOM 12078 C CA . GLN F 1 68 ? 59.56498 -16.44966 72.89267 1.000 36.13276 94 GLN F CA 1
ATOM 12079 C C . GLN F 1 68 ? 58.71602 -16.27425 71.62635 1.000 35.96240 94 GLN F C 1
ATOM 12080 O O . GLN F 1 68 ? 58.56642 -17.21980 70.84643 1.000 36.06089 94 GLN F O 1
ATOM 12086 N N . THR F 1 69 ? 58.13272 -15.09421 71.41440 1.000 33.78279 95 THR F N 1
ATOM 12087 C CA . THR F 1 69 ? 57.18550 -14.89943 70.32452 1.000 35.18531 95 THR F CA 1
ATOM 12088 C C . THR F 1 69 ? 57.77987 -14.19770 69.10220 1.000 39.34854 95 THR F C 1
ATOM 12089 O O . THR F 1 69 ? 57.09760 -14.12025 68.06937 1.000 37.64658 95 THR F O 1
ATOM 12093 N N . THR F 1 70 ? 59.00745 -13.67463 69.17779 1.000 37.48342 96 THR F N 1
ATOM 12094 C CA . THR F 1 70 ? 59.64580 -13.03299 68.01590 1.000 37.52316 96 THR F CA 1
ATOM 12095 C C . THR F 1 70 ? 61.00141 -13.68180 67.66918 1.000 40.06233 96 THR F C 1
ATOM 12096 O O . THR F 1 70 ? 61.48266 -14.62792 68.31688 1.000 39.86527 96 THR F O 1
ATOM 12100 N N . ASP F 1 71 ? 61.62460 -13.14054 66.62121 1.000 40.18521 97 ASP F N 1
ATOM 12101 C CA . ASP F 1 71 ? 62.97458 -13.50766 66.20788 1.000 38.21918 97 ASP F CA 1
ATOM 12102 C C . ASP F 1 71 ? 64.07049 -12.79104 66.98837 1.000 36.70505 97 ASP F C 1
ATOM 12103 O O . ASP F 1 71 ? 65.24464 -13.11674 66.79240 1.000 39.28733 97 ASP F O 1
ATOM 12108 N N . GLY F 1 72 ? 63.72636 -11.82428 67.84763 1.000 40.00896 98 GLY F N 1
ATOM 12109 C CA . GLY F 1 72 ? 64.70303 -11.01783 68.54977 1.000 38.39241 98 GLY F CA 1
ATOM 12110 C C . GLY F 1 72 ? 64.89540 -11.45777 69.99671 1.000 38.52291 98 GLY F C 1
ATOM 12111 O O . GLY F 1 72 ? 64.30804 -12.42739 70.46146 1.000 38.08754 98 GLY F O 1
ATOM 12112 N N . THR F 1 73 ? 65.75111 -10.71668 70.71121 1.000 40.02887 99 THR F N 1
ATOM 12113 C CA . THR F 1 73 ? 65.99022 -10.96832 72.12829 1.000 44.34224 99 THR F CA 1
ATOM 12114 C C . THR F 1 73 ? 65.94247 -9.66471 72.91292 1.000 41.85908 99 THR F C 1
ATOM 12115 O O . THR F 1 73 ? 66.16283 -8.58903 72.35467 1.000 44.43495 99 THR F O 1
ATOM 12119 N N . GLY F 1 74 ? 65.64132 -9.77029 74.20244 1.000 37.99445 100 GLY F N 1
ATOM 12120 C CA . GLY F 1 74 ? 65.76956 -8.66558 75.13761 1.000 42.58296 100 GLY F CA 1
ATOM 12121 C C . GLY F 1 74 ? 64.44186 -8.26260 75.76666 1.000 45.14784 100 GLY F C 1
ATOM 12122 O O . GLY F 1 74 ? 63.36007 -8.66201 75.33614 1.000 42.45876 100 GLY F O 1
ATOM 12123 N N . LYS F 1 75 ? 64.55921 -7.42652 76.80321 1.000 40.33530 101 LYS F N 1
ATOM 12124 C CA . LYS F 1 75 ? 63.40110 -6.91963 77.53014 1.000 39.02939 101 LYS F CA 1
ATOM 12125 C C . LYS F 1 75 ? 62.68983 -5.83513 76.73697 1.000 41.58634 101 LYS F C 1
ATOM 12126 O O . LYS F 1 75 ? 63.33181 -4.92676 76.20433 1.000 41.56364 101 LYS F O 1
ATOM 12132 N N . VAL F 1 76 ? 61.34981 -5.88865 76.72740 1.000 39.69069 102 VAL F N 1
ATOM 12133 C CA . VAL F 1 76 ? 60.56922 -4.87658 76.01760 1.000 35.06180 102 VAL F CA 1
ATOM 12134 C C . VAL F 1 76 ? 60.88350 -3.47963 76.53924 1.000 41.46851 102 VAL F C 1
ATOM 12135 O O . VAL F 1 76 ? 61.00958 -2.52499 75.76373 1.000 42.74458 102 VAL F O 1
ATOM 12139 N N . ARG F 1 77 ? 60.99013 -3.32499 77.85736 1.000 42.20791 103 ARG F N 1
ATOM 12140 C CA . ARG F 1 77 ? 61.27215 -2.00460 78.40728 1.000 43.80018 103 ARG F CA 1
ATOM 12141 C C . ARG F 1 77 ? 62.66565 -1.49780 78.03476 1.000 46.58112 103 ARG F C 1
ATOM 12142 O O . ARG F 1 77 ? 62.93352 -0.30472 78.19857 1.000 48.03244 103 ARG F O 1
ATOM 12150 N N . ASP F 1 78 ? 63.56094 -2.36527 77.56080 1.000 44.63797 104 ASP F N 1
ATOM 12151 C CA . ASP F 1 78 ? 64.90078 -1.95420 77.15041 1.000 46.87962 104 ASP F CA 1
ATOM 12152 C C . ASP F 1 78 ? 64.98381 -1.53243 75.68812 1.000 48.81803 104 ASP F C 1
ATOM 12153 O O . ASP F 1 78 ? 66.05263 -1.10859 75.24511 1.000 49.13042 104 ASP F O 1
ATOM 12158 N N . LEU F 1 79 ? 63.88725 -1.61732 74.94010 1.000 47.65369 105 LEU F N 1
ATOM 12159 C CA . LEU F 1 79 ? 63.88206 -1.44525 73.49255 1.000 46.14818 105 LEU F CA 1
ATOM 12160 C C . LEU F 1 79 ? 62.93334 -0.32702 73.08633 1.000 45.53535 105 LEU F C 1
ATOM 12161 O O . LEU F 1 79 ? 61.84679 -0.19159 73.65706 1.000 43.86166 105 LEU F O 1
ATOM 12166 N N . THR F 1 80 ? 63.34295 0.47399 72.10088 1.000 40.70710 106 THR F N 1
ATOM 12167 C CA . THR F 1 80 ? 62.44403 1.48210 71.55721 1.000 46.08044 106 THR F CA 1
ATOM 12168 C C . THR F 1 80 ? 61.29747 0.80467 70.82438 1.000 46.05125 106 THR F C 1
ATOM 12169 O O . THR F 1 80 ? 61.38484 -0.36273 70.44054 1.000 47.04886 106 THR F O 1
ATOM 12173 N N . PHE F 1 81 ? 60.20677 1.54674 70.62239 1.000 47.66471 107 PHE F N 1
ATOM 12174 C CA . PHE F 1 81 ? 59.10670 0.96494 69.85882 1.000 43.55322 107 PHE F CA 1
ATOM 12175 C C . PHE F 1 81 ? 59.57543 0.57554 68.46447 1.000 46.91836 107 PHE F C 1
ATOM 12176 O O . PHE F 1 81 ? 59.20272 -0.48359 67.94170 1.000 47.05620 107 PHE F O 1
ATOM 12184 N N . GLU F 1 82 ? 60.41382 1.41566 67.85820 1.000 48.05900 108 GLU F N 1
ATOM 12185 C CA . GLU F 1 82 ? 60.93394 1.12451 66.52814 1.000 53.26402 108 GLU F CA 1
ATOM 12186 C C . GLU F 1 82 ? 61.74221 -0.17159 66.51680 1.000 48.27740 108 GLU F C 1
ATOM 12187 O O . GLU F 1 82 ? 61.63569 -0.96690 65.57958 1.000 47.87733 108 GLU F O 1
ATOM 12193 N N . GLN F 1 83 ? 62.53993 -0.41613 67.55706 1.000 45.64754 109 GLN F N 1
ATOM 12194 C CA . GLN F 1 83 ? 63.24470 -1.69046 67.63123 1.000 48.42737 109 GLN F CA 1
ATOM 12195 C C . GLN F 1 83 ? 62.26949 -2.84899 67.76576 1.000 50.39356 109 GLN F C 1
ATOM 12196 O O . GLN F 1 83 ? 62.45993 -3.91319 67.16073 1.000 47.06589 109 GLN F O 1
ATOM 12202 N N . VAL F 1 84 ? 61.21092 -2.65359 68.54980 1.000 50.49596 110 VAL F N 1
ATOM 12203 C CA . VAL F 1 84 ? 60.22757 -3.70605 68.77044 1.000 48.98444 110 VAL F CA 1
ATOM 12204 C C . VAL F 1 84 ? 59.34271 -3.91209 67.53792 1.000 48.70720 110 VAL F C 1
ATOM 12205 O O . VAL F 1 84 ? 58.92444 -5.04036 67.25291 1.000 48.22545 110 VAL F O 1
ATOM 12209 N N . HIS F 1 85 ? 59.05437 -2.85094 66.77120 1.000 47.90329 111 HIS F N 1
ATOM 12210 C CA . HIS F 1 85 ? 58.06220 -2.99780 65.70568 1.000 45.40534 111 HIS F CA 1
ATOM 12211 C C . HIS F 1 85 ? 58.59318 -3.78206 64.51660 1.000 43.40734 111 HIS F C 1
ATOM 12212 O O . HIS F 1 85 ? 57.80355 -4.35806 63.75857 1.000 42.21717 111 HIS F O 1
ATOM 12219 N N . GLU F 1 86 ? 59.90010 -3.83039 64.33792 1.000 42.26881 112 GLU F N 1
ATOM 12220 C CA . GLU F 1 86 ? 60.41523 -4.47231 63.14972 1.000 46.13220 112 GLU F CA 1
ATOM 12221 C C . GLU F 1 86 ? 60.58767 -5.97528 63.31360 1.000 45.66064 112 GLU F C 1
ATOM 12222 O O . GLU F 1 86 ? 60.80739 -6.66827 62.31155 1.000 41.81210 112 GLU F O 1
ATOM 12228 N N . LEU F 1 87 ? 60.45310 -6.49581 64.53289 1.000 41.32127 113 LEU F N 1
ATOM 12229 C CA . LEU F 1 87 ? 60.53207 -7.93160 64.74240 1.000 40.77391 113 LEU F CA 1
ATOM 12230 C C . LEU F 1 87 ? 59.32634 -8.65965 64.12458 1.000 42.12827 113 LEU F C 1
ATOM 12231 O O . LEU F 1 87 ? 58.26376 -8.08531 63.86490 1.000 36.04982 113 LEU F O 1
ATOM 12236 N N . ASP F 1 88 ? 59.51649 -9.95356 63.90113 1.000 40.42561 114 ASP F N 1
ATOM 12237 C CA . ASP F 1 88 ? 58.48598 -10.85989 63.40460 1.000 37.37605 114 ASP F CA 1
ATOM 12238 C C . ASP F 1 88 ? 57.79908 -11.50393 64.61420 1.000 40.49539 114 ASP F C 1
ATOM 12239 O O . ASP F 1 88 ? 58.33975 -12.42691 65.23490 1.000 37.35750 114 ASP F O 1
ATOM 12244 N N . ALA F 1 89 ? 56.60594 -11.01265 64.95596 1.000 38.92985 115 ALA F N 1
ATOM 12245 C CA . ALA F 1 89 ? 55.81838 -11.53483 66.07419 1.000 38.92646 115 ALA F CA 1
ATOM 12246 C C . ALA F 1 89 ? 55.09348 -12.83703 65.74672 1.000 36.29353 115 ALA F C 1
ATOM 12247 O O . ALA F 1 89 ? 54.25350 -13.28039 66.53575 1.000 35.14585 115 ALA F O 1
ATOM 12249 N N . ALA F 1 90 ? 55.39723 -13.47086 64.62074 1.000 35.25128 116 ALA F N 1
ATOM 12250 C CA . ALA F 1 90 ? 54.88195 -14.80288 64.33446 1.000 32.55370 116 ALA F CA 1
ATOM 12251 C C . ALA F 1 90 ? 56.02211 -15.77641 64.12761 1.000 35.90994 116 ALA F C 1
ATOM 12252 O O . ALA F 1 90 ? 55.79053 -16.92166 63.71498 1.000 38.83098 116 ALA F O 1
ATOM 12254 N N . TYR F 1 91 ? 57.24904 -15.33346 64.39912 1.000 34.96661 117 TYR F N 1
ATOM 12255 C CA . TYR F 1 91 ? 58.42559 -16.12348 64.08154 1.000 35.59554 117 TYR F CA 1
ATOM 12256 C C . TYR F 1 91 ? 58.37110 -17.52034 64.68024 1.000 35.80152 117 TYR F C 1
ATOM 12257 O O . TYR F 1 91 ? 58.92339 -18.46219 64.10380 1.000 39.64009 117 TYR F O 1
ATOM 12266 N N . ASN F 1 92 ? 57.71624 -17.68710 65.82581 1.000 37.04158 118 ASN F N 1
ATOM 12267 C CA . ASN F 1 92 ? 57.76651 -18.95893 66.53292 1.000 38.46724 118 ASN F CA 1
ATOM 12268 C C . ASN F 1 92 ? 56.38364 -19.57079 66.71590 1.000 37.60758 118 ASN F C 1
ATOM 12269 O O . ASN F 1 92 ? 56.21951 -20.49008 67.52778 1.000 36.25784 118 ASN F O 1
ATOM 12274 N N . PHE F 1 93 ? 55.39258 -19.10603 65.95708 1.000 37.09450 119 PHE F N 1
ATOM 12275 C CA . PHE F 1 93 ? 54.04185 -19.63144 66.09630 1.000 38.04451 119 PHE F CA 1
ATOM 12276 C C . PHE F 1 93 ? 53.95390 -21.03541 65.50588 1.000 41.53923 119 PHE F C 1
ATOM 12277 O O . PHE F 1 93 ? 54.23951 -21.23650 64.31733 1.000 40.73411 119 PHE F O 1
ATOM 12285 N N . ILE F 1 94 ? 53.52923 -21.99301 66.32778 1.000 39.59074 120 ILE F N 1
ATOM 12286 C CA . ILE F 1 94 ? 53.21350 -23.35144 65.90285 1.000 43.30824 120 ILE F CA 1
ATOM 12287 C C . ILE F 1 94 ? 51.74422 -23.62597 66.21049 1.000 42.91571 120 ILE F C 1
ATOM 12288 O O . ILE F 1 94 ? 51.32312 -23.51735 67.36762 1.000 43.67727 120 ILE F O 1
ATOM 12293 N N . PRO F 1 95 ? 50.92962 -23.99748 65.22831 1.000 46.23133 121 PRO F N 1
ATOM 12294 C CA . PRO F 1 95 ? 49.50969 -24.27061 65.51449 1.000 41.26692 121 PRO F CA 1
ATOM 12295 C C . PRO F 1 95 ? 49.36763 -25.38351 66.54162 1.000 38.16816 121 PRO F C 1
ATOM 12296 O O . PRO F 1 95 ? 49.95549 -26.45692 66.40034 1.000 42.51109 121 PRO F O 1
ATOM 12300 N N . GLY F 1 96 ? 48.57079 -25.12351 67.57509 1.000 40.86459 122 GLY F N 1
ATOM 12301 C CA . GLY F 1 96 ? 48.35774 -26.07406 68.64553 1.000 40.43841 122 GLY F CA 1
ATOM 12302 C C . GLY F 1 96 ? 49.27072 -25.91657 69.84252 1.000 41.40868 122 GLY F C 1
ATOM 12303 O O . GLY F 1 96 ? 49.02374 -26.55289 70.87274 1.000 40.66918 122 GLY F O 1
ATOM 12304 N N . ARG F 1 97 ? 50.31005 -25.07638 69.74987 1.000 38.95993 123 ARG F N 1
ATOM 12305 C CA . ARG F 1 97 ? 51.34177 -25.00985 70.78135 1.000 37.73065 123 ARG F CA 1
ATOM 12306 C C . ARG F 1 97 ? 51.83244 -23.58365 71.01421 1.000 38.34471 123 ARG F C 1
ATOM 12307 O O . ARG F 1 97 ? 52.94787 -23.40472 71.51188 1.000 37.11501 123 ARG F O 1
ATOM 12315 N N . HIS F 1 98 ? 51.05080 -22.56132 70.64841 1.000 35.20370 124 HIS F N 1
ATOM 12316 C CA . HIS F 1 98 ? 51.41645 -21.16400 70.90554 1.000 38.47779 124 HIS F CA 1
ATOM 12317 C C . HIS F 1 98 ? 52.77449 -20.91364 70.25806 1.000 38.35281 124 HIS F C 1
ATOM 12318 O O . HIS F 1 98 ? 52.89004 -21.06117 69.03067 1.000 42.07738 124 HIS F O 1
ATOM 12325 N N . ALA F 1 99 ? 53.81064 -20.56335 71.00359 1.000 36.53237 125 ALA F N 1
ATOM 12326 C CA . ALA F 1 99 ? 55.09116 -20.15372 70.44264 1.000 36.82374 125 ALA F CA 1
ATOM 12327 C C . ALA F 1 99 ? 56.21367 -20.94300 71.09971 1.000 40.71520 125 ALA F C 1
ATOM 12328 O O . ALA F 1 99 ? 56.32355 -20.96596 72.33011 1.000 42.16662 125 ALA F O 1
ATOM 12330 N N . VAL F 1 100 ? 57.04101 -21.58663 70.28053 1.000 39.83009 126 VAL F N 1
ATOM 12331 C CA . VAL F 1 100 ? 58.09717 -22.46897 70.76295 1.000 38.11958 126 VAL F CA 1
ATOM 12332 C C . VAL F 1 100 ? 59.33289 -22.23013 69.90874 1.000 39.55139 126 VAL F C 1
ATOM 12333 O O . VAL F 1 100 ? 59.37587 -22.73967 68.78744 1.000 41.32411 126 VAL F O 1
ATOM 12337 N N . PRO F 1 101 ? 60.34014 -21.47445 70.36111 1.000 40.26516 127 PRO F N 1
ATOM 12338 C CA . PRO F 1 101 ? 61.53491 -21.27919 69.53018 1.000 35.86968 127 PRO F CA 1
ATOM 12339 C C . PRO F 1 101 ? 62.37019 -22.54608 69.39677 1.000 39.87556 127 PRO F C 1
ATOM 12340 O O . PRO F 1 101 ? 62.28867 -23.47981 70.19633 1.000 39.51529 127 PRO F O 1
ATOM 12344 N N . GLY F 1 102 ? 63.15557 -22.57807 68.32471 1.000 38.93866 128 GLY F N 1
ATOM 12345 C CA . GLY F 1 102 ? 64.24749 -23.51573 68.19170 1.000 42.26009 128 GLY F CA 1
ATOM 12346 C C . GLY F 1 102 ? 63.99239 -24.75076 67.35001 1.000 44.15996 128 GLY F C 1
ATOM 12347 O O . GLY F 1 102 ? 64.91028 -25.55123 67.17616 1.000 41.77037 128 GLY F O 1
ATOM 12348 N N . GLU F 1 103 ? 62.79868 -24.92439 66.82192 1.000 44.92681 129 GLU F N 1
ATOM 12349 C CA . GLU F 1 103 ? 62.42446 -26.16400 66.16394 1.000 43.78760 129 GLU F CA 1
ATOM 12350 C C . GLU F 1 103 ? 62.68938 -26.07902 64.66669 1.000 46.04790 129 GLU F C 1
ATOM 12351 O O . GLU F 1 103 ? 63.10309 -25.03642 64.14894 1.000 42.52896 129 GLU F O 1
ATOM 12357 N N . PRO F 1 104 ? 62.51187 -27.18335 63.93665 1.000 46.00457 130 PRO F N 1
ATOM 12358 C CA . PRO F 1 104 ? 62.74395 -27.14172 62.49047 1.000 41.82246 130 PRO F CA 1
ATOM 12359 C C . PRO F 1 104 ? 61.89133 -26.08732 61.82631 1.000 42.86668 130 PRO F C 1
ATOM 12360 O O . PRO F 1 104 ? 60.75000 -25.81910 62.25190 1.000 42.91619 130 PRO F O 1
ATOM 12364 N N . PRO F 1 105 ? 62.40017 -25.45018 60.75469 1.000 46.08312 131 PRO F N 1
ATOM 12365 C CA . PRO F 1 105 ? 61.67826 -24.33050 60.12163 1.000 43.89909 131 PRO F CA 1
ATOM 12366 C C . PRO F 1 105 ? 60.30082 -24.66221 59.56207 1.000 42.37048 131 PRO F C 1
ATOM 12367 O O . PRO F 1 105 ? 59.43273 -23.78225 59.54503 1.000 44.52943 131 PRO F O 1
ATOM 12371 N N . GLU F 1 106 ? 60.05047 -25.88538 59.11839 1.000 41.43486 132 GLU F N 1
ATOM 12372 C CA . GLU F 1 106 ? 58.71850 -26.20030 58.61197 1.000 43.69762 132 GLU F CA 1
ATOM 12373 C C . GLU F 1 106 ? 57.64168 -26.24097 59.70808 1.000 45.12057 132 GLU F C 1
ATOM 12374 O O . GLU F 1 106 ? 56.45579 -26.39300 59.38021 1.000 38.71133 132 GLU F O 1
ATOM 12380 N N . SER F 1 107 ? 58.00867 -26.08850 60.98858 1.000 40.32985 133 SER F N 1
ATOM 12381 C CA . SER F 1 107 ? 57.00746 -26.09078 62.04965 1.000 43.14274 133 SER F CA 1
ATOM 12382 C C . SER F 1 107 ? 56.23358 -24.78213 62.12989 1.000 43.54431 133 SER F C 1
ATOM 12383 O O . SER F 1 107 ? 55.19765 -24.74045 62.80418 1.000 42.44667 133 SER F O 1
ATOM 12386 N N . TYR F 1 108 ? 56.71820 -23.71925 61.47629 1.000 41.50884 134 TYR F N 1
ATOM 12387 C CA . TYR F 1 108 ? 56.20744 -22.35918 61.64636 1.000 39.51284 134 TYR F CA 1
ATOM 12388 C C . TYR F 1 108 ? 55.52849 -21.87467 60.37438 1.000 42.47074 134 TYR F C 1
ATOM 12389 O O . TYR F 1 108 ? 56.19453 -21.32678 59.48205 1.000 43.31527 134 TYR F O 1
ATOM 12398 N N . PRO F 1 109 ? 54.20565 -22.01496 60.24682 1.000 40.44659 135 PRO F N 1
ATOM 12399 C CA . PRO F 1 109 ? 53.57379 -21.69062 58.95130 1.000 42.21124 135 PRO F CA 1
ATOM 12400 C C . PRO F 1 109 ? 53.60249 -20.21243 58.61529 1.000 42.78038 135 PRO F C 1
ATOM 12401 O O . PRO F 1 109 ? 53.55917 -19.86703 57.42669 1.000 40.48510 135 PRO F O 1
ATOM 12405 N N . LEU F 1 110 ? 53.66510 -19.32422 59.60598 1.000 39.13192 136 LEU F N 1
ATOM 12406 C CA . LEU F 1 110 ? 53.54751 -17.90282 59.32245 1.000 37.27395 136 LEU F CA 1
ATOM 12407 C C . LEU F 1 110 ? 54.82396 -17.12755 59.56702 1.000 37.85263 136 LEU F C 1
ATOM 12408 O O . LEU F 1 110 ? 54.81245 -15.90504 59.40592 1.000 41.36376 136 LEU F O 1
ATOM 12413 N N . ARG F 1 111 ? 55.91337 -17.80243 59.94416 1.000 35.71421 137 ARG F N 1
ATOM 12414 C CA . ARG F 1 111 ? 57.23147 -17.18197 59.99445 1.000 34.91151 137 ARG F CA 1
ATOM 12415 C C . ARG F 1 111 ? 57.59276 -16.54594 58.64978 1.000 45.64878 137 ARG F C 1
ATOM 12416 O O . ARG F 1 111 ? 57.40266 -17.15151 57.58504 1.000 40.11241 137 ARG F O 1
ATOM 12424 N N . GLY F 1 112 ? 58.11858 -15.31443 58.69592 1.000 37.90390 138 GLY F N 1
ATOM 12425 C CA . GLY F 1 112 ? 58.55994 -14.64856 57.49031 1.000 36.61950 138 GLY F CA 1
ATOM 12426 C C . GLY F 1 112 ? 57.55695 -13.71783 56.83283 1.000 40.39667 138 GLY F C 1
ATOM 12427 O O . GLY F 1 112 ? 57.97097 -12.84223 56.06980 1.000 47.62872 138 GLY F O 1
ATOM 12428 N N . VAL F 1 113 ? 56.25268 -13.87561 57.07993 1.000 37.49427 139 VAL F N 1
ATOM 12429 C CA . VAL F 1 113 ? 55.28247 -12.93431 56.51160 1.000 40.83978 139 VAL F CA 1
ATOM 12430 C C . VAL F 1 113 ? 55.62363 -11.50195 56.92271 1.000 43.02827 139 VAL F C 1
ATOM 12431 O O . VAL F 1 113 ? 55.67890 -10.59433 56.08744 1.000 41.17981 139 VAL F O 1
ATOM 12435 N N . ARG F 1 114 ? 55.86295 -11.27697 58.21925 1.000 41.98200 140 ARG F N 1
ATOM 12436 C CA . ARG F 1 114 ? 56.08185 -9.91102 58.69696 1.000 42.23097 140 ARG F CA 1
ATOM 12437 C C . ARG F 1 114 ? 57.25290 -9.23873 57.98535 1.000 42.71007 140 ARG F C 1
ATOM 12438 O O . ARG F 1 114 ? 57.20156 -8.03447 57.71965 1.000 40.94299 140 ARG F O 1
ATOM 12446 N N . THR F 1 115 ? 58.32372 -9.98779 57.69538 1.000 37.76465 141 THR F N 1
ATOM 12447 C CA . THR F 1 115 ? 59.54279 -9.43695 57.10968 1.000 39.11507 141 THR F CA 1
ATOM 12448 C C . THR F 1 115 ? 59.57123 -9.47775 55.58744 1.000 44.81651 141 THR F C 1
ATOM 12449 O O . THR F 1 115 ? 60.61652 -9.18926 54.99993 1.000 43.80193 141 THR F O 1
ATOM 12453 N N . GLY F 1 116 ? 58.47396 -9.84837 54.93807 1.000 42.91047 142 GLY F N 1
ATOM 12454 C CA . GLY F 1 116 ? 58.39801 -9.81174 53.48749 1.000 45.10812 142 GLY F CA 1
ATOM 12455 C C . GLY F 1 116 ? 58.89327 -11.03707 52.74678 1.000 47.68864 142 GLY F C 1
ATOM 12456 O O . GLY F 1 116 ? 58.95960 -11.00745 51.51459 1.000 49.79226 142 GLY F O 1
ATOM 12457 N N . GLU F 1 117 ? 59.23694 -12.11205 53.43970 1.000 46.73859 143 GLU F N 1
ATOM 12458 C CA . GLU F 1 117 ? 59.74148 -13.29484 52.76696 1.000 43.54200 143 GLU F CA 1
ATOM 12459 C C . GLU F 1 117 ? 58.66257 -14.32776 52.47960 1.000 42.96049 143 GLU F C 1
ATOM 12460 O O . GLU F 1 117 ? 58.89685 -15.24587 51.68662 1.000 50.02303 143 GLU F O 1
ATOM 12466 N N . LYS F 1 118 ? 57.49404 -14.21294 53.08861 1.000 41.88525 144 LYS F N 1
ATOM 12467 C CA . LYS F 1 118 ? 56.37122 -15.07657 52.76395 1.000 38.82933 144 LYS F CA 1
ATOM 12468 C C . LYS F 1 118 ? 55.18114 -14.18293 52.47165 1.000 44.87255 144 LYS F C 1
ATOM 12469 O O . LYS F 1 118 ? 55.01914 -13.11883 53.08321 1.000 42.36341 144 LYS F O 1
ATOM 12475 N N . LYS F 1 119 ? 54.37749 -14.60885 51.50371 1.000 44.06211 145 LYS F N 1
ATOM 12476 C CA . LYS F 1 119 ? 53.16513 -13.89015 51.17386 1.000 44.53368 145 LYS F CA 1
ATOM 12477 C C . LYS F 1 119 ? 52.19400 -13.92308 52.35307 1.000 42.85908 145 LYS F C 1
ATOM 12478 O O . LYS F 1 119 ? 52.00525 -14.97387 52.97734 1.000 39.59453 145 LYS F O 1
ATOM 12484 N N . PRO F 1 120 ? 51.56156 -12.80356 52.67434 1.000 40.18930 146 PRO F N 1
ATOM 12485 C CA . PRO F 1 120 ? 50.57630 -12.79370 53.73729 1.000 35.37537 146 PRO F CA 1
ATOM 12486 C C . PRO F 1 120 ? 49.32304 -13.53959 53.33702 1.000 42.15317 146 PRO F C 1
ATOM 12487 O O . PRO F 1 120 ? 49.07368 -13.76915 52.14467 1.000 46.75988 146 PRO F O 1
ATOM 12491 N N . PRO F 1 121 ? 48.52419 -13.95890 54.31542 1.000 49.05827 147 PRO F N 1
ATOM 12492 C CA . PRO F 1 121 ? 47.20521 -14.48643 53.99648 1.000 42.09767 147 PRO F CA 1
ATOM 12493 C C . PRO F 1 121 ? 46.37597 -13.42987 53.29927 1.000 42.63572 147 PRO F C 1
ATOM 12494 O O . PRO F 1 121 ? 46.52951 -12.22214 53.56273 1.000 40.42280 147 PRO F O 1
ATOM 12498 N N . PRO F 1 122 ? 45.50859 -13.83534 52.37196 1.000 43.82581 148 PRO F N 1
ATOM 12499 C CA . PRO F 1 122 ? 44.71611 -12.85937 51.62050 1.000 44.23422 148 PRO F CA 1
ATOM 12500 C C . PRO F 1 122 ? 43.98312 -11.88743 52.53794 1.000 47.96799 148 PRO F C 1
ATOM 12501 O O . PRO F 1 122 ? 43.38244 -12.27210 53.55155 1.000 45.96665 148 PRO F O 1
ATOM 12505 N N . GLY F 1 123 ? 44.08871 -10.60536 52.20710 1.000 47.34568 149 GLY F N 1
ATOM 12506 C CA . GLY F 1 123 ? 43.44328 -9.57054 52.96967 1.000 47.33177 149 GLY F CA 1
ATOM 12507 C C . GLY F 1 123 ? 44.22805 -8.98033 54.12558 1.000 46.92333 149 GLY F C 1
ATOM 12508 O O . GLY F 1 123 ? 43.67951 -8.13304 54.83602 1.000 53.21381 149 GLY F O 1
ATOM 12509 N N . TYR F 1 124 ? 45.48109 -9.37425 54.34970 1.000 44.19758 150 TYR F N 1
ATOM 12510 C CA . TYR F 1 124 ? 46.25383 -8.82317 55.46307 1.000 43.37754 150 TYR F CA 1
ATOM 12511 C C . TYR F 1 124 ? 47.59886 -8.29309 54.97061 1.000 47.82712 150 TYR F C 1
ATOM 12512 O O . TYR F 1 124 ? 48.07330 -8.66006 53.89558 1.000 47.21374 150 TYR F O 1
ATOM 12521 N N . GLN F 1 125 ? 48.22663 -7.43910 55.78160 1.000 46.88110 151 GLN F N 1
ATOM 12522 C CA . GLN F 1 125 ? 49.49969 -6.80610 55.45695 1.000 42.53888 151 GLN F CA 1
ATOM 12523 C C . GLN F 1 125 ? 50.61533 -7.37368 56.32496 1.000 48.56713 151 GLN F C 1
ATOM 12524 O O . GLN F 1 125 ? 50.35031 -8.00405 57.35666 1.000 47.91056 151 GLN F O 1
ATOM 12530 N N . PRO F 1 126 ? 51.88619 -7.16950 55.94326 1.000 49.33697 152 PRO F N 1
ATOM 12531 C CA . PRO F 1 126 ? 52.98578 -7.62157 56.82623 1.000 44.54815 152 PRO F CA 1
ATOM 12532 C C . PRO F 1 126 ? 52.90419 -7.07482 58.24818 1.000 43.35298 152 PRO F C 1
ATOM 12533 O O . PRO F 1 126 ? 53.18435 -7.81426 59.19908 1.000 45.74454 152 PRO F O 1
ATOM 12537 N N . SER F 1 127 ? 52.48294 -5.82179 58.42826 1.000 41.69059 153 SER F N 1
ATOM 12538 C CA . SER F 1 127 ? 52.46772 -5.22877 59.75880 1.000 41.82920 153 SER F CA 1
ATOM 12539 C C . SER F 1 127 ? 51.42775 -5.86298 60.66974 1.000 43.84142 153 SER F C 1
ATOM 12540 O O . SER F 1 127 ? 51.51850 -5.69815 61.88917 1.000 42.97862 153 SER F O 1
ATOM 12543 N N . ASP F 1 128 ? 50.44279 -6.57859 60.12116 1.000 43.94956 154 ASP F N 1
ATOM 12544 C CA . ASP F 1 128 ? 49.53751 -7.33369 60.97647 1.000 40.76843 154 ASP F CA 1
ATOM 12545 C C . ASP F 1 128 ? 50.23993 -8.46838 61.71835 1.000 38.96478 154 ASP F C 1
ATOM 12546 O O . ASP F 1 128 ? 49.61671 -9.09833 62.58770 1.000 39.04399 154 ASP F O 1
ATOM 12551 N N . PHE F 1 129 ? 51.52273 -8.71755 61.42170 1.000 43.03223 155 PHE F N 1
ATOM 12552 C CA . PHE F 1 129 ? 52.31394 -9.78581 62.02889 1.000 38.34415 155 PHE F CA 1
ATOM 12553 C C . PHE F 1 129 ? 53.46329 -9.25520 62.89594 1.000 42.06933 155 PHE F C 1
ATOM 12554 O O . PHE F 1 129 ? 54.39974 -10.00058 63.22211 1.000 39.50977 155 PHE F O 1
ATOM 12562 N N . ALA F 1 130 ? 53.38704 -7.98751 63.29577 1.000 39.17287 156 ALA F N 1
ATOM 12563 C CA . ALA F 1 130 ? 54.31264 -7.34901 64.21525 1.000 37.56334 156 ALA F CA 1
ATOM 12564 C C . ALA F 1 130 ? 53.66347 -7.19376 65.58960 1.000 37.19534 156 ALA F C 1
ATOM 12565 O O . ALA F 1 130 ? 52.44988 -7.36300 65.75766 1.000 33.24164 156 ALA F O 1
ATOM 12567 N N . ILE F 1 131 ? 54.49632 -6.88129 66.58492 1.000 38.82865 157 ILE F N 1
ATOM 12568 C CA . ILE F 1 131 ? 53.99455 -6.41006 67.87609 1.000 38.18750 157 ILE F CA 1
ATOM 12569 C C . ILE F 1 131 ? 53.33205 -5.05368 67.64529 1.000 44.58160 157 ILE F C 1
ATOM 12570 O O . ILE F 1 131 ? 54.02287 -4.09746 67.25594 1.000 41.04398 157 ILE F O 1
ATOM 12575 N N . PRO F 1 132 ? 52.01642 -4.92319 67.84112 1.000 39.57274 158 PRO F N 1
ATOM 12576 C CA . PRO F 1 132 ? 51.33838 -3.63938 67.62629 1.000 37.51966 158 PRO F CA 1
ATOM 12577 C C . PRO F 1 132 ? 51.37612 -2.71597 68.84457 1.000 41.89160 158 PRO F C 1
ATOM 12578 O O . PRO F 1 132 ? 51.56455 -3.14239 69.98391 1.000 42.63122 158 PRO F O 1
ATOM 12582 N N . LYS F 1 133 ? 51.19779 -1.42128 68.57595 1.000 42.48580 159 LYS F N 1
ATOM 12583 C CA . LYS F 1 133 ? 50.84387 -0.47037 69.62610 1.000 42.34385 159 LYS F CA 1
ATOM 12584 C C . LYS F 1 133 ? 49.41092 -0.71205 70.06367 1.000 43.74654 159 LYS F C 1
ATOM 12585 O O . LYS F 1 133 ? 48.54664 -1.04444 69.24578 1.000 46.61881 159 LYS F O 1
ATOM 12591 N N . LEU F 1 134 ? 49.15013 -0.52174 71.35546 1.000 43.19927 160 LEU F N 1
ATOM 12592 C CA . LEU F 1 134 ? 47.76463 -0.52448 71.81863 1.000 48.60769 160 LEU F CA 1
ATOM 12593 C C . LEU F 1 134 ? 46.93622 0.51246 71.06557 1.000 47.09805 160 LEU F C 1
ATOM 12594 O O . LEU F 1 134 ? 45.77155 0.26469 70.73448 1.000 44.93703 160 LEU F O 1
ATOM 12599 N N . ALA F 1 135 ? 47.53405 1.67605 70.77640 1.000 47.34356 161 ALA F N 1
ATOM 12600 C CA . ALA F 1 135 ? 46.84066 2.71564 70.02584 1.000 47.15876 161 ALA F CA 1
ATOM 12601 C C . ALA F 1 135 ? 46.36948 2.19404 68.67666 1.000 47.76934 161 ALA F C 1
ATOM 12602 O O . ALA F 1 135 ? 45.28251 2.55296 68.20195 1.000 49.07173 161 ALA F O 1
ATOM 12604 N N . ASP F 1 136 ? 47.16237 1.31873 68.06049 1.000 47.63357 162 ASP F N 1
ATOM 12605 C CA . ASP F 1 136 ? 46.77933 0.73521 66.78179 1.000 46.57299 162 ASP F CA 1
ATOM 12606 C C . ASP F 1 136 ? 45.70859 -0.33438 66.94946 1.000 45.48461 162 ASP F C 1
ATOM 12607 O O . ASP F 1 136 ? 44.79692 -0.42559 66.12490 1.000 50.35971 162 ASP F O 1
ATOM 12612 N N . VAL F 1 137 ? 45.78278 -1.15468 68.00128 1.000 42.76275 163 VAL F N 1
ATOM 12613 C CA . VAL F 1 137 ? 44.67688 -2.07641 68.24836 1.000 42.74175 163 VAL F CA 1
ATOM 12614 C C . VAL F 1 137 ? 43.38446 -1.30531 68.46263 1.000 41.73162 163 VAL F C 1
ATOM 12615 O O . VAL F 1 137 ? 42.33275 -1.67461 67.92936 1.000 47.17094 163 VAL F O 1
ATOM 12619 N N . LEU F 1 138 ? 43.44331 -0.21473 69.23248 1.000 40.25980 164 LEU F N 1
ATOM 12620 C CA . LEU F 1 138 ? 42.23490 0.55060 69.52855 1.000 44.25760 164 LEU F CA 1
ATOM 12621 C C . LEU F 1 138 ? 41.65610 1.18589 68.27236 1.000 48.17383 164 LEU F C 1
ATOM 12622 O O . LEU F 1 138 ? 40.43408 1.24084 68.09541 1.000 46.40708 164 LEU F O 1
ATOM 12627 N N . GLU F 1 139 ? 42.51837 1.69229 67.40157 1.000 46.09860 165 GLU F N 1
ATOM 12628 C CA . GLU F 1 139 ? 42.03137 2.31346 66.18165 1.000 52.12678 165 GLU F CA 1
ATOM 12629 C C . GLU F 1 139 ? 41.45719 1.28038 65.21642 1.000 50.62329 165 GLU F C 1
ATOM 12630 O O . GLU F 1 139 ? 40.53777 1.60009 64.45307 1.000 53.08928 165 GLU F O 1
ATOM 12636 N N . ALA F 1 140 ? 41.95284 0.03645 65.25221 1.000 43.26953 166 ALA F N 1
ATOM 12637 C CA . ALA F 1 140 ? 41.41489 -0.99640 64.37308 1.000 43.54372 166 ALA F CA 1
ATOM 12638 C C . ALA F 1 140 ? 40.13601 -1.62708 64.90576 1.000 46.25815 166 ALA F C 1
ATOM 12639 O O . ALA F 1 140 ? 39.38091 -2.21892 64.12142 1.000 43.55034 166 ALA F O 1
ATOM 12641 N N . PHE F 1 141 ? 39.86792 -1.52685 66.21223 1.000 44.24019 167 PHE F N 1
ATOM 12642 C CA . PHE F 1 141 ? 38.64802 -2.07707 66.80449 1.000 47.00532 167 PHE F CA 1
ATOM 12643 C C . PHE F 1 141 ? 37.88641 -0.97021 67.53471 1.000 50.94028 167 PHE F C 1
ATOM 12644 O O . PHE F 1 141 ? 37.83694 -0.92507 68.77196 1.000 48.51706 167 PHE F O 1
ATOM 12652 N N . PRO F 1 142 ? 37.25992 -0.05984 66.78540 1.000 50.94840 168 PRO F N 1
ATOM 12653 C CA . PRO F 1 142 ? 36.60058 1.08423 67.43716 1.000 49.07516 168 PRO F CA 1
ATOM 12654 C C . PRO F 1 142 ? 35.30449 0.72263 68.15705 1.000 45.25994 168 PRO F C 1
ATOM 12655 O O . PRO F 1 142 ? 34.86349 1.49659 69.01610 1.000 49.10723 168 PRO F O 1
ATOM 12659 N N . ARG F 1 143 ? 34.69307 -0.42914 67.85903 1.000 42.82543 169 ARG F N 1
ATOM 12660 C CA . ARG F 1 143 ? 33.39651 -0.79192 68.42559 1.000 45.96604 169 ARG F CA 1
ATOM 12661 C C . ARG F 1 143 ? 33.39278 -2.19317 69.03918 1.000 49.73951 169 ARG F C 1
ATOM 12662 O O . ARG F 1 143 ? 32.31614 -2.74729 69.31038 1.000 47.04695 169 ARG F O 1
ATOM 12670 N N . THR F 1 144 ? 34.56472 -2.78341 69.26665 1.000 47.94671 170 THR F N 1
ATOM 12671 C CA . THR F 1 144 ? 34.62668 -4.07402 69.92697 1.000 42.33496 170 THR F CA 1
ATOM 12672 C C . THR F 1 144 ? 35.14353 -3.88916 71.34871 1.000 42.88668 170 THR F C 1
ATOM 12673 O O . THR F 1 144 ? 36.12354 -3.16255 71.53861 1.000 41.11865 170 THR F O 1
ATOM 12677 N N . PRO F 1 145 ? 34.51917 -4.49441 72.36627 1.000 41.32684 171 PRO F N 1
ATOM 12678 C CA . PRO F 1 145 ? 35.06173 -4.39780 73.72652 1.000 45.80389 171 PRO F CA 1
ATOM 12679 C C . PRO F 1 145 ? 36.38405 -5.14013 73.84294 1.000 44.43023 171 PRO F C 1
ATOM 12680 O O . PRO F 1 145 ? 36.59187 -6.18753 73.23008 1.000 45.25347 171 PRO F O 1
ATOM 12684 N N . ILE F 1 146 ? 37.28268 -4.59366 74.65070 1.000 43.77345 172 ILE F N 1
ATOM 12685 C CA . ILE F 1 146 ? 38.62596 -5.14335 74.80015 1.000 45.76030 172 ILE F CA 1
ATOM 12686 C C . ILE F 1 146 ? 38.93849 -5.35985 76.28030 1.000 47.21221 172 ILE F C 1
ATOM 12687 O O . ILE F 1 146 ? 38.77558 -4.44594 77.09366 1.000 47.65351 172 ILE F O 1
ATOM 12692 N N . ASN F 1 147 ? 39.36218 -6.57766 76.62129 1.000 44.92131 173 ASN F N 1
ATOM 12693 C CA . ASN F 1 147 ? 39.94447 -6.90587 77.91771 1.000 43.47641 173 ASN F CA 1
ATOM 12694 C C . ASN F 1 147 ? 41.44716 -6.64554 77.87194 1.000 44.21903 173 ASN F C 1
ATOM 12695 O O . ASN F 1 147 ? 42.14342 -7.24903 77.04904 1.000 40.96837 173 ASN F O 1
ATOM 12700 N N . ILE F 1 148 ? 41.95765 -5.78815 78.76776 1.000 41.07253 174 ILE F N 1
ATOM 12701 C CA . ILE F 1 148 ? 43.37119 -5.39034 78.76773 1.000 41.25282 174 ILE F CA 1
ATOM 12702 C C . ILE F 1 148 ? 44.01730 -5.77389 80.10087 1.000 46.69338 174 ILE F C 1
ATOM 12703 O O . ILE F 1 148 ? 43.55398 -5.34240 81.16850 1.000 45.55508 174 ILE F O 1
ATOM 12708 N N . GLU F 1 149 ? 45.11541 -6.53170 80.04241 1.000 42.13963 175 GLU F N 1
ATOM 12709 C CA . GLU F 1 149 ? 45.86412 -6.90943 81.23566 1.000 42.30884 175 GLU F CA 1
ATOM 12710 C C . GLU F 1 149 ? 47.17098 -6.12895 81.30964 1.000 42.89127 175 GLU F C 1
ATOM 12711 O O . GLU F 1 149 ? 47.94119 -6.10800 80.34536 1.000 41.40725 175 GLU F O 1
ATOM 12717 N N . ILE F 1 150 ? 47.42110 -5.50714 82.46231 1.000 43.17927 176 ILE F N 1
ATOM 12718 C CA . ILE F 1 150 ? 48.66759 -4.78706 82.70411 1.000 39.02950 176 ILE F CA 1
ATOM 12719 C C . ILE F 1 150 ? 49.73759 -5.77773 83.13216 1.000 42.07545 176 ILE F C 1
ATOM 12720 O O . ILE F 1 150 ? 49.62384 -6.41695 84.18491 1.000 43.12227 176 ILE F O 1
ATOM 12725 N N . LYS F 1 151 ? 50.79235 -5.88582 82.33318 1.000 42.10782 177 LYS F N 1
ATOM 12726 C CA . LYS F 1 151 ? 51.90751 -6.76395 82.63191 1.000 41.27663 177 LYS F CA 1
ATOM 12727 C C . LYS F 1 151 ? 53.06228 -5.94225 83.20450 1.000 40.78288 177 LYS F C 1
ATOM 12728 O O . LYS F 1 151 ? 52.99166 -4.71356 83.29728 1.000 39.25720 177 LYS F O 1
ATOM 12734 N N . GLY F 1 152 ? 54.14107 -6.63077 83.58881 1.000 41.02886 178 GLY F N 1
ATOM 12735 C CA . GLY F 1 152 ? 55.31560 -5.99574 84.15484 1.000 41.80037 178 GLY F CA 1
ATOM 12736 C C . GLY F 1 152 ? 56.60703 -6.71633 83.79653 1.000 46.66865 178 GLY F C 1
ATOM 12737 O O . GLY F 1 152 ? 56.60568 -7.73611 83.10546 1.000 46.07215 178 GLY F O 1
ATOM 12738 N N . THR F 1 153 ? 57.72673 -6.18098 84.29578 1.000 45.49514 179 THR F N 1
ATOM 12739 C CA . THR F 1 153 ? 59.04268 -6.68931 83.92346 1.000 42.50637 179 THR F CA 1
ATOM 12740 C C . THR F 1 153 ? 59.43416 -7.95816 84.67968 1.000 46.07917 179 THR F C 1
ATOM 12741 O O . THR F 1 153 ? 60.31771 -8.69376 84.21209 1.000 46.94865 179 THR F O 1
ATOM 12745 N N . SER F 1 154 ? 58.77731 -8.24294 85.80404 1.000 40.71578 180 SER F N 1
ATOM 12746 C CA . SER F 1 154 ? 58.98410 -9.41417 86.65776 1.000 48.23752 180 SER F CA 1
ATOM 12747 C C . SER F 1 154 ? 58.06934 -9.29130 87.88009 1.000 48.70326 180 SER F C 1
ATOM 12748 O O . SER F 1 154 ? 57.65461 -8.19076 88.25618 1.000 47.30739 180 SER F O 1
ATOM 12751 N N . ASP F 1 155 ? 57.77804 -10.43271 88.51016 1.000 53.04326 181 ASP F N 1
ATOM 12752 C CA . ASP F 1 155 ? 56.79155 -10.44531 89.59294 1.000 56.92802 181 ASP F CA 1
ATOM 12753 C C . ASP F 1 155 ? 57.20488 -9.56740 90.77192 1.000 55.59818 181 ASP F C 1
ATOM 12754 O O . ASP F 1 155 ? 56.34188 -9.07948 91.50703 1.000 56.55658 181 ASP F O 1
ATOM 12759 N N . ALA F 1 156 ? 58.49587 -9.31046 90.94540 1.000 51.06010 182 ALA F N 1
ATOM 12760 C CA . ALA F 1 156 ? 58.94055 -8.44171 92.02771 1.000 54.02044 182 ALA F CA 1
ATOM 12761 C C . ALA F 1 156 ? 59.08254 -6.96992 91.63199 1.000 54.71539 182 ALA F C 1
ATOM 12762 O O . ALA F 1 156 ? 59.32285 -6.13071 92.50730 1.000 59.35709 182 ALA F O 1
ATOM 12764 N N . ASP F 1 157 ? 58.95671 -6.62202 90.35335 1.000 48.02197 183 ASP F N 1
ATOM 12765 C CA . ASP F 1 157 ? 59.19391 -5.24550 89.90813 1.000 44.72009 183 ASP F CA 1
ATOM 12766 C C . ASP F 1 157 ? 57.86125 -4.49696 89.85748 1.000 47.24195 183 ASP F C 1
ATOM 12767 O O . ASP F 1 157 ? 57.28249 -4.20313 88.79817 1.000 44.69314 183 ASP F O 1
ATOM 12772 N N . ILE F 1 158 ? 57.36531 -4.19077 91.04523 1.000 45.45601 184 ILE F N 1
ATOM 12773 C CA . ILE F 1 158 ? 56.05448 -3.57092 91.16211 1.000 44.25886 184 ILE F CA 1
ATOM 12774 C C . ILE F 1 158 ? 56.04749 -2.18157 90.53085 1.000 45.15751 184 ILE F C 1
ATOM 12775 O O . ILE F 1 158 ? 55.06468 -1.84116 89.85607 1.000 43.11011 184 ILE F O 1
ATOM 12780 N N . PRO F 1 159 ? 57.09816 -1.35551 90.66584 1.000 43.82849 185 PRO F N 1
ATOM 12781 C CA . PRO F 1 159 ? 57.06675 -0.06541 89.95206 1.000 40.21498 185 PRO F CA 1
ATOM 12782 C C . PRO F 1 159 ? 56.78074 -0.19652 88.45314 1.000 43.02786 185 PRO F C 1
ATOM 12783 O O . PRO F 1 159 ? 56.04574 0.63622 87.91463 1.000 42.95168 185 PRO F O 1
ATOM 12787 N N . SER F 1 160 ? 57.31064 -1.22205 87.76828 1.000 43.26088 186 SER F N 1
ATOM 12788 C CA . SER F 1 160 ? 57.08858 -1.33798 86.32473 1.000 45.21543 186 SER F CA 1
ATOM 12789 C C . SER F 1 160 ? 55.61499 -1.54404 86.00005 1.000 45.96810 186 SER F C 1
ATOM 12790 O O . SER F 1 160 ? 55.11911 -1.01467 84.99379 1.000 46.29873 186 SER F O 1
ATOM 12793 N N . PHE F 1 161 ? 54.91320 -2.34307 86.81605 1.000 40.49502 187 PHE F N 1
ATOM 12794 C CA . PHE F 1 161 ? 53.46335 -2.48228 86.67938 1.000 42.29201 187 PHE F CA 1
ATOM 12795 C C . PHE F 1 161 ? 52.77769 -1.13330 86.81012 1.000 43.93521 187 PHE F C 1
ATOM 12796 O O . PHE F 1 161 ? 51.88032 -0.79673 86.02830 1.000 41.54648 187 PHE F O 1
ATOM 12804 N N . LEU F 1 162 ? 53.16466 -0.36386 87.83560 1.000 43.87530 188 LEU F N 1
ATOM 12805 C CA . LEU F 1 162 ? 52.51692 0.91578 88.10780 1.000 45.24833 188 LEU F CA 1
ATOM 12806 C C . LEU F 1 162 ? 52.81020 1.92884 87.00450 1.000 43.39691 188 LEU F C 1
ATOM 12807 O O . LEU F 1 162 ? 51.95757 2.76063 86.66262 1.000 41.08134 188 LEU F O 1
ATOM 12812 N N . HIS F 1 163 ? 54.02185 1.88191 86.45352 1.000 46.59495 189 HIS F N 1
ATOM 12813 C CA . HIS F 1 163 ? 54.34928 2.71542 85.31072 1.000 41.57598 189 HIS F CA 1
ATOM 12814 C C . HIS F 1 163 ? 53.43706 2.39910 84.13691 1.000 43.95433 189 HIS F C 1
ATOM 12815 O O . HIS F 1 163 ? 52.97918 3.31055 83.43541 1.000 47.84835 189 HIS F O 1
ATOM 12822 N N . ASN F 1 164 ? 53.14958 1.10966 83.91380 1.000 43.94872 190 ASN F N 1
ATOM 12823 C CA . ASN F 1 164 ? 52.29347 0.72434 82.79170 1.000 45.37921 190 ASN F CA 1
ATOM 12824 C C . ASN F 1 164 ? 50.85419 1.12931 83.03638 1.000 46.60053 190 ASN F C 1
ATOM 12825 O O . ASN F 1 164 ? 50.14147 1.49659 82.09224 1.000 47.37827 190 ASN F O 1
ATOM 12830 N N . ALA F 1 165 ? 50.41809 1.07604 84.29274 1.000 43.19213 191 ALA F N 1
ATOM 12831 C CA . ALA F 1 165 ? 49.05964 1.48053 84.61826 1.000 44.28588 191 ALA F CA 1
ATOM 12832 C C . ALA F 1 165 ? 48.87082 2.97228 84.38502 1.000 42.03652 191 ALA F C 1
ATOM 12833 O O . ALA F 1 165 ? 47.83730 3.39424 83.85305 1.000 42.94289 191 ALA F O 1
ATOM 12835 N N . LYS F 1 166 ? 49.85851 3.78207 84.77177 1.000 42.33307 192 LYS F N 1
ATOM 12836 C CA . LYS F 1 166 ? 49.78277 5.21821 84.52304 1.000 45.30327 192 LYS F CA 1
ATOM 12837 C C . LYS F 1 166 ? 49.69391 5.51354 83.02981 1.000 45.21590 192 LYS F C 1
ATOM 12838 O O . LYS F 1 166 ? 48.85665 6.32025 82.59618 1.000 45.43630 192 LYS F O 1
ATOM 12844 N N . LEU F 1 167 ? 50.56731 4.87915 82.22997 1.000 43.10039 193 LEU F N 1
ATOM 12845 C CA . LEU F 1 167 ? 50.50743 5.03202 80.77355 1.000 46.67595 193 LEU F CA 1
ATOM 12846 C C . LEU F 1 167 ? 49.14592 4.62205 80.23843 1.000 44.23578 193 LEU F C 1
ATOM 12847 O O . LEU F 1 167 ? 48.52847 5.35215 79.45754 1.000 44.95272 193 LEU F O 1
ATOM 12852 N N . LEU F 1 168 ? 48.64905 3.46142 80.67859 1.000 45.79376 194 LEU F N 1
ATOM 12853 C CA . LEU F 1 168 ? 47.39670 2.92280 80.15299 1.000 43.70619 194 LEU F CA 1
ATOM 12854 C C . LEU F 1 168 ? 46.19830 3.78859 80.52474 1.000 49.48930 194 LEU F C 1
ATOM 12855 O O . LEU F 1 168 ? 45.26858 3.95593 79.72004 1.000 46.67342 194 LEU F O 1
ATOM 12860 N N . ALA F 1 169 ? 46.18338 4.32915 81.74478 1.000 46.71206 195 ALA F N 1
ATOM 12861 C CA . ALA F 1 169 ? 45.08662 5.20963 82.11844 1.000 48.34222 195 ALA F CA 1
ATOM 12862 C C . ALA F 1 169 ? 45.10190 6.50369 81.29848 1.000 44.17094 195 ALA F C 1
ATOM 12863 O O . ALA F 1 169 ? 44.04714 7.00275 80.89457 1.000 50.82900 195 ALA F O 1
ATOM 12865 N N . ARG F 1 170 ? 46.28083 7.05233 81.01887 1.000 49.46857 196 ARG F N 1
ATOM 12866 C CA . ARG F 1 170 ? 46.34550 8.29069 80.24319 1.000 50.36891 196 ARG F CA 1
ATOM 12867 C C . ARG F 1 170 ? 45.91644 8.08284 78.79689 1.000 51.77159 196 ARG F C 1
ATOM 12868 O O . ARG F 1 170 ? 45.40372 9.01049 78.16462 1.000 54.34320 196 ARG F O 1
ATOM 12876 N N . LEU F 1 171 ? 46.10999 6.87926 78.26365 1.000 50.79997 197 LEU F N 1
ATOM 12877 C CA . LEU F 1 171 ? 45.75692 6.57537 76.88804 1.000 47.21005 197 LEU F CA 1
ATOM 12878 C C . LEU F 1 171 ? 44.29804 6.18035 76.73820 1.000 52.33317 197 LEU F C 1
ATOM 12879 O O . LEU F 1 171 ? 43.63974 6.61058 75.78909 1.000 52.31273 197 LEU F O 1
ATOM 12884 N N . LEU F 1 172 ? 43.75674 5.36719 77.64692 1.000 53.80799 198 LEU F N 1
ATOM 12885 C CA . LEU F 1 172 ? 42.36718 4.95941 77.45608 1.000 50.58219 198 LEU F CA 1
ATOM 12886 C C . LEU F 1 172 ? 41.42222 6.12891 77.65805 1.000 52.51012 198 LEU F C 1
ATOM 12887 O O . LEU F 1 172 ? 40.36060 6.17632 77.03003 1.000 55.86297 198 LEU F O 1
ATOM 12892 N N . LYS F 1 173 ? 41.79701 7.08064 78.52237 1.000 52.88484 199 LYS F N 1
ATOM 12893 C CA . LYS F 1 173 ? 40.91019 8.20049 78.82504 1.000 56.38185 199 LYS F CA 1
ATOM 12894 C C . LYS F 1 173 ? 40.73652 9.12356 77.62785 1.000 55.42559 199 LYS F C 1
ATOM 12895 O O . LYS F 1 173 ? 39.61545 9.55974 77.33143 1.000 57.16953 199 LYS F O 1
ATOM 12901 N N . LYS F 1 174 ? 41.83255 9.44925 76.93758 1.000 56.55099 200 LYS F N 1
ATOM 12902 C CA . LYS F 1 174 ? 41.74814 10.20209 75.68485 1.000 52.59133 200 LYS F CA 1
ATOM 12903 C C . LYS F 1 174 ? 40.79865 9.55923 74.69020 1.000 51.31623 200 LYS F C 1
ATOM 12904 O O . LYS F 1 174 ? 40.27464 10.24063 73.80608 1.000 57.52476 200 LYS F O 1
ATOM 12910 N N . THR F 1 175 ? 40.58118 8.25794 74.80717 1.000 51.87972 201 THR F N 1
ATOM 12911 C CA . THR F 1 175 ? 39.72069 7.53763 73.88306 1.000 53.42237 201 THR F CA 1
ATOM 12912 C C . THR F 1 175 ? 38.25653 7.91969 74.05763 1.000 56.33891 201 THR F C 1
ATOM 12913 O O . THR F 1 175 ? 37.48405 7.86138 73.09492 1.000 57.94846 201 THR F O 1
ATOM 12917 N N . GLY F 1 176 ? 37.85942 8.30310 75.26624 1.000 56.22654 202 GLY F N 1
ATOM 12918 C CA . GLY F 1 176 ? 36.46935 8.53740 75.56916 1.000 50.46435 202 GLY F CA 1
ATOM 12919 C C . GLY F 1 176 ? 35.61180 7.29526 75.65016 1.000 57.74607 202 GLY F C 1
ATOM 12920 O O . GLY F 1 176 ? 34.39369 7.41974 75.82097 1.000 61.26418 202 GLY F O 1
ATOM 12921 N N . ARG F 1 177 ? 36.19841 6.10031 75.51319 1.000 51.88951 203 ARG F N 1
ATOM 12922 C CA . ARG F 1 177 ? 35.42563 4.86669 75.57290 1.000 48.50996 203 ARG F CA 1
ATOM 12923 C C . ARG F 1 177 ? 35.40719 4.28976 76.98795 1.000 51.88748 203 ARG F C 1
ATOM 12924 O O . ARG F 1 177 ? 36.19798 4.66845 77.86028 1.000 47.86738 203 ARG F O 1
ATOM 12932 N N . THR F 1 178 ? 34.46478 3.36223 77.20175 1.000 50.50308 204 THR F N 1
ATOM 12933 C CA . THR F 1 178 ? 34.29097 2.68037 78.47824 1.000 49.36559 204 THR F CA 1
ATOM 12934 C C . THR F 1 178 ? 33.94779 1.20813 78.29750 1.000 49.55990 204 THR F C 1
ATOM 12935 O O . THR F 1 178 ? 33.59153 0.54748 79.28008 1.000 49.58395 204 THR F O 1
ATOM 12939 N N . ASP F 1 179 ? 33.99280 0.68022 77.07756 1.000 50.47032 205 ASP F N 1
ATOM 12940 C CA . ASP F 1 179 ? 33.76112 -0.74646 76.86989 1.000 45.41066 205 ASP F CA 1
ATOM 12941 C C . ASP F 1 179 ? 35.09021 -1.49735 76.92337 1.000 47.19840 205 ASP F C 1
ATOM 12942 O O . ASP F 1 179 ? 35.50909 -2.16682 75.98000 1.000 46.41651 205 ASP F O 1
ATOM 12947 N N . PHE F 1 180 ? 35.76105 -1.33327 78.06801 1.000 45.50454 206 PHE F N 1
ATOM 12948 C CA . PHE F 1 180 ? 36.96507 -2.06441 78.43145 1.000 45.57333 206 PHE F CA 1
ATOM 12949 C C . PHE F 1 180 ? 36.76034 -2.74181 79.78175 1.000 46.21289 206 PHE F C 1
ATOM 12950 O O . PHE F 1 180 ? 35.98259 -2.26726 80.61727 1.000 49.57135 206 PHE F O 1
ATOM 12958 N N . ILE F 1 181 ? 37.46728 -3.84963 79.99991 1.000 41.95024 207 ILE F N 1
ATOM 12959 C CA . ILE F 1 181 ? 37.71322 -4.36240 81.34619 1.000 45.67858 207 ILE F CA 1
ATOM 12960 C C . ILE F 1 181 ? 39.21961 -4.39643 81.54794 1.000 45.55250 207 ILE F C 1
ATOM 12961 O O . ILE F 1 181 ? 39.93544 -5.07916 80.80098 1.000 45.70243 207 ILE F O 1
ATOM 12966 N N . VAL F 1 182 ? 39.70322 -3.66159 82.54768 1.000 43.50125 208 VAL F N 1
ATOM 12967 C CA . VAL F 1 182 ? 41.13260 -3.54060 82.81320 1.000 42.90987 208 VAL F CA 1
ATOM 12968 C C . VAL F 1 182 ? 41.46627 -4.32174 84.08111 1.000 47.30265 208 VAL F C 1
ATOM 12969 O O . VAL F 1 182 ? 40.87122 -4.09076 85.13916 1.000 49.04820 208 VAL F O 1
ATOM 12973 N N . THR F 1 183 ? 42.40457 -5.26036 83.97867 1.000 45.88422 209 THR F N 1
ATOM 12974 C CA . THR F 1 183 ? 42.84457 -6.02812 85.13270 1.000 39.70349 209 THR F CA 1
ATOM 12975 C C . THR F 1 183 ? 44.36580 -6.10968 85.12838 1.000 41.75491 209 THR F C 1
ATOM 12976 O O . THR F 1 183 ? 45.03963 -5.51298 84.28295 1.000 45.10597 209 THR F O 1
ATOM 12980 N N . SER F 1 184 ? 44.90375 -6.84367 86.10289 1.000 39.85749 210 SER F N 1
ATOM 12981 C CA . SER F 1 184 ? 46.32450 -7.11448 86.26923 1.000 36.96288 210 SER F CA 1
ATOM 12982 C C . SER F 1 184 ? 46.46623 -8.12438 87.38807 1.000 44.92714 210 SER F C 1
ATOM 12983 O O . SER F 1 184 ? 45.66233 -8.13591 88.32255 1.000 45.15015 210 SER F O 1
ATOM 12986 N N . LEU F 1 185 ? 47.48044 -8.98170 87.29155 1.000 45.51506 211 LEU F N 1
ATOM 12987 C CA . LEU F 1 185 ? 47.72971 -9.86977 88.41792 1.000 41.77811 211 LEU F CA 1
ATOM 12988 C C . LEU F 1 185 ? 48.15858 -9.06836 89.63980 1.000 46.43786 211 LEU F C 1
ATOM 12989 O O . LEU F 1 185 ? 47.90287 -9.47362 90.78123 1.000 46.12689 211 LEU F O 1
ATOM 12994 N N . ASN F 1 186 ? 48.74655 -7.89923 89.41775 1.000 44.33777 212 ASN F N 1
ATOM 12995 C CA . ASN F 1 186 ? 49.15590 -7.00947 90.49226 1.000 40.80994 212 ASN F CA 1
ATOM 12996 C C . ASN F 1 186 ? 47.99947 -6.09548 90.90168 1.000 43.29497 212 ASN F C 1
ATOM 12997 O O . ASN F 1 186 ? 47.57575 -5.22832 90.13009 1.000 43.27184 212 ASN F O 1
ATOM 13002 N N . ASP F 1 187 ? 47.51678 -6.27206 92.13391 1.000 44.32188 213 ASP F N 1
ATOM 13003 C CA . ASP F 1 187 ? 46.36177 -5.51764 92.60911 1.000 44.91292 213 ASP F CA 1
ATOM 13004 C C . ASP F 1 187 ? 46.66970 -4.03805 92.80149 1.000 44.66542 213 ASP F C 1
ATOM 13005 O O . ASP F 1 187 ? 45.76012 -3.20633 92.68818 1.000 45.78707 213 ASP F O 1
ATOM 13010 N N . LEU F 1 188 ? 47.92739 -3.68507 93.10141 1.000 41.83216 214 LEU F N 1
ATOM 13011 C CA . LEU F 1 188 ? 48.27286 -2.27204 93.22468 1.000 40.95016 214 LEU F CA 1
ATOM 13012 C C . LEU F 1 188 ? 48.16758 -1.54670 91.87793 1.000 44.84340 214 LEU F C 1
ATOM 13013 O O . LEU F 1 188 ? 47.79687 -0.36555 91.82676 1.000 40.47428 214 LEU F O 1
ATOM 13018 N N . ALA F 1 189 ? 48.48083 -2.24186 90.78024 1.000 42.79547 215 ALA F N 1
ATOM 13019 C CA . ALA F 1 189 ? 48.34447 -1.63941 89.46356 1.000 40.37413 215 ALA F CA 1
ATOM 13020 C C . ALA F 1 189 ? 46.88087 -1.39771 89.15118 1.000 41.70040 215 ALA F C 1
ATOM 13021 O O . ALA F 1 189 ? 46.52760 -0.38651 88.53231 1.000 41.35235 215 ALA F O 1
ATOM 13023 N N . VAL F 1 190 ? 46.01359 -2.31777 89.57979 1.000 39.28044 216 VAL F N 1
ATOM 13024 C CA . VAL F 1 190 ? 44.58807 -2.10976 89.39262 1.000 39.66751 216 VAL F CA 1
ATOM 13025 C C . VAL F 1 190 ? 44.12974 -0.89630 90.18599 1.000 44.92368 216 VAL F C 1
ATOM 13026 O O . VAL F 1 190 ? 43.37951 -0.05755 89.67606 1.000 46.11595 216 VAL F O 1
ATOM 13030 N N . ALA F 1 191 ? 44.60622 -0.76507 91.43025 1.000 40.95483 217 ALA F N 1
ATOM 13031 C CA . ALA F 1 191 ? 44.17113 0.32936 92.29074 1.000 47.30095 217 ALA F CA 1
ATOM 13032 C C . ALA F 1 191 ? 44.52724 1.66979 91.67319 1.000 46.31475 217 ALA F C 1
ATOM 13033 O O . ALA F 1 191 ? 43.68587 2.57152 91.57024 1.000 45.39742 217 ALA F O 1
ATOM 13035 N N . LYS F 1 192 ? 45.78371 1.81222 91.25818 1.000 41.80787 218 LYS F N 1
ATOM 13036 C CA . LYS F 1 192 ? 46.25912 3.07426 90.71894 1.000 43.13248 218 LYS F CA 1
ATOM 13037 C C . LYS F 1 192 ? 45.65275 3.37328 89.35090 1.000 48.34768 218 LYS F C 1
ATOM 13038 O O . LYS F 1 192 ? 45.39518 4.53957 89.03563 1.000 49.19797 218 LYS F O 1
ATOM 13044 N N . PHE F 1 193 ? 45.40495 2.35043 88.52797 1.000 47.04690 219 PHE F N 1
ATOM 13045 C CA . PHE F 1 193 ? 44.65907 2.59604 87.30051 1.000 45.73888 219 PHE F CA 1
ATOM 13046 C C . PHE F 1 193 ? 43.25845 3.09408 87.62313 1.000 48.37273 219 PHE F C 1
ATOM 13047 O O . PHE F 1 193 ? 42.76176 4.04352 87.00254 1.000 46.26469 219 PHE F O 1
ATOM 13055 N N . HIS F 1 194 ? 42.60008 2.45391 88.59628 1.000 49.14250 220 HIS F N 1
ATOM 13056 C CA . HIS F 1 194 ? 41.26124 2.88846 88.98568 1.000 50.92644 220 HIS F CA 1
ATOM 13057 C C . HIS F 1 194 ? 41.27583 4.32153 89.49967 1.000 45.92264 220 HIS F C 1
ATOM 13058 O O . HIS F 1 194 ? 40.35263 5.09309 89.22469 1.000 46.89800 220 HIS F O 1
ATOM 13065 N N . LEU F 1 195 ? 42.32012 4.69826 90.23793 1.000 45.68528 221 LEU F N 1
ATOM 13066 C CA . LEU F 1 195 ? 42.44976 6.08737 90.66598 1.000 49.82424 221 LEU F CA 1
ATOM 13067 C C . LEU F 1 195 ? 42.45269 7.03117 89.46497 1.000 51.37374 221 LEU F C 1
ATOM 13068 O O . LEU F 1 195 ? 41.69374 8.00365 89.42592 1.000 54.64610 221 LEU F O 1
ATOM 13073 N N . LEU F 1 196 ? 43.27490 6.73838 88.45379 1.000 54.32190 222 LEU F N 1
ATOM 13074 C CA . LEU F 1 196 ? 43.49312 7.69213 87.37405 1.000 46.88259 222 LEU F CA 1
ATOM 13075 C C . LEU F 1 196 ? 42.37985 7.68031 86.34686 1.000 49.44285 222 LEU F C 1
ATOM 13076 O O . LEU F 1 196 ? 42.20113 8.68912 85.65753 1.000 50.33234 222 LEU F O 1
ATOM 13081 N N . ALA F 1 197 ? 41.62028 6.58300 86.24692 1.000 49.08265 223 ALA F N 1
ATOM 13082 C CA . ALA F 1 197 ? 40.56114 6.43413 85.24323 1.000 51.59125 223 ALA F CA 1
ATOM 13083 C C . ALA F 1 197 ? 39.33874 5.79113 85.88146 1.000 52.07217 223 ALA F C 1
ATOM 13084 O O . ALA F 1 197 ? 39.04867 4.60562 85.66958 1.000 51.44836 223 ALA F O 1
ATOM 13086 N N . PRO F 1 198 ? 38.56526 6.56852 86.64594 1.000 52.03348 224 PRO F N 1
ATOM 13087 C CA . PRO F 1 198 ? 37.47548 5.97744 87.43951 1.000 51.83725 224 PRO F CA 1
ATOM 13088 C C . PRO F 1 198 ? 36.30636 5.42954 86.62782 1.000 53.70806 224 PRO F C 1
ATOM 13089 O O . PRO F 1 198 ? 35.59056 4.55819 87.13779 1.000 47.39724 224 PRO F O 1
ATOM 13093 N N . ASP F 1 199 ? 36.08621 5.88847 85.39467 1.000 56.87565 225 ASP F N 1
ATOM 13094 C CA . ASP F 1 199 ? 34.91608 5.48211 84.61402 1.000 55.58299 225 ASP F CA 1
ATOM 13095 C C . ASP F 1 199 ? 35.10487 4.17709 83.83848 1.000 52.68528 225 ASP F C 1
ATOM 13096 O O . ASP F 1 199 ? 34.14522 3.70364 83.21043 1.000 50.35113 225 ASP F O 1
ATOM 13101 N N . ILE F 1 200 ? 36.29307 3.58471 83.86638 1.000 52.80343 226 ILE F N 1
ATOM 13102 C CA . ILE F 1 200 ? 36.61039 2.40421 83.06589 1.000 51.81021 226 ILE F CA 1
ATOM 13103 C C . ILE F 1 200 ? 36.50818 1.17182 83.95881 1.000 45.84279 226 ILE F C 1
ATOM 13104 O O . ILE F 1 200 ? 37.22207 1.09778 84.97129 1.000 52.31275 226 ILE F O 1
ATOM 13109 N N . PRO F 1 201 ? 35.66830 0.19073 83.61787 1.000 47.70437 227 PRO F N 1
ATOM 13110 C CA . PRO F 1 201 ? 35.56189 -1.03759 84.42050 1.000 44.59948 227 PRO F CA 1
ATOM 13111 C C . PRO F 1 201 ? 36.90186 -1.71069 84.70010 1.000 51.14391 227 PRO F C 1
ATOM 13112 O O . PRO F 1 201 ? 37.84369 -1.62562 83.90962 1.000 49.20462 227 PRO F O 1
ATOM 13116 N N . ILE F 1 202 ? 36.97322 -2.39415 85.84940 1.000 50.49750 228 ILE F N 1
ATOM 13117 C CA . ILE F 1 202 ? 38.14376 -3.16382 86.25060 1.000 48.28311 228 ILE F CA 1
ATOM 13118 C C . ILE F 1 202 ? 37.71649 -4.56672 86.67780 1.000 50.04409 228 ILE F C 1
ATOM 13119 O O . ILE F 1 202 ? 36.52880 -4.87737 86.79294 1.000 49.56960 228 ILE F O 1
ATOM 13124 N N . ALA F 1 203 ? 38.72516 -5.41305 86.92152 1.000 46.47528 229 ALA F N 1
ATOM 13125 C CA . ALA F 1 203 ? 38.60197 -6.77226 87.45184 1.000 46.23242 229 ALA F CA 1
ATOM 13126 C C . ALA F 1 203 ? 39.76946 -7.01140 88.41086 1.000 44.64303 229 ALA F C 1
ATOM 13127 O O . ALA F 1 203 ? 40.89512 -6.56279 88.13634 1.000 44.99114 229 ALA F O 1
ATOM 13129 N N . PRO F 1 204 ? 39.55628 -7.72617 89.51779 1.000 47.38789 230 PRO F N 1
ATOM 13130 C CA . PRO F 1 204 ? 40.57773 -7.76914 90.57471 1.000 45.41383 230 PRO F CA 1
ATOM 13131 C C . PRO F 1 204 ? 41.80774 -8.58419 90.19420 1.000 46.07869 230 PRO F C 1
ATOM 13132 O O . PRO F 1 204 ? 41.77352 -9.47945 89.34650 1.000 44.83872 230 PRO F O 1
ATOM 13136 N N . GLY F 1 205 ? 42.91151 -8.26055 90.86374 1.000 46.48137 231 GLY F N 1
ATOM 13137 C CA . GLY F 1 205 ? 44.12851 -9.04111 90.78617 1.000 43.73618 231 GLY F CA 1
ATOM 13138 C C . GLY F 1 205 ? 44.07317 -10.28177 91.65647 1.000 43.66968 231 GLY F C 1
ATOM 13139 O O . GLY F 1 205 ? 43.00430 -10.75357 92.04516 1.000 46.36838 231 GLY F O 1
ATOM 13140 N N . MET F 1 206 ? 45.25708 -10.81864 91.96620 1.000 48.35451 232 MET F N 1
ATOM 13141 C CA . MET F 1 206 ? 45.33152 -12.10591 92.65372 1.000 52.99865 232 MET F CA 1
ATOM 13142 C C . MET F 1 206 ? 44.88767 -11.99726 94.11106 1.000 50.95228 232 MET F C 1
ATOM 13143 O O . MET F 1 206 ? 44.08988 -12.81445 94.58877 1.000 44.45761 232 MET F O 1
ATOM 13148 N N . ALA F 1 207 ? 45.41360 -11.01222 94.84255 1.000 49.08526 233 ALA F N 1
ATOM 13149 C CA . ALA F 1 207 ? 45.02175 -10.85742 96.24359 1.000 48.73573 233 ALA F CA 1
ATOM 13150 C C . ALA F 1 207 ? 43.51641 -10.62800 96.36719 1.000 51.29858 233 ALA F C 1
ATOM 13151 O O . ALA F 1 207 ? 42.84347 -11.28576 97.17672 1.000 48.98227 233 ALA F O 1
ATOM 13153 N N . GLY F 1 208 ? 42.96606 -9.72607 95.54270 1.000 47.01123 234 GLY F N 1
ATOM 13154 C CA . GLY F 1 208 ? 41.52196 -9.54210 95.50964 1.000 51.09429 234 GLY F CA 1
ATOM 13155 C C . GLY F 1 208 ? 40.77234 -10.82967 95.22059 1.000 51.02307 234 GLY F C 1
ATOM 13156 O O . GLY F 1 208 ? 39.80677 -11.17112 95.91383 1.000 49.82207 234 GLY F O 1
ATOM 13157 N N . LEU F 1 209 ? 41.22385 -11.56961 94.20018 1.000 42.19985 235 LEU F N 1
ATOM 13158 C CA . LEU F 1 209 ? 40.61285 -12.84929 93.84734 1.000 42.81861 235 LEU F CA 1
ATOM 13159 C C . LEU F 1 209 ? 40.66121 -13.84673 95.00045 1.000 49.18586 235 LEU F C 1
ATOM 13160 O O . LEU F 1 209 ? 39.67785 -14.54405 95.27114 1.000 45.06866 235 LEU F O 1
ATOM 13165 N N . ALA F 1 210 ? 41.81503 -13.95387 95.66549 1.000 48.59370 236 ALA F N 1
ATOM 13166 C CA . ALA F 1 210 ? 41.98618 -14.94311 96.72456 1.000 46.40571 236 ALA F CA 1
ATOM 13167 C C . ALA F 1 210 ? 41.07368 -14.64599 97.91161 1.000 50.07331 236 ALA F C 1
ATOM 13168 O O . ALA F 1 210 ? 40.37283 -15.53963 98.40027 1.000 47.65539 236 ALA F O 1
ATOM 13170 N N . ALA F 1 211 ? 41.04268 -13.38664 98.36764 1.000 45.85203 237 ALA F N 1
ATOM 13171 C CA . ALA F 1 211 ? 40.21466 -13.04852 99.52198 1.000 50.01447 237 ALA F CA 1
ATOM 13172 C C . ALA F 1 211 ? 38.73851 -13.26812 99.23914 1.000 55.34215 237 ALA F C 1
ATOM 13173 O O . ALA F 1 211 ? 37.97724 -13.61697 100.15402 1.000 55.00454 237 ALA F O 1
ATOM 13175 N N . TYR F 1 212 ? 38.31218 -13.06016 97.98846 1.000 53.90290 238 TYR F N 1
ATOM 13176 C CA . TYR F 1 212 ? 36.92145 -13.31559 97.64660 1.000 52.03451 238 TYR F CA 1
ATOM 13177 C C . TYR F 1 212 ? 36.64510 -14.80342 97.54879 1.000 55.66080 238 TYR F C 1
ATOM 13178 O O . TYR F 1 212 ? 35.55267 -15.25902 97.90848 1.000 58.04865 238 TYR F O 1
ATOM 13187 N N . PHE F 1 213 ? 37.61624 -15.57137 97.05937 1.000 52.03543 239 PHE F N 1
ATOM 13188 C CA . PHE F 1 213 ? 37.41665 -17.00479 96.90750 1.000 53.59922 239 PHE F CA 1
ATOM 13189 C C . PHE F 1 213 ? 37.54850 -17.73737 98.24537 1.000 54.45090 239 PHE F C 1
ATOM 13190 O O . PHE F 1 213 ? 36.70427 -18.57554 98.57894 1.000 53.06518 239 PHE F O 1
ATOM 13198 N N . LEU F 1 214 ? 38.58792 -17.43134 99.03022 1.000 49.59989 240 LEU F N 1
ATOM 13199 C CA . LEU F 1 214 ? 38.78757 -18.13414 100.29388 1.000 53.13035 240 LEU F CA 1
ATOM 13200 C C . LEU F 1 214 ? 37.97488 -17.56793 101.45102 1.000 56.10358 240 LEU F C 1
ATOM 13201 O O . LEU F 1 214 ? 37.50223 -18.34141 102.28350 1.000 54.74450 240 LEU F O 1
ATOM 13206 N N . LEU F 1 215 ? 37.78623 -16.24132 101.53689 1.000 54.22056 241 LEU F N 1
ATOM 13207 C CA . LEU F 1 215 ? 37.15638 -15.62699 102.70461 1.000 54.12659 241 LEU F CA 1
ATOM 13208 C C . LEU F 1 215 ? 35.88187 -14.85148 102.39348 1.000 57.15990 241 LEU F C 1
ATOM 13209 O O . LEU F 1 215 ? 35.27839 -14.30133 103.32293 1.000 52.64481 241 LEU F O 1
ATOM 13214 N N . GLY F 1 216 ? 35.46056 -14.77310 101.12624 1.000 59.89938 242 GLY F N 1
ATOM 13215 C CA . GLY F 1 216 ? 34.28965 -13.99978 100.74829 1.000 48.76843 242 GLY F CA 1
ATOM 13216 C C . GLY F 1 216 ? 34.43931 -12.50037 100.86329 1.000 50.04074 242 GLY F C 1
ATOM 13217 O O . GLY F 1 216 ? 33.43581 -11.78632 100.77734 1.000 57.09374 242 GLY F O 1
ATOM 13218 N N . VAL F 1 217 ? 35.65576 -11.98788 101.04335 1.000 52.36400 243 VAL F N 1
ATOM 13219 C CA . VAL F 1 217 ? 35.86870 -10.54199 101.07794 1.000 54.83018 243 VAL F CA 1
ATOM 13220 C C . VAL F 1 217 ? 35.65578 -9.96844 99.67689 1.000 54.84373 243 VAL F C 1
ATOM 13221 O O . VAL F 1 217 ? 36.26979 -10.41852 98.70151 1.000 55.53772 243 VAL F O 1
ATOM 13225 N N . LYS F 1 218 ? 34.78394 -8.96888 99.57081 1.000 50.29005 244 LYS F N 1
ATOM 13226 C CA . LYS F 1 218 ? 34.40609 -8.44279 98.27183 1.000 50.95064 244 LYS F CA 1
ATOM 13227 C C . LYS F 1 218 ? 35.55162 -7.65240 97.62632 1.000 57.11723 244 LYS F C 1
ATOM 13228 O O . LYS F 1 218 ? 36.37474 -7.05138 98.31816 1.000 55.75383 244 LYS F O 1
ATOM 13234 N N . PRO F 1 219 ? 35.62659 -7.64157 96.29565 1.000 57.48232 245 PRO F N 1
ATOM 13235 C CA . PRO F 1 219 ? 36.69765 -6.90391 95.61759 1.000 56.89322 245 PRO F CA 1
ATOM 13236 C C . PRO F 1 219 ? 36.44276 -5.40240 95.55585 1.000 56.91280 245 PRO F C 1
ATOM 13237 O O . PRO F 1 219 ? 35.31598 -4.91597 95.70046 1.000 54.30242 245 PRO F O 1
ATOM 13241 N N . MET F 1 220 ? 37.53748 -4.67928 95.30033 1.000 53.86446 246 MET F N 1
ATOM 13242 C CA . MET F 1 220 ? 37.54316 -3.22123 95.28598 1.000 55.58365 246 MET F CA 1
ATOM 13243 C C . MET F 1 220 ? 36.43153 -2.65996 94.39910 1.000 56.54684 246 MET F C 1
ATOM 13244 O O . MET F 1 220 ? 36.08550 -3.23510 93.35963 1.000 53.61132 246 MET F O 1
ATOM 13249 N N . HIS F 1 221 ? 35.85866 -1.53339 94.84245 1.000 58.95616 247 HIS F N 1
ATOM 13250 C CA . HIS F 1 221 ? 34.77914 -0.88196 94.11053 1.000 58.88293 247 HIS F CA 1
ATOM 13251 C C . HIS F 1 221 ? 35.25422 -0.50226 92.71131 1.000 57.49160 247 HIS F C 1
ATOM 13252 O O . HIS F 1 221 ? 36.31713 0.10721 92.54628 1.000 56.22006 247 HIS F O 1
ATOM 13259 N N . GLY F 1 222 ? 34.45596 -0.86998 91.70533 1.000 52.80331 248 GLY F N 1
ATOM 13260 C CA . GLY F 1 222 ? 34.82428 -0.75618 90.30615 1.000 50.63376 248 GLY F CA 1
ATOM 13261 C C . GLY F 1 222 ? 34.79065 -2.08633 89.57945 1.000 49.87771 248 GLY F C 1
ATOM 13262 O O . GLY F 1 222 ? 34.60561 -2.11907 88.35964 1.000 50.82452 248 GLY F O 1
ATOM 13263 N N . THR F 1 223 ? 34.95724 -3.18129 90.31348 1.000 53.49126 249 THR F N 1
ATOM 13264 C CA . THR F 1 223 ? 34.86700 -4.52520 89.76191 1.000 44.76733 249 THR F CA 1
ATOM 13265 C C . THR F 1 223 ? 33.53867 -4.74400 89.08195 1.000 52.22910 249 THR F C 1
ATOM 13266 O O . THR F 1 223 ? 32.49014 -4.66222 89.73213 1.000 55.02362 249 THR F O 1
ATOM 13270 N N . VAL F 1 224 ? 33.57224 -5.06427 87.77988 1.000 49.88657 250 VAL F N 1
ATOM 13271 C CA . VAL F 1 224 ? 32.36459 -5.51883 87.09333 1.000 49.58683 250 VAL F CA 1
ATOM 13272 C C . VAL F 1 224 ? 32.36784 -7.02353 86.86352 1.000 48.27255 250 VAL F C 1
ATOM 13273 O O . VAL F 1 224 ? 31.31299 -7.59517 86.53735 1.000 51.75899 250 VAL F O 1
ATOM 13277 N N . ALA F 1 225 ? 33.50661 -7.68506 87.03227 1.000 44.87578 251 ALA F N 1
ATOM 13278 C CA . ALA F 1 225 ? 33.59674 -9.10970 86.74310 1.000 48.76378 251 ALA F CA 1
ATOM 13279 C C . ALA F 1 225 ? 34.82037 -9.67852 87.43739 1.000 50.24332 251 ALA F C 1
ATOM 13280 O O . ALA F 1 225 ? 35.78358 -8.96506 87.74636 1.000 46.92255 251 ALA F O 1
ATOM 13282 N N . LEU F 1 226 ? 34.74869 -10.98028 87.69855 1.000 49.84457 252 LEU F N 1
ATOM 13283 C CA . LEU F 1 226 ? 35.87091 -11.76246 88.19048 1.000 46.40578 252 LEU F CA 1
ATOM 13284 C C . LEU F 1 226 ? 36.38201 -12.63867 87.06011 1.000 40.67721 252 LEU F C 1
ATOM 13285 O O . LEU F 1 226 ? 35.62239 -13.41366 86.47951 1.000 39.04017 252 LEU F O 1
ATOM 13290 N N . GLN F 1 227 ? 37.68274 -12.52981 86.78094 1.000 43.97791 253 GLN F N 1
ATOM 13291 C CA . GLN F 1 227 ? 38.35668 -13.22092 85.68649 1.000 44.33868 253 GLN F CA 1
ATOM 13292 C C . GLN F 1 227 ? 39.28921 -14.25349 86.30514 1.000 44.39534 253 GLN F C 1
ATOM 13293 O O . GLN F 1 227 ? 40.30246 -13.90304 86.92832 1.000 45.21286 253 GLN F O 1
ATOM 13299 N N . ILE F 1 228 ? 38.93135 -15.52272 86.13332 1.000 43.76010 254 ILE F N 1
ATOM 13300 C CA . ILE F 1 228 ? 39.48125 -16.62397 86.91474 1.000 46.42349 254 ILE F CA 1
ATOM 13301 C C . ILE F 1 228 ? 40.02774 -17.72936 86.01856 1.000 47.10947 254 ILE F C 1
ATOM 13302 O O . ILE F 1 228 ? 39.45374 -18.01305 84.95558 1.000 46.06012 254 ILE F O 1
ATOM 13307 N N . PRO F 1 229 ? 41.09983 -18.40401 86.42064 1.000 45.86133 255 PRO F N 1
ATOM 13308 C CA . PRO F 1 229 ? 41.46744 -19.65879 85.76487 1.000 41.41157 255 PRO F CA 1
ATOM 13309 C C . PRO F 1 229 ? 40.47050 -20.73919 86.13595 1.000 44.27282 255 PRO F C 1
ATOM 13310 O O . PRO F 1 229 ? 39.69493 -20.60024 87.07924 1.000 51.41001 255 PRO F O 1
ATOM 13314 N N . VAL F 1 230 ? 40.49627 -21.83623 85.38180 1.000 45.64565 256 VAL F N 1
ATOM 13315 C CA . VAL F 1 230 ? 39.67337 -22.98966 85.73423 1.000 45.90884 256 VAL F CA 1
ATOM 13316 C C . VAL F 1 230 ? 40.12111 -23.54998 87.07895 1.000 56.03660 256 VAL F C 1
ATOM 13317 O O . VAL F 1 230 ? 39.30139 -23.95646 87.91574 1.000 50.52207 256 VAL F O 1
ATOM 13321 N N . ARG F 1 231 ? 41.42938 -23.52765 87.32558 1.000 56.09918 257 ARG F N 1
ATOM 13322 C CA . ARG F 1 231 ? 42.03530 -24.23871 88.43997 1.000 62.19745 257 ARG F CA 1
ATOM 13323 C C . ARG F 1 231 ? 43.28789 -23.48505 88.86563 1.000 66.73617 257 ARG F C 1
ATOM 13324 O O . ARG F 1 231 ? 43.93803 -22.82563 88.04544 1.000 65.61494 257 ARG F O 1
ATOM 13332 N N . TYR F 1 232 ? 43.61142 -23.56621 90.15515 1.000 61.76998 258 TYR F N 1
ATOM 13333 C CA . TYR F 1 232 ? 44.80801 -22.91467 90.67927 1.000 71.01102 258 TYR F CA 1
ATOM 13334 C C . TYR F 1 232 ? 45.23648 -23.58220 91.97742 1.000 71.11034 258 TYR F C 1
ATOM 13335 O O . TYR F 1 232 ? 44.42418 -23.74215 92.89051 1.000 67.73267 258 TYR F O 1
ATOM 13344 N N . GLN F 1 233 ? 46.50895 -23.96164 92.04639 1.000 70.46078 259 GLN F N 1
ATOM 13345 C CA . GLN F 1 233 ? 47.06716 -24.66542 93.19664 1.000 70.58959 259 GLN F CA 1
ATOM 13346 C C . GLN F 1 233 ? 46.34516 -25.98812 93.45689 1.000 74.69398 259 GLN F C 1
ATOM 13347 O O . GLN F 1 233 ? 46.25767 -26.43608 94.60329 1.000 73.13296 259 GLN F O 1
ATOM 13353 N N . GLY F 1 234 ? 45.82583 -26.62366 92.39681 1.000 74.93307 260 GLY F N 1
ATOM 13354 C CA . GLY F 1 234 ? 45.12300 -27.88693 92.51000 1.000 71.71213 260 GLY F CA 1
ATOM 13355 C C . GLY F 1 234 ? 43.66301 -27.77989 92.89276 1.000 74.68153 260 GLY F C 1
ATOM 13356 O O . GLY F 1 234 ? 42.91266 -28.74620 92.69412 1.000 78.99530 260 GLY F O 1
ATOM 13357 N N . LEU F 1 235 ? 43.24110 -26.63467 93.42674 1.000 71.27317 261 LEU F N 1
ATOM 13358 C CA . LEU F 1 235 ? 41.84685 -26.38327 93.75821 1.000 68.47653 261 LEU F CA 1
ATOM 13359 C C . LEU F 1 235 ? 41.08287 -25.94383 92.51846 1.000 64.36537 261 LEU F C 1
ATOM 13360 O O . LEU F 1 235 ? 41.58784 -25.15105 91.71670 1.000 64.63611 261 LEU F O 1
ATOM 13365 N N . GLU F 1 236 ? 39.85927 -26.44680 92.37548 1.000 64.11184 262 GLU F N 1
ATOM 13366 C CA . GLU F 1 236 ? 38.99230 -26.05356 91.27027 1.000 62.08195 262 GLU F CA 1
ATOM 13367 C C . GLU F 1 236 ? 38.26555 -24.76401 91.62805 1.000 60.75092 262 GLU F C 1
ATOM 13368 O O . GLU F 1 236 ? 37.56617 -24.69552 92.64539 1.000 61.65820 262 GLU F O 1
ATOM 13374 N N . ILE F 1 237 ? 38.42742 -23.74666 90.78748 1.000 58.36060 263 ILE F N 1
ATOM 13375 C CA . ILE F 1 237 ? 37.87550 -22.42865 91.04461 1.000 54.42103 263 ILE F CA 1
ATOM 13376 C C . ILE F 1 237 ? 36.63143 -22.15942 90.20249 1.000 52.62975 263 ILE F C 1
ATOM 13377 O O . ILE F 1 237 ? 35.65621 -21.58802 90.69810 1.000 49.97107 263 ILE F O 1
ATOM 13382 N N . ALA F 1 238 ? 36.61912 -22.58941 88.93687 1.000 52.37379 264 ALA F N 1
ATOM 13383 C CA . ALA F 1 238 ? 35.48057 -22.30156 88.06222 1.000 51.18995 264 ALA F CA 1
ATOM 13384 C C . ALA F 1 238 ? 34.39160 -23.36096 88.26019 1.000 55.51118 264 ALA F C 1
ATOM 13385 O O . ALA F 1 238 ? 34.06682 -24.16457 87.38105 1.000 56.19823 264 ALA F O 1
ATOM 13387 N N . THR F 1 239 ? 33.80957 -23.34156 89.44694 1.000 57.59252 265 THR F N 1
ATOM 13388 C CA . THR F 1 239 ? 32.76975 -24.30043 89.77158 1.000 57.84426 265 THR F CA 1
ATOM 13389 C C . THR F 1 239 ? 31.38625 -23.68126 89.63144 1.000 58.70868 265 THR F C 1
ATOM 13390 O O . THR F 1 239 ? 31.21643 -22.46137 89.74904 1.000 56.99590 265 THR F O 1
ATOM 13394 N N . PRO F 1 240 ? 30.36969 -24.51282 89.39443 1.000 53.49136 266 PRO F N 1
ATOM 13395 C CA . PRO F 1 240 ? 28.98124 -24.01437 89.42360 1.000 57.07656 266 PRO F CA 1
ATOM 13396 C C . PRO F 1 240 ? 28.61447 -23.23260 90.68378 1.000 61.27138 266 PRO F C 1
ATOM 13397 O O . PRO F 1 240 ? 27.94967 -22.19112 90.58553 1.000 61.88789 266 PRO F O 1
ATOM 13401 N N . GLU F 1 241 ? 29.03450 -23.69795 91.86699 1.000 61.46988 267 GLU F N 1
ATOM 13402 C CA . GLU F 1 241 ? 28.69604 -22.98891 93.09596 1.000 58.40739 267 GLU F CA 1
ATOM 13403 C C . GLU F 1 241 ? 29.38950 -21.63128 93.16399 1.000 59.53581 267 GLU F C 1
ATOM 13404 O O . GLU F 1 241 ? 28.76219 -20.62249 93.51197 1.000 57.07116 267 GLU F O 1
ATOM 13410 N N . PHE F 1 242 ? 30.68902 -21.58133 92.83934 1.000 60.20214 268 PHE F N 1
ATOM 13411 C CA . PHE F 1 242 ? 31.40557 -20.30909 92.91375 1.000 56.33584 268 PHE F CA 1
ATOM 13412 C C . PHE F 1 242 ? 30.82576 -19.28699 91.94974 1.000 56.13914 268 PHE F C 1
ATOM 13413 O O . PHE F 1 242 ? 30.67174 -18.10856 92.29517 1.000 54.07716 268 PHE F O 1
ATOM 13421 N N . ILE F 1 243 ? 30.53250 -19.71240 90.72293 1.000 56.00282 269 ILE F N 1
ATOM 13422 C CA . ILE F 1 243 ? 29.93354 -18.80026 89.75611 1.000 56.52149 269 ILE F CA 1
ATOM 13423 C C . ILE F 1 243 ? 28.57127 -18.33519 90.24643 1.000 53.86469 269 ILE F C 1
ATOM 13424 O O . ILE F 1 243 ? 28.24615 -17.14445 90.17207 1.000 51.74184 269 ILE F O 1
ATOM 13429 N N . ARG F 1 244 ? 27.77392 -19.25974 90.80012 1.000 59.17049 270 ARG F N 1
ATOM 13430 C CA . ARG F 1 244 ? 26.46908 -18.90004 91.36023 1.000 60.02686 270 ARG F CA 1
ATOM 13431 C C . ARG F 1 244 ? 26.59560 -17.80667 92.41838 1.000 60.78144 270 ARG F C 1
ATOM 13432 O O . ARG F 1 244 ? 25.81438 -16.84605 92.42100 1.000 62.58138 270 ARG F O 1
ATOM 13440 N N . ARG F 1 245 ? 27.58853 -17.92285 93.31267 1.000 56.21133 271 ARG F N 1
ATOM 13441 C CA . ARG F 1 245 ? 27.79557 -16.90241 94.34023 1.000 56.86474 271 ARG F CA 1
ATOM 13442 C C . ARG F 1 245 ? 28.22313 -15.56847 93.72732 1.000 60.02552 271 ARG F C 1
ATOM 13443 O O . ARG F 1 245 ? 27.69382 -14.50889 94.09212 1.000 63.66090 271 ARG F O 1
ATOM 13451 N N . ALA F 1 246 ? 29.19171 -15.59814 92.80348 1.000 59.61426 272 ALA F N 1
ATOM 13452 C CA . ALA F 1 246 ? 29.65260 -14.36678 92.16217 1.000 58.15941 272 ALA F CA 1
ATOM 13453 C C . ALA F 1 246 ? 28.50781 -13.63526 91.48004 1.000 52.35788 272 ALA F C 1
ATOM 13454 O O . ALA F 1 246 ? 28.44834 -12.40146 91.51158 1.000 53.88252 272 ALA F O 1
ATOM 13456 N N . HIS F 1 247 ? 27.58392 -14.37621 90.86385 1.000 57.90453 273 HIS F N 1
ATOM 13457 C CA . HIS F 1 247 ? 26.39598 -13.74191 90.29419 1.000 57.86939 273 HIS F CA 1
ATOM 13458 C C . HIS F 1 247 ? 25.53250 -13.11284 91.37390 1.000 59.63004 273 HIS F C 1
ATOM 13459 O O . HIS F 1 247 ? 25.04178 -11.99054 91.20031 1.000 59.85479 273 HIS F O 1
ATOM 13466 N N . ALA F 1 248 ? 25.32354 -13.82861 92.48632 1.000 58.94467 274 ALA F N 1
ATOM 13467 C CA . ALA F 1 248 ? 24.51543 -13.29416 93.57890 1.000 53.69675 274 ALA F CA 1
ATOM 13468 C C . ALA F 1 248 ? 25.04059 -11.94225 94.03375 1.000 60.39686 274 ALA F C 1
ATOM 13469 O O . ALA F 1 248 ? 24.26642 -10.99185 94.20907 1.000 60.41228 274 ALA F O 1
ATOM 13471 N N . ASP F 1 249 ? 26.36551 -11.83265 94.20631 1.000 59.51703 275 ASP F N 1
ATOM 13472 C CA . ASP F 1 249 ? 26.99651 -10.57462 94.58855 1.000 57.51844 275 ASP F CA 1
ATOM 13473 C C . ASP F 1 249 ? 27.00889 -9.56165 93.45092 1.000 60.39478 275 ASP F C 1
ATOM 13474 O O . ASP F 1 249 ? 27.38708 -8.40477 93.67912 1.000 62.32014 275 ASP F O 1
ATOM 13479 N N . GLY F 1 250 ? 26.59991 -9.96072 92.24575 1.000 59.84164 276 GLY F N 1
ATOM 13480 C CA . GLY F 1 250 ? 26.48282 -9.03673 91.13203 1.000 63.29318 276 GLY F CA 1
ATOM 13481 C C . GLY F 1 250 ? 27.68976 -8.92340 90.22497 1.000 60.88024 276 GLY F C 1
ATOM 13482 O O . GLY F 1 250 ? 27.90868 -7.85524 89.63422 1.000 60.16125 276 GLY F O 1
ATOM 13483 N N . TYR F 1 251 ? 28.48157 -9.98492 90.09356 1.000 57.09296 277 TYR F N 1
ATOM 13484 C CA . TYR F 1 251 ? 29.69640 -9.97051 89.29038 1.000 58.18222 277 TYR F CA 1
ATOM 13485 C C . TYR F 1 251 ? 29.57822 -10.99148 88.17172 1.000 54.23782 277 TYR F C 1
ATOM 13486 O O . TYR F 1 251 ? 29.16229 -12.13373 88.40727 1.000 50.16746 277 TYR F O 1
ATOM 13495 N N . ALA F 1 252 ? 29.96197 -10.58200 86.96334 1.000 48.68149 278 ALA F N 1
ATOM 13496 C CA . ALA F 1 252 ? 30.16269 -11.55433 85.90278 1.000 50.93091 278 ALA F CA 1
ATOM 13497 C C . ALA F 1 252 ? 31.42008 -12.38236 86.17376 1.000 46.20492 278 ALA F C 1
ATOM 13498 O O . ALA F 1 252 ? 32.30495 -11.98171 86.93471 1.000 48.46354 278 ALA F O 1
ATOM 13500 N N . VAL F 1 253 ? 31.48512 -13.55683 85.54412 1.000 45.92357 279 VAL F N 1
ATOM 13501 C CA . VAL F 1 253 ? 32.61049 -14.48297 85.66826 1.000 45.85994 279 VAL F CA 1
ATOM 13502 C C . VAL F 1 253 ? 33.13058 -14.79367 84.26945 1.000 46.53725 279 VAL F C 1
ATOM 13503 O O . VAL F 1 253 ? 32.36857 -15.24922 83.40820 1.000 45.54530 279 VAL F O 1
ATOM 13507 N N . HIS F 1 254 ? 34.42099 -14.55379 84.04732 1.000 43.02208 280 HIS F N 1
ATOM 13508 C CA . HIS F 1 254 ? 35.08913 -14.86371 82.78920 1.000 48.54234 280 HIS F CA 1
ATOM 13509 C C . HIS F 1 254 ? 36.22386 -15.83548 83.07267 1.000 45.77702 280 HIS F C 1
ATOM 13510 O O . HIS F 1 254 ? 37.07349 -15.56746 83.92452 1.000 44.51163 280 HIS F O 1
ATOM 13517 N N . VAL F 1 255 ? 36.24192 -16.94978 82.34729 1.000 44.26443 281 VAL F N 1
ATOM 13518 C CA . VAL F 1 255 ? 37.07856 -18.09840 82.66956 1.000 45.84859 281 VAL F CA 1
ATOM 13519 C C . VAL F 1 255 ? 38.19668 -18.21587 81.64160 1.000 47.20406 281 VAL F C 1
ATOM 13520 O O . VAL F 1 255 ? 37.94321 -18.19332 80.43152 1.000 43.96440 281 VAL F O 1
ATOM 13524 N N . TRP F 1 256 ? 39.43643 -18.32390 82.11645 1.000 43.61207 282 TRP F N 1
ATOM 13525 C CA . TRP F 1 256 ? 40.54844 -18.55923 81.20884 1.000 45.08985 282 TRP F CA 1
ATOM 13526 C C . TRP F 1 256 ? 41.21586 -19.89107 81.51731 1.000 46.78326 282 TRP F C 1
ATOM 13527 O O . TRP F 1 256 ? 41.01730 -20.46960 82.58938 1.000 47.40630 282 TRP F O 1
ATOM 13538 N N . PHE F 1 257 ? 42.01216 -20.37257 80.55225 1.000 42.16022 283 PHE F N 1
ATOM 13539 C CA . PHE F 1 257 ? 42.53540 -21.73912 80.58652 1.000 45.65207 283 PHE F CA 1
ATOM 13540 C C . PHE F 1 257 ? 44.04032 -21.75374 80.79367 1.000 49.29070 283 PHE F C 1
ATOM 13541 O O . PHE F 1 257 ? 44.50287 -21.95388 81.92466 1.000 54.44758 283 PHE F O 1
ATOM 13549 N N . SER F 1 258 ? 44.80717 -21.55233 79.72524 1.000 48.08997 284 SER F N 1
ATOM 13550 C CA . SER F 1 258 ? 46.20566 -21.14919 79.84429 1.000 52.40995 284 SER F CA 1
ATOM 13551 C C . SER F 1 258 ? 46.99054 -22.11587 80.73753 1.000 54.35808 284 SER F C 1
ATOM 13552 O O . SER F 1 258 ? 47.68753 -21.71499 81.67121 1.000 51.05890 284 SER F O 1
ATOM 13555 N N . GLY F 1 259 ? 46.84908 -23.41502 80.45567 1.000 49.21587 285 GLY F N 1
ATOM 13556 C CA . GLY F 1 259 ? 47.57416 -24.43164 81.17139 1.000 46.85197 285 GLY F CA 1
ATOM 13557 C C . GLY F 1 259 ? 46.88991 -24.97741 82.41278 1.000 52.14397 285 GLY F C 1
ATOM 13558 O O . GLY F 1 259 ? 47.23083 -26.08419 82.84530 1.000 53.13502 285 GLY F O 1
ATOM 13559 N N . THR F 1 260 ? 45.93291 -24.24790 83.00178 1.000 50.18759 286 THR F N 1
ATOM 13560 C CA . THR F 1 260 ? 45.30704 -24.70481 84.24649 1.000 49.49299 286 THR F CA 1
ATOM 13561 C C . THR F 1 260 ? 44.26146 -25.78606 84.00999 1.000 53.27208 286 THR F C 1
ATOM 13562 O O . THR F 1 260 ? 43.85839 -26.47605 84.95867 1.000 56.19576 286 THR F O 1
ATOM 13566 N N . ALA F 1 261 ? 43.80994 -25.92431 82.77433 1.000 47.04379 287 ALA F N 1
ATOM 13567 C CA . ALA F 1 261 ? 42.95959 -27.01078 82.31904 1.000 46.83191 287 ALA F CA 1
ATOM 13568 C C . ALA F 1 261 ? 43.06381 -27.04272 80.79899 1.000 47.01925 287 ALA F C 1
ATOM 13569 O O . ALA F 1 261 ? 43.51577 -26.05892 80.19807 1.000 45.57836 287 ALA F O 1
ATOM 13571 N N . PRO F 1 262 ? 42.73565 -28.16619 80.15471 1.000 46.51279 288 PRO F N 1
ATOM 13572 C CA . PRO F 1 262 ? 42.98348 -28.25915 78.70948 1.000 43.95102 288 PRO F CA 1
ATOM 13573 C C . PRO F 1 262 ? 42.08242 -27.31265 77.93896 1.000 45.22842 288 PRO F C 1
ATOM 13574 O O . PRO F 1 262 ? 40.91018 -27.13704 78.27038 1.000 49.49406 288 PRO F O 1
ATOM 13578 N N . ASP F 1 263 ? 42.66484 -26.67020 76.92670 1.000 48.67493 289 ASP F N 1
ATOM 13579 C CA . ASP F 1 263 ? 41.93571 -25.95734 75.87092 1.000 47.24684 289 ASP F CA 1
ATOM 13580 C C . ASP F 1 263 ? 41.36623 -26.97628 74.87822 1.000 47.98165 289 ASP F C 1
ATOM 13581 O O . ASP F 1 263 ? 41.87459 -27.14674 73.76838 1.000 49.11261 289 ASP F O 1
ATOM 13586 N N . ASP F 1 264 ? 40.28793 -27.66671 75.27137 1.000 47.20532 290 ASP F N 1
ATOM 13587 C CA . ASP F 1 264 ? 39.62913 -28.60310 74.36063 1.000 41.75386 290 ASP F CA 1
ATOM 13588 C C . ASP F 1 264 ? 38.11869 -28.55951 74.54642 1.000 44.71591 290 ASP F C 1
ATOM 13589 O O . ASP F 1 264 ? 37.57384 -27.85377 75.40952 1.000 46.85477 290 ASP F O 1
ATOM 13594 N N . GLU F 1 265 ? 37.45014 -29.37221 73.73366 1.000 46.52224 291 GLU F N 1
ATOM 13595 C CA . GLU F 1 265 ? 36.01858 -29.21261 73.53038 1.000 48.03969 291 GLU F CA 1
ATOM 13596 C C . GLU F 1 265 ? 35.22889 -29.58604 74.77940 1.000 49.74960 291 GLU F C 1
ATOM 13597 O O . GLU F 1 265 ? 34.22935 -28.93370 75.09889 1.000 48.88633 291 GLU F O 1
ATOM 13603 N N . ALA F 1 266 ? 35.66607 -30.62419 75.50554 1.000 48.39593 292 ALA F N 1
ATOM 13604 C CA . ALA F 1 266 ? 34.94441 -31.04510 76.70354 1.000 46.04584 292 ALA F CA 1
ATOM 13605 C C . ALA F 1 266 ? 35.06291 -30.01533 77.81943 1.000 47.95454 292 ALA F C 1
ATOM 13606 O O . ALA F 1 266 ? 34.08769 -29.76103 78.53600 1.000 47.32036 292 ALA F O 1
ATOM 13608 N N . THR F 1 267 ? 36.24037 -29.40286 77.97963 1.000 48.98151 293 THR F N 1
ATOM 13609 C CA . THR F 1 267 ? 36.40174 -28.39326 79.02693 1.000 46.19277 293 THR F CA 1
ATOM 13610 C C . THR F 1 267 ? 35.54207 -27.16694 78.73958 1.000 49.73682 293 THR F C 1
ATOM 13611 O O . THR F 1 267 ? 34.81610 -26.69005 79.62660 1.000 44.47366 293 THR F O 1
ATOM 13615 N N . TYR F 1 268 ? 35.61594 -26.63943 77.49842 1.000 47.18566 294 TYR F N 1
ATOM 13616 C CA . TYR F 1 268 ? 34.79186 -25.49130 77.11946 1.000 46.27564 294 TYR F CA 1
ATOM 13617 C C . TYR F 1 268 ? 33.31594 -25.76041 77.41115 1.000 49.25056 294 TYR F C 1
ATOM 13618 O O . TYR F 1 268 ? 32.61063 -24.90790 77.97423 1.000 50.37069 294 TYR F O 1
ATOM 13627 N N . ASN F 1 269 ? 32.84047 -26.95988 77.05837 1.000 46.76736 295 ASN F N 1
ATOM 13628 C CA . ASN F 1 269 ? 31.44921 -27.31599 77.31119 1.000 49.40222 295 ASN F CA 1
ATOM 13629 C C . ASN F 1 269 ? 31.14428 -27.36837 78.80958 1.000 47.89733 295 ASN F C 1
ATOM 13630 O O . ASN F 1 269 ? 30.10132 -26.87531 79.25242 1.000 51.59870 295 ASN F O 1
ATOM 13635 N N . ARG F 1 270 ? 32.04701 -27.94279 79.60824 1.000 50.82081 296 ARG F N 1
ATOM 13636 C CA . ARG F 1 270 ? 31.86001 -27.93702 81.05914 1.000 48.63795 296 ARG F CA 1
ATOM 13637 C C . ARG F 1 270 ? 31.76128 -26.51106 81.58739 1.000 50.77994 296 ARG F C 1
ATOM 13638 O O . ARG F 1 270 ? 30.86261 -26.19215 82.37541 1.000 54.23047 296 ARG F O 1
ATOM 13646 N N . ILE F 1 271 ? 32.67299 -25.63216 81.15518 1.000 47.56527 297 ILE F N 1
ATOM 13647 C CA . ILE F 1 271 ? 32.66647 -24.25902 81.65535 1.000 45.87791 297 ILE F CA 1
ATOM 13648 C C . ILE F 1 271 ? 31.38047 -23.54513 81.23858 1.000 51.06630 297 ILE F C 1
ATOM 13649 O O . ILE F 1 271 ? 30.81245 -22.75652 82.00758 1.000 53.73654 297 ILE F O 1
ATOM 13654 N N . ILE F 1 272 ? 30.88425 -23.82251 80.02643 1.000 54.65122 298 ILE F N 1
ATOM 13655 C CA . ILE F 1 272 ? 29.61146 -23.23854 79.60462 1.000 54.11129 298 ILE F CA 1
ATOM 13656 C C . ILE F 1 272 ? 28.49537 -23.67985 80.54277 1.000 54.69668 298 ILE F C 1
ATOM 13657 O O . ILE F 1 272 ? 27.68588 -22.86743 81.00569 1.000 56.20344 298 ILE F O 1
ATOM 13662 N N . ASP F 1 273 ? 28.44363 -24.98114 80.83948 1.000 55.57533 299 ASP F N 1
ATOM 13663 C CA . ASP F 1 273 ? 27.39278 -25.51713 81.70016 1.000 57.80873 299 ASP F CA 1
ATOM 13664 C C . ASP F 1 273 ? 27.43239 -24.91624 83.08933 1.000 55.61671 299 ASP F C 1
ATOM 13665 O O . ASP F 1 273 ? 26.38314 -24.73778 83.71549 1.000 58.62019 299 ASP F O 1
ATOM 13670 N N . SER F 1 274 ? 28.62810 -24.57106 83.56837 1.000 60.62713 300 SER F N 1
ATOM 13671 C CA . SER F 1 274 ? 28.84915 -24.01406 84.89621 1.000 54.61209 300 SER F CA 1
ATOM 13672 C C . SER F 1 274 ? 28.33871 -22.58533 84.99178 1.000 52.63719 300 SER F C 1
ATOM 13673 O O . SER F 1 274 ? 28.46651 -21.95961 86.05055 1.000 52.00848 300 SER F O 1
ATOM 13676 N N . CYS F 1 275 ? 27.81369 -22.05144 83.88134 1.000 58.03593 301 CYS F N 1
ATOM 13677 C CA . CYS F 1 275 ? 27.12119 -20.76342 83.81020 1.000 52.87800 301 CYS F CA 1
ATOM 13678 C C . CYS F 1 275 ? 28.06099 -19.57067 83.70166 1.000 49.49983 301 CYS F C 1
ATOM 13679 O O . CYS F 1 275 ? 27.64583 -18.43708 83.98349 1.000 48.10097 301 CYS F O 1
ATOM 13682 N N . ALA F 1 276 ? 29.31392 -19.77679 83.30340 1.000 51.55124 302 ALA F N 1
ATOM 13683 C CA . ALA F 1 276 ? 30.23408 -18.65474 83.13819 1.000 51.49724 302 ALA F CA 1
ATOM 13684 C C . ALA F 1 276 ? 29.75808 -17.70145 82.04158 1.000 52.38861 302 ALA F C 1
ATOM 13685 O O . ALA F 1 276 ? 29.21230 -18.12191 81.01336 1.000 46.27149 302 ALA F O 1
ATOM 13687 N N . ASP F 1 277 ? 29.97169 -16.40352 82.27246 1.000 48.47203 303 ASP F N 1
ATOM 13688 C CA . ASP F 1 277 ? 29.52000 -15.38645 81.32904 1.000 52.03516 303 ASP F CA 1
ATOM 13689 C C . ASP F 1 277 ? 30.42380 -15.28250 80.10893 1.000 51.81607 303 ASP F C 1
ATOM 13690 O O . ASP F 1 277 ? 29.95804 -14.90410 79.03204 1.000 52.54195 303 ASP F O 1
ATOM 13695 N N . GLY F 1 278 ? 31.70252 -15.60128 80.25358 1.000 54.80750 304 GLY F N 1
ATOM 13696 C CA . GLY F 1 278 ? 32.61466 -15.57667 79.12415 1.000 52.62553 304 GLY F CA 1
ATOM 13697 C C . GLY F 1 278 ? 33.74124 -16.56721 79.30376 1.000 51.53040 304 GLY F C 1
ATOM 13698 O O . GLY F 1 278 ? 34.17744 -16.84440 80.42599 1.000 47.96292 304 GLY F O 1
ATOM 13699 N N . LEU F 1 279 ? 34.21361 -17.10389 78.17549 1.000 48.64955 305 LEU F N 1
ATOM 13700 C CA . LEU F 1 279 ? 35.38502 -17.96244 78.10115 1.000 41.38335 305 LEU F CA 1
ATOM 13701 C C . LEU F 1 279 ? 36.46072 -17.24906 77.29551 1.000 46.11067 305 LEU F C 1
ATOM 13702 O O . LEU F 1 279 ? 36.15655 -16.52562 76.33388 1.000 42.48363 305 LEU F O 1
ATOM 13707 N N . MET F 1 280 ? 37.73272 -17.47242 77.69237 1.000 42.50116 306 MET F N 1
ATOM 13708 C CA . MET F 1 280 ? 38.89959 -16.97922 76.96899 1.000 40.20198 306 MET F CA 1
ATOM 13709 C C . MET F 1 280 ? 39.66710 -18.12294 76.28520 1.000 46.26632 306 MET F C 1
ATOM 13710 O O . MET F 1 280 ? 40.73169 -18.55117 76.76626 1.000 43.32404 306 MET F O 1
ATOM 13715 N N . PRO F 1 281 ? 39.17380 -18.61475 75.14205 1.000 41.04831 307 PRO F N 1
ATOM 13716 C CA . PRO F 1 281 ? 39.75581 -19.81601 74.52081 1.000 42.86782 307 PRO F CA 1
ATOM 13717 C C . PRO F 1 281 ? 41.06397 -19.57116 73.77138 1.000 44.31940 307 PRO F C 1
ATOM 13718 O O . PRO F 1 281 ? 41.26054 -18.54625 73.11004 1.000 40.80192 307 PRO F O 1
ATOM 13722 N N . ALA F 1 282 ? 41.97217 -20.54711 73.87067 1.000 43.98285 308 ALA F N 1
ATOM 13723 C CA . ALA F 1 282 ? 43.07925 -20.60110 72.92876 1.000 41.07836 308 ALA F CA 1
ATOM 13724 C C . ALA F 1 282 ? 42.60477 -20.91667 71.51109 1.000 41.81620 308 ALA F C 1
ATOM 13725 O O . ALA F 1 282 ? 43.33963 -20.63896 70.55663 1.000 40.85378 308 ALA F O 1
ATOM 13727 N N . TYR F 1 283 ? 41.40175 -21.49840 71.36225 1.000 39.26943 309 TYR F N 1
ATOM 13728 C CA . TYR F 1 283 ? 40.81162 -21.88423 70.07725 1.000 41.36134 309 TYR F CA 1
ATOM 13729 C C . TYR F 1 283 ? 39.50174 -21.12981 69.87098 1.000 40.51389 309 TYR F C 1
ATOM 13730 O O . TYR F 1 283 ? 38.41708 -21.70120 70.06342 1.000 37.94380 309 TYR F O 1
ATOM 13739 N N . PRO F 1 284 ? 39.55906 -19.85215 69.48186 1.000 35.96660 310 PRO F N 1
ATOM 13740 C CA . PRO F 1 284 ? 38.30815 -19.08503 69.30505 1.000 41.34752 310 PRO F CA 1
ATOM 13741 C C . PRO F 1 284 ? 37.34081 -19.71593 68.30630 1.000 42.65585 310 PRO F C 1
ATOM 13742 O O . PRO F 1 284 ? 36.12203 -19.71783 68.55208 1.000 42.36573 310 PRO F O 1
ATOM 13746 N N . ALA F 1 285 ? 37.85803 -20.25826 67.19130 1.000 39.11833 311 ALA F N 1
ATOM 13747 C CA . ALA F 1 285 ? 37.00221 -20.83855 66.15736 1.000 40.23553 311 ALA F CA 1
ATOM 13748 C C . ALA F 1 285 ? 36.30373 -22.09160 66.65286 1.000 41.55877 311 ALA F C 1
ATOM 13749 O O . ALA F 1 285 ? 35.15462 -22.35108 66.28643 1.000 42.30616 311 ALA F O 1
ATOM 13751 N N . LEU F 1 286 ? 36.99060 -22.90218 67.45394 1.000 42.66806 312 LEU F N 1
ATOM 13752 C CA . LEU F 1 286 ? 36.34895 -24.08389 68.01816 1.000 40.69853 312 LEU F CA 1
ATOM 13753 C C . LEU F 1 286 ? 35.25190 -23.68819 69.00565 1.000 44.52586 312 LEU F C 1
ATOM 13754 O O . LEU F 1 286 ? 34.12865 -24.20305 68.94323 1.000 45.52278 312 LEU F O 1
ATOM 13759 N N . LEU F 1 287 ? 35.54541 -22.75482 69.91673 1.000 45.02109 313 LEU F N 1
ATOM 13760 C CA . LEU F 1 287 ? 34.50615 -22.29375 70.83634 1.000 45.87872 313 LEU F CA 1
ATOM 13761 C C . LEU F 1 287 ? 33.29596 -21.76435 70.08227 1.000 48.03263 313 LEU F C 1
ATOM 13762 O O . LEU F 1 287 ? 32.15339 -21.88140 70.56668 1.000 42.22641 313 LEU F O 1
ATOM 13767 N N . GLU F 1 288 ? 33.53206 -21.16962 68.90328 1.000 41.62486 314 GLU F N 1
ATOM 13768 C CA . GLU F 1 288 ? 32.43338 -20.59045 68.14477 1.000 41.46079 314 GLU F CA 1
ATOM 13769 C C . GLU F 1 288 ? 31.60289 -21.67822 67.47508 1.000 45.63435 314 GLU F C 1
ATOM 13770 O O . GLU F 1 288 ? 30.37107 -21.58809 67.43024 1.000 49.46482 314 GLU F O 1
ATOM 13776 N N . ARG F 1 289 ? 32.25570 -22.72265 66.96378 1.000 42.47936 315 ARG F N 1
ATOM 13777 C CA . ARG F 1 289 ? 31.52379 -23.89085 66.47578 1.000 43.07304 315 ARG F CA 1
ATOM 13778 C C . ARG F 1 289 ? 30.65109 -24.50426 67.57530 1.000 50.41239 315 ARG F C 1
ATOM 13779 O O . ARG F 1 289 ? 29.48786 -24.84741 67.33403 1.000 48.26995 315 ARG F O 1
ATOM 13787 N N . ILE F 1 290 ? 31.19752 -24.64283 68.79217 1.000 48.15986 316 ILE F N 1
ATOM 13788 C CA . ILE F 1 290 ? 30.43766 -25.22336 69.89306 1.000 48.63953 316 ILE F CA 1
ATOM 13789 C C . ILE F 1 290 ? 29.26199 -24.32821 70.24530 1.000 48.73072 316 ILE F C 1
ATOM 13790 O O . ILE F 1 290 ? 28.12672 -24.79034 70.38962 1.000 47.28294 316 ILE F O 1
ATOM 13795 N N . LEU F 1 291 ? 29.52554 -23.03373 70.40402 1.000 47.34100 317 LEU F N 1
ATOM 13796 C CA . LEU F 1 291 ? 28.47717 -22.11667 70.81840 1.000 48.55716 317 LEU F CA 1
ATOM 13797 C C . LEU F 1 291 ? 27.34972 -22.07836 69.79278 1.000 54.36441 317 LEU F C 1
ATOM 13798 O O . LEU F 1 291 ? 26.16221 -22.06402 70.15515 1.000 52.88175 317 LEU F O 1
ATOM 13803 N N . ASP F 1 292 ? 27.70124 -22.10164 68.50494 1.000 52.29386 318 ASP F N 1
ATOM 13804 C CA . ASP F 1 292 ? 26.68110 -22.10557 67.46154 1.000 51.15588 318 ASP F CA 1
ATOM 13805 C C . ASP F 1 292 ? 25.89975 -23.41594 67.45076 1.000 51.04214 318 ASP F C 1
ATOM 13806 O O . ASP F 1 292 ? 24.66373 -23.40588 67.45540 1.000 51.78014 318 ASP F O 1
ATOM 13811 N N . GLU F 1 293 ? 26.59151 -24.55849 67.43344 1.000 47.33887 319 GLU F N 1
ATOM 13812 C CA . GLU F 1 293 ? 25.86489 -25.81724 67.29577 1.000 48.04834 319 GLU F CA 1
ATOM 13813 C C . GLU F 1 293 ? 24.87906 -26.01726 68.44133 1.000 52.99608 319 GLU F C 1
ATOM 13814 O O . GLU F 1 293 ? 23.76517 -26.50285 68.22322 1.000 55.85880 319 GLU F O 1
ATOM 13820 N N . ARG F 1 294 ? 25.23746 -25.58977 69.65565 1.000 52.50561 320 ARG F N 1
ATOM 13821 C CA . ARG F 1 294 ? 24.33722 -25.69344 70.80000 1.000 50.16603 320 ARG F CA 1
ATOM 13822 C C . ARG F 1 294 ? 23.37403 -24.51444 70.92232 1.000 53.86046 320 ARG F C 1
ATOM 13823 O O . ARG F 1 294 ? 22.57815 -24.48185 71.86477 1.000 57.46064 320 ARG F O 1
ATOM 13831 N N . GLY F 1 295 ? 23.39188 -23.57074 69.98665 1.000 54.81184 321 GLY F N 1
ATOM 13832 C CA . GLY F 1 295 ? 22.43200 -22.48996 70.00805 1.000 50.96075 321 GLY F CA 1
ATOM 13833 C C . GLY F 1 295 ? 22.53182 -21.55329 71.18410 1.000 54.30208 321 GLY F C 1
ATOM 13834 O O . GLY F 1 295 ? 21.55643 -20.85975 71.48192 1.000 54.84346 321 GLY F O 1
ATOM 13835 N N . ILE F 1 296 ? 23.69544 -21.48755 71.84018 1.000 53.34871 322 ILE F N 1
ATOM 13836 C CA . ILE F 1 296 ? 23.84723 -20.70122 73.05934 1.000 52.05825 322 ILE F CA 1
ATOM 13837 C C . ILE F 1 296 ? 23.57167 -19.22522 72.81001 1.000 49.92011 322 ILE F C 1
ATOM 13838 O O . ILE F 1 296 ? 23.88845 -18.67280 71.75221 1.000 55.81154 322 ILE F O 1
ATOM 13843 N N . GLU F 1 297 ? 23.00582 -18.57114 73.81576 1.000 52.65418 323 GLU F N 1
ATOM 13844 C CA . GLU F 1 297 ? 22.73436 -17.14753 73.71416 1.000 55.71979 323 GLU F CA 1
ATOM 13845 C C . GLU F 1 297 ? 24.02895 -16.34051 73.65412 1.000 57.10230 323 GLU F C 1
ATOM 13846 O O . GLU F 1 297 ? 25.03824 -16.68437 74.27820 1.000 55.39492 323 GLU F O 1
ATOM 13852 N N . ARG F 1 298 ? 23.99545 -15.26439 72.88958 1.000 54.19349 324 ARG F N 1
ATOM 13853 C CA . ARG F 1 298 ? 25.10924 -14.34538 72.74908 1.000 57.10843 324 ARG F CA 1
ATOM 13854 C C . ARG F 1 298 ? 24.57210 -12.94034 72.94844 1.000 60.01931 324 ARG F C 1
ATOM 13855 O O . ARG F 1 298 ? 23.36117 -12.71551 72.84829 1.000 61.30772 324 ARG F O 1
ATOM 13863 N N . PRO F 1 299 ? 25.43847 -11.97591 73.25549 1.000 57.08515 325 PRO F N 1
ATOM 13864 C CA . PRO F 1 299 ? 24.96929 -10.59499 73.42814 1.000 58.33028 325 PRO F CA 1
ATOM 13865 C C . PRO F 1 299 ? 24.38589 -10.05153 72.13571 1.000 66.44383 325 PRO F C 1
ATOM 13866 O O . PRO F 1 299 ? 25.06484 -9.97203 71.10617 1.000 67.50084 325 PRO F O 1
ATOM 13870 N N . GLY F 1 300 ? 23.10651 -9.68002 72.19494 1.000 70.53482 326 GLY F N 1
ATOM 13871 C CA . GLY F 1 300 ? 22.39056 -9.21360 71.03155 1.000 68.35938 326 GLY F CA 1
ATOM 13872 C C . GLY F 1 300 ? 21.71447 -10.29557 70.22009 1.000 68.39271 326 GLY F C 1
ATOM 13873 O O . GLY F 1 300 ? 20.97740 -9.97124 69.28125 1.000 75.55413 326 GLY F O 1
ATOM 13874 N N . ARG F 1 301 ? 21.93550 -11.56781 70.54533 1.000 66.20087 327 ARG F N 1
ATOM 13875 C CA . ARG F 1 301 ? 21.32355 -12.68224 69.82375 1.000 65.72675 327 ARG F CA 1
ATOM 13876 C C . ARG F 1 301 ? 20.77848 -13.65380 70.85950 1.000 65.63111 327 ARG F C 1
ATOM 13877 O O . ARG F 1 301 ? 21.52601 -14.50410 71.36741 1.000 64.68747 327 ARG F O 1
ATOM 13885 N N . PRO F 1 302 ? 19.49568 -13.55240 71.21390 1.000 73.66035 328 PRO F N 1
ATOM 13886 C CA . PRO F 1 302 ? 18.94476 -14.45605 72.23451 1.000 64.71068 328 PRO F CA 1
ATOM 13887 C C . PRO F 1 302 ? 19.01520 -15.90708 71.78710 1.000 61.51130 328 PRO F C 1
ATOM 13888 O O . PRO F 1 302 ? 19.00698 -16.21877 70.59102 1.000 60.19969 328 PRO F O 1
ATOM 13892 N N . GLY F 1 303 ? 19.11790 -16.78818 72.77200 1.000 57.80731 329 GLY F N 1
ATOM 13893 C CA . GLY F 1 303 ? 19.25985 -18.20379 72.51042 1.000 56.11653 329 GLY F CA 1
ATOM 13894 C C . GLY F 1 303 ? 19.09660 -18.99134 73.78927 1.000 55.16834 329 GLY F C 1
ATOM 13895 O O . GLY F 1 303 ? 18.49722 -18.51801 74.75471 1.000 58.58108 329 GLY F O 1
ATOM 13896 N N . VAL F 1 304 ? 19.63696 -20.20730 73.79723 1.000 56.53107 330 VAL F N 1
ATOM 13897 C CA . VAL F 1 304 ? 19.50931 -21.04524 74.98016 1.000 55.01663 330 VAL F CA 1
ATOM 13898 C C . VAL F 1 304 ? 20.41506 -20.52235 76.08943 1.000 62.70368 330 VAL F C 1
ATOM 13899 O O . VAL F 1 304 ? 21.55602 -20.09767 75.85054 1.000 58.67718 330 VAL F O 1
ATOM 13903 N N . ASP F 1 305 ? 19.88013 -20.50745 77.31045 1.000 67.86468 331 ASP F N 1
ATOM 13904 C CA . ASP F 1 305 ? 20.64135 -20.26693 78.53014 1.000 68.23823 331 ASP F CA 1
ATOM 13905 C C . ASP F 1 305 ? 20.81275 -21.60640 79.22210 1.000 69.72145 331 ASP F C 1
ATOM 13906 O O . ASP F 1 305 ? 19.81602 -22.18442 79.67917 1.000 74.53752 331 ASP F O 1
ATOM 13911 N N . PRO F 1 306 ? 22.02123 -22.15030 79.31908 1.000 69.72905 332 PRO F N 1
ATOM 13912 C CA . PRO F 1 306 ? 22.18282 -23.44806 80.00939 1.000 71.83982 332 PRO F CA 1
ATOM 13913 C C . PRO F 1 306 ? 22.41025 -23.28693 81.51105 1.000 73.49797 332 PRO F C 1
ATOM 13914 O O . PRO F 1 306 ? 23.48921 -23.56432 82.04822 1.000 74.70835 332 PRO F O 1
ATOM 13918 N N . CYS F 1 307 ? 21.37497 -22.83693 82.22242 1.000 76.52396 333 CYS F N 1
ATOM 13919 C CA . CYS F 1 307 ? 21.49399 -22.63065 83.66305 1.000 77.94423 333 CYS F CA 1
ATOM 13920 C C . CYS F 1 307 ? 20.24119 -22.97326 84.46091 1.000 89.32621 333 CYS F C 1
ATOM 13921 O O . CYS F 1 307 ? 20.30679 -23.11918 85.69112 1.000 92.63216 333 CYS F O 1
ATOM 13924 N N . ASP G 1 7 ? 90.91041 17.33995 38.84665 1.000 93.34503 33 ASP G N 1
ATOM 13925 C CA . ASP G 1 7 ? 91.70234 16.11929 38.98460 1.000 90.03006 33 ASP G CA 1
ATOM 13926 C C . ASP G 1 7 ? 90.88455 14.97834 39.61392 1.000 85.43837 33 ASP G C 1
ATOM 13927 O O . ASP G 1 7 ? 89.72423 15.16035 39.99507 1.000 83.89870 33 ASP G O 1
ATOM 13932 N N . ASN G 1 8 ? 91.50705 13.81054 39.70454 1.000 80.70809 34 ASN G N 1
ATOM 13933 C CA . ASN G 1 8 ? 90.89301 12.56432 40.16082 1.000 74.56865 34 ASN G CA 1
ATOM 13934 C C . ASN G 1 8 ? 90.74769 12.55406 41.67794 1.000 71.22061 34 ASN G C 1
ATOM 13935 O O . ASN G 1 8 ? 91.76026 12.43468 42.37879 1.000 73.59335 34 ASN G O 1
ATOM 13940 N N . PRO G 1 9 ? 89.52845 12.64467 42.22610 1.000 70.38287 35 PRO G N 1
ATOM 13941 C CA . PRO G 1 9 ? 89.37723 12.81564 43.68533 1.000 69.76631 35 PRO G CA 1
ATOM 13942 C C . PRO G 1 9 ? 89.72771 11.58520 44.50709 1.000 66.13854 35 PRO G C 1
ATOM 13943 O O . PRO G 1 9 ? 89.86521 11.70668 45.72971 1.000 64.96677 35 PRO G O 1
ATOM 13947 N N . TRP G 1 10 ? 89.87387 10.41151 43.89332 1.000 68.07433 36 TRP G N 1
ATOM 13948 C CA . TRP G 1 10 ? 90.33909 9.25067 44.63984 1.000 63.17087 36 TRP G CA 1
ATOM 13949 C C . TRP G 1 10 ? 91.81247 9.34708 45.00067 1.000 65.03566 36 TRP G C 1
ATOM 13950 O O . TRP G 1 10 ? 92.30126 8.50761 45.76452 1.000 66.46735 36 TRP G O 1
ATOM 13961 N N . LEU G 1 11 ? 92.52931 10.34517 44.47800 1.000 68.66218 37 LEU G N 1
ATOM 13962 C CA . LEU G 1 11 ? 93.91175 10.55724 44.89096 1.000 64.41450 37 LEU G CA 1
ATOM 13963 C C . LEU G 1 11 ? 93.99604 11.14303 46.29264 1.000 67.15651 37 LEU G C 1
ATOM 13964 O O . LEU G 1 11 ? 95.06348 11.07932 46.91164 1.000 68.10894 37 LEU G O 1
ATOM 13969 N N . ASP G 1 12 ? 92.88943 11.68649 46.81493 1.000 66.37090 38 ASP G N 1
ATOM 13970 C CA . ASP G 1 12 ? 92.85015 12.19580 48.17878 1.000 72.13240 38 ASP G CA 1
ATOM 13971 C C . ASP G 1 12 ? 92.12341 11.28382 49.15543 1.000 71.54913 38 ASP G C 1
ATOM 13972 O O . ASP G 1 12 ? 92.34230 11.40541 50.36539 1.000 70.95456 38 ASP G O 1
ATOM 13977 N N . ALA G 1 13 ? 91.28823 10.36893 48.66503 1.000 71.07717 39 ALA G N 1
ATOM 13978 C CA . ALA G 1 13 ? 90.60242 9.39620 49.51591 1.000 70.82042 39 ALA G CA 1
ATOM 13979 C C . ALA G 1 13 ? 91.60971 8.32420 49.91674 1.000 68.80962 39 ALA G C 1
ATOM 13980 O O . ALA G 1 13 ? 91.88784 7.38642 49.15735 1.000 66.88153 39 ALA G O 1
ATOM 13982 N N . ARG G 1 14 ? 92.17271 8.49035 51.11036 1.000 64.68709 40 ARG G N 1
ATOM 13983 C CA . ARG G 1 14 ? 93.21546 7.65087 51.68670 1.000 61.65698 40 ARG G CA 1
ATOM 13984 C C . ARG G 1 14 ? 93.32395 8.06658 53.14377 1.000 64.70388 40 ARG G C 1
ATOM 13985 O O . ARG G 1 14 ? 92.80360 9.11235 53.51619 1.000 68.15491 40 ARG G O 1
ATOM 13993 N N . VAL G 1 15 ? 93.87785 7.19430 53.98176 1.000 61.05568 41 VAL G N 1
ATOM 13994 C CA . VAL G 1 15 ? 94.00374 5.77607 53.66864 1.000 64.35711 41 VAL G CA 1
ATOM 13995 C C . VAL G 1 15 ? 92.67043 5.08651 53.96696 1.000 61.52605 41 VAL G C 1
ATOM 13996 O O . VAL G 1 15 ? 92.08099 5.29679 55.03305 1.000 61.65712 41 VAL G O 1
ATOM 14000 N N . LEU G 1 16 ? 92.19476 4.27827 53.01680 1.000 61.54344 42 LEU G N 1
ATOM 14001 C CA . LEU G 1 16 ? 90.87895 3.65658 53.10896 1.000 58.13186 42 LEU G CA 1
ATOM 14002 C C . LEU G 1 16 ? 90.94349 2.26946 53.73590 1.000 54.73807 42 LEU G C 1
ATOM 14003 O O . LEU G 1 16 ? 91.83458 1.46951 53.43051 1.000 52.25580 42 LEU G O 1
ATOM 14008 N N . ASN G 1 17 ? 89.98179 1.99320 54.60782 1.000 51.69833 43 ASN G N 1
ATOM 14009 C CA . ASN G 1 17 ? 89.69705 0.64087 55.07875 1.000 51.28951 43 ASN G CA 1
ATOM 14010 C C . ASN G 1 17 ? 88.51499 0.15489 54.23916 1.000 50.30190 43 ASN G C 1
ATOM 14011 O O . ASN G 1 17 ? 87.37010 0.58038 54.43907 1.000 49.29460 43 ASN G O 1
ATOM 14016 N N . MET G 1 18 ? 88.79536 -0.70081 53.26591 1.000 46.44097 44 MET G N 1
ATOM 14017 C CA . MET G 1 18 ? 87.74903 -1.26350 52.41113 1.000 52.83585 44 MET G CA 1
ATOM 14018 C C . MET G 1 18 ? 87.49429 -2.70384 52.86228 1.000 54.73777 44 MET G C 1
ATOM 14019 O O . MET G 1 18 ? 88.19332 -3.62627 52.43275 1.000 55.14757 44 MET G O 1
ATOM 14024 N N . ALA G 1 19 ? 86.49685 -2.89352 53.74245 1.000 46.75964 45 ALA G N 1
ATOM 14025 C CA . ALA G 1 19 ? 86.21195 -4.21351 54.30162 1.000 46.05292 45 ALA G CA 1
ATOM 14026 C C . ALA G 1 19 ? 85.89568 -5.21229 53.19165 1.000 50.23639 45 ALA G C 1
ATOM 14027 O O . ALA G 1 19 ? 84.90497 -5.05907 52.46753 1.000 47.60990 45 ALA G O 1
ATOM 14029 N N . HIS G 1 20 ? 86.74836 -6.23552 53.06460 1.000 49.68790 46 HIS G N 1
ATOM 14030 C CA . HIS G 1 20 ? 86.70943 -7.18532 51.94807 1.000 49.45322 46 HIS G CA 1
ATOM 14031 C C . HIS G 1 20 ? 85.51866 -8.13479 52.09597 1.000 49.85555 46 HIS G C 1
ATOM 14032 O O . HIS G 1 20 ? 85.55856 -9.07285 52.90230 1.000 46.56525 46 HIS G O 1
ATOM 14039 N N . ALA G 1 21 ? 84.47270 -7.91292 51.29085 1.000 48.96647 47 ALA G N 1
ATOM 14040 C CA . ALA G 1 21 ? 83.18608 -8.58904 51.47260 1.000 46.41562 47 ALA G CA 1
ATOM 14041 C C . ALA G 1 21 ? 82.71388 -8.47209 52.92276 1.000 44.06901 47 ALA G C 1
ATOM 14042 O O . ALA G 1 21 ? 82.10598 -9.39574 53.46641 1.000 43.08559 47 ALA G O 1
ATOM 14044 N N . GLY G 1 22 ? 83.00524 -7.33138 53.56530 1.000 46.60907 48 GLY G N 1
ATOM 14045 C CA . GLY G 1 22 ? 82.68330 -7.10738 54.96567 1.000 46.14284 48 GLY G CA 1
ATOM 14046 C C . GLY G 1 22 ? 83.75899 -7.51478 55.95771 1.000 45.60371 48 GLY G C 1
ATOM 14047 O O . GLY G 1 22 ? 83.63750 -7.18749 57.14376 1.000 47.07705 48 GLY G O 1
ATOM 14048 N N . GLY G 1 23 ? 84.81618 -8.19405 55.50803 1.000 46.51664 49 GLY G N 1
ATOM 14049 C CA . GLY G 1 23 ? 85.83687 -8.73242 56.38381 1.000 46.39075 49 GLY G CA 1
ATOM 14050 C C . GLY G 1 23 ? 85.59753 -10.20788 56.62397 1.000 48.81016 49 GLY G C 1
ATOM 14051 O O . GLY G 1 23 ? 85.08649 -10.59433 57.68531 1.000 44.79724 49 GLY G O 1
ATOM 14052 N N . GLU G 1 24 ? 85.96665 -11.03352 55.63353 1.000 39.65822 50 GLU G N 1
ATOM 14053 C CA . GLU G 1 24 ? 85.57415 -12.44331 55.58095 1.000 42.18892 50 GLU G CA 1
ATOM 14054 C C . GLU G 1 24 ? 86.09673 -13.25989 56.75721 1.000 42.25194 50 GLU G C 1
ATOM 14055 O O . GLU G 1 24 ? 85.57398 -14.34014 57.02906 1.000 38.63575 50 GLU G O 1
ATOM 14061 N N . ASN G 1 25 ? 87.12711 -12.79331 57.44466 1.000 44.70409 51 ASN G N 1
ATOM 14062 C CA . ASN G 1 25 ? 87.69056 -13.56368 58.53641 1.000 44.00237 51 ASN G CA 1
ATOM 14063 C C . ASN G 1 25 ? 87.13669 -13.16119 59.90026 1.000 44.32633 51 ASN G C 1
ATOM 14064 O O . ASN G 1 25 ? 87.29570 -13.91666 60.87234 1.000 40.32009 51 ASN G O 1
ATOM 14069 N N . GLU G 1 26 ? 86.46272 -12.01684 59.98419 1.000 41.39279 52 GLU G N 1
ATOM 14070 C CA . GLU G 1 26 ? 85.82539 -11.56621 61.21525 1.000 44.42495 52 GLU G CA 1
ATOM 14071 C C . GLU G 1 26 ? 84.31511 -11.77977 61.22538 1.000 46.17673 52 GLU G C 1
ATOM 14072 O O . GLU G 1 26 ? 83.71367 -11.66948 62.29614 1.000 46.50949 52 GLU G O 1
ATOM 14078 N N . ALA G 1 27 ? 83.69272 -12.09405 60.07315 1.000 41.28803 53 ALA G N 1
ATOM 14079 C CA . ALA G 1 27 ? 82.23976 -12.13192 59.92407 1.000 41.98754 53 ALA G CA 1
ATOM 14080 C C . ALA G 1 27 ? 81.87207 -12.84729 58.62044 1.000 42.72136 53 ALA G C 1
ATOM 14081 O O . ALA G 1 27 ? 82.65640 -12.80261 57.67174 1.000 39.82123 53 ALA G O 1
ATOM 14083 N N . PRO G 1 28 ? 80.70630 -13.49761 58.52683 1.000 38.62923 54 PRO G N 1
ATOM 14084 C CA . PRO G 1 28 ? 80.37894 -14.26198 57.31352 1.000 36.13206 54 PRO G CA 1
ATOM 14085 C C . PRO G 1 28 ? 80.33954 -13.35232 56.10241 1.000 36.31705 54 PRO G C 1
ATOM 14086 O O . PRO G 1 28 ? 79.65414 -12.32825 56.10692 1.000 39.38015 54 PRO G O 1
ATOM 14090 N N . ALA G 1 29 ? 81.08194 -13.73416 55.06367 1.000 35.71465 55 ALA G N 1
ATOM 14091 C CA . ALA G 1 29 ? 81.31463 -12.83927 53.93211 1.000 38.92171 55 ALA G CA 1
ATOM 14092 C C . ALA G 1 29 ? 80.01778 -12.49668 53.21276 1.000 38.42447 55 ALA G C 1
ATOM 14093 O O . ALA G 1 29 ? 79.13574 -13.34373 53.04231 1.000 33.30721 55 ALA G O 1
ATOM 14095 N N . ASN G 1 30 ? 79.91953 -11.23653 52.79140 1.000 38.65839 56 ASN G N 1
ATOM 14096 C CA . ASN G 1 30 ? 78.86339 -10.77474 51.89544 1.000 41.09886 56 ASN G CA 1
ATOM 14097 C C . ASN G 1 30 ? 77.46715 -10.98168 52.48699 1.000 43.02391 56 ASN G C 1
ATOM 14098 O O . ASN G 1 30 ? 76.52148 -11.35976 51.78696 1.000 44.10288 56 ASN G O 1
ATOM 14103 N N . THR G 1 31 ? 77.32363 -10.70686 53.77853 1.000 38.08673 57 THR G N 1
ATOM 14104 C CA . THR G 1 31 ? 76.02437 -10.63571 54.42798 1.000 39.33739 57 THR G CA 1
ATOM 14105 C C . THR G 1 31 ? 75.80263 -9.21243 54.92038 1.000 40.29879 57 THR G C 1
ATOM 14106 O O . THR G 1 31 ? 76.75496 -8.45520 55.11698 1.000 45.11844 57 THR G O 1
ATOM 14110 N N . LEU G 1 32 ? 74.54078 -8.85312 55.15803 1.000 40.99591 58 LEU G N 1
ATOM 14111 C CA . LEU G 1 32 ? 74.27680 -7.53712 55.73718 1.000 43.39749 58 LEU G CA 1
ATOM 14112 C C . LEU G 1 32 ? 74.90961 -7.40891 57.11262 1.000 42.76695 58 LEU G C 1
ATOM 14113 O O . LEU G 1 32 ? 75.34225 -6.31427 57.50055 1.000 45.93275 58 LEU G O 1
ATOM 14118 N N . TYR G 1 33 ? 74.99950 -8.51849 57.84660 1.000 41.00941 59 TYR G N 1
ATOM 14119 C CA . TYR G 1 33 ? 75.65940 -8.49663 59.14357 1.000 40.28357 59 TYR G CA 1
ATOM 14120 C C . TYR G 1 33 ? 77.09409 -8.01478 59.01414 1.000 42.61186 59 TYR G C 1
ATOM 14121 O O . TYR G 1 33 ? 77.52603 -7.10387 59.73425 1.000 46.77626 59 TYR G O 1
ATOM 14130 N N . ALA G 1 34 ? 77.85680 -8.62310 58.10873 1.000 41.49306 60 ALA G N 1
ATOM 14131 C CA . ALA G 1 34 ? 79.25756 -8.23597 57.98459 1.000 43.44343 60 ALA G CA 1
ATOM 14132 C C . ALA G 1 34 ? 79.38677 -6.80074 57.50002 1.000 41.18498 60 ALA G C 1
ATOM 14133 O O . ALA G 1 34 ? 80.23772 -6.05746 57.98850 1.000 46.07250 60 ALA G O 1
ATOM 14135 N N . PHE G 1 35 ? 78.53164 -6.37598 56.56660 1.000 46.55084 61 PHE G N 1
ATOM 14136 C CA . PHE G 1 35 ? 78.62689 -5.00335 56.08199 1.000 41.60600 61 PHE G CA 1
ATOM 14137 C C . PHE G 1 35 ? 78.30638 -4.01192 57.19181 1.000 49.13226 61 PHE G C 1
ATOM 14138 O O . PHE G 1 35 ? 79.03574 -3.03099 57.37773 1.000 47.41629 61 PHE G O 1
ATOM 14146 N N . LYS G 1 36 ? 77.24634 -4.27035 57.96913 1.000 44.75335 62 LYS G N 1
ATOM 14147 C CA . LYS G 1 36 ? 76.87576 -3.33079 59.02443 1.000 46.79893 62 LYS G CA 1
ATOM 14148 C C . LYS G 1 36 ? 77.96804 -3.23772 60.07248 1.000 45.45881 62 LYS G C 1
ATOM 14149 O O . LYS G 1 36 ? 78.32388 -2.14222 60.51937 1.000 47.17870 62 LYS G O 1
ATOM 14155 N N . ARG G 1 37 ? 78.51882 -4.38267 60.46363 1.000 45.53473 63 ARG G N 1
ATOM 14156 C CA . ARG G 1 37 ? 79.59232 -4.39274 61.44510 1.000 48.13937 63 ARG G CA 1
ATOM 14157 C C . ARG G 1 37 ? 80.82698 -3.67530 60.91203 1.000 46.68204 63 ARG G C 1
ATOM 14158 O O . ARG G 1 37 ? 81.54278 -3.01228 61.66905 1.000 50.06945 63 ARG G O 1
ATOM 14166 N N . ALA G 1 38 ? 81.08749 -3.79122 59.61044 1.000 47.98889 64 ALA G N 1
ATOM 14167 C CA . ALA G 1 38 ? 82.23786 -3.11877 59.01558 1.000 49.13350 64 ALA G CA 1
ATOM 14168 C C . ALA G 1 38 ? 82.15982 -1.61009 59.21172 1.000 48.07407 64 ALA G C 1
ATOM 14169 O O . ALA G 1 38 ? 83.09202 -0.99087 59.72835 1.000 50.39217 64 ALA G O 1
ATOM 14171 N N . VAL G 1 39 ? 81.05459 -0.99446 58.79791 1.000 48.84806 65 VAL G N 1
ATOM 14172 C CA . VAL G 1 39 ? 80.96455 0.45322 58.93180 1.000 51.46240 65 VAL G CA 1
ATOM 14173 C C . VAL G 1 39 ? 80.86170 0.85402 60.40014 1.000 53.43290 65 VAL G C 1
ATOM 14174 O O . VAL G 1 39 ? 81.39941 1.89320 60.80088 1.000 54.68221 65 VAL G O 1
ATOM 14178 N N . LYS G 1 40 ? 80.20782 0.03845 61.23347 1.000 51.34906 66 LYS G N 1
ATOM 14179 C CA . LYS G 1 40 ? 80.09201 0.40162 62.64119 1.000 54.44322 66 LYS G CA 1
ATOM 14180 C C . LYS G 1 40 ? 81.45928 0.51026 63.30036 1.000 53.52923 66 LYS G C 1
ATOM 14181 O O . LYS G 1 40 ? 81.65262 1.34968 64.18306 1.000 55.17558 66 LYS G O 1
ATOM 14187 N N . LEU G 1 41 ? 82.43117 -0.28305 62.86399 1.000 52.66023 67 LEU G N 1
ATOM 14188 C CA . LEU G 1 41 ? 83.78452 -0.14105 63.38339 1.000 54.00244 67 LEU G CA 1
ATOM 14189 C C . LEU G 1 41 ? 84.67628 0.75129 62.52259 1.000 55.18455 67 LEU G C 1
ATOM 14190 O O . LEU G 1 41 ? 85.88112 0.82115 62.77912 1.000 60.13541 67 LEU G O 1
ATOM 14195 N N . GLY G 1 42 ? 84.13203 1.41297 61.50681 1.000 54.25357 68 GLY G N 1
ATOM 14196 C CA . GLY G 1 42 ? 84.82412 2.50698 60.85519 1.000 57.26056 68 GLY G CA 1
ATOM 14197 C C . GLY G 1 42 ? 85.36730 2.29233 59.44494 1.000 60.02007 68 GLY G C 1
ATOM 14198 O O . GLY G 1 42 ? 86.08068 3.17410 58.94629 1.000 59.69718 68 GLY G O 1
ATOM 14199 N N . ALA G 1 43 ? 85.07524 1.17269 58.78358 1.000 52.75074 69 ALA G N 1
ATOM 14200 C CA . ALA G 1 43 ? 85.53163 1.02772 57.40764 1.000 55.51010 69 ALA G CA 1
ATOM 14201 C C . ALA G 1 43 ? 84.99265 2.18908 56.57689 1.000 54.04991 69 ALA G C 1
ATOM 14202 O O . ALA G 1 43 ? 83.89255 2.68731 56.82404 1.000 51.14387 69 ALA G O 1
ATOM 14204 N N . ASN G 1 44 ? 85.79735 2.65789 55.61978 1.000 54.90569 70 ASN G N 1
ATOM 14205 C CA . ASN G 1 44 ? 85.42595 3.79886 54.78360 1.000 52.42731 70 ASN G CA 1
ATOM 14206 C C . ASN G 1 44 ? 84.60738 3.41893 53.56182 1.000 55.01157 70 ASN G C 1
ATOM 14207 O O . ASN G 1 44 ? 84.02748 4.30585 52.92114 1.000 56.67736 70 ASN G O 1
ATOM 14212 N N . MET G 1 45 ? 84.55388 2.13301 53.22565 1.000 55.60121 71 MET G N 1
ATOM 14213 C CA . MET G 1 45 ? 84.05233 1.66609 51.94608 1.000 49.21292 71 MET G CA 1
ATOM 14214 C C . MET G 1 45 ? 83.91733 0.15615 52.02654 1.000 50.78661 71 MET G C 1
ATOM 14215 O O . MET G 1 45 ? 84.77197 -0.51160 52.61011 1.000 49.27908 71 MET G O 1
ATOM 14220 N N . LEU G 1 46 ? 82.83365 -0.36672 51.45862 1.000 52.05359 72 LEU G N 1
ATOM 14221 C CA . LEU G 1 46 ? 82.58493 -1.79943 51.38118 1.000 48.72057 72 LEU G CA 1
ATOM 14222 C C . LEU G 1 46 ? 83.03643 -2.33039 50.02440 1.000 48.82603 72 LEU G C 1
ATOM 14223 O O . LEU G 1 46 ? 82.80269 -1.69382 48.99344 1.000 51.56272 72 LEU G O 1
ATOM 14228 N N . GLU G 1 47 ? 83.69797 -3.48565 50.02969 1.000 47.58006 73 GLU G N 1
ATOM 14229 C CA . GLU G 1 47 ? 83.96987 -4.24029 48.81163 1.000 49.57207 73 GLU G CA 1
ATOM 14230 C C . GLU G 1 47 ? 83.06515 -5.46349 48.78051 1.000 51.06895 73 GLU G C 1
ATOM 14231 O O . GLU G 1 47 ? 82.88488 -6.13132 49.80101 1.000 47.49548 73 GLU G O 1
ATOM 14237 N N . LEU G 1 48 ? 82.49865 -5.76095 47.61161 1.000 49.11332 74 LEU G N 1
ATOM 14238 C CA . LEU G 1 48 ? 81.63517 -6.92910 47.52023 1.000 48.80272 74 LEU G CA 1
ATOM 14239 C C . LEU G 1 48 ? 81.56608 -7.41535 46.07272 1.000 49.27798 74 LEU G C 1
ATOM 14240 O O . LEU G 1 48 ? 81.90198 -6.69316 45.13371 1.000 45.09115 74 LEU G O 1
ATOM 14245 N N . ASP G 1 49 ? 81.09595 -8.65444 45.91323 1.000 51.01935 75 ASP G N 1
ATOM 14246 C CA . ASP G 1 49 ? 81.01963 -9.35400 44.63881 1.000 41.54026 75 ASP G CA 1
ATOM 14247 C C . ASP G 1 49 ? 79.55389 -9.59101 44.28461 1.000 44.02856 75 ASP G C 1
ATOM 14248 O O . ASP G 1 49 ? 78.71635 -9.75451 45.17735 1.000 45.59660 75 ASP G O 1
ATOM 14253 N N . VAL G 1 50 ? 79.22357 -9.61190 42.98397 1.000 42.09806 76 VAL G N 1
ATOM 14254 C CA . VAL G 1 50 ? 77.83867 -9.82200 42.56464 1.000 37.13281 76 VAL G CA 1
ATOM 14255 C C . VAL G 1 50 ? 77.73290 -10.93237 41.52287 1.000 41.45443 76 VAL G C 1
ATOM 14256 O O . VAL G 1 50 ? 78.55598 -11.04347 40.60890 1.000 38.27878 76 VAL G O 1
ATOM 14260 N N . GLN G 1 51 ? 76.70776 -11.75880 41.68499 1.000 43.74298 77 GLN G N 1
ATOM 14261 C CA . GLN G 1 51 ? 76.18265 -12.70715 40.72368 1.000 36.78702 77 GLN G CA 1
ATOM 14262 C C . GLN G 1 51 ? 74.72870 -12.33926 40.48569 1.000 39.67079 77 GLN G C 1
ATOM 14263 O O . GLN G 1 51 ? 74.22967 -11.34851 41.02425 1.000 41.90541 77 GLN G O 1
ATOM 14269 N N . SER G 1 52 ? 74.03566 -13.14223 39.68114 1.000 37.97308 78 SER G N 1
ATOM 14270 C CA . SER G 1 52 ? 72.63505 -12.87935 39.38365 1.000 35.97245 78 SER G CA 1
ATOM 14271 C C . SER G 1 52 ? 71.86390 -14.19049 39.38646 1.000 36.63475 78 SER G C 1
ATOM 14272 O O . SER G 1 52 ? 72.38611 -15.24525 39.02522 1.000 35.98347 78 SER G O 1
ATOM 14275 N N . THR G 1 53 ? 70.61408 -14.11705 39.81172 1.000 41.03390 79 THR G N 1
ATOM 14276 C CA . THR G 1 53 ? 69.82585 -15.32979 39.96194 1.000 41.84001 79 THR G CA 1
ATOM 14277 C C . THR G 1 53 ? 69.19900 -15.72884 38.63836 1.000 40.45438 79 THR G C 1
ATOM 14278 O O . THR G 1 53 ? 69.25715 -14.99745 37.64401 1.000 43.11522 79 THR G O 1
ATOM 14282 N N . LYS G 1 54 ? 68.56015 -16.90160 38.64796 1.000 41.43279 80 LYS G N 1
ATOM 14283 C CA . LYS G 1 54 ? 67.78980 -17.34377 37.49059 1.000 41.51021 80 LYS G CA 1
ATOM 14284 C C . LYS G 1 54 ? 66.76881 -16.29868 37.06012 1.000 42.48611 80 LYS G C 1
ATOM 14285 O O . LYS G 1 54 ? 66.50886 -16.14617 35.85831 1.000 44.37973 80 LYS G O 1
ATOM 14291 N N . ASP G 1 55 ? 66.18269 -15.57251 38.01825 1.000 37.96753 81 ASP G N 1
ATOM 14292 C CA . ASP G 1 55 ? 65.18935 -14.54666 37.72897 1.000 39.63801 81 ASP G CA 1
ATOM 14293 C C . ASP G 1 55 ? 65.80425 -13.15631 37.71271 1.000 43.40229 81 ASP G C 1
ATOM 14294 O O . ASP G 1 55 ? 65.11526 -12.16192 37.97016 1.000 45.74388 81 ASP G O 1
ATOM 14299 N N . ASP G 1 56 ? 67.10361 -13.08421 37.40748 1.000 42.75335 82 ASP G N 1
ATOM 14300 C CA . ASP G 1 56 ? 67.79373 -11.84959 37.02622 1.000 45.29872 82 ASP G CA 1
ATOM 14301 C C . ASP G 1 56 ? 67.93770 -10.86906 38.17479 1.000 44.93518 82 ASP G C 1
ATOM 14302 O O . ASP G 1 56 ? 68.00631 -9.65840 37.94363 1.000 44.24909 82 ASP G O 1
ATOM 14307 N N . GLN G 1 57 ? 67.98018 -11.37272 39.40556 1.000 43.21867 83 GLN G N 1
ATOM 14308 C CA . GLN G 1 57 ? 68.19205 -10.52751 40.56785 1.000 40.57211 83 GLN G CA 1
ATOM 14309 C C . GLN G 1 57 ? 69.67976 -10.49604 40.87804 1.000 40.18231 83 GLN G C 1
ATOM 14310 O O . GLN G 1 57 ? 70.32211 -11.54663 40.95320 1.000 42.95685 83 GLN G O 1
ATOM 14316 N N . LEU G 1 58 ? 70.22633 -9.29801 41.04174 1.000 38.75463 84 LEU G N 1
ATOM 14317 C CA . LEU G 1 58 ? 71.61640 -9.14609 41.45165 1.000 40.37133 84 LEU G CA 1
ATOM 14318 C C . LEU G 1 58 ? 71.74686 -9.42457 42.95374 1.000 40.55612 84 LEU G C 1
ATOM 14319 O O . LEU G 1 58 ? 71.17612 -8.70009 43.77017 1.000 42.79136 84 LEU G O 1
ATOM 14324 N N . VAL G 1 59 ? 72.48545 -10.47594 43.31512 1.000 39.44259 85 VAL G N 1
ATOM 14325 C CA . VAL G 1 59 ? 72.73103 -10.84369 44.70466 1.000 38.12415 85 VAL G CA 1
ATOM 14326 C C . VAL G 1 59 ? 74.22884 -10.75055 44.98827 1.000 41.85152 85 VAL G C 1
ATOM 14327 O O . VAL G 1 59 ? 75.06883 -10.80473 44.07885 1.000 40.07897 85 VAL G O 1
ATOM 14331 N N . VAL G 1 60 ? 74.55079 -10.61565 46.27728 1.000 38.61510 86 VAL G N 1
ATOM 14332 C CA . VAL G 1 60 ? 75.90532 -10.34686 46.75896 1.000 40.07095 86 VAL G CA 1
ATOM 14333 C C . VAL G 1 60 ? 76.49673 -11.65571 47.27137 1.000 41.66312 86 VAL G C 1
ATOM 14334 O O . VAL G 1 60 ? 76.20877 -12.08149 48.39561 1.000 41.42334 86 VAL G O 1
ATOM 14338 N N . ILE G 1 61 ? 77.36793 -12.26535 46.46565 1.000 41.72604 87 ILE G N 1
ATOM 14339 C CA . ILE G 1 61 ? 77.99813 -13.54182 46.78956 1.000 37.95931 87 ILE G CA 1
ATOM 14340 C C . ILE G 1 61 ? 79.18127 -13.70634 45.85105 1.000 37.85431 87 ILE G C 1
ATOM 14341 O O . ILE G 1 61 ? 79.20189 -13.14289 44.75829 1.000 41.76496 87 ILE G O 1
ATOM 14346 N N . HIS G 1 62 ? 80.18636 -14.45734 46.29219 1.000 40.32899 88 HIS G N 1
ATOM 14347 C CA . HIS G 1 62 ? 81.46802 -14.49655 45.60070 1.000 37.26735 88 HIS G CA 1
ATOM 14348 C C . HIS G 1 62 ? 81.51686 -15.62619 44.58098 1.000 41.07820 88 HIS G C 1
ATOM 14349 O O . HIS G 1 62 ? 81.73011 -15.38232 43.39102 1.000 43.14386 88 HIS G O 1
ATOM 14356 N N . ASN G 1 63 ? 81.33272 -16.86137 45.03710 1.000 38.17673 89 ASN G N 1
ATOM 14357 C CA . ASN G 1 63 ? 81.42959 -18.00893 44.15783 1.000 32.96678 89 ASN G CA 1
ATOM 14358 C C . ASN G 1 63 ? 80.21260 -18.11060 43.25533 1.000 38.94592 89 ASN G C 1
ATOM 14359 O O . ASN G 1 63 ? 79.17574 -17.46546 43.47307 1.000 37.20000 89 ASN G O 1
ATOM 14364 N N . ALA G 1 64 ? 80.35440 -18.94824 42.22191 1.000 38.02987 90 ALA G N 1
ATOM 14365 C CA . ALA G 1 64 ? 79.27166 -19.15037 41.27209 1.000 35.24920 90 ALA G CA 1
ATOM 14366 C C . ALA G 1 64 ? 78.22836 -20.11166 41.80924 1.000 34.09312 90 ALA G C 1
ATOM 14367 O O . ALA G 1 64 ? 77.09993 -20.08590 41.32411 1.000 34.93260 90 ALA G O 1
ATOM 14369 N N . THR G 1 65 ? 78.58754 -20.93518 42.80696 1.000 34.32159 91 THR G N 1
ATOM 14370 C CA . THR G 1 65 ? 77.69657 -21.86926 43.50362 1.000 39.09575 91 THR G CA 1
ATOM 14371 C C . THR G 1 65 ? 77.51211 -21.49366 44.97843 1.000 40.67086 91 THR G C 1
ATOM 14372 O O . THR G 1 65 ? 78.40642 -20.92870 45.61544 1.000 38.06711 91 THR G O 1
ATOM 14376 N N . VAL G 1 66 ? 76.36376 -21.87249 45.55004 1.000 38.50456 92 VAL G N 1
ATOM 14377 C CA . VAL G 1 66 ? 76.11095 -21.52963 46.94784 1.000 38.50826 92 VAL G CA 1
ATOM 14378 C C . VAL G 1 66 ? 76.78722 -22.46638 47.93523 1.000 36.95718 92 VAL G C 1
ATOM 14379 O O . VAL G 1 66 ? 76.69149 -22.22663 49.14221 1.000 40.69376 92 VAL G O 1
ATOM 14383 N N . ASP G 1 67 ? 77.51375 -23.48268 47.46425 1.000 34.71274 93 ASP G N 1
ATOM 14384 C CA . ASP G 1 67 ? 77.90491 -24.60865 48.31840 1.000 40.28317 93 ASP G CA 1
ATOM 14385 C C . ASP G 1 67 ? 78.83206 -24.19783 49.46309 1.000 39.10996 93 ASP G C 1
ATOM 14386 O O . ASP G 1 67 ? 78.66103 -24.65030 50.60024 1.000 38.74405 93 ASP G O 1
ATOM 14391 N N . GLN G 1 68 ? 79.83089 -23.36587 49.17775 1.000 34.85147 94 GLN G N 1
ATOM 14392 C CA . GLN G 1 68 ? 80.90772 -23.15698 50.13628 1.000 37.55348 94 GLN G CA 1
ATOM 14393 C C . GLN G 1 68 ? 80.42591 -22.37872 51.34471 1.000 38.82257 94 GLN G C 1
ATOM 14394 O O . GLN G 1 68 ? 80.87734 -22.62853 52.46355 1.000 43.54519 94 GLN G O 1
ATOM 14400 N N . THR G 1 69 ? 79.51915 -21.42929 51.14841 1.000 35.57401 95 THR G N 1
ATOM 14401 C CA . THR G 1 69 ? 79.18804 -20.50397 52.21668 1.000 40.39299 95 THR G CA 1
ATOM 14402 C C . THR G 1 69 ? 77.78898 -20.70759 52.78131 1.000 37.86539 95 THR G C 1
ATOM 14403 O O . THR G 1 69 ? 77.37553 -19.93876 53.65505 1.000 38.44962 95 THR G O 1
ATOM 14407 N N . THR G 1 70 ? 77.04131 -21.70543 52.30994 1.000 37.04845 96 THR G N 1
ATOM 14408 C CA . THR G 1 70 ? 75.67718 -21.90230 52.77946 1.000 36.93700 96 THR G CA 1
ATOM 14409 C C . THR G 1 70 ? 75.40105 -23.38235 53.01320 1.000 36.84634 96 THR G C 1
ATOM 14410 O O . THR G 1 70 ? 76.26760 -24.24460 52.84804 1.000 35.55281 96 THR G O 1
ATOM 14414 N N . ASP G 1 71 ? 74.15999 -23.65149 53.41310 1.000 37.60134 97 ASP G N 1
ATOM 14415 C CA . ASP G 1 71 ? 73.61650 -24.98432 53.62742 1.000 39.10464 97 ASP G CA 1
ATOM 14416 C C . ASP G 1 71 ? 73.00185 -25.57443 52.36986 1.000 37.52762 97 ASP G C 1
ATOM 14417 O O . ASP G 1 71 ? 72.55086 -26.71813 52.40031 1.000 43.67412 97 ASP G O 1
ATOM 14422 N N . GLY G 1 72 ? 72.94720 -24.82145 51.27379 1.000 40.92833 98 GLY G N 1
ATOM 14423 C CA . GLY G 1 72 ? 72.36809 -25.29986 50.03759 1.000 44.50888 98 GLY G CA 1
ATOM 14424 C C . GLY G 1 72 ? 73.40910 -25.75233 49.02994 1.000 37.37769 98 GLY G C 1
ATOM 14425 O O . GLY G 1 72 ? 74.60680 -25.81901 49.30752 1.000 38.22841 98 GLY G O 1
ATOM 14426 N N . THR G 1 73 ? 72.92848 -26.05048 47.82502 1.000 42.34997 99 THR G N 1
ATOM 14427 C CA . THR G 1 73 ? 73.80554 -26.48522 46.74237 1.000 42.26102 99 THR G CA 1
ATOM 14428 C C . THR G 1 73 ? 73.21080 -26.07932 45.39762 1.000 41.64792 99 THR G C 1
ATOM 14429 O O . THR G 1 73 ? 71.98609 -26.00239 45.23789 1.000 36.26430 99 THR G O 1
ATOM 14433 N N . GLY G 1 74 ? 74.08988 -25.81453 44.43598 1.000 46.99761 100 GLY G N 1
ATOM 14434 C CA . GLY G 1 74 ? 73.69949 -25.40963 43.09645 1.000 39.22338 100 GLY G CA 1
ATOM 14435 C C . GLY G 1 74 ? 74.31605 -24.07951 42.69564 1.000 36.44274 100 GLY G C 1
ATOM 14436 O O . GLY G 1 74 ? 74.85392 -23.33473 43.50947 1.000 39.33291 100 GLY G O 1
ATOM 14437 N N . LYS G 1 75 ? 74.22081 -23.78916 41.39627 1.000 42.90867 101 LYS G N 1
ATOM 14438 C CA . LYS G 1 75 ? 74.69878 -22.51091 40.88646 1.000 36.01708 101 LYS G CA 1
ATOM 14439 C C . LYS G 1 75 ? 73.65706 -21.43860 41.15567 1.000 37.49145 101 LYS G C 1
ATOM 14440 O O . LYS G 1 75 ? 72.45295 -21.66654 40.97407 1.000 38.85064 101 LYS G O 1
ATOM 14446 N N . VAL G 1 76 ? 74.13049 -20.26112 41.57990 1.000 32.69676 102 VAL G N 1
ATOM 14447 C CA . VAL G 1 76 ? 73.24681 -19.10675 41.74337 1.000 34.12232 102 VAL G CA 1
ATOM 14448 C C . VAL G 1 76 ? 72.40491 -18.89354 40.48763 1.000 34.95886 102 VAL G C 1
ATOM 14449 O O . VAL G 1 76 ? 71.20025 -18.62123 40.56454 1.000 37.20020 102 VAL G O 1
ATOM 14453 N N . ARG G 1 77 ? 73.01337 -19.01449 39.31247 1.000 34.00383 103 ARG G N 1
ATOM 14454 C CA . ARG G 1 77 ? 72.25678 -18.68611 38.10616 1.000 38.55345 103 ARG G CA 1
ATOM 14455 C C . ARG G 1 77 ? 71.13023 -19.67876 37.85119 1.000 38.27866 103 ARG G C 1
ATOM 14456 O O . ARG G 1 77 ? 70.20400 -19.34133 37.12670 1.000 37.96751 103 ARG G O 1
ATOM 14464 N N . ASP G 1 78 ? 71.16173 -20.86366 38.47987 1.000 40.59359 104 ASP G N 1
ATOM 14465 C CA . ASP G 1 78 ? 70.12659 -21.89275 38.35604 1.000 40.66904 104 ASP G CA 1
ATOM 14466 C C . ASP G 1 78 ? 69.03197 -21.78465 39.41561 1.000 40.05624 104 ASP G C 1
ATOM 14467 O O . ASP G 1 78 ? 68.14839 -22.64028 39.46473 1.000 41.49010 104 ASP G O 1
ATOM 14472 N N . LEU G 1 79 ? 69.06840 -20.76316 40.26006 1.000 41.36293 105 LEU G N 1
ATOM 14473 C CA . LEU G 1 79 ? 68.19891 -20.65125 41.41549 1.000 35.95030 105 LEU G CA 1
ATOM 14474 C C . LEU G 1 79 ? 67.54280 -19.27903 41.39023 1.000 42.61565 105 LEU G C 1
ATOM 14475 O O . LEU G 1 79 ? 68.16730 -18.28409 40.98368 1.000 36.50372 105 LEU G O 1
ATOM 14480 N N . THR G 1 80 ? 66.27471 -19.24316 41.81118 1.000 39.50372 106 THR G N 1
ATOM 14481 C CA . THR G 1 80 ? 65.54680 -18.00083 42.00680 1.000 40.01163 106 THR G CA 1
ATOM 14482 C C . THR G 1 80 ? 66.01574 -17.29810 43.28119 1.000 40.24874 106 THR G C 1
ATOM 14483 O O . THR G 1 80 ? 66.52489 -17.92483 44.21432 1.000 35.58802 106 THR G O 1
ATOM 14487 N N . PHE G 1 81 ? 65.82329 -15.97527 43.31887 1.000 40.09219 107 PHE G N 1
ATOM 14488 C CA . PHE G 1 81 ? 66.17079 -15.23992 44.52784 1.000 41.13095 107 PHE G CA 1
ATOM 14489 C C . PHE G 1 81 ? 65.43910 -15.79061 45.74339 1.000 42.75684 107 PHE G C 1
ATOM 14490 O O . PHE G 1 81 ? 65.98744 -15.78839 46.84422 1.000 41.58267 107 PHE G O 1
ATOM 14498 N N . GLU G 1 82 ? 64.21013 -16.27632 45.56736 1.000 45.51806 108 GLU G N 1
ATOM 14499 C CA . GLU G 1 82 ? 63.50124 -16.89467 46.68257 1.000 43.69935 108 GLU G CA 1
ATOM 14500 C C . GLU G 1 82 ? 64.24996 -18.12198 47.20353 1.000 43.32602 108 GLU G C 1
ATOM 14501 O O . GLU G 1 82 ? 64.43096 -18.28644 48.41839 1.000 42.00452 108 GLU G O 1
ATOM 14507 N N . GLN G 1 83 ? 64.69909 -19.00069 46.30008 1.000 39.77951 109 GLN G N 1
ATOM 14508 C CA . GLN G 1 83 ? 65.51048 -20.12930 46.74737 1.000 40.69691 109 GLN G CA 1
ATOM 14509 C C . GLN G 1 83 ? 66.80563 -19.65183 47.40022 1.000 40.46234 109 GLN G C 1
ATOM 14510 O O . GLN G 1 83 ? 67.23759 -20.20127 48.41920 1.000 44.64854 109 GLN G O 1
ATOM 14516 N N . VAL G 1 84 ? 67.42915 -18.61628 46.84181 1.000 38.69280 110 VAL G N 1
ATOM 14517 C CA . VAL G 1 84 ? 68.76311 -18.23626 47.28672 1.000 41.78007 110 VAL G CA 1
ATOM 14518 C C . VAL G 1 84 ? 68.69710 -17.55580 48.65104 1.000 42.62845 110 VAL G C 1
ATOM 14519 O O . VAL G 1 84 ? 69.54239 -17.79110 49.52004 1.000 40.01818 110 VAL G O 1
ATOM 14523 N N . HIS G 1 85 ? 67.65707 -16.74878 48.87393 1.000 42.78387 111 HIS G N 1
ATOM 14524 C CA . HIS G 1 85 ? 67.53857 -15.92622 50.06698 1.000 40.27731 111 HIS G CA 1
ATOM 14525 C C . HIS G 1 85 ? 67.21037 -16.75065 51.30962 1.000 42.09326 111 HIS G C 1
ATOM 14526 O O . HIS G 1 85 ? 67.50930 -16.32320 52.42664 1.000 41.65148 111 HIS G O 1
ATOM 14533 N N . GLU G 1 86 ? 66.63744 -17.93176 51.12915 1.000 42.40473 112 GLU G N 1
ATOM 14534 C CA . GLU G 1 86 ? 66.25796 -18.81794 52.21939 1.000 41.62835 112 GLU G CA 1
ATOM 14535 C C . GLU G 1 86 ? 67.45132 -19.52993 52.84967 1.000 43.84149 112 GLU G C 1
ATOM 14536 O O . GLU G 1 86 ? 67.34311 -20.01739 53.98576 1.000 41.12255 112 GLU G O 1
ATOM 14542 N N . LEU G 1 87 ? 68.56412 -19.63098 52.12098 1.000 41.06968 113 LEU G N 1
ATOM 14543 C CA . LEU G 1 87 ? 69.72480 -20.36700 52.58590 1.000 36.74366 113 LEU G CA 1
ATOM 14544 C C . LEU G 1 87 ? 70.43351 -19.60582 53.70186 1.000 40.63786 113 LEU G C 1
ATOM 14545 O O . LEU G 1 87 ? 70.22573 -18.40846 53.91210 1.000 36.95919 113 LEU G O 1
ATOM 14550 N N . ASP G 1 88 ? 71.29305 -20.32535 54.41283 1.000 39.69273 114 ASP G N 1
ATOM 14551 C CA . ASP G 1 88 ? 71.99152 -19.80902 55.58840 1.000 34.70744 114 ASP G CA 1
ATOM 14552 C C . ASP G 1 88 ? 73.41659 -19.44282 55.17200 1.000 33.80931 114 ASP G C 1
ATOM 14553 O O . ASP G 1 88 ? 74.29434 -20.30345 55.05689 1.000 33.57796 114 ASP G O 1
ATOM 14558 N N . ALA G 1 89 ? 73.66056 -18.15719 54.97588 1.000 36.01119 115 ALA G N 1
ATOM 14559 C CA . ALA G 1 89 ? 74.94209 -17.70393 54.44634 1.000 36.64817 115 ALA G CA 1
ATOM 14560 C C . ALA G 1 89 ? 76.00993 -17.54070 55.52713 1.000 33.16607 115 ALA G C 1
ATOM 14561 O O . ALA G 1 89 ? 77.03739 -16.90790 55.27556 1.000 35.77137 115 ALA G O 1
ATOM 14563 N N . ALA G 1 90 ? 75.79061 -18.09143 56.72080 1.000 31.27608 116 ALA G N 1
ATOM 14564 C CA . ALA G 1 90 ? 76.85305 -18.21291 57.70783 1.000 33.49848 116 ALA G CA 1
ATOM 14565 C C . ALA G 1 90 ? 76.99365 -19.65814 58.15060 1.000 39.63274 116 ALA G C 1
ATOM 14566 O O . ALA G 1 90 ? 77.53315 -19.91474 59.23691 1.000 33.87454 116 ALA G O 1
ATOM 14568 N N . TYR G 1 91 ? 76.50362 -20.59475 57.31501 1.000 38.49753 117 TYR G N 1
ATOM 14569 C CA . TYR G 1 91 ? 76.43658 -22.01207 57.66569 1.000 35.19252 117 TYR G CA 1
ATOM 14570 C C . TYR G 1 91 ? 77.81488 -22.60610 57.92468 1.000 37.66929 117 TYR G C 1
ATOM 14571 O O . TYR G 1 91 ? 77.95622 -23.52474 58.75411 1.000 36.40688 117 TYR G O 1
ATOM 14580 N N . ASN G 1 92 ? 78.83870 -22.10500 57.22595 1.000 32.74499 118 ASN G N 1
ATOM 14581 C CA . ASN G 1 92 ? 80.17659 -22.67982 57.29378 1.000 35.88904 118 ASN G CA 1
ATOM 14582 C C . ASN G 1 92 ? 81.22446 -21.65913 57.72468 1.000 36.73128 118 ASN G C 1
ATOM 14583 O O . ASN G 1 92 ? 82.41267 -21.86752 57.49058 1.000 36.65298 118 ASN G O 1
ATOM 14588 N N . PHE G 1 93 ? 80.81480 -20.55226 58.33261 1.000 37.37576 119 PHE G N 1
ATOM 14589 C CA . PHE G 1 93 ? 81.75522 -19.50190 58.68036 1.000 40.81501 119 PHE G CA 1
ATOM 14590 C C . PHE G 1 93 ? 82.46364 -19.83519 59.99558 1.000 41.65447 119 PHE G C 1
ATOM 14591 O O . PHE G 1 93 ? 81.83192 -20.27278 60.96041 1.000 44.93489 119 PHE G O 1
ATOM 14599 N N . ILE G 1 94 ? 83.78542 -19.64618 60.01671 1.000 41.81997 120 ILE G N 1
ATOM 14600 C CA . ILE G 1 94 ? 84.60761 -19.86888 61.19681 1.000 39.12726 120 ILE G CA 1
ATOM 14601 C C . ILE G 1 94 ? 85.48558 -18.63783 61.35726 1.000 41.39874 120 ILE G C 1
ATOM 14602 O O . ILE G 1 94 ? 86.31634 -18.35585 60.48400 1.000 39.65764 120 ILE G O 1
ATOM 14607 N N . PRO G 1 95 ? 85.36533 -17.88993 62.46253 1.000 44.83958 121 PRO G N 1
ATOM 14608 C CA . PRO G 1 95 ? 86.27245 -16.74993 62.69465 1.000 43.55076 121 PRO G CA 1
ATOM 14609 C C . PRO G 1 95 ? 87.74051 -17.13559 62.52371 1.000 42.04305 121 PRO G C 1
ATOM 14610 O O . PRO G 1 95 ? 88.23543 -18.07539 63.14858 1.000 40.14952 121 PRO G O 1
ATOM 14614 N N . GLY G 1 96 ? 88.43165 -16.43294 61.63264 1.000 45.62441 122 GLY G N 1
ATOM 14615 C CA . GLY G 1 96 ? 89.81420 -16.71539 61.33430 1.000 46.03608 122 GLY G CA 1
ATOM 14616 C C . GLY G 1 96 ? 90.04532 -17.58339 60.11504 1.000 49.64877 122 GLY G C 1
ATOM 14617 O O . GLY G 1 96 ? 91.20420 -17.73002 59.70026 1.000 46.26473 122 GLY G O 1
ATOM 14618 N N . ARG G 1 97 ? 88.98532 -18.17705 59.53614 1.000 44.80394 123 ARG G N 1
ATOM 14619 C CA . ARG G 1 97 ? 89.16721 -19.13639 58.45226 1.000 43.36276 123 ARG G CA 1
ATOM 14620 C C . ARG G 1 97 ? 88.15969 -18.96694 57.32490 1.000 44.77920 123 ARG G C 1
ATOM 14621 O O . ARG G 1 97 ? 88.10508 -19.82660 56.43028 1.000 45.32236 123 ARG G O 1
ATOM 14629 N N . HIS G 1 98 ? 87.34615 -17.91724 57.34796 1.000 44.61193 124 HIS G N 1
ATOM 14630 C CA . HIS G 1 98 ? 86.34739 -17.67257 56.30036 1.000 44.16695 124 HIS G CA 1
ATOM 14631 C C . HIS G 1 98 ? 85.34738 -18.83024 56.33048 1.000 43.23588 124 HIS G C 1
ATOM 14632 O O . HIS G 1 98 ? 84.81266 -19.13512 57.40684 1.000 42.00188 124 HIS G O 1
ATOM 14639 N N . ALA G 1 99 ? 85.07615 -19.50731 55.21296 1.000 45.07058 125 ALA G N 1
ATOM 14640 C CA . ALA G 1 99 ? 84.05595 -20.55306 55.14682 1.000 39.37057 125 ALA G CA 1
ATOM 14641 C C . ALA G 1 99 ? 84.71197 -21.88619 54.79796 1.000 41.20093 125 ALA G C 1
ATOM 14642 O O . ALA G 1 99 ? 85.27886 -22.04008 53.70872 1.000 43.12563 125 ALA G O 1
ATOM 14644 N N . VAL G 1 100 ? 84.61946 -22.84965 55.71056 1.000 39.66850 126 VAL G N 1
ATOM 14645 C CA . VAL G 1 100 ? 85.17711 -24.18326 55.50678 1.000 38.27479 126 VAL G CA 1
ATOM 14646 C C . VAL G 1 100 ? 84.09600 -25.22292 55.79643 1.000 41.15944 126 VAL G C 1
ATOM 14647 O O . VAL G 1 100 ? 83.80849 -25.49867 56.96735 1.000 40.51020 126 VAL G O 1
ATOM 14651 N N . PRO G 1 101 ? 83.48072 -25.83070 54.78010 1.000 38.70053 127 PRO G N 1
ATOM 14652 C CA . PRO G 1 101 ? 82.48558 -26.87849 55.04237 1.000 36.85039 127 PRO G CA 1
ATOM 14653 C C . PRO G 1 101 ? 83.14335 -28.13053 55.58838 1.000 39.41369 127 PRO G C 1
ATOM 14654 O O . PRO G 1 101 ? 84.36241 -28.30184 55.51388 1.000 46.27814 127 PRO G O 1
ATOM 14658 N N . GLY G 1 102 ? 82.31507 -29.00038 56.17109 1.000 38.81261 128 GLY G N 1
ATOM 14659 C CA . GLY G 1 102 ? 82.73016 -30.33488 56.54341 1.000 37.31784 128 GLY G CA 1
ATOM 14660 C C . GLY G 1 102 ? 83.37928 -30.50056 57.90892 1.000 46.36240 128 GLY G C 1
ATOM 14661 O O . GLY G 1 102 ? 83.79899 -31.60963 58.24297 1.000 43.81357 128 GLY G O 1
ATOM 14662 N N . GLU G 1 103 ? 83.48022 -29.43181 58.71126 1.000 43.27496 129 GLU G N 1
ATOM 14663 C CA . GLU G 1 103 ? 84.09355 -29.51128 60.03286 1.000 47.12361 129 GLU G CA 1
ATOM 14664 C C . GLU G 1 103 ? 83.04461 -29.81551 61.08752 1.000 43.48012 129 GLU G C 1
ATOM 14665 O O . GLU G 1 103 ? 81.83912 -29.73849 60.82727 1.000 44.76839 129 GLU G O 1
ATOM 14671 N N . PRO G 1 104 ? 83.47390 -30.22934 62.28196 1.000 50.24682 130 PRO G N 1
ATOM 14672 C CA . PRO G 1 104 ? 82.52483 -30.47486 63.37667 1.000 44.25767 130 PRO G CA 1
ATOM 14673 C C . PRO G 1 104 ? 81.65464 -29.25479 63.62119 1.000 48.91972 130 PRO G C 1
ATOM 14674 O O . PRO G 1 104 ? 82.15911 -28.11672 63.61320 1.000 46.54898 130 PRO G O 1
ATOM 14678 N N . PRO G 1 105 ? 80.34055 -29.45371 63.83134 1.000 49.17042 131 PRO G N 1
ATOM 14679 C CA . PRO G 1 105 ? 79.39263 -28.32483 63.75111 1.000 44.50348 131 PRO G CA 1
ATOM 14680 C C . PRO G 1 105 ? 79.59150 -27.28300 64.81785 1.000 47.63345 131 PRO G C 1
ATOM 14681 O O . PRO G 1 105 ? 79.09776 -26.15594 64.66327 1.000 50.25592 131 PRO G O 1
ATOM 14685 N N . GLU G 1 106 ? 80.29893 -27.61815 65.89329 1.000 46.65093 132 GLU G N 1
ATOM 14686 C CA . GLU G 1 106 ? 80.61968 -26.64930 66.92545 1.000 50.96533 132 GLU G CA 1
ATOM 14687 C C . GLU G 1 106 ? 81.62478 -25.61415 66.46167 1.000 49.58361 132 GLU G C 1
ATOM 14688 O O . GLU G 1 106 ? 81.88438 -24.65292 67.19036 1.000 49.16812 132 GLU G O 1
ATOM 14694 N N . SER G 1 107 ? 82.19711 -25.77717 65.27510 1.000 45.05519 133 SER G N 1
ATOM 14695 C CA . SER G 1 107 ? 83.11312 -24.77632 64.76110 1.000 42.34333 133 SER G CA 1
ATOM 14696 C C . SER G 1 107 ? 82.40013 -23.50718 64.30234 1.000 42.23643 133 SER G C 1
ATOM 14697 O O . SER G 1 107 ? 83.06623 -22.50543 64.02410 1.000 46.42766 133 SER G O 1
ATOM 14700 N N . TYR G 1 108 ? 81.07146 -23.51410 64.21922 1.000 37.68922 134 TYR G N 1
ATOM 14701 C CA . TYR G 1 108 ? 80.33082 -22.52858 63.43262 1.000 41.01251 134 TYR G CA 1
ATOM 14702 C C . TYR G 1 108 ? 79.43636 -21.70300 64.34857 1.000 38.34467 134 TYR G C 1
ATOM 14703 O O . TYR G 1 108 ? 78.24588 -22.01473 64.51413 1.000 39.90212 134 TYR G O 1
ATOM 14712 N N . PRO G 1 109 ? 79.95298 -20.61348 64.92595 1.000 42.77542 135 PRO G N 1
ATOM 14713 C CA . PRO G 1 109 ? 79.18091 -19.89209 65.95905 1.000 42.16034 135 PRO G CA 1
ATOM 14714 C C . PRO G 1 109 ? 77.86403 -19.29499 65.46248 1.000 45.35683 135 PRO G C 1
ATOM 14715 O O . PRO G 1 109 ? 76.93118 -19.13506 66.26076 1.000 44.91459 135 PRO G O 1
ATOM 14719 N N . LEU G 1 110 ? 77.74993 -18.94421 64.18226 1.000 40.09586 136 LEU G N 1
ATOM 14720 C CA . LEU G 1 110 ? 76.53674 -18.30866 63.68893 1.000 38.15699 136 LEU G CA 1
ATOM 14721 C C . LEU G 1 110 ? 75.69989 -19.21947 62.79881 1.000 37.54770 136 LEU G C 1
ATOM 14722 O O . LEU G 1 110 ? 74.63869 -18.79470 62.33055 1.000 40.52951 136 LEU G O 1
ATOM 14727 N N . ARG G 1 111 ? 76.13788 -20.45336 62.55208 1.000 36.36825 137 ARG G N 1
ATOM 14728 C CA . ARG G 1 111 ? 75.26985 -21.42197 61.89958 1.000 38.58180 137 ARG G CA 1
ATOM 14729 C C . ARG G 1 111 ? 73.97514 -21.53946 62.67476 1.000 38.36870 137 ARG G C 1
ATOM 14730 O O . ARG G 1 111 ? 73.98997 -21.70447 63.89562 1.000 42.47995 137 ARG G O 1
ATOM 14738 N N . GLY G 1 112 ? 72.85539 -21.45077 61.96011 1.000 41.37297 138 GLY G N 1
ATOM 14739 C CA . GLY G 1 112 ? 71.53623 -21.55164 62.54360 1.000 34.28325 138 GLY G CA 1
ATOM 14740 C C . GLY G 1 112 ? 70.84935 -20.22827 62.79191 1.000 38.91804 138 GLY G C 1
ATOM 14741 O O . GLY G 1 112 ? 69.62953 -20.21330 63.00578 1.000 41.19125 138 GLY G O 1
ATOM 14742 N N . VAL G 1 113 ? 71.57570 -19.11248 62.76761 1.000 34.33169 139 VAL G N 1
ATOM 14743 C CA . VAL G 1 113 ? 70.90714 -17.84110 63.01082 1.000 35.02200 139 VAL G CA 1
ATOM 14744 C C . VAL G 1 113 ? 69.91184 -17.53787 61.89096 1.000 36.94920 139 VAL G C 1
ATOM 14745 O O . VAL G 1 113 ? 68.75789 -17.16359 62.14049 1.000 35.47031 139 VAL G O 1
ATOM 14749 N N . ARG G 1 114 ? 70.32131 -17.73881 60.63724 1.000 35.06840 140 ARG G N 1
ATOM 14750 C CA . ARG G 1 114 ? 69.44054 -17.37865 59.53468 1.000 33.15299 140 ARG G CA 1
ATOM 14751 C C . ARG G 1 114 ? 68.14824 -18.19452 59.55815 1.000 37.53067 140 ARG G C 1
ATOM 14752 O O . ARG G 1 114 ? 67.11119 -17.74167 59.05148 1.000 33.83327 140 ARG G O 1
ATOM 14760 N N . THR G 1 115 ? 68.17290 -19.38399 60.15504 1.000 36.78984 141 THR G N 1
ATOM 14761 C CA . THR G 1 115 ? 67.04931 -20.31441 60.05143 1.000 40.12443 141 THR G CA 1
ATOM 14762 C C . THR G 1 115 ? 66.30675 -20.50390 61.38236 1.000 41.25316 141 THR G C 1
ATOM 14763 O O . THR G 1 115 ? 65.42250 -21.36559 61.48772 1.000 40.59070 141 THR G O 1
ATOM 14767 N N . GLY G 1 116 ? 66.61680 -19.69307 62.38751 1.000 34.19265 142 GLY G N 1
ATOM 14768 C CA . GLY G 1 116 ? 65.87564 -19.68510 63.62893 1.000 36.45581 142 GLY G CA 1
ATOM 14769 C C . GLY G 1 116 ? 66.27546 -20.71477 64.67150 1.000 44.05459 142 GLY G C 1
ATOM 14770 O O . GLY G 1 116 ? 65.61856 -20.79110 65.71636 1.000 47.41863 142 GLY G O 1
ATOM 14771 N N . GLU G 1 117 ? 67.31546 -21.52282 64.42782 1.000 42.57818 143 GLU G N 1
ATOM 14772 C CA . GLU G 1 117 ? 67.70493 -22.52185 65.42113 1.000 43.00950 143 GLU G CA 1
ATOM 14773 C C . GLU G 1 117 ? 68.41998 -21.88275 66.59597 1.000 44.27673 143 GLU G C 1
ATOM 14774 O O . GLU G 1 117 ? 68.43182 -22.45038 67.69489 1.000 42.76386 143 GLU G O 1
ATOM 14780 N N . LYS G 1 118 ? 68.96962 -20.68926 66.39307 1.000 46.12319 144 LYS G N 1
ATOM 14781 C CA . LYS G 1 118 ? 69.81860 -19.97767 67.33115 1.000 40.07501 144 LYS G CA 1
ATOM 14782 C C . LYS G 1 118 ? 69.46872 -18.49735 67.21860 1.000 38.60852 144 LYS G C 1
ATOM 14783 O O . LYS G 1 118 ? 69.31856 -17.98122 66.11121 1.000 40.61580 144 LYS G O 1
ATOM 14789 N N . LYS G 1 119 ? 69.33528 -17.82578 68.35728 1.000 37.91685 145 LYS G N 1
ATOM 14790 C CA . LYS G 1 119 ? 69.08148 -16.39589 68.38886 1.000 34.73514 145 LYS G CA 1
ATOM 14791 C C . LYS G 1 119 ? 70.20281 -15.61976 67.69188 1.000 38.51777 145 LYS G C 1
ATOM 14792 O O . LYS G 1 119 ? 71.35286 -16.06306 67.66127 1.000 35.37267 145 LYS G O 1
ATOM 14798 N N . PRO G 1 120 ? 69.89998 -14.45275 67.13150 1.000 35.85080 146 PRO G N 1
ATOM 14799 C CA . PRO G 1 120 ? 70.95705 -13.61980 66.52112 1.000 40.40262 146 PRO G CA 1
ATOM 14800 C C . PRO G 1 120 ? 71.72289 -12.82440 67.56236 1.000 41.06340 146 PRO G C 1
ATOM 14801 O O . PRO G 1 120 ? 71.25415 -12.64294 68.69335 1.000 41.48145 146 PRO G O 1
ATOM 14805 N N . PRO G 1 121 ? 72.91557 -12.33995 67.22212 1.000 44.48929 147 PRO G N 1
ATOM 14806 C CA . PRO G 1 121 ? 73.59293 -11.40309 68.10595 1.000 41.69858 147 PRO G CA 1
ATOM 14807 C C . PRO G 1 121 ? 72.75663 -10.14769 68.26953 1.000 44.40653 147 PRO G C 1
ATOM 14808 O O . PRO G 1 121 ? 71.95635 -9.80018 67.38478 1.000 38.62975 147 PRO G O 1
ATOM 14812 N N . PRO G 1 122 ? 72.90657 -9.44759 69.39117 1.000 44.74371 148 PRO G N 1
ATOM 14813 C CA . PRO G 1 122 ? 72.08326 -8.25343 69.62245 1.000 43.35589 148 PRO G CA 1
ATOM 14814 C C . PRO G 1 122 ? 72.27299 -7.23409 68.50968 1.000 42.82486 148 PRO G C 1
ATOM 14815 O O . PRO G 1 122 ? 73.39027 -6.99350 68.04848 1.000 46.92912 148 PRO G O 1
ATOM 14819 N N . GLY G 1 123 ? 71.15886 -6.64070 68.07268 1.000 41.78539 149 GLY G N 1
ATOM 14820 C CA . GLY G 1 123 ? 71.16606 -5.62138 67.04201 1.000 38.35727 149 GLY G CA 1
ATOM 14821 C C . GLY G 1 123 ? 70.87489 -6.09835 65.62681 1.000 42.48734 149 GLY G C 1
ATOM 14822 O O . GLY G 1 123 ? 70.85484 -5.26870 64.70862 1.000 44.18125 149 GLY G O 1
ATOM 14823 N N . TYR G 1 124 ? 70.63430 -7.39454 65.42462 1.000 40.55721 150 TYR G N 1
ATOM 14824 C CA . TYR G 1 124 ? 70.58531 -8.00542 64.10691 1.000 39.61689 150 TYR G CA 1
ATOM 14825 C C . TYR G 1 124 ? 69.39915 -8.95607 64.03752 1.000 43.36679 150 TYR G C 1
ATOM 14826 O O . TYR G 1 124 ? 68.91581 -9.43972 65.06362 1.000 44.25032 150 TYR G O 1
ATOM 14835 N N . GLN G 1 125 ? 68.92476 -9.20701 62.82184 1.000 39.24231 151 GLN G N 1
ATOM 14836 C CA . GLN G 1 125 ? 67.81298 -10.10413 62.55006 1.000 41.59397 151 GLN G CA 1
ATOM 14837 C C . GLN G 1 125 ? 68.25892 -11.27116 61.67070 1.000 34.87574 151 GLN G C 1
ATOM 14838 O O . GLN G 1 125 ? 69.33543 -11.22121 61.06814 1.000 38.71260 151 GLN G O 1
ATOM 14844 N N . PRO G 1 126 ? 67.48681 -12.36137 61.61923 1.000 30.97426 152 PRO G N 1
ATOM 14845 C CA . PRO G 1 126 ? 67.92523 -13.53230 60.82780 1.000 36.69918 152 PRO G CA 1
ATOM 14846 C C . PRO G 1 126 ? 68.27900 -13.23399 59.37272 1.000 38.12016 152 PRO G C 1
ATOM 14847 O O . PRO G 1 126 ? 69.27358 -13.77310 58.88125 1.000 38.63193 152 PRO G O 1
ATOM 14851 N N . SER G 1 127 ? 67.51523 -12.38130 58.67823 1.000 36.66913 153 SER G N 1
ATOM 14852 C CA . SER G 1 127 ? 67.81257 -12.07198 57.27804 1.000 41.49740 153 SER G CA 1
ATOM 14853 C C . SER G 1 127 ? 69.17272 -11.41507 57.09519 1.000 41.26677 153 SER G C 1
ATOM 14854 O O . SER G 1 127 ? 69.69626 -11.40142 55.97076 1.000 41.17665 153 SER G O 1
ATOM 14857 N N . ASP G 1 128 ? 69.75459 -10.87410 58.16843 1.000 38.90646 154 ASP G N 1
ATOM 14858 C CA . ASP G 1 128 ? 71.08081 -10.27018 58.12853 1.000 39.32924 154 ASP G CA 1
ATOM 14859 C C . ASP G 1 128 ? 72.17940 -11.29236 57.88886 1.000 37.38852 154 ASP G C 1
ATOM 14860 O O . ASP G 1 128 ? 73.32796 -10.90369 57.64038 1.000 38.61359 154 ASP G O 1
ATOM 14865 N N . PHE G 1 129 ? 71.85495 -12.57788 57.97204 1.000 38.32653 155 PHE G N 1
ATOM 14866 C CA . PHE G 1 129 ? 72.80516 -13.66763 57.78913 1.000 36.13570 155 PHE G CA 1
ATOM 14867 C C . PHE G 1 129 ? 72.50051 -14.46734 56.52712 1.000 36.66245 155 PHE G C 1
ATOM 14868 O O . PHE G 1 129 ? 72.88055 -15.63277 56.41837 1.000 35.22164 155 PHE G O 1
ATOM 14876 N N . ALA G 1 130 ? 71.83206 -13.83943 55.56658 1.000 38.88124 156 ALA G N 1
ATOM 14877 C CA . ALA G 1 130 ? 71.43336 -14.45532 54.31495 1.000 37.59673 156 ALA G CA 1
ATOM 14878 C C . ALA G 1 130 ? 72.09855 -13.70813 53.16046 1.000 43.71408 156 ALA G C 1
ATOM 14879 O O . ALA G 1 130 ? 72.52718 -12.55628 53.30778 1.000 40.10497 156 ALA G O 1
ATOM 14881 N N . ILE G 1 131 ? 72.20570 -14.37885 52.01449 1.000 41.63875 157 ILE G N 1
ATOM 14882 C CA . ILE G 1 131 ? 72.69266 -13.74345 50.79265 1.000 33.27550 157 ILE G CA 1
ATOM 14883 C C . ILE G 1 131 ? 71.73332 -12.60817 50.46483 1.000 41.08461 157 ILE G C 1
ATOM 14884 O O . ILE G 1 131 ? 70.53505 -12.85466 50.25467 1.000 37.42306 157 ILE G O 1
ATOM 14889 N N . PRO G 1 132 ? 72.19068 -11.36469 50.41395 1.000 39.42018 158 PRO G N 1
ATOM 14890 C CA . PRO G 1 132 ? 71.28158 -10.24980 50.13502 1.000 39.07616 158 PRO G CA 1
ATOM 14891 C C . PRO G 1 132 ? 71.22085 -9.87329 48.65960 1.000 40.89340 158 PRO G C 1
ATOM 14892 O O . PRO G 1 132 ? 72.10979 -10.18138 47.86451 1.000 37.11571 158 PRO G O 1
ATOM 14896 N N . LYS G 1 133 ? 70.13567 -9.19056 48.31184 1.000 37.56471 159 LYS G N 1
ATOM 14897 C CA . LYS G 1 133 ? 70.09442 -8.47093 47.04975 1.000 44.62530 159 LYS G CA 1
ATOM 14898 C C . LYS G 1 133 ? 71.05118 -7.28593 47.10240 1.000 43.93834 159 LYS G C 1
ATOM 14899 O O . LYS G 1 133 ? 71.18444 -6.61805 48.13352 1.000 42.79800 159 LYS G O 1
ATOM 14905 N N . LEU G 1 134 ? 71.70153 -7.00636 45.97482 1.000 38.88488 160 LEU G N 1
ATOM 14906 C CA . LEU G 1 134 ? 72.46794 -5.76967 45.86812 1.000 39.93659 160 LEU G CA 1
ATOM 14907 C C . LEU G 1 134 ? 71.61096 -4.55108 46.19678 1.000 40.04377 160 LEU G C 1
ATOM 14908 O O . LEU G 1 134 ? 72.06307 -3.63712 46.89339 1.000 42.47870 160 LEU G O 1
ATOM 14913 N N . ALA G 1 135 ? 70.36929 -4.52518 45.70984 1.000 39.32215 161 ALA G N 1
ATOM 14914 C CA . ALA G 1 135 ? 69.47036 -3.41115 45.99534 1.000 42.04666 161 ALA G CA 1
ATOM 14915 C C . ALA G 1 135 ? 69.30903 -3.16586 47.49808 1.000 48.49160 161 ALA G C 1
ATOM 14916 O O . ALA G 1 135 ? 69.26068 -2.01328 47.94261 1.000 49.82500 161 ALA G O 1
ATOM 14918 N N . ASP G 1 136 ? 69.20082 -4.23558 48.29615 1.000 46.54677 162 ASP G N 1
ATOM 14919 C CA . ASP G 1 136 ? 69.05519 -4.05533 49.74014 1.000 52.36215 162 ASP G CA 1
ATOM 14920 C C . ASP G 1 136 ? 70.33205 -3.50627 50.36930 1.000 45.60464 162 ASP G C 1
ATOM 14921 O O . ASP G 1 136 ? 70.26797 -2.72401 51.32239 1.000 47.85721 162 ASP G O 1
ATOM 14926 N N . VAL G 1 137 ? 71.49603 -3.88837 49.85251 1.000 45.20566 163 VAL G N 1
ATOM 14927 C CA . VAL G 1 137 ? 72.72663 -3.30044 50.36333 1.000 45.27293 163 VAL G CA 1
ATOM 14928 C C . VAL G 1 137 ? 72.77879 -1.81469 50.04344 1.000 47.16439 163 VAL G C 1
ATOM 14929 O O . VAL G 1 137 ? 73.13149 -0.99793 50.90105 1.000 48.83118 163 VAL G O 1
ATOM 14933 N N . LEU G 1 138 ? 72.41530 -1.43502 48.81446 1.000 44.73351 164 LEU G N 1
ATOM 14934 C CA . LEU G 1 138 ? 72.42807 -0.02043 48.44632 1.000 46.56575 164 LEU G CA 1
ATOM 14935 C C . LEU G 1 138 ? 71.44661 0.79386 49.28178 1.000 51.39386 164 LEU G C 1
ATOM 14936 O O . LEU G 1 138 ? 71.69810 1.97158 49.56753 1.000 51.97000 164 LEU G O 1
ATOM 14941 N N . GLU G 1 139 ? 70.32268 0.19062 49.66651 1.000 49.94575 165 GLU G N 1
ATOM 14942 C CA . GLU G 1 139 ? 69.35102 0.87345 50.51036 1.000 48.92895 165 GLU G CA 1
ATOM 14943 C C . GLU G 1 139 ? 69.83320 0.95960 51.95746 1.000 51.84934 165 GLU G C 1
ATOM 14944 O O . GLU G 1 139 ? 69.59237 1.95939 52.63789 1.000 53.70524 165 GLU G O 1
ATOM 14950 N N . ALA G 1 140 ? 70.52890 -0.06915 52.43970 1.000 44.91539 166 ALA G N 1
ATOM 14951 C CA . ALA G 1 140 ? 71.09839 -0.00922 53.77478 1.000 48.54623 166 ALA G CA 1
ATOM 14952 C C . ALA G 1 140 ? 72.27592 0.94731 53.86945 1.000 51.81164 166 ALA G C 1
ATOM 14953 O O . ALA G 1 140 ? 72.60330 1.37747 54.97664 1.000 52.85275 166 ALA G O 1
ATOM 14955 N N . PHE G 1 141 ? 72.93512 1.29126 52.76268 1.000 49.27967 167 PHE G N 1
ATOM 14956 C CA . PHE G 1 141 ? 74.16302 2.08995 52.82451 1.000 53.36242 167 PHE G CA 1
ATOM 14957 C C . PHE G 1 141 ? 74.12724 3.24402 51.83676 1.000 50.77134 167 PHE G C 1
ATOM 14958 O O . PHE G 1 141 ? 74.98399 3.35029 50.95791 1.000 46.90217 167 PHE G O 1
ATOM 14966 N N . PRO G 1 142 ? 73.17401 4.16855 51.99835 1.000 55.13545 168 PRO G N 1
ATOM 14967 C CA . PRO G 1 142 ? 73.02150 5.25468 51.02064 1.000 56.07392 168 PRO G CA 1
ATOM 14968 C C . PRO G 1 142 ? 74.12166 6.30269 51.06564 1.000 54.04489 168 PRO G C 1
ATOM 14969 O O . PRO G 1 142 ? 74.11729 7.19981 50.22411 1.000 62.49736 168 PRO G O 1
ATOM 14973 N N . ARG G 1 143 ? 75.06196 6.22644 52.00891 1.000 58.73919 169 ARG G N 1
ATOM 14974 C CA . ARG G 1 143 ? 76.09499 7.25265 52.14883 1.000 63.22476 169 ARG G CA 1
ATOM 14975 C C . ARG G 1 143 ? 77.49721 6.67213 52.31287 1.000 59.44025 169 ARG G C 1
ATOM 14976 O O . ARG G 1 143 ? 78.43007 7.42766 52.59782 1.000 62.60391 169 ARG G O 1
ATOM 14984 N N . THR G 1 144 ? 77.66715 5.35413 52.15051 1.000 55.99077 170 THR G N 1
ATOM 14985 C CA . THR G 1 144 ? 78.97605 4.70908 52.14711 1.000 52.66762 170 THR G CA 1
ATOM 14986 C C . THR G 1 144 ? 79.34598 4.35866 50.71702 1.000 52.22914 170 THR G C 1
ATOM 14987 O O . THR G 1 144 ? 78.50484 3.81411 49.99228 1.000 50.39368 170 THR G O 1
ATOM 14991 N N . PRO G 1 145 ? 80.55271 4.68027 50.26099 1.000 49.98141 171 PRO G N 1
ATOM 14992 C CA . PRO G 1 145 ? 80.99422 4.20691 48.94602 1.000 54.28088 171 PRO G CA 1
ATOM 14993 C C . PRO G 1 145 ? 81.09346 2.69025 48.89953 1.000 54.26014 171 PRO G C 1
ATOM 14994 O O . PRO G 1 145 ? 81.34703 2.03290 49.91136 1.000 50.73070 171 PRO G O 1
ATOM 14998 N N . ILE G 1 146 ? 80.91318 2.14227 47.69108 1.000 53.55420 172 ILE G N 1
ATOM 14999 C CA . ILE G 1 146 ? 80.84459 0.70173 47.46601 1.000 51.57241 172 ILE G CA 1
ATOM 15000 C C . ILE G 1 146 ? 81.75520 0.31801 46.29855 1.000 49.34944 172 ILE G C 1
ATOM 15001 O O . ILE G 1 146 ? 81.65946 0.89544 45.21072 1.000 46.77666 172 ILE G O 1
ATOM 15006 N N . ASN G 1 147 ? 82.63280 -0.65851 46.53473 1.000 48.80747 173 ASN G N 1
ATOM 15007 C CA . ASN G 1 147 ? 83.46291 -1.29416 45.51543 1.000 45.40702 173 ASN G CA 1
ATOM 15008 C C . ASN G 1 147 ? 82.76803 -2.58517 45.09834 1.000 47.46441 173 ASN G C 1
ATOM 15009 O O . ASN G 1 147 ? 82.55285 -3.46748 45.93476 1.000 49.42425 173 ASN G O 1
ATOM 15014 N N . ILE G 1 148 ? 82.40507 -2.69468 43.82382 1.000 46.92657 174 ILE G N 1
ATOM 15015 C CA . ILE G 1 148 ? 81.58389 -3.79874 43.32842 1.000 48.22483 174 ILE G CA 1
ATOM 15016 C C . ILE G 1 148 ? 82.35299 -4.54386 42.24139 1.000 49.47022 174 ILE G C 1
ATOM 15017 O O . ILE G 1 148 ? 82.88667 -3.92900 41.30950 1.000 47.41470 174 ILE G O 1
ATOM 15022 N N . GLU G 1 149 ? 82.40571 -5.86524 42.35784 1.000 45.26434 175 GLU G N 1
ATOM 15023 C CA . GLU G 1 149 ? 83.16402 -6.69068 41.43312 1.000 43.41181 175 GLU G CA 1
ATOM 15024 C C . GLU G 1 149 ? 82.20300 -7.61009 40.68487 1.000 41.31149 175 GLU G C 1
ATOM 15025 O O . GLU G 1 149 ? 81.45295 -8.36104 41.31124 1.000 43.54441 175 GLU G O 1
ATOM 15031 N N . ILE G 1 150 ? 82.20085 -7.51944 39.35245 1.000 41.47467 176 ILE G N 1
ATOM 15032 C CA . ILE G 1 150 ? 81.35655 -8.35922 38.50114 1.000 38.04483 176 ILE G CA 1
ATOM 15033 C C . ILE G 1 150 ? 81.95350 -9.75281 38.45665 1.000 38.37725 176 ILE G C 1
ATOM 15034 O O . ILE G 1 150 ? 83.13880 -9.91762 38.15384 1.000 43.22642 176 ILE G O 1
ATOM 15039 N N . LYS G 1 151 ? 81.15334 -10.75563 38.78992 1.000 36.49021 177 LYS G N 1
ATOM 15040 C CA . LYS G 1 151 ? 81.59039 -12.14477 38.76485 1.000 36.50660 177 LYS G CA 1
ATOM 15041 C C . LYS G 1 151 ? 80.83504 -12.90078 37.67946 1.000 38.06380 177 LYS G C 1
ATOM 15042 O O . LYS G 1 151 ? 79.90330 -12.38008 37.06321 1.000 40.74134 177 LYS G O 1
ATOM 15048 N N . GLY G 1 152 ? 81.24475 -14.15009 37.44257 1.000 38.72340 178 GLY G N 1
ATOM 15049 C CA . GLY G 1 152 ? 80.65290 -14.95399 36.39549 1.000 36.34458 178 GLY G CA 1
ATOM 15050 C C . GLY G 1 152 ? 80.52371 -16.40011 36.82105 1.000 39.73689 178 GLY G C 1
ATOM 15051 O O . GLY G 1 152 ? 80.91319 -16.77926 37.92874 1.000 40.31306 178 GLY G O 1
ATOM 15052 N N . THR G 1 153 ? 79.96959 -17.20240 35.91031 1.000 37.53697 179 THR G N 1
ATOM 15053 C CA . THR G 1 153 ? 79.66654 -18.59936 36.19582 1.000 39.90505 179 THR G CA 1
ATOM 15054 C C . THR G 1 153 ? 80.91456 -19.46026 36.14313 1.000 41.34517 179 THR G C 1
ATOM 15055 O O . THR G 1 153 ? 81.06591 -20.41059 36.92053 1.000 43.73629 179 THR G O 1
ATOM 15059 N N . SER G 1 154 ? 81.81356 -19.13619 35.23202 1.000 46.61024 180 SER G N 1
ATOM 15060 C CA . SER G 1 154 ? 83.14370 -19.71830 35.17971 1.000 47.65110 180 SER G CA 1
ATOM 15061 C C . SER G 1 154 ? 83.97207 -18.78410 34.31920 1.000 49.03128 180 SER G C 1
ATOM 15062 O O . SER G 1 154 ? 83.43041 -17.97582 33.56095 1.000 49.62119 180 SER G O 1
ATOM 15065 N N . ASP G 1 155 ? 85.29137 -18.87616 34.45779 1.000 51.60723 181 ASP G N 1
ATOM 15066 C CA . ASP G 1 155 ? 86.12535 -17.88632 33.79200 1.000 53.43465 181 ASP G CA 1
ATOM 15067 C C . ASP G 1 155 ? 85.99897 -17.97306 32.27324 1.000 56.62615 181 ASP G C 1
ATOM 15068 O O . ASP G 1 155 ? 86.23408 -16.97583 31.58112 1.000 57.82632 181 ASP G O 1
ATOM 15073 N N . ALA G 1 156 ? 85.57154 -19.11955 31.74864 1.000 52.01899 182 ALA G N 1
ATOM 15074 C CA . ALA G 1 156 ? 85.33655 -19.30512 30.32517 1.000 56.17582 182 ALA G CA 1
ATOM 15075 C C . ALA G 1 156 ? 83.92268 -18.93126 29.89400 1.000 57.94123 182 ALA G C 1
ATOM 15076 O O . ALA G 1 156 ? 83.58930 -19.08076 28.71483 1.000 59.56574 182 ALA G O 1
ATOM 15078 N N . ASP G 1 157 ? 83.07257 -18.47093 30.80670 1.000 55.08740 183 ASP G N 1
ATOM 15079 C CA . ASP G 1 157 ? 81.68251 -18.19593 30.46732 1.000 48.77231 183 ASP G CA 1
ATOM 15080 C C . ASP G 1 157 ? 81.47699 -16.68796 30.32767 1.000 49.96823 183 ASP G C 1
ATOM 15081 O O . ASP G 1 157 ? 80.82694 -16.03027 31.13877 1.000 49.65704 183 ASP G O 1
ATOM 15086 N N . ILE G 1 158 ? 82.03144 -16.16627 29.23132 1.000 52.33201 184 ILE G N 1
ATOM 15087 C CA . ILE G 1 158 ? 81.96825 -14.72159 28.96907 1.000 47.24836 184 ILE G CA 1
ATOM 15088 C C . ILE G 1 158 ? 80.54633 -14.17901 28.96783 1.000 44.52598 184 ILE G C 1
ATOM 15089 O O . ILE G 1 158 ? 80.32038 -13.10475 29.55522 1.000 43.20758 184 ILE G O 1
ATOM 15094 N N . PRO G 1 159 ? 79.54726 -14.82909 28.34987 1.000 45.75867 185 PRO G N 1
ATOM 15095 C CA . PRO G 1 159 ? 78.20621 -14.21688 28.36363 1.000 42.79838 185 PRO G CA 1
ATOM 15096 C C . PRO G 1 159 ? 77.65080 -14.00911 29.76617 1.000 47.14233 185 PRO G C 1
ATOM 15097 O O . PRO G 1 159 ? 76.94593 -13.01752 29.99524 1.000 46.01569 185 PRO G O 1
ATOM 15101 N N . SER G 1 160 ? 77.97909 -14.88708 30.72591 1.000 45.50226 186 SER G N 1
ATOM 15102 C CA . SER G 1 160 ? 77.48938 -14.68620 32.09201 1.000 45.56493 186 SER G CA 1
ATOM 15103 C C . SER G 1 160 ? 78.10514 -13.43593 32.72203 1.000 42.03569 186 SER G C 1
ATOM 15104 O O . SER G 1 160 ? 77.41103 -12.67328 33.40637 1.000 40.75228 186 SER G O 1
ATOM 15107 N N . PHE G 1 161 ? 79.39852 -13.19598 32.47545 1.000 40.25610 187 PHE G N 1
ATOM 15108 C CA . PHE G 1 161 ? 80.01178 -11.93025 32.86371 1.000 38.48628 187 PHE G CA 1
ATOM 15109 C C . PHE G 1 161 ? 79.27689 -10.74385 32.24246 1.000 40.84078 187 PHE G C 1
ATOM 15110 O O . PHE G 1 161 ? 79.01507 -9.74318 32.91978 1.000 40.01018 187 PHE G O 1
ATOM 15118 N N . LEU G 1 162 ? 78.90692 -10.84712 30.95863 1.000 45.49889 188 LEU G N 1
ATOM 15119 C CA . LEU G 1 162 ? 78.24886 -9.72467 30.29393 1.000 42.18915 188 LEU G CA 1
ATOM 15120 C C . LEU G 1 162 ? 76.81903 -9.54474 30.78731 1.000 43.09884 188 LEU G C 1
ATOM 15121 O O . LEU G 1 162 ? 76.35119 -8.41202 30.94715 1.000 46.40656 188 LEU G O 1
ATOM 15126 N N . HIS G 1 163 ? 76.09852 -10.64495 30.99947 1.000 41.41916 189 HIS G N 1
ATOM 15127 C CA . HIS G 1 163 ? 74.77294 -10.55795 31.60112 1.000 45.76626 189 HIS G CA 1
ATOM 15128 C C . HIS G 1 163 ? 74.83975 -9.82395 32.93925 1.000 44.13287 189 HIS G C 1
ATOM 15129 O O . HIS G 1 163 ? 74.07382 -8.88412 33.18895 1.000 38.86251 189 HIS G O 1
ATOM 15136 N N . ASN G 1 164 ? 75.78818 -10.21597 33.79623 1.000 44.13482 190 ASN G N 1
ATOM 15137 C CA . ASN G 1 164 ? 75.91063 -9.55964 35.09047 1.000 42.71727 190 ASN G CA 1
ATOM 15138 C C . ASN G 1 164 ? 76.27801 -8.08798 34.93909 1.000 44.91991 190 ASN G C 1
ATOM 15139 O O . ASN G 1 164 ? 75.85382 -7.26253 35.74966 1.000 43.83640 190 ASN G O 1
ATOM 15144 N N . ALA G 1 165 ? 77.04146 -7.72373 33.90958 1.000 43.51214 191 ALA G N 1
ATOM 15145 C CA . ALA G 1 165 ? 77.41217 -6.31828 33.80472 1.000 40.32062 191 ALA G CA 1
ATOM 15146 C C . ALA G 1 165 ? 76.22076 -5.48457 33.37777 1.000 43.03885 191 ALA G C 1
ATOM 15147 O O . ALA G 1 165 ? 76.03684 -4.36897 33.87715 1.000 48.47223 191 ALA G O 1
ATOM 15149 N N . LYS G 1 166 ? 75.38506 -6.02019 32.48176 1.000 40.67016 192 LYS G N 1
ATOM 15150 C CA . LYS G 1 166 ? 74.20240 -5.28984 32.02293 1.000 44.79165 192 LYS G CA 1
ATOM 15151 C C . LYS G 1 166 ? 73.24970 -4.99853 33.18010 1.000 42.79098 192 LYS G C 1
ATOM 15152 O O . LYS G 1 166 ? 72.76504 -3.87128 33.34057 1.000 42.87742 192 LYS G O 1
ATOM 15158 N N . LEU G 1 167 ? 72.98227 -6.01313 34.00569 1.000 46.03534 193 LEU G N 1
ATOM 15159 C CA . LEU G 1 167 ? 72.12502 -5.84131 35.17645 1.000 46.80666 193 LEU G CA 1
ATOM 15160 C C . LEU G 1 167 ? 72.69080 -4.80517 36.15336 1.000 43.38118 193 LEU G C 1
ATOM 15161 O O . LEU G 1 167 ? 71.94903 -3.95478 36.66523 1.000 44.15712 193 LEU G O 1
ATOM 15166 N N . LEU G 1 168 ? 73.99901 -4.85904 36.42767 1.000 40.55110 194 LEU G N 1
ATOM 15167 C CA . LEU G 1 168 ? 74.59448 -3.90989 37.36497 1.000 39.90766 194 LEU G CA 1
ATOM 15168 C C . LEU G 1 168 ? 74.55388 -2.48580 36.82622 1.000 45.96992 194 LEU G C 1
ATOM 15169 O O . LEU G 1 168 ? 74.28642 -1.54161 37.57540 1.000 46.18110 194 LEU G O 1
ATOM 15174 N N . ALA G 1 169 ? 74.82847 -2.30489 35.53094 1.000 46.84844 195 ALA G N 1
ATOM 15175 C CA . ALA G 1 169 ? 74.77296 -0.96448 34.95782 1.000 46.49225 195 ALA G CA 1
ATOM 15176 C C . ALA G 1 169 ? 73.36781 -0.39168 35.06763 1.000 48.57970 195 ALA G C 1
ATOM 15177 O O . ALA G 1 169 ? 73.18719 0.74509 35.51849 1.000 46.61025 195 ALA G O 1
ATOM 15179 N N . ARG G 1 170 ? 72.35510 -1.18738 34.70330 1.000 45.94736 196 ARG G N 1
ATOM 15180 C CA . ARG G 1 170 ? 70.97862 -0.71679 34.79554 1.000 45.72699 196 ARG G CA 1
ATOM 15181 C C . ARG G 1 170 ? 70.56202 -0.44339 36.23900 1.000 48.92303 196 ARG G C 1
ATOM 15182 O O . ARG G 1 170 ? 69.87001 0.54397 36.50495 1.000 49.77814 196 ARG G O 1
ATOM 15190 N N . LEU G 1 171 ? 70.98194 -1.28192 37.19275 1.000 46.71919 197 LEU G N 1
ATOM 15191 C CA . LEU G 1 171 ? 70.58376 -1.03971 38.57774 1.000 46.77758 197 LEU G CA 1
ATOM 15192 C C . LEU G 1 171 ? 71.24231 0.22572 39.13219 1.000 45.76603 197 LEU G C 1
ATOM 15193 O O . LEU G 1 171 ? 70.57053 1.07265 39.72474 1.000 47.58405 197 LEU G O 1
ATOM 15198 N N . LEU G 1 172 ? 72.55452 0.38254 38.92889 1.000 47.18355 198 LEU G N 1
ATOM 15199 C CA . LEU G 1 172 ? 73.27586 1.50938 39.51925 1.000 49.33421 198 LEU G CA 1
ATOM 15200 C C . LEU G 1 172 ? 72.84480 2.83461 38.91308 1.000 54.33995 198 LEU G C 1
ATOM 15201 O O . LEU G 1 172 ? 72.74998 3.84633 39.62349 1.000 57.00930 198 LEU G O 1
ATOM 15206 N N . LYS G 1 173 ? 72.61582 2.85694 37.59500 1.000 51.31634 199 LYS G N 1
ATOM 15207 C CA . LYS G 1 173 ? 72.14878 4.07556 36.94394 1.000 53.96909 199 LYS G CA 1
ATOM 15208 C C . LYS G 1 173 ? 70.82483 4.55527 37.53170 1.000 58.18181 199 LYS G C 1
ATOM 15209 O O . LYS G 1 173 ? 70.59820 5.76521 37.64439 1.000 63.02316 199 LYS G O 1
ATOM 15215 N N . LYS G 1 174 ? 69.94229 3.63007 37.92410 1.000 53.70809 200 LYS G N 1
ATOM 15216 C CA . LYS G 1 174 ? 68.68899 4.03835 38.55953 1.000 58.60501 200 LYS G CA 1
ATOM 15217 C C . LYS G 1 174 ? 68.89510 4.71996 39.91146 1.000 58.35805 200 LYS G C 1
ATOM 15218 O O . LYS G 1 174 ? 67.99744 5.42535 40.37895 1.000 61.46965 200 LYS G O 1
ATOM 15224 N N . THR G 1 175 ? 70.04114 4.53514 40.55693 1.000 53.53330 201 THR G N 1
ATOM 15225 C CA . THR G 1 175 ? 70.21892 5.14577 41.86558 1.000 55.52724 201 THR G CA 1
ATOM 15226 C C . THR G 1 175 ? 70.70361 6.58457 41.79277 1.000 56.16986 201 THR G C 1
ATOM 15227 O O . THR G 1 175 ? 70.61812 7.30211 42.79214 1.000 61.00117 201 THR G O 1
ATOM 15231 N N . GLY G 1 176 ? 71.22074 7.02366 40.65142 1.000 57.66929 202 GLY G N 1
ATOM 15232 C CA . GLY G 1 176 ? 71.80207 8.34642 40.55218 1.000 55.75516 202 GLY G CA 1
ATOM 15233 C C . GLY G 1 176 ? 73.13049 8.53306 41.25678 1.000 56.97255 202 GLY G C 1
ATOM 15234 O O . GLY G 1 176 ? 73.75946 9.58323 41.08212 1.000 55.15614 202 GLY G O 1
ATOM 15235 N N . ARG G 1 177 ? 73.58534 7.55993 42.04123 1.000 57.51972 203 ARG G N 1
ATOM 15236 C CA . ARG G 1 177 ? 74.81867 7.70841 42.80090 1.000 57.44341 203 ARG G CA 1
ATOM 15237 C C . ARG G 1 177 ? 76.02498 7.44974 41.90770 1.000 57.65786 203 ARG G C 1
ATOM 15238 O O . ARG G 1 177 ? 75.93767 6.73630 40.90014 1.000 52.75182 203 ARG G O 1
ATOM 15246 N N . THR G 1 178 ? 77.16548 8.04537 42.27495 1.000 50.90665 204 THR G N 1
ATOM 15247 C CA . THR G 1 178 ? 78.38964 7.80011 41.52106 1.000 53.29928 204 THR G CA 1
ATOM 15248 C C . THR G 1 178 ? 79.57556 7.50201 42.42524 1.000 51.76352 204 THR G C 1
ATOM 15249 O O . THR G 1 178 ? 80.70639 7.44392 41.93277 1.000 55.45091 204 THR G O 1
ATOM 15253 N N . ASP G 1 179 ? 79.34923 7.29292 43.72386 1.000 57.24205 205 ASP G N 1
ATOM 15254 C CA . ASP G 1 179 ? 80.41317 6.92735 44.66446 1.000 51.14875 205 ASP G CA 1
ATOM 15255 C C . ASP G 1 179 ? 80.60805 5.40805 44.69646 1.000 49.91656 205 ASP G C 1
ATOM 15256 O O . ASP G 1 179 ? 80.56385 4.75005 45.73374 1.000 54.89658 205 ASP G O 1
ATOM 15261 N N . PHE G 1 180 ? 80.83154 4.85390 43.51115 1.000 56.33731 206 PHE G N 1
ATOM 15262 C CA . PHE G 1 180 ? 81.14230 3.44681 43.33717 1.000 50.04954 206 PHE G CA 1
ATOM 15263 C C . PHE G 1 180 ? 82.44823 3.31829 42.57275 1.000 51.80008 206 PHE G C 1
ATOM 15264 O O . PHE G 1 180 ? 82.83040 4.20825 41.80863 1.000 54.70459 206 PHE G O 1
ATOM 15272 N N . ILE G 1 181 ? 83.12093 2.18661 42.75992 1.000 48.70765 207 ILE G N 1
ATOM 15273 C CA . ILE G 1 181 ? 84.14159 1.72518 41.83032 1.000 46.91996 207 ILE G CA 1
ATOM 15274 C C . ILE G 1 181 ? 83.73757 0.32897 41.37244 1.000 49.56846 207 ILE G C 1
ATOM 15275 O O . ILE G 1 181 ? 83.67009 -0.61102 42.17551 1.000 49.10843 207 ILE G O 1
ATOM 15280 N N . VAL G 1 182 ? 83.43700 0.19364 40.09664 1.000 46.17524 208 VAL G N 1
ATOM 15281 C CA . VAL G 1 182 ? 83.00284 -1.07597 39.54976 1.000 45.88824 208 VAL G CA 1
ATOM 15282 C C . VAL G 1 182 ? 84.18936 -1.70569 38.85693 1.000 48.80699 208 VAL G C 1
ATOM 15283 O O . VAL G 1 182 ? 84.92478 -1.03353 38.12444 1.000 50.53858 208 VAL G O 1
ATOM 15287 N N . THR G 1 183 ? 84.38672 -2.98850 39.08729 1.000 47.38066 209 THR G N 1
ATOM 15288 C CA . THR G 1 183 ? 85.52472 -3.66950 38.50653 1.000 46.34785 209 THR G CA 1
ATOM 15289 C C . THR G 1 183 ? 85.09594 -5.09153 38.17791 1.000 47.57139 209 THR G C 1
ATOM 15290 O O . THR G 1 183 ? 83.92548 -5.45935 38.32465 1.000 51.27428 209 THR G O 1
ATOM 15294 N N . SER G 1 184 ? 86.05136 -5.88113 37.70951 1.000 45.06729 210 SER G N 1
ATOM 15295 C CA . SER G 1 184 ? 85.84972 -7.29368 37.43684 1.000 44.36723 210 SER G CA 1
ATOM 15296 C C . SER G 1 184 ? 87.20599 -7.84126 37.03343 1.000 47.49541 210 SER G C 1
ATOM 15297 O O . SER G 1 184 ? 88.04733 -7.08672 36.53053 1.000 45.81427 210 SER G O 1
ATOM 15300 N N . LEU G 1 185 ? 87.45450 -9.12722 37.26852 1.000 42.23038 211 LEU G N 1
ATOM 15301 C CA . LEU G 1 185 ? 88.66435 -9.69981 36.70564 1.000 42.82786 211 LEU G CA 1
ATOM 15302 C C . LEU G 1 185 ? 88.58121 -9.76954 35.18787 1.000 51.43636 211 LEU G C 1
ATOM 15303 O O . LEU G 1 185 ? 89.60944 -9.68102 34.50496 1.000 55.33975 211 LEU G O 1
ATOM 15308 N N . ASN G 1 186 ? 87.37510 -9.90988 34.64350 1.000 45.52286 212 ASN G N 1
ATOM 15309 C CA . ASN G 1 186 ? 87.17873 -10.06967 33.21012 1.000 46.67560 212 ASN G CA 1
ATOM 15310 C C . ASN G 1 186 ? 87.11024 -8.68698 32.57269 1.000 48.36411 212 ASN G C 1
ATOM 15311 O O . ASN G 1 186 ? 86.23389 -7.88777 32.91137 1.000 49.57209 212 ASN G O 1
ATOM 15316 N N . ASP G 1 187 ? 88.04829 -8.40526 31.66231 1.000 50.78245 213 ASP G N 1
ATOM 15317 C CA . ASP G 1 187 ? 88.12486 -7.08169 31.04727 1.000 50.48554 213 ASP G CA 1
ATOM 15318 C C . ASP G 1 187 ? 86.89219 -6.77291 30.22172 1.000 48.39806 213 ASP G C 1
ATOM 15319 O O . ASP G 1 187 ? 86.45237 -5.61791 30.18376 1.000 49.89413 213 ASP G O 1
ATOM 15324 N N . LEU G 1 188 ? 86.30972 -7.79184 29.57913 1.000 46.99315 214 LEU G N 1
ATOM 15325 C CA . LEU G 1 188 ? 85.11348 -7.56769 28.77833 1.000 45.80850 214 LEU G CA 1
ATOM 15326 C C . LEU G 1 188 ? 83.96430 -7.06989 29.63781 1.000 49.73151 214 LEU G C 1
ATOM 15327 O O . LEU G 1 188 ? 83.15386 -6.25000 29.17883 1.000 50.84660 214 LEU G O 1
ATOM 15332 N N . ALA G 1 189 ? 83.85250 -7.59040 30.87244 1.000 46.90995 215 ALA G N 1
ATOM 15333 C CA . ALA G 1 189 ? 82.80701 -7.13831 31.78565 1.000 45.52776 215 ALA G CA 1
ATOM 15334 C C . ALA G 1 189 ? 82.92408 -5.64253 32.04288 1.000 42.26330 215 ALA G C 1
ATOM 15335 O O . ALA G 1 189 ? 81.93498 -4.90610 31.96906 1.000 45.33558 215 ALA G O 1
ATOM 15337 N N . VAL G 1 190 ? 84.13520 -5.17172 32.32758 1.000 45.36684 216 VAL G N 1
ATOM 15338 C CA . VAL G 1 190 ? 84.34981 -3.73863 32.51750 1.000 47.64620 216 VAL G CA 1
ATOM 15339 C C . VAL G 1 190 ? 83.94266 -2.96372 31.27012 1.000 45.99158 216 VAL G C 1
ATOM 15340 O O . VAL G 1 190 ? 83.19431 -1.98357 31.34339 1.000 47.75829 216 VAL G O 1
ATOM 15344 N N . ALA G 1 191 ? 84.44750 -3.38041 30.10870 1.000 42.72262 217 ALA G N 1
ATOM 15345 C CA . ALA G 1 191 ? 84.10728 -2.69807 28.86275 1.000 48.89923 217 ALA G CA 1
ATOM 15346 C C . ALA G 1 191 ? 82.59759 -2.57946 28.68692 1.000 46.57475 217 ALA G C 1
ATOM 15347 O O . ALA G 1 191 ? 82.07928 -1.49577 28.40043 1.000 45.24449 217 ALA G O 1
ATOM 15349 N N . LYS G 1 192 ? 81.87141 -3.68846 28.87255 1.000 50.23421 218 LYS G N 1
ATOM 15350 C CA . LYS G 1 192 ? 80.41798 -3.65414 28.71944 1.000 49.39571 218 LYS G CA 1
ATOM 15351 C C . LYS G 1 192 ? 79.77379 -2.74025 29.76443 1.000 50.07789 218 LYS G C 1
ATOM 15352 O O . LYS G 1 192 ? 78.87216 -1.95568 29.43734 1.000 49.29622 218 LYS G O 1
ATOM 15358 N N . PHE G 1 193 ? 80.24506 -2.80203 31.01899 1.000 44.21404 219 PHE G N 1
ATOM 15359 C CA . PHE G 1 193 ? 79.66663 -1.97065 32.06982 1.000 43.18186 219 PHE G CA 1
ATOM 15360 C C . PHE G 1 193 ? 79.91614 -0.49603 31.79870 1.000 43.62128 219 PHE G C 1
ATOM 15361 O O . PHE G 1 193 ? 79.01886 0.33500 31.96492 1.000 43.86601 219 PHE G O 1
ATOM 15369 N N . HIS G 1 194 ? 81.15606 -0.14396 31.44456 1.000 46.57700 220 HIS G N 1
ATOM 15370 C CA . HIS G 1 194 ? 81.47960 1.25379 31.16683 1.000 47.93695 220 HIS G CA 1
ATOM 15371 C C . HIS G 1 194 ? 80.66935 1.78918 29.98881 1.000 50.87797 220 HIS G C 1
ATOM 15372 O O . HIS G 1 194 ? 80.23369 2.94739 30.00362 1.000 53.52292 220 HIS G O 1
ATOM 15379 N N . LEU G 1 195 ? 80.44413 0.95979 28.96205 1.000 43.93051 221 LEU G N 1
ATOM 15380 C CA . LEU G 1 195 ? 79.64629 1.40825 27.82154 1.000 50.30556 221 LEU G CA 1
ATOM 15381 C C . LEU G 1 195 ? 78.22914 1.77501 28.24501 1.000 47.82098 221 LEU G C 1
ATOM 15382 O O . LEU G 1 195 ? 77.65720 2.75256 27.75089 1.000 52.36622 221 LEU G O 1
ATOM 15387 N N . LEU G 1 196 ? 77.64899 1.01012 29.16286 1.000 48.07658 222 LEU G N 1
ATOM 15388 C CA . LEU G 1 196 ? 76.25276 1.19901 29.52613 1.000 49.02815 222 LEU G CA 1
ATOM 15389 C C . LEU G 1 196 ? 76.06297 2.17088 30.69375 1.000 54.31242 222 LEU G C 1
ATOM 15390 O O . LEU G 1 196 ? 75.00476 2.80035 30.79405 1.000 54.68048 222 LEU G O 1
ATOM 15395 N N . ALA G 1 197 ? 77.05464 2.32438 31.57310 1.000 49.49864 223 ALA G N 1
ATOM 15396 C CA . ALA G 1 197 ? 77.01317 3.31020 32.65574 1.000 51.40580 223 ALA G CA 1
ATOM 15397 C C . ALA G 1 197 ? 78.28833 4.15061 32.62334 1.000 53.53263 223 ALA G C 1
ATOM 15398 O O . ALA G 1 197 ? 79.17682 3.99882 33.47407 1.000 54.99738 223 ALA G O 1
ATOM 15400 N N . PRO G 1 198 ? 78.40305 5.05984 31.64521 1.000 55.33323 224 PRO G N 1
ATOM 15401 C CA . PRO G 1 198 ? 79.66320 5.79756 31.46209 1.000 52.70693 224 PRO G CA 1
ATOM 15402 C C . PRO G 1 198 ? 80.09315 6.66299 32.64216 1.000 54.63652 224 PRO G C 1
ATOM 15403 O O . PRO G 1 198 ? 81.29731 6.91184 32.78472 1.000 53.37837 224 PRO G O 1
ATOM 15407 N N . ASP G 1 199 ? 79.17298 7.12374 33.49469 1.000 54.80047 225 ASP G N 1
ATOM 15408 C CA . ASP G 1 199 ? 79.53470 8.03287 34.58260 1.000 55.85591 225 ASP G CA 1
ATOM 15409 C C . ASP G 1 199 ? 80.01412 7.33314 35.85616 1.000 57.72907 225 ASP G C 1
ATOM 15410 O O . ASP G 1 199 ? 80.35807 8.02830 36.81949 1.000 54.96211 225 ASP G O 1
ATOM 15415 N N . ILE G 1 200 ? 80.02579 6.00272 35.91404 1.000 54.92408 226 ILE G N 1
ATOM 15416 C CA . ILE G 1 200 ? 80.42900 5.32061 37.14663 1.000 56.46193 226 ILE G CA 1
ATOM 15417 C C . ILE G 1 200 ? 81.92706 5.05409 37.08847 1.000 51.64130 226 ILE G C 1
ATOM 15418 O O . ILE G 1 200 ? 82.41313 4.52095 36.08239 1.000 60.19236 226 ILE G O 1
ATOM 15423 N N . PRO G 1 201 ? 82.69238 5.39874 38.12453 1.000 51.86483 227 PRO G N 1
ATOM 15424 C CA . PRO G 1 201 ? 84.12457 5.06593 38.12500 1.000 50.46807 227 PRO G CA 1
ATOM 15425 C C . PRO G 1 201 ? 84.34926 3.56369 38.03334 1.000 52.08094 227 PRO G C 1
ATOM 15426 O O . PRO G 1 201 ? 83.55702 2.75963 38.53498 1.000 54.65067 227 PRO G O 1
ATOM 15430 N N . ILE G 1 202 ? 85.44869 3.18604 37.38462 1.000 48.93464 228 ILE G N 1
ATOM 15431 C CA . ILE G 1 202 ? 85.79140 1.78556 37.19457 1.000 47.25449 228 ILE G CA 1
ATOM 15432 C C . ILE G 1 202 ? 87.25819 1.57216 37.53679 1.000 51.32159 228 ILE G C 1
ATOM 15433 O O . ILE G 1 202 ? 88.01053 2.51487 37.79056 1.000 51.77573 228 ILE G O 1
ATOM 15438 N N . ALA G 1 203 ? 87.64502 0.30119 37.54599 1.000 47.49095 229 ALA G N 1
ATOM 15439 C CA . ALA G 1 203 ? 89.00349 -0.19086 37.67100 1.000 51.72591 229 ALA G CA 1
ATOM 15440 C C . ALA G 1 203 ? 89.20364 -1.26020 36.61230 1.000 49.22026 229 ALA G C 1
ATOM 15441 O O . ALA G 1 203 ? 88.25455 -1.97023 36.26478 1.000 49.23894 229 ALA G O 1
ATOM 15443 N N . PRO G 1 204 ? 90.41204 -1.38849 36.07363 1.000 52.18695 230 PRO G N 1
ATOM 15444 C CA . PRO G 1 204 ? 90.62752 -2.28297 34.92949 1.000 52.67068 230 PRO G CA 1
ATOM 15445 C C . PRO G 1 204 ? 90.67346 -3.74894 35.33691 1.000 52.93620 230 PRO G C 1
ATOM 15446 O O . PRO G 1 204 ? 91.01004 -4.10410 36.46338 1.000 53.32826 230 PRO G O 1
ATOM 15450 N N . GLY G 1 205 ? 90.34513 -4.60365 34.37734 1.000 52.67746 231 GLY G N 1
ATOM 15451 C CA . GLY G 1 205 ? 90.42395 -6.03697 34.55951 1.000 50.84549 231 GLY G CA 1
ATOM 15452 C C . GLY G 1 205 ? 91.84149 -6.55807 34.44417 1.000 54.51061 231 GLY G C 1
ATOM 15453 O O . GLY G 1 205 ? 92.81995 -5.80815 34.48868 1.000 55.35536 231 GLY G O 1
ATOM 15454 N N . MET G 1 206 ? 91.94503 -7.88149 34.28437 1.000 58.41545 232 MET G N 1
ATOM 15455 C CA . MET G 1 206 ? 93.24672 -8.54466 34.35989 1.000 56.72479 232 MET G CA 1
ATOM 15456 C C . MET G 1 206 ? 94.17309 -8.08121 33.24259 1.000 60.10365 232 MET G C 1
ATOM 15457 O O . MET G 1 206 ? 95.35305 -7.80306 33.47472 1.000 55.68667 232 MET G O 1
ATOM 15462 N N . ALA G 1 207 ? 93.65748 -7.99450 32.01511 1.000 59.64225 233 ALA G N 1
ATOM 15463 C CA . ALA G 1 207 ? 94.50916 -7.59941 30.90058 1.000 53.90750 233 ALA G CA 1
ATOM 15464 C C . ALA G 1 207 ? 94.95681 -6.15370 31.05123 1.000 56.71085 233 ALA G C 1
ATOM 15465 O O . ALA G 1 207 ? 96.15660 -5.86075 31.01514 1.000 59.28844 233 ALA G O 1
ATOM 15467 N N . GLY G 1 208 ? 94.00614 -5.23810 31.25093 1.000 56.29484 234 GLY G N 1
ATOM 15468 C CA . GLY G 1 208 ? 94.35779 -3.83205 31.35129 1.000 55.46949 234 GLY G CA 1
ATOM 15469 C C . GLY G 1 208 ? 95.40341 -3.56042 32.41357 1.000 62.34820 234 GLY G C 1
ATOM 15470 O O . GLY G 1 208 ? 96.30626 -2.74395 32.21318 1.000 62.87066 234 GLY G O 1
ATOM 15471 N N . LEU G 1 209 ? 95.31029 -4.25846 33.55290 1.000 59.43327 235 LEU G N 1
ATOM 15472 C CA . LEU G 1 209 ? 96.24107 -4.00802 34.65165 1.000 58.61003 235 LEU G CA 1
ATOM 15473 C C . LEU G 1 209 ? 97.62466 -4.58405 34.35900 1.000 62.00686 235 LEU G C 1
ATOM 15474 O O . LEU G 1 209 ? 98.64284 -3.95367 34.66559 1.000 62.65619 235 LEU G O 1
ATOM 15479 N N . ALA G 1 210 ? 97.68569 -5.77955 33.76942 1.000 61.65703 236 ALA G N 1
ATOM 15480 C CA . ALA G 1 210 ? 98.97812 -6.34744 33.39697 1.000 62.83567 236 ALA G CA 1
ATOM 15481 C C . ALA G 1 210 ? 99.64174 -5.54306 32.27833 1.000 62.71743 236 ALA G C 1
ATOM 15482 O O . ALA G 1 210 ? 100.86187 -5.33922 32.29718 1.000 62.48793 236 ALA G O 1
ATOM 15484 N N . ALA G 1 211 ? 98.86142 -5.08180 31.29628 1.000 56.86859 237 ALA G N 1
ATOM 15485 C CA . ALA G 1 211 ? 99.43677 -4.25454 30.23897 1.000 64.00740 237 ALA G CA 1
ATOM 15486 C C . ALA G 1 211 ? 99.90835 -2.91057 30.77036 1.000 61.39931 237 ALA G C 1
ATOM 15487 O O . ALA G 1 211 ? 100.88353 -2.35451 30.25970 1.000 63.56612 237 ALA G O 1
ATOM 15489 N N . TYR G 1 212 ? 99.24170 -2.36465 31.78175 1.000 58.96338 238 TYR G N 1
ATOM 15490 C CA . TYR G 1 212 ? 99.77266 -1.15034 32.37451 1.000 60.94157 238 TYR G CA 1
ATOM 15491 C C . TYR G 1 212 ? 101.03011 -1.45865 33.16987 1.000 63.18495 238 TYR G C 1
ATOM 15492 O O . TYR G 1 212 ? 102.05390 -0.78550 33.02344 1.000 66.63656 238 TYR G O 1
ATOM 15501 N N . PHE G 1 213 ? 100.98106 -2.50871 33.98374 1.000 62.34006 239 PHE G N 1
ATOM 15502 C CA . PHE G 1 213 ? 102.08819 -2.82005 34.87572 1.000 62.16154 239 PHE G CA 1
ATOM 15503 C C . PHE G 1 213 ? 103.35096 -3.18332 34.10164 1.000 62.00046 239 PHE G C 1
ATOM 15504 O O . PHE G 1 213 ? 104.44910 -2.71330 34.42194 1.000 60.50441 239 PHE G O 1
ATOM 15512 N N . LEU G 1 214 ? 103.21742 -4.02610 33.08412 1.000 63.53955 240 LEU G N 1
ATOM 15513 C CA . LEU G 1 214 ? 104.37988 -4.53271 32.36426 1.000 63.65953 240 LEU G CA 1
ATOM 15514 C C . LEU G 1 214 ? 104.82254 -3.63730 31.20618 1.000 68.75024 240 LEU G C 1
ATOM 15515 O O . LEU G 1 214 ? 105.99534 -3.68988 30.81366 1.000 68.87981 240 LEU G O 1
ATOM 15520 N N . LEU G 1 215 ? 103.91876 -2.83217 30.62654 1.000 63.26967 241 LEU G N 1
ATOM 15521 C CA . LEU G 1 215 ? 104.28167 -2.04572 29.45369 1.000 63.61722 241 LEU G CA 1
ATOM 15522 C C . LEU G 1 215 ? 103.78129 -0.60592 29.50507 1.000 69.18374 241 LEU G C 1
ATOM 15523 O O . LEU G 1 215 ? 103.83187 0.08263 28.47765 1.000 75.16168 241 LEU G O 1
ATOM 15528 N N . GLY G 1 216 ? 103.27073 -0.12984 30.63812 1.000 69.10978 242 GLY G N 1
ATOM 15529 C CA . GLY G 1 216 ? 102.82706 1.25187 30.72515 1.000 64.91773 242 GLY G CA 1
ATOM 15530 C C . GLY G 1 216 ? 101.61189 1.64287 29.89852 1.000 64.94351 242 GLY G C 1
ATOM 15531 O O . GLY G 1 216 ? 101.22087 2.81585 29.94683 1.000 67.89671 242 GLY G O 1
ATOM 15532 N N . VAL G 1 217 ? 100.99645 0.72124 29.14180 1.000 65.40959 243 VAL G N 1
ATOM 15533 C CA . VAL G 1 217 ? 99.78912 1.06307 28.38444 1.000 60.93906 243 VAL G CA 1
ATOM 15534 C C . VAL G 1 217 ? 98.70272 1.53488 29.33999 1.000 64.58221 243 VAL G C 1
ATOM 15535 O O . VAL G 1 217 ? 98.37282 0.85512 30.32183 1.000 67.04548 243 VAL G O 1
ATOM 15539 N N . LYS G 1 218 ? 98.14322 2.70379 29.06348 1.000 65.29782 244 LYS G N 1
ATOM 15540 C CA . LYS G 1 218 ? 97.22473 3.25446 30.05151 1.000 65.06832 244 LYS G CA 1
ATOM 15541 C C . LYS G 1 218 ? 95.87703 2.54671 29.96626 1.000 61.43760 244 LYS G C 1
ATOM 15542 O O . LYS G 1 218 ? 95.40926 2.23322 28.87078 1.000 60.16881 244 LYS G O 1
ATOM 15548 N N . PRO G 1 219 ? 95.25143 2.26929 31.10779 1.000 64.39670 245 PRO G N 1
ATOM 15549 C CA . PRO G 1 219 ? 94.01156 1.49169 31.10528 1.000 62.46083 245 PRO G CA 1
ATOM 15550 C C . PRO G 1 219 ? 92.85433 2.33573 30.61269 1.000 60.69060 245 PRO G C 1
ATOM 15551 O O . PRO G 1 219 ? 92.95468 3.55445 30.46650 1.000 64.19374 245 PRO G O 1
ATOM 15555 N N . MET G 1 220 ? 91.73805 1.64568 30.38968 1.000 59.37476 246 MET G N 1
ATOM 15556 C CA . MET G 1 220 ? 90.54880 2.21283 29.76603 1.000 57.33698 246 MET G CA 1
ATOM 15557 C C . MET G 1 220 ? 90.15709 3.55353 30.37933 1.000 58.64385 246 MET G C 1
ATOM 15558 O O . MET G 1 220 ? 90.37459 3.80890 31.56861 1.000 60.50908 246 MET G O 1
ATOM 15563 N N . HIS G 1 221 ? 89.57170 4.41833 29.54986 1.000 62.56709 247 HIS G N 1
ATOM 15564 C CA . HIS G 1 221 ? 89.04657 5.68660 30.04135 1.000 66.28143 247 HIS G CA 1
ATOM 15565 C C . HIS G 1 221 ? 87.97153 5.44877 31.09871 1.000 61.95036 247 HIS G C 1
ATOM 15566 O O . HIS G 1 221 ? 87.17282 4.51361 31.00334 1.000 60.23061 247 HIS G O 1
ATOM 15573 N N . GLY G 1 222 ? 87.96010 6.29776 32.12098 1.000 62.73377 248 GLY G N 1
ATOM 15574 C CA . GLY G 1 222 ? 87.10406 6.12132 33.26863 1.000 54.55112 248 GLY G CA 1
ATOM 15575 C C . GLY G 1 222 ? 87.80348 5.50574 34.46136 1.000 55.01327 248 GLY G C 1
ATOM 15576 O O . GLY G 1 222 ? 87.28129 5.57813 35.57843 1.000 53.94073 248 GLY G O 1
ATOM 15577 N N . THR G 1 223 ? 88.97565 4.91684 34.24813 1.000 57.63737 249 THR G N 1
ATOM 15578 C CA . THR G 1 223 ? 89.73731 4.29477 35.32189 1.000 53.22519 249 THR G CA 1
ATOM 15579 C C . THR G 1 223 ? 90.15572 5.32914 36.36097 1.000 54.66777 249 THR G C 1
ATOM 15580 O O . THR G 1 223 ? 90.90877 6.25636 36.05099 1.000 53.05785 249 THR G O 1
ATOM 15584 N N . VAL G 1 224 ? 89.67417 5.16628 37.59692 1.000 52.48537 250 VAL G N 1
ATOM 15585 C CA . VAL G 1 224 ? 90.10071 6.02142 38.69947 1.000 50.57453 250 VAL G CA 1
ATOM 15586 C C . VAL G 1 224 ? 91.09136 5.32846 39.63158 1.000 54.80850 250 VAL G C 1
ATOM 15587 O O . VAL G 1 224 ? 91.78294 6.01367 40.40396 1.000 55.51793 250 VAL G O 1
ATOM 15591 N N . ALA G 1 225 ? 91.20035 4.00632 39.57532 1.000 50.45500 251 ALA G N 1
ATOM 15592 C CA . ALA G 1 225 ? 92.10992 3.31611 40.47089 1.000 49.51690 251 ALA G CA 1
ATOM 15593 C C . ALA G 1 225 ? 92.55755 2.01580 39.83308 1.000 51.88366 251 ALA G C 1
ATOM 15594 O O . ALA G 1 225 ? 91.83112 1.40654 39.04641 1.000 56.17623 251 ALA G O 1
ATOM 15596 N N . LEU G 1 226 ? 93.76977 1.60883 40.16994 1.000 55.33311 252 LEU G N 1
ATOM 15597 C CA . LEU G 1 226 ? 94.26092 0.27445 39.87034 1.000 52.27375 252 LEU G CA 1
ATOM 15598 C C . LEU G 1 226 ? 94.10799 -0.55204 41.14087 1.000 55.06384 252 LEU G C 1
ATOM 15599 O O . LEU G 1 226 ? 94.61325 -0.17010 42.20309 1.000 51.30411 252 LEU G O 1
ATOM 15604 N N . GLN G 1 227 ? 93.36335 -1.64445 41.04600 1.000 54.43526 253 GLN G N 1
ATOM 15605 C CA . GLN G 1 227 ? 93.08358 -2.49718 42.18967 1.000 52.65967 253 GLN G CA 1
ATOM 15606 C C . GLN G 1 227 ? 93.83100 -3.80413 41.97513 1.000 50.48624 253 GLN G C 1
ATOM 15607 O O . GLN G 1 227 ? 93.61882 -4.48760 40.96829 1.000 49.09154 253 GLN G O 1
ATOM 15613 N N . ILE G 1 228 ? 94.73439 -4.12014 42.90194 1.000 51.20559 254 ILE G N 1
ATOM 15614 C CA . ILE G 1 228 ? 95.82962 -5.05026 42.62202 1.000 48.63195 254 ILE G CA 1
ATOM 15615 C C . ILE G 1 228 ? 95.98555 -6.02055 43.77866 1.000 51.21973 254 ILE G C 1
ATOM 15616 O O . ILE G 1 228 ? 95.72309 -5.69456 44.94342 1.000 50.41697 254 ILE G O 1
ATOM 15621 N N . PRO G 1 229 ? 96.42794 -7.23532 43.48115 1.000 52.14022 255 PRO G N 1
ATOM 15622 C CA . PRO G 1 229 ? 96.91908 -8.11437 44.54233 1.000 50.91348 255 PRO G CA 1
ATOM 15623 C C . PRO G 1 229 ? 98.29685 -7.66180 45.00610 1.000 59.07004 255 PRO G C 1
ATOM 15624 O O . PRO G 1 229 ? 99.00700 -6.92735 44.31366 1.000 57.49401 255 PRO G O 1
ATOM 15628 N N . VAL G 1 230 ? 98.66716 -8.11098 46.20849 1.000 62.01439 256 VAL G N 1
ATOM 15629 C CA . VAL G 1 230 ? 100.01708 -7.85455 46.70462 1.000 61.39002 256 VAL G CA 1
ATOM 15630 C C . VAL G 1 230 ? 101.04035 -8.50702 45.78232 1.000 60.17211 256 VAL G C 1
ATOM 15631 O O . VAL G 1 230 ? 102.00999 -7.87512 45.35197 1.000 59.90484 256 VAL G O 1
ATOM 15635 N N . ARG G 1 231 ? 100.80941 -9.77076 45.43679 1.000 61.87228 257 ARG G N 1
ATOM 15636 C CA . ARG G 1 231 ? 101.68514 -10.55835 44.58252 1.000 66.18785 257 ARG G CA 1
ATOM 15637 C C . ARG G 1 231 ? 100.82857 -11.31934 43.58818 1.000 63.73078 257 ARG G C 1
ATOM 15638 O O . ARG G 1 231 ? 99.70802 -11.71513 43.90740 1.000 66.11394 257 ARG G O 1
ATOM 15646 N N . TYR G 1 232 ? 101.34723 -11.52602 42.38005 1.000 67.73533 258 TYR G N 1
ATOM 15647 C CA . TYR G 1 232 ? 100.64101 -12.35425 41.40921 1.000 70.93898 258 TYR G CA 1
ATOM 15648 C C . TYR G 1 232 ? 101.63074 -13.27818 40.72628 1.000 74.66542 258 TYR G C 1
ATOM 15649 O O . TYR G 1 232 ? 102.54499 -12.81633 40.03680 1.000 76.46907 258 TYR G O 1
ATOM 15658 N N . GLN G 1 233 ? 101.42311 -14.57875 40.91114 1.000 78.06739 259 GLN G N 1
ATOM 15659 C CA . GLN G 1 233 ? 102.25263 -15.63047 40.33087 1.000 80.41729 259 GLN G CA 1
ATOM 15660 C C . GLN G 1 233 ? 103.73080 -15.34195 40.57564 1.000 81.35973 259 GLN G C 1
ATOM 15661 O O . GLN G 1 233 ? 104.54055 -15.21282 39.64917 1.000 75.71544 259 GLN G O 1
ATOM 15667 N N . GLY G 1 234 ? 104.05345 -15.23179 41.86483 1.000 83.08382 260 GLY G N 1
ATOM 15668 C CA . GLY G 1 234 ? 105.40977 -15.06919 42.34498 1.000 82.75960 260 GLY G CA 1
ATOM 15669 C C . GLY G 1 234 ? 106.02959 -13.70643 42.12918 1.000 83.08251 260 GLY G C 1
ATOM 15670 O O . GLY G 1 234 ? 107.15016 -13.47883 42.60000 1.000 89.69593 260 GLY G O 1
ATOM 15671 N N . LEU G 1 235 ? 105.35225 -12.79161 41.43983 1.000 78.05448 261 LEU G N 1
ATOM 15672 C CA . LEU G 1 235 ? 105.88972 -11.46814 41.15485 1.000 75.92825 261 LEU G CA 1
ATOM 15673 C C . LEU G 1 235 ? 105.21903 -10.43947 42.05217 1.000 75.14729 261 LEU G C 1
ATOM 15674 O O . LEU G 1 235 ? 103.98847 -10.42027 42.17052 1.000 76.73915 261 LEU G O 1
ATOM 15679 N N . GLU G 1 236 ? 106.01963 -9.57725 42.66817 1.000 74.28729 262 GLU G N 1
ATOM 15680 C CA . GLU G 1 236 ? 105.47006 -8.56508 43.55982 1.000 73.35286 262 GLU G CA 1
ATOM 15681 C C . GLU G 1 236 ? 104.87868 -7.40994 42.75292 1.000 70.57963 262 GLU G C 1
ATOM 15682 O O . GLU G 1 236 ? 105.53315 -6.86144 41.86095 1.000 69.65187 262 GLU G O 1
ATOM 15688 N N . ILE G 1 237 ? 103.63686 -7.04382 43.06863 1.000 69.41368 263 ILE G N 1
ATOM 15689 C CA . ILE G 1 237 ? 102.90250 -6.02544 42.33143 1.000 63.77036 263 ILE G CA 1
ATOM 15690 C C . ILE G 1 237 ? 102.74693 -4.74551 43.13954 1.000 66.29666 263 ILE G C 1
ATOM 15691 O O . ILE G 1 237 ? 102.91170 -3.64643 42.60466 1.000 67.29408 263 ILE G O 1
ATOM 15696 N N . ALA G 1 238 ? 102.39898 -4.86916 44.41767 1.000 61.99106 264 ALA G N 1
ATOM 15697 C CA . ALA G 1 238 ? 102.12497 -3.72062 45.27616 1.000 61.77717 264 ALA G CA 1
ATOM 15698 C C . ALA G 1 238 ? 103.40587 -3.18920 45.90842 1.000 66.03252 264 ALA G C 1
ATOM 15699 O O . ALA G 1 238 ? 103.50883 -3.05541 47.12558 1.000 63.38304 264 ALA G O 1
ATOM 15701 N N . THR G 1 239 ? 104.43948 -2.87532 45.02478 1.000 66.97933 265 THR G N 1
ATOM 15702 C CA . THR G 1 239 ? 105.71833 -2.27115 45.37252 1.000 64.93175 265 THR G CA 1
ATOM 15703 C C . THR G 1 239 ? 105.60134 -0.75178 45.40967 1.000 62.95987 265 THR G C 1
ATOM 15704 O O . THR G 1 239 ? 104.74523 -0.17155 44.73514 1.000 63.08969 265 THR G O 1
ATOM 15708 N N . PRO G 1 240 ? 106.45732 -0.08344 46.18684 1.000 67.44801 266 PRO G N 1
ATOM 15709 C CA . PRO G 1 240 ? 106.43985 1.39293 46.17452 1.000 66.84315 266 PRO G CA 1
ATOM 15710 C C . PRO G 1 240 ? 106.74387 1.98623 44.80508 1.000 67.49972 266 PRO G C 1
ATOM 15711 O O . PRO G 1 240 ? 106.15704 3.01269 44.43065 1.000 65.10284 266 PRO G O 1
ATOM 15715 N N . GLU G 1 241 ? 107.64659 1.35837 44.04181 1.000 70.63509 267 GLU G N 1
ATOM 15716 C CA . GLU G 1 241 ? 107.98636 1.86746 42.71349 1.000 68.24607 267 GLU G CA 1
ATOM 15717 C C . GLU G 1 241 ? 106.76512 1.89013 41.81846 1.000 68.94454 267 GLU G C 1
ATOM 15718 O O . GLU G 1 241 ? 106.55123 2.84783 41.06875 1.000 74.48169 267 GLU G O 1
ATOM 15724 N N . PHE G 1 242 ? 105.94867 0.84079 41.88380 1.000 70.95589 268 PHE G N 1
ATOM 15725 C CA . PHE G 1 242 ? 104.78320 0.77330 41.01766 1.000 67.14816 268 PHE G CA 1
ATOM 15726 C C . PHE G 1 242 ? 103.72702 1.77339 41.46044 1.000 68.64392 268 PHE G C 1
ATOM 15727 O O . PHE G 1 242 ? 103.15441 2.49383 40.63070 1.000 68.89293 268 PHE G O 1
ATOM 15735 N N . ILE G 1 243 ? 103.47217 1.84702 42.77040 1.000 64.70301 269 ILE G N 1
ATOM 15736 C CA . ILE G 1 243 ? 102.41869 2.72379 43.27266 1.000 64.03759 269 ILE G CA 1
ATOM 15737 C C . ILE G 1 243 ? 102.75835 4.18730 42.99697 1.000 70.08688 269 ILE G C 1
ATOM 15738 O O . ILE G 1 243 ? 101.87200 5.00527 42.70423 1.000 68.48260 269 ILE G O 1
ATOM 15743 N N . ARG G 1 244 ? 104.04841 4.53852 43.06615 1.000 72.04387 270 ARG G N 1
ATOM 15744 C CA . ARG G 1 244 ? 104.46752 5.90151 42.74341 1.000 65.57732 270 ARG G CA 1
ATOM 15745 C C . ARG G 1 244 ? 104.19157 6.21982 41.27517 1.000 68.35642 270 ARG G C 1
ATOM 15746 O O . ARG G 1 244 ? 103.64589 7.27907 40.93996 1.000 66.78646 270 ARG G O 1
ATOM 15754 N N . ARG G 1 245 ? 104.55509 5.30636 40.37967 1.000 63.10460 271 ARG G N 1
ATOM 15755 C CA . ARG G 1 245 ? 104.25309 5.52781 38.97470 1.000 65.46048 271 ARG G CA 1
ATOM 15756 C C . ARG G 1 245 ? 102.75051 5.61958 38.75708 1.000 67.95731 271 ARG G C 1
ATOM 15757 O O . ARG G 1 245 ? 102.27525 6.43325 37.95414 1.000 65.36969 271 ARG G O 1
ATOM 15765 N N . ALA G 1 246 ? 101.98407 4.79381 39.47064 1.000 65.53182 272 ALA G N 1
ATOM 15766 C CA . ALA G 1 246 ? 100.53721 4.84680 39.32448 1.000 67.29677 272 ALA G CA 1
ATOM 15767 C C . ALA G 1 246 ? 100.00609 6.20043 39.76331 1.000 64.42902 272 ALA G C 1
ATOM 15768 O O . ALA G 1 246 ? 99.12180 6.77377 39.11366 1.000 67.38892 272 ALA G O 1
ATOM 15770 N N . HIS G 1 247 ? 100.55357 6.73530 40.85301 1.000 62.45066 273 HIS G N 1
ATOM 15771 C CA . HIS G 1 247 ? 100.20650 8.08724 41.27154 1.000 64.60913 273 HIS G CA 1
ATOM 15772 C C . HIS G 1 247 ? 100.61031 9.11848 40.21808 1.000 67.67749 273 HIS G C 1
ATOM 15773 O O . HIS G 1 247 ? 99.84121 10.03934 39.90979 1.000 64.04984 273 HIS G O 1
ATOM 15780 N N . ALA G 1 248 ? 101.80184 8.95325 39.63330 1.000 70.77467 274 ALA G N 1
ATOM 15781 C CA . ALA G 1 248 ? 102.34990 9.94001 38.69984 1.000 68.33588 274 ALA G CA 1
ATOM 15782 C C . ALA G 1 248 ? 101.46084 10.12210 37.46998 1.000 69.73632 274 ALA G C 1
ATOM 15783 O O . ALA G 1 248 ? 101.48469 11.18237 36.83942 1.000 66.27931 274 ALA G O 1
ATOM 15785 N N . ASP G 1 249 ? 100.69001 9.08956 37.11431 1.000 67.80763 275 ASP G N 1
ATOM 15786 C CA . ASP G 1 249 ? 99.75746 9.15900 36.00449 1.000 66.61404 275 ASP G CA 1
ATOM 15787 C C . ASP G 1 249 ? 98.32299 9.41883 36.45116 1.000 65.74334 275 ASP G C 1
ATOM 15788 O O . ASP G 1 249 ? 97.42147 9.42438 35.60382 1.000 62.66253 275 ASP G O 1
ATOM 15793 N N . GLY G 1 250 ? 98.09865 9.64913 37.75060 1.000 60.11265 276 GLY G N 1
ATOM 15794 C CA . GLY G 1 250 ? 96.80263 10.08719 38.22757 1.000 63.32335 276 GLY G CA 1
ATOM 15795 C C . GLY G 1 250 ? 95.83228 8.99437 38.60549 1.000 64.74188 276 GLY G C 1
ATOM 15796 O O . GLY G 1 250 ? 94.62357 9.24421 38.62408 1.000 65.59531 276 GLY G O 1
ATOM 15797 N N . TYR G 1 251 ? 96.31596 7.80027 38.92058 1.000 63.56863 277 TYR G N 1
ATOM 15798 C CA . TYR G 1 251 ? 95.47991 6.69511 39.35885 1.000 61.03100 277 TYR G CA 1
ATOM 15799 C C . TYR G 1 251 ? 95.70206 6.45151 40.84499 1.000 58.58399 277 TYR G C 1
ATOM 15800 O O . TYR G 1 251 ? 96.82654 6.58144 41.33039 1.000 56.71652 277 TYR G O 1
ATOM 15809 N N . ALA G 1 252 ? 94.63130 6.10714 41.56753 1.000 62.99771 278 ALA G N 1
ATOM 15810 C CA . ALA G 1 252 ? 94.76027 5.60683 42.93422 1.000 58.02492 278 ALA G CA 1
ATOM 15811 C C . ALA G 1 252 ? 95.05861 4.10843 42.91621 1.000 58.23804 278 ALA G C 1
ATOM 15812 O O . ALA G 1 252 ? 94.83256 3.41260 41.91895 1.000 55.48934 278 ALA G O 1
ATOM 15814 N N . VAL G 1 253 ? 95.59283 3.61332 44.03164 1.000 58.07040 279 VAL G N 1
ATOM 15815 C CA . VAL G 1 253 ? 95.98195 2.21282 44.14477 1.000 56.93050 279 VAL G CA 1
ATOM 15816 C C . VAL G 1 253 ? 95.33791 1.63005 45.39225 1.000 56.26683 279 VAL G C 1
ATOM 15817 O O . VAL G 1 253 ? 95.46793 2.18889 46.48776 1.000 56.63902 279 VAL G O 1
ATOM 15821 N N . HIS G 1 254 ? 94.62657 0.52054 45.21151 1.000 55.34452 280 HIS G N 1
ATOM 15822 C CA . HIS G 1 254 ? 93.97101 -0.22127 46.27432 1.000 49.32981 280 HIS G CA 1
ATOM 15823 C C . HIS G 1 254 ? 94.41854 -1.67102 46.18597 1.000 49.30365 280 HIS G C 1
ATOM 15824 O O . HIS G 1 254 ? 94.46772 -2.24926 45.09407 1.000 54.76206 280 HIS G O 1
ATOM 15831 N N . VAL G 1 255 ? 94.72875 -2.25921 47.33490 1.000 51.93851 281 VAL G N 1
ATOM 15832 C CA . VAL G 1 255 ? 95.44591 -3.52455 47.40568 1.000 54.29131 281 VAL G CA 1
ATOM 15833 C C . VAL G 1 255 ? 94.59491 -4.53606 48.16742 1.000 51.83409 281 VAL G C 1
ATOM 15834 O O . VAL G 1 255 ? 94.18020 -4.27863 49.30511 1.000 47.41545 281 VAL G O 1
ATOM 15838 N N . TRP G 1 256 ? 94.33218 -5.67925 47.53918 1.000 50.02140 282 TRP G N 1
ATOM 15839 C CA . TRP G 1 256 ? 93.67896 -6.80817 48.18594 1.000 48.65785 282 TRP G CA 1
ATOM 15840 C C . TRP G 1 256 ? 94.68036 -7.93565 48.37385 1.000 53.67180 282 TRP G C 1
ATOM 15841 O O . TRP G 1 256 ? 95.76017 -7.93963 47.78128 1.000 55.22514 282 TRP G O 1
ATOM 15852 N N . PHE G 1 257 ? 94.30106 -8.90353 49.20861 1.000 54.66094 283 PHE G N 1
ATOM 15853 C CA . PHE G 1 257 ? 95.24385 -9.90668 49.68890 1.000 54.14169 283 PHE G CA 1
ATOM 15854 C C . PHE G 1 257 ? 94.80060 -11.28466 49.25575 1.000 56.59602 283 PHE G C 1
ATOM 15855 O O . PHE G 1 257 ? 95.40185 -11.87822 48.34883 1.000 54.21271 283 PHE G O 1
ATOM 15863 N N . SER G 1 258 ? 93.76880 -11.80069 49.91989 1.000 56.61602 284 SER G N 1
ATOM 15864 C CA . SER G 1 258 ? 93.00586 -12.95177 49.44601 1.000 53.23975 284 SER G CA 1
ATOM 15865 C C . SER G 1 258 ? 93.91447 -14.09442 49.00206 1.000 55.01728 284 SER G C 1
ATOM 15866 O O . SER G 1 258 ? 93.72252 -14.70058 47.95089 1.000 58.56532 284 SER G O 1
ATOM 15869 N N . GLY G 1 259 ? 94.93441 -14.38298 49.80016 1.000 57.38508 285 GLY G N 1
ATOM 15870 C CA . GLY G 1 259 ? 95.81572 -15.48949 49.50568 1.000 57.54344 285 GLY G CA 1
ATOM 15871 C C . GLY G 1 259 ? 97.09036 -15.14139 48.76313 1.000 60.56852 285 GLY G C 1
ATOM 15872 O O . GLY G 1 259 ? 97.98199 -15.99443 48.67451 1.000 64.47104 285 GLY G O 1
ATOM 15873 N N . THR G 1 260 ? 97.21363 -13.92851 48.22263 1.000 57.44559 286 THR G N 1
ATOM 15874 C CA . THR G 1 260 ? 98.45265 -13.54760 47.55187 1.000 61.81420 286 THR G CA 1
ATOM 15875 C C . THR G 1 260 ? 99.51600 -13.09697 48.54273 1.000 61.23554 286 THR G C 1
ATOM 15876 O O . THR G 1 260 ? 100.71098 -13.11502 48.22404 1.000 64.29751 286 THR G O 1
ATOM 15880 N N . ALA G 1 261 ? 99.08685 -12.68948 49.72667 1.000 60.94110 287 ALA G N 1
ATOM 15881 C CA . ALA G 1 261 ? 99.92732 -12.42594 50.87920 1.000 54.61687 287 ALA G CA 1
ATOM 15882 C C . ALA G 1 261 ? 99.05143 -12.59213 52.10790 1.000 54.94344 287 ALA G C 1
ATOM 15883 O O . ALA G 1 261 ? 97.82069 -12.56498 51.99292 1.000 55.09460 287 ALA G O 1
ATOM 15885 N N . PRO G 1 262 ? 99.63683 -12.78033 53.28951 1.000 60.28099 288 PRO G N 1
ATOM 15886 C CA . PRO G 1 262 ? 98.80791 -13.04244 54.47362 1.000 55.07938 288 PRO G CA 1
ATOM 15887 C C . PRO G 1 262 ? 97.97488 -11.82912 54.87738 1.000 54.94418 288 PRO G C 1
ATOM 15888 O O . PRO G 1 262 ? 98.30397 -10.67781 54.58552 1.000 52.72995 288 PRO G O 1
ATOM 15892 N N . ASP G 1 263 ? 96.86521 -12.10869 55.56361 1.000 56.23115 289 ASP G N 1
ATOM 15893 C CA . ASP G 1 263 ? 96.08991 -11.05826 56.21520 1.000 54.46495 289 ASP G CA 1
ATOM 15894 C C . ASP G 1 263 ? 96.60535 -10.95374 57.64230 1.000 52.70487 289 ASP G C 1
ATOM 15895 O O . ASP G 1 263 ? 96.04474 -11.52759 58.57509 1.000 58.38503 289 ASP G O 1
ATOM 15900 N N . ASP G 1 264 ? 97.70933 -10.21945 57.81305 1.000 56.57403 290 ASP G N 1
ATOM 15901 C CA . ASP G 1 264 ? 98.29931 -10.03799 59.13805 1.000 53.95958 290 ASP G CA 1
ATOM 15902 C C . ASP G 1 264 ? 98.86407 -8.62558 59.29989 1.000 57.44179 290 ASP G C 1
ATOM 15903 O O . ASP G 1 264 ? 98.92827 -7.83387 58.35179 1.000 58.89385 290 ASP G O 1
ATOM 15908 N N . GLU G 1 265 ? 99.29749 -8.33156 60.53225 1.000 57.62208 291 GLU G N 1
ATOM 15909 C CA . GLU G 1 265 ? 99.73305 -6.98668 60.89247 1.000 58.72814 291 GLU G CA 1
ATOM 15910 C C . GLU G 1 265 ? 100.99418 -6.57784 60.13299 1.000 57.73319 291 GLU G C 1
ATOM 15911 O O . GLU G 1 265 ? 101.08949 -5.44593 59.64187 1.000 53.04236 291 GLU G O 1
ATOM 15917 N N . ALA G 1 266 ? 101.97227 -7.48069 60.03616 1.000 54.67275 292 ALA G N 1
ATOM 15918 C CA . ALA G 1 266 ? 103.17008 -7.21545 59.25262 1.000 50.15509 292 ALA G CA 1
ATOM 15919 C C . ALA G 1 266 ? 102.81867 -6.77477 57.82796 1.000 60.63920 292 ALA G C 1
ATOM 15920 O O . ALA G 1 266 ? 103.20207 -5.68502 57.37810 1.000 60.11885 292 ALA G O 1
ATOM 15922 N N . THR G 1 267 ? 102.06821 -7.60728 57.10946 1.000 58.72570 293 THR G N 1
ATOM 15923 C CA . THR G 1 267 ? 101.76316 -7.29979 55.71928 1.000 55.62377 293 THR G CA 1
ATOM 15924 C C . THR G 1 267 ? 100.86598 -6.06942 55.57790 1.000 58.47356 293 THR G C 1
ATOM 15925 O O . THR G 1 267 ? 101.08447 -5.26281 54.66844 1.000 56.03086 293 THR G O 1
ATOM 15929 N N . TYR G 1 268 ? 99.88039 -5.88658 56.47223 1.000 55.70722 294 TYR G N 1
ATOM 15930 C CA . TYR G 1 268 ? 99.11084 -4.64321 56.42156 1.000 54.96168 294 TYR G CA 1
ATOM 15931 C C . TYR G 1 268 ? 100.02781 -3.43254 56.56610 1.000 58.22934 294 TYR G C 1
ATOM 15932 O O . TYR G 1 268 ? 99.85862 -2.42526 55.86541 1.000 59.73515 294 TYR G O 1
ATOM 15941 N N . ASN G 1 269 ? 101.02977 -3.53151 57.45167 1.000 55.58736 295 ASN G N 1
ATOM 15942 C CA . ASN G 1 269 ? 101.93777 -2.41113 57.68607 1.000 59.51977 295 ASN G CA 1
ATOM 15943 C C . ASN G 1 269 ? 102.80458 -2.13316 56.46377 1.000 58.33016 295 ASN G C 1
ATOM 15944 O O . ASN G 1 269 ? 102.98566 -0.97258 56.07273 1.000 59.81279 295 ASN G O 1
ATOM 15949 N N . ARG G 1 270 ? 103.33541 -3.18724 55.84232 1.000 56.72363 296 ARG G N 1
ATOM 15950 C CA . ARG G 1 270 ? 104.10894 -3.02045 54.61742 1.000 56.88056 296 ARG G CA 1
ATOM 15951 C C . ARG G 1 270 ? 103.30832 -2.27458 53.56009 1.000 63.77544 296 ARG G C 1
ATOM 15952 O O . ARG G 1 270 ? 103.81243 -1.33360 52.93657 1.000 64.15140 296 ARG G O 1
ATOM 15960 N N . ILE G 1 271 ? 102.04618 -2.67235 53.35536 1.000 61.09202 297 ILE G N 1
ATOM 15961 C CA . ILE G 1 271 ? 101.25424 -2.06776 52.28751 1.000 59.99040 297 ILE G CA 1
ATOM 15962 C C . ILE G 1 271 ? 100.87668 -0.63916 52.65080 1.000 62.63540 297 ILE G C 1
ATOM 15963 O O . ILE G 1 271 ? 100.78147 0.22587 51.77222 1.000 63.51263 297 ILE G O 1
ATOM 15968 N N . ILE G 1 272 ? 100.66222 -0.35628 53.93658 1.000 60.78993 298 ILE G N 1
ATOM 15969 C CA . ILE G 1 272 ? 100.44252 1.02851 54.34728 1.000 64.73538 298 ILE G CA 1
ATOM 15970 C C . ILE G 1 272 ? 101.63800 1.88901 53.95358 1.000 65.39667 298 ILE G C 1
ATOM 15971 O O . ILE G 1 272 ? 101.49056 2.93662 53.31031 1.000 65.38376 298 ILE G O 1
ATOM 15976 N N . ASP G 1 273 ? 102.84512 1.42744 54.30189 1.000 68.08051 299 ASP G N 1
ATOM 15977 C CA . ASP G 1 273 ? 104.08112 2.15350 54.00728 1.000 70.67111 299 ASP G CA 1
ATOM 15978 C C . ASP G 1 273 ? 104.35337 2.27348 52.50802 1.000 69.03084 299 ASP G C 1
ATOM 15979 O O . ASP G 1 273 ? 104.88128 3.29938 52.06200 1.000 66.54079 299 ASP G O 1
ATOM 15984 N N . SER G 1 274 ? 103.99138 1.25748 51.71281 1.000 65.67246 300 SER G N 1
ATOM 15985 C CA . SER G 1 274 ? 104.15986 1.33575 50.26696 1.000 61.77775 300 SER G CA 1
ATOM 15986 C C . SER G 1 274 ? 103.44504 2.53423 49.64412 1.000 60.49397 300 SER G C 1
ATOM 15987 O O . SER G 1 274 ? 103.67562 2.80706 48.46160 1.000 63.06830 300 SER G O 1
ATOM 15990 N N . CYS G 1 275 ? 102.61209 3.24911 50.41554 1.000 62.27737 301 CYS G N 1
ATOM 15991 C CA . CYS G 1 275 ? 101.86253 4.43816 50.02818 1.000 63.14009 301 CYS G CA 1
ATOM 15992 C C . CYS G 1 275 ? 100.60054 4.12643 49.23364 1.000 63.95344 301 CYS G C 1
ATOM 15993 O O . CYS G 1 275 ? 100.10287 4.98708 48.47816 1.000 65.13721 301 CYS G O 1
ATOM 15996 N N . ALA G 1 276 ? 100.08978 2.90987 49.35355 1.000 58.85988 302 ALA G N 1
ATOM 15997 C CA . ALA G 1 276 ? 98.82995 2.56242 48.71863 1.000 61.79555 302 ALA G CA 1
ATOM 15998 C C . 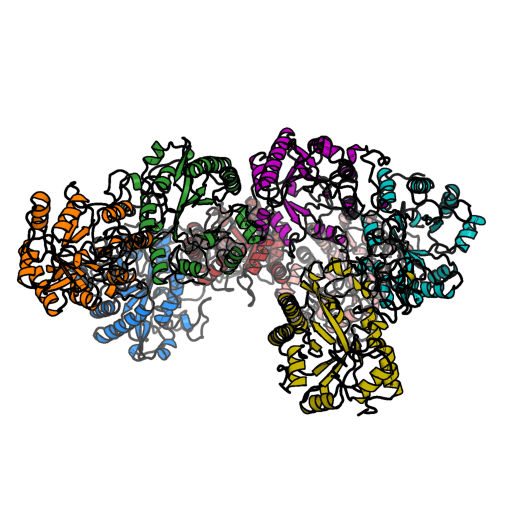ALA G 1 276 ? 97.67832 3.33770 49.35808 1.000 59.79084 302 ALA G C 1
ATOM 15999 O O . ALA G 1 276 ? 97.71425 3.68712 50.54230 1.000 56.89551 302 ALA G O 1
ATOM 16001 N N . ASP G 1 277 ? 96.63704 3.59336 48.56405 1.000 53.99262 303 ASP G N 1
ATOM 16002 C CA . ASP G 1 277 ? 95.53977 4.43083 49.03391 1.000 54.21057 303 ASP G CA 1
ATOM 16003 C C . ASP G 1 277 ? 94.49223 3.66168 49.81911 1.000 57.69675 303 ASP G C 1
ATOM 16004 O O . ASP G 1 277 ? 93.84960 4.23621 50.71130 1.000 57.08094 303 ASP G O 1
ATOM 16009 N N . GLY G 1 278 ? 94.30598 2.38821 49.49993 1.000 56.78521 304 GLY G N 1
ATOM 16010 C CA . GLY G 1 278 ? 93.33501 1.56442 50.19496 1.000 52.03575 304 GLY G CA 1
ATOM 16011 C C . GLY G 1 278 ? 93.82144 0.14286 50.36025 1.000 52.76138 304 GLY G C 1
ATOM 16012 O O . GLY G 1 278 ? 94.53724 -0.39764 49.50908 1.000 51.46451 304 GLY G O 1
ATOM 16013 N N . LEU G 1 279 ? 93.42964 -0.46220 51.47739 1.000 55.02158 305 LEU G N 1
ATOM 16014 C CA . LEU G 1 279 ? 93.60847 -1.88022 51.73098 1.000 52.40549 305 LEU G CA 1
ATOM 16015 C C . LEU G 1 279 ? 92.24685 -2.56173 51.76236 1.000 52.96048 305 LEU G C 1
ATOM 16016 O O . LEU G 1 279 ? 91.23937 -1.96804 52.17732 1.000 53.12333 305 LEU G O 1
ATOM 16021 N N . MET G 1 280 ? 92.22621 -3.81272 51.32949 1.000 49.58781 306 MET G N 1
ATOM 16022 C CA . MET G 1 280 ? 91.00768 -4.60163 51.39499 1.000 48.88821 306 MET G CA 1
ATOM 16023 C C . MET G 1 280 ? 91.17880 -5.74484 52.39215 1.000 47.81509 306 MET G C 1
ATOM 16024 O O . MET G 1 280 ? 91.35480 -6.89622 51.98524 1.000 47.27623 306 MET G O 1
ATOM 16029 N N . PRO G 1 281 ? 91.11128 -5.46979 53.69827 1.000 49.33759 307 PRO G N 1
ATOM 16030 C CA . PRO G 1 281 ? 91.45252 -6.48994 54.70518 1.000 49.82423 307 PRO G CA 1
ATOM 16031 C C . PRO G 1 281 ? 90.37032 -7.53754 54.90217 1.000 47.47968 307 PRO G C 1
ATOM 16032 O O . PRO G 1 281 ? 89.17528 -7.23212 54.88949 1.000 47.01493 307 PRO G O 1
ATOM 16036 N N . ALA G 1 282 ? 90.80490 -8.78676 55.10328 1.000 48.43765 308 ALA G N 1
ATOM 16037 C CA . ALA G 1 282 ? 89.90704 -9.80886 55.63570 1.000 48.00862 308 ALA G CA 1
ATOM 16038 C C . ALA G 1 282 ? 89.63209 -9.60474 57.11824 1.000 48.38565 308 ALA G C 1
ATOM 16039 O O . ALA G 1 282 ? 88.71811 -10.23166 57.66330 1.000 48.43229 308 ALA G O 1
ATOM 16041 N N . TYR G 1 283 ? 90.40858 -8.74870 57.77351 1.000 49.72399 309 TYR G N 1
ATOM 16042 C CA . TYR G 1 283 ? 90.23160 -8.39524 59.17923 1.000 47.38159 309 TYR G CA 1
ATOM 16043 C C . TYR G 1 283 ? 90.11081 -6.88301 59.25550 1.000 49.78702 309 TYR G C 1
ATOM 16044 O O . TYR G 1 283 ? 91.10690 -6.18472 59.49748 1.000 49.79972 309 TYR G O 1
ATOM 16053 N N . PRO G 1 284 ? 88.91771 -6.33492 59.04789 1.000 45.44917 310 PRO G N 1
ATOM 16054 C CA . PRO G 1 284 ? 88.80739 -4.87314 59.03144 1.000 47.53607 310 PRO G CA 1
ATOM 16055 C C . PRO G 1 284 ? 88.97638 -4.22223 60.40315 1.000 52.06918 310 PRO G C 1
ATOM 16056 O O . PRO G 1 284 ? 89.49804 -3.10219 60.47383 1.000 51.94785 310 PRO G O 1
ATOM 16060 N N . ALA G 1 285 ? 88.54172 -4.86636 61.49508 1.000 49.32816 311 ALA G N 1
ATOM 16061 C CA . ALA G 1 285 ? 88.77664 -4.28980 62.81976 1.000 50.33541 311 ALA G CA 1
ATOM 16062 C C . ALA G 1 285 ? 90.26608 -4.24490 63.13590 1.000 51.06053 311 ALA G C 1
ATOM 16063 O O . ALA G 1 285 ? 90.74774 -3.29873 63.77120 1.000 53.29043 311 ALA G O 1
ATOM 16065 N N . LEU G 1 286 ? 91.00697 -5.26954 62.71446 1.000 44.93434 312 LEU G N 1
ATOM 16066 C CA . LEU G 1 286 ? 92.43969 -5.29681 62.97406 1.000 50.37777 312 LEU G CA 1
ATOM 16067 C C . LEU G 1 286 ? 93.15469 -4.18498 62.21529 1.000 56.22397 312 LEU G C 1
ATOM 16068 O O . LEU G 1 286 ? 94.06712 -3.54749 62.75387 1.000 56.31385 312 LEU G O 1
ATOM 16073 N N . LEU G 1 287 ? 92.73503 -3.91432 60.97573 1.000 51.00117 313 LEU G N 1
ATOM 16074 C CA . LEU G 1 287 ? 93.33956 -2.81975 60.22431 1.000 52.13965 313 LEU G CA 1
ATOM 16075 C C . LEU G 1 287 ? 92.94459 -1.46870 60.80705 1.000 56.90763 313 LEU G C 1
ATOM 16076 O O . LEU G 1 287 ? 93.76253 -0.54228 60.83880 1.000 58.92586 313 LEU G O 1
ATOM 16081 N N . GLU G 1 288 ? 91.69123 -1.33106 61.25450 1.000 54.86272 314 GLU G N 1
ATOM 16082 C CA . GLU G 1 288 ? 91.27360 -0.10172 61.92052 1.000 55.96195 314 GLU G CA 1
ATOM 16083 C C . GLU G 1 288 ? 92.08114 0.14746 63.18255 1.000 60.86068 314 GLU G C 1
ATOM 16084 O O . GLU G 1 288 ? 92.46783 1.28521 63.46326 1.000 63.40440 314 GLU G O 1
ATOM 16090 N N . ARG G 1 289 ? 92.33327 -0.90347 63.96345 1.000 58.72762 315 ARG G N 1
ATOM 16091 C CA . ARG G 1 289 ? 93.16711 -0.76218 65.15307 1.000 60.60180 315 ARG G CA 1
ATOM 16092 C C . ARG G 1 289 ? 94.56089 -0.26061 64.78297 1.000 64.25516 315 ARG G C 1
ATOM 16093 O O . ARG G 1 289 ? 95.11921 0.61127 65.46364 1.000 66.20384 315 ARG G O 1
ATOM 16101 N N . ILE G 1 290 ? 95.11612 -0.77513 63.67942 1.000 61.36847 316 ILE G N 1
ATOM 16102 C CA . ILE G 1 290 ? 96.45378 -0.38990 63.24449 1.000 59.20232 316 ILE G CA 1
ATOM 16103 C C . ILE G 1 290 ? 96.47260 1.06126 62.78802 1.000 62.81893 316 ILE G C 1
ATOM 16104 O O . ILE G 1 290 ? 97.39324 1.81883 63.11804 1.000 65.38516 316 ILE G O 1
ATOM 16109 N N . LEU G 1 291 ? 95.46186 1.47472 62.02535 1.000 56.28356 317 LEU G N 1
ATOM 16110 C CA . LEU G 1 291 ? 95.43323 2.84490 61.53389 1.000 60.50525 317 LEU G CA 1
ATOM 16111 C C . LEU G 1 291 ? 95.23846 3.84062 62.67566 1.000 67.38315 317 LEU G C 1
ATOM 16112 O O . LEU G 1 291 ? 95.79534 4.94421 62.63890 1.000 69.72198 317 LEU G O 1
ATOM 16117 N N . ASP G 1 292 ? 94.45065 3.47981 63.69521 1.000 63.34760 318 ASP G N 1
ATOM 16118 C CA . ASP G 1 292 ? 94.31135 4.35648 64.85642 1.000 67.65898 318 ASP G CA 1
ATOM 16119 C C . ASP G 1 292 ? 95.61155 4.41202 65.64194 1.000 69.24303 318 ASP G C 1
ATOM 16120 O O . ASP G 1 292 ? 96.07102 5.49131 66.03090 1.000 66.92003 318 ASP G O 1
ATOM 16125 N N . GLU G 1 293 ? 96.21563 3.24522 65.87691 1.000 67.98624 319 GLU G N 1
ATOM 16126 C CA . GLU G 1 293 ? 97.44828 3.17049 66.64915 1.000 66.86875 319 GLU G CA 1
ATOM 16127 C C . GLU G 1 293 ? 98.54651 4.02205 66.02357 1.000 69.26748 319 GLU G C 1
ATOM 16128 O O . GLU G 1 293 ? 99.31946 4.67008 66.73709 1.000 71.86341 319 GLU G O 1
ATOM 16134 N N . ARG G 1 294 ? 98.62620 4.04270 64.69483 1.000 68.15001 320 ARG G N 1
ATOM 16135 C CA . ARG G 1 294 ? 99.64260 4.80684 63.98812 1.000 66.53847 320 ARG G CA 1
ATOM 16136 C C . ARG G 1 294 ? 99.16297 6.19967 63.60577 1.000 68.72478 320 ARG G C 1
ATOM 16137 O O . ARG G 1 294 ? 99.89242 6.92171 62.91931 1.000 71.11520 320 ARG G O 1
ATOM 16145 N N . GLY G 1 295 ? 97.97284 6.59525 64.04753 1.000 65.18518 321 GLY G N 1
ATOM 16146 C CA . GLY G 1 295 ? 97.47215 7.93273 63.74070 1.000 67.47933 321 GLY G CA 1
ATOM 16147 C C . GLY G 1 295 ? 97.51185 8.28496 62.26918 1.000 70.27434 321 GLY G C 1
ATOM 16148 O O . GLY G 1 295 ? 97.85873 9.41719 61.90962 1.000 73.08666 321 GLY G O 1
ATOM 16149 N N . ILE G 1 296 ? 97.16507 7.33779 61.40365 1.000 69.69126 322 ILE G N 1
ATOM 16150 C CA . ILE G 1 296 ? 97.30191 7.53623 59.96465 1.000 73.57025 322 ILE G CA 1
ATOM 16151 C C . ILE G 1 296 ? 96.19171 8.45208 59.46416 1.000 70.80050 322 ILE G C 1
ATOM 16152 O O . ILE G 1 296 ? 95.09412 8.50868 60.03589 1.000 68.93379 322 ILE G O 1
ATOM 16157 N N . GLU G 1 297 ? 96.50092 9.19708 58.40267 1.000 72.09294 323 GLU G N 1
ATOM 16158 C CA . GLU G 1 297 ? 95.50216 9.96570 57.67729 1.000 73.32278 323 GLU G CA 1
ATOM 16159 C C . GLU G 1 297 ? 94.33042 9.06186 57.28793 1.000 72.10927 323 GLU G C 1
ATOM 16160 O O . GLU G 1 297 ? 94.51731 7.91697 56.86819 1.000 70.40601 323 GLU G O 1
ATOM 16166 N N . ARG G 1 298 ? 93.11608 9.57856 57.47034 1.000 74.43672 324 ARG G N 1
ATOM 16167 C CA . ARG G 1 298 ? 91.85659 9.01739 57.01751 1.000 73.34492 324 ARG G CA 1
ATOM 16168 C C . ARG G 1 298 ? 91.07818 10.09078 56.27427 1.000 78.71054 324 ARG G C 1
ATOM 16169 O O . ARG G 1 298 ? 91.22152 11.28430 56.57637 1.000 77.32346 324 ARG G O 1
ATOM 16177 N N . PRO G 1 299 ? 90.25843 9.70951 55.29262 1.000 75.83501 325 PRO G N 1
ATOM 16178 C CA . PRO G 1 299 ? 89.49471 10.72506 54.54981 1.000 74.21376 325 PRO G CA 1
ATOM 16179 C C . PRO G 1 299 ? 88.62818 11.54435 55.49569 1.000 74.67408 325 PRO G C 1
ATOM 16180 O O . PRO G 1 299 ? 87.84381 11.00098 56.27788 1.000 67.36986 325 PRO G O 1
ATOM 16184 N N . GLY G 1 300 ? 88.80420 12.86476 55.43835 1.000 81.80005 326 GLY G N 1
ATOM 16185 C CA . GLY G 1 300 ? 88.13177 13.78036 56.33759 1.000 82.25780 326 GLY G CA 1
ATOM 16186 C C . GLY G 1 300 ? 88.72997 13.88514 57.72748 1.000 87.34929 326 GLY G C 1
ATOM 16187 O O . GLY G 1 300 ? 88.13005 14.54208 58.59320 1.000 87.16533 326 GLY G O 1
ATOM 16188 N N . ARG G 1 301 ? 89.88480 13.26304 57.97070 1.000 86.25377 327 ARG G N 1
ATOM 16189 C CA . ARG G 1 301 ? 90.52023 13.26452 59.28957 1.000 79.24466 327 ARG G CA 1
ATOM 16190 C C . ARG G 1 301 ? 92.01614 13.11869 59.08965 1.000 80.62732 327 ARG G C 1
ATOM 16191 O O . ARG G 1 301 ? 92.55051 12.00277 59.03828 1.000 77.56017 327 ARG G O 1
ATOM 16199 N N . PRO G 1 302 ? 92.73274 14.23039 58.98903 1.000 84.45766 328 PRO G N 1
ATOM 16200 C CA . PRO G 1 302 ? 94.14623 14.17547 58.60816 1.000 81.11051 328 PRO G CA 1
ATOM 16201 C C . PRO G 1 302 ? 95.02257 13.66381 59.74232 1.000 76.49874 328 PRO G C 1
ATOM 16202 O O . PRO G 1 302 ? 94.64063 13.64926 60.91286 1.000 77.53174 328 PRO G O 1
ATOM 16206 N N . GLY G 1 303 ? 96.22234 13.24370 59.36418 1.000 68.02722 329 GLY G N 1
ATOM 16207 C CA . GLY G 1 303 ? 97.15268 12.66844 60.30231 1.000 68.92097 329 GLY G CA 1
ATOM 16208 C C . GLY G 1 303 ? 98.45609 12.31745 59.62575 1.000 72.87297 329 GLY G C 1
ATOM 16209 O O . GLY G 1 303 ? 98.84163 12.96117 58.64589 1.000 76.79861 329 GLY G O 1
ATOM 16210 N N . VAL G 1 304 ? 99.13385 11.28342 60.12155 1.000 71.03716 330 VAL G N 1
ATOM 16211 C CA . VAL G 1 304 ? 100.44138 10.92418 59.58980 1.000 74.32866 330 VAL G CA 1
ATOM 16212 C C . VAL G 1 304 ? 100.30132 10.38575 58.17000 1.000 77.58298 330 VAL G C 1
ATOM 16213 O O . VAL G 1 304 ? 99.37418 9.62330 57.85305 1.000 79.26336 330 VAL G O 1
ATOM 16217 N N . ASP G 1 305 ? 101.21164 10.82013 57.29545 1.000 82.47035 331 ASP G N 1
ATOM 16218 C CA . ASP G 1 305 ? 101.34609 10.27893 55.95318 1.000 82.32936 331 ASP G CA 1
ATOM 16219 C C . ASP G 1 305 ? 102.51888 9.31652 55.95578 1.000 81.05829 331 ASP G C 1
ATOM 16220 O O . ASP G 1 305 ? 103.65199 9.72724 56.25536 1.000 82.27217 331 ASP G O 1
ATOM 16225 N N . PRO G 1 306 ? 102.29634 8.03386 55.66836 1.000 80.69267 332 PRO G N 1
ATOM 16226 C CA . PRO G 1 306 ? 103.34435 7.03062 55.89749 1.000 84.32714 332 PRO G CA 1
ATOM 16227 C C . PRO G 1 306 ? 104.45524 6.95718 54.85654 1.000 84.41417 332 PRO G C 1
ATOM 16228 O O . PRO G 1 306 ? 105.47671 6.31625 55.14983 1.000 82.75990 332 PRO G O 1
ATOM 16232 N N . CYS G 1 307 ? 104.33023 7.54579 53.67216 1.000 84.65368 333 CYS G N 1
ATOM 16233 C CA . CYS G 1 307 ? 105.39616 7.41140 52.68027 1.000 87.31776 333 CYS G CA 1
ATOM 16234 C C . CYS G 1 307 ? 106.24990 8.67033 52.58079 1.000 87.90339 333 CYS G C 1
ATOM 16235 O O . CYS G 1 307 ? 107.46471 8.60306 52.37220 1.000 86.14916 333 CYS G O 1
ATOM 16238 N N . ASP H 1 7 ? 10.01067 52.22573 57.45283 1.000 79.37000 33 ASP H N 1
ATOM 16239 C CA . ASP H 1 7 ? 11.10677 51.26797 57.33717 1.000 80.99643 33 ASP H CA 1
ATOM 16240 C C . ASP H 1 7 ? 10.76617 49.93216 57.97767 1.000 78.59051 33 ASP H C 1
ATOM 16241 O O . ASP H 1 7 ? 9.69491 49.75784 58.55822 1.000 80.18421 33 ASP H O 1
ATOM 16246 N N . ASN H 1 8 ? 11.69825 48.99512 57.85274 1.000 72.03282 34 ASN H N 1
ATOM 16247 C CA . ASN H 1 8 ? 11.58633 47.69186 58.50162 1.000 71.65748 34 ASN H CA 1
ATOM 16248 C C . ASN H 1 8 ? 12.14346 47.77913 59.92029 1.000 66.02385 34 ASN H C 1
ATOM 16249 O O . ASN H 1 8 ? 13.33781 48.05503 60.08480 1.000 65.16326 34 ASN H O 1
ATOM 16254 N N . PRO H 1 9 ? 11.33031 47.56113 60.96384 1.000 64.37816 35 PRO H N 1
ATOM 16255 C CA . PRO H 1 9 ? 11.84395 47.79090 62.33322 1.000 63.86550 35 PRO H CA 1
ATOM 16256 C C . PRO H 1 9 ? 12.92703 46.81189 62.74255 1.000 62.59756 35 PRO H C 1
ATOM 16257 O O . PRO H 1 9 ? 13.87200 47.19361 63.44436 1.000 64.26448 35 PRO H O 1
ATOM 16261 N N . TRP H 1 10 ? 12.82173 45.55878 62.30123 1.000 62.02269 36 TRP H N 1
ATOM 16262 C CA . TRP H 1 10 ? 13.76930 44.52401 62.69112 1.000 59.05232 36 TRP H CA 1
ATOM 16263 C C . TRP H 1 10 ? 15.20700 44.84423 62.30897 1.000 60.54261 36 TRP H C 1
ATOM 16264 O O . TRP H 1 10 ? 16.13096 44.24050 62.87352 1.000 55.72519 36 TRP H O 1
ATOM 16275 N N . LEU H 1 11 ? 15.42042 45.76960 61.36672 1.000 55.12027 37 LEU H N 1
ATOM 16276 C CA . LEU H 1 11 ? 16.77161 46.20424 61.04316 1.000 54.31810 37 LEU H CA 1
ATOM 16277 C C . LEU H 1 11 ? 17.42028 46.98934 62.17347 1.000 57.93565 37 LEU H C 1
ATOM 16278 O O . LEU H 1 11 ? 18.62706 47.24506 62.10437 1.000 56.59434 37 LEU H O 1
ATOM 16283 N N . ASP H 1 12 ? 16.64132 47.38800 63.18664 1.000 56.97044 38 ASP H N 1
ATOM 16284 C CA . ASP H 1 12 ? 17.11786 48.10666 64.35731 1.000 60.65460 38 ASP H CA 1
ATOM 16285 C C . ASP H 1 12 ? 17.15247 47.24858 65.61204 1.000 61.62081 38 ASP H C 1
ATOM 16286 O O . ASP H 1 12 ? 17.74638 47.66425 66.61694 1.000 61.43785 38 ASP H O 1
ATOM 16291 N N . ALA H 1 13 ? 16.49602 46.09308 65.59479 1.000 60.16877 39 ALA H N 1
ATOM 16292 C CA . ALA H 1 13 ? 16.56919 45.14577 66.70382 1.000 56.31812 39 ALA H CA 1
ATOM 16293 C C . ALA H 1 13 ? 17.85763 44.35194 66.52910 1.000 53.76373 39 ALA H C 1
ATOM 16294 O O . ALA H 1 13 ? 17.90150 43.36017 65.79741 1.000 53.17066 39 ALA H O 1
ATOM 16296 N N . ARG H 1 14 ? 18.93142 44.80845 67.17740 1.000 51.95702 40 ARG H N 1
ATOM 16297 C CA . ARG H 1 14 ? 20.23338 44.16884 66.99751 1.000 53.27019 40 ARG H CA 1
ATOM 16298 C C . ARG H 1 14 ? 21.21690 44.68519 68.04222 1.000 52.40705 40 ARG H C 1
ATOM 16299 O O . ARG H 1 14 ? 21.12098 45.83778 68.47549 1.000 53.43709 40 ARG H O 1
ATOM 16307 N N . VAL H 1 15 ? 22.15513 43.82758 68.45764 1.000 47.07801 41 VAL H N 1
ATOM 16308 C CA . VAL H 1 15 ? 22.23512 42.40621 68.11784 1.000 47.88099 41 VAL H CA 1
ATOM 16309 C C . VAL H 1 15 ? 21.36793 41.54412 69.04120 1.000 47.16613 41 VAL H C 1
ATOM 16310 O O . VAL H 1 15 ? 21.38716 41.72351 70.25276 1.000 50.30877 41 VAL H O 1
ATOM 16314 N N . LEU H 1 16 ? 20.60846 40.60707 68.48223 1.000 50.45037 42 LEU H N 1
ATOM 16315 C CA . LEU H 1 16 ? 19.64321 39.82924 69.25053 1.000 48.68730 42 LEU H CA 1
ATOM 16316 C C . LEU H 1 16 ? 20.23876 38.50751 69.71020 1.000 46.56805 42 LEU H C 1
ATOM 16317 O O . LEU H 1 16 ? 20.90333 37.80898 68.93774 1.000 47.91794 42 LEU H O 1
ATOM 16322 N N . ASN H 1 17 ? 19.94922 38.15238 70.96499 1.000 50.11308 43 ASN H N 1
ATOM 16323 C CA . ASN H 1 17 ? 20.27801 36.85250 71.55000 1.000 44.15414 43 ASN H CA 1
ATOM 16324 C C . ASN H 1 17 ? 18.98804 36.04574 71.53554 1.000 43.25960 43 ASN H C 1
ATOM 16325 O O . ASN H 1 17 ? 18.15940 36.16208 72.43986 1.000 47.28892 43 ASN H O 1
ATOM 16330 N N . MET H 1 18 ? 18.81821 35.22338 70.49670 1.000 42.97867 44 MET H N 1
ATOM 16331 C CA . MET H 1 18 ? 17.58322 34.47603 70.27078 1.000 45.04068 44 MET H CA 1
ATOM 16332 C C . MET H 1 18 ? 17.80477 33.03602 70.72192 1.000 45.49232 44 MET H C 1
ATOM 16333 O O . MET H 1 18 ? 18.29403 32.20401 69.95216 1.000 48.19571 44 MET H O 1
ATOM 16338 N N . ALA H 1 19 ? 17.41263 32.73164 71.96401 1.000 47.07644 45 ALA H N 1
ATOM 16339 C CA . ALA H 1 19 ? 17.70528 31.43773 72.57757 1.000 44.98229 45 ALA H CA 1
ATOM 16340 C C . ALA H 1 19 ? 17.13071 30.25994 71.78972 1.000 45.04892 45 ALA H C 1
ATOM 16341 O O . ALA H 1 19 ? 15.91730 30.05054 71.77713 1.000 47.43516 45 ALA H O 1
ATOM 16343 N N . HIS H 1 20 ? 18.00273 29.46651 71.16456 1.000 39.83477 46 HIS H N 1
ATOM 16344 C CA . HIS H 1 20 ? 17.57906 28.39310 70.27620 1.000 41.84768 46 HIS H CA 1
ATOM 16345 C C . HIS H 1 20 ? 16.91398 27.26850 71.06851 1.000 45.80653 46 HIS H C 1
ATOM 16346 O O . HIS H 1 20 ? 17.58923 26.49751 71.75503 1.000 44.15498 46 HIS H O 1
ATOM 16353 N N . ALA H 1 21 ? 15.59245 27.13957 70.91786 1.000 47.48670 47 ALA H N 1
ATOM 16354 C CA . ALA H 1 21 ? 14.76295 26.24803 71.73723 1.000 48.82980 47 ALA H CA 1
ATOM 16355 C C . ALA H 1 21 ? 14.99467 26.50094 73.23222 1.000 45.98726 47 ALA H C 1
ATOM 16356 O O . ALA H 1 21 ? 14.79076 25.62075 74.07245 1.000 41.85311 47 ALA H O 1
ATOM 16358 N N . GLY H 1 22 ? 15.39608 27.73062 73.56841 1.000 43.90806 48 GLY H N 1
ATOM 16359 C CA . GLY H 1 22 ? 15.74967 28.09847 74.92173 1.000 47.21004 48 GLY H CA 1
ATOM 16360 C C . GLY H 1 22 ? 17.20785 27.89670 75.28296 1.000 44.82114 48 GLY H C 1
ATOM 16361 O O . GLY H 1 22 ? 17.64032 28.37696 76.33227 1.000 48.42169 48 GLY H O 1
ATOM 16362 N N . GLY H 1 23 ? 17.97882 27.21481 74.44643 1.000 46.32153 49 GLY H N 1
ATOM 16363 C CA . GLY H 1 23 ? 19.37234 26.93345 74.71727 1.000 40.37236 49 GLY H CA 1
ATOM 16364 C C . GLY H 1 23 ? 19.57534 25.44560 74.92097 1.000 47.22488 49 GLY H C 1
ATOM 16365 O O . GLY H 1 23 ? 19.76802 24.98470 76.05772 1.000 48.78502 49 GLY H O 1
ATOM 16366 N N . GLU H 1 24 ? 19.52284 24.67471 73.82804 1.000 42.23349 50 GLU H N 1
ATOM 16367 C CA . GLU H 1 24 ? 19.36708 23.23357 73.97525 1.000 46.49424 50 GLU H CA 1
ATOM 16368 C C . GLU H 1 24 ? 20.58235 22.57890 74.62086 1.000 42.86466 50 GLU H C 1
ATOM 16369 O O . GLU H 1 24 ? 20.48001 21.43498 75.07441 1.000 42.29751 50 GLU H O 1
ATOM 16375 N N . ASN H 1 25 ? 21.72673 23.26569 74.65225 1.000 47.16645 51 ASN H N 1
ATOM 16376 C CA . ASN H 1 25 ? 22.93715 22.71337 75.24627 1.000 45.56535 51 ASN H CA 1
ATOM 16377 C C . ASN H 1 25 ? 23.10703 23.08396 76.72264 1.000 47.07176 51 ASN H C 1
ATOM 16378 O O . ASN H 1 25 ? 23.79092 22.35187 77.45103 1.000 47.83389 51 ASN H O 1
ATOM 16383 N N . GLU H 1 26 ? 22.49534 24.18091 77.18760 1.000 40.18236 52 GLU H N 1
ATOM 16384 C CA . GLU H 1 26 ? 22.44650 24.51913 78.60807 1.000 45.41448 52 GLU H CA 1
ATOM 16385 C C . GLU H 1 26 ? 21.14523 24.10943 79.30279 1.000 44.63129 52 GLU H C 1
ATOM 16386 O O . GLU H 1 26 ? 21.09085 24.17802 80.52839 1.000 44.83382 52 GLU H O 1
ATOM 16392 N N . ALA H 1 27 ? 20.09352 23.71796 78.57954 1.000 44.93424 53 ALA H N 1
ATOM 16393 C CA . ALA H 1 27 ? 18.79820 23.46512 79.20777 1.000 45.08416 53 ALA H CA 1
ATOM 16394 C C . ALA H 1 27 ? 18.01500 22.49302 78.34048 1.000 43.85355 53 ALA H C 1
ATOM 16395 O O . ALA H 1 27 ? 18.30488 22.35264 77.14918 1.000 43.73226 53 ALA H O 1
ATOM 16397 N N . PRO H 1 28 ? 17.04106 21.77995 78.91273 1.000 48.02150 54 PRO H N 1
ATOM 16398 C CA . PRO H 1 28 ? 16.17308 20.90827 78.09107 1.000 45.86936 54 PRO H CA 1
ATOM 16399 C C . PRO H 1 28 ? 15.42150 21.71124 77.03787 1.000 45.43407 54 PRO H C 1
ATOM 16400 O O . PRO H 1 28 ? 14.64639 22.61909 77.35951 1.000 43.01126 54 PRO H O 1
ATOM 16404 N N . ALA H 1 29 ? 15.64896 21.36284 75.76918 1.000 45.80439 55 ALA H N 1
ATOM 16405 C CA . ALA H 1 29 ? 15.06482 22.12809 74.67396 1.000 47.17407 55 ALA H CA 1
ATOM 16406 C C . ALA H 1 29 ? 13.54765 22.16367 74.77838 1.000 48.73968 55 ALA H C 1
ATOM 16407 O O . ALA H 1 29 ? 12.90667 21.16091 75.11284 1.000 49.54094 55 ALA H O 1
ATOM 16409 N N . ASN H 1 30 ? 12.98187 23.34312 74.51017 1.000 47.29205 56 ASN H N 1
ATOM 16410 C CA . ASN H 1 30 ? 11.54261 23.49610 74.26494 1.000 49.99188 56 ASN H CA 1
ATOM 16411 C C . ASN H 1 30 ? 10.72306 23.15433 75.51302 1.000 51.70041 56 ASN H C 1
ATOM 16412 O O . ASN H 1 30 ? 9.68007 22.49595 75.43349 1.000 48.70404 56 ASN H O 1
ATOM 16417 N N . THR H 1 31 ? 11.21542 23.59405 76.67597 1.000 51.88472 57 THR H N 1
ATOM 16418 C CA . THR H 1 31 ? 10.49022 23.52889 77.93706 1.000 49.06817 57 THR H CA 1
ATOM 16419 C C . THR H 1 31 ? 10.37493 24.92996 78.51465 1.000 47.31052 57 THR H C 1
ATOM 16420 O O . THR H 1 31 ? 11.16333 25.82188 78.19494 1.000 47.83120 57 THR H O 1
ATOM 16424 N N . LEU H 1 32 ? 9.37202 25.12788 79.36565 1.000 49.78087 58 LEU H N 1
ATOM 16425 C CA . LEU H 1 32 ? 9.18457 26.45197 79.94575 1.000 51.20660 58 LEU H CA 1
ATOM 16426 C C . LEU H 1 32 ? 10.37131 26.85083 80.80939 1.000 52.87672 58 LEU H C 1
ATOM 16427 O O . LEU H 1 32 ? 10.74809 28.03207 80.85226 1.000 50.12329 58 LEU H O 1
ATOM 16432 N N . TYR H 1 33 ? 10.99110 25.87494 81.47555 1.000 51.10054 59 TYR H N 1
ATOM 16433 C CA . TYR H 1 33 ? 12.17393 26.16452 82.27318 1.000 55.07788 59 TYR H CA 1
ATOM 16434 C C . TYR H 1 33 ? 13.26365 26.78170 81.40462 1.000 50.10675 59 TYR H C 1
ATOM 16435 O O . TYR H 1 33 ? 13.83049 27.83057 81.74232 1.000 46.45459 59 TYR H O 1
ATOM 16444 N N . ALA H 1 34 ? 13.52924 26.16062 80.25537 1.000 48.11235 60 ALA H N 1
ATOM 16445 C CA . ALA H 1 34 ? 14.57732 26.63918 79.36332 1.000 49.09784 60 ALA H CA 1
ATOM 16446 C C . ALA H 1 34 ? 14.30761 28.06807 78.89918 1.000 48.42396 60 ALA H C 1
ATOM 16447 O O . ALA H 1 34 ? 15.21597 28.90848 78.90267 1.000 49.09280 60 ALA H O 1
ATOM 16449 N N . PHE H 1 35 ? 13.06299 28.37278 78.50458 1.000 50.07978 61 PHE H N 1
ATOM 16450 C CA . PHE H 1 35 ? 12.74785 29.73641 78.06721 1.000 47.72756 61 PHE H CA 1
ATOM 16451 C C . PHE H 1 35 ? 12.86901 30.72926 79.22119 1.000 47.85723 61 PHE H C 1
ATOM 16452 O O . PHE H 1 35 ? 13.38283 31.84152 79.04879 1.000 46.48869 61 PHE H O 1
ATOM 16460 N N . LYS H 1 36 ? 12.37645 30.35829 80.40471 1.000 52.04755 62 LYS H N 1
ATOM 16461 C CA . LYS H 1 36 ? 12.46588 31.27188 81.54362 1.000 53.11122 62 LYS H CA 1
ATOM 16462 C C . LYS H 1 36 ? 13.92003 31.54718 81.90193 1.000 44.27671 62 LYS H C 1
ATOM 16463 O O . LYS H 1 36 ? 14.33071 32.70619 82.03024 1.000 47.09607 62 LYS H O 1
ATOM 16469 N N . ARG H 1 37 ? 14.72608 30.49084 82.01452 1.000 43.47817 63 ARG H N 1
ATOM 16470 C CA . ARG H 1 37 ? 16.14358 30.65223 82.32261 1.000 41.48828 63 ARG H CA 1
ATOM 16471 C C . ARG H 1 37 ? 16.84594 31.55278 81.30269 1.000 48.53364 63 ARG H C 1
ATOM 16472 O O . ARG H 1 37 ? 17.62127 32.44620 81.67120 1.000 46.72797 63 ARG H O 1
ATOM 16480 N N . ALA H 1 38 ? 16.59076 31.32857 80.01018 1.000 38.14533 64 ALA H N 1
ATOM 16481 C CA . ALA H 1 38 ? 17.26255 32.12186 78.98587 1.000 45.51889 64 ALA H CA 1
ATOM 16482 C C . ALA H 1 38 ? 16.89126 33.59472 79.09456 1.000 47.01993 64 ALA H C 1
ATOM 16483 O O . ALA H 1 38 ? 17.75605 34.47838 78.98269 1.000 42.91735 64 ALA H O 1
ATOM 16485 N N . VAL H 1 39 ? 15.61101 33.88668 79.31842 1.000 44.08894 65 VAL H N 1
ATOM 16486 C CA . VAL H 1 39 ? 15.20733 35.28758 79.35928 1.000 47.51477 65 VAL H CA 1
ATOM 16487 C C . VAL H 1 39 ? 15.80542 35.97624 80.58123 1.000 48.13791 65 VAL H C 1
ATOM 16488 O O . VAL H 1 39 ? 16.28222 37.11078 80.48939 1.000 52.16849 65 VAL H O 1
ATOM 16492 N N . LYS H 1 40 ? 15.83447 35.29143 81.73233 1.000 48.72165 66 LYS H N 1
ATOM 16493 C CA . LYS H 1 40 ? 16.48037 35.86168 82.91278 1.000 48.05244 66 LYS H CA 1
ATOM 16494 C C . LYS H 1 40 ? 17.96677 36.11848 82.67268 1.000 49.61113 66 LYS H C 1
ATOM 16495 O O . LYS H 1 40 ? 18.52868 37.09952 83.19064 1.000 47.19923 66 LYS H O 1
ATOM 16501 N N . LEU H 1 41 ? 18.61600 35.25124 81.89180 1.000 44.28577 67 LEU H N 1
ATOM 16502 C CA . LEU H 1 41 ? 20.03883 35.36725 81.61234 1.000 44.76236 67 LEU H CA 1
ATOM 16503 C C . LEU H 1 41 ? 20.35028 36.27644 80.41953 1.000 44.19679 67 LEU H C 1
ATOM 16504 O O . LEU H 1 41 ? 21.52029 36.37991 80.03933 1.000 46.06354 67 LEU H O 1
ATOM 16509 N N . GLY H 1 42 ? 19.34817 36.92741 79.81450 1.000 48.46205 68 GLY H N 1
ATOM 16510 C CA . GLY H 1 42 ? 19.61122 37.95882 78.82188 1.000 46.62636 68 GLY H CA 1
ATOM 16511 C C . GLY H 1 42 ? 19.10963 37.75971 77.39909 1.000 49.46336 68 GLY H C 1
ATOM 16512 O O . GLY H 1 42 ? 19.44336 38.55393 76.51060 1.000 52.88601 68 GLY H O 1
ATOM 16513 N N . ALA H 1 43 ? 18.29690 36.73604 77.15608 1.000 45.88026 69 ALA H N 1
ATOM 16514 C CA . ALA H 1 43 ? 17.83305 36.44443 75.80013 1.000 45.91624 69 ALA H CA 1
ATOM 16515 C C . ALA H 1 43 ? 16.73419 37.42833 75.38434 1.000 51.92662 69 ALA H C 1
ATOM 16516 O O . ALA H 1 43 ? 15.61881 37.38661 75.91310 1.000 56.57239 69 ALA H O 1
ATOM 16518 N N . ASN H 1 44 ? 17.02877 38.29384 74.41082 1.000 49.21203 70 ASN H N 1
ATOM 16519 C CA . ASN H 1 44 ? 16.04835 39.24196 73.89254 1.000 47.74707 70 ASN H CA 1
ATOM 16520 C C . ASN H 1 44 ? 14.85993 38.58296 73.20168 1.000 50.04386 70 ASN H C 1
ATOM 16521 O O . ASN H 1 44 ? 13.88734 39.28421 72.89950 1.000 47.38485 70 ASN H O 1
ATOM 16526 N N . MET H 1 45 ? 14.90141 37.27361 72.95568 1.000 48.38328 71 MET H N 1
ATOM 16527 C CA . MET H 1 45 ? 13.91000 36.63937 72.10225 1.000 45.85032 71 MET H CA 1
ATOM 16528 C C . MET H 1 45 ? 13.98385 35.12467 72.25271 1.000 44.22388 71 MET H C 1
ATOM 16529 O O . MET H 1 45 ? 15.06790 34.56732 72.40575 1.000 46.65607 71 MET H O 1
ATOM 16534 N N . LEU H 1 46 ? 12.83650 34.46164 72.16601 1.000 45.15930 72 LEU H N 1
ATOM 16535 C CA . LEU H 1 46 ? 12.79167 33.00477 72.17817 1.000 47.45821 72 LEU H CA 1
ATOM 16536 C C . LEU H 1 46 ? 12.62932 32.44808 70.76506 1.000 46.19928 72 LEU H C 1
ATOM 16537 O O . LEU H 1 46 ? 11.95693 33.03980 69.92098 1.000 47.32062 72 LEU H O 1
ATOM 16542 N N . GLU H 1 47 ? 13.23257 31.28850 70.52048 1.000 43.21561 73 GLU H N 1
ATOM 16543 C CA . GLU H 1 47 ? 13.01287 30.52035 69.29879 1.000 49.96773 73 GLU H CA 1
ATOM 16544 C C . GLU H 1 47 ? 12.44680 29.16453 69.67669 1.000 48.64278 73 GLU H C 1
ATOM 16545 O O . GLU H 1 47 ? 13.03813 28.45755 70.49669 1.000 45.48742 73 GLU H O 1
ATOM 16551 N N . LEU H 1 48 ? 11.32598 28.78802 69.06479 1.000 48.91287 74 LEU H N 1
ATOM 16552 C CA . LEU H 1 48 ? 10.68939 27.52419 69.40070 1.000 49.96189 74 LEU H CA 1
ATOM 16553 C C . LEU H 1 48 ? 10.07098 26.88929 68.15884 1.000 52.82618 74 LEU H C 1
ATOM 16554 O O . LEU H 1 48 ? 9.86188 27.54080 67.13037 1.000 45.83764 74 LEU H O 1
ATOM 16559 N N . ASP H 1 49 ? 9.76220 25.59489 68.29371 1.000 50.95927 75 ASP H N 1
ATOM 16560 C CA . ASP H 1 49 ? 9.16189 24.76533 67.25783 1.000 49.01219 75 ASP H CA 1
ATOM 16561 C C . ASP H 1 49 ? 7.76986 24.31757 67.69007 1.000 51.15915 75 ASP H C 1
ATOM 16562 O O . ASP H 1 49 ? 7.54603 24.04038 68.87197 1.000 48.75647 75 ASP H O 1
ATOM 16567 N N . VAL H 1 50 ? 6.83405 24.23670 66.73656 1.000 52.04228 76 VAL H N 1
ATOM 16568 C CA . VAL H 1 50 ? 5.45288 23.83856 67.01391 1.000 50.50153 76 VAL H CA 1
ATOM 16569 C C . VAL H 1 50 ? 5.08403 22.59599 66.20847 1.000 54.15588 76 VAL H C 1
ATOM 16570 O O . VAL H 1 50 ? 5.41848 22.48317 65.02019 1.000 52.47688 76 VAL H O 1
ATOM 16574 N N . GLN H 1 51 ? 4.38025 21.66955 66.86993 1.000 53.19157 77 GLN H N 1
ATOM 16575 C CA . GLN H 1 51 ? 3.66174 20.55682 66.25720 1.000 54.13992 77 GLN H CA 1
ATOM 16576 C C . GLN H 1 51 ? 2.25219 20.51333 66.84267 1.000 57.52652 77 GLN H C 1
ATOM 16577 O O . GLN H 1 51 ? 1.93443 21.23396 67.79381 1.000 60.00239 77 GLN H O 1
ATOM 16583 N N . SER H 1 52 ? 1.39193 19.65697 66.28066 1.000 59.43220 78 SER H N 1
ATOM 16584 C CA . SER H 1 52 ? 0.01017 19.54599 66.74393 1.000 58.71872 78 SER H CA 1
ATOM 16585 C C . SER H 1 52 ? -0.31968 18.11431 67.15471 1.000 59.08385 78 SER H C 1
ATOM 16586 O O . SER H 1 52 ? 0.18186 17.14601 66.57217 1.000 56.42175 78 SER H O 1
ATOM 16589 N N . THR H 1 53 ? -1.17226 17.99784 68.17294 1.000 61.04204 79 THR H N 1
ATOM 16590 C CA . THR H 1 53 ? -1.56377 16.72576 68.76439 1.000 61.57361 79 THR H CA 1
ATOM 16591 C C . THR H 1 53 ? -2.80233 16.15497 68.06350 1.000 62.67156 79 THR H C 1
ATOM 16592 O O . THR H 1 53 ? -3.49191 16.84611 67.31108 1.000 62.64524 79 THR H O 1
ATOM 16596 N N . LYS H 1 54 ? -3.08386 14.87092 68.33399 1.000 64.56334 80 LYS H N 1
ATOM 16597 C CA . LYS H 1 54 ? -4.29269 14.22890 67.81272 1.000 66.53395 80 LYS H CA 1
ATOM 16598 C C . LYS H 1 54 ? -5.52895 15.10393 68.00063 1.000 62.58430 80 LYS H C 1
ATOM 16599 O O . LYS H 1 54 ? -6.38307 15.18622 67.10953 1.000 66.31017 80 LYS H O 1
ATOM 16605 N N . ASP H 1 55 ? -5.63051 15.78109 69.14337 1.000 58.70465 81 ASP H N 1
ATOM 16606 C CA . ASP H 1 55 ? -6.73899 16.68091 69.42887 1.000 59.93780 81 ASP H CA 1
ATOM 16607 C C . ASP H 1 55 ? -6.39732 18.12516 69.10352 1.000 61.90175 81 ASP H C 1
ATOM 16608 O O . ASP H 1 55 ? -6.89895 19.04635 69.75979 1.000 61.13363 81 ASP H O 1
ATOM 16613 N N . ASP H 1 56 ? -5.52810 18.33282 68.11267 1.000 61.92423 82 ASP H N 1
ATOM 16614 C CA . ASP H 1 56 ? -5.34095 19.63756 67.47352 1.000 65.33627 82 ASP H CA 1
ATOM 16615 C C . ASP H 1 56 ? -4.91482 20.71500 68.47465 1.000 63.03892 82 ASP H C 1
ATOM 16616 O O . ASP H 1 56 ? -5.40233 21.84594 68.44817 1.000 62.32941 82 ASP H O 1
ATOM 16621 N N . GLN H 1 57 ? -3.98449 20.37311 69.36053 1.000 66.38581 83 GLN H N 1
ATOM 16622 C CA . GLN H 1 57 ? -3.35412 21.35104 70.24111 1.000 66.14365 83 GLN H CA 1
ATOM 16623 C C . GLN H 1 57 ? -1.94157 21.63436 69.73650 1.000 60.04958 83 GLN H C 1
ATOM 16624 O O . GLN H 1 57 ? -1.20035 20.70220 69.40568 1.000 56.01785 83 GLN H O 1
ATOM 16630 N N . LEU H 1 58 ? -1.58183 22.92086 69.66521 1.000 58.19815 84 LEU H N 1
ATOM 16631 C CA . LEU H 1 58 ? -0.23054 23.33384 69.28526 1.000 60.02839 84 LEU H CA 1
ATOM 16632 C C . LEU H 1 58 ? 0.70807 23.19125 70.47627 1.000 58.90623 84 LEU H C 1
ATOM 16633 O O . LEU H 1 58 ? 0.52213 23.85793 71.50269 1.000 58.80803 84 LEU H O 1
ATOM 16638 N N . VAL H 1 59 ? 1.72711 22.34623 70.32841 1.000 57.27542 85 VAL H N 1
ATOM 16639 C CA . VAL H 1 59 ? 2.66889 22.04126 71.39742 1.000 54.80817 85 VAL H CA 1
ATOM 16640 C C . VAL H 1 59 ? 4.07835 22.37797 70.92583 1.000 56.24956 85 VAL H C 1
ATOM 16641 O O . VAL H 1 59 ? 4.38055 22.34725 69.72634 1.000 53.60684 85 VAL H O 1
ATOM 16645 N N . VAL H 1 60 ? 4.94614 22.70785 71.87940 1.000 52.29660 86 VAL H N 1
ATOM 16646 C CA . VAL H 1 60 ? 6.29580 23.16904 71.58008 1.000 47.01931 86 VAL H CA 1
ATOM 16647 C C . VAL H 1 60 ? 7.23745 21.97211 71.69761 1.000 50.66590 86 VAL H C 1
ATOM 16648 O O . VAL H 1 60 ? 7.49351 21.46260 72.79440 1.000 56.31635 86 VAL H O 1
ATOM 16652 N N . ILE H 1 61 ? 7.73495 21.51847 70.55224 1.000 48.34731 87 ILE H N 1
ATOM 16653 C CA . ILE H 1 61 ? 8.55876 20.32383 70.42245 1.000 48.86067 87 ILE H CA 1
ATOM 16654 C C . ILE H 1 61 ? 9.10040 20.29915 68.99600 1.000 52.28956 87 ILE H C 1
ATOM 16655 O O . ILE H 1 61 ? 8.42310 20.72156 68.05029 1.000 55.66787 87 ILE H O 1
ATOM 16660 N N . HIS H 1 62 ? 10.32520 19.80718 68.82705 1.000 53.06802 88 HIS H N 1
ATOM 16661 C CA . HIS H 1 62 ? 11.01660 19.89177 67.54764 1.000 49.51345 88 HIS H CA 1
ATOM 16662 C C . HIS H 1 62 ? 10.70813 18.69095 66.65768 1.000 49.66380 88 HIS H C 1
ATOM 16663 O O . HIS H 1 62 ? 10.25921 18.85355 65.52150 1.000 48.98180 88 HIS H O 1
ATOM 16670 N N . ASN H 1 63 ? 10.93959 17.48225 67.15527 1.000 49.02091 89 ASN H N 1
ATOM 16671 C CA . ASN H 1 63 ? 10.75053 16.31944 66.30447 1.000 48.72418 89 ASN H CA 1
ATOM 16672 C C . ASN H 1 63 ? 9.26659 16.02103 66.08315 1.000 50.89573 89 ASN H C 1
ATOM 16673 O O . ASN H 1 63 ? 8.36780 16.57788 66.72800 1.000 50.14522 89 ASN H O 1
ATOM 16678 N N . ALA H 1 64 ? 9.02212 15.11729 65.13354 1.000 55.92048 90 ALA H N 1
ATOM 16679 C CA . ALA H 1 64 ? 7.67747 14.60411 64.90653 1.000 53.58010 90 ALA H CA 1
ATOM 16680 C C . ALA H 1 64 ? 7.28297 13.56252 65.94420 1.000 56.40784 90 ALA H C 1
ATOM 16681 O O . ALA H 1 64 ? 6.08928 13.39339 66.21589 1.000 59.86274 90 ALA H O 1
ATOM 16683 N N . THR H 1 65 ? 8.25263 12.85180 66.51891 1.000 50.79483 91 THR H N 1
ATOM 16684 C CA . THR H 1 65 ? 8.00270 11.87671 67.56793 1.000 51.68356 91 THR H CA 1
ATOM 16685 C C . THR H 1 65 ? 8.55907 12.38912 68.89449 1.000 57.46610 91 THR H C 1
ATOM 16686 O O . THR H 1 65 ? 9.33037 13.34880 68.94521 1.000 51.57709 91 THR H O 1
ATOM 16690 N N . VAL H 1 66 ? 8.14408 11.73519 69.98522 1.000 56.36022 92 VAL H N 1
ATOM 16691 C CA . VAL H 1 66 ? 8.49469 12.17442 71.32805 1.000 53.23649 92 VAL H CA 1
ATOM 16692 C C . VAL H 1 66 ? 9.72057 11.39783 71.78168 1.000 56.29361 92 VAL H C 1
ATOM 16693 O O . VAL H 1 66 ? 10.17059 11.54193 72.92307 1.000 55.32730 92 VAL H O 1
ATOM 16697 N N . ASP H 1 67 ? 10.27973 10.59108 70.87978 1.000 55.27611 93 ASP H N 1
ATOM 16698 C CA . ASP H 1 67 ? 11.25205 9.57634 71.27226 1.000 53.53875 93 ASP H CA 1
ATOM 16699 C C . ASP H 1 67 ? 12.53878 10.18277 71.82126 1.000 57.01444 93 ASP H C 1
ATOM 16700 O O . ASP H 1 67 ? 13.05678 9.73276 72.85145 1.000 54.43524 93 ASP H O 1
ATOM 16705 N N . GLN H 1 68 ? 13.08441 11.19213 71.15112 1.000 53.42106 94 GLN H N 1
ATOM 16706 C CA . GLN H 1 68 ? 14.43761 11.60538 71.49734 1.000 51.11489 94 GLN H CA 1
ATOM 16707 C C . GLN H 1 68 ? 14.48098 12.36742 72.81701 1.000 54.70751 94 GLN H C 1
ATOM 16708 O O . GLN H 1 68 ? 15.42584 12.19769 73.59999 1.000 48.60548 94 GLN H O 1
ATOM 16714 N N . THR H 1 69 ? 13.47910 13.20762 73.09032 1.000 53.31785 95 THR H N 1
ATOM 16715 C CA . THR H 1 69 ? 13.54009 14.12112 74.22785 1.000 48.33234 95 THR H CA 1
ATOM 16716 C C . THR H 1 69 ? 12.70585 13.67037 75.42603 1.000 52.22135 95 THR H C 1
ATOM 16717 O O . THR H 1 69 ? 12.54898 14.44625 76.37225 1.000 51.35440 95 THR H O 1
ATOM 16721 N N . THR H 1 70 ? 12.12618 12.46747 75.40782 1.000 55.27514 96 THR H N 1
ATOM 16722 C CA . THR H 1 70 ? 11.22046 12.06663 76.48416 1.000 57.78812 96 THR H CA 1
ATOM 16723 C C . THR H 1 70 ? 11.33367 10.57006 76.74837 1.000 57.77458 96 THR H C 1
ATOM 16724 O O . THR H 1 70 ? 12.02352 9.82705 76.03753 1.000 53.17288 96 THR H O 1
ATOM 16728 N N . ASP H 1 71 ? 10.60002 10.13491 77.77743 1.000 58.93602 97 ASP H N 1
ATOM 16729 C CA . ASP H 1 71 ? 10.41337 8.72728 78.10970 1.000 59.24331 97 ASP H CA 1
ATOM 16730 C C . ASP H 1 71 ? 9.32718 8.04136 77.28568 1.000 62.24216 97 ASP H C 1
ATOM 16731 O O . ASP H 1 71 ? 9.19367 6.81699 77.38320 1.000 65.16050 97 ASP H O 1
ATOM 16736 N N . GLY H 1 72 ? 8.54238 8.78616 76.50287 1.000 54.97830 98 GLY H N 1
ATOM 16737 C CA . GLY H 1 72 ? 7.47398 8.21699 75.70785 1.000 57.21419 98 GLY H CA 1
ATOM 16738 C C . GLY H 1 72 ? 7.93050 7.74596 74.33869 1.000 57.08358 98 GLY H C 1
ATOM 16739 O O . GLY H 1 72 ? 9.12164 7.63655 74.04554 1.000 56.75323 98 GLY H O 1
ATOM 16740 N N . THR H 1 73 ? 6.94427 7.47141 73.48153 1.000 66.43885 99 THR H N 1
ATOM 16741 C CA . THR H 1 73 ? 7.20418 6.94690 72.14676 1.000 57.97151 99 THR H CA 1
ATOM 16742 C C . THR H 1 73 ? 5.98581 7.18801 71.26185 1.000 64.89582 99 THR H C 1
ATOM 16743 O O . THR H 1 73 ? 4.85233 7.22947 71.75312 1.000 64.98793 99 THR H O 1
ATOM 16747 N N . GLY H 1 74 ? 6.24237 7.38825 69.96665 1.000 64.20211 100 GLY H N 1
ATOM 16748 C CA . GLY H 1 74 ? 5.22818 7.59976 68.95047 1.000 58.33901 100 GLY H CA 1
ATOM 16749 C C . GLY H 1 74 ? 5.17098 9.04391 68.45622 1.000 58.36863 100 GLY H C 1
ATOM 16750 O O . GLY H 1 74 ? 5.73752 9.96362 69.03968 1.000 59.33471 100 GLY H O 1
ATOM 16751 N N . LYS H 1 75 ? 4.43093 9.22712 67.35959 1.000 61.57551 101 LYS H N 1
ATOM 16752 C CA . LYS H 1 75 ? 4.22548 10.53742 66.74033 1.000 59.10164 101 LYS H CA 1
ATOM 16753 C C . LYS H 1 75 ? 3.34952 11.45285 67.60138 1.000 60.14028 101 LYS H C 1
ATOM 16754 O O . LYS H 1 75 ? 2.41943 11.00652 68.27735 1.000 63.59566 101 LYS H O 1
ATOM 16760 N N . VAL H 1 76 ? 3.62473 12.75947 67.52661 1.000 55.49537 102 VAL H N 1
ATOM 16761 C CA . VAL H 1 76 ? 2.81918 13.74216 68.24955 1.000 57.38695 102 VAL H CA 1
ATOM 16762 C C . VAL H 1 76 ? 1.40782 13.81063 67.68194 1.000 63.32966 102 VAL H C 1
ATOM 1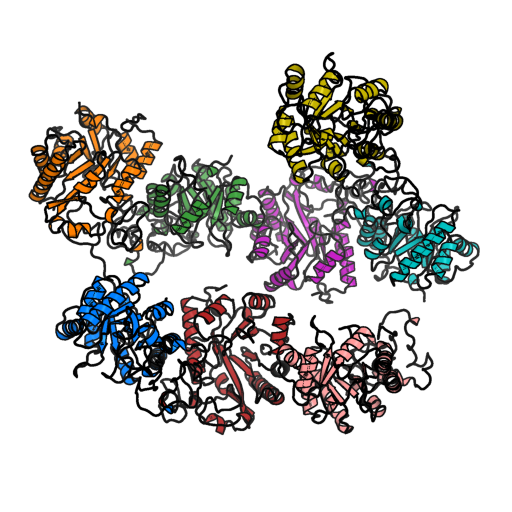6763 O O . VAL H 1 76 ? 0.43064 13.97348 68.42803 1.000 61.70706 102 VAL H O 1
ATOM 16767 N N . ARG H 1 77 ? 1.28084 13.71969 66.34984 1.000 63.95806 103 ARG H N 1
ATOM 16768 C CA . ARG H 1 77 ? -0.03851 13.72770 65.72037 1.000 65.54416 103 ARG H CA 1
ATOM 16769 C C . ARG H 1 77 ? -0.91415 12.59398 66.25443 1.000 65.17066 103 ARG H C 1
ATOM 16770 O O . ARG H 1 77 ? -2.14216 12.72499 66.29047 1.000 63.64960 103 ARG H O 1
ATOM 16778 N N . ASP H 1 78 ? -0.29802 11.50357 66.71815 1.000 62.92479 104 ASP H N 1
ATOM 16779 C CA . ASP H 1 78 ? -1.01695 10.31746 67.16095 1.000 63.84170 104 ASP H CA 1
ATOM 16780 C C . ASP H 1 78 ? -1.36287 10.33229 68.64125 1.000 67.84984 104 ASP H C 1
ATOM 16781 O O . ASP H 1 78 ? -2.08072 9.44146 69.10213 1.000 72.32371 104 ASP H O 1
ATOM 16786 N N . LEU H 1 79 ? -0.87676 11.30667 69.39490 1.000 66.26798 105 LEU H N 1
ATOM 16787 C CA . LEU H 1 79 ? -1.09139 11.34929 70.82778 1.000 61.49719 105 LEU H CA 1
ATOM 16788 C C . LEU H 1 79 ? -1.90068 12.58578 71.18179 1.000 66.56312 105 LEU H C 1
ATOM 16789 O O . LEU H 1 79 ? -1.82095 13.62263 70.50757 1.000 65.80891 105 LEU H O 1
ATOM 16794 N N . THR H 1 80 ? -2.70483 12.45209 72.22867 1.000 61.75890 106 THR H N 1
ATOM 16795 C CA . THR H 1 80 ? -3.48548 13.56796 72.71784 1.000 63.72353 106 THR H CA 1
ATOM 16796 C C . THR H 1 80 ? -2.58264 14.52663 73.48825 1.000 65.07970 106 THR H C 1
ATOM 16797 O O . THR H 1 80 ? -1.43689 14.20877 73.82420 1.000 64.78504 106 THR H O 1
ATOM 16801 N N . PHE H 1 81 ? -3.11041 15.71617 73.77865 1.000 59.72839 107 PHE H N 1
ATOM 16802 C CA . PHE H 1 81 ? -2.36118 16.62947 74.62572 1.000 64.25930 107 PHE H CA 1
ATOM 16803 C C . PHE H 1 81 ? -2.12413 16.03518 76.01154 1.000 68.72865 107 PHE H C 1
ATOM 16804 O O . PHE H 1 81 ? -1.03134 16.18435 76.57457 1.000 67.17884 107 PHE H O 1
ATOM 16812 N N . GLU H 1 82 ? -3.13057 15.35979 76.58489 1.000 67.98224 108 GLU H N 1
ATOM 16813 C CA . GLU H 1 82 ? -2.95097 14.81950 77.93380 1.000 69.28862 108 GLU H CA 1
ATOM 16814 C C . GLU H 1 82 ? -1.89664 13.72108 77.95382 1.000 67.84830 108 GLU H C 1
ATOM 16815 O O . GLU H 1 82 ? -1.05175 13.68324 78.85630 1.000 70.69786 108 GLU H O 1
ATOM 16821 N N . GLN H 1 83 ? -1.91136 12.82965 76.96295 1.000 63.62151 109 GLN H N 1
ATOM 16822 C CA . GLN H 1 83 ? -0.81086 11.87848 76.83606 1.000 66.26580 109 GLN H CA 1
ATOM 16823 C C . GLN H 1 83 ? 0.54104 12.59262 76.76400 1.000 69.32098 109 GLN H C 1
ATOM 16824 O O . GLN H 1 83 ? 1.50526 12.18360 77.42360 1.000 67.73298 109 GLN H O 1
ATOM 16830 N N . VAL H 1 84 ? 0.62288 13.66707 75.96856 1.000 66.13403 110 VAL H N 1
ATOM 16831 C CA . VAL H 1 84 ? 1.90044 14.30487 75.65784 1.000 61.41442 110 VAL H CA 1
ATOM 16832 C C . VAL H 1 84 ? 2.42773 15.09257 76.85596 1.000 62.30116 110 VAL H C 1
ATOM 16833 O O . VAL H 1 84 ? 3.63428 15.09481 77.13400 1.000 62.05827 110 VAL H O 1
ATOM 16837 N N . HIS H 1 85 ? 1.53971 15.77949 77.57370 1.000 60.40272 111 HIS H N 1
ATOM 16838 C CA . HIS H 1 85 ? 1.92979 16.65376 78.66894 1.000 62.56782 111 HIS H CA 1
ATOM 16839 C C . HIS H 1 85 ? 2.29256 15.89547 79.94002 1.000 63.60610 111 HIS H C 1
ATOM 16840 O O . HIS H 1 85 ? 2.79223 16.49883 80.89346 1.000 54.53894 111 HIS H O 1
ATOM 16847 N N . GLU H 1 86 ? 2.05192 14.59349 79.98361 1.000 63.52967 112 GLU H N 1
ATOM 16848 C CA . GLU H 1 86 ? 2.50164 13.80710 81.11207 1.000 63.21619 112 GLU H CA 1
ATOM 16849 C C . GLU H 1 86 ? 3.94886 13.35617 80.97129 1.000 62.36756 112 GLU H C 1
ATOM 16850 O O . GLU H 1 86 ? 4.50136 12.79752 81.92556 1.000 62.66667 112 GLU H O 1
ATOM 16856 N N . LEU H 1 87 ? 4.57612 13.60038 79.82312 1.000 58.39090 113 LEU H N 1
ATOM 16857 C CA . LEU H 1 87 ? 5.87791 13.02499 79.55002 1.000 57.05593 113 LEU H CA 1
ATOM 16858 C C . LEU H 1 87 ? 6.97463 13.85257 80.20849 1.000 52.12368 113 LEU H C 1
ATOM 16859 O O . LEU H 1 87 ? 6.77746 15.01852 80.55628 1.000 52.29804 113 LEU H O 1
ATOM 16864 N N . ASP H 1 88 ? 8.14542 13.23321 80.37841 1.000 52.52199 114 ASP H N 1
ATOM 16865 C CA . ASP H 1 88 ? 9.31229 13.90981 80.95732 1.000 54.62284 114 ASP H CA 1
ATOM 16866 C C . ASP H 1 88 ? 10.15795 14.45348 79.81367 1.000 49.32186 114 ASP H C 1
ATOM 16867 O O . ASP H 1 88 ? 10.87013 13.70226 79.14400 1.000 49.07013 114 ASP H O 1
ATOM 16872 N N . ALA H 1 89 ? 10.08104 15.76451 79.58791 1.000 48.41002 115 ALA H N 1
ATOM 16873 C CA . ALA H 1 89 ? 10.78519 16.38244 78.46701 1.000 51.11740 115 ALA H CA 1
ATOM 16874 C C . ALA H 1 89 ? 12.22944 16.75522 78.80154 1.000 54.26589 115 ALA H C 1
ATOM 16875 O O . ALA H 1 89 ? 12.87448 17.44380 78.01010 1.000 45.72241 115 ALA H O 1
ATOM 16877 N N . ALA H 1 90 ? 12.74956 16.33882 79.96165 1.000 53.62654 116 ALA H N 1
ATOM 16878 C CA . ALA H 1 90 ? 14.17764 16.41603 80.21688 1.000 45.10652 116 ALA H CA 1
ATOM 16879 C C . ALA H 1 90 ? 14.78980 15.03027 80.31936 1.000 50.11458 116 ALA H C 1
ATOM 16880 O O . ALA H 1 90 ? 15.94547 14.90260 80.73158 1.000 49.37523 116 ALA H O 1
ATOM 16882 N N . TYR H 1 91 ? 14.04747 13.99643 79.90593 1.000 50.36099 117 TYR H N 1
ATOM 16883 C CA . TYR H 1 91 ? 14.43530 12.61723 80.18284 1.000 51.74341 117 TYR H CA 1
ATOM 16884 C C . TYR H 1 91 ? 15.81121 12.27537 79.63788 1.000 52.14125 117 TYR H C 1
ATOM 16885 O O . TYR H 1 91 ? 16.52153 11.44912 80.22154 1.000 52.37950 117 TYR H O 1
ATOM 16894 N N . ASN H 1 92 ? 16.20209 12.86390 78.51695 1.000 52.42676 118 ASN H N 1
ATOM 16895 C CA . ASN H 1 92 ? 17.46517 12.49356 77.89713 1.000 49.01801 118 ASN H CA 1
ATOM 16896 C C . ASN H 1 92 ? 18.40344 13.68500 77.77580 1.000 49.52537 118 ASN H C 1
ATOM 16897 O O . ASN H 1 92 ? 19.32861 13.66060 76.95501 1.000 47.85004 118 ASN H O 1
ATOM 16902 N N . PHE H 1 93 ? 18.19369 14.72423 78.58126 1.000 45.41301 119 PHE H N 1
ATOM 16903 C CA . PHE H 1 93 ? 18.98038 15.94438 78.45084 1.000 47.93830 119 PHE H CA 1
ATOM 16904 C C . PHE H 1 93 ? 20.36077 15.76249 79.07931 1.000 46.88746 119 PHE H C 1
ATOM 16905 O O . PHE H 1 93 ? 20.46282 15.45435 80.27253 1.000 48.41945 119 PHE H O 1
ATOM 16913 N N . ILE H 1 94 ? 21.41484 15.96390 78.29193 1.000 44.57868 120 ILE H N 1
ATOM 16914 C CA . ILE H 1 94 ? 22.78733 16.01066 78.78762 1.000 48.11803 120 ILE H CA 1
ATOM 16915 C C . ILE H 1 94 ? 23.36722 17.38014 78.46051 1.000 47.72525 120 ILE H C 1
ATOM 16916 O O . ILE H 1 94 ? 23.35453 17.78287 77.29657 1.000 46.98691 120 ILE H O 1
ATOM 16921 N N . PRO H 1 95 ? 23.90792 18.11062 79.43562 1.000 49.90758 121 PRO H N 1
ATOM 16922 C CA . PRO H 1 95 ? 24.45978 19.43890 79.14319 1.000 45.91277 121 PRO H CA 1
ATOM 16923 C C . PRO H 1 95 ? 25.58349 19.36526 78.11729 1.000 49.81194 121 PRO H C 1
ATOM 16924 O O . PRO H 1 95 ? 26.48496 18.52643 78.20801 1.000 49.69053 121 PRO H O 1
ATOM 16928 N N . GLY H 1 96 ? 25.51808 20.25605 77.12846 1.000 48.55926 122 GLY H N 1
ATOM 16929 C CA . GLY H 1 96 ? 26.46540 20.25118 76.04193 1.000 46.84939 122 GLY H CA 1
ATOM 16930 C C . GLY H 1 96 ? 26.15711 19.30331 74.90144 1.000 44.63213 122 GLY H C 1
ATOM 16931 O O . GLY H 1 96 ? 26.86603 19.34765 73.88800 1.000 44.79343 122 GLY H O 1
ATOM 16932 N N . ARG H 1 97 ? 25.11635 18.45740 75.01526 1.000 45.40429 123 ARG H N 1
ATOM 16933 C CA . ARG H 1 97 ? 24.83135 17.44202 74.00054 1.000 46.57863 123 ARG H CA 1
ATOM 16934 C C . ARG H 1 97 ? 23.35865 17.36622 73.59220 1.000 47.91702 123 ARG H C 1
ATOM 16935 O O . ARG H 1 97 ? 22.97430 16.41508 72.89627 1.000 45.71071 123 ARG H O 1
ATOM 16943 N N . HIS H 1 98 ? 22.52936 18.32967 74.00847 1.000 45.74379 124 HIS H N 1
ATOM 16944 C CA . HIS H 1 98 ? 21.08824 18.34313 73.73321 1.000 50.13656 124 HIS H CA 1
ATOM 16945 C C . HIS H 1 98 ? 20.45977 17.07526 74.30658 1.000 52.15876 124 HIS H C 1
ATOM 16946 O O . HIS H 1 98 ? 20.47702 16.90705 75.53999 1.000 50.48074 124 HIS H O 1
ATOM 16953 N N . ALA H 1 99 ? 19.90703 16.17096 73.49460 1.000 47.19006 125 ALA H N 1
ATOM 16954 C CA . ALA H 1 99 ? 19.11185 15.05546 74.00137 1.000 46.47578 125 ALA H CA 1
ATOM 16955 C C . ALA H 1 99 ? 19.65388 13.75974 73.41219 1.000 51.24759 125 ALA H C 1
ATOM 16956 O O . ALA H 1 99 ? 19.53761 13.52296 72.20843 1.000 43.25397 125 ALA H O 1
ATOM 16958 N N . VAL H 1 100 ? 20.24485 12.92087 74.25346 1.000 54.78402 126 VAL H N 1
ATOM 16959 C CA . VAL H 1 100 ? 20.90810 11.69793 73.81842 1.000 53.97121 126 VAL H CA 1
ATOM 16960 C C . VAL H 1 100 ? 20.33950 10.52701 74.60154 1.000 55.82193 126 VAL H C 1
ATOM 16961 O O . VAL H 1 100 ? 20.62797 10.36301 75.78567 1.000 58.33332 126 VAL H O 1
ATOM 16965 N N . PRO H 1 101 ? 19.50119 9.70716 73.98526 1.000 58.77531 127 PRO H N 1
ATOM 16966 C CA . PRO H 1 101 ? 18.99324 8.52964 74.68514 1.000 59.42675 127 PRO H CA 1
ATOM 16967 C C . PRO H 1 101 ? 20.01747 7.40377 74.70725 1.000 60.12167 127 PRO H C 1
ATOM 16968 O O . PRO H 1 101 ? 20.96489 7.36338 73.91785 1.000 56.91707 127 PRO H O 1
ATOM 16972 N N . GLY H 1 102 ? 19.83819 6.51861 75.68485 1.000 60.13434 128 GLY H N 1
ATOM 16973 C CA . GLY H 1 102 ? 20.60194 5.29435 75.77273 1.000 62.33349 128 GLY H CA 1
ATOM 16974 C C . GLY H 1 102 ? 21.86112 5.34134 76.61002 1.000 62.49362 128 GLY H C 1
ATOM 16975 O O . GLY H 1 102 ? 22.67822 4.41553 76.51818 1.000 57.60363 128 GLY H O 1
ATOM 16976 N N . GLU H 1 103 ? 22.05726 6.38147 77.40914 1.000 61.26719 129 GLU H N 1
ATOM 16977 C CA . GLU H 1 103 ? 23.24489 6.46358 78.24572 1.000 62.59624 129 GLU H CA 1
ATOM 16978 C C . GLU H 1 103 ? 22.90720 6.06411 79.67619 1.000 66.92301 129 GLU H C 1
ATOM 16979 O O . GLU H 1 103 ? 21.72867 5.96840 80.04396 1.000 64.40448 129 GLU H O 1
ATOM 16985 N N . PRO H 1 104 ? 23.92155 5.77862 80.49734 1.000 65.62166 130 PRO H N 1
ATOM 16986 C CA . PRO H 1 104 ? 23.67978 5.44379 81.91196 1.000 62.22605 130 PRO H CA 1
ATOM 16987 C C . PRO H 1 104 ? 22.88790 6.52586 82.62462 1.000 61.71762 130 PRO H C 1
ATOM 16988 O O . PRO H 1 104 ? 23.14171 7.72345 82.42834 1.000 59.77259 130 PRO H O 1
ATOM 16992 N N . PRO H 1 105 ? 21.95417 6.13261 83.50239 1.000 69.17501 131 PRO H N 1
ATOM 16993 C CA . PRO H 1 105 ? 20.95476 7.08629 84.03139 1.000 69.74828 131 PRO H CA 1
ATOM 16994 C C . PRO H 1 105 ? 21.51990 8.28654 84.76421 1.000 66.03754 131 PRO H C 1
ATOM 16995 O O . PRO H 1 105 ? 20.78357 9.26332 84.95639 1.000 65.82878 131 PRO H O 1
ATOM 16999 N N . GLU H 1 106 ? 22.78005 8.25088 85.19263 1.000 68.33943 132 GLU H N 1
ATOM 17000 C CA . GLU H 1 106 ? 23.40602 9.36446 85.90251 1.000 66.71396 132 GLU H CA 1
ATOM 17001 C C . GLU H 1 106 ? 23.93585 10.43556 84.96135 1.000 63.53565 132 GLU H C 1
ATOM 17002 O O . GLU H 1 106 ? 24.42070 11.47259 85.43013 1.000 62.01634 132 GLU H O 1
ATOM 17008 N N . SER H 1 107 ? 23.86777 10.20123 83.65354 1.000 60.94339 133 SER H N 1
ATOM 17009 C CA . SER H 1 107 ? 24.24680 11.21124 82.68558 1.000 52.78819 133 SER H CA 1
ATOM 17010 C C . SER H 1 107 ? 23.20703 12.31236 82.56456 1.000 53.65339 133 SER H C 1
ATOM 17011 O O . SER H 1 107 ? 23.50839 13.36161 81.99235 1.000 56.13873 133 SER H O 1
ATOM 17014 N N . TYR H 1 108 ? 22.00712 12.10780 83.10671 1.000 53.93479 134 TYR H N 1
ATOM 17015 C CA . TYR H 1 108 ? 20.88299 13.00692 82.87657 1.000 53.48059 134 TYR H CA 1
ATOM 17016 C C . TYR H 1 108 ? 20.54161 13.76599 84.14503 1.000 51.12133 134 TYR H C 1
ATOM 17017 O O . TYR H 1 108 ? 19.83225 13.23276 85.00849 1.000 57.33291 134 TYR H O 1
ATOM 17026 N N . PRO H 1 109 ? 20.95388 15.01844 84.28412 1.000 49.56157 135 PRO H N 1
ATOM 17027 C CA . PRO H 1 109 ? 20.83767 15.68919 85.58540 1.000 50.91970 135 PRO H CA 1
ATOM 17028 C C . PRO H 1 109 ? 19.42588 16.13710 85.92838 1.000 52.15476 135 PRO H C 1
ATOM 17029 O O . PRO H 1 109 ? 19.10316 16.27421 87.11380 1.000 52.35897 135 PRO H O 1
ATOM 17033 N N . LEU H 1 110 ? 18.58702 16.40848 84.93486 1.000 48.52397 136 LEU H N 1
ATOM 17034 C CA . LEU H 1 110 ? 17.23370 16.85847 85.22069 1.000 49.02098 136 LEU H CA 1
ATOM 17035 C C . LEU H 1 110 ? 16.17941 15.79984 84.94319 1.000 49.20632 136 LEU H C 1
ATOM 17036 O O . LEU H 1 110 ? 14.99194 16.08105 85.10144 1.000 51.67404 136 LEU H O 1
ATOM 17041 N N . ARG H 1 111 ? 16.58324 14.59834 84.53307 1.000 45.80332 137 ARG H N 1
ATOM 17042 C CA . ARG H 1 111 ? 15.61705 13.52637 84.34020 1.000 52.81971 137 ARG H CA 1
ATOM 17043 C C . ARG H 1 111 ? 14.86712 13.26364 85.65041 1.000 60.08070 137 ARG H C 1
ATOM 17044 O O . ARG H 1 111 ? 15.47482 13.20079 86.72316 1.000 55.80099 137 ARG H O 1
ATOM 17052 N N . GLY H 1 112 ? 13.54559 13.12207 85.56439 1.000 53.23668 138 GLY H N 1
ATOM 17053 C CA . GLY H 1 112 ? 12.78591 12.82037 86.75372 1.000 56.41364 138 GLY H CA 1
ATOM 17054 C C . GLY H 1 112 ? 12.32336 14.01700 87.54869 1.000 59.06119 138 GLY H C 1
ATOM 17055 O O . GLY H 1 112 ? 11.63008 13.83891 88.55509 1.000 64.54867 138 GLY H O 1
ATOM 17056 N N . VAL H 1 113 ? 12.67342 15.23137 87.13894 1.000 55.49474 139 VAL H N 1
ATOM 17057 C CA . VAL H 1 113 ? 12.07697 16.39883 87.77347 1.000 54.21869 139 VAL H CA 1
ATOM 17058 C C . VAL H 1 113 ? 10.61116 16.53705 87.37844 1.000 62.41709 139 VAL H C 1
ATOM 17059 O O . VAL H 1 113 ? 9.76970 16.92220 88.20363 1.000 67.01626 139 VAL H O 1
ATOM 17063 N N . ARG H 1 114 ? 10.27810 16.24605 86.11147 1.000 57.06826 140 ARG H N 1
ATOM 17064 C CA . ARG H 1 114 ? 8.89621 16.42427 85.66625 1.000 61.37006 140 ARG H CA 1
ATOM 17065 C C . ARG H 1 114 ? 7.93726 15.54750 86.46205 1.000 62.77819 140 ARG H C 1
ATOM 17066 O O . ARG H 1 114 ? 6.81220 15.96516 86.76423 1.000 59.28818 140 ARG H O 1
ATOM 17074 N N . THR H 1 115 ? 8.37754 14.33874 86.82085 1.000 61.45318 141 THR H N 1
ATOM 17075 C CA . THR H 1 115 ? 7.53957 13.29363 87.38972 1.000 62.66069 141 THR H CA 1
ATOM 17076 C C . THR H 1 115 ? 7.65382 13.15298 88.90919 1.000 66.38274 141 THR H C 1
ATOM 17077 O O . THR H 1 115 ? 7.01682 12.26051 89.47887 1.000 70.64159 141 THR H O 1
ATOM 17081 N N . GLY H 1 116 ? 8.46028 13.97506 89.58019 1.000 67.07234 142 GLY H N 1
ATOM 17082 C CA . GLY H 1 116 ? 8.47429 14.01763 91.03048 1.000 66.91961 142 GLY H CA 1
ATOM 17083 C C . GLY H 1 116 ? 9.61744 13.29510 91.72225 1.000 66.60534 142 GLY H C 1
ATOM 17084 O O . GLY H 1 116 ? 9.79728 13.49396 92.92534 1.000 63.36980 142 GLY H O 1
ATOM 17085 N N . GLU H 1 117 ? 10.39473 12.46739 91.01523 1.000 68.75780 143 GLU H N 1
ATOM 17086 C CA . GLU H 1 117 ? 11.50532 11.76778 91.66330 1.000 65.53829 143 GLU H CA 1
ATOM 17087 C C . GLU H 1 117 ? 12.56886 12.74320 92.15926 1.000 69.99806 143 GLU H C 1
ATOM 17088 O O . GLU H 1 117 ? 13.11148 12.58205 93.25862 1.000 70.15059 143 GLU H O 1
ATOM 17094 N N . LYS H 1 118 ? 12.87959 13.75924 91.36258 1.000 70.63478 144 LYS H N 1
ATOM 17095 C CA . LYS H 1 118 ? 13.91489 14.73079 91.67631 1.000 63.42960 144 LYS H CA 1
ATOM 17096 C C . LYS H 1 118 ? 13.28159 16.08849 91.95813 1.000 59.74853 144 LYS H C 1
ATOM 17097 O O . LYS H 1 118 ? 12.34627 16.50427 91.26736 1.000 62.98789 144 LYS H O 1
ATOM 17103 N N . LYS H 1 119 ? 13.78988 16.77026 92.97416 1.000 60.79482 145 LYS H N 1
ATOM 17104 C CA . LYS H 1 119 ? 13.29941 18.10046 93.30827 1.000 62.27562 145 LYS H CA 1
ATOM 17105 C C . LYS H 1 119 ? 13.65172 19.07721 92.18707 1.000 65.06580 145 LYS H C 1
ATOM 17106 O O . LYS H 1 119 ? 14.74047 18.99044 91.60687 1.000 65.44865 145 LYS H O 1
ATOM 17112 N N . PRO H 1 120 ? 12.75692 19.99706 91.84262 1.000 63.05861 146 PRO H N 1
ATOM 17113 C CA . PRO H 1 120 ? 13.05583 20.94950 90.76363 1.000 65.48124 146 PRO H CA 1
ATOM 17114 C C . PRO H 1 120 ? 14.05862 21.99350 91.21396 1.000 61.08752 146 PRO H C 1
ATOM 17115 O O . PRO H 1 120 ? 14.22803 22.22434 92.41931 1.000 64.63776 146 PRO H O 1
ATOM 17119 N N . PRO H 1 121 ? 14.76594 22.61989 90.27668 1.000 59.65923 147 PRO H N 1
ATOM 17120 C CA . PRO H 1 121 ? 15.63983 23.72281 90.63948 1.000 59.46600 147 PRO H CA 1
ATOM 17121 C C . PRO H 1 121 ? 14.83501 24.83124 91.32723 1.000 58.36836 147 PRO H C 1
ATOM 17122 O O . PRO H 1 121 ? 13.64305 25.00292 91.04232 1.000 59.77832 147 PRO H O 1
ATOM 17126 N N . PRO H 1 122 ? 15.46471 25.55992 92.24315 1.000 60.79381 148 PRO H N 1
ATOM 17127 C CA . PRO H 1 122 ? 14.72636 26.59146 92.99353 1.000 61.49861 148 PRO H CA 1
ATOM 17128 C C . PRO H 1 122 ? 14.03637 27.59189 92.07549 1.000 58.99142 148 PRO H C 1
ATOM 17129 O O . PRO H 1 122 ? 14.63233 28.12398 91.13745 1.000 60.92059 148 PRO H O 1
ATOM 17133 N N . GLY H 1 123 ? 12.75582 27.82583 92.34666 1.000 62.85394 149 GLY H N 1
ATOM 17134 C CA . GLY H 1 123 ? 11.94935 28.78285 91.61734 1.000 68.55567 149 GLY H CA 1
ATOM 17135 C C . GLY H 1 123 ? 10.96491 28.16898 90.63991 1.000 61.39836 149 GLY H C 1
ATOM 17136 O O . GLY H 1 123 ? 10.02087 28.84674 90.22983 1.000 62.01582 149 GLY H O 1
ATOM 17137 N N . TYR H 1 124 ? 11.14166 26.89775 90.29483 1.000 60.27075 150 TYR H N 1
ATOM 17138 C CA . TYR H 1 124 ? 10.42760 26.25621 89.20654 1.000 59.10892 150 TYR H CA 1
ATOM 17139 C C . TYR H 1 124 ? 9.53767 25.13426 89.72806 1.000 64.63790 150 TYR H C 1
ATOM 17140 O O . TYR H 1 124 ? 9.73808 24.61280 90.83128 1.000 68.58209 150 TYR H O 1
ATOM 17149 N N . GLN H 1 125 ? 8.54914 24.77405 88.91097 1.000 62.70808 151 GLN H N 1
ATOM 17150 C CA . GLN H 1 125 ? 7.59472 23.70321 89.13553 1.000 57.00776 151 GLN H CA 1
ATOM 17151 C C . GLN H 1 125 ? 7.89961 22.52146 88.22811 1.000 60.08037 151 GLN H C 1
ATOM 17152 O O . GLN H 1 125 ? 8.59422 22.67655 87.21801 1.000 63.96832 151 GLN H O 1
ATOM 17158 N N . PRO H 1 126 ? 7.39087 21.32187 88.54149 1.000 58.90493 152 PRO H N 1
ATOM 17159 C CA . PRO H 1 126 ? 7.61408 20.17501 87.63537 1.000 57.85306 152 PRO H CA 1
ATOM 17160 C C . PRO H 1 126 ? 7.00975 20.33753 86.24316 1.000 61.42445 152 PRO H C 1
ATOM 17161 O O . PRO H 1 126 ? 7.47428 19.68026 85.30052 1.000 56.31115 152 PRO H O 1
ATOM 17165 N N . SER H 1 127 ? 5.98997 21.18756 86.08222 1.000 65.47528 153 SER H N 1
ATOM 17166 C CA . SER H 1 127 ? 5.36261 21.37374 84.77885 1.000 63.84410 153 SER H CA 1
ATOM 17167 C C . SER H 1 127 ? 6.24754 22.17063 83.82548 1.000 60.39490 153 SER H C 1
ATOM 17168 O O . SER H 1 127 ? 6.05869 22.08455 82.60810 1.000 60.59261 153 SER H O 1
ATOM 17171 N N . ASP H 1 128 ? 7.19900 22.94523 84.35367 1.000 58.55445 154 ASP H N 1
ATOM 17172 C CA . ASP H 1 128 ? 8.19482 23.60855 83.53197 1.000 54.71544 154 ASP H CA 1
ATOM 17173 C C . ASP H 1 128 ? 9.11532 22.62737 82.80727 1.000 55.58868 154 ASP H C 1
ATOM 17174 O O . ASP H 1 128 ? 10.01478 23.07819 82.08624 1.000 55.29265 154 ASP H O 1
ATOM 17179 N N . PHE H 1 129 ? 8.93194 21.31654 82.98044 1.000 53.38910 155 PHE H N 1
ATOM 17180 C CA . PHE H 1 129 ? 9.82228 20.30558 82.41255 1.000 52.29422 155 PHE H CA 1
ATOM 17181 C C . PHE H 1 129 ? 9.06447 19.29692 81.56169 1.000 53.14654 155 PHE H C 1
ATOM 17182 O O . PHE H 1 129 ? 9.62639 18.25691 81.17931 1.000 52.02138 155 PHE H O 1
ATOM 17190 N N . ALA H 1 130 ? 7.80161 19.58344 81.26373 1.000 56.82243 156 ALA H N 1
ATOM 17191 C CA . ALA H 1 130 ? 7.02703 18.85681 80.27277 1.000 59.17854 156 ALA H CA 1
ATOM 17192 C C . ALA H 1 130 ? 6.93378 19.67680 78.99009 1.000 55.09117 156 ALA H C 1
ATOM 17193 O O . ALA H 1 130 ? 7.23505 20.87407 78.96584 1.000 53.81731 156 ALA H O 1
ATOM 17195 N N . ILE H 1 131 ? 6.51042 19.00344 77.92187 1.000 56.03993 157 ILE H N 1
ATOM 17196 C CA . ILE H 1 131 ? 6.17537 19.61450 76.63566 1.000 49.95790 157 ILE H CA 1
ATOM 17197 C C . ILE H 1 131 ? 5.06917 20.64179 76.84129 1.000 52.37189 157 ILE H C 1
ATOM 17198 O O . ILE H 1 131 ? 3.93118 20.26729 77.15444 1.000 54.36809 157 ILE H O 1
ATOM 17203 N N . PRO H 1 132 ? 5.33318 21.92737 76.67442 1.000 51.64103 158 PRO H N 1
ATOM 17204 C CA . PRO H 1 132 ? 4.28305 22.93236 76.88178 1.000 52.05672 158 PRO H CA 1
ATOM 17205 C C . PRO H 1 132 ? 3.38733 23.10921 75.65209 1.000 57.21844 158 PRO H C 1
ATOM 17206 O O . PRO H 1 132 ? 3.66607 22.61809 74.55414 1.000 51.91105 158 PRO H O 1
ATOM 17210 N N . LYS H 1 133 ? 2.27479 23.81854 75.86637 1.000 57.63082 159 LYS H N 1
ATOM 17211 C CA . LYS H 1 133 ? 1.45739 24.33838 74.77555 1.000 54.67258 159 LYS H CA 1
ATOM 17212 C C . LYS H 1 133 ? 1.97470 25.70970 74.39104 1.000 57.84942 159 LYS H C 1
ATOM 17213 O O . LYS H 1 133 ? 2.38685 26.49117 75.25897 1.000 58.15578 159 LYS H O 1
ATOM 17219 N N . LEU H 1 134 ? 1.94843 26.00191 73.08870 1.000 50.85276 160 LEU H N 1
ATOM 17220 C CA . LEU H 1 134 ? 2.29444 27.34517 72.64606 1.000 53.20208 160 LEU H CA 1
ATOM 17221 C C . LEU H 1 134 ? 1.55343 28.39541 73.46644 1.000 53.19312 160 LEU H C 1
ATOM 17222 O O . LEU H 1 134 ? 2.15207 29.37555 73.91852 1.000 54.56169 160 LEU H O 1
ATOM 17227 N N . ALA H 1 135 ? 0.25519 28.18486 73.70648 1.000 56.24688 161 ALA H N 1
ATOM 17228 C CA . ALA H 1 135 ? -0.53820 29.17569 74.43494 1.000 59.35258 161 ALA H CA 1
ATOM 17229 C C . ALA H 1 135 ? -0.03890 29.38139 75.86617 1.000 60.19972 161 ALA H C 1
ATOM 17230 O O . ALA H 1 135 ? -0.16296 30.48537 76.40918 1.000 61.38225 161 ALA H O 1
ATOM 17232 N N . ASP H 1 136 ? 0.50982 28.33452 76.49641 1.000 61.64387 162 ASP H N 1
ATOM 17233 C CA . ASP H 1 136 ? 1.15053 28.49318 77.80337 1.000 61.22539 162 ASP H CA 1
ATOM 17234 C C . ASP H 1 136 ? 2.43436 29.30727 77.68646 1.000 60.59101 162 ASP H C 1
ATOM 17235 O O . ASP H 1 136 ? 2.71254 30.17453 78.52844 1.000 57.92228 162 ASP H O 1
ATOM 17240 N N . VAL H 1 137 ? 3.22406 29.03692 76.64165 1.000 55.63138 163 VAL H N 1
ATOM 17241 C CA . VAL H 1 137 ? 4.42793 29.82023 76.37420 1.000 56.46058 163 VAL H CA 1
ATOM 17242 C C . VAL H 1 137 ? 4.06953 31.27759 76.11880 1.000 57.16202 163 VAL H C 1
ATOM 17243 O O . VAL H 1 137 ? 4.73550 32.19599 76.62009 1.000 57.73281 163 VAL H O 1
ATOM 17247 N N . LEU H 1 138 ? 3.02182 31.51253 75.31906 1.000 54.68070 164 LEU H N 1
ATOM 17248 C CA . LEU H 1 138 ? 2.59095 32.87727 75.03853 1.000 56.84054 164 LEU H CA 1
ATOM 17249 C C . LEU H 1 138 ? 2.09026 33.56297 76.30652 1.000 61.99329 164 LEU H C 1
ATOM 17250 O O . LEU H 1 138 ? 2.41739 34.73001 76.56634 1.000 62.86326 164 LEU H O 1
ATOM 17255 N N . GLU H 1 139 ? 1.30613 32.84520 77.11419 1.000 61.77628 165 GLU H N 1
ATOM 17256 C CA . GLU H 1 139 ? 0.85022 33.38534 78.39174 1.000 65.30795 165 GLU H CA 1
ATOM 17257 C C . GLU H 1 139 ? 2.01983 33.70176 79.32120 1.000 62.63502 165 GLU H C 1
ATOM 17258 O O . GLU H 1 139 ? 1.97931 34.68809 80.06871 1.000 61.17789 165 GLU H O 1
ATOM 17264 N N . ALA H 1 140 ? 3.07165 32.87778 79.29195 1.000 56.73265 166 ALA H N 1
ATOM 17265 C CA . ALA H 1 140 ? 4.21842 33.13416 80.15685 1.000 63.28123 166 ALA H CA 1
ATOM 17266 C C . ALA H 1 140 ? 5.08217 34.28969 79.66244 1.000 62.14032 166 ALA H C 1
ATOM 17267 O O . ALA H 1 140 ? 5.84889 34.85689 80.44851 1.000 60.93713 166 ALA H O 1
ATOM 17269 N N . PHE H 1 141 ? 4.99451 34.65356 78.38920 1.000 57.49097 167 PHE H N 1
ATOM 17270 C CA . PHE H 1 141 ? 5.88935 35.65649 77.81640 1.000 60.94888 167 PHE H CA 1
ATOM 17271 C C . PHE H 1 141 ? 5.07554 36.71564 77.08418 1.000 65.11327 167 PHE H C 1
ATOM 17272 O O . PHE H 1 141 ? 5.07955 36.78827 75.84687 1.000 58.20053 167 PHE H O 1
ATOM 17280 N N . PRO H 1 142 ? 4.36833 37.57085 77.83170 1.000 64.23050 168 PRO H N 1
ATOM 17281 C CA . PRO H 1 142 ? 3.51815 38.56608 77.16442 1.000 62.74833 168 PRO H CA 1
ATOM 17282 C C . PRO H 1 142 ? 4.30514 39.62310 76.40980 1.000 63.53501 168 PRO H C 1
ATOM 17283 O O . PRO H 1 142 ? 3.85111 40.05975 75.34386 1.000 66.87052 168 PRO H O 1
ATOM 17287 N N . ARG H 1 143 ? 5.46596 40.05225 76.91482 1.000 62.35973 169 ARG H N 1
ATOM 17288 C CA . ARG H 1 143 ? 6.20897 41.11049 76.23618 1.000 65.09420 169 ARG H CA 1
ATOM 17289 C C . ARG H 1 143 ? 7.61437 40.67924 75.79897 1.000 63.14404 169 ARG H C 1
ATOM 17290 O O . ARG H 1 143 ? 8.52219 41.50480 75.69820 1.000 63.53070 169 ARG H O 1
ATOM 17298 N N . THR H 1 144 ? 7.78110 39.39746 75.45486 1.000 56.51869 170 THR H N 1
ATOM 17299 C CA . THR H 1 144 ? 9.00053 38.90141 74.82896 1.000 56.52014 170 THR H CA 1
ATOM 17300 C C . THR H 1 144 ? 8.69931 38.43906 73.40349 1.000 57.33019 170 THR H C 1
ATOM 17301 O O . THR H 1 144 ? 7.78437 37.62573 73.20081 1.000 55.97331 170 THR H O 1
ATOM 17305 N N . PRO H 1 145 ? 9.41809 38.93032 72.39601 1.000 52.61211 171 PRO H N 1
ATOM 17306 C CA . PRO H 1 145 ? 9.16871 38.45892 71.02435 1.000 54.61108 171 PRO H CA 1
ATOM 17307 C C . PRO H 1 145 ? 9.50085 36.98449 70.89079 1.000 50.33198 171 PRO H C 1
ATOM 17308 O O . PRO H 1 145 ? 10.42903 36.48437 71.52502 1.000 54.03940 171 PRO H O 1
ATOM 17312 N N . ILE H 1 146 ? 8.73396 36.27998 70.07060 1.000 48.60034 172 ILE H N 1
ATOM 17313 C CA . ILE H 1 146 ? 8.93738 34.84908 69.88315 1.000 51.80610 172 ILE H CA 1
ATOM 17314 C C . ILE H 1 146 ? 9.11095 34.53129 68.39824 1.000 54.00443 172 ILE H C 1
ATOM 17315 O O . ILE H 1 146 ? 8.40855 35.07607 67.54097 1.000 52.00683 172 ILE H O 1
ATOM 17320 N N . ASN H 1 147 ? 10.07740 33.65314 68.11414 1.000 52.60925 173 ASN H N 1
ATOM 17321 C CA . ASN H 1 147 ? 10.39698 33.14222 66.78622 1.000 48.43060 173 ASN H CA 1
ATOM 17322 C C . ASN H 1 147 ? 9.83094 31.72926 66.69064 1.000 52.03182 173 ASN H C 1
ATOM 17323 O O . ASN H 1 147 ? 10.34924 30.80980 67.33210 1.000 54.88518 173 ASN H O 1
ATOM 17328 N N . ILE H 1 148 ? 8.78038 31.55269 65.89045 1.000 50.66841 174 ILE H N 1
ATOM 17329 C CA . ILE H 1 148 ? 7.97244 30.33428 65.87481 1.000 48.75766 174 ILE H CA 1
ATOM 17330 C C . ILE H 1 148 ? 8.22414 29.59587 64.57082 1.000 51.29774 174 ILE H C 1
ATOM 17331 O O . ILE H 1 148 ? 7.94420 30.12883 63.49035 1.000 51.89478 174 ILE H O 1
ATOM 17336 N N . GLU H 1 149 ? 8.69704 28.35787 64.65328 1.000 50.35137 175 GLU H N 1
ATOM 17337 C CA . GLU H 1 149 ? 8.91511 27.55842 63.45253 1.000 48.82252 175 GLU H CA 1
ATOM 17338 C C . GLU H 1 149 ? 7.86587 26.45201 63.34540 1.000 51.41619 175 GLU H C 1
ATOM 17339 O O . GLU H 1 149 ? 7.72506 25.62476 64.25957 1.000 46.42037 175 GLU H O 1
ATOM 17345 N N . ILE H 1 150 ? 7.16100 26.42881 62.20875 1.000 50.79528 176 ILE H N 1
ATOM 17346 C CA . ILE H 1 150 ? 6.12945 25.43309 61.91244 1.000 46.74577 176 ILE H CA 1
ATOM 17347 C C . ILE H 1 150 ? 6.80046 24.14174 61.44504 1.000 46.51808 176 ILE H C 1
ATOM 17348 O O . ILE H 1 150 ? 7.50256 24.13044 60.42408 1.000 43.22384 176 ILE H O 1
ATOM 17353 N N . LYS H 1 151 ? 6.59331 23.05461 62.19781 1.000 45.98900 177 LYS H N 1
ATOM 17354 C CA . LYS H 1 151 ? 7.13564 21.73147 61.89475 1.000 46.26770 177 LYS H CA 1
ATOM 17355 C C . LYS H 1 151 ? 6.04293 20.84324 61.30999 1.000 47.05409 177 LYS H C 1
ATOM 17356 O O . LYS H 1 151 ? 4.86974 21.21493 61.26706 1.000 48.44323 177 LYS H O 1
ATOM 17362 N N . GLY H 1 152 ? 6.43506 19.64729 60.86955 1.000 49.06697 178 GLY H N 1
ATOM 17363 C CA . GLY H 1 152 ? 5.49108 18.68590 60.32888 1.000 49.48309 178 GLY H CA 1
ATOM 17364 C C . GLY H 1 152 ? 5.92577 17.26414 60.63447 1.000 55.06533 178 GLY H C 1
ATOM 17365 O O . GLY H 1 152 ? 6.99147 17.03441 61.21217 1.000 54.60245 178 GLY H O 1
ATOM 17366 N N . THR H 1 153 ? 5.10010 16.28925 60.23152 1.000 50.68340 179 THR H N 1
ATOM 17367 C CA . THR H 1 153 ? 5.37065 14.92524 60.68649 1.000 54.42599 179 THR H CA 1
ATOM 17368 C C . THR H 1 153 ? 6.45047 14.23776 59.85687 1.000 54.78624 179 THR H C 1
ATOM 17369 O O . THR H 1 153 ? 7.12238 13.32402 60.35585 1.000 55.35480 179 THR H O 1
ATOM 17373 N N . SER H 1 154 ? 6.64387 14.66397 58.61265 1.000 54.82023 180 SER H N 1
ATOM 17374 C CA . SER H 1 154 ? 7.77171 14.21610 57.80714 1.000 56.19603 180 SER H CA 1
ATOM 17375 C C . SER H 1 154 ? 7.96474 15.22568 56.68396 1.000 59.67366 180 SER H C 1
ATOM 17376 O O . SER H 1 154 ? 7.12510 16.10101 56.45775 1.000 55.89758 180 SER H O 1
ATOM 17379 N N . ASP H 1 155 ? 9.09210 15.10535 55.98679 1.000 55.10829 181 ASP H N 1
ATOM 17380 C CA . ASP H 1 155 ? 9.37918 16.07264 54.93412 1.000 60.37582 181 ASP H CA 1
ATOM 17381 C C . ASP H 1 155 ? 8.43502 15.91884 53.73485 1.000 61.31281 181 ASP H C 1
ATOM 17382 O O . ASP H 1 155 ? 8.15491 16.90771 53.04491 1.000 66.13396 181 ASP H O 1
ATOM 17387 N N . ALA H 1 156 ? 7.90236 14.71850 53.48200 1.000 60.68599 182 ALA H N 1
ATOM 17388 C CA . ALA H 1 156 ? 7.00843 14.50342 52.34343 1.000 61.00214 182 ALA H CA 1
ATOM 17389 C C . ALA H 1 156 ? 5.52819 14.59397 52.70748 1.000 58.69661 182 ALA H C 1
ATOM 17390 O O . ALA H 1 156 ? 4.67809 14.27924 51.87594 1.000 66.75372 182 ALA H O 1
ATOM 17392 N N . ASP H 1 157 ? 5.19372 15.01291 53.91736 1.000 58.84828 183 ASP H N 1
ATOM 17393 C CA . ASP H 1 157 ? 3.80937 15.09240 54.36039 1.000 52.84425 183 ASP H CA 1
ATOM 17394 C C . ASP H 1 157 ? 3.42084 16.56349 54.44900 1.000 55.83025 183 ASP H C 1
ATOM 17395 O O . ASP H 1 157 ? 3.22231 17.13723 55.51866 1.000 54.71427 183 ASP H O 1
ATOM 17400 N N . ILE H 1 158 ? 3.31641 17.18033 53.28034 1.000 56.17004 184 ILE H N 1
ATOM 17401 C CA . ILE H 1 158 ? 3.06849 18.61863 53.20493 1.000 52.51274 184 ILE H CA 1
ATOM 17402 C C . ILE H 1 158 ? 1.80984 19.04418 53.95888 1.000 50.41884 184 ILE H C 1
ATOM 17403 O O . ILE H 1 158 ? 1.85627 20.07224 54.65070 1.000 50.94327 184 ILE H O 1
ATOM 17408 N N . PRO H 1 159 ? 0.67758 18.32422 53.87914 1.000 53.70158 185 PRO H N 1
ATOM 17409 C CA . PRO H 1 159 ? -0.51726 18.79829 54.61080 1.000 50.01766 185 PRO H CA 1
ATOM 17410 C C . PRO H 1 159 ? -0.30817 18.96917 56.12108 1.000 53.57133 185 PRO H C 1
ATOM 17411 O O . PRO H 1 159 ? -0.91771 19.86803 56.72130 1.000 49.17236 185 PRO H O 1
ATOM 17415 N N . SER H 1 160 ? 0.52242 18.12751 56.75509 1.000 52.38739 186 SER H N 1
ATOM 17416 C CA . SER H 1 160 ? 0.79643 18.28944 58.18500 1.000 52.90348 186 SER H CA 1
ATOM 17417 C C . SER H 1 160 ? 1.44576 19.63836 58.47227 1.000 48.17733 186 SER H C 1
ATOM 17418 O O . SER H 1 160 ? 1.03945 20.34496 59.40297 1.000 51.24270 186 SER H O 1
ATOM 17421 N N . PHE H 1 161 ? 2.46056 20.02090 57.68908 1.000 49.37289 187 PHE H N 1
ATOM 17422 C CA . PHE H 1 161 ? 2.94228 21.39669 57.79691 1.000 49.80692 187 PHE H CA 1
ATOM 17423 C C . PHE H 1 161 ? 1.78755 22.37301 57.61802 1.000 48.22219 187 PHE H C 1
ATOM 17424 O O . PHE H 1 161 ? 1.67407 23.36368 58.35158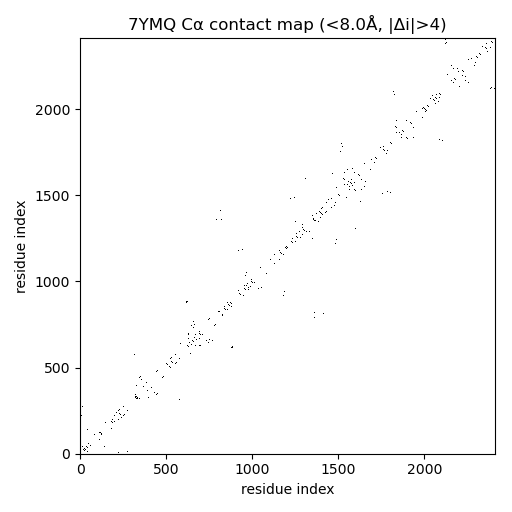 1.000 47.96244 187 PHE H O 1
ATOM 17432 N N . LEU H 1 162 ? 0.89827 22.08595 56.65965 1.000 50.83563 188 LEU H N 1
ATOM 17433 C CA . LEU H 1 162 ? -0.17406 23.02106 56.33389 1.000 51.37994 188 LEU H CA 1
ATOM 17434 C C . LEU H 1 162 ? -1.21922 23.04492 57.43316 1.000 48.25150 188 LEU H C 1
ATOM 17435 O O . LEU H 1 162 ? -1.70339 24.11762 57.80898 1.000 49.13757 188 LEU H O 1
ATOM 17440 N N . HIS H 1 163 ? -1.56498 21.87008 57.96683 1.000 47.59180 189 HIS H N 1
ATOM 17441 C CA . HIS H 1 163 ? -2.43574 21.79781 59.13960 1.000 58.20867 189 HIS H CA 1
ATOM 17442 C C . HIS H 1 163 ? -1.86325 22.59128 60.32078 1.000 57.15022 189 HIS H C 1
ATOM 17443 O O . HIS H 1 163 ? -2.59150 23.33411 60.99388 1.000 61.73704 189 HIS H O 1
ATOM 17450 N N . ASN H 1 164 ? -0.56191 22.44725 60.59712 1.000 52.20293 190 ASN H N 1
ATOM 17451 C CA . ASN H 1 164 ? 0.02086 23.20523 61.70774 1.000 59.98522 190 ASN H CA 1
ATOM 17452 C C . ASN H 1 164 ? -0.04184 24.70654 61.43619 1.000 57.09915 190 ASN H C 1
ATOM 17453 O O . ASN H 1 164 ? -0.29256 25.50529 62.34968 1.000 50.73211 190 ASN H O 1
ATOM 17458 N N . ALA H 1 165 ? 0.16965 25.11064 60.18105 1.000 53.55985 191 ALA H N 1
ATOM 17459 C CA . ALA H 1 165 ? 0.14041 26.53579 59.86809 1.000 57.21106 191 ALA H CA 1
ATOM 17460 C C . ALA H 1 165 ? -1.22914 27.14817 60.15894 1.000 53.41410 191 ALA H C 1
ATOM 17461 O O . ALA H 1 165 ? -1.31218 28.27345 60.66185 1.000 55.03314 191 ALA H O 1
ATOM 17463 N N . LYS H 1 166 ? -2.31616 26.42933 59.85448 1.000 55.52750 192 LYS H N 1
ATOM 17464 C CA . LYS H 1 166 ? -3.64566 26.99080 60.09026 1.000 54.10837 192 LYS H CA 1
ATOM 17465 C C . LYS H 1 166 ? -3.88382 27.18399 61.58116 1.000 58.05383 192 LYS H C 1
ATOM 17466 O O . LYS H 1 166 ? -4.17640 28.29512 62.04187 1.000 57.04477 192 LYS H O 1
ATOM 17472 N N . LEU H 1 167 ? -3.72734 26.10845 62.35982 1.000 56.76061 193 LEU H N 1
ATOM 17473 C CA . LEU H 1 167 ? -3.87878 26.20780 63.81144 1.000 61.11243 193 LEU H CA 1
ATOM 17474 C C . LEU H 1 167 ? -3.01730 27.32213 64.39609 1.000 56.69116 193 LEU H C 1
ATOM 17475 O O . LEU H 1 167 ? -3.38574 27.91600 65.41589 1.000 60.10332 193 LEU H O 1
ATOM 17480 N N . LEU H 1 168 ? -1.88875 27.64321 63.74879 1.000 54.28601 194 LEU H N 1
ATOM 17481 C CA . LEU H 1 168 ? -1.00130 28.67518 64.26900 1.000 51.30496 194 LEU H CA 1
ATOM 17482 C C . LEU H 1 168 ? -1.53825 30.07754 64.00206 1.000 56.43452 194 LEU H C 1
ATOM 17483 O O . LEU H 1 168 ? -1.47553 30.94050 64.88683 1.000 57.32584 194 LEU H O 1
ATOM 17488 N N . ALA H 1 169 ? -2.07117 30.33063 62.79738 1.000 59.95845 195 ALA H N 1
ATOM 17489 C CA . ALA H 1 169 ? -2.65892 31.64336 62.51871 1.000 58.50366 195 ALA H CA 1
ATOM 17490 C C . ALA H 1 169 ? -3.90492 31.88530 63.36631 1.000 59.29855 195 ALA H C 1
ATOM 17491 O O . ALA H 1 169 ? -4.13349 33.00467 63.84145 1.000 60.61052 195 ALA H O 1
ATOM 17493 N N . ARG H 1 170 ? -4.72192 30.84699 63.55804 1.000 57.03526 196 ARG H N 1
ATOM 17494 C CA . ARG H 1 170 ? -5.88217 30.95253 64.43479 1.000 60.20256 196 ARG H CA 1
ATOM 17495 C C . ARG H 1 170 ? -5.46886 31.45654 65.80864 1.000 61.55076 196 ARG H C 1
ATOM 17496 O O . ARG H 1 170 ? -6.03447 32.42723 66.32499 1.000 60.57957 196 ARG H O 1
ATOM 17504 N N . LEU H 1 171 ? -4.44589 30.82506 66.39503 1.000 64.63044 197 LEU H N 1
ATOM 17505 C CA . LEU H 1 171 ? -4.01793 31.16325 67.74921 1.000 62.75415 197 LEU H CA 1
ATOM 17506 C C . LEU H 1 171 ? -3.34519 32.53459 67.80410 1.000 62.44646 197 LEU H C 1
ATOM 17507 O O . LEU H 1 171 ? -3.72206 33.38564 68.62174 1.000 63.94420 197 LEU H O 1
ATOM 17512 N N . LEU H 1 172 ? -2.34634 32.77302 66.94584 1.000 57.73919 198 LEU H N 1
ATOM 17513 C CA . LEU H 1 172 ? -1.58848 34.02520 67.03976 1.000 60.05735 198 LEU H CA 1
ATOM 17514 C C . LEU H 1 172 ? -2.45648 35.25129 66.76171 1.000 65.69371 198 LEU H C 1
ATOM 17515 O O . LEU H 1 172 ? -2.15396 36.34924 67.25193 1.000 61.41177 198 LEU H O 1
ATOM 17520 N N . LYS H 1 173 ? -3.53641 35.08594 65.97966 1.000 67.13379 199 LYS H N 1
ATOM 17521 C CA . LYS H 1 173 ? -4.43921 36.20230 65.70897 1.000 64.88775 199 LYS H CA 1
ATOM 17522 C C . LYS H 1 173 ? -5.26290 36.57136 66.94672 1.000 68.63636 199 LYS H C 1
ATOM 17523 O O . LYS H 1 173 ? -5.42104 37.75887 67.26400 1.000 69.45182 199 LYS H O 1
ATOM 17529 N N . LYS H 1 174 ? -5.79120 35.56981 67.66542 1.000 67.40162 200 LYS H N 1
ATOM 17530 C CA . LYS H 1 174 ? -6.56132 35.83661 68.88094 1.000 65.16100 200 LYS H CA 1
ATOM 17531 C C . LYS H 1 174 ? -5.75835 36.62435 69.90449 1.000 68.56977 200 LYS H C 1
ATOM 17532 O O . LYS H 1 174 ? -6.33067 37.42129 70.65669 1.000 71.97986 200 LYS H O 1
ATOM 17538 N N . THR H 1 175 ? -4.43448 36.44144 69.94199 1.000 69.20520 201 THR H N 1
ATOM 17539 C CA . THR H 1 175 ? -3.61015 37.19467 70.88552 1.000 67.66489 201 THR H CA 1
ATOM 17540 C C . THR H 1 175 ? -3.53784 38.67413 70.53163 1.000 66.26390 201 THR H C 1
ATOM 17541 O O . THR H 1 175 ? -3.31398 39.50624 71.41662 1.000 67.18127 201 THR H O 1
ATOM 17545 N N . GLY H 1 176 ? -3.68481 39.02565 69.25928 1.000 69.01174 202 GLY H N 1
ATOM 17546 C CA . GLY H 1 176 ? -3.51802 40.40242 68.84333 1.000 67.25811 202 GLY H CA 1
ATOM 17547 C C . GLY H 1 176 ? -2.09227 40.92411 68.80766 1.000 71.62847 202 GLY H C 1
ATOM 17548 O O . GLY H 1 176 ? -1.89578 42.10130 68.47404 1.000 70.91861 202 GLY H O 1
ATOM 17549 N N . ARG H 1 177 ? -1.08911 40.10457 69.13162 1.000 65.78390 203 ARG H N 1
ATOM 17550 C CA . ARG H 1 177 ? 0.29709 40.55127 69.06581 1.000 60.76375 203 ARG H CA 1
ATOM 17551 C C . ARG H 1 177 ? 0.87002 40.41975 67.65180 1.000 64.19012 203 ARG H C 1
ATOM 17552 O O . ARG H 1 177 ? 0.44055 39.58147 66.85144 1.000 62.10515 203 ARG H O 1
ATOM 17560 N N . THR H 1 178 ? 1.85601 41.27215 67.35077 1.000 61.46563 204 THR H N 1
ATOM 17561 C CA . THR H 1 178 ? 2.61858 41.18450 66.11252 1.000 62.09100 204 THR H CA 1
ATOM 17562 C C . THR H 1 178 ? 4.12890 41.07787 66.34934 1.000 64.29969 204 THR H C 1
ATOM 17563 O O . THR H 1 178 ? 4.90470 41.12278 65.38266 1.000 62.45444 204 THR H O 1
ATOM 17567 N N . ASP H 1 179 ? 4.57183 40.94320 67.60097 1.000 63.10819 205 ASP H N 1
ATOM 17568 C CA . ASP H 1 179 ? 5.99597 40.80535 67.89924 1.000 59.60167 205 ASP H CA 1
ATOM 17569 C C . ASP H 1 179 ? 6.42865 39.34501 67.76061 1.000 59.26552 205 ASP H C 1
ATOM 17570 O O . ASP H 1 179 ? 6.93827 38.72279 68.69350 1.000 61.13611 205 ASP H O 1
ATOM 17575 N N . PHE H 1 180 ? 6.18926 38.79658 66.57251 1.000 54.54594 206 PHE H N 1
ATOM 17576 C CA . PHE H 1 180 ? 6.62835 37.45527 66.21683 1.000 52.65135 206 PHE H CA 1
ATOM 17577 C C . PHE H 1 180 ? 7.31326 37.47521 64.85684 1.000 51.34385 206 PHE H C 1
ATOM 17578 O O . PHE H 1 180 ? 7.18435 38.42344 64.07997 1.000 52.56367 206 PHE H O 1
ATOM 17586 N N . ILE H 1 181 ? 8.05678 36.40999 64.58675 1.000 45.85139 207 ILE H N 1
ATOM 17587 C CA . ILE H 1 181 ? 8.54092 36.08251 63.25507 1.000 48.10474 207 ILE H CA 1
ATOM 17588 C C . ILE H 1 181 ? 8.18718 34.62549 63.05033 1.000 52.15743 207 ILE H C 1
ATOM 17589 O O . ILE H 1 181 ? 8.59069 33.76960 63.84887 1.000 46.42449 207 ILE H O 1
ATOM 17594 N N . VAL H 1 182 ? 7.38873 34.34618 62.02951 1.000 49.17051 208 VAL H N 1
ATOM 17595 C CA . VAL H 1 182 ? 6.90336 33.00018 61.77679 1.000 43.59142 208 VAL H CA 1
ATOM 17596 C C . VAL H 1 182 ? 7.57932 32.48615 60.52195 1.000 46.69223 208 VAL H C 1
ATOM 17597 O O . VAL H 1 182 ? 7.73173 33.21532 59.53385 1.000 47.54780 208 VAL H O 1
ATOM 17601 N N . THR H 1 183 ? 8.00624 31.23811 60.56592 1.000 44.35113 209 THR H N 1
ATOM 17602 C CA . THR H 1 183 ? 8.78871 30.69930 59.47655 1.000 45.12416 209 THR H CA 1
ATOM 17603 C C . THR H 1 183 ? 8.57661 29.19828 59.42976 1.000 41.10523 209 THR H C 1
ATOM 17604 O O . THR H 1 183 ? 7.87938 28.62782 60.26897 1.000 48.04145 209 THR H O 1
ATOM 17608 N N . SER H 1 184 ? 9.19514 28.55842 58.44353 1.000 42.19717 210 SER H N 1
ATOM 17609 C CA . SER H 1 184 ? 9.09216 27.11811 58.25865 1.000 40.85903 210 SER H CA 1
ATOM 17610 C C . SER H 1 184 ? 10.14244 26.70664 57.25198 1.000 48.73421 210 SER H C 1
ATOM 17611 O O . SER H 1 184 ? 10.54815 27.51324 56.41284 1.000 53.08135 210 SER H O 1
ATOM 17614 N N . LEU H 1 185 ? 10.57396 25.44457 57.32370 1.000 45.39832 211 LEU H N 1
ATOM 17615 C CA . LEU H 1 185 ? 11.32255 24.92514 56.18645 1.000 48.18860 211 LEU H CA 1
ATOM 17616 C C . LEU H 1 185 ? 10.41717 24.76809 54.96200 1.000 48.13107 211 LEU H C 1
ATOM 17617 O O . LEU H 1 185 ? 10.88941 24.86992 53.82879 1.000 49.41614 211 LEU H O 1
ATOM 17622 N N . ASN H 1 186 ? 9.11997 24.55004 55.16185 1.000 47.05022 212 ASN H N 1
ATOM 17623 C CA . ASN H 1 186 ? 8.19531 24.36032 54.05236 1.000 49.98942 212 ASN H CA 1
ATOM 17624 C C . ASN H 1 186 ? 7.63934 25.71775 53.61979 1.000 49.94004 212 ASN H C 1
ATOM 17625 O O . ASN H 1 186 ? 6.91649 26.37670 54.38053 1.000 48.72587 212 ASN H O 1
ATOM 17630 N N . ASP H 1 187 ? 7.96770 26.11984 52.38549 1.000 47.79534 213 ASP H N 1
ATOM 17631 C CA . ASP H 1 187 ? 7.58874 27.43883 51.87920 1.000 48.96102 213 ASP H CA 1
ATOM 17632 C C . ASP H 1 187 ? 6.07733 27.58743 51.74044 1.000 45.68292 213 ASP H C 1
ATOM 17633 O O . ASP H 1 187 ? 5.52803 28.66139 52.01551 1.000 50.30687 213 ASP H O 1
ATOM 17638 N N . LEU H 1 188 ? 5.38603 26.52359 51.31925 1.000 42.89543 214 LEU H N 1
ATOM 17639 C CA . LEU H 1 188 ? 3.92983 26.58552 51.21530 1.000 43.04895 214 LEU H CA 1
ATOM 17640 C C . LEU H 1 188 ? 3.28204 26.88771 52.55573 1.000 47.37019 214 LEU H C 1
ATOM 17641 O O . LEU H 1 188 ? 2.26953 27.59266 52.60690 1.000 44.38317 214 LEU H O 1
ATOM 17646 N N . ALA H 1 189 ? 3.85633 26.38080 53.65541 1.000 49.43295 215 ALA H N 1
ATOM 17647 C CA . ALA H 1 189 ? 3.26806 26.63056 54.96913 1.000 45.05912 215 ALA H CA 1
ATOM 17648 C C . ALA H 1 189 ? 3.45536 28.08260 55.38275 1.000 43.71809 215 ALA H C 1
ATOM 17649 O O . ALA H 1 189 ? 2.54704 28.69476 55.95198 1.000 47.19813 215 ALA H O 1
ATOM 17651 N N . VAL H 1 190 ? 4.61623 28.65877 55.09174 1.000 41.39264 216 VAL H N 1
ATOM 17652 C CA . VAL H 1 190 ? 4.78126 30.09182 55.30084 1.000 45.08878 216 VAL H CA 1
ATOM 17653 C C . VAL H 1 190 ? 3.73433 30.86129 54.50056 1.000 49.65984 216 VAL H C 1
ATOM 17654 O O . VAL H 1 190 ? 3.10327 31.79677 55.01034 1.000 48.35334 216 VAL H O 1
ATOM 17658 N N . ALA H 1 191 ? 3.51410 30.45976 53.24130 1.000 49.62685 217 ALA H N 1
ATOM 17659 C CA . ALA H 1 191 ? 2.49397 31.10376 52.41378 1.000 48.87803 217 ALA H CA 1
ATOM 17660 C C . ALA H 1 191 ? 1.09693 30.97574 53.03135 1.000 48.98109 217 ALA H C 1
ATOM 17661 O O . ALA H 1 191 ? 0.39908 31.98125 53.22314 1.000 52.89755 217 ALA H O 1
ATOM 17663 N N . LYS H 1 192 ? 0.66508 29.74683 53.34672 1.000 47.66509 218 LYS H N 1
ATOM 17664 C CA . LYS H 1 192 ? -0.65592 29.56518 53.95262 1.000 46.71871 218 LYS H CA 1
ATOM 17665 C C . LYS H 1 192 ? -0.79755 30.39116 55.22438 1.000 55.26670 218 LYS H C 1
ATOM 17666 O O . LYS H 1 192 ? -1.85793 30.97893 55.47729 1.000 55.66136 218 LYS H O 1
ATOM 17672 N N . PHE H 1 193 ? 0.26219 30.45925 56.03848 1.000 50.76944 219 PHE H N 1
ATOM 17673 C CA . PHE H 1 193 ? 0.16377 31.24180 57.26262 1.000 51.29210 219 PHE H CA 1
ATOM 17674 C C . PHE H 1 193 ? 0.01338 32.72115 56.95351 1.000 52.16059 219 PHE H C 1
ATOM 17675 O O . PHE H 1 193 ? -0.75988 33.42340 57.62007 1.000 49.31722 219 PHE H O 1
ATOM 17683 N N . HIS H 1 194 ? 0.77945 33.21937 55.97445 1.000 51.42009 220 HIS H N 1
ATOM 17684 C CA . HIS H 1 194 ? 0.77661 34.64939 55.68954 1.000 51.99799 220 HIS H CA 1
ATOM 17685 C C . HIS H 1 194 ? -0.54633 35.08834 55.08151 1.000 55.38520 220 HIS H C 1
ATOM 17686 O O . HIS H 1 194 ? -0.95746 36.23788 55.26420 1.000 60.19071 220 HIS H O 1
ATOM 17693 N N . LEU H 1 195 ? -1.22354 34.18785 54.36541 1.000 55.46780 221 LEU H N 1
ATOM 17694 C CA . LEU H 1 195 ? -2.58018 34.45922 53.90252 1.000 53.67508 221 LEU H CA 1
ATOM 17695 C C . LEU H 1 195 ? -3.54209 34.60536 55.07687 1.000 52.99034 221 LEU H C 1
ATOM 17696 O O . LEU H 1 195 ? -4.25443 35.60830 55.18256 1.000 56.31405 221 LEU H O 1
ATOM 17701 N N . LEU H 1 196 ? -3.56899 33.62063 55.98250 1.000 51.42279 222 LEU H N 1
ATOM 17702 C CA . LEU H 1 196 ? -4.49012 33.69479 57.11461 1.000 52.11309 222 LEU H CA 1
ATOM 17703 C C . LEU H 1 196 ? -4.15435 34.87347 58.02768 1.000 54.27798 222 LEU H C 1
ATOM 17704 O O . LEU H 1 196 ? -5.05126 35.59551 58.47194 1.000 60.10945 222 LEU H O 1
ATOM 17709 N N . ALA H 1 197 ? -2.86513 35.09559 58.30176 1.000 55.73309 223 ALA H N 1
ATOM 17710 C CA . ALA H 1 197 ? -2.40414 36.03436 59.32629 1.000 60.55773 223 ALA H CA 1
ATOM 17711 C C . ALA H 1 197 ? -1.48800 37.09490 58.71582 1.000 58.65849 223 ALA H C 1
ATOM 17712 O O . ALA H 1 197 ? -0.26941 37.09774 58.95095 1.000 59.67767 223 ALA H O 1
ATOM 17714 N N . PRO H 1 198 ? -2.05487 38.04249 57.96311 1.000 59.12368 224 PRO H N 1
ATOM 17715 C CA . PRO H 1 198 ? -1.21806 38.93876 57.14879 1.000 61.68265 224 PRO H CA 1
ATOM 17716 C C . PRO H 1 198 ? -0.45799 40.00516 57.92202 1.000 59.60544 224 PRO H C 1
ATOM 17717 O O . PRO H 1 198 ? 0.46406 40.59851 57.35297 1.000 59.72289 224 PRO H O 1
ATOM 17721 N N . ASP H 1 199 ? -0.80078 40.29230 59.16997 1.000 60.87212 225 ASP H N 1
ATOM 17722 C CA . ASP H 1 199 ? -0.10243 41.35002 59.89463 1.000 58.87194 225 ASP H CA 1
ATOM 17723 C C . ASP H 1 199 ? 1.13710 40.86422 60.64541 1.000 62.26918 225 ASP H C 1
ATOM 17724 O O . ASP H 1 199 ? 1.86359 41.68825 61.22052 1.000 53.51139 225 ASP H O 1
ATOM 17729 N N . ILE H 1 200 ? 1.39764 39.56220 60.65304 1.000 55.02498 226 ILE H N 1
ATOM 17730 C CA . ILE H 1 200 ? 2.47216 39.00482 61.46226 1.000 54.71867 226 ILE H CA 1
ATOM 17731 C C . ILE H 1 200 ? 3.71771 38.85485 60.59480 1.000 56.44100 226 ILE H C 1
ATOM 17732 O O . ILE H 1 200 ? 3.63617 38.31389 59.47694 1.000 53.57935 226 ILE H O 1
ATOM 17737 N N . PRO H 1 201 ? 4.87618 39.35328 61.05137 1.000 52.08599 227 PRO H N 1
ATOM 17738 C CA . PRO H 1 201 ? 6.11594 39.20761 60.26857 1.000 52.20551 227 PRO H CA 1
ATOM 17739 C C . PRO H 1 201 ? 6.47621 37.74559 60.03518 1.000 50.67462 227 PRO H C 1
ATOM 17740 O O . PRO H 1 201 ? 6.20594 36.87178 60.86174 1.000 53.77369 227 PRO H O 1
ATOM 17744 N N . ILE H 1 202 ? 7.11474 37.48332 58.89986 1.000 47.06475 228 ILE H N 1
ATOM 17745 C CA . ILE H 1 202 ? 7.47695 36.12887 58.50549 1.000 48.21728 228 ILE H CA 1
ATOM 17746 C C . ILE H 1 202 ? 8.90159 36.13369 57.97102 1.000 48.02179 228 ILE H C 1
ATOM 17747 O O . ILE H 1 202 ? 9.51844 37.18503 57.78245 1.000 51.76783 228 ILE H O 1
ATOM 17752 N N . ALA H 1 203 ? 9.41530 34.93102 57.71139 1.000 43.26251 229 ALA H N 1
ATOM 17753 C CA . ALA H 1 203 ? 10.71320 34.73783 57.10279 1.000 46.26477 229 ALA H CA 1
ATOM 17754 C C . ALA H 1 203 ? 10.59911 33.53767 56.17287 1.000 44.18367 229 ALA H C 1
ATOM 17755 O O . ALA H 1 203 ? 9.86390 32.59415 56.47970 1.000 47.72586 229 ALA H O 1
ATOM 17757 N N . PRO H 1 204 ? 11.29471 33.54244 55.03910 1.000 48.18685 230 PRO H N 1
ATOM 17758 C CA . PRO H 1 204 ? 11.02343 32.54178 53.99146 1.000 49.06982 230 PRO H CA 1
ATOM 17759 C C . PRO H 1 204 ? 11.46127 31.13424 54.38281 1.000 47.79654 230 PRO H C 1
ATOM 17760 O O . PRO H 1 204 ? 12.21377 30.91814 55.33348 1.000 52.30646 230 PRO H O 1
ATOM 17764 N N . GLY H 1 205 ? 10.97740 30.16047 53.60878 1.000 46.85915 231 GLY H N 1
ATOM 17765 C CA . GLY H 1 205 ? 11.38265 28.77396 53.74161 1.000 45.72942 231 GLY H CA 1
ATOM 17766 C C . GLY H 1 205 ? 12.58068 28.43020 52.87328 1.000 45.47162 231 GLY H C 1
ATOM 17767 O O . GLY H 1 205 ? 13.32468 29.30203 52.42492 1.000 47.64247 231 GLY H O 1
ATOM 17768 N N . MET H 1 206 ? 12.75030 27.13220 52.60628 1.000 44.69940 232 MET H N 1
ATOM 17769 C CA . MET H 1 206 ? 13.96600 26.66671 51.93509 1.000 47.50962 232 MET H CA 1
ATOM 17770 C C . MET H 1 206 ? 14.03770 27.13358 50.47395 1.000 47.68870 232 MET H C 1
ATOM 17771 O O . MET H 1 206 ? 15.08902 27.59083 50.01043 1.000 42.59300 232 MET H O 1
ATOM 17776 N N . ALA H 1 207 ? 12.94272 26.99878 49.71515 1.000 49.11208 233 ALA H N 1
ATOM 17777 C CA . ALA H 1 207 ? 13.00194 27.39663 48.30894 1.000 49.24866 233 ALA H CA 1
ATOM 17778 C C . ALA H 1 207 ? 13.14890 28.90760 48.18006 1.000 48.55812 233 ALA H C 1
ATOM 17779 O O . ALA H 1 207 ? 13.93668 29.38920 47.35629 1.000 48.42301 233 ALA H O 1
ATOM 17781 N N . GLY H 1 208 ? 12.42907 29.66672 49.01215 1.000 47.23096 234 GLY H N 1
ATOM 17782 C CA . GLY H 1 208 ? 12.57694 31.11233 48.99997 1.000 42.49735 234 GLY H CA 1
ATOM 17783 C C . GLY H 1 208 ? 13.97341 31.55079 49.39373 1.000 49.99638 234 GLY H C 1
ATOM 17784 O O . GLY H 1 208 ? 14.54080 32.47129 48.79482 1.000 49.97958 234 GLY H O 1
ATOM 17785 N N . LEU H 1 209 ? 14.55320 30.89164 50.40178 1.000 48.33557 235 LEU H N 1
ATOM 17786 C CA . LEU H 1 209 ? 15.92510 31.19508 50.80094 1.000 46.06640 235 LEU H CA 1
ATOM 17787 C C . LEU H 1 209 ? 16.90353 30.86629 49.68288 1.000 45.50873 235 LEU H C 1
ATOM 17788 O O . LEU H 1 209 ? 17.79434 31.66273 49.35503 1.000 41.80303 235 LEU H O 1
ATOM 17793 N N . ALA H 1 210 ? 16.76323 29.67165 49.10669 1.000 43.78811 236 ALA H N 1
ATOM 17794 C CA . ALA H 1 210 ? 17.64739 29.25194 48.03388 1.000 43.30963 236 ALA H CA 1
ATOM 17795 C C . ALA H 1 210 ? 17.53234 30.18416 46.83467 1.000 50.62276 236 ALA H C 1
ATOM 17796 O O . ALA H 1 210 ? 18.54226 30.55288 46.22504 1.000 53.57073 236 ALA H O 1
ATOM 17798 N N . ALA H 1 211 ? 16.30834 30.57391 46.47799 1.000 49.79225 237 ALA H N 1
ATOM 17799 C CA . ALA H 1 211 ? 16.13113 31.48573 45.35383 1.000 50.32766 237 ALA H CA 1
ATOM 17800 C C . ALA H 1 211 ? 16.87947 32.78473 45.59402 1.000 50.46104 237 ALA H C 1
ATOM 17801 O O . ALA H 1 211 ? 17.56067 33.29350 44.69777 1.000 52.96902 237 ALA H O 1
ATOM 17803 N N . TYR H 1 212 ? 16.77943 33.32988 46.80455 1.000 47.87759 238 TYR H N 1
ATOM 17804 C CA . TYR H 1 212 ? 17.39450 34.62271 47.06172 1.000 47.45885 238 TYR H CA 1
ATOM 17805 C C . TYR H 1 212 ? 18.91061 34.51619 47.10924 1.000 54.11834 238 TYR H C 1
ATOM 17806 O O . TYR H 1 212 ? 19.61246 35.37370 46.56174 1.000 52.37868 238 TYR H O 1
ATOM 17815 N N . PHE H 1 213 ? 19.43452 33.47043 47.76134 1.000 51.62765 239 PHE H N 1
ATOM 17816 C CA . PHE H 1 213 ? 20.87934 33.31951 47.89298 1.000 49.23098 239 PHE H CA 1
ATOM 17817 C C . PHE H 1 213 ? 21.55209 33.00000 46.55870 1.000 52.63171 239 PHE H C 1
ATOM 17818 O O . PHE H 1 213 ? 22.61243 33.55609 46.23793 1.000 52.13083 239 PHE H O 1
ATOM 17826 N N . LEU H 1 214 ? 20.98282 32.07263 45.79304 1.000 47.54205 240 LEU H N 1
ATOM 17827 C CA . LEU H 1 214 ? 21.61744 31.61514 44.56932 1.000 50.91857 240 LEU H CA 1
ATOM 17828 C C . LEU H 1 214 ? 21.28853 32.48683 43.36161 1.000 53.02671 240 LEU H C 1
ATOM 17829 O O . LEU H 1 214 ? 22.08408 32.53207 42.41425 1.000 54.10595 240 LEU H O 1
ATOM 17834 N N . LEU H 1 215 ? 20.15793 33.20319 43.38215 1.000 53.24201 241 LEU H N 1
ATOM 17835 C CA . LEU H 1 215 ? 19.64054 33.87108 42.18892 1.000 51.38688 241 LEU H CA 1
ATOM 17836 C C . LEU H 1 215 ? 19.22321 35.31853 42.38221 1.000 49.30451 241 LEU H C 1
ATOM 17837 O O . LEU H 1 215 ? 18.93966 35.98045 41.38732 1.000 53.95245 241 LEU H O 1
ATOM 17842 N N . GLY H 1 216 ? 19.16679 35.83607 43.60414 1.000 52.75160 242 GLY H N 1
ATOM 17843 C CA . GLY H 1 216 ? 18.77208 37.22101 43.76176 1.000 44.11076 242 GLY H CA 1
ATOM 17844 C C . GLY H 1 216 ? 17.29036 37.46943 43.65232 1.000 48.91267 242 GLY H C 1
ATOM 17845 O O . GLY H 1 216 ? 16.86991 38.62872 43.65546 1.000 56.48045 242 GLY H O 1
ATOM 17846 N N . VAL H 1 217 ? 16.48189 36.42446 43.54826 1.000 50.93654 243 VAL H N 1
ATOM 17847 C CA . VAL H 1 217 ? 15.03078 36.58194 43.56340 1.000 51.52718 243 VAL H CA 1
ATOM 17848 C C . VAL H 1 217 ? 14.59001 36.86256 44.99584 1.000 51.51572 243 VAL H C 1
ATOM 17849 O O . VAL H 1 217 ? 14.84515 36.05941 45.90011 1.000 52.03269 243 VAL H O 1
ATOM 17853 N N . LYS H 1 218 ? 13.91668 37.99370 45.20314 1.000 52.74188 244 LYS H N 1
ATOM 17854 C CA . LYS H 1 218 ? 13.48778 38.36747 46.54324 1.000 55.80027 244 LYS H CA 1
ATOM 17855 C C . LYS H 1 218 ? 12.42452 37.40225 47.06667 1.000 57.96756 244 LYS H C 1
ATOM 17856 O O . LYS H 1 218 ? 11.66114 36.81503 46.29171 1.000 55.81663 244 LYS H O 1
ATOM 17862 N N . PRO H 1 219 ? 12.35925 37.22208 48.37813 1.000 55.48543 245 PRO H N 1
ATOM 17863 C CA . PRO H 1 219 ? 11.35441 36.33327 48.95850 1.000 61.85965 245 PRO H CA 1
ATOM 17864 C C . PRO H 1 219 ? 9.97852 36.98080 48.96043 1.000 59.91223 245 PRO H C 1
ATOM 17865 O O . PRO H 1 219 ? 9.80081 38.15976 48.65126 1.000 59.44091 245 PRO H O 1
ATOM 17869 N N . MET H 1 220 ? 9.00797 36.15889 49.33093 1.000 62.13003 246 MET H N 1
ATOM 17870 C CA . MET H 1 220 ? 7.61239 36.55043 49.40542 1.000 60.26405 246 MET H CA 1
ATOM 17871 C C . MET H 1 220 ? 7.45822 37.84366 50.20648 1.000 66.20114 246 MET H C 1
ATOM 17872 O O . MET H 1 220 ? 8.25096 38.13255 51.10606 1.000 64.74605 246 MET H O 1
ATOM 17877 N N . HIS H 1 221 ? 6.47130 38.66449 49.82975 1.000 67.29214 247 HIS H N 1
ATOM 17878 C CA . HIS H 1 221 ? 6.24411 39.93713 50.51166 1.000 62.45869 247 HIS H CA 1
ATOM 17879 C C . HIS H 1 221 ? 5.72240 39.69541 51.91681 1.000 62.55071 247 HIS H C 1
ATOM 17880 O O . HIS H 1 221 ? 4.94332 38.76950 52.15403 1.000 64.61536 247 HIS H O 1
ATOM 17887 N N . GLY H 1 222 ? 6.14856 40.54882 52.85301 1.000 65.90133 248 GLY H N 1
ATOM 17888 C CA . GLY H 1 222 ? 5.96310 40.31358 54.26910 1.000 53.97670 248 GLY H CA 1
ATOM 17889 C C . GLY H 1 222 ? 7.18256 39.75220 54.97314 1.000 54.29174 248 GLY H C 1
ATOM 17890 O O . GLY H 1 222 ? 7.19377 39.68919 56.20851 1.000 52.61032 248 GLY H O 1
ATOM 17891 N N . THR H 1 223 ? 8.20197 39.33833 54.22697 1.000 56.07198 249 THR H N 1
ATOM 17892 C CA . THR H 1 223 ? 9.44458 38.87280 54.82633 1.000 53.36690 249 THR H CA 1
ATOM 17893 C C . THR H 1 223 ? 10.17261 40.02465 55.50035 1.000 52.04890 249 THR H C 1
ATOM 17894 O O . THR H 1 223 ? 10.50026 41.01780 54.84461 1.000 53.31530 249 THR H O 1
ATOM 17898 N N . VAL H 1 224 ? 10.44172 39.88917 56.80386 1.000 48.31333 250 VAL H N 1
ATOM 17899 C CA . VAL H 1 224 ? 11.22788 40.88488 57.53224 1.000 51.78387 250 VAL H CA 1
ATOM 17900 C C . VAL H 1 224 ? 12.66256 40.43560 57.79279 1.000 52.32949 250 VAL H C 1
ATOM 17901 O O . VAL H 1 224 ? 13.49520 41.26363 58.19988 1.000 48.82196 250 VAL H O 1
ATOM 17905 N N . ALA H 1 225 ? 12.97623 39.15982 57.58558 1.000 47.79821 251 ALA H N 1
ATOM 17906 C CA . ALA H 1 225 ? 14.30856 38.66202 57.86788 1.000 47.35074 251 ALA H CA 1
ATOM 17907 C C . ALA H 1 225 ? 14.56347 37.41089 57.05143 1.000 47.85783 251 ALA H C 1
ATOM 17908 O O . ALA H 1 225 ? 13.63241 36.68328 56.70553 1.000 46.19671 251 ALA H O 1
ATOM 17910 N N . LEU H 1 226 ? 15.84063 37.16536 56.76572 1.000 49.95652 252 LEU H N 1
ATOM 17911 C CA . LEU H 1 226 ? 16.31661 35.85496 56.34006 1.000 48.20477 252 LEU H CA 1
ATOM 17912 C C . LEU H 1 226 ? 16.92577 35.14774 57.55293 1.000 48.73561 252 LEU H C 1
ATOM 17913 O O . LEU H 1 226 ? 17.78709 35.70980 58.24446 1.000 43.60529 252 LEU H O 1
ATOM 17918 N N . GLN H 1 227 ? 16.45525 33.93386 57.82709 1.000 44.29975 253 GLN H N 1
ATOM 17919 C CA . GLN H 1 227 ? 16.92845 33.14330 58.95824 1.000 41.28407 253 GLN H CA 1
ATOM 17920 C C . GLN H 1 227 ? 17.68224 31.94892 58.37986 1.000 44.83580 253 GLN H C 1
ATOM 17921 O O . GLN H 1 227 ? 17.07936 31.08397 57.72967 1.000 49.04484 253 GLN H O 1
ATOM 17927 N N . ILE H 1 228 ? 19.00447 31.93174 58.56734 1.000 37.85168 254 ILE H N 1
ATOM 17928 C CA . ILE H 1 228 ? 19.88672 31.05993 57.79254 1.000 36.60655 254 ILE H CA 1
ATOM 17929 C C . ILE H 1 228 ? 20.81098 30.22299 58.66699 1.000 46.20461 254 ILE H C 1
ATOM 17930 O O . ILE H 1 228 ? 21.19381 30.65193 59.77553 1.000 44.28701 254 ILE H O 1
ATOM 17935 N N . PRO H 1 229 ? 21.21269 29.04104 58.20060 1.000 42.82216 255 PRO H N 1
ATOM 17936 C CA . PRO H 1 229 ? 22.31961 28.33461 58.83651 1.000 43.75073 255 PRO H CA 1
ATOM 17937 C C . PRO H 1 229 ? 23.62571 29.04283 58.54083 1.000 46.68710 255 PRO H C 1
ATOM 17938 O O . PRO H 1 229 ? 23.72331 29.88486 57.64742 1.000 48.57923 255 PRO H O 1
ATOM 17942 N N . VAL H 1 230 ? 24.65760 28.66673 59.29215 1.000 45.16502 256 VAL H N 1
ATOM 17943 C CA . VAL H 1 230 ? 25.98125 29.20050 59.00071 1.000 43.84556 256 VAL H CA 1
ATOM 17944 C C . VAL H 1 230 ? 26.42457 28.74253 57.62455 1.000 48.15523 256 VAL H C 1
ATOM 17945 O O . VAL H 1 230 ? 26.97741 29.51722 56.84142 1.000 48.75440 256 VAL H O 1
ATOM 17949 N N . ARG H 1 231 ? 26.16564 27.47795 57.31240 1.000 48.54669 257 ARG H N 1
ATOM 17950 C CA . ARG H 1 231 ? 26.72289 26.76114 56.17868 1.000 51.55306 257 ARG H CA 1
ATOM 17951 C C . ARG H 1 231 ? 25.67955 25.73788 55.75853 1.000 53.35130 257 ARG H C 1
ATOM 17952 O O . ARG H 1 231 ? 24.91749 25.24648 56.59386 1.000 54.01112 257 ARG H O 1
ATOM 17960 N N . TYR H 1 232 ? 25.61797 25.43237 54.46726 1.000 52.90343 258 TYR H N 1
ATOM 17961 C CA . TYR H 1 232 ? 24.61507 24.47824 54.01387 1.000 59.11382 258 TYR H CA 1
ATOM 17962 C C . TYR H 1 232 ? 25.01567 23.88787 52.67326 1.000 62.75602 258 TYR H C 1
ATOM 17963 O O . TYR H 1 232 ? 25.34967 24.62276 51.73902 1.000 62.81164 258 TYR H O 1
ATOM 17972 N N . GLN H 1 233 ? 24.96218 22.55883 52.58882 1.000 59.43000 259 GLN H N 1
ATOM 17973 C CA . GLN H 1 233 ? 25.37092 21.82385 51.39996 1.000 61.60378 259 GLN H CA 1
ATOM 17974 C C . GLN H 1 233 ? 26.81829 22.12022 51.01761 1.000 60.28966 259 GLN H C 1
ATOM 17975 O O . GLN H 1 233 ? 27.15730 22.19057 49.83641 1.000 63.80675 259 GLN H O 1
ATOM 17981 N N . GLY H 1 234 ? 27.68134 22.28301 52.01802 1.000 54.24247 260 GLY H N 1
ATOM 17982 C CA . GLY H 1 234 ? 29.06468 22.61943 51.74959 1.000 52.70654 260 GLY H CA 1
ATOM 17983 C C . GLY H 1 234 ? 29.30133 24.05544 51.33629 1.000 62.55650 260 GLY H C 1
ATOM 17984 O O . GLY H 1 234 ? 30.35566 24.36575 50.77152 1.000 64.44938 260 GLY H O 1
ATOM 17985 N N . LEU H 1 235 ? 28.35629 24.95004 51.62315 1.000 61.95861 261 LEU H N 1
ATOM 17986 C CA . LEU H 1 235 ? 28.40019 26.33435 51.17147 1.000 58.37272 261 LEU H CA 1
ATOM 17987 C C . LEU H 1 235 ? 28.25388 27.26735 52.36279 1.000 61.17737 261 LEU H C 1
ATOM 17988 O O . LEU H 1 235 ? 27.27720 27.17281 53.10620 1.000 61.11215 261 LEU H O 1
ATOM 17993 N N . GLU H 1 236 ? 29.20275 28.18154 52.52414 1.000 64.09494 262 GLU H N 1
ATOM 17994 C CA . GLU H 1 236 ? 29.08673 29.24932 53.51126 1.000 57.99203 262 GLU H CA 1
ATOM 17995 C C . GLU H 1 236 ? 27.92887 30.17828 53.14595 1.000 55.46123 262 GLU H C 1
ATOM 17996 O O . GLU H 1 236 ? 27.93253 30.77520 52.06470 1.000 58.25346 262 GLU H O 1
ATOM 18002 N N . ILE H 1 237 ? 26.93739 30.30392 54.02575 1.000 51.02078 263 ILE H N 1
ATOM 18003 C CA . ILE H 1 237 ? 25.80583 31.20885 53.79554 1.000 54.29959 263 ILE H CA 1
ATOM 18004 C C . ILE H 1 237 ? 25.93780 32.49872 54.59578 1.000 54.27093 263 ILE H C 1
ATOM 18005 O O . ILE H 1 237 ? 25.60153 33.57619 54.10166 1.000 51.17113 263 ILE H O 1
ATOM 18010 N N . ALA H 1 238 ? 26.39500 32.40589 55.84142 1.000 51.61497 264 ALA H N 1
ATOM 18011 C CA . ALA H 1 238 ? 26.48321 33.57171 56.71496 1.000 51.12586 264 ALA H CA 1
ATOM 18012 C C . ALA H 1 238 ? 27.86981 34.21178 56.58166 1.000 53.82871 264 ALA H C 1
ATOM 18013 O O . ALA H 1 238 ? 28.70316 34.17747 57.48901 1.000 58.99101 264 ALA H O 1
ATOM 18015 N N . THR H 1 239 ? 28.10900 34.79109 55.38768 1.000 54.82024 265 THR H N 1
ATOM 18016 C CA . THR H 1 239 ? 29.26040 35.59169 54.98802 1.000 53.84408 265 THR H CA 1
ATOM 18017 C C . THR H 1 239 ? 28.96839 37.07285 55.18731 1.000 48.99633 265 THR H C 1
ATOM 18018 O O . THR H 1 239 ? 27.81174 37.49596 55.19844 1.000 49.35146 265 THR H O 1
ATOM 18022 N N . PRO H 1 240 ? 29.99182 37.90160 55.36868 1.000 51.34339 266 PRO H N 1
ATOM 18023 C CA . PRO H 1 240 ? 29.72082 39.34891 55.42116 1.000 54.11469 266 PRO H CA 1
ATOM 18024 C C . PRO H 1 240 ? 29.10351 39.89230 54.12938 1.000 50.74831 266 PRO H C 1
ATOM 18025 O O . PRO H 1 240 ? 28.26221 40.79588 54.19732 1.000 46.61422 266 PRO H O 1
ATOM 18029 N N . GLU H 1 241 ? 29.47931 39.35508 52.95950 1.000 50.86184 267 GLU H N 1
ATOM 18030 C CA . GLU H 1 241 ? 28.93186 39.84442 51.68795 1.000 52.62251 267 GLU H CA 1
ATOM 18031 C C . GLU H 1 241 ? 27.43598 39.57783 51.59041 1.000 52.89905 267 GLU H C 1
ATOM 18032 O O . GLU H 1 241 ? 26.66251 40.45347 51.17852 1.000 49.89426 267 GLU H O 1
ATOM 18038 N N . PHE H 1 242 ? 27.01151 38.35827 51.94460 1.000 50.92105 268 PHE H N 1
ATOM 18039 C CA . PHE H 1 242 ? 25.59492 38.02159 51.86818 1.000 47.96617 268 PHE H CA 1
ATOM 18040 C C . PHE H 1 242 ? 24.76781 38.91451 52.78281 1.000 51.82971 268 PHE H C 1
ATOM 18041 O O . PHE H 1 242 ? 23.74427 39.47220 52.36906 1.000 51.93864 268 PHE H O 1
ATOM 18049 N N . ILE H 1 243 ? 25.20932 39.07543 54.03194 1.000 55.04473 269 ILE H N 1
ATOM 18050 C CA . ILE H 1 243 ? 24.47459 39.89143 54.99454 1.000 49.83815 269 ILE H CA 1
ATOM 18051 C C . ILE H 1 243 ? 24.42869 41.35160 54.54344 1.000 51.47321 269 ILE H C 1
ATOM 18052 O O . ILE H 1 243 ? 23.40701 42.03668 54.69263 1.000 49.27801 269 ILE H O 1
ATOM 18057 N N . ARG H 1 244 ? 25.52965 41.84823 53.97710 1.000 51.21964 270 ARG H N 1
ATOM 18058 C CA . ARG H 1 244 ? 25.52822 43.19144 53.40451 1.000 53.08820 270 ARG H CA 1
ATOM 18059 C C . ARG H 1 244 ? 24.46737 43.33484 52.30755 1.000 53.16627 270 ARG H C 1
ATOM 18060 O O . ARG H 1 244 ? 23.75340 44.34256 52.24670 1.000 53.56537 270 ARG H O 1
ATOM 18068 N N . ARG H 1 245 ? 24.33759 42.32840 51.44426 1.000 50.01985 271 ARG H N 1
ATOM 18069 C CA . ARG H 1 245 ? 23.35328 42.39366 50.37182 1.000 50.79119 271 ARG H CA 1
ATOM 18070 C C . ARG H 1 245 ? 21.93181 42.34954 50.92165 1.000 52.51169 271 ARG H C 1
ATOM 18071 O O . ARG H 1 245 ? 21.08936 43.17611 50.55365 1.000 56.71408 271 ARG H O 1
ATOM 18079 N N . ALA H 1 246 ? 21.64773 41.38483 51.80258 1.000 52.49350 272 ALA H N 1
ATOM 18080 C CA . ALA H 1 246 ? 20.35829 41.32530 52.48657 1.000 52.46383 272 ALA H CA 1
ATOM 18081 C C . ALA H 1 246 ? 20.02159 42.65011 53.14915 1.000 54.02852 272 ALA H C 1
ATOM 18082 O O . ALA H 1 246 ? 18.89952 43.15515 53.03027 1.000 59.48023 272 ALA H O 1
ATOM 18084 N N . HIS H 1 247 ? 20.98368 43.21912 53.87165 1.000 51.37774 273 HIS H N 1
ATOM 18085 C CA . HIS H 1 247 ? 20.76383 44.51093 54.50952 1.000 53.53390 273 HIS H CA 1
ATOM 18086 C C . HIS H 1 247 ? 20.43154 45.57803 53.46857 1.000 53.75898 273 HIS H C 1
ATOM 18087 O O . HIS H 1 247 ? 19.45798 46.32650 53.61708 1.000 50.40276 273 HIS H O 1
ATOM 18094 N N . ALA H 1 248 ? 21.20977 45.62838 52.38140 1.000 51.55512 274 ALA H N 1
ATOM 18095 C CA . ALA H 1 248 ? 20.90259 46.53960 51.28054 1.000 53.60676 274 ALA H CA 1
ATOM 18096 C C . ALA H 1 248 ? 19.49410 46.32616 50.72183 1.000 54.60500 274 ALA H C 1
ATOM 18097 O O . ALA H 1 248 ? 18.84510 47.29203 50.31601 1.000 53.00116 274 ALA H O 1
ATOM 18099 N N . ASP H 1 249 ? 18.99054 45.09030 50.71841 1.000 55.41812 275 ASP H N 1
ATOM 18100 C CA . ASP H 1 249 ? 17.64246 44.80421 50.23497 1.000 56.33359 275 ASP H CA 1
ATOM 18101 C C . ASP H 1 249 ? 16.57277 44.92876 51.31849 1.000 56.13101 275 ASP H C 1
ATOM 18102 O O . ASP H 1 249 ? 15.43856 44.48685 51.09706 1.000 51.91186 275 ASP H O 1
ATOM 18107 N N . GLY H 1 250 ? 16.89278 45.51810 52.47362 1.000 49.98079 276 GLY H N 1
ATOM 18108 C CA . GLY H 1 250 ? 15.87563 45.81695 53.46823 1.000 51.26023 276 GLY H CA 1
ATOM 18109 C C . GLY H 1 250 ? 15.55329 44.70825 54.45451 1.000 58.73014 276 GLY H C 1
ATOM 18110 O O . GLY H 1 250 ? 14.66919 44.89471 55.31085 1.000 57.47732 276 GLY H O 1
ATOM 18111 N N . TYR H 1 251 ? 16.24729 43.57572 54.38071 1.000 56.05283 277 TYR H N 1
ATOM 18112 C CA . TYR H 1 251 ? 15.98711 42.42812 55.23752 1.000 56.79251 277 TYR H CA 1
ATOM 18113 C C . TYR H 1 251 ? 17.00344 42.34508 56.37069 1.000 53.69704 277 TYR H C 1
ATOM 18114 O O . TYR H 1 251 ? 18.19985 42.57884 56.17133 1.000 54.41614 277 TYR H O 1
ATOM 18123 N N . ALA H 1 252 ? 16.52838 41.98874 57.55450 1.000 51.65646 278 ALA H N 1
ATOM 18124 C CA . ALA H 1 252 ? 17.46105 41.60894 58.60098 1.000 50.38570 278 ALA H CA 1
ATOM 18125 C C . ALA H 1 252 ? 17.92127 40.17031 58.38325 1.000 50.20126 278 ALA H C 1
ATOM 18126 O O . ALA H 1 252 ? 17.34799 39.41562 57.57703 1.000 46.05630 278 ALA H O 1
ATOM 18128 N N . VAL H 1 253 ? 18.97683 39.79133 59.10992 1.000 46.79650 279 VAL H N 1
ATOM 18129 C CA . VAL H 1 253 ? 19.51799 38.43438 59.06148 1.000 45.32092 279 VAL H CA 1
ATOM 18130 C C . VAL H 1 253 ? 19.68063 37.88639 60.47892 1.000 47.27091 279 VAL H C 1
ATOM 18131 O O . VAL H 1 253 ? 20.24879 38.55259 61.35315 1.000 46.83499 279 VAL H O 1
ATOM 18135 N N . HIS H 1 254 ? 19.17573 36.66951 60.69152 1.000 47.36976 280 HIS H N 1
ATOM 18136 C CA . HIS H 1 254 ? 19.29840 35.90484 61.92471 1.000 44.53198 280 HIS H CA 1
ATOM 18137 C C . HIS H 1 254 ? 19.90631 34.55188 61.58422 1.000 44.75749 280 HIS H C 1
ATOM 18138 O O . HIS H 1 254 ? 19.44399 33.88765 60.65665 1.000 44.85970 280 HIS H O 1
ATOM 18145 N N . VAL H 1 255 ? 20.92599 34.13618 62.33521 1.000 44.29456 281 VAL H N 1
ATOM 18146 C CA . VAL H 1 255 ? 21.76499 32.99766 61.97300 1.000 44.28350 281 VAL H CA 1
ATOM 18147 C C . VAL H 1 255 ? 21.63784 31.91035 63.03619 1.000 43.97783 281 VAL H C 1
ATOM 18148 O O . VAL H 1 255 ? 21.77889 32.19608 64.23073 1.000 44.51604 281 VAL H O 1
ATOM 18152 N N . TRP H 1 256 ? 21.38918 30.66865 62.60357 1.000 41.84265 282 TRP H N 1
ATOM 18153 C CA . TRP H 1 256 ? 21.36037 29.51141 63.49305 1.000 43.83251 282 TRP H CA 1
ATOM 18154 C C . TRP H 1 256 ? 22.49700 28.55613 63.16444 1.000 45.48243 282 TRP H C 1
ATOM 18155 O O . TRP H 1 256 ? 23.10486 28.62666 62.09429 1.000 44.92560 282 TRP H O 1
ATOM 18166 N N . PHE H 1 257 ? 22.77178 27.64995 64.11009 1.000 43.97348 283 PHE H N 1
ATOM 18167 C CA . PHE H 1 257 ? 23.95655 26.79245 64.05295 1.000 43.58605 283 PHE H CA 1
ATOM 18168 C C . PHE H 1 257 ? 23.56145 25.34280 63.85984 1.000 45.25183 283 PHE H C 1
ATOM 18169 O O . PHE H 1 257 ? 23.54563 24.85033 62.72518 1.000 48.45197 283 PHE H O 1
ATOM 18177 N N . SER H 1 258 ? 23.23383 24.65856 64.95361 1.000 47.90325 284 SER H N 1
ATOM 18178 C CA . SER H 1 258 ? 22.48192 23.41085 64.88369 1.000 47.16342 284 SER H CA 1
ATOM 18179 C C . SER H 1 258 ? 23.21712 22.37354 64.02979 1.000 43.48447 284 SER H C 1
ATOM 18180 O O . SER H 1 258 ? 22.64821 21.73295 63.15189 1.000 43.85293 284 SER H O 1
ATOM 18183 N N . GLY H 1 259 ? 24.50498 22.21343 64.29395 1.000 44.87107 285 GLY H N 1
ATOM 18184 C CA . GLY H 1 259 ? 25.30831 21.25473 63.57715 1.000 44.33409 285 GLY H CA 1
ATOM 18185 C C . GLY H 1 259 ? 25.99466 21.77189 62.32422 1.000 46.52324 285 GLY H C 1
ATOM 18186 O O . GLY H 1 259 ? 26.96917 21.15947 61.88804 1.000 50.15693 285 GLY H O 1
ATOM 18187 N N . THR H 1 260 ? 25.51732 22.86617 61.71528 1.000 44.35065 286 THR H N 1
ATOM 18188 C CA . THR H 1 260 ? 26.16041 23.36772 60.49598 1.000 46.41686 286 THR H CA 1
ATOM 18189 C C . THR H 1 260 ? 27.47374 24.08763 60.78319 1.000 44.74207 286 THR H C 1
ATOM 18190 O O . THR H 1 260 ? 28.27943 24.27557 59.87034 1.000 49.15271 286 THR H O 1
ATOM 18194 N N . ALA H 1 261 ? 27.69722 24.49039 62.02515 1.000 49.62752 287 ALA H N 1
ATOM 18195 C CA . ALA H 1 261 ? 28.95483 25.03218 62.51663 1.000 43.61421 287 ALA H CA 1
ATOM 18196 C C . ALA H 1 261 ? 28.90362 24.93726 64.02974 1.000 44.47917 287 ALA H C 1
ATOM 18197 O O . ALA H 1 261 ? 27.81681 24.78998 64.59304 1.000 48.12587 287 ALA H O 1
ATOM 18199 N N . PRO H 1 262 ? 30.04226 24.99274 64.71827 1.000 42.22679 288 PRO H N 1
ATOM 18200 C CA . PRO H 1 262 ? 30.00316 24.73315 66.15250 1.000 44.25228 288 PRO H CA 1
ATOM 18201 C C . PRO H 1 262 ? 29.24266 25.82090 66.88155 1.000 45.55490 288 PRO H C 1
ATOM 18202 O O . PRO H 1 262 ? 29.15233 26.96793 66.42921 1.000 47.51116 288 PRO H O 1
ATOM 18206 N N . ASP H 1 263 ? 28.69095 25.43609 68.02431 1.000 44.96733 289 ASP H N 1
ATOM 18207 C CA . ASP H 1 263 ? 28.14647 26.36247 69.00626 1.000 42.41855 289 ASP H CA 1
ATOM 18208 C C . ASP H 1 263 ? 29.25710 26.69885 69.99414 1.000 43.45838 289 ASP H C 1
ATOM 18209 O O . ASP H 1 263 ? 29.39194 26.06424 71.03984 1.000 42.97587 289 ASP H O 1
ATOM 18214 N N . ASP H 1 264 ? 30.08167 27.69836 69.67438 1.000 51.22441 290 ASP H N 1
ATOM 18215 C CA . ASP H 1 264 ? 31.21621 28.01932 70.54098 1.000 42.27355 290 ASP H CA 1
ATOM 18216 C C . ASP H 1 264 ? 31.62033 29.47894 70.35641 1.000 45.58811 290 ASP H C 1
ATOM 18217 O O . ASP H 1 264 ? 31.06322 30.20243 69.52430 1.000 44.83327 290 ASP H O 1
ATOM 18222 N N . GLU H 1 265 ? 32.63441 29.89627 71.12151 1.000 42.65535 291 GLU H N 1
ATOM 18223 C CA . GLU H 1 265 ? 32.95409 31.31458 71.22496 1.000 43.20792 291 GLU H CA 1
ATOM 18224 C C . GLU H 1 265 ? 33.45274 31.86439 69.90135 1.000 47.26950 291 GLU H C 1
ATOM 18225 O O . GLU H 1 265 ? 33.04959 32.95750 69.48348 1.000 47.39188 291 GLU H O 1
ATOM 18231 N N . ALA H 1 266 ? 34.36212 31.13375 69.24548 1.000 44.15583 292 ALA H N 1
ATOM 18232 C CA . ALA H 1 266 ? 34.95359 31.61856 68.00242 1.000 46.09432 292 ALA H CA 1
ATOM 18233 C C . ALA H 1 266 ? 33.89095 31.80728 66.93000 1.000 47.77429 292 ALA H C 1
ATOM 18234 O O . ALA H 1 266 ? 33.88817 32.81549 66.21899 1.000 50.27613 292 ALA H O 1
ATOM 18236 N N . THR H 1 267 ? 32.97852 30.84532 66.80060 1.000 42.60281 293 THR H N 1
ATOM 18237 C CA . THR H 1 267 ? 31.96015 30.94888 65.76997 1.000 46.65491 293 THR H CA 1
ATOM 18238 C C . THR H 1 267 ? 30.98507 32.07016 66.08378 1.000 47.52781 293 THR H C 1
ATOM 18239 O O . THR H 1 267 ? 30.67892 32.89544 65.21777 1.000 46.47126 293 THR H O 1
ATOM 18243 N N . TYR H 1 268 ? 30.49059 32.11629 67.32279 1.000 46.67783 294 TYR H N 1
ATOM 18244 C CA . TYR H 1 268 ? 29.58790 33.18714 67.72897 1.000 44.48581 294 TYR H CA 1
ATOM 18245 C C . TYR H 1 268 ? 30.18354 34.54869 67.39501 1.000 47.51336 294 TYR H C 1
ATOM 18246 O O . TYR H 1 268 ? 29.51327 35.42247 66.82781 1.000 43.16395 294 TYR H O 1
ATOM 18255 N N . ASN H 1 269 ? 31.46362 34.72626 67.71838 1.000 46.83008 295 ASN H N 1
ATOM 18256 C CA . ASN H 1 269 ? 32.12330 36.00347 67.49403 1.000 49.18056 295 ASN H CA 1
ATOM 18257 C C . ASN H 1 269 ? 32.27477 36.29437 66.00438 1.000 44.61978 295 ASN H C 1
ATOM 18258 O O . ASN H 1 269 ? 32.12528 37.44226 65.57465 1.000 44.70024 295 ASN H O 1
ATOM 18263 N N . ARG H 1 270 ? 32.59332 35.27482 65.20764 1.000 45.25470 296 ARG H N 1
ATOM 18264 C CA . ARG H 1 270 ? 32.65325 35.45892 63.76155 1.000 46.86758 296 ARG H CA 1
ATOM 18265 C C . ARG H 1 270 ? 31.33130 35.98034 63.21739 1.000 45.07181 296 ARG H C 1
ATOM 18266 O O . ARG H 1 270 ? 31.30048 36.98060 62.49970 1.000 48.46516 296 ARG H O 1
ATOM 18274 N N . ILE H 1 271 ? 30.22449 35.32376 63.57083 1.000 42.50478 297 ILE H N 1
ATOM 18275 C CA . ILE H 1 271 ? 28.91190 35.72335 63.07060 1.000 42.87291 297 ILE H CA 1
ATOM 18276 C C . ILE H 1 271 ? 28.55588 37.13771 63.52243 1.000 49.98369 297 ILE H C 1
ATOM 18277 O O . ILE H 1 271 ? 27.96067 37.90594 62.75309 1.000 49.95877 297 ILE H O 1
ATOM 18282 N N . ILE H 1 272 ? 28.89842 37.51004 64.77296 1.000 44.97189 298 ILE H N 1
ATOM 18283 C CA . ILE H 1 272 ? 28.70363 38.89971 65.19769 1.000 44.61795 298 ILE H CA 1
ATOM 18284 C C . ILE H 1 272 ? 29.45138 39.84217 64.26030 1.000 50.98422 298 ILE H C 1
ATOM 18285 O O . ILE H 1 272 ? 28.90616 40.85498 63.80528 1.000 44.71664 298 ILE H O 1
ATOM 18290 N N . ASP H 1 273 ? 30.72437 39.52081 63.97811 1.000 46.90779 299 ASP H N 1
ATOM 18291 C CA . ASP H 1 273 ? 31.56734 40.36237 63.13236 1.000 50.90185 299 ASP H CA 1
ATOM 18292 C C . ASP H 1 273 ? 31.05098 40.42591 61.70321 1.000 52.75551 299 ASP H C 1
ATOM 18293 O O . ASP H 1 273 ? 31.24892 41.43793 61.02526 1.000 53.81545 299 ASP H O 1
ATOM 18298 N N . SER H 1 274 ? 30.39639 39.36204 61.22562 1.000 53.23488 300 SER H N 1
ATOM 18299 C CA . SER H 1 274 ? 29.80435 39.35001 59.89267 1.000 48.23904 300 SER H CA 1
ATOM 18300 C C . SER H 1 274 ? 28.54380 40.20834 59.80714 1.000 51.31134 300 SER H C 1
ATOM 18301 O O . SER H 1 274 ? 27.89403 40.22953 58.75217 1.000 54.48389 300 SER H O 1
ATOM 18304 N N . CYS H 1 275 ? 28.19193 40.88667 60.90285 1.000 49.59127 301 CYS H N 1
ATOM 18305 C CA . CYS H 1 275 ? 27.15942 41.91377 61.00204 1.000 48.70575 301 CYS H CA 1
ATOM 18306 C C . CYS H 1 275 ? 25.74562 41.35287 61.11688 1.000 52.26576 301 CYS H C 1
ATOM 18307 O O . CYS H 1 275 ? 24.77872 42.09839 60.92925 1.000 55.98164 301 CYS H O 1
ATOM 18310 N N . ALA H 1 276 ? 25.58213 40.07446 61.45612 1.000 51.35373 302 ALA H N 1
ATOM 18311 C CA . ALA H 1 276 ? 24.24903 39.51091 61.65570 1.000 48.63916 302 ALA H CA 1
ATOM 18312 C C . ALA H 1 276 ? 23.44487 40.34663 62.64405 1.000 45.90892 302 ALA H C 1
ATOM 18313 O O . ALA H 1 276 ? 23.99866 40.97911 63.54535 1.000 48.89992 302 ALA H O 1
ATOM 18315 N N . ASP H 1 277 ? 22.12403 40.34220 62.47725 1.000 40.52077 303 ASP H N 1
ATOM 18316 C CA . ASP H 1 277 ? 21.24571 41.08068 63.38029 1.000 47.17251 303 ASP H CA 1
ATOM 18317 C C . ASP H 1 277 ? 20.86393 40.29605 64.62257 1.000 49.81575 303 ASP H C 1
ATOM 18318 O O . ASP H 1 277 ? 20.49975 40.90066 65.63809 1.000 48.49956 303 ASP H O 1
ATOM 18323 N N . GLY H 1 278 ? 20.91754 38.97302 64.55366 1.000 47.96382 304 GLY H N 1
ATOM 18324 C CA . GLY H 1 278 ? 20.62130 38.13259 65.69304 1.000 47.26736 304 GLY H CA 1
ATOM 18325 C C . GLY H 1 278 ? 21.33376 36.81858 65.49873 1.000 48.12677 304 GLY H C 1
ATOM 18326 O O . GLY H 1 278 ? 21.78945 36.49290 64.39679 1.000 46.16829 304 GLY H O 1
ATOM 18327 N N . LEU H 1 279 ? 21.45432 36.08283 66.60305 1.000 51.76301 305 LEU H N 1
ATOM 18328 C CA . LEU H 1 279 ? 22.04292 34.75432 66.64198 1.000 48.10197 305 LEU H CA 1
ATOM 18329 C C . LEU H 1 279 ? 21.10175 33.84575 67.41673 1.000 42.67879 305 LEU H C 1
ATOM 18330 O O . LEU H 1 279 ? 20.35380 34.30686 68.28513 1.000 45.98633 305 LEU H O 1
ATOM 18335 N N . MET H 1 280 ? 21.13376 32.56180 67.08044 1.000 41.47571 306 MET H N 1
ATOM 18336 C CA . MET H 1 280 ? 20.26386 31.55204 67.66893 1.000 42.33444 306 MET H CA 1
ATOM 18337 C C . MET H 1 280 ? 21.13778 30.52718 68.38691 1.000 40.95883 306 MET H C 1
ATOM 18338 O O . MET H 1 280 ? 21.25846 29.37446 67.94384 1.000 41.84125 306 MET H O 1
ATOM 18343 N N . PRO H 1 281 ? 21.74502 30.91097 69.50713 1.000 37.46633 307 PRO H N 1
ATOM 18344 C CA . PRO H 1 281 ? 22.74915 30.05247 70.14972 1.000 41.47035 307 PRO H CA 1
ATOM 18345 C C . PRO H 1 281 ? 22.13401 28.89954 70.93297 1.000 38.28011 307 PRO H C 1
ATOM 18346 O O . PRO H 1 281 ? 21.09286 29.03453 71.57743 1.000 38.75877 307 PRO H O 1
ATOM 18350 N N . ALA H 1 282 ? 22.79322 27.74499 70.87062 1.000 42.17586 308 ALA H N 1
ATOM 18351 C CA . ALA H 1 282 ? 22.51432 26.69781 71.85243 1.000 43.51673 308 ALA H CA 1
ATOM 18352 C C . ALA H 1 282 ? 23.07000 27.02998 73.23888 1.000 43.59947 308 ALA H C 1
ATOM 18353 O O . ALA H 1 282 ? 22.60191 26.45349 74.22433 1.000 44.57782 308 ALA H O 1
ATOM 18355 N N . TYR H 1 283 ? 24.05708 27.93723 73.34053 1.000 37.74148 309 TYR H N 1
ATOM 18356 C CA . TYR H 1 283 ? 24.59609 28.40020 74.61492 1.000 40.98339 309 TYR H CA 1
ATOM 18357 C C . TYR H 1 283 ? 24.25646 29.86896 74.84342 1.000 40.79549 309 TYR H C 1
ATOM 18358 O O . TYR H 1 283 ? 25.14214 30.73346 74.72093 1.000 38.63383 309 TYR H O 1
ATOM 18367 N N . PRO H 1 284 ? 23.00351 30.18554 75.19778 1.000 39.07291 310 PRO H N 1
ATOM 18368 C CA . PRO H 1 284 ? 22.59686 31.59791 75.27487 1.000 38.59638 310 PRO H CA 1
ATOM 18369 C C . PRO H 1 284 ? 23.25050 32.37316 76.40313 1.000 40.07438 310 PRO H C 1
ATOM 18370 O O . PRO H 1 284 ? 23.47753 33.58082 76.23500 1.000 43.28713 310 PRO H O 1
ATOM 18374 N N . ALA H 1 285 ? 23.55669 31.73814 77.54426 1.000 42.05002 311 ALA H N 1
ATOM 18375 C CA . ALA H 1 285 ? 24.34708 32.42132 78.57228 1.000 39.62550 311 ALA H CA 1
ATOM 18376 C C . ALA H 1 285 ? 25.77331 32.67996 78.09617 1.000 39.47283 311 ALA H C 1
ATOM 18377 O O . ALA H 1 285 ? 26.37082 33.70792 78.44236 1.000 40.28213 311 ALA H O 1
ATOM 18379 N N . LEU H 1 286 ? 26.33685 31.77255 77.29576 1.000 40.66001 312 LEU H N 1
ATOM 18380 C CA . LEU H 1 286 ? 27.65783 32.03875 76.75569 1.000 37.32671 312 LEU H CA 1
ATOM 18381 C C . LEU H 1 286 ? 27.62000 33.24305 75.83057 1.000 42.68368 312 LEU H C 1
ATOM 18382 O O . LEU H 1 286 ? 28.50851 34.10329 75.88539 1.000 40.51995 312 LEU H O 1
ATOM 18387 N N . LEU H 1 287 ? 26.58995 33.33409 74.97932 1.000 44.41236 313 LEU H N 1
ATOM 18388 C CA . LEU H 1 287 ? 26.56253 34.43301 74.01623 1.000 44.55791 313 LEU H CA 1
ATOM 18389 C C . LEU H 1 287 ? 26.31199 35.75137 74.72058 1.000 43.87079 313 LEU H C 1
ATOM 18390 O O . LEU H 1 287 ? 26.83281 36.79636 74.30496 1.000 44.79203 313 LEU H O 1
ATOM 18395 N N . GLU H 1 288 ? 25.55271 35.71272 75.80870 1.000 43.79732 314 GLU H N 1
ATOM 18396 C CA . GLU H 1 288 ? 25.32441 36.93131 76.56829 1.000 44.99348 314 GLU H CA 1
ATOM 18397 C C . GLU H 1 288 ? 26.63049 37.45982 77.13559 1.000 46.93041 314 GLU H C 1
ATOM 18398 O O . GLU H 1 288 ? 26.90146 38.66870 77.07976 1.000 44.27661 314 GLU H O 1
ATOM 18404 N N . ARG H 1 289 ? 27.46697 36.56029 77.66055 1.000 45.73888 315 ARG H N 1
ATOM 18405 C CA . ARG H 1 289 ? 28.77855 36.96945 78.14834 1.000 42.83772 315 ARG H CA 1
ATOM 18406 C C . ARG H 1 289 ? 29.57633 37.66684 77.04624 1.000 44.73111 315 ARG H C 1
ATOM 18407 O O . ARG H 1 289 ? 30.10241 38.76237 77.25250 1.000 47.14847 315 ARG H O 1
ATOM 18415 N N . ILE H 1 290 ? 29.65809 37.05743 75.85994 1.000 38.87558 316 ILE H N 1
ATOM 18416 C CA . ILE H 1 290 ? 30.41031 37.66093 74.75988 1.000 41.28237 316 ILE H CA 1
ATOM 18417 C C . ILE H 1 290 ? 29.84758 39.03435 74.40611 1.000 47.14627 316 ILE H C 1
ATOM 18418 O O . ILE H 1 290 ? 30.59504 40.00234 74.23219 1.000 50.22193 316 ILE H O 1
ATOM 18423 N N . LEU H 1 291 ? 28.52284 39.14193 74.27365 1.000 45.14226 317 LEU H N 1
ATOM 18424 C CA . LEU H 1 291 ? 27.93804 40.43491 73.91796 1.000 46.90591 317 LEU H CA 1
ATOM 18425 C C . LEU H 1 291 ? 28.24231 41.49057 74.97870 1.000 48.64197 317 LEU H C 1
ATOM 18426 O O . LEU H 1 291 ? 28.57155 42.63520 74.64566 1.000 50.90867 317 LEU H O 1
ATOM 18431 N N . ASP H 1 292 ? 28.14597 41.12188 76.26076 1.000 47.30107 318 ASP H N 1
ATOM 18432 C CA . ASP H 1 292 ? 28.43493 42.06456 77.33942 1.000 46.39583 318 ASP H CA 1
ATOM 18433 C C . ASP H 1 292 ? 29.89006 42.51932 77.32094 1.000 47.14970 318 ASP H C 1
ATOM 18434 O O . ASP H 1 292 ? 30.17221 43.72005 77.34971 1.000 53.17897 318 ASP H O 1
ATOM 18439 N N . GLU H 1 293 ? 30.83469 41.57785 77.29923 1.000 47.94563 319 GLU H N 1
ATOM 18440 C CA . GLU H 1 293 ? 32.23592 41.96444 77.46287 1.000 52.32986 319 GLU H CA 1
ATOM 18441 C C . GLU H 1 293 ? 32.75662 42.73157 76.26664 1.000 54.46553 319 GLU H C 1
ATOM 18442 O O . GLU H 1 293 ? 33.72946 43.47728 76.40433 1.000 61.40257 319 GLU H O 1
ATOM 18448 N N . ARG H 1 294 ? 32.14916 42.55701 75.10107 1.000 48.32456 320 ARG H N 1
ATOM 18449 C CA . ARG H 1 294 ? 32.51633 43.32327 73.92650 1.000 48.86828 320 ARG H CA 1
ATOM 18450 C C . ARG H 1 294 ? 31.70770 44.60149 73.80178 1.000 51.13502 320 ARG H C 1
ATOM 18451 O O . ARG H 1 294 ? 32.00290 45.40603 72.92061 1.000 50.76169 320 ARG H O 1
ATOM 18459 N N . GLY H 1 295 ? 30.72351 44.82190 74.67595 1.000 49.40514 321 GLY H N 1
ATOM 18460 C CA . GLY H 1 295 ? 29.95593 46.05842 74.64749 1.000 52.26432 321 GLY H CA 1
ATOM 18461 C C . GLY H 1 295 ? 29.11654 46.24364 73.40184 1.000 56.79477 321 GLY H C 1
ATOM 18462 O O . GLY H 1 295 ? 28.85463 47.38358 72.99642 1.000 57.84822 321 GLY H O 1
ATOM 18463 N N . ILE H 1 296 ? 28.67245 45.14647 72.78554 1.000 57.16127 322 ILE H N 1
ATOM 18464 C CA . ILE H 1 296 ? 28.00403 45.22126 71.49274 1.000 54.94833 322 ILE H CA 1
ATOM 18465 C C . ILE H 1 296 ? 26.60633 45.80855 71.65289 1.000 53.83505 322 ILE H C 1
ATOM 18466 O O . ILE H 1 296 ? 25.90203 45.53823 72.63594 1.000 47.89049 322 ILE H O 1
ATOM 18471 N N . GLU H 1 297 ? 26.20613 46.63049 70.67677 1.000 56.44625 323 GLU H N 1
ATOM 18472 C CA . GLU H 1 297 ? 24.89121 47.25722 70.67157 1.000 53.99574 323 GLU H CA 1
ATOM 18473 C C . GLU H 1 297 ? 23.79211 46.21164 70.82252 1.000 50.94190 323 GLU H C 1
ATOM 18474 O O . GLU H 1 297 ? 23.94425 45.05991 70.41786 1.000 49.29638 323 GLU H O 1
ATOM 18480 N N . ARG H 1 298 ? 22.68798 46.61677 71.43265 1.000 51.14264 324 ARG H N 1
ATOM 18481 C CA . ARG H 1 298 ? 21.53538 45.76991 71.68836 1.000 53.42237 324 ARG H CA 1
ATOM 18482 C C . ARG H 1 298 ? 20.29736 46.60908 71.41451 1.000 58.87414 324 ARG H C 1
ATOM 18483 O O . ARG H 1 298 ? 20.39235 47.83710 71.30598 1.000 57.30829 324 ARG H O 1
ATOM 18491 N N . PRO H 1 299 ? 19.12802 45.98062 71.26726 1.000 56.27607 325 PRO H N 1
ATOM 18492 C CA . PRO H 1 299 ? 17.90394 46.76683 71.05832 1.000 55.74569 325 PRO H CA 1
ATOM 18493 C C . PRO H 1 299 ? 17.62341 47.67305 72.24510 1.000 61.87778 325 PRO H C 1
ATOM 18494 O O . PRO H 1 299 ? 17.61275 47.23580 73.39902 1.000 62.50826 325 PRO H O 1
ATOM 18498 N N . GLY H 1 300 ? 17.42647 48.95662 71.95229 1.000 65.89615 326 GLY H N 1
ATOM 18499 C CA . GLY H 1 300 ? 17.22337 49.93280 73.00348 1.000 65.28957 326 GLY H CA 1
ATOM 18500 C C . GLY H 1 300 ? 18.44413 50.23829 73.83669 1.000 66.17621 326 GLY H C 1
ATOM 18501 O O . GLY H 1 300 ? 18.33681 50.98248 74.81531 1.000 69.37536 326 GLY H O 1
ATOM 18502 N N . ARG H 1 301 ? 19.60586 49.69791 73.47010 1.000 67.35564 327 ARG H N 1
ATOM 18503 C CA . ARG H 1 301 ? 20.83629 49.85155 74.24473 1.000 62.83319 327 ARG H CA 1
ATOM 18504 C C . ARG H 1 301 ? 21.98757 49.97290 73.25521 1.000 63.96296 327 ARG H C 1
ATOM 18505 O O . ARG H 1 301 ? 22.58343 48.96762 72.84737 1.000 65.55023 327 ARG H O 1
ATOM 18513 N N . PRO H 1 302 ? 22.31800 51.19199 72.83156 1.000 67.19012 328 PRO H N 1
ATOM 18514 C CA . PRO H 1 302 ? 23.43047 51.38137 71.88974 1.000 66.71228 328 PRO H CA 1
ATOM 18515 C C . PRO H 1 302 ? 24.76762 50.95898 72.48229 1.000 60.06603 328 PRO H C 1
ATOM 18516 O O . PRO H 1 302 ? 24.89542 50.67408 73.67589 1.000 64.27835 328 PRO H O 1
ATOM 18520 N N . GLY H 1 303 ? 25.77371 50.92099 71.60591 1.000 55.95270 329 GLY H N 1
ATOM 18521 C CA . GLY H 1 303 ? 27.06573 50.34321 71.94213 1.000 55.80621 329 GLY H CA 1
ATOM 18522 C C . GLY H 1 303 ? 27.93013 50.16553 70.70916 1.000 59.56053 329 GLY H C 1
ATOM 18523 O O . GLY H 1 303 ? 27.76428 50.87004 69.70626 1.000 61.65925 329 GLY H O 1
ATOM 18524 N N . VAL H 1 304 ? 28.85238 49.20775 70.79233 1.000 62.10863 330 VAL H N 1
ATOM 18525 C CA . VAL H 1 304 ? 29.83114 49.03144 69.72784 1.000 61.58546 330 VAL H CA 1
ATOM 18526 C C . VAL H 1 304 ? 29.17323 48.41175 68.49994 1.000 62.09524 330 VAL H C 1
ATOM 18527 O O . VAL H 1 304 ? 28.36031 47.47610 68.59488 1.000 61.17030 330 VAL H O 1
ATOM 18531 N N . ASP H 1 305 ? 29.52973 48.94181 67.33043 1.000 66.71005 331 ASP H N 1
ATOM 18532 C CA . ASP H 1 305 ? 29.11983 48.37661 66.05271 1.000 64.94928 331 ASP H CA 1
ATOM 18533 C C . ASP H 1 305 ? 30.23296 47.44105 65.60140 1.000 68.59810 331 ASP H C 1
ATOM 18534 O O . ASP H 1 305 ? 31.36998 47.90040 65.40008 1.000 63.02077 331 ASP H O 1
ATOM 18539 N N . PRO H 1 306 ? 29.98310 46.13847 65.48393 1.000 67.14058 332 PRO H N 1
ATOM 18540 C CA . PRO H 1 306 ? 31.04844 45.19636 65.11083 1.000 64.20002 332 PRO H CA 1
ATOM 18541 C C . PRO H 1 306 ? 31.25124 44.98234 63.61361 1.000 63.04544 332 PRO H C 1
ATOM 18542 O O . PRO H 1 306 ? 32.03757 44.09958 63.24574 1.000 60.42443 332 PRO H O 1
ATOM 18546 N N . CYS H 1 307 ? 30.59611 45.74823 62.74412 1.000 62.14518 333 CYS H N 1
ATOM 18547 C CA . CYS H 1 307 ? 30.73853 45.56558 61.29552 1.000 63.51683 333 CYS H CA 1
ATOM 18548 C C . CYS H 1 307 ? 31.89747 46.36550 60.70229 1.000 60.90730 333 CYS H C 1
ATOM 18549 O O . CYS H 1 307 ? 32.74577 45.81945 59.98842 1.000 65.42276 333 CYS H O 1
#

Nearest PDB structures (foldseek):
  7ymq-assembly2_B  TM=1.003E+00  e=3.965E-69  Thermocrispum sp. RD004668
  7ymp-assembly6_F  TM=1.001E+00  e=5.144E-63  Thermocrispum sp. RD004668
  5t9b-assembly1_G  TM=7.969E-01  e=7.720E-19  Bacillus subtilis subsp. subtilis str. 168
  4r7o-assembly5_E  TM=7.515E-01  e=1.124E-18  Bacillus anthracis str. Ames
  5vug-assembly1_A-2  TM=7.327E-01  e=2.319E-15  Mycobacterium tuberculosis H37Rv

Radius of gyration: 50.39 Å; Cα contacts (8 Å, |Δi|>4): 5574; chains: 8; bounding box: 123×105×152 Å

Sequence (2413 aa):
TTRTTDNPWLDARVLNMAHAGGENEAPANTLYAFKRAVKLGANMLELDVQSTKDDQLVVIHNATVDQTTDGTGKVRDLTFEQVHELDAAYNFIPGRHAVPGEPPESYPLRGVRTGEKKPPPGYQPSDFAIPKLADVLEAFPRTPINIEIKGTSDADIPSFLHNAKLLARLLKKTGRTDFIVTSLNDLAVAKFHLLAPDIPIAPGMAGLAAYFLLGVKPMHGTVALQIPVRYQGLEIATPEFIRRAHADGYAVHVWFSGTAPDDEATYNRIIDSCADGLMPAYPALLERILDERGIERPGRPGVDPCDNPWLDARVLNMAHAGGENEAPANTLYAFKRAVKLGANMLELDVQSTKDDQLVVIHNATVDQTTDGTGKVRDLTFEQVHELDAAYNFIPGRHAVPGEPPESYPLRGVRTGEKKPPPGYQPSDFAIPKLADVLEAFPRTPINIEIKGTSDADIPSFLHNAKLLARLLKKTGRTDFIVTSLNDLAVAKFHLLAPDIPIAPGMAGLAAYFLLGVKPMHGTVALQIPVRYQGLEIATPEFIRRAHADGYAVHVWFSGTAPDDEATYNRIIDSCADGLMPAYPALLERILDERGIERPGRPGVDPCDNPWLDARVLNMAHAGGENEAPANTLYAFKRAVKLGANMLELDVQSTKDDQLVVIHNATVDQTTDGTGKVRDLTFEQVHELDAAYNFIPGRHAVPGEPPESYPLRGVRTGEKKPPPGYQPSDFAIPKLADVLEAFPRTPINIEIKGTSDADIPSFLHNAKLLARLLKKTGRTDFIVTSLNDLAVAKFHLLAPDIPIAPGMAGLAAYFLLGVKPMHGTVALQIPVRYQGLEIATPEFIRRAHADGYAVHVWFSGTAPDDEATYNRIIDSCADGLMPAYPALLERILDERGIERPGRPGVDPCDNPWLDARVLNMAHAGGENEAPANTLYAFKRAVKLGANMLELDVQSTKDDQLVVIHNATVDQTTDGTGKVRDLTFEQVHELDAAYNFIPGRHAVPGEPPESYPLRGVRTGEKKPPPGYQPSDFAIPKLADVLEAFPRTPINIEIKGTSDADIPSFLHNAKLLARLLKKTGRTDFIVTSLNDLAVAKFHLLAPDIPIAPGMAGLAAYFLLGVKPMHGTVALQIPVRYQGLEIATPEFIRRAHADGYAVHVWFSGTAPDDEATYNRIIDSCADGLMPAYPALLERILDERGIERPGRPGVDPCDNPWLDARVLNMAHAGGENEAPANTLYAFKRAVKLGANMLELDVQSTKDDQLVVIHNATVDQTTDGTGKVRDLTFEQVHELDAAYNFIPGRHAVPGEPPESYPLRGVRTGEKKPPPGYQPSDFAIPKLADVLEAFPRTPINIEIKGTSDADIPSFLHNAKLLARLLKKTGRTDFIVTSLNDLAVAKFHLLAPDIPIAPGMAGLAAYFLLGVKPMHGTVALQIPVRYQGLEIATPEFIRRAHADGYAVHVWFSGTAPDDEATYNRIIDSCADGLMPAYPALLERILDERGIERPGRPGVDPCDNPWLDARVLNMAHAGGENEAPANTLYAFKRAVKLGANMLELDVQSTKDDQLVVIHNATVDQTTDGTGKVRDLTFEQVHELDAAYNFIPGRHAVPGEPPESYPLRGVRTGEKKPPPGYQPSDFAIPKLADVLEAFPRTPINIEIKGTSDADIPSFLHNAKLLARLLKKTGRTDFIVTSLNDLAVAKFHLLAPDIPIAPGMAGLAAYFLLGVKPMHGTVALQIPVRYQGLEIATPEFIRRAHADGYAVHVWFSGTAPDDEATYNRIIDSCADGLMPAYPALLERILDERGIERPGRPGVDPCDNPWLDARVLNMAHAGGENEAPANTLYAFKRAVKLGANMLELDVQSTKDDQLVVIHNATVDQTTDGTGKVRDLTFEQVHELDAAYNFIPGRHAVPGEPPESYPLRGVRTGEKKPPPGYQPSDFAIPKLADVLEAFPRTPINIEIKGTSDADIPSFLHNAKLLARLLKKTGRTDFIVTSLNDLAVAKFHLLAPDIPIAPGMAGLAAYFLLGVKPMHGTVALQIPVRYQGLEIATPEFIRRAHADGYAVHVWFSGTAPDDEATYNRIIDSCADGLMPAYPALLERILDERGIERPGRPGVDPCDNPWLDARVLNMAHAGGENEAPANTLYAFKRAVKLGANMLELDVQSTKDDQLVVIHNATVDQTTDGTGKVRDLTFEQVHELDAAYNFIPGRHAVPGEPPESYPLRGVRTGEKKPPPGYQPSDFAIPKLADVLEAFPRTPINIEIKGTSDADIPSFLHNAKLLARLLKKTGRTDFIVTSLNDLAVAKFHLLAPDIPIAPGMAGLAAYFLLGVKPMHGTVALQIPVRYQGLEIATPEFIRRAHADGYAVHVWFSGTAPDDEATYNRIIDSCADGLMPAYPALLERILDERGIERPGRPGVDPC

Organism: NCBI:txid1424779

Foldseek 3Di:
DDPDDAFCLVLFFDFAAAFQLQLQADQGVFLVSVVVLVVLPGQEYEFEWAAACVGFIWTDDAQWLPQQWPDTDGRNDHDPVRQQLTQRQQQRAHRPRGDPDDDNVRGVCRPQLVPPDPDDPPDHSSRRGTDTPVVVCVVCVPGEYEYEQDAHDPPPVVSSLSSLVSVLVVVVVSPDQSYEYEYQDQVSQVSNCVSHVSHAYEGHDVQLCCCQPPVDHHDPRHQAHEEECDDPNHGDLALVNQVVCVVVRHAYEYEYPPVHDLDDVVLVVSQLSQHRYYHGSHSSVNSVVCVVQVDQRVVRGGDRSD/DQCLLVFFDFLEAFQLQQQADQGQFLVSVVVLVVLPGQEYEWEWAAACVGFTWTDDAQWLPQQWPDTDGRNDHHVVVQQLTFRQQQRARRPRGDPDDDNVRGPCRCQLVPPDPDDPPDHSSRRGTDTPLVSCVVCVPGAYEYEQDANDPPCVVRLLSRLVSVLVSVVVSVDQSYEYEYLDQVSVVSNCVRNVSHAYEGHVVQLVCCQPPVPHHDPRHQAHEEECADPNHGDLALVNQVVCVVVRHAYEYEYPPRHDQDDVVLVVSQLSQHRYYHGSHSSVSSVVCVVQQDQRNVRGGDRND/DFVLLLFFDFLEAFQLQLQAAQGVFLVSVVVLVVLPGQEYEFEWAAACVGFIWTDAAQWLPFQWDDTDGRNDHDVVVQQLTFRQQQRAHRPRGHPDDPRVRRPCHPQLVVPDPDDPPDHSSRRGGDTPLVVCVVCVPGQYEYEQDANDPPCVVSSLSSLVSVLVSVVVSVDQSYEYEYLDQVSVVSNCVSRVSHAYEGHDVQVCCCQPPVDHHDPRHAAHEEECDDPNHGRLALVNQVVCVVVRHAYEYEYPPRDDLDDVVLVVSLLSQHRYYHGSHSSSNSVVCVVVQHDRNVRDGDRSD/DQCLLVFFDFLEAFLLQQQADAGQFLVSVVVLVVLPGQEYEWEWAAALVGFTWTDDAQWLPQQWPDTDGRNDHDPVVQQQTFRQQQGARRPGGHPDDDRVRGVCHCQLPPPDPDDPPDHNSSRGTDGPVVVCVVCVPGQYEYEQDANDPVDVVSLLSSLVSVLVVVVVSVDQSYEYEYQDQVSQVSNCVRNVSHAYEGHDVQVVCCQPPVDHHDPRHQAHEEECADPNHGQLALVNQVVCVVVRHAYEYEYPPVDDLDDVVLLVSQLSQHRYYHGSHSSVSVVVCVVQQPQHVVRGGDRSD/DQCLLLFFDFAEAFQLQLQADAGQFLLSVVVLVVLPGQEYEFEWAAALVGFIWTDDAQWLPQQWPDTDGRNDHDPVVQQQTFRQQQRARRPRGDPDDDNVRRPCRCQLVPPDPDDPPDHSSRRGTDTPVVVCVVCVPGQYEYEQDANDPPPVVSLLSSLVSVLVVVVVSVDQSYEYEYLDQVSQVSNCVSRVSHAYEGHDVQLVCCQPPNDHHDPSHAAHEEECADPHGGDLALVNQVVCVVVRHAYEYEYPPVDDQDDVVLLNSQLSQHRYYHGSHSSVVSVVCVVQQDQRNVRGGDRND/DQCLLLFFDFLEAFLLQLQAAAGVFLVSVVVLVVLPGQEYEWEWAAALVGFIWTDAAQWLPFQWPDTDGRNDHDVVRQQQTFRQQARARPPRGGPDDDRVRRPCHPQLVPPDPDDPPDHSSSRGTGTPVVVCVVCVPGAYEYEQDANDPPPVVSSLSSLVSVLVVVVVSVDASYEYEYLDQVSVVNNCVSHVRHAYEGHDVQVCCCQPPVDHHDPRHQAHEEECDDPNHGQLALVNQVVCVVVRHAYEYEYPPRHDLDDVVLVVSQLSQHRYYHGSHSNSNSVVCVVQQPQRVVRGGDRND/DQCLLQFFDFLAAFQLQLQADAGVFLVSVVVLVVLPGQEYEFEWAAACVGFIWTDDAQWLPQQWPDTDGRNDHDPVVQLQTFRQQQRARRPRGHPDDDNVRRVCRPQLPPPDPDDPPDHSSRRGTDTPVVVCVVCVPGAYEYEQDANDPPPVVSLLSSLVSVLVVVVVVVDQSYEYEYQDQVSVVNNCVSNVRHAYEGHVVQLCCCQVPVDHHDPRHAAHEEECADPNHGDLALVNQVVCVVVRHAYEYEYVPVHDQDDVVLVVSQLSQHGYYHHSHSSVSSVVCVVQQDQHVVRHGDRRD/DQCLLQFFDFLAAFLLQLQADLGQFLVSVVVLVVLPGLEYEFEWAAACVGFTWTDAAQWLPFQWPDTDGRPDHHPVRQQLTFRQQQRAHRPRTHPDDDRVRRDCHCLLPPPDPDDPPDHSSSGGTGTVVVVCVVCVPGAYEYEQDANDPPPVVSSQSSLVSVLVVVVVSVDQSYEYEYQDQVSQVSNCVSRVSHAYEGHDVQLCCCQVPVDHHDPRHQAHEEECADPNGGQLALVNQVVCVVVRHAYEYEYPPVHDQDDVVLVVSLLSVHRYYHGSHSSVSSVVCVVQQPQRNVRHGDRND

B-factor: mean 49.44, std 10.06, range [27.35, 99.46]

Solvent-accessible surface area: 95652 Å² total; per-residue (Å²): 40,85,142,121,127,134,32,98,25,56,124,22,27,0,5,1,0,0,27,5,0,0,20,22,33,0,2,14,7,0,22,4,0,0,64,8,0,32,26,13,4,8,36,0,0,2,0,4,0,7,9,2,132,70,69,58,11,0,1,6,85,43,21,51,0,63,59,21,3,68,20,100,29,68,2,112,68,34,42,39,138,80,0,47,108,24,2,6,0,68,6,8,9,11,16,113,51,11,39,75,78,65,76,89,140,24,2,8,6,52,6,1,39,72,58,144,94,184,29,9,120,57,17,120,46,54,6,0,0,4,4,55,0,44,57,0,12,136,40,13,82,175,18,34,0,2,0,29,0,26,10,27,58,149,92,40,68,91,20,22,56,61,4,0,85,17,0,0,115,44,0,116,160,50,68,41,69,49,0,0,0,14,3,98,28,46,104,0,4,36,83,0,33,123,53,2,90,111,6,19,0,0,10,4,62,64,16,14,45,29,0,44,122,139,38,85,115,12,89,164,38,16,22,0,0,14,0,4,0,92,111,154,62,94,47,12,2,24,68,105,10,0,153,86,0,53,89,47,27,20,0,0,0,0,64,2,62,77,41,13,82,28,57,68,78,6,0,42,110,0,0,74,4,27,0,2,0,0,12,0,2,45,1,15,35,0,11,44,0,1,21,48,85,34,7,37,7,50,86,94,134,50,79,81,20,94,181,32,96,30,38,118,22,27,0,6,1,0,0,27,6,0,0,18,22,21,0,2,17,6,0,23,13,0,0,75,34,1,50,146,47,30,11,37,0,0,1,0,3,0,8,9,3,135,64,69,60,8,0,0,8,90,43,24,47,0,46,59,27,0,7,9,79,23,77,1,111,73,30,49,37,134,82,0,51,116,21,2,6,0,29,0,8,10,15,6,44,54,9,34,54,73,30,23,90,123,13,8,63,13,52,4,1,41,65,55,133,112,180,34,6,81,79,41,121,47,51,4,0,0,2,3,62,0,46,67,0,13,139,44,14,65,202,21,36,0,1,0,24,0,26,8,22,58,137,100,38,63,95,17,17,51,69,5,0,80,15,0,1,141,42,0,120,190,56,62,43,72,47,0,0,1,14,3,81,16,41,91,0,5,34,65,0,27,125,56,1,81,118,7,23,1,0,16,4,110,61,20,27,52,30,1,39,128,138,34,82,136,14,87,163,23,15,22,0,0,20,0,10,1,86,136,150,59,93,41,12,1,18,59,106,7,0,151,88,0,47,86,55,29,24,0,0,0,0,59,2,67,63,41,11,54,20,32,48,80,9,0,34,100,0,0,70,6,30,0,1,0,0,9,0,2,3,2,11,8,0,20,64,20,2,78,151,85,35,7,33,15,54,91,138,131,47,84,83,23,87,198,24,101,27,51,122,21,29,0,5,0,0,0,31,6,0,0,19,21,34,0,2,16,7,0,22,2,0,0,63,4,0,21,12,16,4,8,36,0,0,3,0,6,0,8,9,3,129,70,76,53,9,0,0,6,93,40,26,49,0,60,59,22,2,67,20,104,25,82,2,107,71,28,37,28,146,72,0,50,107,18,2,6,0,74,4,9,6,8,22,116,48,7,44,73,79,57,77,92,136,22,5,11,4,47,6,1,38,76,61,149,88,179,40,9,118,45,19,121,54,46,7,0,0,4,3,53,0,45,53,0,8,144,40,12,71,191,20,30,0,3,0,22,1,35,10,24,57,138,96,41,34,74,21,20,25,64,4,0,115,28,0,2,171,28,0,126,171,51,65,45,76,45,0,0,0,13,2,90,23,22,9,0,0,9,59,0,40,110,61,2,85,115,8,19,0,0,10,2,106,24,17,29,24,12,0,43,38,39,41,68,133,10,34,118,33,17,20,0,0,16,0,15,0,83,82,111,80,66,55,9,1,19,55,102,9,0,144,88,0,54,93,52,26,24,0,0,0,0,67,1,63,75,36,5,74,28,60,77,77,6,0,40,90,0,1,73,5,22,0,1,0,0,10,0,1,48,2,16,37,0,15,48,0,1,34,50,86,37,9,36,12,51,81,103,130,47,81,79,22,88,190,27,97,29,58,120,22,32,0,8,1,0,0,26,6,0,0,22,21,17,0,2,17,8,0,21,10,0,0,74,31,1,50,128,42,30,10,38,0,0,1,0,4,0,7,7,4,135,68,70,61,9,0,1,7,89,41,22,52,0,61,59,22,3,66,19,104,27,80,2,110,65,31,46,33,138,84,0,44,119,27,0,6,0,72,6,8,11,15,11,42,52,10,38,72,82,30,24,98,116,12,7,52,16,55,5,1,36,64,60,138,100,186,38,8,84,78,40,132,49,48,9,0,0,4,2,56,0,45,52,0,13,140,44,14,67,210,18,37,0,2,0,24,0,26,11,24,54,112,48,38,15,74,17,17,20,65,5,0,72,15,0,1,125,42,1,125,167,49,70,40,74,51,0,0,0,13,2,77,20,24,11,0,3,17,35,0,33,50,52,3,86,124,8,24,0,0,15,3,58,3,21,23,15,16,0,40,97,55,34,45,116,18,82,165,25,16,21,0,0,20,0,10,1,97,92,154,58,96,44,12,2,24,57,100,6,0,149,91,0,53,81,38,26,26,0,0,0,0,57,2,62,68,41,11,61,24,41,76,75,8,0,33,95,0,0,74,7,32,0,1,0,0,8,0,3,4,4,9,8,0,21,58,8,1,82,132,82,36,6,36,12,53,90,141,131,46,79,77,21,92,198,23,94,30,55,120,23,29,0,7,0,0,0,28,5,0,0,20,22,20,0,1,14,6,0,24,12,0,0,64,35,1,50,138,46,31,10,37,1,0,4,0,2,0,8,7,5,140,67,78,62,8,0,0,7,84,41,26,49,0,62,60,24,4,67,20,98,30,82,2,103,72,31,50,33,135,81,0,53,107,25,2,6,0,72,5,9,11,15,7,40,53,10,38,69,80,32,22,95,112,13,8,47,12,56,7,1,35,70,54,147,103,180,34,8,72,80,43,105,51,46,2,0,0,2,4,50,0,51,70,0,12,147,42,13,62,198,18,35,0,2,0,26,1,29,9,23,59,136,45,40,20,82,16,15,28,66,6,0,74,11,0,2,122,42,1,110,153,51,65,43,74,51,0,0,0,13,3,78,25,26,16,0,0,32,39,0,36,50,59,2,75,121,8,21,0,0,10,4,69,3,23,25,10,11,1,41,91,51,33,42,121,12,68,166,26,16,19,0,0,17,0,10,0,74,81,155,70,93,56,12,1,28,56,112,9,0,114,89,0,51,79,50,28,25,0,0,0,0,58,2,65,65,41,10,49,23,37,72,75,9,0,36,99,0,0,70,5,19,0,2,0,0,8,0,4,4,5,10,11,0,19,54,6,2,100,144,85,39,8,33,20,49,84,171,132,44,84,84,20,90,172,24,91,26,49,108,23,22,1,6,0,0,0,31,6,0,0,20,21,31,0,1,15,7,0,22,3,0,0,61,4,0,33,22,16,6,6,36,0,0,7,0,5,0,9,9,2,124,70,70,58,10,0,1,6,92,44,23,45,0,46,60,23,0,3,6,50,30,77,1,106,74,29,42,33,133,84,0,50,90,15,1,6,1,19,2,9,7,9,17,110,54,8,44,59,39,53,77,56,136,20,3,11,6,28,10,1,38,60,60,72,92,182,36,9,116,43,12,114,47,52,8,0,0,4,3,57,0,46,59,0,15,142,40,14,66,177,21,31,0,2,0,28,1,23,10,22,61,137,92,38,66,92,19,16,47,62,4,0,84,10,0,0,126,46,0,111,168,49,68,44,75,47,0,0,0,15,1,103,25,37,107,0,0,42,60,0,42,140,66,2,88,114,6,20,1,0,9,3,109,63,20,30,43,27,0,54,119,139,31,86,116,8,74,166,33,18,22,0,0,12,0,10,1,86,110,158,58,90,66,16,0,34,68,130,11,0,150,86,0,57,89,52,25,24,0,0,0,0,57,1,58,78,35,16,82,29,62,60,77,8,0,35,98,0,1,80,5,27,1,1,0,0,7,0,1,44,2,16,36,0,13,51,0,1,27,50,87,40,6,32,7,50,82,103,136,45,71,79,28,107,175,29,98,30,53,111,23,34,0,5,0,0,0,24,4,0,0,25,22,35,0,1,17,6,0,24,29,0,0,66,55,0,47,170,47,30,10,34,1,0,5,0,6,0,8,7,4,132,66,71,58,11,0,1,8,90,42,24,51,0,62,57,24,4,68,18,102,27,76,2,109,67,27,41,39,130,85,0,30,119,28,1,6,0,72,6,8,18,77,35,120,48,8,41,70,83,55,96,93,177,32,6,55,25,51,6,1,19,31,12,88,106,69,12,35,120,73,35,32,8,36,9,0,0,4,4,60,0,46,59,0,13,139,41,11,73,210,24,33,0,2,0,23,0,28,10,27,60,130,95,36,70,93,21,11,47,65,6,0,72,15,0,1,121,42,0,121,164,52,66,42,74,48,0,0,0,13,2,84,25,41,91,0,4,41,67,0,35,137,66,2,83,119,8,20,0,0,12,4,102,64,21,21,48,33,0,42,121,138,30,89,111,12,92,165,36,14,22,0,0,14,0,9,0,97,113,165,64,97,42,14,1,22,56,112,7,0,154,86,0,51,87,58,24,24,0,0,0,0,62,1,63,76,41,11,79,33,54,79,75,9,0,35,102,0,0,71,8,20,0,0,0,0,6,0,2,52,0,36,46,0,24,112,4,2,95,126,79,38,8,42,24,49,80,185,122,46,88,93,29,88,193,29,94,26,53,118,23,24,0,5,1,0,0,27,5,0,0,20,20,36,0,2,14,7,0,18,26,0,0,64,48,1,47,146,81,25,6,43,0,0,1,0,4,0,6,11,4,131,70,70,56,12,0,0,6,91,42,23,47,0,68,59,22,4,69,20,99,30,76,2,106,59,31,47,28,123,91,0,41,131,25,2,7,0,72,6,9,17,73,34,121,54,8,38,74,79,69,82,86,146,36,9,57,23,49,7,1,37,72,59,150,104,182,34,34,133,82,25,115,46,49,7,0,0,3,1,53,0,46,54,0,14,147,42,12,86,179,20,34,0,1,0,23,0,26,10,26,56,131,95,40,38,76,16,16,11,69,3,0,76,23,0,0,142,43,0,113,164,52,63,30,72,35,0,0,0,13,3,105,25,15,11,0,0,12,62,0,37,129,67,1,85,119,7,20,0,0,7,2,96,27,12,31,24,11,1,52,40,38,39,38,100,8,16,116,38,14,22,0,0,16,0,10,1,101,101,84,60,52,50,17,2,28,58,101,10,0,154,81,0,50,90,50,30,23,0,0,0,0,60,2,59,78,40,15,81,28,54,77,79,9,0,38,97,0,0,70,6,25,0,2,0,0,8,0,1,54,2,31,42,0,24,108,0,1,85,106,84,36,7,32,15,44,84,150,131,48,82,94,19,88

Secondary structure (DSSP, 8-state):
-------GGGSS-SEEEEETTTTTTS-TTSHHHHHHHHHHT-SEEEEEEEE-TT--EEE-SSSBSTTTSS--SBGGGS-HHHHHTS-TTTTB-TTSSB-TTS-GGG-TTTTTTTTSSPPPTT--GGGGSPPBHHHHHHH-TTS-EEEEE--SSTT-HHHHHHHHHHHHHHHHHH----EEEEESSHHHHHHHHHH-TTS-B---HHHHHIIIII-PPP-TTB-EEEEESEETTEE-S-HHHHHHHHHTT-EEEEE-TTSS--SHHHHHHHHHTT-SEEE-S-HHHHHHHHHHTTB-BTTB--B---/--GGGGS-SEEEEETTTTTTS-TTSHHHHHHHHHTT-SEEEEEEEE-TT--EEE-SSSBSTTTSS--SBGGGS-HHHHHTS-TTTTEETTTEE--SS-GGG-TTTTTTTTSSPPPTT--GGGGSPPBHHHHHHH-TTS-EEEEE--SSTT-HHHHHHHHHHHHHHHHHH----EEEEESSHHHHHHHHHH-TTS-B---HHHHHHHHHH-PPPPTTB-EEEEESEETTEE-S-HHHHHHHHHTT-EEEEE-TTSS--SHHHHHHHHHTT-SEEE-S-HHHHHHHHHHHTB-BTTB--B---/--GGGGS-SEEEEETTTTTTS-TTSHHHHHHHHHTT-SEEEEEEEE-TT--EEE-SSSBSTTTSS--SBGGGS-HHHHHTS-TTTTB-TTS-B-TTS-GGG-TTTTTTTTSSPPPTT--GGGGS--BHHHHHHH-TTS-EEEEE--SSTT-HHHHHHHHHHHHHHHHHH----EEEE-S-HHHHHHHHHH-TTS-B---HHHHHHHHHH-PPPPTTB-EEEEESEETTEE-S-HHHHHHHHHTT-EEEEE-TTSS--SHHHHHHHHHTT-SEEE-S-HHHHHHHHHHTTB-BTTB--B---/--GGGTS-SEEEEETTTTTTS-TTSHHHHHHHHHTT-SEEEEEEEE-TTS-EEE-SSSBSTTTSS--SBGGGS-HHHHHTS-TTTTB-TTS-B-TTS-GGG-TTTTTTTTSSPPPTT--GGGGSPPBHHHHHHH-TTS-EEEEE--S-TT-HHHHHHHHHHHHHHHHHH----EEEEESSHHHHHHHHHH-TTS-B---HHHHHHHHHH-----TTB-EEEEESEETTEE-S-HHHHHHHHHTT-EEEEE-TTSS--SHHHHHHHHHTT-SEEE-S-HHHHHHHHHHHTB-BTTB--B---/--GGGSS-SEEEEETTTTTTS-SSSHHHHHHHHHHT-SEEEEEEEE-TTS-EEE-SSSBSTTTSS--SBGGGS-HHHHHTS-TTTTB-TTS-B--SS-GGG-TTTTTTTTSSPPPTT--GGGGS--BHHHHHHH-SSS-EEEEE--SSTT-HHHHHHHHHHHHHHHHHH----EEEEESSHHHHHHHHHHSTTS-B---HHHHHHHHHH-PPP-TTB-EEEEESEETTEE-S-HHHHHHHHHTT-EEEEE-TTSS--SHHHHHHHHHTT-SEEE-S-HHHHHHHHHHHTB-BTTB--B---/--GGGSS-SEEEEETTTTTTS-TTSHHHHHHHHHTT-SEEEEEEEE-TTS-EEE-SSSBSTTTSS--SBGGGS-HHHHHTS-TTTTB-TTSSB-TTS-GGG-TTTTTTTTSSPPPTT--GGGGS--BHHHHHHH-TTS-EEEEE--SSTT-HHHHHHHHHHHHHHHHHHT---EEEE-SSHHHHHHHHHH-TTS-B---HHHHHHHHHH-PPPPTTB-EEEEESEETTEE-S-HHHHHHHHHTT-EEEEE-TTSS--SHHHHHHHHHTT-SEEE-S-HHHHHHHHHHTTB-BTTB--B---/--GGGTS-SEEEEETTTTTTS-TTSHHHHHHHHHTT-SEEEEEEEE-TT--EEE-SSSBSTTTSS--SBGGGS-HHHHHTS-TTTTEETTTEE-TTS-GGG-TTTTTTTTSSPPPTT--GGGGSPPBHHHHHHH-TTS-EEEEE--SSTT-HHHHHHHHHHHHHHHHHH----EEEEESSHHHHHHHHHH-TTS-B---HHHHHHHHHH-PPPPTTB-EEEEESEETTEE-S-HHHHHHHHHTT-EEEEE-TTSS--SHHHHHHHHHTT-SEEE-S-HHHHHHHHHHTTB-BTTB--B---/--GGGTS-SEEEEETTTTTTS-TTSHHHHHHHHHTT-SEEEEEEEE-TT--EEE-SSSBSTTTSS--SBSTTS-HHHHHTS-TTTTB-TTSSB--SS-GGG-TTTTTTTTSSPPPTT--GGGGS--BHHHHHHH-TTS-EEEEE--S-TT-HHHHHHHHHHHHHHHHHH----EEEEESSHHHHHHHHHH-TTS-B---HHHHHHHHHH-PPPPTTB-EEEEESEETTEE-S-HHHHHHHHHTT-EEEEE-TTSS--SHHHHHHHHHTT-SEEE-S-HHHHHHHHHHHTB-BTTB--B---

InterPro domains:
  IPR017946 PLC-like phosphodiesterase, TIM beta/alpha-barrel domain superfamily [G3DSA:3.20.20.190] (24-322)
  IPR017946 PLC-like phosphodiesterase, TIM beta/alpha-barrel domain superfamily [SSF51695] (41-317)
  IPR030395 Glycerophosphodiester phosphodiesterase domain [PF03009] (46-284)
  IPR030395 Glycerophosphodiester phosphodiesterase domain [PS51704] (41-317)